Protein 5U87 (pdb70)

Foldseek 3Di:
DDWDPDVVIRDDPPDDDDPPPDDDPLVQLVLLLVLLLDDDDVPPPDQDDPVSCVSLVSSLVSLVVGDLVCSVVNLVSSLRVNQVVQVVDDGSCVVSVSRNVVSQCSCVVSVGPDHD

Nearest PDB structures (foldseek):
  5u87-assembly1_A  TM=7.974E-01  e=8.501E-15  Helianthus annuus
  5u87-assembly1_A  TM=8.012E-01  e=4.189E-16  Helianthus annuus
  5u87-assembly1_A  TM=8.459E-01  e=1.339E-16  Helianthus annuus
  6vj0-assembly1_A  TM=6.465E-01  e=1.145E-03  Moringa oleifera
  4i1e-assembly1_A  TM=3.505E-01  e=1.986E+00  Oryctolagus cuniculus

Solvent-accessible surface area: 8028 Å² total; per-residue (Å²): 56,76,49,54,182,71,167,106,72,98,77,79,142,97,21,132,63,32,51,147,49,16,153,10,132,92,119,15,0,75,62,0,15,96,16,0,11,50,81,49,193,84,37,211,154,59,122,155,64,120,157,24,114,91,25,34,68,90,1,21,84,52,0,91,129,19,73,139,22,0,24,2,48,0,0,87,45,0,34,104,17,2,82,107,54,32,116,134,60,167,25,15,69,160,106,6,113,114,24,29,91,58,1,85,83,3,1,81,92,20,128,15,99,42,83,120

Radius of gyration: 16.31 Å; Cα contacts (8 Å, |Δi|>4): 134; chains: 1; bounding box: 28×53×27 Å

Organism: Helianthus annuus (NCBI:txid4232)

Secondary structure (DSSP, 8-state):
--B-SSSS--B-S--S--TTS----TTTTHHHHHHHH---SS-SS-SS-GGGGHHHHHHHHHHTTS-TTTTTHHHHHHHHHHHHHHHHHT--HHHHHHHHHHHHSHHHHTT-S---

InterPro domains:
  IPR000617 Napin/ 2S seed storage protein/Conglutin [PTHR35496] (1-149)
  IPR016140 Bifunctional inhibitor/plant lipid transfer protein/seed storage helical domain [PF00234] (57-149)
  IPR016140 Bifunctional inhibitor/plant lipid transfer protein/seed storage helical domain [SM00499] (57-149)
  IPR036312 Bifunctional inhibitor/plant lipid transfer protein/seed storage helical domain superfamily [G3DSA:1.10.110.10] (54-151)
  IPR036312 Bifunctional inhibitor/plant lipid transfer protein/seed storage helical domain superfamily [SSF47699] (53-149)

Structure (mmCIF, N/CA/C/O backbone):
data_5U87
#
_entry.id   5U87
#
loop_
_atom_site.group_PDB
_atom_site.id
_atom_site.type_symbol
_atom_site.label_atom_id
_atom_site.label_alt_id
_atom_site.label_comp_id
_atom_site.label_asym_id
_atom_site.label_entity_id
_atom_site.label_seq_id
_atom_site.pdbx_PDB_ins_code
_atom_site.Cartn_x
_atom_site.Cartn_y
_atom_site.Cartn_z
_atom_site.occupancy
_atom_site.B_iso_or_equiv
_atom_site.auth_seq_id
_atom_site.auth_comp_id
_atom_site.auth_asym_id
_atom_site.auth_atom_id
_atom_site.pdbx_PDB_model_num
ATOM 1 N N . GLY A 1 1 ? 2.779 -20.042 -1.467 1.00 0.00 1 GLY A N 1
ATOM 2 C CA . GLY A 1 1 ? 3.693 -20.385 -2.550 1.00 0.00 1 GLY A CA 1
ATOM 3 C C . GLY A 1 1 ? 3.190 -19.868 -3.876 1.00 0.00 1 GLY A C 1
ATOM 4 O O . GLY A 1 1 ? 2.165 -19.173 -3.932 1.00 0.00 1 GLY A O 1
ATOM 10 N N . ARG A 1 2 ? 3.898 -20.187 -4.943 1.00 0.00 2 ARG A N 1
ATOM 11 C CA . ARG A 1 2 ? 3.502 -19.762 -6.288 1.00 0.00 2 ARG A CA 1
ATOM 12 C C . ARG A 1 2 ? 2.375 -20.597 -6.776 1.00 0.00 2 ARG A C 1
ATOM 13 O O . ARG A 1 2 ? 2.354 -21.786 -6.535 1.00 0.00 2 ARG A O 1
ATOM 34 N N . CYS A 1 3 ? 1.456 -19.989 -7.448 1.00 0.00 3 CYS A N 1
ATOM 35 C CA . CYS A 1 3 ? 0.342 -20.694 -7.994 1.00 0.00 3 CYS A CA 1
ATOM 36 C C . CYS A 1 3 ? 0.154 -20.268 -9.422 1.00 0.00 3 CYS A C 1
ATOM 37 O O . CYS A 1 3 ? 0.418 -19.117 -9.775 1.00 0.00 3 CYS A O 1
ATOM 44 N N . THR A 1 4 ? -0.247 -21.180 -10.236 1.00 0.00 4 THR A N 1
ATOM 45 C CA . THR A 1 4 ? -0.439 -20.928 -11.631 1.00 0.00 4 THR A CA 1
ATOM 46 C C . THR A 1 4 ? -1.813 -20.308 -11.888 1.00 0.00 4 THR A C 1
ATOM 47 O O . THR A 1 4 ? -2.756 -20.498 -11.096 1.00 0.00 4 THR A O 1
ATOM 58 N N . LYS A 1 5 ? -1.935 -19.575 -12.971 1.00 0.00 5 LYS A N 1
ATOM 59 C CA . LYS A 1 5 ? -3.187 -18.955 -13.330 1.00 0.00 5 LYS A CA 1
ATOM 60 C C . LYS A 1 5 ? -4.042 -19.934 -14.120 1.00 0.00 5 LYS A C 1
ATOM 61 O O . LYS A 1 5 ? -4.177 -19.810 -15.350 1.00 0.00 5 LYS A O 1
ATOM 80 N N . SER A 1 6 ? -4.523 -20.957 -13.450 1.00 0.00 6 SER A N 1
ATOM 81 C CA . SER A 1 6 ? -5.377 -21.947 -14.039 1.00 0.00 6 SER A CA 1
ATOM 82 C C . SER A 1 6 ? -6.143 -22.630 -12.936 1.00 0.00 6 SER A C 1
ATOM 83 O O . SER A 1 6 ? -5.844 -22.420 -11.756 1.00 0.00 6 SER A O 1
ATOM 91 N N . ILE A 1 7 ? -7.140 -23.394 -13.303 1.00 0.00 7 ILE A N 1
ATOM 92 C CA . ILE A 1 7 ? -7.923 -24.159 -12.367 1.00 0.00 7 ILE A CA 1
ATOM 93 C C . ILE A 1 7 ? -7.974 -25.608 -12.837 1.00 0.00 7 ILE A C 1
ATOM 94 O O . ILE A 1 7 ? -8.408 -25.875 -13.957 1.00 0.00 7 ILE A O 1
ATOM 110 N N . PRO A 1 8 ? -7.544 -26.563 -12.004 1.00 0.00 8 PRO A N 1
ATOM 111 C CA . PRO A 1 8 ? -7.043 -26.296 -10.649 1.00 0.00 8 PRO A CA 1
ATOM 112 C C . PRO A 1 8 ? -5.670 -25.615 -10.652 1.00 0.00 8 PRO A C 1
ATOM 113 O O . PRO A 1 8 ? -4.823 -25.902 -11.517 1.00 0.00 8 PRO A O 1
ATOM 124 N N . PRO A 1 9 ? -5.445 -24.686 -9.714 1.00 0.00 9 PRO A N 1
ATOM 125 C CA . PRO A 1 9 ? -4.190 -23.965 -9.621 1.00 0.00 9 PRO A CA 1
ATOM 126 C C . PRO A 1 9 ? -3.093 -24.862 -9.114 1.00 0.00 9 PRO A C 1
ATOM 127 O O . PRO A 1 9 ? -3.322 -25.734 -8.265 1.00 0.00 9 PRO A O 1
ATOM 138 N N . ILE A 1 10 ? -1.937 -24.682 -9.643 1.00 0.00 10 ILE A N 1
ATOM 139 C CA . ILE A 1 10 ? -0.814 -25.470 -9.262 1.00 0.00 10 ILE A CA 1
ATOM 140 C C . ILE A 1 10 ? 0.020 -24.638 -8.326 1.00 0.00 10 ILE A C 1
ATOM 141 O O . ILE A 1 10 ? 0.626 -23.657 -8.743 1.00 0.00 10 ILE A O 1
ATOM 157 N N . CYS A 1 11 ? -0.001 -24.984 -7.072 1.00 0.00 11 CYS A N 1
ATOM 158 C CA . CYS A 1 11 ? 0.730 -24.242 -6.091 1.00 0.00 11 CYS A CA 1
ATOM 159 C C . CYS A 1 11 ? 1.990 -24.967 -5.668 1.00 0.00 11 CYS A C 1
ATOM 160 O O . CYS A 1 11 ? 1.991 -26.184 -5.400 1.00 0.00 11 CYS A O 1
ATOM 167 N N . PHE A 1 12 ? 3.052 -24.222 -5.670 1.00 0.00 12 PHE A N 1
ATOM 168 C CA . PHE A 1 12 ? 4.371 -24.682 -5.362 1.00 0.00 12 PHE A CA 1
ATOM 169 C C . PHE A 1 12 ? 4.673 -24.552 -3.873 1.00 0.00 12 PHE A C 1
ATOM 170 O O . PHE A 1 12 ? 4.052 -23.731 -3.177 1.00 0.00 12 PHE A O 1
ATOM 187 N N . PRO A 1 13 ? 5.645 -25.348 -3.367 1.00 0.00 13 PRO A N 1
ATOM 188 C CA . PRO A 1 13 ? 5.995 -25.372 -1.936 1.00 0.00 13 PRO A CA 1
ATOM 189 C C . PRO A 1 13 ? 6.818 -24.159 -1.483 1.00 0.00 13 PRO A C 1
ATOM 190 O O . PRO A 1 13 ? 7.079 -23.979 -0.290 1.00 0.00 13 PRO A O 1
ATOM 201 N N . ASP A 1 14 ? 7.213 -23.352 -2.424 1.00 0.00 14 ASP A N 1
ATOM 202 C CA . ASP A 1 14 ? 7.993 -22.176 -2.174 1.00 0.00 14 ASP A CA 1
ATOM 203 C C . ASP A 1 14 ? 7.527 -21.128 -3.156 1.00 0.00 14 ASP A C 1
ATOM 204 O O . ASP A 1 14 ? 6.853 -21.468 -4.151 1.00 0.00 14 ASP A O 1
ATOM 213 N N . GLY A 1 15 ? 7.791 -19.883 -2.888 1.00 0.00 15 GLY A N 1
ATOM 214 C CA . GLY A 1 15 ? 7.383 -18.884 -3.810 1.00 0.00 15 GLY A CA 1
ATOM 215 C C . GLY A 1 15 ? 8.221 -17.648 -3.784 1.00 0.00 15 GLY A C 1
ATOM 216 O O . GLY A 1 15 ? 7.933 -16.718 -3.028 1.00 0.00 15 GLY A O 1
ATOM 220 N N . LEU A 1 16 ? 9.272 -17.617 -4.604 1.00 0.00 16 LEU A N 1
ATOM 221 C CA . LEU A 1 16 ? 10.086 -16.402 -4.733 1.00 0.00 16 LEU A CA 1
ATOM 222 C C . LEU A 1 16 ? 9.268 -15.355 -5.473 1.00 0.00 16 LEU A C 1
ATOM 223 O O . LEU A 1 16 ? 9.441 -14.155 -5.293 1.00 0.00 16 LEU A O 1
ATOM 239 N N . ASP A 1 17 ? 8.369 -15.850 -6.290 1.00 0.00 17 ASP A N 1
ATOM 240 C CA . ASP A 1 17 ? 7.443 -15.046 -7.043 1.00 0.00 17 ASP A CA 1
ATOM 241 C C . ASP A 1 17 ? 6.120 -15.035 -6.294 1.00 0.00 17 ASP A C 1
ATOM 242 O O . ASP A 1 17 ? 5.433 -16.049 -6.224 1.00 0.00 17 ASP A O 1
ATOM 251 N N . ASN A 1 18 ? 5.817 -13.936 -5.660 1.00 0.00 18 ASN A N 1
ATOM 252 C CA . ASN A 1 18 ? 4.592 -13.800 -4.893 1.00 0.00 18 ASN A CA 1
ATOM 253 C C . ASN A 1 18 ? 3.982 -12.394 -5.039 1.00 0.00 18 ASN A C 1
ATOM 254 O O . ASN A 1 18 ? 3.717 -11.720 -4.061 1.00 0.00 18 ASN A O 1
ATOM 265 N N . PRO A 1 19 ? 3.605 -11.990 -6.276 1.00 0.00 19 PRO A N 1
ATOM 266 C CA . PRO A 1 19 ? 3.157 -10.607 -6.574 1.00 0.00 19 PRO A CA 1
ATOM 267 C C . PRO A 1 19 ? 1.741 -10.302 -6.089 1.00 0.00 19 PRO A C 1
ATOM 268 O O . PRO A 1 19 ? 1.186 -9.258 -6.390 1.00 0.00 19 PRO A O 1
ATOM 279 N N . ARG A 1 20 ? 1.173 -11.209 -5.348 1.00 0.00 20 ARG A N 1
ATOM 280 C CA . ARG A 1 20 ? -0.180 -11.029 -4.844 1.00 0.00 20 ARG A CA 1
ATOM 281 C C . ARG A 1 20 ? -0.086 -10.639 -3.396 1.00 0.00 20 ARG A C 1
ATOM 282 O O . ARG A 1 20 ? -0.917 -9.902 -2.874 1.00 0.00 20 ARG A O 1
ATOM 303 N N . GLY A 1 21 ? 0.941 -11.132 -2.750 1.00 0.00 21 GLY A N 1
ATOM 304 C CA . GLY A 1 21 ? 1.121 -10.892 -1.363 1.00 0.00 21 GLY A CA 1
ATOM 305 C C . GLY A 1 21 ? 2.525 -10.543 -1.065 1.00 0.00 21 GLY A C 1
ATOM 306 O O . GLY A 1 21 ? 3.136 -11.095 -0.137 1.00 0.00 21 GLY A O 1
ATOM 310 N N . CYS A 1 22 ? 3.048 -9.663 -1.873 1.00 0.00 22 CYS A N 1
ATOM 311 C CA . CYS A 1 22 ? 4.363 -9.131 -1.683 1.00 0.00 22 CYS A CA 1
ATOM 312 C C . CYS A 1 22 ? 4.482 -8.479 -0.330 1.00 0.00 22 CYS A C 1
ATOM 313 O O . CYS A 1 22 ? 3.723 -7.551 0.002 1.00 0.00 22 CYS A O 1
ATOM 320 N N . GLN A 1 23 ? 5.399 -8.964 0.459 1.00 0.00 23 GLN A N 1
ATOM 321 C CA . GLN A 1 23 ? 5.601 -8.419 1.759 1.00 0.00 23 GLN A CA 1
ATOM 322 C C . GLN A 1 23 ? 6.802 -7.518 1.757 1.00 0.00 23 GLN A C 1
ATOM 323 O O . GLN A 1 23 ? 7.946 -7.944 1.529 1.00 0.00 23 GLN A O 1
ATOM 337 N N . ILE A 1 24 ? 6.537 -6.275 1.936 1.00 0.00 24 ILE A N 1
ATOM 338 C CA . ILE A 1 24 ? 7.561 -5.289 1.991 1.00 0.00 24 ILE A CA 1
ATOM 339 C C . ILE A 1 24 ? 7.439 -4.654 3.346 1.00 0.00 24 ILE A C 1
ATOM 340 O O . ILE A 1 24 ? 6.318 -4.318 3.765 1.00 0.00 24 ILE A O 1
ATOM 356 N N . ARG A 1 25 ? 8.530 -4.534 4.047 1.00 0.00 25 ARG A N 1
ATOM 357 C CA . ARG A 1 25 ? 8.510 -4.018 5.381 1.00 0.00 25 ARG A CA 1
ATOM 358 C C . ARG A 1 25 ? 8.263 -2.521 5.348 1.00 0.00 25 ARG A C 1
ATOM 359 O O . ARG A 1 25 ? 8.995 -1.770 4.704 1.00 0.00 25 ARG A O 1
ATOM 380 N N . ILE A 1 26 ? 7.232 -2.084 6.029 1.00 0.00 26 ILE A N 1
ATOM 381 C CA . ILE A 1 26 ? 6.831 -0.688 5.986 1.00 0.00 26 ILE A CA 1
ATOM 382 C C . ILE A 1 26 ? 7.822 0.245 6.608 1.00 0.00 26 ILE A C 1
ATOM 383 O O . ILE A 1 26 ? 7.815 1.441 6.338 1.00 0.00 26 ILE A O 1
ATOM 399 N N . GLN A 1 27 ? 8.707 -0.297 7.378 1.00 0.00 27 GLN A N 1
ATOM 400 C CA . GLN A 1 27 ? 9.677 0.489 8.056 1.00 0.00 27 GLN A CA 1
ATOM 401 C C . GLN A 1 27 ? 10.765 0.949 7.104 1.00 0.00 27 GLN A C 1
ATOM 402 O O . GLN A 1 27 ? 11.458 1.938 7.370 1.00 0.00 27 GLN A O 1
ATOM 416 N N . GLN A 1 28 ? 10.872 0.280 5.955 1.00 0.00 28 GLN A N 1
ATOM 417 C CA . GLN A 1 28 ? 11.838 0.684 4.964 1.00 0.00 28 GLN A CA 1
ATOM 418 C C . GLN A 1 28 ? 11.216 1.812 4.129 1.00 0.00 28 GLN A C 1
ATOM 419 O O . GLN A 1 28 ? 11.909 2.599 3.493 1.00 0.00 28 GLN A O 1
ATOM 433 N N . LEU A 1 29 ? 9.883 1.896 4.182 1.00 0.00 29 LEU A N 1
ATOM 434 C CA . LEU A 1 29 ? 9.145 2.918 3.457 1.00 0.00 29 LEU A CA 1
ATOM 435 C C . LEU A 1 29 ? 8.928 4.126 4.286 1.00 0.00 29 LEU A C 1
ATOM 436 O O . LEU A 1 29 ? 8.289 5.068 3.828 1.00 0.00 29 LEU A O 1
ATOM 452 N N . ASN A 1 30 ? 9.475 4.125 5.491 1.00 0.00 30 ASN A N 1
ATOM 453 C CA . ASN A 1 30 ? 9.327 5.264 6.394 1.00 0.00 30 ASN A CA 1
ATOM 454 C C . ASN A 1 30 ? 9.895 6.501 5.736 1.00 0.00 30 ASN A C 1
ATOM 455 O O . ASN A 1 30 ? 9.350 7.587 5.876 1.00 0.00 30 ASN A O 1
ATOM 466 N N . HIS A 1 31 ? 10.960 6.314 4.952 1.00 0.00 31 HIS A N 1
ATOM 467 C CA . HIS A 1 31 ? 11.575 7.429 4.282 1.00 0.00 31 HIS A CA 1
ATOM 468 C C . HIS A 1 31 ? 10.650 7.955 3.180 1.00 0.00 31 HIS A C 1
ATOM 469 O O . HIS A 1 31 ? 10.377 9.136 3.135 1.00 0.00 31 HIS A O 1
ATOM 483 N N . CYS A 1 32 ? 10.156 7.064 2.319 1.00 0.00 32 CYS A N 1
ATOM 484 C CA . CYS A 1 32 ? 9.227 7.460 1.240 1.00 0.00 32 CYS A CA 1
ATOM 485 C C . CYS A 1 32 ? 7.994 8.123 1.823 1.00 0.00 32 CYS A C 1
ATOM 486 O O . CYS A 1 32 ? 7.609 9.211 1.405 1.00 0.00 32 CYS A O 1
ATOM 493 N N . GLN A 1 33 ? 7.417 7.481 2.818 1.00 0.00 33 GLN A N 1
ATOM 494 C CA . GLN A 1 33 ? 6.293 7.992 3.539 1.00 0.00 33 GLN A CA 1
ATOM 495 C C . GLN A 1 33 ? 6.553 9.415 4.061 1.00 0.00 33 GLN A C 1
ATOM 496 O O . GLN A 1 33 ? 5.767 10.326 3.795 1.00 0.00 33 GLN A O 1
ATOM 510 N N . MET A 1 34 ? 7.661 9.613 4.761 1.00 0.00 34 MET A N 1
ATOM 511 C CA . MET A 1 34 ? 7.949 10.915 5.342 1.00 0.00 34 MET A CA 1
ATOM 512 C C . MET A 1 34 ? 8.295 11.920 4.274 1.00 0.00 34 MET A C 1
ATOM 513 O O . MET A 1 34 ? 7.863 13.043 4.330 1.00 0.00 34 MET A O 1
ATOM 527 N N . HIS A 1 35 ? 9.018 11.494 3.269 1.00 0.00 35 HIS A N 1
ATOM 528 C CA . HIS A 1 35 ? 9.464 12.418 2.242 1.00 0.00 35 HIS A CA 1
ATOM 529 C C . HIS A 1 35 ? 8.315 12.888 1.363 1.00 0.00 35 HIS A C 1
ATOM 530 O O . HIS A 1 35 ? 8.402 13.928 0.707 1.00 0.00 35 HIS A O 1
ATOM 544 N N . LEU A 1 36 ? 7.272 12.104 1.313 1.00 0.00 36 LEU A N 1
ATOM 545 C CA . LEU A 1 36 ? 6.077 12.500 0.609 1.00 0.00 36 LEU A CA 1
ATOM 546 C C . LEU A 1 36 ? 5.116 13.269 1.497 1.00 0.00 36 LEU A C 1
ATOM 547 O O . LEU A 1 36 ? 4.499 14.214 1.057 1.00 0.00 36 LEU A O 1
ATOM 563 N N . THR A 1 37 ? 4.976 12.876 2.738 1.00 0.00 37 THR A N 1
ATOM 564 C CA . THR A 1 37 ? 3.985 13.538 3.557 1.00 0.00 37 THR A CA 1
ATOM 565 C C . THR A 1 37 ? 4.508 14.826 4.166 1.00 0.00 37 THR A C 1
ATOM 566 O O . THR A 1 37 ? 3.737 15.714 4.526 1.00 0.00 37 THR A O 1
ATOM 577 N N . SER A 1 38 ? 5.791 14.922 4.274 1.00 0.00 38 SER A N 1
ATOM 578 C CA . SER A 1 38 ? 6.413 16.074 4.843 1.00 0.00 38 SER A CA 1
ATOM 579 C C . SER A 1 38 ? 6.777 17.099 3.788 1.00 0.00 38 SER A C 1
ATOM 580 O O . SER A 1 38 ? 7.538 16.798 2.849 1.00 0.00 38 SER A O 1
ATOM 588 N N . PHE A 1 39 ? 6.263 18.282 3.919 1.00 0.00 39 PHE A N 1
ATOM 589 C CA . PHE A 1 39 ? 6.725 19.359 3.103 1.00 0.00 39 PHE A CA 1
ATOM 590 C C . PHE A 1 39 ? 7.900 19.955 3.812 1.00 0.00 39 PHE A C 1
ATOM 591 O O . PHE A 1 39 ? 7.756 20.768 4.740 1.00 0.00 39 PHE A O 1
ATOM 608 N N . ASP A 1 40 ? 9.055 19.461 3.439 1.00 0.00 40 ASP A N 1
ATOM 609 C CA . ASP A 1 40 ? 10.298 19.753 4.113 1.00 0.00 40 ASP A CA 1
ATOM 610 C C . ASP A 1 40 ? 10.695 21.230 3.996 1.00 0.00 40 ASP A C 1
ATOM 611 O O . ASP A 1 40 ? 10.154 21.980 3.179 1.00 0.00 40 ASP A O 1
ATOM 620 N N . TYR A 1 41 ? 11.685 21.598 4.744 1.00 0.00 41 TYR A N 1
ATOM 621 C CA . TYR A 1 41 ? 12.029 22.977 4.998 1.00 0.00 41 TYR A CA 1
ATOM 622 C C . TYR A 1 41 ? 12.984 23.562 4.006 1.00 0.00 41 TYR A C 1
ATOM 623 O O . TYR A 1 41 ? 12.926 24.761 3.698 1.00 0.00 41 TYR A O 1
ATOM 641 N N . LYS A 1 42 ? 13.853 22.735 3.483 1.00 0.00 42 LYS A N 1
ATOM 642 C CA . LYS A 1 42 ? 14.858 23.218 2.566 1.00 0.00 42 LYS A CA 1
ATOM 643 C C . LYS A 1 42 ? 14.258 23.402 1.185 1.00 0.00 42 LYS A C 1
ATOM 644 O O . LYS A 1 42 ? 14.892 23.938 0.272 1.00 0.00 42 LYS A O 1
ATOM 663 N N . LEU A 1 43 ? 13.014 22.976 1.069 1.00 0.00 43 LEU A N 1
ATOM 664 C CA . LEU A 1 43 ? 12.251 23.099 -0.127 1.00 0.00 43 LEU A CA 1
ATOM 665 C C . LEU A 1 43 ? 11.749 24.523 -0.224 1.00 0.00 43 LEU A C 1
ATOM 666 O O . LEU A 1 43 ? 10.681 24.860 0.299 1.00 0.00 43 LEU A O 1
ATOM 682 N N . ARG A 1 44 ? 12.559 25.360 -0.790 1.00 0.00 44 ARG A N 1
ATOM 683 C CA . ARG A 1 44 ? 12.222 26.754 -0.954 1.00 0.00 44 ARG A CA 1
ATOM 684 C C . ARG A 1 44 ? 11.658 26.934 -2.332 1.00 0.00 44 ARG A C 1
ATOM 685 O O . ARG A 1 44 ? 10.582 27.489 -2.521 1.00 0.00 44 ARG A O 1
ATOM 706 N N . MET A 1 45 ? 12.391 26.442 -3.280 1.00 0.00 45 MET A N 1
ATOM 707 C CA . MET A 1 45 ? 12.010 26.440 -4.654 1.00 0.00 45 MET A CA 1
ATOM 708 C C . MET A 1 45 ? 12.206 25.037 -5.135 1.00 0.00 45 MET A C 1
ATOM 709 O O . MET A 1 45 ? 13.228 24.694 -5.731 1.00 0.00 45 MET A O 1
ATOM 723 N N . ALA A 1 46 ? 11.286 24.201 -4.765 1.00 0.00 46 ALA A N 1
ATOM 724 C CA . ALA A 1 46 ? 11.366 22.801 -5.062 1.00 0.00 46 ALA A CA 1
ATOM 725 C C . ALA A 1 46 ? 10.921 22.496 -6.466 1.00 0.00 46 ALA A C 1
ATOM 726 O O . ALA A 1 46 ? 9.769 22.115 -6.707 1.00 0.00 46 ALA A O 1
ATOM 733 N N . VAL A 1 47 ? 11.794 22.744 -7.396 1.00 0.00 47 VAL A N 1
ATOM 734 C CA . VAL A 1 47 ? 11.537 22.430 -8.775 1.00 0.00 47 VAL A CA 1
ATOM 735 C C . VAL A 1 47 ? 12.642 21.518 -9.280 1.00 0.00 47 VAL A C 1
ATOM 736 O O . VAL A 1 47 ? 12.433 20.321 -9.453 1.00 0.00 47 VAL A O 1
ATOM 749 N N . GLU A 1 48 ? 13.834 22.068 -9.439 1.00 0.00 48 GLU A N 1
ATOM 750 C CA . GLU A 1 48 ? 14.974 21.312 -9.920 1.00 0.00 48 GLU A CA 1
ATOM 751 C C . GLU A 1 48 ? 16.237 21.636 -9.144 1.00 0.00 48 GLU A C 1
ATOM 752 O O . GLU A 1 48 ? 16.910 22.636 -9.398 1.00 0.00 48 GLU A O 1
ATOM 764 N N . ASN A 1 49 ? 16.515 20.811 -8.175 1.00 0.00 49 ASN A N 1
ATOM 765 C CA . ASN A 1 49 ? 17.706 20.891 -7.358 1.00 0.00 49 ASN A CA 1
ATOM 766 C C . ASN A 1 49 ? 18.066 19.456 -7.014 1.00 0.00 49 ASN A C 1
ATOM 767 O O . ASN A 1 49 ? 17.260 18.764 -6.402 1.00 0.00 49 ASN A O 1
ATOM 778 N N . PRO A 1 50 ? 19.263 18.982 -7.388 1.00 0.00 50 PRO A N 1
ATOM 779 C CA . PRO A 1 50 ? 19.658 17.558 -7.251 1.00 0.00 50 PRO A CA 1
ATOM 780 C C . PRO A 1 50 ? 19.483 16.977 -5.836 1.00 0.00 50 PRO A C 1
ATOM 781 O O . PRO A 1 50 ? 19.043 15.838 -5.677 1.00 0.00 50 PRO A O 1
ATOM 792 N N . LYS A 1 51 ? 19.762 17.784 -4.821 1.00 0.00 51 LYS A N 1
ATOM 793 C CA . LYS A 1 51 ? 19.704 17.324 -3.431 1.00 0.00 51 LYS A CA 1
ATOM 794 C C . LYS A 1 51 ? 18.306 17.051 -2.948 1.00 0.00 51 LYS A C 1
ATOM 795 O O . LYS A 1 51 ? 18.117 16.416 -1.925 1.00 0.00 51 LYS A O 1
ATOM 814 N N . GLN A 1 52 ? 17.334 17.528 -3.672 1.00 0.00 52 GLN A N 1
ATOM 815 C CA . GLN A 1 52 ? 15.949 17.284 -3.315 1.00 0.00 52 GLN A CA 1
ATOM 816 C C . GLN A 1 52 ? 15.639 15.811 -3.513 1.00 0.00 52 GLN A C 1
ATOM 817 O O . GLN A 1 52 ? 15.031 15.173 -2.661 1.00 0.00 52 GLN A O 1
ATOM 831 N N . GLN A 1 53 ? 16.169 15.260 -4.606 1.00 0.00 53 GLN A N 1
ATOM 832 C CA . GLN A 1 53 ? 15.898 13.886 -5.022 1.00 0.00 53 GLN A CA 1
ATOM 833 C C . GLN A 1 53 ? 16.662 12.853 -4.209 1.00 0.00 53 GLN A C 1
ATOM 834 O O . GLN A 1 53 ? 16.552 11.653 -4.481 1.00 0.00 53 GLN A O 1
ATOM 848 N N . GLN A 1 54 ? 17.402 13.294 -3.196 1.00 0.00 54 GLN A N 1
ATOM 849 C CA . GLN A 1 54 ? 18.171 12.381 -2.350 1.00 0.00 54 GLN A CA 1
ATOM 850 C C . GLN A 1 54 ? 17.252 11.356 -1.704 1.00 0.00 54 GLN A C 1
ATOM 851 O O . GLN A 1 54 ? 17.586 10.191 -1.598 1.00 0.00 54 GLN A O 1
ATOM 865 N N . HIS A 1 55 ? 16.057 11.802 -1.349 1.00 0.00 55 HIS A N 1
ATOM 866 C CA . HIS A 1 55 ? 15.073 10.973 -0.689 1.00 0.00 55 HIS A CA 1
ATOM 867 C C . HIS A 1 55 ? 14.596 9.838 -1.603 1.00 0.00 55 HIS A C 1
ATOM 868 O O . HIS A 1 55 ? 14.260 8.743 -1.145 1.00 0.00 55 HIS A O 1
ATOM 882 N N . LEU A 1 56 ? 14.679 10.082 -2.892 1.00 0.00 56 LEU A N 1
ATOM 883 C CA . LEU A 1 56 ? 14.275 9.129 -3.886 1.00 0.00 56 LEU A CA 1
ATOM 884 C C . LEU A 1 56 ? 15.413 8.178 -4.097 1.00 0.00 56 LEU A C 1
ATOM 885 O O . LEU A 1 56 ? 15.201 6.974 -4.185 1.00 0.00 56 LEU A O 1
ATOM 901 N N . SER A 1 57 ? 16.626 8.718 -4.139 1.00 0.00 57 SER A N 1
ATOM 902 C CA . SER A 1 57 ? 17.827 7.920 -4.262 1.00 0.00 57 SER A CA 1
ATOM 903 C C . SER A 1 57 ? 17.900 6.901 -3.125 1.00 0.00 57 SER A C 1
ATOM 904 O O . SER A 1 57 ? 18.409 5.814 -3.295 1.00 0.00 57 SER A O 1
ATOM 912 N N . LEU A 1 58 ? 17.364 7.266 -1.983 1.00 0.00 58 LEU A N 1
ATOM 913 C CA . LEU A 1 58 ? 17.349 6.399 -0.832 1.00 0.00 58 LEU A CA 1
ATOM 914 C C . LEU A 1 58 ? 16.183 5.415 -0.896 1.00 0.00 58 LEU A C 1
ATOM 915 O O . LEU A 1 58 ? 16.364 4.217 -0.698 1.00 0.00 58 LEU A O 1
ATOM 931 N N . CYS A 1 59 ? 14.993 5.913 -1.183 1.00 0.00 59 CYS A N 1
ATOM 932 C CA . CYS A 1 59 ? 13.810 5.058 -1.237 1.00 0.00 59 CYS A CA 1
ATOM 933 C C . CYS A 1 59 ? 13.888 4.044 -2.390 1.00 0.00 59 CYS A C 1
ATOM 934 O O . CYS A 1 59 ? 13.727 2.841 -2.169 1.00 0.00 59 CYS A O 1
ATOM 941 N N . CYS A 1 60 ? 14.194 4.523 -3.602 1.00 0.00 60 CYS A N 1
ATOM 942 C CA . CYS A 1 60 ? 14.331 3.668 -4.794 1.00 0.00 60 CYS A CA 1
ATOM 943 C C . CYS A 1 60 ? 15.423 2.624 -4.574 1.00 0.00 60 CYS A C 1
ATOM 944 O O . CYS A 1 60 ? 15.318 1.501 -5.028 1.00 0.00 60 CYS A O 1
ATOM 951 N N . ASN A 1 61 ? 16.417 2.977 -3.789 1.00 0.00 61 ASN A N 1
ATOM 952 C CA . ASN A 1 61 ? 17.533 2.067 -3.498 1.00 0.00 61 ASN A CA 1
ATOM 953 C C . ASN A 1 61 ? 17.151 1.037 -2.456 1.00 0.00 61 ASN A C 1
ATOM 954 O O . ASN A 1 61 ? 17.705 -0.053 -2.403 1.00 0.00 61 ASN A O 1
ATOM 965 N N . GLN A 1 62 ? 16.198 1.373 -1.649 1.00 0.00 62 GLN A N 1
ATOM 966 C CA . GLN A 1 62 ? 15.762 0.489 -0.608 1.00 0.00 62 GLN A CA 1
ATOM 967 C C . GLN A 1 62 ? 14.735 -0.495 -1.150 1.00 0.00 62 GLN A C 1
ATOM 968 O O . GLN A 1 62 ? 14.792 -1.698 -0.871 1.00 0.00 62 GLN A O 1
ATOM 982 N N . LEU A 1 63 ? 13.825 0.015 -1.949 1.00 0.00 63 LEU A N 1
ATOM 983 C CA . LEU A 1 63 ? 12.755 -0.779 -2.509 1.00 0.00 63 LEU A CA 1
ATOM 984 C C . LEU A 1 63 ? 13.302 -1.783 -3.519 1.00 0.00 63 LEU A C 1
ATOM 985 O O . LEU A 1 63 ? 12.774 -2.869 -3.667 1.00 0.00 63 LEU A O 1
ATOM 1001 N N . GLN A 1 64 ? 14.374 -1.401 -4.201 1.00 0.00 64 GLN A N 1
ATOM 1002 C CA . GLN A 1 64 ? 14.972 -2.233 -5.238 1.00 0.00 64 GLN A CA 1
ATOM 1003 C C . GLN A 1 64 ? 15.681 -3.459 -4.663 1.00 0.00 64 GLN A C 1
ATOM 1004 O O . GLN A 1 64 ? 16.101 -4.350 -5.409 1.00 0.00 64 GLN A O 1
ATOM 1018 N N . GLU A 1 65 ? 15.848 -3.499 -3.348 1.00 0.00 65 GLU A N 1
ATOM 1019 C CA . GLU A 1 65 ? 16.451 -4.656 -2.731 1.00 0.00 65 GLU A CA 1
ATOM 1020 C C . GLU A 1 65 ? 15.378 -5.700 -2.456 1.00 0.00 65 GLU A C 1
ATOM 1021 O O . GLU A 1 65 ? 15.666 -6.867 -2.123 1.00 0.00 65 GLU A O 1
ATOM 1033 N N . VAL A 1 66 ? 14.150 -5.268 -2.578 1.00 0.00 66 VAL A N 1
ATOM 1034 C CA . VAL A 1 66 ? 12.994 -6.130 -2.463 1.00 0.00 66 VAL A CA 1
ATOM 1035 C C . VAL A 1 66 ? 12.797 -6.777 -3.825 1.00 0.00 66 VAL A C 1
ATOM 1036 O O . VAL A 1 66 ? 13.402 -6.338 -4.810 1.00 0.00 66 VAL A O 1
ATOM 1049 N N . GLU A 1 67 ? 12.028 -7.836 -3.859 1.00 0.00 67 GLU A N 1
ATOM 1050 C CA . GLU A 1 67 ? 11.710 -8.570 -5.062 1.00 0.00 67 GLU A CA 1
ATOM 1051 C C . GLU A 1 67 ? 11.276 -7.651 -6.180 1.00 0.00 67 GLU A C 1
ATOM 1052 O O . GLU A 1 67 ? 10.540 -6.696 -5.955 1.00 0.00 67 GLU A O 1
ATOM 1064 N N . LYS A 1 68 ? 11.691 -7.993 -7.371 1.00 0.00 68 LYS A N 1
ATOM 1065 C CA . LYS A 1 68 ? 11.502 -7.192 -8.584 1.00 0.00 68 LYS A CA 1
ATOM 1066 C C . LYS A 1 68 ? 10.029 -6.806 -8.825 1.00 0.00 68 LYS A C 1
ATOM 1067 O O . LYS A 1 68 ? 9.712 -5.675 -9.232 1.00 0.00 68 LYS A O 1
ATOM 1086 N N . GLN A 1 69 ? 9.145 -7.706 -8.480 1.00 0.00 69 GLN A N 1
ATOM 1087 C CA . GLN A 1 69 ? 7.724 -7.511 -8.678 1.00 0.00 69 GLN A CA 1
ATOM 1088 C C . GLN A 1 69 ? 7.116 -6.786 -7.473 1.00 0.00 69 GLN A C 1
ATOM 1089 O O . GLN A 1 69 ? 6.083 -6.140 -7.572 1.00 0.00 69 GLN A O 1
ATOM 1103 N N . CYS A 1 70 ? 7.806 -6.853 -6.366 1.00 0.00 70 CYS A N 1
ATOM 1104 C CA . CYS A 1 70 ? 7.329 -6.313 -5.117 1.00 0.00 70 CYS A CA 1
ATOM 1105 C C . CYS A 1 70 ? 7.867 -4.911 -4.899 1.00 0.00 70 CYS A C 1
ATOM 1106 O O . CYS A 1 70 ? 7.452 -4.211 -3.985 1.00 0.00 70 CYS A O 1
ATOM 1113 N N . GLN A 1 71 ? 8.789 -4.514 -5.757 1.00 0.00 71 GLN A N 1
ATOM 1114 C CA . GLN A 1 71 ? 9.367 -3.176 -5.752 1.00 0.00 71 GLN A CA 1
ATOM 1115 C C . GLN A 1 71 ? 8.285 -2.118 -5.899 1.00 0.00 71 GLN A C 1
ATOM 1116 O O . GLN A 1 71 ? 8.286 -1.122 -5.204 1.00 0.00 71 GLN A O 1
ATOM 1130 N N . CYS A 1 72 ? 7.351 -2.359 -6.790 1.00 0.00 72 CYS A N 1
ATOM 1131 C CA . CYS A 1 72 ? 6.264 -1.425 -6.995 1.00 0.00 72 CYS A CA 1
ATOM 1132 C C . CYS A 1 72 ? 5.195 -1.600 -5.955 1.00 0.00 72 CYS A C 1
ATOM 1133 O O . CYS A 1 72 ? 4.461 -0.673 -5.639 1.00 0.00 72 CYS A O 1
ATOM 1140 N N . GLU A 1 73 ? 5.141 -2.781 -5.397 1.00 0.00 73 GLU A N 1
ATOM 1141 C CA . GLU A 1 73 ? 4.193 -3.089 -4.359 1.00 0.00 73 GLU A CA 1
ATOM 1142 C C . GLU A 1 73 ? 4.541 -2.302 -3.104 1.00 0.00 73 GLU A C 1
ATOM 1143 O O . GLU A 1 73 ? 3.663 -1.862 -2.362 1.00 0.00 73 GLU A O 1
ATOM 1155 N N . ALA A 1 74 ? 5.842 -2.092 -2.912 1.00 0.00 74 ALA A N 1
ATOM 1156 C CA . ALA A 1 74 ? 6.383 -1.323 -1.808 1.00 0.00 74 ALA A CA 1
ATOM 1157 C C . ALA A 1 74 ? 5.835 0.087 -1.827 1.00 0.00 74 ALA A C 1
ATOM 1158 O O . ALA A 1 74 ? 5.608 0.698 -0.789 1.00 0.00 74 ALA A O 1
ATOM 1165 N N . ILE A 1 75 ? 5.564 0.562 -3.018 1.00 0.00 75 ILE A N 1
ATOM 1166 C CA . ILE A 1 75 ? 5.096 1.902 -3.224 1.00 0.00 75 ILE A CA 1
ATOM 1167 C C . ILE A 1 75 ? 3.649 2.022 -2.769 1.00 0.00 75 ILE A C 1
ATOM 1168 O O . ILE A 1 75 ? 3.214 3.074 -2.306 1.00 0.00 75 ILE A O 1
ATOM 1184 N N . LYS A 1 76 ? 2.921 0.916 -2.822 1.00 0.00 76 LYS A N 1
ATOM 1185 C CA . LYS A 1 76 ? 1.505 0.946 -2.493 1.00 0.00 76 LYS A CA 1
ATOM 1186 C C . LYS A 1 76 ? 1.400 1.067 -1.018 1.00 0.00 76 LYS A C 1
ATOM 1187 O O . LYS A 1 76 ? 0.618 1.851 -0.483 1.00 0.00 76 LYS A O 1
ATOM 1206 N N . GLN A 1 77 ? 2.288 0.341 -0.389 1.00 0.00 77 GLN A N 1
ATOM 1207 C CA . GLN A 1 77 ? 2.457 0.295 1.041 1.00 0.00 77 GLN A CA 1
ATOM 1208 C C . GLN A 1 77 ? 2.698 1.690 1.557 1.00 0.00 77 GLN A C 1
ATOM 1209 O O . GLN A 1 77 ? 2.183 2.063 2.601 1.00 0.00 77 GLN A O 1
ATOM 1223 N N . VAL A 1 78 ? 3.499 2.462 0.808 1.00 0.00 78 VAL A N 1
ATOM 1224 C CA . VAL A 1 78 ? 3.793 3.837 1.175 1.00 0.00 78 VAL A CA 1
ATOM 1225 C C . VAL A 1 78 ? 2.514 4.644 1.218 1.00 0.00 78 VAL A C 1
ATOM 1226 O O . VAL A 1 78 ? 2.249 5.328 2.188 1.00 0.00 78 VAL A O 1
ATOM 1239 N N . VAL A 1 79 ? 1.707 4.513 0.178 1.00 0.00 79 VAL A N 1
ATOM 1240 C CA . VAL A 1 79 ? 0.501 5.313 0.038 1.00 0.00 79 VAL A CA 1
ATOM 1241 C C . VAL A 1 79 ? -0.443 5.038 1.184 1.00 0.00 79 VAL A C 1
ATOM 1242 O O . VAL A 1 79 ? -0.900 5.964 1.871 1.00 0.00 79 VAL A O 1
ATOM 1255 N N . GLU A 1 80 ? -0.659 3.763 1.435 1.00 0.00 80 GLU A N 1
ATOM 1256 C CA . GLU A 1 80 ? -1.605 3.316 2.436 1.00 0.00 80 GLU A CA 1
ATOM 1257 C C . GLU A 1 80 ? -1.217 3.798 3.834 1.00 0.00 80 GLU A C 1
ATOM 1258 O O . GLU A 1 80 ? -2.067 4.273 4.590 1.00 0.00 80 GLU A O 1
ATOM 1270 N N . GLN A 1 81 ? 0.066 3.740 4.152 1.00 0.00 81 GLN A N 1
ATOM 1271 C CA . GLN A 1 81 ? 0.544 4.155 5.469 1.00 0.00 81 GLN A CA 1
ATOM 1272 C C . GLN A 1 81 ? 0.670 5.684 5.557 1.00 0.00 81 GLN A C 1
ATOM 1273 O O . GLN A 1 81 ? 0.533 6.261 6.629 1.00 0.00 81 GLN A O 1
ATOM 1287 N N . ALA A 1 82 ? 0.924 6.329 4.444 1.00 0.00 82 ALA A N 1
ATOM 1288 C CA . ALA A 1 82 ? 1.103 7.767 4.427 1.00 0.00 82 ALA A CA 1
ATOM 1289 C C . ALA A 1 82 ? -0.224 8.490 4.572 1.00 0.00 82 ALA A C 1
ATOM 1290 O O . ALA A 1 82 ? -0.332 9.464 5.323 1.00 0.00 82 ALA A O 1
ATOM 1297 N N . GLN A 1 83 ? -1.241 7.985 3.898 1.00 0.00 83 GLN A N 1
ATOM 1298 C CA . GLN A 1 83 ? -2.550 8.609 3.935 1.00 0.00 83 GLN A CA 1
ATOM 1299 C C . GLN A 1 83 ? -3.171 8.438 5.308 1.00 0.00 83 GLN A C 1
ATOM 1300 O O . GLN A 1 83 ? -3.813 9.349 5.827 1.00 0.00 83 GLN A O 1
ATOM 1314 N N . LYS A 1 84 ? -2.911 7.291 5.920 1.00 0.00 84 LYS A N 1
ATOM 1315 C CA . LYS A 1 84 ? -3.473 6.998 7.214 1.00 0.00 84 LYS A CA 1
ATOM 1316 C C . LYS A 1 84 ? -2.821 7.828 8.292 1.00 0.00 84 LYS A C 1
ATOM 1317 O O . LYS A 1 84 ? -3.496 8.314 9.191 1.00 0.00 84 LYS A O 1
ATOM 1336 N N . GLN A 1 85 ? -1.519 8.067 8.155 1.00 0.00 85 GLN A N 1
ATOM 1337 C CA . GLN A 1 85 ? -0.800 8.754 9.193 1.00 0.00 85 GLN A CA 1
ATOM 1338 C C . GLN A 1 85 ? -1.153 10.225 9.227 1.00 0.00 85 GLN A C 1
ATOM 1339 O O . GLN A 1 85 ? -1.219 10.838 10.292 1.00 0.00 85 GLN A O 1
ATOM 1353 N N . LEU A 1 86 ? -1.402 10.790 8.080 1.00 0.00 86 LEU A N 1
ATOM 1354 C CA . LEU A 1 86 ? -1.750 12.179 8.029 1.00 0.00 86 LEU A CA 1
ATOM 1355 C C . LEU A 1 86 ? -3.179 12.410 8.454 1.00 0.00 86 LEU A C 1
ATOM 1356 O O . LEU A 1 86 ? -3.474 13.379 9.180 1.00 0.00 86 LEU A O 1
ATOM 1372 N N . GLN A 1 87 ? -4.042 11.484 8.087 1.00 0.00 87 GLN A N 1
ATOM 1373 C CA . GLN A 1 87 ? -5.448 11.547 8.429 1.00 0.00 87 GLN A CA 1
ATOM 1374 C C . GLN A 1 87 ? -5.642 11.403 9.939 1.00 0.00 87 GLN A C 1
ATOM 1375 O O . GLN A 1 87 ? -6.432 12.129 10.541 1.00 0.00 87 GLN A O 1
ATOM 1389 N N . GLN A 1 88 ? -4.873 10.508 10.553 1.00 0.00 88 GLN A N 1
ATOM 1390 C CA . GLN A 1 88 ? -4.995 10.264 11.994 1.00 0.00 88 GLN A CA 1
ATOM 1391 C C . GLN A 1 88 ? -4.362 11.407 12.775 1.00 0.00 88 GLN A C 1
ATOM 1392 O O . GLN A 1 88 ? -4.608 11.581 13.972 1.00 0.00 88 GLN A O 1
ATOM 1406 N N . GLY A 1 89 ? -3.543 12.173 12.095 1.00 0.00 89 GLY A N 1
ATOM 1407 C CA . GLY A 1 89 ? -2.910 13.289 12.705 1.00 0.00 89 GLY A CA 1
ATOM 1408 C C . GLY A 1 89 ? -3.816 14.490 12.709 1.00 0.00 89 GLY A C 1
ATOM 1409 O O . GLY A 1 89 ? -4.271 14.932 13.767 1.00 0.00 89 GLY A O 1
ATOM 1413 N N . GLN A 1 90 ? -4.123 14.995 11.525 1.00 0.00 90 GLN A N 1
ATOM 1414 C CA . GLN A 1 90 ? -4.915 16.207 11.401 1.00 0.00 90 GLN A CA 1
ATOM 1415 C C . GLN A 1 90 ? -5.603 16.352 10.032 1.00 0.00 90 GLN A C 1
ATOM 1416 O O . GLN A 1 90 ? -6.637 17.001 9.924 1.00 0.00 90 GLN A O 1
ATOM 1430 N N . GLY A 1 91 ? -5.042 15.752 9.013 1.00 0.00 91 GLY A N 1
ATOM 1431 C CA . GLY A 1 91 ? -5.548 15.916 7.675 1.00 0.00 91 GLY A CA 1
ATOM 1432 C C . GLY A 1 91 ? -4.398 15.872 6.726 1.00 0.00 91 GLY A C 1
ATOM 1433 O O . GLY A 1 91 ? -3.769 14.841 6.595 1.00 0.00 91 GLY A O 1
ATOM 1437 N N . GLY A 1 92 ? -4.120 16.965 6.042 1.00 0.00 92 GLY A N 1
ATOM 1438 C CA . GLY A 1 92 ? -2.938 17.039 5.226 1.00 0.00 92 GLY A CA 1
ATOM 1439 C C . GLY A 1 92 ? -3.064 16.378 3.892 1.00 0.00 92 GLY A C 1
ATOM 1440 O O . GLY A 1 92 ? -2.481 16.845 2.958 1.00 0.00 92 GLY A O 1
ATOM 1444 N N . GLN A 1 93 ? -3.845 15.314 3.800 1.00 0.00 93 GLN A N 1
ATOM 1445 C CA . GLN A 1 93 ? -4.024 14.530 2.566 1.00 0.00 93 GLN A CA 1
ATOM 1446 C C . GLN A 1 93 ? -4.309 15.391 1.336 1.00 0.00 93 GLN A C 1
ATOM 1447 O O . GLN A 1 93 ? -3.893 15.055 0.238 1.00 0.00 93 GLN A O 1
ATOM 1461 N N . GLN A 1 94 ? -4.989 16.496 1.536 1.00 0.00 94 GLN A N 1
ATOM 1462 C CA . GLN A 1 94 ? -5.312 17.413 0.451 1.00 0.00 94 GLN A CA 1
ATOM 1463 C C . GLN A 1 94 ? -4.065 18.195 -0.017 1.00 0.00 94 GLN A C 1
ATOM 1464 O O . GLN A 1 94 ? -3.864 18.409 -1.210 1.00 0.00 94 GLN A O 1
ATOM 1478 N N . GLN A 1 95 ? -3.215 18.576 0.923 1.00 0.00 95 GLN A N 1
ATOM 1479 C CA . GLN A 1 95 ? -2.035 19.340 0.595 1.00 0.00 95 GLN A CA 1
ATOM 1480 C C . GLN A 1 95 ? -0.913 18.400 0.195 1.00 0.00 95 GLN A C 1
ATOM 1481 O O . GLN A 1 95 ? -0.239 18.603 -0.791 1.00 0.00 95 GLN A O 1
ATOM 1495 N N . VAL A 1 96 ? -0.778 17.349 0.970 1.00 0.00 96 VAL A N 1
ATOM 1496 C CA . VAL A 1 96 ? 0.171 16.259 0.760 1.00 0.00 96 VAL A CA 1
ATOM 1497 C C . VAL A 1 96 ? -0.097 15.548 -0.573 1.00 0.00 96 VAL A C 1
ATOM 1498 O O . VAL A 1 96 ? 0.799 14.921 -1.133 1.00 0.00 96 VAL A O 1
ATOM 1511 N N . GLN A 1 97 ? -1.330 15.671 -1.074 1.00 0.00 97 GLN A N 1
ATOM 1512 C CA . GLN A 1 97 ? -1.756 15.047 -2.343 1.00 0.00 97 GLN A CA 1
ATOM 1513 C C . GLN A 1 97 ? -0.742 15.258 -3.481 1.00 0.00 97 GLN A C 1
ATOM 1514 O O . GLN A 1 97 ? -0.366 14.306 -4.171 1.00 0.00 97 GLN A O 1
ATOM 1528 N N . GLN A 1 98 ? -0.268 16.486 -3.631 1.00 0.00 98 GLN A N 1
ATOM 1529 C CA . GLN A 1 98 ? 0.686 16.834 -4.686 1.00 0.00 98 GLN A CA 1
ATOM 1530 C C . GLN A 1 98 ? 2.026 16.098 -4.532 1.00 0.00 98 GLN A C 1
ATOM 1531 O O . GLN A 1 98 ? 2.794 15.989 -5.486 1.00 0.00 98 GLN A O 1
ATOM 1545 N N . MET A 1 99 ? 2.292 15.586 -3.351 1.00 0.00 99 MET A N 1
ATOM 1546 C CA . MET A 1 99 ? 3.539 14.917 -3.098 1.00 0.00 99 MET A CA 1
ATOM 1547 C C . MET A 1 99 ? 3.333 13.432 -3.164 1.00 0.00 99 MET A C 1
ATOM 1548 O O . MET A 1 99 ? 4.084 12.732 -3.809 1.00 0.00 99 MET A O 1
ATOM 1562 N N . VAL A 1 100 ? 2.300 12.956 -2.516 1.00 0.00 100 VAL A N 1
ATOM 1563 C CA . VAL A 1 100 ? 2.003 11.526 -2.512 1.00 0.00 100 VAL A CA 1
ATOM 1564 C C . VAL A 1 100 ? 1.706 10.997 -3.937 1.00 0.00 100 VAL A C 1
ATOM 1565 O O . VAL A 1 100 ? 1.961 9.841 -4.242 1.00 0.00 100 VAL A O 1
ATOM 1578 N N . LYS A 1 101 ? 1.234 11.868 -4.824 1.00 0.00 101 LYS A N 1
ATOM 1579 C CA . LYS A 1 101 ? 0.973 11.477 -6.211 1.00 0.00 101 LYS A CA 1
ATOM 1580 C C . LYS A 1 101 ? 2.269 11.070 -6.931 1.00 0.00 101 LYS A C 1
ATOM 1581 O O . LYS A 1 101 ? 2.250 10.309 -7.894 1.00 0.00 101 LYS A O 1
ATOM 1600 N N . LYS A 1 102 ? 3.396 11.566 -6.429 1.00 0.00 102 LYS A N 1
ATOM 1601 C CA . LYS A 1 102 ? 4.704 11.248 -6.974 1.00 0.00 102 LYS A CA 1
ATOM 1602 C C . LYS A 1 102 ? 5.010 9.782 -6.764 1.00 0.00 102 LYS A C 1
ATOM 1603 O O . LYS A 1 102 ? 5.770 9.184 -7.518 1.00 0.00 102 LYS A O 1
ATOM 1622 N N . ALA A 1 103 ? 4.390 9.208 -5.746 1.00 0.00 103 ALA A N 1
ATOM 1623 C CA . ALA A 1 103 ? 4.519 7.783 -5.460 1.00 0.00 103 ALA A CA 1
ATOM 1624 C C . ALA A 1 103 ? 3.888 6.961 -6.574 1.00 0.00 103 ALA A C 1
ATOM 1625 O O . ALA A 1 103 ? 4.331 5.885 -6.878 1.00 0.00 103 ALA A O 1
ATOM 1632 N N . GLN A 1 104 ? 2.895 7.510 -7.229 1.00 0.00 104 GLN A N 1
ATOM 1633 C CA . GLN A 1 104 ? 2.228 6.800 -8.314 1.00 0.00 104 GLN A CA 1
ATOM 1634 C C . GLN A 1 104 ? 3.171 6.727 -9.519 1.00 0.00 104 GLN A C 1
ATOM 1635 O O . GLN A 1 104 ? 3.096 5.831 -10.358 1.00 0.00 104 GLN A O 1
ATOM 1649 N N . MET A 1 105 ? 4.081 7.670 -9.558 1.00 0.00 105 MET A N 1
ATOM 1650 C CA . MET A 1 105 ? 5.079 7.755 -10.595 1.00 0.00 105 MET A CA 1
ATOM 1651 C C . MET A 1 105 ? 6.336 7.028 -10.181 1.00 0.00 105 MET A C 1
ATOM 1652 O O . MET A 1 105 ? 7.231 6.840 -10.976 1.00 0.00 105 MET A O 1
ATOM 1666 N N . LEU A 1 106 ? 6.430 6.687 -8.906 1.00 0.00 106 LEU A N 1
ATOM 1667 C CA . LEU A 1 106 ? 7.604 6.016 -8.338 1.00 0.00 106 LEU A CA 1
ATOM 1668 C C . LEU A 1 106 ? 7.945 4.733 -9.126 1.00 0.00 106 LEU A C 1
ATOM 1669 O O . LEU A 1 106 ? 9.111 4.531 -9.474 1.00 0.00 106 LEU A O 1
ATOM 1685 N N . PRO A 1 107 ? 6.945 3.844 -9.449 1.00 0.00 107 PRO A N 1
ATOM 1686 C CA . PRO A 1 107 ? 7.207 2.679 -10.272 1.00 0.00 107 PRO A CA 1
ATOM 1687 C C . PRO A 1 107 ? 7.720 3.045 -11.665 1.00 0.00 107 PRO A C 1
ATOM 1688 O O . PRO A 1 107 ? 8.465 2.299 -12.257 1.00 0.00 107 PRO A O 1
ATOM 1699 N N . ASN A 1 108 ? 7.370 4.209 -12.148 1.00 0.00 108 ASN A N 1
ATOM 1700 C CA . ASN A 1 108 ? 7.819 4.659 -13.425 1.00 0.00 108 ASN A CA 1
ATOM 1701 C C . ASN A 1 108 ? 9.263 5.154 -13.309 1.00 0.00 108 ASN A C 1
ATOM 1702 O O . ASN A 1 108 ? 10.141 4.750 -14.081 1.00 0.00 108 ASN A O 1
ATOM 1713 N N . GLN A 1 109 ? 9.505 5.965 -12.284 1.00 0.00 109 GLN A N 1
ATOM 1714 C CA . GLN A 1 109 ? 10.813 6.583 -12.020 1.00 0.00 109 GLN A CA 1
ATOM 1715 C C . GLN A 1 109 ? 11.886 5.554 -11.689 1.00 0.00 109 GLN A C 1
ATOM 1716 O O . GLN A 1 109 ? 12.981 5.585 -12.234 1.00 0.00 109 GLN A O 1
ATOM 1730 N N . CYS A 1 110 ? 11.561 4.649 -10.797 1.00 0.00 110 CYS A N 1
ATOM 1731 C CA . CYS A 1 110 ? 12.525 3.661 -10.316 1.00 0.00 110 CYS A CA 1
ATOM 1732 C C . CYS A 1 110 ? 12.577 2.480 -11.282 1.00 0.00 110 CYS A C 1
ATOM 1733 O O . CYS A 1 110 ? 13.382 1.567 -11.127 1.00 0.00 110 CYS A O 1
ATOM 1740 N N . ASN A 1 111 ? 11.714 2.546 -12.297 1.00 0.00 111 ASN A N 1
ATOM 1741 C CA . ASN A 1 111 ? 11.559 1.531 -13.338 1.00 0.00 111 ASN A CA 1
ATOM 1742 C C . ASN A 1 111 ? 11.207 0.185 -12.728 1.00 0.00 111 ASN A C 1
ATOM 1743 O O . ASN A 1 111 ? 12.002 -0.775 -12.693 1.00 0.00 111 ASN A O 1
ATOM 1754 N N . LEU A 1 112 ? 10.064 0.186 -12.131 1.00 0.00 112 LEU A N 1
ATOM 1755 C CA . LEU A 1 112 ? 9.492 -0.959 -11.482 1.00 0.00 112 LEU A CA 1
ATOM 1756 C C . LEU A 1 112 ? 8.430 -1.567 -12.392 1.00 0.00 112 LEU A C 1
ATOM 1757 O O . LEU A 1 112 ? 7.914 -0.887 -13.275 1.00 0.00 112 LEU A O 1
ATOM 1773 N N . GLN A 1 113 ? 8.115 -2.834 -12.178 1.00 0.00 113 GLN A N 1
ATOM 1774 C CA . GLN A 1 113 ? 7.148 -3.614 -13.007 1.00 0.00 113 GLN A CA 1
ATOM 1775 C C . GLN A 1 113 ? 5.691 -3.207 -12.768 1.00 0.00 113 GLN A C 1
ATOM 1776 O O . GLN A 1 113 ? 4.788 -4.063 -12.694 1.00 0.00 113 GLN A O 1
ATOM 1790 N N . CYS A 1 114 ? 5.462 -1.941 -12.721 1.00 0.00 114 CYS A N 1
ATOM 1791 C CA . CYS A 1 114 ? 4.183 -1.382 -12.418 1.00 0.00 114 CYS A CA 1
ATOM 1792 C C . CYS A 1 114 ? 4.150 0.046 -12.911 1.00 0.00 114 CYS A C 1
ATOM 1793 O O . CYS A 1 114 ? 5.198 0.678 -13.036 1.00 0.00 114 CYS A O 1
ATOM 1800 N N . SER A 1 115 ? 2.993 0.529 -13.239 1.00 0.00 115 SER A N 1
ATOM 1801 C CA . SER A 1 115 ? 2.792 1.903 -13.636 1.00 0.00 115 SER A CA 1
ATOM 1802 C C . SER A 1 115 ? 1.374 2.301 -13.260 1.00 0.00 115 SER A C 1
ATOM 1803 O O . SER A 1 115 ? 0.420 1.719 -13.763 1.00 0.00 115 SER A O 1
ATOM 1811 N N . ILE A 1 116 ? 1.226 3.230 -12.348 1.00 0.00 116 ILE A N 1
ATOM 1812 C CA . ILE A 1 116 ? -0.074 3.619 -11.903 1.00 0.00 116 ILE A CA 1
ATOM 1813 C C . ILE A 1 116 ? -0.385 5.067 -12.215 1.00 0.00 116 ILE A C 1
ATOM 1814 O O . ILE A 1 116 ? -1.037 5.324 -13.237 1.00 0.00 116 ILE A O 1
ATOM 1831 N N . GLY A 1 1 ? 1.546 -13.159 4.732 1.00 0.00 1 GLY A N 2
ATOM 1832 C CA . GLY A 1 1 ? 2.434 -14.176 4.185 1.00 0.00 1 GLY A CA 2
ATOM 1833 C C . GLY A 1 1 ? 3.502 -14.495 5.178 1.00 0.00 1 GLY A C 2
ATOM 1834 O O . GLY A 1 1 ? 3.666 -13.768 6.155 1.00 0.00 1 GLY A O 2
ATOM 1840 N N . ARG A 1 2 ? 4.200 -15.575 4.972 1.00 0.00 2 ARG A N 2
ATOM 1841 C CA . ARG A 1 2 ? 5.240 -15.993 5.898 1.00 0.00 2 ARG A CA 2
ATOM 1842 C C . ARG A 1 2 ? 6.589 -15.512 5.430 1.00 0.00 2 ARG A C 2
ATOM 1843 O O . ARG A 1 2 ? 6.836 -15.430 4.231 1.00 0.00 2 ARG A O 2
ATOM 1864 N N . CYS A 1 3 ? 7.433 -15.173 6.354 1.00 0.00 3 CYS A N 2
ATOM 1865 C CA . CYS A 1 3 ? 8.766 -14.743 6.047 1.00 0.00 3 CYS A CA 2
ATOM 1866 C C . CYS A 1 3 ? 9.744 -15.528 6.876 1.00 0.00 3 CYS A C 2
ATOM 1867 O O . CYS A 1 3 ? 9.420 -15.958 7.993 1.00 0.00 3 CYS A O 2
ATOM 1874 N N . THR A 1 4 ? 10.910 -15.743 6.334 1.00 0.00 4 THR A N 2
ATOM 1875 C CA . THR A 1 4 ? 11.955 -16.409 7.042 1.00 0.00 4 THR A CA 2
ATOM 1876 C C . THR A 1 4 ? 12.553 -15.438 8.059 1.00 0.00 4 THR A C 2
ATOM 1877 O O . THR A 1 4 ? 12.661 -14.222 7.786 1.00 0.00 4 THR A O 2
ATOM 1888 N N . LYS A 1 5 ? 12.911 -15.927 9.221 1.00 0.00 5 LYS A N 2
ATOM 1889 C CA . LYS A 1 5 ? 13.508 -15.076 10.216 1.00 0.00 5 LYS A CA 2
ATOM 1890 C C . LYS A 1 5 ? 15.010 -14.980 9.985 1.00 0.00 5 LYS A C 2
ATOM 1891 O O . LYS A 1 5 ? 15.823 -15.563 10.718 1.00 0.00 5 LYS A O 2
ATOM 1910 N N . SER A 1 6 ? 15.350 -14.323 8.901 1.00 0.00 6 SER A N 2
ATOM 1911 C CA . SER A 1 6 ? 16.693 -14.108 8.491 1.00 0.00 6 SER A CA 2
ATOM 1912 C C . SER A 1 6 ? 16.691 -12.801 7.732 1.00 0.00 6 SER A C 2
ATOM 1913 O O . SER A 1 6 ? 15.617 -12.247 7.477 1.00 0.00 6 SER A O 2
ATOM 1921 N N . ILE A 1 7 ? 17.841 -12.294 7.406 1.00 0.00 7 ILE A N 2
ATOM 1922 C CA . ILE A 1 7 ? 17.943 -11.046 6.694 1.00 0.00 7 ILE A CA 2
ATOM 1923 C C . ILE A 1 7 ? 18.818 -11.257 5.466 1.00 0.00 7 ILE A C 2
ATOM 1924 O O . ILE A 1 7 ? 19.930 -11.772 5.590 1.00 0.00 7 ILE A O 2
ATOM 1940 N N . PRO A 1 8 ? 18.329 -10.921 4.259 1.00 0.00 8 PRO A N 2
ATOM 1941 C CA . PRO A 1 8 ? 16.971 -10.379 4.046 1.00 0.00 8 PRO A CA 2
ATOM 1942 C C . PRO A 1 8 ? 15.887 -11.453 4.232 1.00 0.00 8 PRO A C 2
ATOM 1943 O O . PRO A 1 8 ? 16.103 -12.630 3.895 1.00 0.00 8 PRO A O 2
ATOM 1954 N N . PRO A 1 9 ? 14.733 -11.083 4.802 1.00 0.00 9 PRO A N 2
ATOM 1955 C CA . PRO A 1 9 ? 13.644 -12.020 5.021 1.00 0.00 9 PRO A CA 2
ATOM 1956 C C . PRO A 1 9 ? 13.050 -12.494 3.711 1.00 0.00 9 PRO A C 2
ATOM 1957 O O . PRO A 1 9 ? 12.740 -11.686 2.804 1.00 0.00 9 PRO A O 2
ATOM 1968 N N . ILE A 1 10 ? 12.928 -13.771 3.584 1.00 0.00 10 ILE A N 2
ATOM 1969 C CA . ILE A 1 10 ? 12.362 -14.348 2.416 1.00 0.00 10 ILE A CA 2
ATOM 1970 C C . ILE A 1 10 ? 10.893 -14.512 2.689 1.00 0.00 10 ILE A C 2
ATOM 1971 O O . ILE A 1 10 ? 10.506 -15.283 3.560 1.00 0.00 10 ILE A O 2
ATOM 1987 N N . CYS A 1 11 ? 10.099 -13.759 2.006 1.00 0.00 11 CYS A N 2
ATOM 1988 C CA . CYS A 1 11 ? 8.694 -13.753 2.246 1.00 0.00 11 CYS A CA 2
ATOM 1989 C C . CYS A 1 11 ? 7.951 -14.462 1.152 1.00 0.00 11 CYS A C 2
ATOM 1990 O O . CYS A 1 11 ? 8.269 -14.329 -0.034 1.00 0.00 11 CYS A O 2
ATOM 1997 N N . PHE A 1 12 ? 6.996 -15.233 1.550 1.00 0.00 12 PHE A N 2
ATOM 1998 C CA . PHE A 1 12 ? 6.171 -15.960 0.659 1.00 0.00 12 PHE A CA 2
ATOM 1999 C C . PHE A 1 12 ? 4.762 -15.444 0.699 1.00 0.00 12 PHE A C 2
ATOM 2000 O O . PHE A 1 12 ? 4.257 -15.085 1.767 1.00 0.00 12 PHE A O 2
ATOM 2017 N N . PRO A 1 13 ? 4.094 -15.417 -0.450 1.00 0.00 13 PRO A N 2
ATOM 2018 C CA . PRO A 1 13 ? 2.723 -14.932 -0.562 1.00 0.00 13 PRO A CA 2
ATOM 2019 C C . PRO A 1 13 ? 1.707 -16.034 -0.238 1.00 0.00 13 PRO A C 2
ATOM 2020 O O . PRO A 1 13 ? 0.568 -16.016 -0.713 1.00 0.00 13 PRO A O 2
ATOM 2031 N N . ASP A 1 14 ? 2.127 -16.954 0.587 1.00 0.00 14 ASP A N 2
ATOM 2032 C CA . ASP A 1 14 ? 1.342 -18.082 0.987 1.00 0.00 14 ASP A CA 2
ATOM 2033 C C . ASP A 1 14 ? 1.166 -18.048 2.480 1.00 0.00 14 ASP A C 2
ATOM 2034 O O . ASP A 1 14 ? 2.126 -17.773 3.224 1.00 0.00 14 ASP A O 2
ATOM 2043 N N . GLY A 1 15 ? -0.033 -18.291 2.908 1.00 0.00 15 GLY A N 2
ATOM 2044 C CA . GLY A 1 15 ? -0.348 -18.287 4.297 1.00 0.00 15 GLY A CA 2
ATOM 2045 C C . GLY A 1 15 ? -1.738 -17.850 4.535 1.00 0.00 15 GLY A C 2
ATOM 2046 O O . GLY A 1 15 ? -2.676 -18.651 4.433 1.00 0.00 15 GLY A O 2
ATOM 2050 N N . LEU A 1 16 ? -1.901 -16.591 4.790 1.00 0.00 16 LEU A N 2
ATOM 2051 C CA . LEU A 1 16 ? -3.181 -16.075 5.161 1.00 0.00 16 LEU A CA 2
ATOM 2052 C C . LEU A 1 16 ? -3.254 -14.601 4.841 1.00 0.00 16 LEU A C 2
ATOM 2053 O O . LEU A 1 16 ? -4.121 -14.149 4.101 1.00 0.00 16 LEU A O 2
ATOM 2069 N N . ASP A 1 17 ? -2.329 -13.877 5.396 1.00 0.00 17 ASP A N 2
ATOM 2070 C CA . ASP A 1 17 ? -2.240 -12.431 5.223 1.00 0.00 17 ASP A CA 2
ATOM 2071 C C . ASP A 1 17 ? -1.822 -12.081 3.809 1.00 0.00 17 ASP A C 2
ATOM 2072 O O . ASP A 1 17 ? -0.696 -12.387 3.382 1.00 0.00 17 ASP A O 2
ATOM 2081 N N . ASN A 1 18 ? -2.723 -11.504 3.078 1.00 0.00 18 ASN A N 2
ATOM 2082 C CA . ASN A 1 18 ? -2.465 -11.081 1.719 1.00 0.00 18 ASN A CA 2
ATOM 2083 C C . ASN A 1 18 ? -3.019 -9.674 1.530 1.00 0.00 18 ASN A C 2
ATOM 2084 O O . ASN A 1 18 ? -4.170 -9.502 1.150 1.00 0.00 18 ASN A O 2
ATOM 2095 N N . PRO A 1 19 ? -2.241 -8.637 1.886 1.00 0.00 19 PRO A N 2
ATOM 2096 C CA . PRO A 1 19 ? -2.690 -7.257 1.739 1.00 0.00 19 PRO A CA 2
ATOM 2097 C C . PRO A 1 19 ? -2.492 -6.749 0.306 1.00 0.00 19 PRO A C 2
ATOM 2098 O O . PRO A 1 19 ? -3.154 -5.819 -0.142 1.00 0.00 19 PRO A O 2
ATOM 2109 N N . ARG A 1 20 ? -1.570 -7.375 -0.402 1.00 0.00 20 ARG A N 2
ATOM 2110 C CA . ARG A 1 20 ? -1.284 -7.060 -1.794 1.00 0.00 20 ARG A CA 2
ATOM 2111 C C . ARG A 1 20 ? -0.950 -8.371 -2.460 1.00 0.00 20 ARG A C 2
ATOM 2112 O O . ARG A 1 20 ? -1.550 -8.778 -3.453 1.00 0.00 20 ARG A O 2
ATOM 2133 N N . GLY A 1 21 ? 0.003 -9.025 -1.849 1.00 0.00 21 GLY A N 2
ATOM 2134 C CA . GLY A 1 21 ? 0.531 -10.281 -2.279 1.00 0.00 21 GLY A CA 2
ATOM 2135 C C . GLY A 1 21 ? 1.917 -10.317 -1.782 1.00 0.00 21 GLY A C 2
ATOM 2136 O O . GLY A 1 21 ? 2.327 -11.216 -1.053 1.00 0.00 21 GLY A O 2
ATOM 2140 N N . CYS A 1 22 ? 2.610 -9.288 -2.133 1.00 0.00 22 CYS A N 2
ATOM 2141 C CA . CYS A 1 22 ? 3.893 -9.008 -1.622 1.00 0.00 22 CYS A CA 2
ATOM 2142 C C . CYS A 1 22 ? 3.740 -8.235 -0.338 1.00 0.00 22 CYS A C 2
ATOM 2143 O O . CYS A 1 22 ? 2.967 -7.261 -0.275 1.00 0.00 22 CYS A O 2
ATOM 2150 N N . GLN A 1 23 ? 4.367 -8.695 0.688 1.00 0.00 23 GLN A N 2
ATOM 2151 C CA . GLN A 1 23 ? 4.412 -7.967 1.902 1.00 0.00 23 GLN A CA 2
ATOM 2152 C C . GLN A 1 23 ? 5.803 -7.405 2.086 1.00 0.00 23 GLN A C 2
ATOM 2153 O O . GLN A 1 23 ? 6.805 -8.137 2.133 1.00 0.00 23 GLN A O 2
ATOM 2167 N N . ILE A 1 24 ? 5.877 -6.132 2.105 1.00 0.00 24 ILE A N 2
ATOM 2168 C CA . ILE A 1 24 ? 7.110 -5.442 2.227 1.00 0.00 24 ILE A CA 2
ATOM 2169 C C . ILE A 1 24 ? 7.075 -4.783 3.598 1.00 0.00 24 ILE A C 2
ATOM 2170 O O . ILE A 1 24 ? 6.007 -4.400 4.055 1.00 0.00 24 ILE A O 2
ATOM 2186 N N . ARG A 1 25 ? 8.181 -4.719 4.283 1.00 0.00 25 ARG A N 2
ATOM 2187 C CA . ARG A 1 25 ? 8.198 -4.138 5.603 1.00 0.00 25 ARG A CA 2
ATOM 2188 C C . ARG A 1 25 ? 7.979 -2.634 5.523 1.00 0.00 25 ARG A C 2
ATOM 2189 O O . ARG A 1 25 ? 8.795 -1.909 4.961 1.00 0.00 25 ARG A O 2
ATOM 2210 N N . ILE A 1 26 ? 6.880 -2.167 6.093 1.00 0.00 26 ILE A N 2
ATOM 2211 C CA . ILE A 1 26 ? 6.483 -0.753 6.009 1.00 0.00 26 ILE A CA 2
ATOM 2212 C C . ILE A 1 26 ? 7.487 0.174 6.688 1.00 0.00 26 ILE A C 2
ATOM 2213 O O . ILE A 1 26 ? 7.511 1.387 6.445 1.00 0.00 26 ILE A O 2
ATOM 2229 N N . GLN A 1 27 ? 8.357 -0.415 7.485 1.00 0.00 27 GLN A N 2
ATOM 2230 C CA . GLN A 1 27 ? 9.348 0.335 8.208 1.00 0.00 27 GLN A CA 2
ATOM 2231 C C . GLN A 1 27 ? 10.428 0.811 7.252 1.00 0.0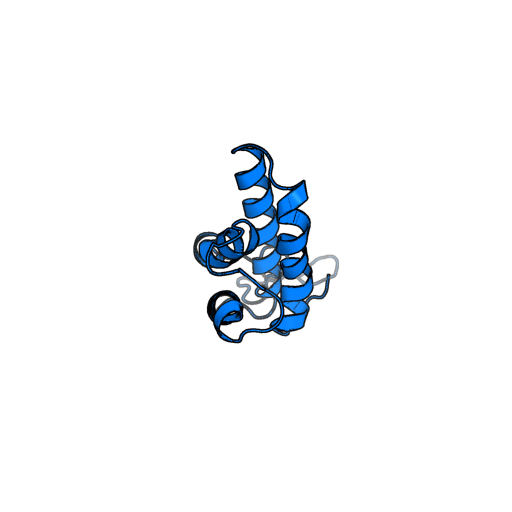0 27 GLN A C 2
ATOM 2232 O O . GLN A 1 27 ? 11.091 1.811 7.499 1.00 0.00 27 GLN A O 2
ATOM 2246 N N . GLN A 1 28 ? 10.566 0.120 6.117 1.00 0.00 28 GLN A N 2
ATOM 2247 C CA . GLN A 1 28 ? 11.578 0.487 5.169 1.00 0.00 28 GLN A CA 2
ATOM 2248 C C . GLN A 1 28 ? 11.054 1.606 4.289 1.00 0.00 28 GLN A C 2
ATOM 2249 O O . GLN A 1 28 ? 11.816 2.315 3.660 1.00 0.00 28 GLN A O 2
ATOM 2263 N N . LEU A 1 29 ? 9.735 1.761 4.273 1.00 0.00 29 LEU A N 2
ATOM 2264 C CA . LEU A 1 29 ? 9.101 2.795 3.470 1.00 0.00 29 LEU A CA 2
ATOM 2265 C C . LEU A 1 29 ? 8.850 4.019 4.264 1.00 0.00 29 LEU A C 2
ATOM 2266 O O . LEU A 1 29 ? 8.355 5.001 3.737 1.00 0.00 29 LEU A O 2
ATOM 2282 N N . ASN A 1 30 ? 9.212 3.973 5.521 1.00 0.00 30 ASN A N 2
ATOM 2283 C CA . ASN A 1 30 ? 8.994 5.084 6.430 1.00 0.00 30 ASN A CA 2
ATOM 2284 C C . ASN A 1 30 ? 9.699 6.354 5.936 1.00 0.00 30 ASN A C 2
ATOM 2285 O O . ASN A 1 30 ? 9.189 7.456 6.124 1.00 0.00 30 ASN A O 2
ATOM 2296 N N . HIS A 1 31 ? 10.832 6.187 5.237 1.00 0.00 31 HIS A N 2
ATOM 2297 C CA . HIS A 1 31 ? 11.561 7.337 4.703 1.00 0.00 31 HIS A CA 2
ATOM 2298 C C . HIS A 1 31 ? 10.755 7.921 3.558 1.00 0.00 31 HIS A C 2
ATOM 2299 O O . HIS A 1 31 ? 10.456 9.100 3.543 1.00 0.00 31 HIS A O 2
ATOM 2313 N N . CYS A 1 32 ? 10.401 7.063 2.626 1.00 0.00 32 CYS A N 2
ATOM 2314 C CA . CYS A 1 32 ? 9.654 7.421 1.421 1.00 0.00 32 CYS A CA 2
ATOM 2315 C C . CYS A 1 32 ? 8.345 8.102 1.829 1.00 0.00 32 CYS A C 2
ATOM 2316 O O . CYS A 1 32 ? 7.985 9.170 1.333 1.00 0.00 32 CYS A O 2
ATOM 2323 N N . GLN A 1 33 ? 7.690 7.488 2.770 1.00 0.00 33 GLN A N 2
ATOM 2324 C CA . GLN A 1 33 ? 6.508 7.980 3.396 1.00 0.00 33 GLN A CA 2
ATOM 2325 C C . GLN A 1 33 ? 6.713 9.408 3.938 1.00 0.00 33 GLN A C 2
ATOM 2326 O O . GLN A 1 33 ? 6.006 10.336 3.549 1.00 0.00 33 GLN A O 2
ATOM 2340 N N . MET A 1 34 ? 7.721 9.581 4.787 1.00 0.00 34 MET A N 2
ATOM 2341 C CA . MET A 1 34 ? 7.929 10.852 5.461 1.00 0.00 34 MET A CA 2
ATOM 2342 C C . MET A 1 34 ? 8.396 11.908 4.505 1.00 0.00 34 MET A C 2
ATOM 2343 O O . MET A 1 34 ? 8.042 13.070 4.639 1.00 0.00 34 MET A O 2
ATOM 2357 N N . HIS A 1 35 ? 9.164 11.503 3.524 1.00 0.00 35 HIS A N 2
ATOM 2358 C CA . HIS A 1 35 ? 9.694 12.444 2.559 1.00 0.00 35 HIS A CA 2
ATOM 2359 C C . HIS A 1 35 ? 8.600 12.993 1.650 1.00 0.00 35 HIS A C 2
ATOM 2360 O O . HIS A 1 35 ? 8.740 14.067 1.069 1.00 0.00 35 HIS A O 2
ATOM 2374 N N . LEU A 1 36 ? 7.525 12.247 1.524 1.00 0.00 36 LEU A N 2
ATOM 2375 C CA . LEU A 1 36 ? 6.377 12.703 0.764 1.00 0.00 36 LEU A CA 2
ATOM 2376 C C . LEU A 1 36 ? 5.405 13.494 1.626 1.00 0.00 36 LEU A C 2
ATOM 2377 O O . LEU A 1 36 ? 4.805 14.441 1.161 1.00 0.00 36 LEU A O 2
ATOM 2393 N N . THR A 1 37 ? 5.240 13.115 2.867 1.00 0.00 37 THR A N 2
ATOM 2394 C CA . THR A 1 37 ? 4.268 13.798 3.688 1.00 0.00 37 THR A CA 2
ATOM 2395 C C . THR A 1 37 ? 4.793 15.134 4.249 1.00 0.00 37 THR A C 2
ATOM 2396 O O . THR A 1 37 ? 4.009 15.999 4.650 1.00 0.00 37 THR A O 2
ATOM 2407 N N . SER A 1 38 ? 6.100 15.296 4.274 1.00 0.00 38 SER A N 2
ATOM 2408 C CA . SER A 1 38 ? 6.696 16.503 4.811 1.00 0.00 38 SER A CA 2
ATOM 2409 C C . SER A 1 38 ? 6.880 17.593 3.751 1.00 0.00 38 SER A C 2
ATOM 2410 O O . SER A 1 38 ? 7.322 17.323 2.625 1.00 0.00 38 SER A O 2
ATOM 2418 N N . PHE A 1 39 ? 6.530 18.800 4.103 1.00 0.00 39 PHE A N 2
ATOM 2419 C CA . PHE A 1 39 ? 6.790 19.947 3.277 1.00 0.00 39 PHE A CA 2
ATOM 2420 C C . PHE A 1 39 ? 7.737 20.842 4.023 1.00 0.00 39 PHE A C 2
ATOM 2421 O O . PHE A 1 39 ? 7.396 21.374 5.088 1.00 0.00 39 PHE A O 2
ATOM 2438 N N . ASP A 1 40 ? 8.923 20.984 3.502 1.00 0.00 40 ASP A N 2
ATOM 2439 C CA . ASP A 1 40 ? 9.950 21.754 4.170 1.00 0.00 40 ASP A CA 2
ATOM 2440 C C . ASP A 1 40 ? 9.770 23.226 3.848 1.00 0.00 40 ASP A C 2
ATOM 2441 O O . ASP A 1 40 ? 9.007 23.583 2.944 1.00 0.00 40 ASP A O 2
ATOM 2450 N N . TYR A 1 41 ? 10.476 24.064 4.539 1.00 0.00 41 TYR A N 2
ATOM 2451 C CA . TYR A 1 41 ? 10.297 25.479 4.412 1.00 0.00 41 TYR A CA 2
ATOM 2452 C C . TYR A 1 41 ? 11.476 26.101 3.699 1.00 0.00 41 TYR A C 2
ATOM 2453 O O . TYR A 1 41 ? 11.324 27.086 2.990 1.00 0.00 41 TYR A O 2
ATOM 2471 N N . LYS A 1 42 ? 12.657 25.487 3.826 1.00 0.00 42 LYS A N 2
ATOM 2472 C CA . LYS A 1 42 ? 13.853 26.100 3.263 1.00 0.00 42 LYS A CA 2
ATOM 2473 C C . LYS A 1 42 ? 13.988 25.796 1.770 1.00 0.00 42 LYS A C 2
ATOM 2474 O O . LYS A 1 42 ? 15.019 26.055 1.152 1.00 0.00 42 LYS A O 2
ATOM 2493 N N . LEU A 1 43 ? 12.927 25.251 1.213 1.0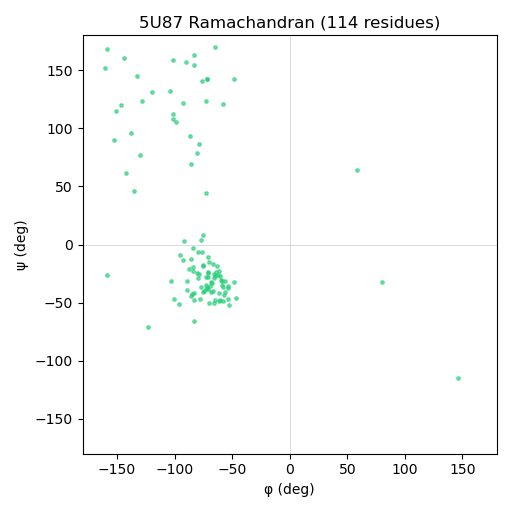0 0.00 43 LEU A N 2
ATOM 2494 C CA . LEU A 1 43 ? 12.817 25.002 -0.212 1.00 0.00 43 LEU A CA 2
ATOM 2495 C C . LEU A 1 43 ? 12.770 26.355 -0.932 1.00 0.00 43 LEU A C 2
ATOM 2496 O O . LEU A 1 43 ? 11.781 27.074 -0.838 1.00 0.00 43 LEU A O 2
ATOM 2512 N N . ARG A 1 44 ? 13.846 26.722 -1.596 1.00 0.00 44 ARG A N 2
ATOM 2513 C CA . ARG A 1 44 ? 13.916 28.033 -2.236 1.00 0.00 44 ARG A CA 2
ATOM 2514 C C . ARG A 1 44 ? 13.992 27.890 -3.738 1.00 0.00 44 ARG A C 2
ATOM 2515 O O . ARG A 1 44 ? 14.094 28.878 -4.468 1.00 0.00 44 ARG A O 2
ATOM 2536 N N . MET A 1 45 ? 13.971 26.670 -4.193 1.00 0.00 45 MET A N 2
ATOM 2537 C CA . MET A 1 45 ? 14.061 26.370 -5.611 1.00 0.00 45 MET A CA 2
ATOM 2538 C C . MET A 1 45 ? 13.566 24.961 -5.861 1.00 0.00 45 MET A C 2
ATOM 2539 O O . MET A 1 45 ? 13.982 24.294 -6.809 1.00 0.00 45 MET A O 2
ATOM 2553 N N . ALA A 1 46 ? 12.651 24.523 -5.036 1.00 0.00 46 ALA A N 2
ATOM 2554 C CA . ALA A 1 46 ? 12.148 23.189 -5.145 1.00 0.00 46 ALA A CA 2
ATOM 2555 C C . ALA A 1 46 ? 10.666 23.173 -5.453 1.00 0.00 46 ALA A C 2
ATOM 2556 O O . ALA A 1 46 ? 9.814 23.238 -4.548 1.00 0.00 46 ALA A O 2
ATOM 2563 N N . VAL A 1 47 ? 10.372 23.187 -6.717 1.00 0.00 47 VAL A N 2
ATOM 2564 C CA . VAL A 1 47 ? 9.033 23.010 -7.224 1.00 0.00 47 VAL A CA 2
ATOM 2565 C C . VAL A 1 47 ? 9.105 21.813 -8.156 1.00 0.00 47 VAL A C 2
ATOM 2566 O O . VAL A 1 47 ? 8.493 20.773 -7.926 1.00 0.00 47 VAL A O 2
ATOM 2579 N N . GLU A 1 48 ? 9.897 21.975 -9.183 1.00 0.00 48 GLU A N 2
ATOM 2580 C CA . GLU A 1 48 ? 10.271 20.929 -10.089 1.00 0.00 48 GLU A CA 2
ATOM 2581 C C . GLU A 1 48 ? 11.761 21.007 -10.212 1.00 0.00 48 GLU A C 2
ATOM 2582 O O . GLU A 1 48 ? 12.299 21.851 -10.926 1.00 0.00 48 GLU A O 2
ATOM 2594 N N . ASN A 1 49 ? 12.421 20.188 -9.472 1.00 0.00 49 ASN A N 2
ATOM 2595 C CA . ASN A 1 49 ? 13.849 20.239 -9.368 1.00 0.00 49 ASN A CA 2
ATOM 2596 C C . ASN A 1 49 ? 14.363 18.818 -9.233 1.00 0.00 49 ASN A C 2
ATOM 2597 O O . ASN A 1 49 ? 13.849 18.050 -8.416 1.00 0.00 49 ASN A O 2
ATOM 2608 N N . PRO A 1 50 ? 15.360 18.429 -10.047 1.00 0.00 50 PRO A N 2
ATOM 2609 C CA . PRO A 1 50 ? 15.928 17.073 -10.029 1.00 0.00 50 PRO A CA 2
ATOM 2610 C C . PRO A 1 50 ? 16.522 16.690 -8.670 1.00 0.00 50 PRO A C 2
ATOM 2611 O O . PRO A 1 50 ? 16.517 15.522 -8.288 1.00 0.00 50 PRO A O 2
ATOM 2622 N N . LYS A 1 51 ? 16.959 17.689 -7.913 1.00 0.00 51 LYS A N 2
ATOM 2623 C CA . LYS A 1 51 ? 17.580 17.460 -6.620 1.00 0.00 51 LYS A CA 2
ATOM 2624 C C . LYS A 1 51 ? 16.579 17.083 -5.559 1.00 0.00 51 LYS A C 2
ATOM 2625 O O . LYS A 1 51 ? 16.956 16.714 -4.455 1.00 0.00 51 LYS A O 2
ATOM 2644 N N . GLN A 1 52 ? 15.305 17.199 -5.870 1.00 0.00 52 GLN A N 2
ATOM 2645 C CA . GLN A 1 52 ? 14.274 16.819 -4.925 1.00 0.00 52 GLN A CA 2
ATOM 2646 C C . GLN A 1 52 ? 14.260 15.319 -4.791 1.00 0.00 52 GLN A C 2
ATOM 2647 O O . GLN A 1 52 ? 14.048 14.784 -3.720 1.00 0.00 52 GLN A O 2
ATOM 2661 N N . GLN A 1 53 ? 14.602 14.656 -5.880 1.00 0.00 53 GLN A N 2
ATOM 2662 C CA . GLN A 1 53 ? 14.538 13.209 -5.986 1.00 0.00 53 GLN A CA 2
ATOM 2663 C C . GLN A 1 53 ? 15.687 12.513 -5.264 1.00 0.00 53 GLN A C 2
ATOM 2664 O O . GLN A 1 53 ? 15.858 11.313 -5.388 1.00 0.00 53 GLN A O 2
ATOM 2678 N N . GLN A 1 54 ? 16.430 13.262 -4.483 1.00 0.00 54 GLN A N 2
ATOM 2679 C CA . GLN A 1 54 ? 17.501 12.719 -3.654 1.00 0.00 54 GLN A CA 2
ATOM 2680 C C . GLN A 1 54 ? 16.914 11.706 -2.648 1.00 0.00 54 GLN A C 2
ATOM 2681 O O . GLN A 1 54 ? 17.499 10.645 -2.365 1.00 0.00 54 GLN A O 2
ATOM 2695 N N . HIS A 1 55 ? 15.734 12.023 -2.148 1.00 0.00 55 HIS A N 2
ATOM 2696 C CA . HIS A 1 55 ? 15.045 11.167 -1.213 1.00 0.00 55 HIS A CA 2
ATOM 2697 C C . HIS A 1 55 ? 14.469 9.946 -1.937 1.00 0.00 55 HIS A C 2
ATOM 2698 O O . HIS A 1 55 ? 14.321 8.866 -1.367 1.00 0.00 55 HIS A O 2
ATOM 2712 N N . LEU A 1 56 ? 14.259 10.116 -3.225 1.00 0.00 56 LEU A N 2
ATOM 2713 C CA . LEU A 1 56 ? 13.793 9.066 -4.095 1.00 0.00 56 LEU A CA 2
ATOM 2714 C C . LEU A 1 56 ? 14.933 8.133 -4.348 1.00 0.00 56 LEU A C 2
ATOM 2715 O O . LEU A 1 56 ? 14.740 6.942 -4.382 1.00 0.00 56 LEU A O 2
ATOM 2731 N N . SER A 1 57 ? 16.123 8.678 -4.503 1.00 0.00 57 SER A N 2
ATOM 2732 C CA . SER A 1 57 ? 17.309 7.879 -4.659 1.00 0.00 57 SER A CA 2
ATOM 2733 C C . SER A 1 57 ? 17.461 6.937 -3.463 1.00 0.00 57 SER A C 2
ATOM 2734 O O . SER A 1 57 ? 17.850 5.796 -3.613 1.00 0.00 57 SER A O 2
ATOM 2742 N N . LEU A 1 58 ? 17.077 7.412 -2.294 1.00 0.00 58 LEU A N 2
ATOM 2743 C CA . LEU A 1 58 ? 17.112 6.592 -1.094 1.00 0.00 58 LEU A CA 2
ATOM 2744 C C . LEU A 1 58 ? 15.988 5.543 -1.103 1.00 0.00 58 LEU A C 2
ATOM 2745 O O . LEU A 1 58 ? 16.241 4.349 -0.910 1.00 0.00 58 LEU A O 2
ATOM 2761 N N . CYS A 1 59 ? 14.766 5.992 -1.331 1.00 0.00 59 CYS A N 2
ATOM 2762 C CA . CYS A 1 59 ? 13.585 5.111 -1.361 1.00 0.00 59 CYS A CA 2
ATOM 2763 C C . CYS A 1 59 ? 13.710 4.046 -2.467 1.00 0.00 59 CYS A C 2
ATOM 2764 O O . CYS A 1 59 ? 13.592 2.853 -2.201 1.00 0.00 59 CYS A O 2
ATOM 2771 N N . CYS A 1 60 ? 14.024 4.490 -3.680 1.00 0.00 60 CYS A N 2
ATOM 2772 C CA . CYS A 1 60 ? 14.193 3.629 -4.853 1.00 0.00 60 CYS A CA 2
ATOM 2773 C C . CYS A 1 60 ? 15.285 2.625 -4.606 1.00 0.00 60 CYS A C 2
ATOM 2774 O O . CYS A 1 60 ? 15.175 1.484 -5.000 1.00 0.00 60 CYS A O 2
ATOM 2781 N N . ASN A 1 61 ? 16.288 3.028 -3.857 1.00 0.00 61 ASN A N 2
ATOM 2782 C CA . ASN A 1 61 ? 17.430 2.151 -3.588 1.00 0.00 61 ASN A CA 2
ATOM 2783 C C . ASN A 1 61 ? 17.084 1.151 -2.508 1.00 0.00 61 ASN A C 2
ATOM 2784 O O . ASN A 1 61 ? 17.686 0.088 -2.402 1.00 0.00 61 ASN A O 2
ATOM 2795 N N . GLN A 1 62 ? 16.120 1.493 -1.708 1.00 0.00 62 GLN A N 2
ATOM 2796 C CA . GLN A 1 62 ? 15.690 0.633 -0.648 1.00 0.00 62 GLN A CA 2
ATOM 2797 C C . GLN A 1 62 ? 14.724 -0.418 -1.192 1.00 0.00 62 GLN A C 2
ATOM 2798 O O . GLN A 1 62 ? 14.904 -1.627 -0.975 1.00 0.00 62 GLN A O 2
ATOM 2812 N N . LEU A 1 63 ? 13.759 0.039 -1.952 1.00 0.00 63 LEU A N 2
ATOM 2813 C CA . LEU A 1 63 ? 12.722 -0.815 -2.504 1.00 0.00 63 LEU A CA 2
ATOM 2814 C C . LEU A 1 63 ? 13.293 -1.791 -3.543 1.00 0.00 63 LEU A C 2
ATOM 2815 O O . LEU A 1 63 ? 12.833 -2.907 -3.669 1.00 0.00 63 LEU A O 2
ATOM 2831 N N . GLN A 1 64 ? 14.310 -1.347 -4.273 1.00 0.00 64 GLN A N 2
ATOM 2832 C CA . GLN A 1 64 ? 14.905 -2.140 -5.352 1.00 0.00 64 GLN A CA 2
ATOM 2833 C C . GLN A 1 64 ? 15.673 -3.353 -4.816 1.00 0.00 64 GLN A C 2
ATOM 2834 O O . GLN A 1 64 ? 16.072 -4.233 -5.579 1.00 0.00 64 GLN A O 2
ATOM 2848 N N . GLU A 1 65 ? 15.916 -3.377 -3.527 1.00 0.00 65 GLU A N 2
ATOM 2849 C CA . GLU A 1 65 ? 16.629 -4.481 -2.934 1.00 0.00 65 GLU A CA 2
ATOM 2850 C C . GLU A 1 65 ? 15.637 -5.565 -2.515 1.00 0.00 65 GLU A C 2
ATOM 2851 O O . GLU A 1 65 ? 16.017 -6.675 -2.146 1.00 0.00 65 GLU A O 2
ATOM 2863 N N . VAL A 1 66 ? 14.369 -5.204 -2.555 1.00 0.00 66 VAL A N 2
ATOM 2864 C CA . VAL A 1 66 ? 13.256 -6.121 -2.314 1.00 0.00 66 VAL A CA 2
ATOM 2865 C C . VAL A 1 66 ? 13.008 -6.906 -3.622 1.00 0.00 66 VAL A C 2
ATOM 2866 O O . VAL A 1 66 ? 13.577 -6.546 -4.666 1.00 0.00 66 VAL A O 2
ATOM 2879 N N . GLU A 1 67 ? 12.257 -8.017 -3.551 1.00 0.00 67 GLU A N 2
ATOM 2880 C CA . GLU A 1 67 ? 11.841 -8.777 -4.742 1.00 0.00 67 GLU A CA 2
ATOM 2881 C C . GLU A 1 67 ? 11.327 -7.845 -5.828 1.00 0.00 67 GLU A C 2
ATOM 2882 O O . GLU A 1 67 ? 10.546 -6.943 -5.547 1.00 0.00 67 GLU A O 2
ATOM 2894 N N . LYS A 1 68 ? 11.735 -8.100 -7.059 1.00 0.00 68 LYS A N 2
ATOM 2895 C CA . LYS A 1 68 ? 11.436 -7.229 -8.203 1.00 0.00 68 LYS A CA 2
ATOM 2896 C C . LYS A 1 68 ? 9.939 -7.024 -8.423 1.00 0.00 68 LYS A C 2
ATOM 2897 O O . LYS A 1 68 ? 9.489 -5.931 -8.766 1.00 0.00 68 LYS A O 2
ATOM 2916 N N . GLN A 1 69 ? 9.181 -8.047 -8.134 1.00 0.00 69 GLN A N 2
ATOM 2917 C CA . GLN A 1 69 ? 7.733 -8.012 -8.268 1.00 0.00 69 GLN A CA 2
ATOM 2918 C C . GLN A 1 69 ? 7.099 -7.223 -7.120 1.00 0.00 69 GLN A C 2
ATOM 2919 O O . GLN A 1 69 ? 5.994 -6.711 -7.231 1.00 0.00 69 GLN A O 2
ATOM 2933 N N . CYS A 1 70 ? 7.835 -7.091 -6.057 1.00 0.00 70 CYS A N 2
ATOM 2934 C CA . CYS A 1 70 ? 7.366 -6.479 -4.850 1.00 0.00 70 CYS A CA 2
ATOM 2935 C C . CYS A 1 70 ? 7.898 -5.057 -4.723 1.00 0.00 70 CYS A C 2
ATOM 2936 O O . CYS A 1 70 ? 7.474 -4.312 -3.855 1.00 0.00 70 CYS A O 2
ATOM 2943 N N . GLN A 1 71 ? 8.829 -4.691 -5.602 1.00 0.00 71 GLN A N 2
ATOM 2944 C CA . GLN A 1 71 ? 9.420 -3.348 -5.618 1.00 0.00 71 GLN A CA 2
ATOM 2945 C C . GLN A 1 71 ? 8.349 -2.290 -5.832 1.00 0.00 71 GLN A C 2
ATOM 2946 O O . GLN A 1 71 ? 8.329 -1.268 -5.166 1.00 0.00 71 GLN A O 2
ATOM 2960 N N . CYS A 1 72 ? 7.435 -2.553 -6.737 1.00 0.00 72 CYS A N 2
ATOM 2961 C CA . CYS A 1 72 ? 6.354 -1.625 -6.976 1.00 0.00 72 CYS A CA 2
ATOM 2962 C C . CYS A 1 72 ? 5.286 -1.745 -5.926 1.00 0.00 72 CYS A C 2
ATOM 2963 O O . CYS A 1 72 ? 4.560 -0.795 -5.643 1.00 0.00 72 CYS A O 2
ATOM 2970 N N . GLU A 1 73 ? 5.224 -2.890 -5.319 1.00 0.00 73 GLU A N 2
ATOM 2971 C CA . GLU A 1 73 ? 4.259 -3.140 -4.284 1.00 0.00 73 GLU A CA 2
ATOM 2972 C C . GLU A 1 73 ? 4.618 -2.370 -3.028 1.00 0.00 73 GLU A C 2
ATOM 2973 O O . GLU A 1 73 ? 3.739 -1.904 -2.297 1.00 0.00 73 GLU A O 2
ATOM 2985 N N . ALA A 1 74 ? 5.919 -2.196 -2.805 1.00 0.00 74 ALA A N 2
ATOM 2986 C CA . ALA A 1 74 ? 6.414 -1.430 -1.697 1.00 0.00 74 ALA A CA 2
ATOM 2987 C C . ALA A 1 74 ? 5.919 0.007 -1.802 1.00 0.00 74 ALA A C 2
ATOM 2988 O O . ALA A 1 74 ? 5.641 0.651 -0.797 1.00 0.00 74 ALA A O 2
ATOM 2995 N N . ILE A 1 75 ? 5.714 0.457 -3.045 1.00 0.00 75 ILE A N 2
ATOM 2996 C CA . ILE A 1 75 ? 5.270 1.816 -3.322 1.00 0.00 75 ILE A CA 2
ATOM 2997 C C . ILE A 1 75 ? 3.848 1.990 -2.854 1.00 0.00 75 ILE A C 2
ATOM 2998 O O . ILE A 1 75 ? 3.478 3.036 -2.328 1.00 0.00 75 ILE A O 2
ATOM 3014 N N . LYS A 1 76 ? 3.070 0.928 -3.000 1.00 0.00 76 LYS A N 2
ATOM 3015 C CA . LYS A 1 76 ? 1.665 0.957 -2.676 1.00 0.00 76 LYS A CA 2
ATOM 3016 C C . LYS A 1 76 ? 1.561 1.217 -1.205 1.00 0.00 76 LYS A C 2
ATOM 3017 O O . LYS A 1 76 ? 0.836 2.126 -0.750 1.00 0.00 76 LYS A O 2
ATOM 3036 N N . GLN A 1 77 ? 2.404 0.496 -0.485 1.00 0.00 77 GLN A N 2
ATOM 3037 C CA . GLN A 1 77 ? 2.451 0.539 0.951 1.00 0.00 77 GLN A CA 2
ATOM 3038 C C . GLN A 1 77 ? 2.804 1.921 1.420 1.00 0.00 77 GLN A C 2
ATOM 3039 O O . GLN A 1 77 ? 2.199 2.403 2.367 1.00 0.00 77 GLN A O 2
ATOM 3053 N N . VAL A 1 78 ? 3.781 2.560 0.729 1.00 0.00 78 VAL A N 2
ATOM 3054 C CA . VAL A 1 78 ? 4.221 3.924 1.059 1.00 0.00 78 VAL A CA 2
ATOM 3055 C C . VAL A 1 78 ? 3.033 4.834 1.093 1.00 0.00 78 VAL A C 2
ATOM 3056 O O . VAL A 1 78 ? 2.833 5.563 2.046 1.00 0.00 78 VAL A O 2
ATOM 3069 N N . VAL A 1 79 ? 2.212 4.733 0.067 1.00 0.00 79 VAL A N 2
ATOM 3070 C CA . VAL A 1 79 ? 1.092 5.620 -0.089 1.00 0.00 79 VAL A CA 2
ATOM 3071 C C . VAL A 1 79 ? 0.090 5.340 1.003 1.00 0.00 79 VAL A C 2
ATOM 3072 O O . VAL A 1 79 ? -0.380 6.248 1.673 1.00 0.00 79 VAL A O 2
ATOM 3085 N N . GLU A 1 80 ? -0.164 4.065 1.199 1.00 0.00 80 GLU A N 2
ATOM 3086 C CA . GLU A 1 80 ? -1.107 3.570 2.168 1.00 0.00 80 GLU A CA 2
ATOM 3087 C C . GLU A 1 80 ? -0.741 4.080 3.576 1.00 0.00 80 GLU A C 2
ATOM 3088 O O . GLU A 1 80 ? -1.560 4.697 4.252 1.00 0.00 80 GLU A O 2
ATOM 3100 N N . GLN A 1 81 ? 0.509 3.883 3.966 1.00 0.00 81 GLN A N 2
ATOM 3101 C CA . GLN A 1 81 ? 0.973 4.265 5.290 1.00 0.00 81 GLN A CA 2
ATOM 3102 C C . GLN A 1 81 ? 1.106 5.790 5.426 1.00 0.00 81 GLN A C 2
ATOM 3103 O O . GLN A 1 81 ? 0.860 6.347 6.497 1.00 0.00 81 GLN A O 2
ATOM 3117 N N . ALA A 1 82 ? 1.435 6.457 4.335 1.00 0.00 82 ALA A N 2
ATOM 3118 C CA . ALA A 1 82 ? 1.588 7.903 4.337 1.00 0.00 82 ALA A CA 2
ATOM 3119 C C . ALA A 1 82 ? 0.242 8.602 4.426 1.00 0.00 82 ALA A C 2
ATOM 3120 O O . ALA A 1 82 ? 0.096 9.605 5.125 1.00 0.00 82 ALA A O 2
ATOM 3127 N N . GLN A 1 83 ? -0.748 8.065 3.753 1.00 0.00 83 GLN A N 2
ATOM 3128 C CA . GLN A 1 83 ? -2.049 8.688 3.763 1.00 0.00 83 GLN A CA 2
ATOM 3129 C C . GLN A 1 83 ? -2.742 8.423 5.077 1.00 0.00 83 GLN A C 2
ATOM 3130 O O . GLN A 1 83 ? -3.417 9.293 5.607 1.00 0.00 83 GLN A O 2
ATOM 3144 N N . LYS A 1 84 ? -2.514 7.244 5.641 1.00 0.00 84 LYS A N 2
ATOM 3145 C CA . LYS A 1 84 ? -3.158 6.886 6.880 1.00 0.00 84 LYS A CA 2
ATOM 3146 C C . LYS A 1 84 ? -2.563 7.650 8.046 1.00 0.00 84 LYS A C 2
ATOM 3147 O O . LYS A 1 84 ? -3.269 7.999 8.980 1.00 0.00 84 LYS A O 2
ATOM 3166 N N . GLN A 1 85 ? -1.272 7.962 7.961 1.00 0.00 85 GLN A N 2
ATOM 3167 C CA . GLN A 1 85 ? -0.607 8.645 9.051 1.00 0.00 85 GLN A CA 2
ATOM 3168 C C . GLN A 1 85 ? -1.076 10.092 9.142 1.00 0.00 85 GLN A C 2
ATOM 3169 O O . GLN A 1 85 ? -1.157 10.663 10.228 1.00 0.00 85 GLN A O 2
ATOM 3183 N N . LEU A 1 86 ? -1.376 10.676 8.006 1.00 0.00 86 LEU A N 2
ATOM 3184 C CA . LEU A 1 86 ? -1.926 12.007 7.974 1.00 0.00 86 LEU A CA 2
ATOM 3185 C C . LEU A 1 86 ? -3.415 11.992 8.309 1.00 0.00 86 LEU A C 2
ATOM 3186 O O . LEU A 1 86 ? -3.910 12.870 9.030 1.00 0.00 86 LEU A O 2
ATOM 3202 N N . GLN A 1 87 ? -4.101 10.951 7.837 1.00 0.00 87 GLN A N 2
ATOM 3203 C CA . GLN A 1 87 ? -5.542 10.746 8.062 1.00 0.00 87 GLN A CA 2
ATOM 3204 C C . GLN A 1 87 ? -5.853 10.691 9.554 1.00 0.00 87 GLN A C 2
ATOM 3205 O O . GLN A 1 87 ? -6.824 11.280 10.026 1.00 0.00 87 GLN A O 2
ATOM 3219 N N . GLN A 1 88 ? -4.998 10.006 10.290 1.00 0.00 88 GLN A N 2
ATOM 3220 C CA . GLN A 1 88 ? -5.197 9.805 11.721 1.00 0.00 88 GLN A CA 2
ATOM 3221 C C . GLN A 1 88 ? -4.782 11.045 12.504 1.00 0.00 88 GLN A C 2
ATOM 3222 O O . GLN A 1 88 ? -5.129 11.199 13.682 1.00 0.00 88 GLN A O 2
ATOM 3236 N N . GLY A 1 89 ? -4.069 11.928 11.850 1.00 0.00 89 GLY A N 2
ATOM 3237 C CA . GLY A 1 89 ? -3.555 13.090 12.496 1.00 0.00 89 GLY A CA 2
ATOM 3238 C C . GLY A 1 89 ? -4.423 14.305 12.299 1.00 0.00 89 GLY A C 2
ATOM 3239 O O . GLY A 1 89 ? -5.505 14.404 12.893 1.00 0.00 89 GLY A O 2
ATOM 3243 N N . GLN A 1 90 ? -3.974 15.212 11.465 1.00 0.00 90 GLN A N 2
ATOM 3244 C CA . GLN A 1 90 ? -4.674 16.482 11.259 1.00 0.00 90 GLN A CA 2
ATOM 3245 C C . GLN A 1 90 ? -5.456 16.486 9.957 1.00 0.00 90 GLN A C 2
ATOM 3246 O O . GLN A 1 90 ? -6.357 17.303 9.757 1.00 0.00 90 GLN A O 2
ATOM 3260 N N . GLY A 1 91 ? -5.122 15.577 9.100 1.00 0.00 91 GLY A N 2
ATOM 3261 C CA . GLY A 1 91 ? -5.684 15.545 7.788 1.00 0.00 91 GLY A CA 2
ATOM 3262 C C . GLY A 1 91 ? -4.576 15.478 6.799 1.00 0.00 91 GLY A C 2
ATOM 3263 O O . GLY A 1 91 ? -4.133 14.402 6.467 1.00 0.00 91 GLY A O 2
ATOM 3267 N N . GLY A 1 92 ? -4.132 16.629 6.303 1.00 0.00 92 GLY A N 2
ATOM 3268 C CA . GLY A 1 92 ? -2.956 16.694 5.458 1.00 0.00 92 GLY A CA 2
ATOM 3269 C C . GLY A 1 92 ? -3.121 16.149 4.062 1.00 0.00 92 GLY A C 2
ATOM 3270 O O . GLY A 1 92 ? -2.574 16.707 3.161 1.00 0.00 92 GLY A O 2
ATOM 3274 N N . GLN A 1 93 ? -3.872 15.077 3.888 1.00 0.00 93 GLN A N 2
ATOM 3275 C CA . GLN A 1 93 ? -4.091 14.420 2.583 1.00 0.00 93 GLN A CA 2
ATOM 3276 C C . GLN A 1 93 ? -4.499 15.399 1.478 1.00 0.00 93 GLN A C 2
ATOM 3277 O O . GLN A 1 93 ? -4.239 15.165 0.305 1.00 0.00 93 GLN A O 2
ATOM 3291 N N . GLN A 1 94 ? -5.130 16.482 1.857 1.00 0.00 94 GLN A N 2
ATOM 3292 C CA . GLN A 1 94 ? -5.485 17.532 0.929 1.00 0.00 94 GLN A CA 2
ATOM 3293 C C . GLN A 1 94 ? -4.212 18.237 0.395 1.00 0.00 94 GLN A C 2
ATOM 3294 O O . GLN A 1 94 ? -4.071 18.451 -0.809 1.00 0.00 94 GLN A O 2
ATOM 3308 N N . GLN A 1 95 ? -3.284 18.546 1.299 1.00 0.00 95 GLN A N 2
ATOM 3309 C CA . GLN A 1 95 ? -2.082 19.283 0.974 1.00 0.00 95 GLN A CA 2
ATOM 3310 C C . GLN A 1 95 ? -0.979 18.348 0.494 1.00 0.00 95 GLN A C 2
ATOM 3311 O O . GLN A 1 95 ? -0.277 18.629 -0.459 1.00 0.00 95 GLN A O 2
ATOM 3325 N N . VAL A 1 96 ? -0.861 17.243 1.185 1.00 0.00 96 VAL A N 2
ATOM 3326 C CA . VAL A 1 96 ? 0.109 16.184 0.917 1.00 0.00 96 VAL A CA 2
ATOM 3327 C C . VAL A 1 96 ? -0.140 15.516 -0.436 1.00 0.00 96 VAL A C 2
ATOM 3328 O O . VAL A 1 96 ? 0.787 14.966 -1.026 1.00 0.00 96 VAL A O 2
ATOM 3341 N N . GLN A 1 97 ? -1.379 15.607 -0.942 1.00 0.00 97 GLN A N 2
ATOM 3342 C CA . GLN A 1 97 ? -1.765 14.952 -2.224 1.00 0.00 97 GLN A CA 2
ATOM 3343 C C . GLN A 1 97 ? -0.757 15.221 -3.363 1.00 0.00 97 GLN A C 2
ATOM 3344 O O . GLN A 1 97 ? -0.339 14.298 -4.065 1.00 0.00 97 GLN A O 2
ATOM 3358 N N . GLN A 1 98 ? -0.339 16.471 -3.496 1.00 0.00 98 GLN A N 2
ATOM 3359 C CA . GLN A 1 98 ? 0.620 16.889 -4.532 1.00 0.00 98 GLN A CA 2
ATOM 3360 C C . GLN A 1 98 ? 1.978 16.179 -4.392 1.00 0.00 98 GLN A C 2
ATOM 3361 O O . GLN A 1 98 ? 2.739 16.085 -5.351 1.00 0.00 98 GLN A O 2
ATOM 3375 N N . MET A 1 99 ? 2.275 15.685 -3.218 1.00 0.00 99 MET A N 2
ATOM 3376 C CA . MET A 1 99 ? 3.562 15.082 -2.970 1.00 0.00 99 MET A CA 2
ATOM 3377 C C . MET A 1 99 ? 3.441 13.598 -3.034 1.00 0.00 99 MET A C 2
ATOM 3378 O O . MET A 1 99 ? 4.244 12.938 -3.661 1.00 0.00 99 MET A O 2
ATOM 3392 N N . VAL A 1 100 ? 2.417 13.073 -2.413 1.00 0.00 100 VAL A N 2
ATOM 3393 C CA . VAL A 1 100 ? 2.188 11.640 -2.419 1.00 0.00 100 VAL A CA 2
ATOM 3394 C C . VAL A 1 100 ? 1.881 11.121 -3.842 1.00 0.00 100 VAL A C 2
ATOM 3395 O O . VAL A 1 100 ? 2.143 9.970 -4.161 1.00 0.00 100 VAL A O 2
ATOM 3408 N N . LYS A 1 101 ? 1.387 11.994 -4.715 1.00 0.00 101 LYS A N 2
ATOM 3409 C CA . LYS A 1 101 ? 1.134 11.608 -6.097 1.00 0.00 101 LYS A CA 2
ATOM 3410 C C . LYS A 1 101 ? 2.449 11.249 -6.807 1.00 0.00 101 LYS A C 2
ATOM 3411 O O . LYS A 1 101 ? 2.456 10.493 -7.769 1.00 0.00 101 LYS A O 2
ATOM 3430 N N . LYS A 1 102 ? 3.572 11.783 -6.298 1.00 0.00 102 LYS A N 2
ATOM 3431 C CA . LYS A 1 102 ? 4.888 11.458 -6.826 1.00 0.00 102 LYS A CA 2
ATOM 3432 C C . LYS A 1 102 ? 5.169 9.984 -6.623 1.00 0.00 102 LYS A C 2
ATOM 3433 O O . LYS A 1 102 ? 5.857 9.376 -7.412 1.00 0.00 102 LYS A O 2
ATOM 3452 N N . ALA A 1 103 ? 4.587 9.405 -5.574 1.00 0.00 103 ALA A N 2
ATOM 3453 C CA . ALA A 1 103 ? 4.742 7.971 -5.299 1.00 0.00 103 ALA A CA 2
ATOM 3454 C C . ALA A 1 103 ? 4.131 7.152 -6.420 1.00 0.00 103 ALA A C 2
ATOM 3455 O O . ALA A 1 103 ? 4.609 6.093 -6.754 1.00 0.00 103 ALA A O 2
ATOM 3462 N N . GLN A 1 104 ? 3.114 7.694 -7.053 1.00 0.00 104 GLN A N 2
ATOM 3463 C CA . GLN A 1 104 ? 2.450 7.016 -8.155 1.00 0.00 104 GLN A CA 2
ATOM 3464 C C . GLN A 1 104 ? 3.353 7.049 -9.396 1.00 0.00 104 GLN A C 2
ATOM 3465 O O . GLN A 1 104 ? 3.169 6.296 -10.352 1.00 0.00 104 GLN A O 2
ATOM 3479 N N . MET A 1 105 ? 4.321 7.931 -9.366 1.00 0.00 105 MET A N 2
ATOM 3480 C CA . MET A 1 105 ? 5.272 8.094 -10.453 1.00 0.00 105 MET A CA 2
ATOM 3481 C C . MET A 1 105 ? 6.484 7.225 -10.193 1.00 0.00 105 MET A C 2
ATOM 3482 O O . MET A 1 105 ? 7.222 6.878 -11.109 1.00 0.00 105 MET A O 2
ATOM 3496 N N . LEU A 1 106 ? 6.663 6.855 -8.930 1.00 0.00 106 LEU A N 2
ATOM 3497 C CA . LEU A 1 106 ? 7.794 6.039 -8.473 1.00 0.00 106 LEU A CA 2
ATOM 3498 C C . LEU A 1 106 ? 7.984 4.748 -9.270 1.00 0.00 106 LEU A C 2
ATOM 3499 O O . LEU A 1 106 ? 9.115 4.448 -9.653 1.00 0.00 106 LEU A O 2
ATOM 3515 N N . PRO A 1 107 ? 6.911 3.952 -9.568 1.00 0.00 107 PRO A N 2
ATOM 3516 C CA . PRO A 1 107 ? 7.061 2.769 -10.394 1.00 0.00 107 PRO A CA 2
ATOM 3517 C C . PRO A 1 107 ? 7.596 3.083 -11.787 1.00 0.00 107 PRO A C 2
ATOM 3518 O O . PRO A 1 107 ? 8.192 2.225 -12.424 1.00 0.00 107 PRO A O 2
ATOM 3529 N N . ASN A 1 108 ? 7.431 4.307 -12.243 1.00 0.00 108 ASN A N 2
ATOM 3530 C CA . ASN A 1 108 ? 7.923 4.673 -13.514 1.00 0.00 108 ASN A CA 2
ATOM 3531 C C . ASN A 1 108 ? 9.342 5.180 -13.392 1.00 0.00 108 ASN A C 2
ATOM 3532 O O . ASN A 1 108 ? 10.231 4.756 -14.121 1.00 0.00 108 ASN A O 2
ATOM 3543 N N . GLN A 1 109 ? 9.562 6.040 -12.409 1.00 0.00 109 GLN A N 2
ATOM 3544 C CA . GLN A 1 109 ? 10.862 6.682 -12.200 1.00 0.00 109 GLN A CA 2
ATOM 3545 C C . GLN A 1 109 ? 11.923 5.683 -11.746 1.00 0.00 109 GLN A C 2
ATOM 3546 O O . GLN A 1 109 ? 13.064 5.744 -12.174 1.00 0.00 109 GLN A O 2
ATOM 3560 N N . CYS A 1 110 ? 11.535 4.758 -10.898 1.00 0.00 110 CYS A N 2
ATOM 3561 C CA . CYS A 1 110 ? 12.461 3.758 -10.373 1.00 0.00 110 CYS A CA 2
ATOM 3562 C C . CYS A 1 110 ? 12.509 2.566 -11.331 1.00 0.00 110 CYS A C 2
ATOM 3563 O O . CYS A 1 11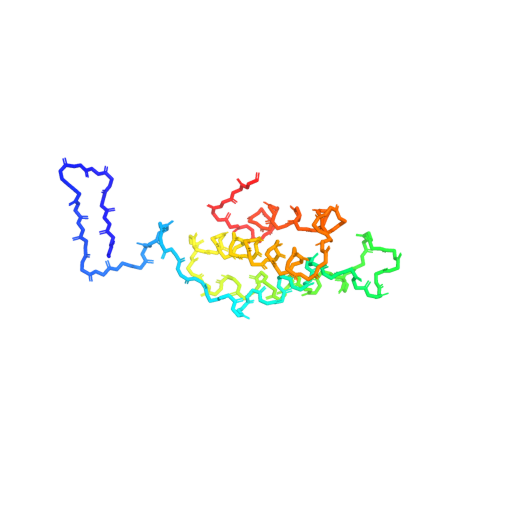0 ? 13.323 1.656 -11.176 1.00 0.00 110 CYS A O 2
ATOM 3570 N N . ASN A 1 111 ? 11.626 2.618 -12.337 1.00 0.00 111 ASN A N 2
ATOM 3571 C CA . ASN A 1 111 ? 11.470 1.591 -13.369 1.00 0.00 111 ASN A CA 2
ATOM 3572 C C . ASN A 1 111 ? 11.157 0.260 -12.732 1.00 0.00 111 ASN A C 2
ATOM 3573 O O . ASN A 1 111 ? 11.969 -0.659 -12.687 1.00 0.00 111 ASN A O 2
ATOM 3584 N N . LEU A 1 112 ? 10.029 0.243 -12.113 1.00 0.00 112 LEU A N 2
ATOM 3585 C CA . LEU A 1 112 ? 9.503 -0.913 -11.427 1.00 0.00 112 LEU A CA 2
ATOM 3586 C C . LEU A 1 112 ? 8.545 -1.661 -12.334 1.00 0.00 112 LEU A C 2
ATOM 3587 O O . LEU A 1 112 ? 8.060 -1.091 -13.310 1.00 0.00 112 LEU A O 2
ATOM 3603 N N . GLN A 1 113 ? 8.299 -2.935 -12.043 1.00 0.00 113 GLN A N 2
ATOM 3604 C CA . GLN A 1 113 ? 7.420 -3.820 -12.872 1.00 0.00 113 GLN A CA 2
ATOM 3605 C C . GLN A 1 113 ? 5.930 -3.460 -12.749 1.00 0.00 113 GLN A C 2
ATOM 3606 O O . GLN A 1 113 ? 5.048 -4.329 -12.829 1.00 0.00 113 GLN A O 2
ATOM 3620 N N . CYS A 1 114 ? 5.670 -2.209 -12.666 1.00 0.00 114 CYS A N 2
ATOM 3621 C CA . CYS A 1 114 ? 4.373 -1.671 -12.451 1.00 0.00 114 CYS A CA 2
ATOM 3622 C C . CYS A 1 114 ? 4.388 -0.250 -12.972 1.00 0.00 114 CYS A C 2
ATOM 3623 O O . CYS A 1 114 ? 5.457 0.368 -13.029 1.00 0.00 114 CYS A O 2
ATOM 3630 N N . SER A 1 115 ? 3.255 0.260 -13.348 1.00 0.00 115 SER A N 2
ATOM 3631 C CA . SER A 1 115 ? 3.140 1.611 -13.821 1.00 0.00 115 SER A CA 2
ATOM 3632 C C . SER A 1 115 ? 1.759 2.141 -13.474 1.00 0.00 115 SER A C 2
ATOM 3633 O O . SER A 1 115 ? 0.773 1.433 -13.624 1.00 0.00 115 SER A O 2
ATOM 3641 N N . ILE A 1 116 ? 1.687 3.338 -12.953 1.00 0.00 116 ILE A N 2
ATOM 3642 C CA . ILE A 1 116 ? 0.407 3.891 -12.578 1.00 0.00 116 ILE A CA 2
ATOM 3643 C C . ILE A 1 116 ? -0.062 4.790 -13.696 1.00 0.00 116 ILE A C 2
ATOM 3644 O O . ILE A 1 116 ? -0.863 4.343 -14.526 1.00 0.00 116 ILE A O 2
ATOM 3661 N N . GLY A 1 1 ? 1.564 -14.282 -0.266 1.00 0.00 1 GLY A N 3
ATOM 3662 C CA . GLY A 1 1 ? 0.964 -15.082 0.809 1.00 0.00 1 GLY A CA 3
ATOM 3663 C C . GLY A 1 1 ? 1.954 -16.077 1.359 1.00 0.00 1 GLY A C 3
ATOM 3664 O O . GLY A 1 1 ? 3.148 -15.965 1.099 1.00 0.00 1 GLY A O 3
ATOM 3670 N N . ARG A 1 2 ? 1.489 -17.034 2.131 1.00 0.00 2 ARG A N 3
ATOM 3671 C CA . ARG A 1 2 ? 2.375 -18.059 2.676 1.00 0.00 2 ARG A CA 3
ATOM 3672 C C . ARG A 1 2 ? 2.527 -19.181 1.693 1.00 0.00 2 ARG A C 3
ATOM 3673 O O . ARG A 1 2 ? 1.572 -19.551 1.020 1.00 0.00 2 ARG A O 3
ATOM 3694 N N . CYS A 1 3 ? 3.706 -19.705 1.607 1.00 0.00 3 CYS A N 3
ATOM 3695 C CA . CYS A 1 3 ? 3.972 -20.810 0.738 1.00 0.00 3 CYS A CA 3
ATOM 3696 C C . CYS A 1 3 ? 4.541 -21.950 1.545 1.00 0.00 3 CYS A C 3
ATOM 3697 O O . CYS A 1 3 ? 5.175 -21.732 2.586 1.00 0.00 3 CYS A O 3
ATOM 3704 N N . THR A 1 4 ? 4.273 -23.145 1.116 1.00 0.00 4 THR A N 3
ATOM 3705 C CA . THR A 1 4 ? 4.775 -24.318 1.766 1.00 0.00 4 THR A CA 3
ATOM 3706 C C . THR A 1 4 ? 6.163 -24.663 1.218 1.00 0.00 4 THR A C 3
ATOM 3707 O O . THR A 1 4 ? 6.530 -24.233 0.101 1.00 0.00 4 THR A O 3
ATOM 3718 N N . LYS A 1 5 ? 6.938 -25.399 1.980 1.00 0.00 5 LYS A N 3
ATOM 3719 C CA . LYS A 1 5 ? 8.231 -25.836 1.535 1.00 0.00 5 LYS A CA 3
ATOM 3720 C C . LYS A 1 5 ? 8.110 -27.185 0.881 1.00 0.00 5 LYS A C 3
ATOM 3721 O O . LYS A 1 5 ? 8.364 -28.213 1.493 1.00 0.00 5 LYS A O 3
ATOM 3740 N N . SER A 1 6 ? 7.626 -27.175 -0.320 1.00 0.00 6 SER A N 3
ATOM 3741 C CA . SER A 1 6 ? 7.459 -28.363 -1.089 1.00 0.00 6 SER A CA 3
ATOM 3742 C C . SER A 1 6 ? 7.562 -27.968 -2.542 1.00 0.00 6 SER A C 3
ATOM 3743 O O . SER A 1 6 ? 7.663 -26.768 -2.845 1.00 0.00 6 SER A O 3
ATOM 3751 N N . ILE A 1 7 ? 7.597 -28.939 -3.419 1.00 0.00 7 ILE A N 3
ATOM 3752 C CA . ILE A 1 7 ? 7.618 -28.696 -4.833 1.00 0.00 7 ILE A CA 3
ATOM 3753 C C . ILE A 1 7 ? 6.503 -29.527 -5.482 1.00 0.00 7 ILE A C 3
ATOM 3754 O O . ILE A 1 7 ? 6.494 -30.767 -5.361 1.00 0.00 7 ILE A O 3
ATOM 3770 N N . PRO A 1 8 ? 5.511 -28.882 -6.121 1.00 0.00 8 PRO A N 3
ATOM 3771 C CA . PRO A 1 8 ? 5.422 -27.416 -6.217 1.00 0.00 8 PRO A CA 3
ATOM 3772 C C . PRO A 1 8 ? 4.983 -26.781 -4.884 1.00 0.00 8 PRO A C 3
ATOM 3773 O O . PRO A 1 8 ? 4.250 -27.408 -4.095 1.00 0.00 8 PRO A O 3
ATOM 3784 N N . PRO A 1 9 ? 5.459 -25.569 -4.587 1.00 0.00 9 PRO A N 3
ATOM 3785 C CA . PRO A 1 9 ? 5.085 -24.868 -3.371 1.00 0.00 9 PRO A CA 3
ATOM 3786 C C . PRO A 1 9 ? 3.632 -24.418 -3.423 1.00 0.00 9 PRO A C 3
ATOM 3787 O O . PRO A 1 9 ? 3.128 -23.970 -4.472 1.00 0.00 9 PRO A O 3
ATOM 3798 N N . ILE A 1 10 ? 2.962 -24.547 -2.327 1.00 0.00 10 ILE A N 3
ATOM 3799 C CA . ILE A 1 10 ? 1.583 -24.174 -2.242 1.00 0.00 10 ILE A CA 3
ATOM 3800 C C . ILE A 1 10 ? 1.532 -22.801 -1.653 1.00 0.00 10 ILE A C 3
ATOM 3801 O O . ILE A 1 10 ? 1.911 -22.612 -0.505 1.00 0.00 10 ILE A O 3
ATOM 3817 N N . CYS A 1 11 ? 1.146 -21.853 -2.435 1.00 0.00 11 CYS A N 3
ATOM 3818 C CA . CYS A 1 11 ? 1.075 -20.510 -1.965 1.00 0.00 11 CYS A CA 3
ATOM 3819 C C . CYS A 1 11 ? -0.352 -20.114 -1.742 1.00 0.00 11 CYS A C 3
ATOM 3820 O O . CYS A 1 11 ? -1.209 -20.264 -2.621 1.00 0.00 11 CYS A O 3
ATOM 3827 N N . PHE A 1 12 ? -0.614 -19.677 -0.563 1.00 0.00 12 PHE A N 3
ATOM 3828 C CA . PHE A 1 12 ? -1.913 -19.255 -0.156 1.00 0.00 12 PHE A CA 3
ATOM 3829 C C . PHE A 1 12 ? -2.149 -17.813 -0.554 1.00 0.00 12 PHE A C 3
ATOM 3830 O O . PHE A 1 12 ? -1.185 -17.051 -0.729 1.00 0.00 12 PHE A O 3
ATOM 3847 N N . PRO A 1 13 ? -3.426 -17.409 -0.717 1.00 0.00 13 PRO A N 3
ATOM 3848 C CA . PRO A 1 13 ? -3.779 -16.050 -1.161 1.00 0.00 13 PRO A CA 3
ATOM 3849 C C . PRO A 1 13 ? -3.503 -14.979 -0.103 1.00 0.00 13 PRO A C 3
ATOM 3850 O O . PRO A 1 13 ? -3.579 -13.773 -0.382 1.00 0.00 13 PRO A O 3
ATOM 3861 N N . ASP A 1 14 ? -3.161 -15.422 1.083 1.00 0.00 14 ASP A N 3
ATOM 3862 C CA . ASP A 1 14 ? -2.861 -14.554 2.202 1.00 0.00 14 ASP A CA 3
ATOM 3863 C C . ASP A 1 14 ? -2.081 -15.408 3.216 1.00 0.00 14 ASP A C 3
ATOM 3864 O O . ASP A 1 14 ? -1.335 -16.317 2.801 1.00 0.00 14 ASP A O 3
ATOM 3873 N N . GLY A 1 15 ? -2.218 -15.149 4.488 1.00 0.00 15 GLY A N 3
ATOM 3874 C CA . GLY A 1 15 ? -1.5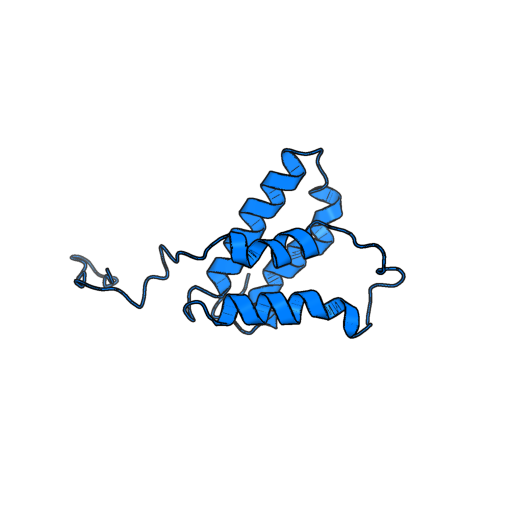06 -15.910 5.474 1.00 0.00 15 GLY A CA 3
ATOM 3875 C C . GLY A 1 15 ? -1.457 -15.183 6.780 1.00 0.00 15 GLY A C 3
ATOM 3876 O O . GLY A 1 15 ? -1.637 -15.779 7.850 1.00 0.00 15 GLY A O 3
ATOM 3880 N N . LEU A 1 16 ? -1.218 -13.903 6.701 1.00 0.00 16 LEU A N 3
ATOM 3881 C CA . LEU A 1 16 ? -1.193 -13.058 7.875 1.00 0.00 16 LEU A CA 3
ATOM 3882 C C . LEU A 1 16 ? -1.811 -11.734 7.536 1.00 0.00 16 LEU A C 3
ATOM 3883 O O . LEU A 1 16 ? -2.828 -11.329 8.110 1.00 0.00 16 LEU A O 3
ATOM 3899 N N . ASP A 1 17 ? -1.232 -11.104 6.578 1.00 0.00 17 ASP A N 3
ATOM 3900 C CA . ASP A 1 17 ? -1.689 -9.853 6.053 1.00 0.00 17 ASP A CA 3
ATOM 3901 C C . ASP A 1 17 ? -0.996 -9.624 4.761 1.00 0.00 17 ASP A C 3
ATOM 3902 O O . ASP A 1 17 ? 0.157 -9.164 4.724 1.00 0.00 17 ASP A O 3
ATOM 3911 N N . ASN A 1 18 ? -1.627 -10.044 3.709 1.00 0.00 18 ASN A N 3
ATOM 3912 C CA . ASN A 1 18 ? -1.080 -9.906 2.389 1.00 0.00 18 ASN A CA 3
ATOM 3913 C C . ASN A 1 18 ? -2.128 -9.296 1.475 1.00 0.00 18 ASN A C 3
ATOM 3914 O O . ASN A 1 18 ? -2.759 -10.001 0.696 1.00 0.00 18 ASN A O 3
ATOM 3925 N N . PRO A 1 19 ? -2.384 -7.978 1.592 1.00 0.00 19 PRO A N 3
ATOM 3926 C CA . PRO A 1 19 ? -3.382 -7.308 0.763 1.00 0.00 19 PRO A CA 3
ATOM 3927 C C . PRO A 1 19 ? -2.890 -7.142 -0.664 1.00 0.00 19 PRO A C 3
ATOM 3928 O O . PRO A 1 19 ? -3.635 -7.329 -1.614 1.00 0.00 19 PRO A O 3
ATOM 3939 N N . ARG A 1 20 ? -1.619 -6.811 -0.805 1.00 0.00 20 ARG A N 3
ATOM 3940 C CA . ARG A 1 20 ? -1.028 -6.643 -2.126 1.00 0.00 20 ARG A CA 3
ATOM 3941 C C . ARG A 1 20 ? -0.522 -7.998 -2.574 1.00 0.00 20 ARG A C 3
ATOM 3942 O O . ARG A 1 20 ? -0.592 -8.365 -3.733 1.00 0.00 20 ARG A O 3
ATOM 3963 N N . GLY A 1 21 ? -0.067 -8.745 -1.605 1.00 0.00 21 GLY A N 3
ATOM 3964 C CA . GLY A 1 21 ? 0.508 -10.026 -1.832 1.00 0.00 21 GLY A CA 3
ATOM 3965 C C . GLY A 1 21 ? 1.847 -10.031 -1.240 1.00 0.00 21 GLY A C 3
ATOM 3966 O O . GLY A 1 21 ? 2.098 -10.696 -0.221 1.00 0.00 21 GLY A O 3
ATOM 3970 N N . CYS A 1 22 ? 2.699 -9.256 -1.839 1.00 0.00 22 CYS A N 3
ATOM 3971 C CA . CYS A 1 22 ? 3.995 -9.016 -1.316 1.00 0.00 22 CYS A CA 3
ATOM 3972 C C . CYS A 1 22 ? 3.880 -8.235 -0.028 1.00 0.00 22 CYS A C 3
ATOM 3973 O O . CYS A 1 22 ? 3.083 -7.282 0.073 1.00 0.00 22 CYS A O 3
ATOM 3980 N N . GLN A 1 23 ? 4.588 -8.673 0.965 1.00 0.00 23 GLN A N 3
ATOM 3981 C CA . GLN A 1 23 ? 4.639 -7.973 2.207 1.00 0.00 23 GLN A CA 3
ATOM 3982 C C . GLN A 1 23 ? 5.993 -7.306 2.339 1.00 0.00 23 GLN A C 3
ATOM 3983 O O . GLN A 1 23 ? 7.036 -7.963 2.478 1.00 0.00 23 GLN A O 3
ATOM 3997 N N . ILE A 1 24 ? 5.992 -6.037 2.225 1.00 0.00 24 ILE A N 3
ATOM 3998 C CA . ILE A 1 24 ? 7.211 -5.286 2.236 1.00 0.00 24 ILE A CA 3
ATOM 3999 C C . ILE A 1 24 ? 7.368 -4.643 3.608 1.00 0.00 24 ILE A C 3
ATOM 4000 O O . ILE A 1 24 ? 6.369 -4.193 4.192 1.00 0.00 24 ILE A O 3
ATOM 4016 N N . ARG A 1 25 ? 8.593 -4.602 4.126 1.00 0.00 25 ARG A N 3
ATOM 4017 C CA . ARG A 1 25 ? 8.839 -4.072 5.440 1.00 0.00 25 ARG A CA 3
ATOM 4018 C C . ARG A 1 25 ? 8.573 -2.586 5.486 1.00 0.00 25 ARG A C 3
ATOM 4019 O O . ARG A 1 25 ? 9.262 -1.789 4.859 1.00 0.00 25 ARG A O 3
ATOM 4040 N N . ILE A 1 26 ? 7.566 -2.218 6.243 1.00 0.00 26 ILE A N 3
ATOM 4041 C CA . ILE A 1 26 ? 7.104 -0.839 6.332 1.00 0.00 26 ILE A CA 3
ATOM 4042 C C . ILE A 1 26 ? 8.159 0.115 6.862 1.00 0.00 26 ILE A C 3
ATOM 4043 O O . ILE A 1 26 ? 8.063 1.326 6.677 1.00 0.00 26 ILE A O 3
ATOM 4059 N N . GLN A 1 27 ? 9.193 -0.444 7.457 1.00 0.00 27 GLN A N 3
ATOM 4060 C CA . GLN A 1 27 ? 10.255 0.339 8.037 1.00 0.00 27 GLN A CA 3
ATOM 4061 C C . GLN A 1 27 ? 11.120 0.926 6.939 1.00 0.00 27 GLN A C 3
ATOM 4062 O O . GLN A 1 27 ? 11.771 1.945 7.130 1.00 0.00 27 GLN A O 3
ATOM 4076 N N . GLN A 1 28 ? 11.100 0.297 5.770 1.00 0.00 28 GLN A N 3
ATOM 4077 C CA . GLN A 1 28 ? 11.923 0.758 4.697 1.00 0.00 28 GLN A CA 3
ATOM 4078 C C . GLN A 1 28 ? 11.224 1.899 3.966 1.00 0.00 28 GLN A C 3
ATOM 4079 O O . GLN A 1 28 ? 11.854 2.857 3.526 1.00 0.00 28 GLN A O 3
ATOM 4093 N N . LEU A 1 29 ? 9.894 1.826 3.909 1.00 0.00 29 LEU A N 3
ATOM 4094 C CA . LEU A 1 29 ? 9.122 2.829 3.187 1.00 0.00 29 LEU A CA 3
ATOM 4095 C C . LEU A 1 29 ? 8.898 4.041 3.995 1.00 0.00 29 LEU A C 3
ATOM 4096 O O . LEU A 1 29 ? 8.439 5.046 3.466 1.00 0.00 29 LEU A O 3
ATOM 4112 N N . ASN A 1 30 ? 9.255 3.969 5.258 1.00 0.00 30 ASN A N 3
ATOM 4113 C CA . ASN A 1 30 ? 9.050 5.068 6.174 1.00 0.00 30 ASN A CA 3
ATOM 4114 C C . ASN A 1 30 ? 9.754 6.322 5.681 1.00 0.00 30 ASN A C 3
ATOM 4115 O O . ASN A 1 30 ? 9.265 7.417 5.882 1.00 0.00 30 ASN A O 3
ATOM 4126 N N . HIS A 1 31 ? 10.868 6.153 4.960 1.00 0.00 31 HIS A N 3
ATOM 4127 C CA . HIS A 1 31 ? 11.595 7.310 4.450 1.00 0.00 31 HIS A CA 3
ATOM 4128 C C . HIS A 1 31 ? 10.769 7.951 3.356 1.00 0.00 31 HIS A C 3
ATOM 4129 O O . HIS A 1 31 ? 10.452 9.126 3.427 1.00 0.00 31 HIS A O 3
ATOM 4143 N N . CYS A 1 32 ? 10.408 7.138 2.370 1.00 0.00 32 CYS A N 3
ATOM 4144 C CA . CYS A 1 32 ? 9.639 7.551 1.201 1.00 0.00 32 CYS A CA 3
ATOM 4145 C C . CYS A 1 32 ? 8.349 8.243 1.683 1.00 0.00 32 CYS A C 3
ATOM 4146 O O . CYS A 1 32 ? 8.043 9.371 1.299 1.00 0.00 32 CYS A O 3
ATOM 4153 N N . GLN A 1 33 ? 7.662 7.557 2.581 1.00 0.00 33 GLN A N 3
ATOM 4154 C CA . GLN A 1 33 ? 6.474 8.010 3.245 1.00 0.00 33 GLN A CA 3
ATOM 4155 C C . GLN A 1 33 ? 6.666 9.381 3.937 1.00 0.00 33 GLN A C 3
ATOM 4156 O O . GLN A 1 33 ? 6.014 10.359 3.571 1.00 0.00 33 GLN A O 3
ATOM 4170 N N . MET A 1 34 ? 7.592 9.450 4.902 1.00 0.00 34 MET A N 3
ATOM 4171 C CA . MET A 1 34 ? 7.751 10.659 5.727 1.00 0.00 34 MET A CA 3
ATOM 4172 C C . MET A 1 34 ? 8.259 11.829 4.917 1.00 0.00 34 MET A C 3
ATOM 4173 O O . MET A 1 34 ? 7.871 12.971 5.149 1.00 0.00 34 MET A O 3
ATOM 4187 N N . HIS A 1 35 ? 9.102 11.535 3.961 1.00 0.00 35 HIS A N 3
ATOM 4188 C CA . HIS A 1 35 ? 9.723 12.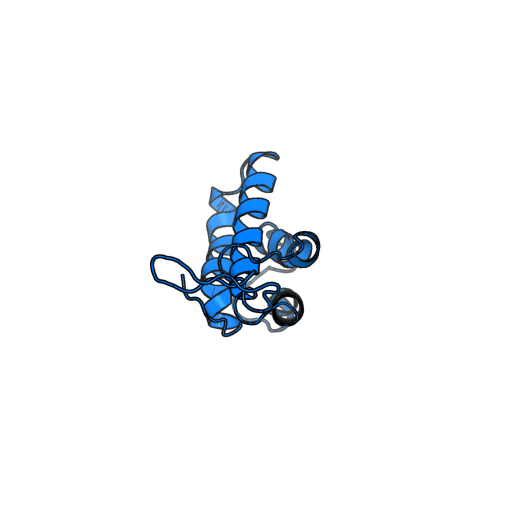549 3.130 1.00 0.00 35 HIS A CA 3
ATOM 4189 C C . HIS A 1 35 ? 8.668 13.213 2.249 1.00 0.00 35 HIS A C 3
ATOM 4190 O O . HIS A 1 35 ? 8.768 14.395 1.937 1.00 0.00 35 HIS A O 3
ATOM 4204 N N . LEU A 1 36 ? 7.674 12.447 1.849 1.00 0.00 36 LEU A N 3
ATOM 4205 C CA . LEU A 1 36 ? 6.609 12.968 1.006 1.00 0.00 36 LEU A CA 3
ATOM 4206 C C . LEU A 1 36 ? 5.517 13.642 1.798 1.00 0.00 36 LEU A C 3
ATOM 4207 O O . LEU A 1 36 ? 4.948 14.614 1.349 1.00 0.00 36 LEU A O 3
ATOM 4223 N N . THR A 1 37 ? 5.221 13.154 2.970 1.00 0.00 37 THR A N 3
ATOM 4224 C CA . THR A 1 37 ? 4.131 13.731 3.705 1.00 0.00 37 THR A CA 3
ATOM 4225 C C . THR A 1 37 ? 4.505 15.021 4.414 1.00 0.00 37 THR A C 3
ATOM 4226 O O . THR A 1 37 ? 3.634 15.839 4.747 1.00 0.00 37 THR A O 3
ATOM 4237 N N . SER A 1 38 ? 5.771 15.217 4.635 1.00 0.00 38 SER A N 3
ATOM 4238 C CA . SER A 1 38 ? 6.217 16.404 5.284 1.00 0.00 38 SER A CA 3
ATOM 4239 C C . SER A 1 38 ? 6.476 17.510 4.271 1.00 0.00 38 SER A C 3
ATOM 4240 O O . SER A 1 38 ? 6.720 17.244 3.094 1.00 0.00 38 SER A O 3
ATOM 4248 N N . PHE A 1 39 ? 6.389 18.728 4.707 1.00 0.00 39 PHE A N 3
ATOM 4249 C CA . PHE A 1 39 ? 6.737 19.854 3.881 1.00 0.00 39 PHE A CA 3
ATOM 4250 C C . PHE A 1 39 ? 7.701 20.702 4.638 1.00 0.00 39 PHE A C 3
ATOM 4251 O O . PHE A 1 39 ? 7.473 20.997 5.822 1.00 0.00 39 PHE A O 3
ATOM 4268 N N . ASP A 1 40 ? 8.769 21.083 4.008 1.00 0.00 40 ASP A N 3
ATOM 4269 C CA . ASP A 1 40 ? 9.778 21.839 4.678 1.00 0.00 40 ASP A CA 3
ATOM 4270 C C . ASP A 1 40 ? 9.415 23.324 4.625 1.00 0.00 40 ASP A C 3
ATOM 4271 O O . ASP A 1 40 ? 8.484 23.718 3.917 1.00 0.00 40 ASP A O 3
ATOM 4280 N N . TYR A 1 41 ? 10.140 24.127 5.327 1.00 0.00 41 TYR A N 3
ATOM 4281 C CA . TYR A 1 41 ? 9.808 25.518 5.495 1.00 0.00 41 TYR A CA 3
ATOM 4282 C C . TYR A 1 41 ? 10.657 26.420 4.631 1.00 0.00 41 TYR A C 3
ATOM 4283 O O . TYR A 1 41 ? 10.180 27.437 4.141 1.00 0.00 41 TYR A O 3
ATOM 4301 N N . LYS A 1 42 ? 11.917 26.054 4.425 1.00 0.00 42 LYS A N 3
ATOM 4302 C CA . LYS A 1 42 ? 12.817 26.936 3.690 1.00 0.00 42 LYS A CA 3
ATOM 4303 C C . LYS A 1 42 ? 12.715 26.729 2.185 1.00 0.00 42 LYS A C 3
ATOM 4304 O O . LYS A 1 42 ? 13.507 27.270 1.409 1.00 0.00 42 LYS A O 3
ATOM 4323 N N . LEU A 1 43 ? 11.741 25.938 1.790 1.00 0.00 43 LEU A N 3
ATOM 4324 C CA . LEU A 1 43 ? 11.446 25.712 0.389 1.00 0.00 43 LEU A CA 3
ATOM 4325 C C . LEU A 1 43 ? 10.971 27.028 -0.221 1.00 0.00 43 LEU A C 3
ATOM 4326 O O . LEU A 1 43 ? 9.851 27.467 0.027 1.00 0.00 43 LEU A O 3
ATOM 4342 N N . ARG A 1 44 ? 11.828 27.679 -0.950 1.00 0.00 44 ARG A N 3
ATOM 4343 C CA . ARG A 1 44 ? 11.490 28.960 -1.527 1.00 0.00 44 ARG A CA 3
ATOM 4344 C C . ARG A 1 44 ? 10.971 28.805 -2.929 1.00 0.00 44 ARG A C 3
ATOM 4345 O O . ARG A 1 44 ? 10.024 29.495 -3.343 1.00 0.00 44 ARG A O 3
ATOM 4366 N N . MET A 1 45 ? 11.558 27.890 -3.651 1.00 0.00 45 MET A N 3
ATOM 4367 C CA . MET A 1 45 ? 11.204 27.658 -5.034 1.00 0.00 45 MET A CA 3
ATOM 4368 C C . MET A 1 45 ? 11.555 26.234 -5.427 1.00 0.00 45 MET A C 3
ATOM 4369 O O . MET A 1 45 ? 11.751 25.931 -6.601 1.00 0.00 45 MET A O 3
ATOM 4383 N N . ALA A 1 46 ? 11.575 25.355 -4.445 1.00 0.00 46 ALA A N 3
ATOM 4384 C CA . ALA A 1 46 ? 11.941 23.978 -4.671 1.00 0.00 46 ALA A CA 3
ATOM 4385 C C . ALA A 1 46 ? 10.762 23.198 -5.221 1.00 0.00 46 ALA A C 3
ATOM 4386 O O . ALA A 1 46 ? 9.912 22.705 -4.472 1.00 0.00 46 ALA A O 3
ATOM 4393 N N . VAL A 1 47 ? 10.683 23.153 -6.532 1.00 0.00 47 VAL A N 3
ATOM 4394 C CA . VAL A 1 47 ? 9.627 22.442 -7.224 1.00 0.00 47 VAL A CA 3
ATOM 4395 C C . VAL A 1 47 ? 10.215 21.299 -8.035 1.00 0.00 47 VAL A C 3
ATOM 4396 O O . VAL A 1 47 ? 9.762 20.162 -7.944 1.00 0.00 47 VAL A O 3
ATOM 4409 N N . GLU A 1 48 ? 11.251 21.590 -8.781 1.00 0.00 48 GLU A N 3
ATOM 4410 C CA . GLU A 1 48 ? 11.895 20.594 -9.600 1.00 0.00 48 GLU A CA 3
ATOM 4411 C C . GLU A 1 48 ? 13.402 20.835 -9.654 1.00 0.00 48 GLU A C 3
ATOM 4412 O O . GLU A 1 48 ? 13.879 21.797 -10.253 1.00 0.00 48 GLU A O 3
ATOM 4424 N N . ASN A 1 49 ? 14.143 19.994 -8.991 1.00 0.00 49 ASN A N 3
ATOM 4425 C CA . ASN A 1 49 ? 15.585 20.107 -8.956 1.00 0.00 49 ASN A CA 3
ATOM 4426 C C . ASN A 1 49 ? 16.166 18.752 -8.618 1.00 0.00 49 ASN A C 3
ATOM 4427 O O . ASN A 1 49 ? 15.467 17.930 -8.002 1.00 0.00 49 ASN A O 3
ATOM 4438 N N . PRO A 1 50 ? 17.422 18.472 -9.031 1.00 0.00 50 PRO A N 3
ATOM 4439 C CA . PRO A 1 50 ? 18.083 17.176 -8.794 1.00 0.00 50 PRO A CA 3
ATOM 4440 C C . PRO A 1 50 ? 18.118 16.781 -7.319 1.00 0.00 50 PRO A C 3
ATOM 4441 O O . PRO A 1 50 ? 18.051 15.596 -6.981 1.00 0.00 50 PRO A O 3
ATOM 4452 N N . LYS A 1 51 ? 18.166 17.772 -6.448 1.00 0.00 51 LYS A N 3
ATOM 4453 C CA . LYS A 1 51 ? 18.255 17.528 -5.026 1.00 0.00 51 LYS A CA 3
ATOM 4454 C C . LYS A 1 51 ? 17.003 16.916 -4.466 1.00 0.00 51 LYS A C 3
ATOM 4455 O O . LYS A 1 51 ? 17.067 16.142 -3.543 1.00 0.00 51 LYS A O 3
ATOM 4474 N N . GLN A 1 52 ? 15.860 17.269 -5.009 1.00 0.00 52 GLN A N 3
ATOM 4475 C CA . GLN A 1 52 ? 14.600 16.717 -4.527 1.00 0.00 52 GLN A CA 3
ATOM 4476 C C . GLN A 1 52 ? 14.463 15.270 -4.898 1.00 0.00 52 GLN A C 3
ATOM 4477 O O . GLN A 1 52 ? 13.759 14.525 -4.249 1.00 0.00 52 GLN A O 3
ATOM 4491 N N . GLN A 1 53 ? 15.208 14.857 -5.896 1.00 0.00 53 GLN A N 3
ATOM 4492 C CA . GLN A 1 53 ? 15.157 13.493 -6.379 1.00 0.00 53 GLN A CA 3
ATOM 4493 C C . GLN A 1 53 ? 15.978 12.580 -5.469 1.00 0.00 53 GLN A C 3
ATOM 4494 O O . GLN A 1 53 ? 16.104 11.383 -5.717 1.00 0.00 53 GLN A O 3
ATOM 4508 N N . GLN A 1 54 ? 16.499 13.162 -4.387 1.00 0.00 54 GLN A N 3
ATOM 4509 C CA . GLN A 1 54 ? 17.258 12.440 -3.383 1.00 0.00 54 GLN A CA 3
ATOM 4510 C C . GLN A 1 54 ? 16.396 11.342 -2.783 1.00 0.00 54 GLN A C 3
ATOM 4511 O O . GLN A 1 54 ? 16.853 10.229 -2.588 1.00 0.00 54 GLN A O 3
ATOM 4525 N N . HIS A 1 55 ? 15.111 11.648 -2.563 1.00 0.00 55 HIS A N 3
ATOM 4526 C CA . HIS A 1 55 ? 14.209 10.698 -1.956 1.00 0.00 55 HIS A CA 3
ATOM 4527 C C . HIS A 1 55 ? 13.962 9.519 -2.857 1.00 0.00 55 HIS A C 3
ATOM 4528 O O . HIS A 1 55 ? 13.622 8.454 -2.394 1.00 0.00 55 HIS A O 3
ATOM 4542 N N . LEU A 1 56 ? 14.210 9.697 -4.140 1.00 0.00 56 LEU A N 3
ATOM 4543 C CA . LEU A 1 56 ? 14.098 8.612 -5.072 1.00 0.00 56 LEU A CA 3
ATOM 4544 C C . LEU A 1 56 ? 15.277 7.722 -4.889 1.00 0.00 56 LEU A C 3
ATOM 4545 O O . LEU A 1 56 ? 15.131 6.529 -4.701 1.00 0.00 56 LEU A O 3
ATOM 4561 N N . SER A 1 57 ? 16.454 8.329 -4.933 1.00 0.00 57 SER A N 3
ATOM 4562 C CA . SER A 1 57 ? 17.709 7.632 -4.818 1.00 0.00 57 SER A CA 3
ATOM 4563 C C . SER A 1 57 ? 17.758 6.803 -3.533 1.00 0.00 57 SER A C 3
ATOM 4564 O O . SER A 1 57 ? 18.410 5.777 -3.473 1.00 0.00 57 SER A O 3
ATOM 4572 N N . LEU A 1 58 ? 17.025 7.250 -2.541 1.00 0.00 58 LEU A N 3
ATOM 4573 C CA . LEU A 1 58 ? 16.939 6.562 -1.274 1.00 0.00 58 LEU A CA 3
ATOM 4574 C C . LEU A 1 58 ? 15.813 5.515 -1.292 1.00 0.00 58 LEU A C 3
ATOM 4575 O O . LEU A 1 58 ? 16.029 4.363 -0.970 1.00 0.00 58 LEU A O 3
ATOM 4591 N N . CYS A 1 59 ? 14.621 5.931 -1.691 1.00 0.00 59 CYS A N 3
ATOM 4592 C CA . CYS A 1 59 ? 13.431 5.061 -1.703 1.00 0.00 59 CYS A CA 3
ATOM 4593 C C . CYS A 1 59 ? 13.546 3.941 -2.740 1.00 0.00 59 CYS A C 3
ATOM 4594 O O . CYS A 1 59 ? 13.374 2.784 -2.410 1.00 0.00 59 CYS A O 3
ATOM 4601 N N . CYS A 1 60 ? 13.890 4.297 -3.980 1.00 0.00 60 CYS A N 3
ATOM 4602 C CA . CYS A 1 60 ? 14.054 3.338 -5.081 1.00 0.00 60 CYS A CA 3
ATOM 4603 C C . CYS A 1 60 ? 15.109 2.344 -4.728 1.00 0.00 60 CYS A C 3
ATOM 4604 O O . CYS A 1 60 ? 14.932 1.157 -4.893 1.00 0.00 60 CYS A O 3
ATOM 4611 N N . ASN A 1 61 ? 16.165 2.836 -4.138 1.00 0.00 61 ASN A N 3
ATOM 4612 C CA . ASN A 1 61 ? 17.304 1.967 -3.781 1.00 0.00 61 ASN A CA 3
ATOM 4613 C C . ASN A 1 61 ? 16.951 1.061 -2.610 1.00 0.00 61 ASN A C 3
ATOM 4614 O O . ASN A 1 61 ? 17.494 -0.029 -2.456 1.00 0.00 61 ASN A O 3
ATOM 4625 N N . GLN A 1 62 ? 16.036 1.520 -1.809 1.00 0.00 62 GLN A N 3
ATOM 4626 C CA . GLN A 1 62 ? 15.575 0.799 -0.653 1.00 0.00 62 GLN A CA 3
ATOM 4627 C C . GLN A 1 62 ? 14.599 -0.295 -1.090 1.00 0.00 62 GLN A C 3
ATOM 4628 O O . GLN A 1 62 ? 14.742 -1.462 -0.726 1.00 0.00 62 GLN A O 3
ATOM 4642 N N . LEU A 1 63 ? 13.646 0.087 -1.908 1.00 0.00 63 LEU A N 3
ATOM 4643 C CA . LEU A 1 63 ? 12.602 -0.813 -2.369 1.00 0.00 63 LEU A CA 3
ATOM 4644 C C . LEU A 1 63 ? 13.183 -1.889 -3.279 1.00 0.00 63 LEU A C 3
ATOM 4645 O O . LEU A 1 63 ? 12.711 -3.004 -3.314 1.00 0.00 63 LEU A O 3
ATOM 4661 N N . GLN A 1 64 ? 14.228 -1.536 -4.006 1.00 0.00 64 GLN A N 3
ATOM 4662 C CA . GLN A 1 64 ? 14.862 -2.447 -4.942 1.00 0.00 64 GLN A CA 3
ATOM 4663 C C . GLN A 1 64 ? 15.692 -3.514 -4.220 1.00 0.00 64 GLN A C 3
ATOM 4664 O O . GLN A 1 64 ? 16.231 -4.436 -4.853 1.00 0.00 64 GLN A O 3
ATOM 4678 N N . GLU A 1 65 ? 15.832 -3.376 -2.904 1.00 0.00 65 GLU A N 3
ATOM 4679 C CA . GLU A 1 65 ? 16.494 -4.402 -2.118 1.00 0.00 65 GLU A CA 3
ATOM 4680 C C . GLU A 1 65 ? 15.527 -5.561 -1.967 1.00 0.00 65 GLU A C 3
ATOM 4681 O O . GLU A 1 65 ? 15.920 -6.717 -1.747 1.00 0.00 65 GLU A O 3
ATOM 4693 N N . VAL A 1 66 ? 14.262 -5.218 -2.091 1.00 0.00 66 VAL A N 3
ATOM 4694 C CA . VAL A 1 66 ? 13.163 -6.155 -2.020 1.00 0.00 66 VAL A CA 3
ATOM 4695 C C . VAL A 1 66 ? 13.024 -6.844 -3.394 1.00 0.00 66 VAL A C 3
ATOM 4696 O O . VAL A 1 66 ? 13.573 -6.357 -4.404 1.00 0.00 66 VAL A O 3
ATOM 4709 N N . GLU A 1 67 ? 12.334 -7.976 -3.415 1.00 0.00 67 GLU A N 3
ATOM 4710 C CA . GLU A 1 67 ? 12.043 -8.733 -4.631 1.00 0.00 67 GLU A CA 3
ATOM 4711 C C . GLU A 1 67 ? 11.460 -7.862 -5.723 1.00 0.00 67 GLU A C 3
ATOM 4712 O O . GLU A 1 67 ? 10.628 -7.004 -5.454 1.00 0.00 67 GLU A O 3
ATOM 4724 N N . LYS A 1 68 ? 11.864 -8.124 -6.961 1.00 0.00 68 LYS A N 3
ATOM 4725 C CA . LYS A 1 68 ? 11.490 -7.292 -8.104 1.00 0.00 68 LYS A CA 3
ATOM 4726 C C . LYS A 1 68 ? 9.994 -7.277 -8.349 1.00 0.00 68 LYS A C 3
ATOM 4727 O O . LYS A 1 68 ? 9.465 -6.320 -8.900 1.00 0.00 68 LYS A O 3
ATOM 4746 N N . GLN A 1 69 ? 9.315 -8.316 -7.910 1.00 0.00 69 GLN A N 3
ATOM 4747 C CA . GLN A 1 69 ? 7.858 -8.393 -8.054 1.00 0.00 69 GLN A CA 3
ATOM 4748 C C . GLN A 1 69 ? 7.163 -7.616 -6.925 1.00 0.00 69 GLN A C 3
ATOM 4749 O O . GLN A 1 69 ? 5.991 -7.296 -7.002 1.00 0.00 69 GLN A O 3
ATOM 4763 N N . CYS A 1 70 ? 7.911 -7.308 -5.903 1.00 0.00 70 CYS A N 3
ATOM 4764 C CA . CYS A 1 70 ? 7.392 -6.681 -4.716 1.00 0.00 70 CYS A CA 3
ATOM 4765 C C . CYS A 1 70 ? 7.828 -5.224 -4.628 1.00 0.00 70 CYS A C 3
ATOM 4766 O O . CYS A 1 70 ? 7.342 -4.472 -3.794 1.00 0.00 70 CYS A O 3
ATOM 4773 N N . GLN A 1 71 ? 8.733 -4.837 -5.506 1.00 0.00 71 GLN A N 3
ATOM 4774 C CA . GLN A 1 71 ? 9.248 -3.472 -5.573 1.00 0.00 71 GLN A CA 3
ATOM 4775 C C . GLN A 1 71 ? 8.156 -2.441 -5.828 1.00 0.00 71 GLN A C 3
ATOM 4776 O O . GLN A 1 71 ? 8.139 -1.391 -5.202 1.00 0.00 71 GLN A O 3
ATOM 4790 N N . CYS A 1 72 ? 7.218 -2.745 -6.699 1.00 0.00 72 CYS A N 3
ATOM 4791 C CA . CYS A 1 72 ? 6.155 -1.800 -6.960 1.00 0.00 72 CYS A CA 3
ATOM 4792 C C . CYS A 1 72 ? 5.106 -1.911 -5.880 1.00 0.00 72 CYS A C 3
ATOM 4793 O O . CYS A 1 72 ? 4.389 -0.960 -5.590 1.00 0.00 72 CYS A O 3
ATOM 4800 N N . GLU A 1 73 ? 5.051 -3.072 -5.259 1.00 0.00 73 GLU A N 3
ATOM 4801 C CA . GLU A 1 73 ? 4.110 -3.331 -4.202 1.00 0.00 73 GLU A CA 3
ATOM 4802 C C . GLU A 1 73 ? 4.469 -2.483 -2.998 1.00 0.00 73 GLU A C 3
ATOM 4803 O O . GLU A 1 73 ? 3.590 -1.999 -2.277 1.00 0.00 73 GLU A O 3
ATOM 4815 N N . ALA A 1 74 ? 5.775 -2.254 -2.825 1.00 0.00 74 ALA A N 3
ATOM 4816 C CA . ALA A 1 74 ? 6.290 -1.437 -1.767 1.00 0.00 74 ALA A CA 3
ATOM 4817 C C . ALA A 1 74 ? 5.759 -0.029 -1.917 1.00 0.00 74 ALA A C 3
ATOM 4818 O O . ALA A 1 74 ? 5.407 0.619 -0.941 1.00 0.00 74 ALA A O 3
ATOM 4825 N N . ILE A 1 75 ? 5.607 0.383 -3.171 1.00 0.00 75 ILE A N 3
ATOM 4826 C CA . ILE A 1 75 ? 5.143 1.713 -3.526 1.00 0.00 75 ILE A CA 3
ATOM 4827 C C . ILE A 1 75 ? 3.723 1.909 -3.069 1.00 0.00 75 ILE A C 3
ATOM 4828 O O . ILE A 1 75 ? 3.355 2.978 -2.585 1.00 0.00 75 ILE A O 3
ATOM 4844 N N . LYS A 1 76 ? 2.939 0.852 -3.173 1.00 0.00 76 LYS A N 3
ATOM 4845 C CA . LYS A 1 76 ? 1.535 0.918 -2.874 1.00 0.00 76 LYS A CA 3
ATOM 4846 C C . LYS A 1 76 ? 1.409 1.194 -1.411 1.00 0.00 76 LYS A C 3
ATOM 4847 O O . LYS A 1 76 ? 0.686 2.116 -0.986 1.00 0.00 76 LYS A O 3
ATOM 4866 N N . GLN A 1 77 ? 2.243 0.481 -0.665 1.00 0.00 77 GLN A N 3
ATOM 4867 C CA . GLN A 1 77 ? 2.279 0.567 0.766 1.00 0.00 77 GLN A CA 3
ATOM 4868 C C . GLN A 1 77 ? 2.672 1.964 1.174 1.00 0.00 77 GLN A C 3
ATOM 4869 O O . GLN A 1 77 ? 2.079 2.511 2.078 1.00 0.00 77 GLN A O 3
ATOM 4883 N N . VAL A 1 78 ? 3.659 2.553 0.455 1.00 0.00 78 VAL A N 3
ATOM 4884 C CA . VAL A 1 78 ? 4.128 3.917 0.748 1.00 0.00 78 VAL A CA 3
ATOM 4885 C C . VAL A 1 78 ? 2.967 4.873 0.721 1.00 0.00 78 VAL A C 3
ATOM 4886 O O . VAL A 1 78 ? 2.778 5.638 1.647 1.00 0.00 78 VAL A O 3
ATOM 4899 N N . VAL A 1 79 ? 2.143 4.768 -0.313 1.00 0.00 79 VAL A N 3
ATOM 4900 C CA . VAL A 1 79 ? 1.079 5.733 -0.508 1.00 0.00 79 VAL A CA 3
ATOM 4901 C C . VAL A 1 79 ? 0.045 5.533 0.555 1.00 0.00 79 VAL A C 3
ATOM 4902 O O . VAL A 1 79 ? -0.361 6.476 1.247 1.00 0.00 79 VAL A O 3
ATOM 4915 N N . GLU A 1 80 ? -0.295 4.286 0.732 1.00 0.00 80 GLU A N 3
ATOM 4916 C CA . GLU A 1 80 ? -1.337 3.867 1.608 1.00 0.00 80 GLU A CA 3
ATOM 4917 C C . GLU A 1 80 ? -0.996 4.188 3.068 1.00 0.00 80 GLU A C 3
ATOM 4918 O O . GLU A 1 80 ? -1.876 4.545 3.838 1.00 0.00 80 GLU A O 3
ATOM 4930 N N . GLN A 1 81 ? 0.280 4.089 3.434 1.00 0.00 81 GLN A N 3
ATOM 4931 C CA . GLN A 1 81 ? 0.695 4.404 4.791 1.00 0.00 81 GLN A CA 3
ATOM 4932 C C . GLN A 1 81 ? 0.967 5.905 4.965 1.00 0.00 81 GLN A C 3
ATOM 4933 O O . GLN A 1 81 ? 0.846 6.449 6.066 1.00 0.00 81 GLN A O 3
ATOM 4947 N N . ALA A 1 82 ? 1.320 6.573 3.892 1.00 0.00 82 ALA A N 3
ATOM 4948 C CA . ALA A 1 82 ? 1.585 8.001 3.940 1.00 0.00 82 ALA A CA 3
ATOM 4949 C C . ALA A 1 82 ? 0.289 8.769 4.109 1.00 0.00 82 ALA A C 3
ATOM 4950 O O . ALA A 1 82 ? 0.186 9.664 4.944 1.00 0.00 82 ALA A O 3
ATOM 4957 N N . GLN A 1 83 ? -0.711 8.384 3.349 1.00 0.00 83 GLN A N 3
ATOM 4958 C CA . GLN A 1 83 ? -2.017 9.015 3.447 1.00 0.00 83 GLN A CA 3
ATOM 4959 C C . GLN A 1 83 ? -2.657 8.644 4.783 1.00 0.00 83 GLN A C 3
ATOM 4960 O O . GLN A 1 83 ? -3.374 9.425 5.377 1.00 0.00 83 GLN A O 3
ATOM 4974 N N . LYS A 1 84 ? -2.302 7.466 5.269 1.00 0.00 84 LYS A N 3
ATOM 4975 C CA . LYS A 1 84 ? -2.762 6.932 6.511 1.00 0.00 84 LYS A CA 3
ATOM 4976 C C . LYS A 1 84 ? -2.281 7.754 7.670 1.00 0.00 84 LYS A C 3
ATOM 4977 O O . LYS A 1 84 ? -3.048 8.099 8.555 1.00 0.00 84 LYS A O 3
ATOM 4996 N N . GLN A 1 85 ? -1.008 8.090 7.652 1.00 0.00 85 GLN A N 3
ATOM 4997 C CA . GLN A 1 85 ? -0.414 8.785 8.757 1.00 0.00 85 GLN A CA 3
ATOM 4998 C C . GLN A 1 85 ? -0.953 10.209 8.854 1.00 0.00 85 GLN A C 3
ATOM 4999 O O . GLN A 1 85 ? -0.958 10.820 9.922 1.00 0.00 85 GLN A O 3
ATOM 5013 N N . LEU A 1 86 ? -1.435 10.707 7.742 1.00 0.00 86 LEU A N 3
ATOM 5014 C CA . LEU A 1 86 ? -2.069 12.014 7.714 1.00 0.00 86 LEU A CA 3
ATOM 5015 C C . LEU A 1 86 ? -3.543 11.910 8.071 1.00 0.00 86 LEU A C 3
ATOM 5016 O O . LEU A 1 86 ? -4.086 12.770 8.766 1.00 0.00 86 LEU A O 3
ATOM 5032 N N . GLN A 1 87 ? -4.166 10.829 7.638 1.00 0.00 87 GLN A N 3
ATOM 5033 C CA . GLN A 1 87 ? -5.564 10.539 7.931 1.00 0.00 87 GLN A CA 3
ATOM 5034 C C . GLN A 1 87 ? -5.772 10.306 9.423 1.00 0.00 87 GLN A C 3
ATOM 5035 O O . GLN A 1 87 ? -6.771 10.741 9.996 1.00 0.00 87 GLN A O 3
ATOM 5049 N N . GLN A 1 88 ? -4.802 9.655 10.061 1.00 0.00 88 GLN A N 3
ATOM 5050 C CA . GLN A 1 88 ? -4.916 9.340 11.488 1.00 0.00 88 GLN A CA 3
ATOM 5051 C C . GLN A 1 88 ? -4.525 10.529 12.341 1.00 0.00 88 GLN A C 3
ATOM 5052 O O . GLN A 1 88 ? -4.525 10.470 13.578 1.00 0.00 88 GLN A O 3
ATOM 5066 N N . GLY A 1 89 ? -4.179 11.585 11.676 1.00 0.00 89 GLY A N 3
ATOM 5067 C CA . GLY A 1 89 ? -3.882 12.818 12.324 1.00 0.00 89 GLY A CA 3
ATOM 5068 C C . GLY A 1 89 ? -5.105 13.691 12.298 1.00 0.00 89 GLY A C 3
ATOM 5069 O O . GLY A 1 89 ? -6.172 13.294 12.785 1.00 0.00 89 GLY A O 3
ATOM 5073 N N . GLN A 1 90 ? -4.994 14.833 11.698 1.00 0.00 90 GLN A N 3
ATOM 5074 C CA . GLN A 1 90 ? -6.113 15.736 11.592 1.00 0.00 90 GLN A CA 3
ATOM 5075 C C . GLN A 1 90 ? -6.490 15.928 10.127 1.00 0.00 90 GLN A C 3
ATOM 5076 O O . GLN A 1 90 ? -7.614 15.648 9.719 1.00 0.00 90 GLN A O 3
ATOM 5090 N N . GLY A 1 91 ? -5.542 16.357 9.336 1.00 0.00 91 GLY A N 3
ATOM 5091 C CA . GLY A 1 91 ? -5.793 16.612 7.938 1.00 0.00 91 GLY A CA 3
ATOM 5092 C C . GLY A 1 91 ? -4.523 16.510 7.159 1.00 0.00 91 GLY A C 3
ATOM 5093 O O . GLY A 1 91 ? -3.713 15.633 7.432 1.00 0.00 91 GLY A O 3
ATOM 5097 N N . GLY A 1 92 ? -4.339 17.378 6.189 1.00 0.00 92 GLY A N 3
ATOM 5098 C CA . GLY A 1 92 ? -3.125 17.391 5.436 1.00 0.00 92 GLY A CA 3
ATOM 5099 C C . GLY A 1 92 ? -3.210 16.612 4.174 1.00 0.00 92 GLY A C 3
ATOM 5100 O O . GLY A 1 92 ? -2.590 16.984 3.214 1.00 0.00 92 GLY A O 3
ATOM 5104 N N . GLN A 1 93 ? -4.022 15.574 4.159 1.00 0.00 93 GLN A N 3
ATOM 5105 C CA . GLN A 1 93 ? -4.142 14.652 3.017 1.00 0.00 93 GLN A CA 3
ATOM 5106 C C . GLN A 1 93 ? -4.339 15.384 1.677 1.00 0.00 93 GLN A C 3
ATOM 5107 O O . GLN A 1 93 ? -3.813 14.961 0.652 1.00 0.00 93 GLN A O 3
ATOM 5121 N N . GLN A 1 94 ? -5.045 16.499 1.705 1.00 0.00 94 GLN A N 3
ATOM 5122 C CA . GLN A 1 94 ? -5.322 17.257 0.488 1.00 0.00 94 GLN A CA 3
ATOM 5123 C C . GLN A 1 94 ? -4.123 18.105 0.052 1.00 0.00 94 GLN A C 3
ATOM 5124 O O . GLN A 1 94 ? -3.909 18.323 -1.140 1.00 0.00 94 GLN A O 3
ATOM 5138 N N . GLN A 1 95 ? -3.357 18.599 1.007 1.00 0.00 95 GLN A N 3
ATOM 5139 C CA . GLN A 1 95 ? -2.198 19.419 0.687 1.00 0.00 95 GLN A CA 3
ATOM 5140 C C . GLN A 1 95 ? -1.002 18.542 0.416 1.00 0.00 95 GLN A C 3
ATOM 5141 O O . GLN A 1 95 ? -0.213 18.790 -0.476 1.00 0.00 95 GLN A O 3
ATOM 5155 N N . VAL A 1 96 ? -0.906 17.509 1.201 1.00 0.00 96 VAL A N 3
ATOM 5156 C CA . VAL A 1 96 ? 0.095 16.460 1.064 1.00 0.00 96 VAL A CA 3
ATOM 5157 C C . VAL A 1 96 ? -0.088 15.714 -0.260 1.00 0.00 96 VAL A C 3
ATOM 5158 O O . VAL A 1 96 ? 0.865 15.126 -0.773 1.00 0.00 96 VAL A O 3
ATOM 5171 N N . GLN A 1 97 ? -1.313 15.773 -0.820 1.00 0.00 97 GLN A N 3
ATOM 5172 C CA . GLN A 1 97 ? -1.647 15.086 -2.086 1.00 0.00 97 GLN A CA 3
ATOM 5173 C C . GLN A 1 97 ? -0.580 15.305 -3.159 1.00 0.00 97 GLN A C 3
ATOM 5174 O O . GLN A 1 97 ? -0.105 14.346 -3.740 1.00 0.00 97 GLN A O 3
ATOM 5188 N N . GLN A 1 98 ? -0.156 16.563 -3.343 1.00 0.00 98 GLN A N 3
ATOM 5189 C CA . GLN A 1 98 ? 0.842 16.931 -4.369 1.00 0.00 98 GLN A CA 3
ATOM 5190 C C . GLN A 1 98 ? 2.174 16.198 -4.165 1.00 0.00 98 GLN A C 3
ATOM 5191 O O . GLN A 1 98 ? 2.961 16.044 -5.091 1.00 0.00 98 GLN A O 3
ATOM 5205 N N . MET A 1 99 ? 2.412 15.738 -2.971 1.00 0.00 99 MET A N 3
ATOM 5206 C CA . MET A 1 99 ? 3.678 15.167 -2.660 1.00 0.00 99 MET A CA 3
ATOM 5207 C C . MET A 1 99 ? 3.587 13.671 -2.605 1.00 0.00 99 MET A C 3
ATOM 5208 O O . MET A 1 99 ? 4.413 12.979 -3.168 1.00 0.00 99 MET A O 3
ATOM 5222 N N . VAL A 1 100 ? 2.571 13.171 -1.957 1.00 0.00 100 VAL A N 3
ATOM 5223 C CA . VAL A 1 100 ? 2.376 11.734 -1.857 1.00 0.00 100 VAL A CA 3
ATOM 5224 C C . VAL A 1 100 ? 2.042 11.129 -3.239 1.00 0.00 100 VAL A C 3
ATOM 5225 O O . VAL A 1 100 ? 2.314 9.961 -3.502 1.00 0.00 100 VAL A O 3
ATOM 5238 N N . LYS A 1 101 ? 1.507 11.949 -4.144 1.00 0.00 101 LYS A N 3
ATOM 5239 C CA . LYS A 1 101 ? 1.220 11.497 -5.501 1.00 0.00 101 LYS A CA 3
ATOM 5240 C C . LYS A 1 101 ? 2.505 11.166 -6.250 1.00 0.00 101 LYS A C 3
ATOM 5241 O O . LYS A 1 101 ? 2.500 10.386 -7.198 1.00 0.00 101 LYS A O 3
ATOM 5260 N N . LYS A 1 102 ? 3.613 11.749 -5.795 1.00 0.00 102 LYS A N 3
ATOM 5261 C CA . LYS A 1 102 ? 4.913 11.490 -6.359 1.00 0.00 102 LYS A CA 3
ATOM 5262 C C . LYS A 1 102 ? 5.324 10.051 -6.101 1.00 0.00 102 LYS A C 3
ATOM 5263 O O . LYS A 1 102 ? 6.042 9.465 -6.893 1.00 0.00 102 LYS A O 3
ATOM 5282 N N . ALA A 1 103 ? 4.818 9.475 -5.005 1.00 0.00 103 ALA A N 3
ATOM 5283 C CA . ALA A 1 103 ? 5.070 8.071 -4.676 1.00 0.00 103 ALA A CA 3
ATOM 5284 C C . ALA A 1 103 ? 4.487 7.188 -5.752 1.00 0.00 103 ALA A C 3
ATOM 5285 O O . ALA A 1 103 ? 5.071 6.211 -6.135 1.00 0.00 103 ALA A O 3
ATOM 5292 N N . GLN A 1 104 ? 3.357 7.608 -6.299 1.00 0.00 104 GLN A N 3
ATOM 5293 C CA . GLN A 1 104 ? 2.666 6.859 -7.346 1.00 0.00 104 GLN A CA 3
ATOM 5294 C C . GLN A 1 104 ? 3.500 6.870 -8.640 1.00 0.00 104 GLN A C 3
ATOM 5295 O O . GLN A 1 104 ? 3.322 6.045 -9.522 1.00 0.00 104 GLN A O 3
ATOM 5309 N N . MET A 1 105 ? 4.417 7.814 -8.713 1.00 0.00 105 MET A N 3
ATOM 5310 C CA . MET A 1 105 ? 5.276 8.005 -9.872 1.00 0.00 105 MET A CA 3
ATOM 5311 C C . MET A 1 105 ? 6.580 7.235 -9.697 1.00 0.00 105 MET A C 3
ATOM 5312 O O . MET A 1 105 ? 7.346 7.068 -10.645 1.00 0.00 105 MET A O 3
ATOM 5326 N N . LEU A 1 106 ? 6.836 6.790 -8.464 1.00 0.00 106 LEU A N 3
ATOM 5327 C CA . LEU A 1 106 ? 8.040 6.013 -8.111 1.00 0.00 106 LEU A CA 3
ATOM 5328 C C . LEU A 1 106 ? 8.269 4.808 -9.034 1.00 0.00 106 LEU A C 3
ATOM 5329 O O . LEU A 1 106 ? 9.398 4.596 -9.464 1.00 0.00 106 LEU A O 3
ATOM 5345 N N . PRO A 1 107 ? 7.226 3.988 -9.370 1.00 0.00 107 PRO A N 3
ATOM 5346 C CA . PRO A 1 107 ? 7.397 2.894 -10.304 1.00 0.00 107 PRO A CA 3
ATOM 5347 C C . PRO A 1 107 ? 7.844 3.372 -11.687 1.00 0.00 107 PRO A C 3
ATOM 5348 O O . PRO A 1 107 ? 8.614 2.694 -12.353 1.00 0.00 107 PRO A O 3
ATOM 5359 N N . ASN A 1 108 ? 7.431 4.570 -12.073 1.00 0.00 108 ASN A N 3
ATOM 5360 C CA . ASN A 1 108 ? 7.758 5.109 -13.353 1.00 0.00 108 ASN A CA 3
ATOM 5361 C C . ASN A 1 108 ? 9.196 5.610 -13.338 1.00 0.00 108 ASN A C 3
ATOM 5362 O O . ASN A 1 108 ? 9.918 5.493 -14.318 1.00 0.00 108 ASN A O 3
ATOM 5373 N N . GLN A 1 109 ? 9.602 6.153 -12.210 1.00 0.00 109 GLN A N 3
ATOM 5374 C CA . GLN A 1 109 ? 10.951 6.687 -12.020 1.00 0.00 109 GLN A CA 3
ATOM 5375 C C . GLN A 1 109 ? 11.976 5.560 -11.851 1.00 0.00 109 GLN A C 3
ATOM 5376 O O . GLN A 1 109 ? 12.988 5.508 -12.539 1.00 0.00 109 GLN A O 3
ATOM 5390 N N . CYS A 1 110 ? 11.666 4.634 -10.970 1.00 0.00 110 CYS A N 3
ATOM 5391 C CA . CYS A 1 110 ? 12.583 3.565 -10.590 1.00 0.00 110 CYS A CA 3
ATOM 5392 C C . CYS A 1 110 ? 12.551 2.403 -11.610 1.00 0.00 110 CYS A C 3
ATOM 5393 O O . CYS A 1 110 ? 13.315 1.434 -11.489 1.00 0.00 110 CYS A O 3
ATOM 5400 N N . ASN A 1 111 ? 11.676 2.531 -12.631 1.00 0.00 111 ASN A N 3
ATOM 5401 C CA . ASN A 1 111 ? 11.538 1.538 -13.728 1.00 0.00 111 ASN A CA 3
ATOM 5402 C C . ASN A 1 111 ? 10.987 0.211 -13.177 1.00 0.00 111 ASN A C 3
ATOM 5403 O O . ASN A 1 111 ? 11.395 -0.882 -13.550 1.00 0.00 111 ASN A O 3
ATOM 5414 N N . LEU A 1 112 ? 10.013 0.328 -12.324 1.00 0.00 112 LEU A N 3
ATOM 5415 C CA . LEU A 1 112 ? 9.408 -0.827 -11.693 1.00 0.00 112 LEU A CA 3
ATOM 5416 C C . LEU A 1 112 ? 8.368 -1.445 -12.621 1.00 0.00 112 LEU A C 3
ATOM 5417 O O . LEU A 1 112 ? 7.828 -0.764 -13.490 1.00 0.00 112 LEU A O 3
ATOM 5433 N N . GLN A 1 113 ? 8.068 -2.717 -12.408 1.00 0.00 113 GLN A N 3
ATOM 5434 C CA . GLN A 1 113 ? 7.156 -3.529 -13.269 1.00 0.00 113 GLN A CA 3
ATOM 5435 C C . GLN A 1 113 ? 5.689 -3.183 -13.068 1.00 0.00 113 GLN A C 3
ATOM 5436 O O . GLN A 1 113 ? 4.803 -4.018 -13.277 1.00 0.00 113 GLN A O 3
ATOM 5450 N N . CYS A 1 114 ? 5.441 -1.966 -12.757 1.00 0.00 114 CYS A N 3
ATOM 5451 C CA . CYS A 1 114 ? 4.149 -1.491 -12.411 1.00 0.00 114 CYS A CA 3
ATOM 5452 C C . CYS A 1 114 ? 4.100 -0.019 -12.724 1.00 0.00 114 CYS A C 3
ATOM 5453 O O . CYS A 1 114 ? 5.147 0.614 -12.858 1.00 0.00 114 CYS A O 3
ATOM 5460 N N . SER A 1 115 ? 2.927 0.506 -12.858 1.00 0.00 115 SER A N 3
ATOM 5461 C CA . SER A 1 115 ? 2.717 1.896 -13.108 1.00 0.00 115 SER A CA 3
ATOM 5462 C C . SER A 1 115 ? 1.427 2.303 -12.411 1.00 0.00 115 SER A C 3
ATOM 5463 O O . SER A 1 115 ? 0.490 1.487 -12.300 1.00 0.00 115 SER A O 3
ATOM 5471 N N . ILE A 1 116 ? 1.375 3.496 -11.895 1.00 0.00 116 ILE A N 3
ATOM 5472 C CA . ILE A 1 116 ? 0.213 3.941 -11.189 1.00 0.00 116 ILE A CA 3
ATOM 5473 C C . ILE A 1 116 ? -0.392 5.117 -11.924 1.00 0.00 116 ILE A C 3
ATOM 5474 O O . ILE A 1 116 ? -1.381 4.913 -12.645 1.00 0.00 116 ILE A O 3
ATOM 5491 N N . GLY A 1 1 ? -13.932 -1.399 6.159 1.00 0.00 1 GLY A N 4
ATOM 5492 C CA . GLY A 1 1 ? -12.732 -2.073 5.678 1.00 0.00 1 GLY A CA 4
ATOM 5493 C C . GLY A 1 1 ? -12.823 -3.559 5.875 1.00 0.00 1 GLY A C 4
ATOM 5494 O O . GLY A 1 1 ? -13.922 -4.101 6.011 1.00 0.00 1 GLY A O 4
ATOM 5500 N N . ARG A 1 2 ? -11.688 -4.224 5.875 1.00 0.00 2 ARG A N 4
ATOM 5501 C CA . ARG A 1 2 ? -11.638 -5.664 6.057 1.00 0.00 2 ARG A CA 4
ATOM 5502 C C . ARG A 1 2 ? -11.385 -5.966 7.513 1.00 0.00 2 ARG A C 4
ATOM 5503 O O . ARG A 1 2 ? -10.565 -5.311 8.142 1.00 0.00 2 ARG A O 4
ATOM 5524 N N . CYS A 1 3 ? -12.031 -6.950 8.031 1.00 0.00 3 CYS A N 4
ATOM 5525 C CA . CYS A 1 3 ? -11.929 -7.245 9.441 1.00 0.00 3 CYS A CA 4
ATOM 5526 C C . CYS A 1 3 ? -11.398 -8.643 9.682 1.00 0.00 3 CYS A C 4
ATOM 5527 O O . CYS A 1 3 ? -11.686 -9.570 8.918 1.00 0.00 3 CYS A O 4
ATOM 5534 N N . THR A 1 4 ? -10.628 -8.784 10.734 1.00 0.00 4 THR A N 4
ATOM 5535 C CA . THR A 1 4 ? -10.027 -10.043 11.118 1.00 0.00 4 THR A CA 4
ATOM 5536 C C . THR A 1 4 ? -11.054 -10.931 11.833 1.00 0.00 4 THR A C 4
ATOM 5537 O O . THR A 1 4 ? -12.081 -10.432 12.337 1.00 0.00 4 THR A O 4
ATOM 5548 N N . LYS A 1 5 ? -10.784 -12.224 11.904 1.00 0.00 5 LYS A N 4
ATOM 5549 C CA . LYS A 1 5 ? -11.671 -13.147 12.595 1.00 0.00 5 LYS A CA 4
ATOM 5550 C C . LYS A 1 5 ? -11.335 -13.169 14.083 1.00 0.00 5 LYS A C 4
ATOM 5551 O O . LYS A 1 5 ? -10.770 -14.136 14.601 1.00 0.00 5 LYS A O 4
ATOM 5570 N N . SER A 1 6 ? -11.627 -12.094 14.748 1.00 0.00 6 SER A N 4
ATOM 5571 C CA . SER A 1 6 ? -11.332 -11.966 16.145 1.00 0.00 6 SER A CA 4
ATOM 5572 C C . SER A 1 6 ? -12.461 -11.195 16.814 1.00 0.00 6 SER A C 4
ATOM 5573 O O . SER A 1 6 ? -13.347 -10.681 16.125 1.00 0.00 6 SER A O 4
ATOM 5581 N N . ILE A 1 7 ? -12.462 -11.164 18.132 1.00 0.00 7 ILE A N 4
ATOM 5582 C CA . ILE A 1 7 ? -13.455 -10.454 18.914 1.00 0.00 7 ILE A CA 4
ATOM 5583 C C . ILE A 1 7 ? -12.733 -9.553 19.938 1.00 0.00 7 ILE A C 4
ATOM 5584 O O . ILE A 1 7 ? -12.051 -10.065 20.824 1.00 0.00 7 ILE A O 4
ATOM 5600 N N . PRO A 1 8 ? -12.812 -8.218 19.810 1.00 0.00 8 PRO A N 4
ATOM 5601 C CA . PRO A 1 8 ? -13.505 -7.544 18.719 1.00 0.00 8 PRO A CA 4
ATOM 5602 C C . PRO A 1 8 ? -12.650 -7.594 17.447 1.00 0.00 8 PRO A C 4
ATOM 5603 O O . PRO A 1 8 ? -11.407 -7.577 17.529 1.00 0.00 8 PRO A O 4
ATOM 5614 N N . PRO A 1 9 ? -13.275 -7.681 16.279 1.00 0.00 9 PRO A N 4
ATOM 5615 C CA . PRO A 1 9 ? -12.558 -7.817 15.010 1.00 0.00 9 PRO A CA 4
ATOM 5616 C C . PRO A 1 9 ? -11.705 -6.584 14.696 1.00 0.00 9 PRO A C 4
ATOM 5617 O O . PRO A 1 9 ? -12.104 -5.452 14.984 1.00 0.00 9 PRO A O 4
ATOM 5628 N N . ILE A 1 10 ? -10.549 -6.794 14.129 1.00 0.00 10 ILE A N 4
ATOM 5629 C CA . ILE A 1 10 ? -9.687 -5.694 13.771 1.00 0.00 10 ILE A CA 4
ATOM 5630 C C . ILE A 1 10 ? -10.005 -5.331 12.353 1.00 0.00 10 ILE A C 4
ATOM 5631 O O . ILE A 1 10 ? -9.841 -6.151 11.452 1.00 0.00 10 ILE A O 4
ATOM 5647 N N . CYS A 1 11 ? -10.492 -4.159 12.149 1.00 0.00 11 CYS A N 4
ATOM 5648 C CA . CYS A 1 11 ? -10.867 -3.755 10.838 1.00 0.00 11 CYS A CA 4
ATOM 5649 C C . CYS A 1 11 ? -9.847 -2.796 10.260 1.00 0.00 11 CYS A C 4
ATOM 5650 O O . CYS A 1 11 ? -9.540 -1.746 10.842 1.00 0.00 11 CYS A O 4
ATOM 5657 N N . PHE A 1 12 ? -9.305 -3.187 9.142 1.00 0.00 12 PHE A N 4
ATOM 5658 C CA . PHE A 1 12 ? -8.316 -2.437 8.437 1.00 0.00 12 PHE A CA 4
ATOM 5659 C C . PHE A 1 12 ? -8.939 -1.703 7.285 1.00 0.00 12 PHE A C 4
ATOM 5660 O O . PHE A 1 12 ? -9.822 -2.237 6.610 1.00 0.00 12 PHE A O 4
ATOM 5677 N N . PRO A 1 13 ? -8.484 -0.485 7.017 1.00 0.00 13 PRO A N 4
ATOM 5678 C CA . PRO A 1 13 ? -9.052 0.345 5.967 1.00 0.00 13 PRO A CA 4
ATOM 5679 C C . PRO A 1 13 ? -8.566 -0.018 4.574 1.00 0.00 13 PRO A C 4
ATOM 5680 O O . PRO A 1 13 ? -9.138 0.410 3.573 1.00 0.00 13 PRO A O 4
ATOM 5691 N N . ASP A 1 14 ? -7.576 -0.842 4.494 1.00 0.00 14 ASP A N 4
ATOM 5692 C CA . ASP A 1 14 ? -6.972 -1.129 3.231 1.00 0.00 14 ASP A CA 4
ATOM 5693 C C . ASP A 1 14 ? -6.703 -2.642 3.135 1.00 0.00 14 ASP A C 4
ATOM 5694 O O . ASP A 1 14 ? -7.228 -3.416 3.961 1.00 0.00 14 ASP A O 4
ATOM 5703 N N . GLY A 1 15 ? -5.926 -3.063 2.163 1.00 0.00 15 GLY A N 4
ATOM 5704 C CA . GLY A 1 15 ? -5.687 -4.458 1.942 1.00 0.00 15 GLY A CA 4
ATOM 5705 C C . GLY A 1 15 ? -6.684 -5.038 0.994 1.00 0.00 15 GLY A C 4
ATOM 5706 O O . GLY A 1 15 ? -6.929 -6.244 0.992 1.00 0.00 15 GLY A O 4
ATOM 5710 N N . LEU A 1 16 ? -7.238 -4.186 0.172 1.00 0.00 16 LEU A N 4
ATOM 5711 C CA . LEU A 1 16 ? -8.288 -4.572 -0.755 1.00 0.00 16 LEU A CA 4
ATOM 5712 C C . LEU A 1 16 ? -7.744 -4.758 -2.160 1.00 0.00 16 LEU A C 4
ATOM 5713 O O . LEU A 1 16 ? -8.380 -5.371 -3.007 1.00 0.00 16 LEU A O 4
ATOM 5729 N N . ASP A 1 17 ? -6.589 -4.219 -2.414 1.00 0.00 17 ASP A N 4
ATOM 5730 C CA . ASP A 1 17 ? -5.970 -4.360 -3.711 1.00 0.00 17 ASP A CA 4
ATOM 5731 C C . ASP A 1 17 ? -4.632 -4.987 -3.541 1.00 0.00 17 ASP A C 4
ATOM 5732 O O . ASP A 1 17 ? -3.732 -4.396 -2.951 1.00 0.00 17 ASP A O 4
ATOM 5741 N N . ASN A 1 18 ? -4.513 -6.195 -3.986 1.00 0.00 18 ASN A N 4
ATOM 5742 C CA . ASN A 1 18 ? -3.279 -6.921 -3.881 1.00 0.00 18 ASN A CA 4
ATOM 5743 C C . ASN A 1 18 ? -2.970 -7.570 -5.204 1.00 0.00 18 ASN A C 4
ATOM 5744 O O . ASN A 1 18 ? -3.598 -8.570 -5.570 1.00 0.00 18 ASN A O 4
ATOM 5755 N N . PRO A 1 19 ? -2.083 -6.964 -6.003 1.00 0.00 19 PRO A N 4
ATOM 5756 C CA . PRO A 1 19 ? -1.616 -7.565 -7.247 1.00 0.00 19 PRO A CA 4
ATOM 5757 C C . PRO A 1 19 ? -0.871 -8.864 -6.936 1.00 0.00 19 PRO A C 4
ATOM 5758 O O . PRO A 1 19 ? -1.029 -9.864 -7.626 1.00 0.00 19 PRO A O 4
ATOM 5769 N N . ARG A 1 20 ? -0.070 -8.840 -5.875 1.00 0.00 20 ARG A N 4
ATOM 5770 C CA . ARG A 1 20 ? 0.569 -10.054 -5.361 1.00 0.00 20 ARG A CA 4
ATOM 5771 C C . ARG A 1 20 ? 0.230 -10.139 -3.906 1.00 0.00 20 ARG A C 4
ATOM 5772 O O . ARG A 1 20 ? -0.217 -11.176 -3.396 1.00 0.00 20 ARG A O 4
ATOM 5793 N N . GLY A 1 21 ? 0.407 -9.021 -3.239 1.00 0.00 21 GLY A N 4
ATOM 5794 C CA . GLY A 1 21 ? 0.165 -8.972 -1.838 1.00 0.00 21 GLY A CA 4
ATOM 5795 C C . GLY A 1 21 ? 1.417 -9.181 -1.091 1.00 0.00 21 GLY A C 4
ATOM 5796 O O . GLY A 1 21 ? 1.453 -9.861 -0.063 1.00 0.00 21 GLY A O 4
ATOM 5800 N N . CYS A 1 22 ? 2.450 -8.618 -1.620 1.00 0.00 22 CYS A N 4
ATOM 5801 C CA . CYS A 1 22 ? 3.737 -8.670 -1.020 1.00 0.00 22 CYS A CA 4
ATOM 5802 C C . CYS A 1 22 ? 3.743 -7.872 0.259 1.00 0.00 22 CYS A C 4
ATOM 5803 O O . CYS A 1 22 ? 3.151 -6.786 0.325 1.00 0.00 22 CYS A O 4
ATOM 5810 N N . GLN A 1 23 ? 4.358 -8.399 1.270 1.00 0.00 23 GLN A N 4
ATOM 5811 C CA . GLN A 1 23 ? 4.498 -7.674 2.487 1.00 0.00 23 GLN A CA 4
ATOM 5812 C C . GLN A 1 23 ? 5.898 -7.084 2.560 1.00 0.00 23 GLN A C 4
ATOM 5813 O O . GLN A 1 23 ? 6.910 -7.806 2.618 1.00 0.00 23 GLN A O 4
ATOM 5827 N N . ILE A 1 24 ? 5.954 -5.796 2.498 1.00 0.00 24 ILE A N 4
ATOM 5828 C CA . ILE A 1 24 ? 7.200 -5.078 2.466 1.00 0.00 24 ILE A CA 4
ATOM 5829 C C . ILE A 1 24 ? 7.282 -4.278 3.748 1.00 0.00 24 ILE A C 4
ATOM 5830 O O . ILE A 1 24 ? 6.274 -3.723 4.184 1.00 0.00 24 ILE A O 4
ATOM 5846 N N . ARG A 1 25 ? 8.448 -4.229 4.357 1.00 0.00 25 ARG A N 4
ATOM 5847 C CA . ARG A 1 25 ? 8.593 -3.580 5.633 1.00 0.00 25 ARG A CA 4
ATOM 5848 C C . ARG A 1 25 ? 8.382 -2.081 5.525 1.00 0.00 25 ARG A C 4
ATOM 5849 O O . ARG A 1 25 ? 9.086 -1.383 4.793 1.00 0.00 25 ARG A O 4
ATOM 5870 N N . ILE A 1 26 ? 7.419 -1.588 6.275 1.00 0.00 26 ILE A N 4
ATOM 5871 C CA . ILE A 1 26 ? 7.044 -0.181 6.254 1.00 0.00 26 ILE A CA 4
ATOM 5872 C C . ILE A 1 26 ? 8.178 0.734 6.677 1.00 0.00 26 ILE A C 4
ATOM 5873 O O . ILE A 1 26 ? 8.207 1.905 6.327 1.00 0.00 26 ILE A O 4
ATOM 5889 N N . GLN A 1 27 ? 9.159 0.163 7.353 1.00 0.00 27 GLN A N 4
ATOM 5890 C CA . GLN A 1 27 ? 10.275 0.929 7.860 1.00 0.00 27 GLN A CA 4
ATOM 5891 C C . GLN A 1 27 ? 11.207 1.319 6.719 1.00 0.00 27 GLN A C 4
ATOM 5892 O O . GLN A 1 27 ? 12.019 2.229 6.852 1.00 0.00 27 GLN A O 4
ATOM 5906 N N . GLN A 1 28 ? 11.078 0.643 5.584 1.00 0.00 28 GLN A N 4
ATOM 5907 C CA . GLN A 1 28 ? 11.956 0.926 4.486 1.00 0.00 28 GLN A CA 4
ATOM 5908 C C . GLN A 1 28 ? 11.339 1.978 3.580 1.00 0.00 28 GLN A C 4
ATOM 5909 O O . GLN A 1 28 ? 12.026 2.624 2.808 1.00 0.00 28 GLN A O 4
ATOM 5923 N N . LEU A 1 29 ? 10.028 2.156 3.691 1.00 0.00 29 LEU A N 4
ATOM 5924 C CA . LEU A 1 29 ? 9.335 3.169 2.890 1.00 0.00 29 LEU A CA 4
ATOM 5925 C C . LEU A 1 29 ? 9.168 4.412 3.669 1.00 0.00 29 LEU A C 4
ATOM 5926 O O . LEU A 1 29 ? 8.587 5.380 3.187 1.00 0.00 29 LEU A O 4
ATOM 5942 N N . ASN A 1 30 ? 9.698 4.380 4.863 1.00 0.00 30 ASN A N 4
ATOM 5943 C CA . ASN A 1 30 ? 9.633 5.473 5.810 1.00 0.00 30 ASN A CA 4
ATOM 5944 C C . ASN A 1 30 ? 10.104 6.770 5.192 1.00 0.00 30 ASN A C 4
ATOM 5945 O O . ASN A 1 30 ? 9.477 7.785 5.388 1.00 0.00 30 ASN A O 4
ATOM 5956 N N . HIS A 1 31 ? 11.158 6.720 4.376 1.00 0.00 31 HIS A N 4
ATOM 5957 C CA . HIS A 1 31 ? 11.721 7.956 3.838 1.00 0.00 31 HIS A CA 4
ATOM 5958 C C . HIS A 1 31 ? 10.754 8.531 2.832 1.00 0.00 31 HIS A C 4
ATOM 5959 O O . HIS A 1 31 ? 10.362 9.683 2.950 1.00 0.00 31 HIS A O 4
ATOM 5973 N N . CYS A 1 32 ? 10.353 7.706 1.867 1.00 0.00 32 CYS A N 4
ATOM 5974 C CA . CYS A 1 32 ? 9.394 8.108 0.854 1.00 0.00 32 CYS A CA 4
ATOM 5975 C C . CYS A 1 32 ? 8.117 8.620 1.508 1.00 0.00 32 CYS A C 4
ATOM 5976 O O . CYS A 1 32 ? 7.668 9.720 1.219 1.00 0.00 32 CYS A O 4
ATOM 5983 N N . GLN A 1 33 ? 7.590 7.840 2.431 1.00 0.00 33 GLN A N 4
ATOM 5984 C CA . GLN A 1 33 ? 6.430 8.187 3.198 1.00 0.00 33 GLN A CA 4
ATOM 5985 C C . GLN A 1 33 ? 6.581 9.552 3.905 1.00 0.00 33 GLN A C 4
ATOM 5986 O O . GLN A 1 33 ? 5.814 10.480 3.644 1.00 0.00 33 GLN A O 4
ATOM 6000 N N . MET A 1 34 ? 7.591 9.670 4.768 1.00 0.00 34 MET A N 4
ATOM 6001 C CA . MET A 1 34 ? 7.753 10.873 5.586 1.00 0.00 34 MET A CA 4
ATOM 6002 C C . MET A 1 34 ? 8.055 12.086 4.750 1.00 0.00 34 MET A C 4
ATOM 6003 O O . MET A 1 34 ? 7.506 13.132 4.982 1.00 0.00 34 MET A O 4
ATOM 6017 N N . HIS A 1 35 ? 8.891 11.923 3.756 1.00 0.00 35 HIS A N 4
ATOM 6018 C CA . HIS A 1 35 ? 9.336 13.033 2.915 1.00 0.00 35 HIS A CA 4
ATOM 6019 C C . HIS A 1 35 ? 8.167 13.579 2.095 1.00 0.00 35 HIS A C 4
ATOM 6020 O O . HIS A 1 35 ? 8.166 14.743 1.692 1.00 0.00 35 HIS A O 4
ATOM 6034 N N . LEU A 1 36 ? 7.194 12.738 1.839 1.00 0.00 36 LEU A N 4
ATOM 6035 C CA . LEU A 1 36 ? 6.039 13.154 1.090 1.00 0.00 36 LEU A CA 4
ATOM 6036 C C . LEU A 1 36 ? 4.954 13.734 1.980 1.00 0.00 36 LEU A C 4
ATOM 6037 O O . LEU A 1 36 ? 4.149 14.536 1.533 1.00 0.00 36 LEU A O 4
ATOM 6053 N N . THR A 1 37 ? 4.905 13.339 3.221 1.00 0.00 37 THR A N 4
ATOM 6054 C CA . THR A 1 37 ? 3.924 13.930 4.094 1.00 0.00 37 THR A CA 4
ATOM 6055 C C . THR A 1 37 ? 4.461 15.200 4.769 1.00 0.00 37 THR A C 4
ATOM 6056 O O . THR A 1 37 ? 3.693 16.043 5.279 1.00 0.00 37 THR A O 4
ATOM 6067 N N . SER A 1 38 ? 5.766 15.327 4.781 1.00 0.00 38 SER A N 4
ATOM 6068 C CA . SER A 1 38 ? 6.408 16.455 5.392 1.00 0.00 38 SER A CA 4
ATOM 6069 C C . SER A 1 38 ? 6.620 17.615 4.432 1.00 0.00 38 SER A C 4
ATOM 6070 O O . SER A 1 38 ? 6.990 17.430 3.261 1.00 0.00 38 SER A O 4
ATOM 6078 N N . PHE A 1 39 ? 6.396 18.788 4.928 1.00 0.00 39 PHE A N 4
ATOM 6079 C CA . PHE A 1 39 ? 6.694 19.988 4.225 1.00 0.00 39 PHE A CA 4
ATOM 6080 C C . PHE A 1 39 ? 7.668 20.745 5.076 1.00 0.00 39 PHE A C 4
ATOM 6081 O O . PHE A 1 39 ? 7.283 21.532 5.963 1.00 0.00 39 PHE A O 4
ATOM 6098 N N . ASP A 1 40 ? 8.921 20.419 4.877 1.00 0.00 40 ASP A N 4
ATOM 6099 C CA . ASP A 1 40 ? 10.006 20.931 5.689 1.00 0.00 40 ASP A CA 4
ATOM 6100 C C . ASP A 1 40 ? 10.313 22.378 5.339 1.00 0.00 40 ASP A C 4
ATOM 6101 O O . ASP A 1 40 ? 9.786 22.932 4.372 1.00 0.00 40 ASP A O 4
ATOM 6110 N N . TYR A 1 41 ? 11.183 22.952 6.088 1.00 0.00 41 TYR A N 4
ATOM 6111 C CA . TYR A 1 41 ? 11.494 24.338 6.009 1.00 0.00 41 TYR A CA 4
ATOM 6112 C C . TYR A 1 41 ? 12.830 24.578 5.357 1.00 0.00 41 TYR A C 4
ATOM 6113 O O . TYR A 1 41 ? 13.020 25.584 4.684 1.00 0.00 41 TYR A O 4
ATOM 6131 N N . LYS A 1 42 ? 13.759 23.644 5.517 1.00 0.00 42 LYS A N 4
ATOM 6132 C CA . LYS A 1 42 ? 15.105 23.874 5.015 1.00 0.00 42 LYS A CA 4
ATOM 6133 C C . LYS A 1 42 ? 15.230 23.489 3.546 1.00 0.00 42 LYS A C 4
ATOM 6134 O O . LYS A 1 42 ? 16.323 23.444 2.987 1.00 0.00 42 LYS A O 4
ATOM 6153 N N . LEU A 1 43 ? 14.093 23.236 2.934 1.00 0.00 43 LEU A N 4
ATOM 6154 C CA . LEU A 1 43 ? 14.018 22.945 1.516 1.00 0.00 43 LEU A CA 4
ATOM 6155 C C . LEU A 1 43 ? 14.304 24.224 0.720 1.00 0.00 43 LEU A C 4
ATOM 6156 O O . LEU A 1 43 ? 13.407 25.025 0.480 1.00 0.00 43 LEU A O 4
ATOM 6172 N N . ARG A 1 44 ? 15.551 24.446 0.387 1.00 0.00 44 ARG A N 4
ATOM 6173 C CA . ARG A 1 44 ? 15.935 25.628 -0.366 1.00 0.00 44 ARG A CA 4
ATOM 6174 C C . ARG A 1 44 ? 15.955 25.335 -1.841 1.00 0.00 44 ARG A C 4
ATOM 6175 O O . ARG A 1 44 ? 15.698 26.206 -2.664 1.00 0.00 44 ARG A O 4
ATOM 6196 N N . MET A 1 45 ? 16.265 24.118 -2.175 1.00 0.00 45 MET A N 4
ATOM 6197 C CA . MET A 1 45 ? 16.368 23.726 -3.548 1.00 0.00 45 MET A CA 4
ATOM 6198 C C . MET A 1 45 ? 15.337 22.683 -3.862 1.00 0.00 45 MET A C 4
ATOM 6199 O O . MET A 1 45 ? 15.638 21.491 -4.015 1.00 0.00 45 MET A O 4
ATOM 6213 N N . ALA A 1 46 ? 14.111 23.125 -3.863 1.00 0.00 46 ALA A N 4
ATOM 6214 C CA . ALA A 1 46 ? 12.979 22.282 -4.143 1.00 0.00 46 ALA A CA 4
ATOM 6215 C C . ALA A 1 46 ? 12.138 22.907 -5.251 1.00 0.00 46 ALA A C 4
ATOM 6216 O O . ALA A 1 46 ? 10.932 22.651 -5.370 1.00 0.00 46 ALA A O 4
ATOM 6223 N N . VAL A 1 47 ? 12.798 23.671 -6.100 1.00 0.00 47 VAL A N 4
ATOM 6224 C CA . VAL A 1 47 ? 12.136 24.381 -7.184 1.00 0.00 47 VAL A CA 4
ATOM 6225 C C . VAL A 1 47 ? 11.911 23.440 -8.375 1.00 0.00 47 VAL A C 4
ATOM 6226 O O . VAL A 1 47 ? 10.769 23.092 -8.717 1.00 0.00 47 VAL A O 4
ATOM 6239 N N . GLU A 1 48 ? 12.997 23.028 -8.975 1.00 0.00 48 GLU A N 4
ATOM 6240 C CA . GLU A 1 48 ? 13.002 22.133 -10.127 1.00 0.00 48 GLU A CA 4
ATOM 6241 C C . GLU A 1 48 ? 14.326 21.413 -10.117 1.00 0.00 48 GLU A C 4
ATOM 6242 O O . GLU A 1 48 ? 14.844 20.962 -11.152 1.00 0.00 48 GLU A O 4
ATOM 6254 N N . ASN A 1 49 ? 14.827 21.251 -8.946 1.00 0.00 49 ASN A N 4
ATOM 6255 C CA . ASN A 1 49 ? 16.162 20.790 -8.749 1.00 0.00 49 ASN A CA 4
ATOM 6256 C C . ASN A 1 49 ? 16.244 19.294 -8.829 1.00 0.00 49 ASN A C 4
ATOM 6257 O O . ASN A 1 49 ? 15.453 18.595 -8.211 1.00 0.00 49 ASN A O 4
ATOM 6268 N N . PRO A 1 50 ? 17.220 18.767 -9.582 1.00 0.00 50 PRO A N 4
ATOM 6269 C CA . PRO A 1 50 ? 17.471 17.317 -9.659 1.00 0.00 50 PRO A CA 4
ATOM 6270 C C . PRO A 1 50 ? 17.841 16.757 -8.277 1.00 0.00 50 PRO A C 4
ATOM 6271 O O . PRO A 1 50 ? 17.747 15.560 -8.023 1.00 0.00 50 PRO A O 4
ATOM 6282 N N . LYS A 1 51 ? 18.221 17.663 -7.379 1.00 0.00 51 LYS A N 4
ATOM 6283 C CA . LYS A 1 51 ? 18.581 17.342 -6.011 1.00 0.00 51 LYS A CA 4
ATOM 6284 C C . LYS A 1 51 ? 17.392 16.854 -5.198 1.00 0.00 51 LYS A C 4
ATOM 6285 O O . LYS A 1 51 ? 17.565 16.266 -4.137 1.00 0.00 51 LYS A O 4
ATOM 6304 N N . GLN A 1 52 ? 16.190 17.121 -5.680 1.00 0.00 52 GLN A N 4
ATOM 6305 C CA . GLN A 1 52 ? 14.975 16.701 -4.984 1.00 0.00 52 GLN A CA 4
ATOM 6306 C C . GLN A 1 52 ? 14.835 15.194 -5.070 1.00 0.00 52 GLN A C 4
ATOM 6307 O O . GLN A 1 52 ? 14.301 14.550 -4.177 1.00 0.00 52 GLN A O 4
ATOM 6321 N N . GLN A 1 53 ? 15.419 14.641 -6.123 1.00 0.00 53 GLN A N 4
ATOM 6322 C CA . GLN A 1 53 ? 15.368 13.220 -6.432 1.00 0.00 53 GLN A CA 4
ATOM 6323 C C . GLN A 1 53 ? 16.274 12.407 -5.510 1.00 0.00 53 GLN A C 4
ATOM 6324 O O . GLN A 1 53 ? 16.414 11.194 -5.680 1.00 0.00 53 GLN A O 4
ATOM 6338 N N . GLN A 1 54 ? 16.861 13.081 -4.527 1.00 0.00 54 GLN A N 4
ATOM 6339 C CA . GLN A 1 54 ? 17.705 12.462 -3.512 1.00 0.00 54 GLN A CA 4
ATOM 6340 C C . GLN A 1 54 ? 16.954 11.317 -2.834 1.00 0.00 54 GLN A C 4
ATOM 6341 O O . GLN A 1 54 ? 17.478 10.220 -2.666 1.00 0.00 54 GLN A O 4
ATOM 6355 N N . HIS A 1 55 ? 15.688 11.569 -2.529 1.00 0.00 55 HIS A N 4
ATOM 6356 C CA . HIS A 1 55 ? 14.853 10.608 -1.861 1.00 0.00 55 HIS A CA 4
ATOM 6357 C C . HIS A 1 55 ? 14.582 9.408 -2.742 1.00 0.00 55 HIS A C 4
ATOM 6358 O O . HIS A 1 55 ? 14.418 8.314 -2.254 1.00 0.00 55 HIS A O 4
ATOM 6372 N N . LEU A 1 56 ? 14.634 9.611 -4.046 1.00 0.00 56 LEU A N 4
ATOM 6373 C CA . LEU A 1 56 ? 14.389 8.549 -4.987 1.00 0.00 56 LEU A CA 4
ATOM 6374 C C . LEU A 1 56 ? 15.597 7.656 -5.010 1.00 0.00 56 LEU A C 4
ATOM 6375 O O . LEU A 1 56 ? 15.464 6.456 -4.954 1.00 0.00 56 LEU A O 4
ATOM 6391 N N . SER A 1 57 ? 16.774 8.259 -5.032 1.00 0.00 57 SER A N 4
ATOM 6392 C CA . SER A 1 57 ? 18.030 7.528 -5.024 1.00 0.00 57 SER A CA 4
ATOM 6393 C C . SER A 1 57 ? 18.126 6.617 -3.781 1.00 0.00 57 SER A C 4
ATOM 6394 O O . SER A 1 57 ? 18.732 5.552 -3.817 1.00 0.00 57 SER A O 4
ATOM 6402 N N . LEU A 1 58 ? 17.504 7.047 -2.707 1.00 0.00 58 LEU A N 4
ATOM 6403 C CA . LEU A 1 58 ? 17.495 6.298 -1.465 1.00 0.00 58 LEU A CA 4
ATOM 6404 C C . LEU A 1 58 ? 16.373 5.247 -1.478 1.00 0.00 58 LEU A C 4
ATOM 6405 O O . LEU A 1 58 ? 16.620 4.053 -1.350 1.00 0.00 58 LEU A O 4
ATOM 6421 N N . CYS A 1 59 ? 15.166 5.717 -1.697 1.00 0.00 59 CYS A N 4
ATOM 6422 C CA . CYS A 1 59 ? 13.942 4.912 -1.674 1.00 0.00 59 CYS A CA 4
ATOM 6423 C C . CYS A 1 59 ? 13.967 3.826 -2.754 1.00 0.00 59 CYS A C 4
ATOM 6424 O O . CYS A 1 59 ? 13.734 2.661 -2.457 1.00 0.00 59 CYS A O 4
ATOM 6431 N N . CYS A 1 60 ? 14.300 4.205 -4.000 1.00 0.00 60 CYS A N 4
ATOM 6432 C CA . CYS A 1 60 ? 14.397 3.255 -5.109 1.00 0.00 60 CYS A CA 4
ATOM 6433 C C . CYS A 1 60 ? 15.426 2.190 -4.804 1.00 0.00 60 CYS A C 4
ATOM 6434 O O . CYS A 1 60 ? 15.210 1.027 -5.080 1.00 0.00 60 CYS A O 4
ATOM 6441 N N . ASN A 1 61 ? 16.504 2.581 -4.140 1.00 0.00 61 ASN A N 4
ATOM 6442 C CA . ASN A 1 61 ? 17.577 1.643 -3.808 1.00 0.00 61 ASN A CA 4
ATOM 6443 C C . ASN A 1 61 ? 17.130 0.692 -2.729 1.00 0.00 61 ASN A C 4
ATOM 6444 O O . ASN A 1 61 ? 17.453 -0.477 -2.748 1.00 0.00 61 ASN A O 4
ATOM 6455 N N . GLN A 1 62 ? 16.361 1.201 -1.821 1.00 0.00 62 GLN A N 4
ATOM 6456 C CA . GLN A 1 62 ? 15.860 0.433 -0.718 1.00 0.00 62 GLN A CA 4
ATOM 6457 C C . GLN A 1 62 ? 14.786 -0.570 -1.188 1.00 0.00 62 GLN A C 4
ATOM 6458 O O . GLN A 1 62 ? 14.813 -1.755 -0.824 1.00 0.00 62 GLN A O 4
ATOM 6472 N N . LEU A 1 63 ? 13.886 -0.104 -2.034 1.00 0.00 63 LEU A N 4
ATOM 6473 C CA . LEU A 1 63 ? 12.785 -0.925 -2.522 1.00 0.00 63 LEU A CA 4
ATOM 6474 C C . LEU A 1 63 ? 13.284 -1.972 -3.524 1.00 0.00 63 LEU A C 4
ATOM 6475 O O . LEU A 1 63 ? 12.725 -3.045 -3.644 1.00 0.00 63 LEU A O 4
ATOM 6491 N N . GLN A 1 64 ? 14.337 -1.639 -4.254 1.00 0.00 64 GLN A N 4
ATOM 6492 C CA . GLN A 1 64 ? 14.865 -2.517 -5.296 1.00 0.00 64 GLN A CA 4
ATOM 6493 C C . GLN A 1 64 ? 15.575 -3.728 -4.722 1.00 0.00 64 GLN A C 4
ATOM 6494 O O . GLN A 1 64 ? 15.857 -4.696 -5.449 1.00 0.00 64 GLN A O 4
ATOM 6508 N N . GLU A 1 65 ? 15.873 -3.676 -3.437 1.00 0.00 65 GLU A N 4
ATOM 6509 C CA . GLU A 1 65 ? 16.503 -4.786 -2.767 1.00 0.00 65 GLU A CA 4
ATOM 6510 C C . GLU A 1 65 ? 15.452 -5.831 -2.425 1.00 0.00 65 GLU A C 4
ATOM 6511 O O . GLU A 1 65 ? 15.761 -6.990 -2.119 1.00 0.00 65 GLU A O 4
ATOM 6523 N N . VAL A 1 66 ? 14.210 -5.402 -2.477 1.00 0.00 66 VAL A N 4
ATOM 6524 C CA . VAL A 1 66 ? 13.069 -6.265 -2.285 1.00 0.00 66 VAL A CA 4
ATOM 6525 C C . VAL A 1 66 ? 12.820 -7.030 -3.611 1.00 0.00 66 VAL A C 4
ATOM 6526 O O . VAL A 1 66 ? 13.374 -6.651 -4.666 1.00 0.00 66 VAL A O 4
ATOM 6539 N N . GLU A 1 67 ? 12.043 -8.116 -3.539 1.00 0.00 67 GLU A N 4
ATOM 6540 C CA . GLU A 1 67 ? 11.671 -8.931 -4.697 1.00 0.00 67 GLU A CA 4
ATOM 6541 C C . GLU A 1 67 ? 11.115 -8.080 -5.811 1.00 0.00 67 GLU A C 4
ATOM 6542 O O . GLU A 1 67 ? 10.408 -7.120 -5.553 1.00 0.00 67 GLU A O 4
ATOM 6554 N N . LYS A 1 68 ? 11.395 -8.464 -7.040 1.00 0.00 68 LYS A N 4
ATOM 6555 C CA . LYS A 1 68 ? 10.993 -7.689 -8.208 1.00 0.00 68 LYS A CA 4
ATOM 6556 C C . LYS A 1 68 ? 9.492 -7.485 -8.302 1.00 0.00 68 LYS A C 4
ATOM 6557 O O . LYS A 1 68 ? 9.038 -6.432 -8.748 1.00 0.00 68 LYS A O 4
ATOM 6576 N N . GLN A 1 69 ? 8.723 -8.451 -7.839 1.00 0.00 69 GLN A N 4
ATOM 6577 C CA . GLN A 1 69 ? 7.271 -8.313 -7.878 1.00 0.00 69 GLN A CA 4
ATOM 6578 C C . GLN A 1 69 ? 6.804 -7.445 -6.716 1.00 0.00 69 GLN A C 4
ATOM 6579 O O . GLN A 1 69 ? 5.758 -6.829 -6.761 1.00 0.00 69 GLN A O 4
ATOM 6593 N N . CYS A 1 70 ? 7.627 -7.362 -5.706 1.00 0.00 70 CYS A N 4
ATOM 6594 C CA . CYS A 1 70 ? 7.272 -6.693 -4.486 1.00 0.00 70 CYS A CA 4
ATOM 6595 C C . CYS A 1 70 ? 7.811 -5.266 -4.449 1.00 0.00 70 CYS A C 4
ATOM 6596 O O . CYS A 1 70 ? 7.406 -4.475 -3.609 1.00 0.00 70 CYS A O 4
ATOM 6603 N N . GLN A 1 71 ? 8.719 -4.950 -5.369 1.00 0.00 71 GLN A N 4
ATOM 6604 C CA . GLN A 1 71 ? 9.261 -3.597 -5.519 1.00 0.00 71 GLN A CA 4
ATOM 6605 C C . GLN A 1 71 ? 8.149 -2.611 -5.762 1.00 0.00 71 GLN A C 4
ATOM 6606 O O . GLN A 1 71 ? 8.083 -1.568 -5.136 1.00 0.00 71 GLN A O 4
ATOM 6620 N N . CYS A 1 72 ? 7.255 -2.953 -6.658 1.00 0.00 72 CYS A N 4
ATOM 6621 C CA . CYS A 1 72 ? 6.158 -2.083 -6.940 1.00 0.00 72 CYS A CA 4
ATOM 6622 C C . CYS A 1 72 ? 5.079 -2.190 -5.906 1.00 0.00 72 CYS A C 4
ATOM 6623 O O . CYS A 1 72 ? 4.295 -1.260 -5.705 1.00 0.00 72 CYS A O 4
ATOM 6630 N N . GLU A 1 73 ? 5.036 -3.312 -5.229 1.00 0.00 73 GLU A N 4
ATOM 6631 C CA . GLU A 1 73 ? 4.098 -3.480 -4.153 1.00 0.00 73 GLU A CA 4
ATOM 6632 C C . GLU A 1 73 ? 4.473 -2.517 -3.007 1.00 0.00 73 GLU A C 4
ATOM 6633 O O . GLU A 1 73 ? 3.600 -1.937 -2.353 1.00 0.00 73 GLU A O 4
ATOM 6645 N N . ALA A 1 74 ? 5.794 -2.312 -2.814 1.00 0.00 74 ALA A N 4
ATOM 6646 C CA . ALA A 1 74 ? 6.328 -1.414 -1.805 1.00 0.00 74 ALA A CA 4
ATOM 6647 C C . ALA A 1 74 ? 5.853 0.010 -2.053 1.00 0.00 74 ALA A C 4
ATOM 6648 O O . ALA A 1 74 ? 5.695 0.793 -1.132 1.00 0.00 74 ALA A O 4
ATOM 6655 N N . ILE A 1 75 ? 5.535 0.293 -3.298 1.00 0.00 75 ILE A N 4
ATOM 6656 C CA . ILE A 1 75 ? 5.086 1.607 -3.707 1.00 0.00 75 ILE A CA 4
ATOM 6657 C C . ILE A 1 75 ? 3.669 1.839 -3.232 1.00 0.00 75 ILE A C 4
ATOM 6658 O O . ILE A 1 75 ? 3.269 2.968 -2.942 1.00 0.00 75 ILE A O 4
ATOM 6674 N N . LYS A 1 76 ? 2.930 0.761 -3.073 1.00 0.00 76 LYS A N 4
ATOM 6675 C CA . LYS A 1 76 ? 1.535 0.876 -2.719 1.00 0.00 76 LYS A CA 4
ATOM 6676 C C . LYS A 1 76 ? 1.505 1.222 -1.274 1.00 0.00 76 LYS A C 4
ATOM 6677 O O . LYS A 1 76 ? 0.799 2.125 -0.825 1.00 0.00 76 LYS A O 4
ATOM 6696 N N . GLN A 1 77 ? 2.421 0.579 -0.609 1.00 0.00 77 GLN A N 4
ATOM 6697 C CA . GLN A 1 77 ? 2.639 0.676 0.802 1.00 0.00 77 GLN A CA 4
ATOM 6698 C C . GLN A 1 77 ? 2.952 2.096 1.169 1.00 0.00 77 GLN A C 4
ATOM 6699 O O . GLN A 1 77 ? 2.415 2.601 2.129 1.00 0.00 77 GLN A O 4
ATOM 6713 N N . VAL A 1 78 ? 3.819 2.747 0.372 1.00 0.00 78 VAL A N 4
ATOM 6714 C CA . VAL A 1 78 ? 4.206 4.133 0.632 1.00 0.00 78 VAL A CA 4
ATOM 6715 C C . VAL A 1 78 ? 2.984 5.014 0.652 1.00 0.00 78 VAL A C 4
ATOM 6716 O O . VAL A 1 78 ? 2.811 5.811 1.561 1.00 0.00 78 VAL A O 4
ATOM 6729 N N . VAL A 1 79 ? 2.114 4.828 -0.331 1.00 0.00 79 VAL A N 4
ATOM 6730 C CA . VAL A 1 79 ? 0.967 5.693 -0.474 1.00 0.00 79 VAL A CA 4
ATOM 6731 C C . VAL A 1 79 ? 0.044 5.454 0.672 1.00 0.00 79 VAL A C 4
ATOM 6732 O O . VAL A 1 79 ? -0.382 6.394 1.339 1.00 0.00 79 VAL A O 4
ATOM 6745 N N . GLU A 1 80 ? -0.192 4.177 0.928 1.00 0.00 80 GLU A N 4
ATOM 6746 C CA . GLU A 1 80 ? -1.063 3.730 1.967 1.00 0.00 80 GLU A CA 4
ATOM 6747 C C . GLU A 1 80 ? -0.636 4.318 3.290 1.00 0.00 80 GLU A C 4
ATOM 6748 O O . GLU A 1 80 ? -1.374 5.087 3.880 1.00 0.00 80 GLU A O 4
ATOM 6760 N N . GLN A 1 81 ? 0.609 4.065 3.677 1.00 0.00 81 GLN A N 4
ATOM 6761 C CA . GLN A 1 81 ? 1.107 4.481 4.978 1.00 0.00 81 GLN A CA 4
ATOM 6762 C C . GLN A 1 81 ? 1.244 5.997 5.101 1.00 0.00 81 GLN A C 4
ATOM 6763 O O . GLN A 1 81 ? 1.080 6.548 6.186 1.00 0.00 81 GLN A O 4
ATOM 6777 N N . ALA A 1 82 ? 1.508 6.669 4.008 1.00 0.00 82 ALA A N 4
ATOM 6778 C CA . ALA A 1 82 ? 1.658 8.110 4.036 1.00 0.00 82 ALA A CA 4
ATOM 6779 C C . ALA A 1 82 ? 0.311 8.797 4.172 1.00 0.00 82 ALA A C 4
ATOM 6780 O O . ALA A 1 82 ? 0.167 9.762 4.919 1.00 0.00 82 ALA A O 4
ATOM 6787 N N . GLN A 1 83 ? -0.686 8.285 3.495 1.00 0.00 83 GLN A N 4
ATOM 6788 C CA . GLN A 1 83 ? -1.979 8.901 3.551 1.00 0.00 83 GLN A CA 4
ATOM 6789 C C . GLN A 1 83 ? -2.682 8.551 4.847 1.00 0.00 83 GLN A C 4
ATOM 6790 O O . GLN A 1 83 ? -3.300 9.399 5.448 1.00 0.00 83 GLN A O 4
ATOM 6804 N N . LYS A 1 84 ? -2.502 7.319 5.318 1.00 0.00 84 LYS A N 4
ATOM 6805 C CA . LYS A 1 84 ? -3.165 6.854 6.530 1.00 0.00 84 LYS A CA 4
ATOM 6806 C C . LYS A 1 84 ? -2.592 7.518 7.759 1.00 0.00 84 LYS A C 4
ATOM 6807 O O . LYS A 1 84 ? -3.309 7.758 8.715 1.00 0.00 84 LYS A O 4
ATOM 6826 N N . GLN A 1 85 ? -1.305 7.867 7.712 1.00 0.00 85 GLN A N 4
ATOM 6827 C CA . GLN A 1 85 ? -0.665 8.478 8.857 1.00 0.00 85 GLN A CA 4
ATOM 6828 C C . GLN A 1 85 ? -1.226 9.886 9.073 1.00 0.00 85 GLN A C 4
ATOM 6829 O O . GLN A 1 85 ? -1.234 10.407 10.192 1.00 0.00 85 GLN A O 4
ATOM 6843 N N . LEU A 1 86 ? -1.657 10.499 7.987 1.00 0.00 86 LEU A N 4
ATOM 6844 C CA . LEU A 1 86 ? -2.323 11.789 8.036 1.00 0.00 86 LEU A CA 4
ATOM 6845 C C . LEU A 1 86 ? -3.848 11.644 8.241 1.00 0.00 86 LEU A C 4
ATOM 6846 O O . LEU A 1 86 ? -4.451 12.327 9.077 1.00 0.00 86 LEU A O 4
ATOM 6862 N N . GLN A 1 87 ? -4.439 10.713 7.511 1.00 0.00 87 GLN A N 4
ATOM 6863 C CA . GLN A 1 87 ? -5.890 10.461 7.497 1.00 0.00 87 GLN A CA 4
ATOM 6864 C C . GLN A 1 87 ? -6.429 9.931 8.831 1.00 0.00 87 GLN A C 4
ATOM 6865 O O . GLN A 1 87 ? -7.623 10.063 9.129 1.00 0.00 87 GLN A O 4
ATOM 6879 N N . GLN A 1 88 ? -5.571 9.347 9.629 1.00 0.00 88 GLN A N 4
ATOM 6880 C CA . GLN A 1 88 ? -5.978 8.785 10.923 1.00 0.00 88 GLN A CA 4
ATOM 6881 C C . GLN A 1 88 ? -6.428 9.852 11.916 1.00 0.00 88 GLN A C 4
ATOM 6882 O O . GLN A 1 88 ? -6.996 9.535 12.958 1.00 0.00 88 GLN A O 4
ATOM 6896 N N . GLY A 1 89 ? -6.165 11.092 11.610 1.00 0.00 89 GLY A N 4
ATOM 6897 C CA . GLY A 1 89 ? -6.612 12.140 12.466 1.00 0.00 89 GLY A CA 4
ATOM 6898 C C . GLY A 1 89 ? -5.588 13.194 12.640 1.00 0.00 89 GLY A C 4
ATOM 6899 O O . GLY A 1 89 ? -5.035 13.360 13.727 1.00 0.00 89 GLY A O 4
ATOM 6903 N N . GLN A 1 90 ? -5.320 13.887 11.578 1.00 0.00 90 GLN A N 4
ATOM 6904 C CA . GLN A 1 90 ? -4.343 14.953 11.560 1.00 0.00 90 GLN A CA 4
ATOM 6905 C C . GLN A 1 90 ? -4.818 16.020 10.605 1.00 0.00 90 GLN A C 4
ATOM 6906 O O . GLN A 1 90 ? -5.063 17.164 10.987 1.00 0.00 90 GLN A O 4
ATOM 6920 N N . GLY A 1 91 ? -5.012 15.599 9.389 1.00 0.00 91 GLY A N 4
ATOM 6921 C CA . GLY A 1 91 ? -5.345 16.462 8.303 1.00 0.00 91 GLY A CA 4
ATOM 6922 C C . GLY A 1 91 ? -4.400 16.131 7.208 1.00 0.00 91 GLY A C 4
ATOM 6923 O O . GLY A 1 91 ? -4.191 14.950 6.938 1.00 0.00 91 GLY A O 4
ATOM 6927 N N . GLY A 1 92 ? -3.832 17.124 6.566 1.00 0.00 92 GLY A N 4
ATOM 6928 C CA . GLY A 1 92 ? -2.784 16.892 5.616 1.00 0.00 92 GLY A CA 4
ATOM 6929 C C . GLY A 1 92 ? -3.233 16.392 4.272 1.00 0.00 92 GLY A C 4
ATOM 6930 O O . GLY A 1 92 ? -2.657 16.765 3.293 1.00 0.00 92 GLY A O 4
ATOM 6934 N N . GLN A 1 93 ? -4.261 15.588 4.235 1.00 0.00 93 GLN A N 4
ATOM 6935 C CA . GLN A 1 93 ? -4.778 14.948 3.017 1.00 0.00 93 GLN A CA 4
ATOM 6936 C C . GLN A 1 93 ? -4.961 15.909 1.832 1.00 0.00 93 GLN A C 4
ATOM 6937 O O . GLN A 1 93 ? -4.843 15.497 0.677 1.00 0.00 93 GLN A O 4
ATOM 6951 N N . GLN A 1 94 ? -5.234 17.165 2.109 1.00 0.00 94 GLN A N 4
ATOM 6952 C CA . GLN A 1 94 ? -5.366 18.150 1.043 1.00 0.00 94 GLN A CA 4
ATOM 6953 C C . GLN A 1 94 ? -3.981 18.646 0.571 1.00 0.00 94 GLN A C 4
ATOM 6954 O O . GLN A 1 94 ? -3.706 18.727 -0.621 1.00 0.00 94 GLN A O 4
ATOM 6968 N N . GLN A 1 95 ? -3.109 18.917 1.520 1.00 0.00 95 GLN A N 4
ATOM 6969 C CA . GLN A 1 95 ? -1.823 19.521 1.244 1.00 0.00 95 GLN A CA 4
ATOM 6970 C C . GLN A 1 95 ? -0.795 18.486 0.841 1.00 0.00 95 GLN A C 4
ATOM 6971 O O . GLN A 1 95 ? -0.085 18.649 -0.127 1.00 0.00 95 GLN A O 4
ATOM 6985 N N . VAL A 1 96 ? -0.786 17.406 1.567 1.00 0.00 96 VAL A N 4
ATOM 6986 C CA . VAL A 1 96 ? 0.092 16.271 1.354 1.00 0.00 96 VAL A CA 4
ATOM 6987 C C . VAL A 1 96 ? -0.209 15.611 0.018 1.00 0.00 96 VAL A C 4
ATOM 6988 O O . VAL A 1 96 ? 0.664 14.997 -0.574 1.00 0.00 96 VAL A O 4
ATOM 7001 N N . GLN A 1 97 ? -1.435 15.807 -0.479 1.00 0.00 97 GLN A N 4
ATOM 7002 C CA . GLN A 1 97 ? -1.888 15.189 -1.738 1.00 0.00 97 GLN A CA 4
ATOM 7003 C C . GLN A 1 97 ? -0.907 15.426 -2.893 1.00 0.00 97 GLN A C 4
ATOM 7004 O O . GLN A 1 97 ? -0.501 14.488 -3.583 1.00 0.00 97 GLN A O 4
ATOM 7018 N N . GLN A 1 98 ? -0.488 16.663 -3.037 1.00 0.00 98 GLN A N 4
ATOM 7019 C CA . GLN A 1 98 ? 0.405 17.083 -4.105 1.00 0.00 98 GLN A CA 4
ATOM 7020 C C . GLN A 1 98 ? 1.808 16.489 -3.958 1.00 0.00 98 GLN A C 4
ATOM 7021 O O . GLN A 1 98 ? 2.601 16.499 -4.893 1.00 0.00 98 GLN A O 4
ATOM 7035 N N . MET A 1 99 ? 2.122 16.002 -2.785 1.00 0.00 99 MET A N 4
ATOM 7036 C CA . MET A 1 99 ? 3.426 15.443 -2.546 1.00 0.00 99 MET A CA 4
ATOM 7037 C C . MET A 1 99 ? 3.341 13.947 -2.626 1.00 0.00 99 MET A C 4
ATOM 7038 O O . MET A 1 99 ? 4.113 13.321 -3.331 1.00 0.00 99 MET A O 4
ATOM 7052 N N . VAL A 1 100 ? 2.379 13.386 -1.936 1.00 0.00 100 VAL A N 4
ATOM 7053 C CA . VAL A 1 100 ? 2.176 11.942 -1.929 1.00 0.00 100 VAL A CA 4
ATOM 7054 C C . VAL A 1 100 ? 1.896 11.399 -3.346 1.00 0.00 100 VAL A C 4
ATOM 7055 O O . VAL A 1 100 ? 2.230 10.263 -3.650 1.00 0.00 100 VAL A O 4
ATOM 7068 N N . LYS A 1 101 ? 1.317 12.226 -4.224 1.00 0.00 101 LYS A N 4
ATOM 7069 C CA . LYS A 1 101 ? 1.107 11.823 -5.614 1.00 0.00 101 LYS A CA 4
ATOM 7070 C C . LYS A 1 101 ? 2.429 11.453 -6.329 1.00 0.00 101 LYS A C 4
ATOM 7071 O O . LYS A 1 101 ? 2.432 10.669 -7.269 1.00 0.00 101 LYS A O 4
ATOM 7090 N N . LYS A 1 102 ? 3.549 12.005 -5.849 1.00 0.00 102 LYS A N 4
ATOM 7091 C CA . LYS A 1 102 ? 4.874 11.703 -6.393 1.00 0.00 102 LYS A CA 4
ATOM 7092 C C . LYS A 1 102 ? 5.230 10.245 -6.151 1.00 0.00 102 LYS A C 4
ATOM 7093 O O . LYS A 1 102 ? 5.951 9.641 -6.936 1.00 0.00 102 LYS A O 4
ATOM 7112 N N . ALA A 1 103 ? 4.690 9.678 -5.075 1.00 0.00 103 ALA A N 4
ATOM 7113 C CA . ALA A 1 103 ? 4.932 8.259 -4.733 1.00 0.00 103 ALA A CA 4
ATOM 7114 C C . ALA A 1 103 ? 4.434 7.339 -5.839 1.00 0.00 103 ALA A C 4
ATOM 7115 O O . ALA A 1 103 ? 4.979 6.280 -6.076 1.00 0.00 103 ALA A O 4
ATOM 7122 N N . GLN A 1 104 ? 3.431 7.787 -6.547 1.00 0.00 104 GLN A N 4
ATOM 7123 C CA . GLN A 1 104 ? 2.819 7.003 -7.605 1.00 0.00 104 GLN A CA 4
ATOM 7124 C C . GLN A 1 104 ? 3.734 6.933 -8.838 1.00 0.00 104 GLN A C 4
ATOM 7125 O O . GLN A 1 104 ? 3.545 6.115 -9.732 1.00 0.00 104 GLN A O 4
ATOM 7139 N N . MET A 1 105 ? 4.712 7.807 -8.883 1.00 0.00 105 MET A N 4
ATOM 7140 C CA . MET A 1 105 ? 5.634 7.885 -10.009 1.00 0.00 105 MET A CA 4
ATOM 7141 C C . MET A 1 105 ? 6.840 7.028 -9.772 1.00 0.00 105 MET A C 4
ATOM 7142 O O . MET A 1 105 ? 7.602 6.759 -10.694 1.00 0.00 105 MET A O 4
ATOM 7156 N N . LEU A 1 106 ? 7.011 6.602 -8.534 1.00 0.00 106 LEU A N 4
ATOM 7157 C CA . LEU A 1 106 ? 8.159 5.794 -8.124 1.00 0.00 106 LEU A CA 4
ATOM 7158 C C . LEU A 1 106 ? 8.379 4.575 -9.042 1.00 0.00 106 LEU A C 4
ATOM 7159 O O . LEU A 1 106 ? 9.490 4.365 -9.493 1.00 0.00 106 LEU A O 4
ATOM 7175 N N . PRO A 1 107 ? 7.327 3.764 -9.368 1.00 0.00 107 PRO A N 4
ATOM 7176 C CA . PRO A 1 107 ? 7.472 2.635 -10.281 1.00 0.00 107 PRO A CA 4
ATOM 7177 C C . PRO A 1 107 ? 7.962 3.043 -11.662 1.00 0.00 107 PRO A C 4
ATOM 7178 O O . PRO A 1 107 ? 8.638 2.274 -12.325 1.00 0.00 107 PRO A O 4
ATOM 7189 N N . ASN A 1 108 ? 7.688 4.262 -12.066 1.00 0.00 108 ASN A N 4
ATOM 7190 C CA . ASN A 1 108 ? 8.094 4.713 -13.339 1.00 0.00 108 ASN A CA 4
ATOM 7191 C C . ASN A 1 108 ? 9.534 5.190 -13.262 1.00 0.00 108 ASN A C 4
ATOM 7192 O O . ASN A 1 108 ? 10.372 4.810 -14.072 1.00 0.00 108 ASN A O 4
ATOM 7203 N N . GLN A 1 109 ? 9.831 5.942 -12.217 1.00 0.00 109 GLN A N 4
ATOM 7204 C CA . GLN A 1 109 ? 11.143 6.564 -12.037 1.00 0.00 109 GLN A CA 4
ATOM 7205 C C . GLN A 1 109 ? 12.211 5.554 -11.608 1.00 0.00 109 GLN A C 4
ATOM 7206 O O . GLN A 1 109 ? 13.405 5.767 -11.824 1.00 0.00 109 GLN A O 4
ATOM 7220 N N . CYS A 1 110 ? 11.778 4.485 -10.992 1.00 0.00 110 CYS A N 4
ATOM 7221 C CA . CYS A 1 110 ? 12.674 3.441 -10.494 1.00 0.00 110 CYS A CA 4
ATOM 7222 C C . CYS A 1 110 ? 12.722 2.277 -11.488 1.00 0.00 110 CYS A C 4
ATOM 7223 O O . CYS A 1 110 ? 13.540 1.365 -11.359 1.00 0.00 110 CYS A O 4
ATOM 7230 N N . ASN A 1 111 ? 11.853 2.356 -12.497 1.00 0.00 111 ASN A N 4
ATOM 7231 C CA . ASN A 1 111 ? 11.682 1.320 -13.525 1.00 0.00 111 ASN A CA 4
ATOM 7232 C C . ASN A 1 111 ? 11.298 -0.004 -12.894 1.00 0.00 111 ASN A C 4
ATOM 7233 O O . ASN A 1 111 ? 12.078 -0.964 -12.820 1.00 0.00 111 ASN A O 4
ATOM 7244 N N . LEU A 1 112 ? 10.147 0.023 -12.314 1.00 0.00 112 LEU A N 4
ATOM 7245 C CA . LEU A 1 112 ? 9.551 -1.124 -11.672 1.00 0.00 112 LEU A CA 4
ATOM 7246 C C . LEU A 1 112 ? 8.527 -1.762 -12.592 1.00 0.00 112 LEU A C 4
ATOM 7247 O O . LEU A 1 112 ? 8.018 -1.107 -13.511 1.00 0.00 112 LEU A O 4
ATOM 7263 N N . GLN A 1 113 ? 8.224 -3.025 -12.339 1.00 0.00 113 GLN A N 4
ATOM 7264 C CA . GLN A 1 113 ? 7.284 -3.848 -13.141 1.00 0.00 113 GLN A CA 4
ATOM 7265 C C . GLN A 1 113 ? 5.828 -3.447 -12.931 1.00 0.00 113 GLN A C 4
ATOM 7266 O O . GLN A 1 113 ? 4.925 -4.273 -13.027 1.00 0.00 113 GLN A O 4
ATOM 7280 N N . CYS A 1 114 ? 5.607 -2.203 -12.751 1.00 0.00 114 CYS A N 4
ATOM 7281 C CA . CYS A 1 114 ? 4.330 -1.685 -12.413 1.00 0.00 114 CYS A CA 4
ATOM 7282 C C . CYS A 1 114 ? 4.267 -0.231 -12.813 1.00 0.00 114 CYS A C 4
ATOM 7283 O O . CYS A 1 114 ? 5.305 0.407 -13.018 1.00 0.00 114 CYS A O 4
ATOM 7290 N N . SER A 1 115 ? 3.084 0.279 -12.955 1.00 0.00 115 SER A N 4
ATOM 7291 C CA . SER A 1 115 ? 2.852 1.654 -13.280 1.00 0.00 115 SER A CA 4
ATOM 7292 C C . SER A 1 115 ? 1.542 2.058 -12.619 1.00 0.00 115 SER A C 4
ATOM 7293 O O . SER A 1 115 ? 0.631 1.231 -12.504 1.00 0.00 115 SER A O 4
ATOM 7301 N N . ILE A 1 116 ? 1.456 3.276 -12.142 1.00 0.00 116 ILE A N 4
ATOM 7302 C CA . ILE A 1 116 ? 0.257 3.716 -11.470 1.00 0.00 116 ILE A CA 4
ATOM 7303 C C . ILE A 1 116 ? -0.537 4.585 -12.415 1.00 0.00 116 ILE A C 4
ATOM 7304 O O . ILE A 1 116 ? -1.492 4.079 -13.037 1.00 0.00 116 ILE A O 4
ATOM 7321 N N . GLY A 1 1 ? 8.678 -16.749 11.201 1.00 0.00 1 GLY A N 5
ATOM 7322 C CA . GLY A 1 1 ? 8.428 -16.471 9.792 1.00 0.00 1 GLY A CA 5
ATOM 7323 C C . GLY A 1 1 ? 8.018 -17.728 9.079 1.00 0.00 1 GLY A C 5
ATOM 7324 O O . GLY A 1 1 ? 8.056 -18.803 9.671 1.00 0.00 1 GLY A O 5
ATOM 7330 N N . ARG A 1 2 ? 7.593 -17.619 7.833 1.00 0.00 2 ARG A N 5
ATOM 7331 C CA . ARG A 1 2 ? 7.242 -18.812 7.086 1.00 0.00 2 ARG A CA 5
ATOM 7332 C C . ARG A 1 2 ? 8.404 -19.259 6.291 1.00 0.00 2 ARG A C 5
ATOM 7333 O O . ARG A 1 2 ? 8.948 -18.499 5.493 1.00 0.00 2 ARG A O 5
ATOM 7354 N N . CYS A 1 3 ? 8.752 -20.478 6.463 1.00 0.00 3 CYS A N 5
ATOM 7355 C CA . CYS A 1 3 ? 9.926 -21.005 5.860 1.00 0.00 3 CYS A CA 5
ATOM 7356 C C . CYS A 1 3 ? 9.554 -22.213 5.018 1.00 0.00 3 CYS A C 5
ATOM 7357 O O . CYS A 1 3 ? 8.591 -22.927 5.342 1.00 0.00 3 CYS A O 5
ATOM 7364 N N . THR A 1 4 ? 10.258 -22.406 3.927 1.00 0.00 4 THR A N 5
ATOM 7365 C CA . THR A 1 4 ? 10.040 -23.534 3.058 1.00 0.00 4 THR A CA 5
ATOM 7366 C C . THR A 1 4 ? 10.584 -24.808 3.708 1.00 0.00 4 THR A C 5
ATOM 7367 O O . THR A 1 4 ? 11.467 -24.747 4.595 1.00 0.00 4 THR A O 5
ATOM 7378 N N . LYS A 1 5 ? 10.064 -25.943 3.308 1.00 0.00 5 LYS A N 5
ATOM 7379 C CA . LYS A 1 5 ? 10.539 -27.213 3.797 1.00 0.00 5 LYS A CA 5
ATOM 7380 C C . LYS A 1 5 ? 11.753 -27.642 2.980 1.00 0.00 5 LYS A C 5
ATOM 7381 O O . LYS A 1 5 ? 11.671 -28.550 2.143 1.00 0.00 5 LYS A O 5
ATOM 7400 N N . SER A 1 6 ? 12.840 -26.951 3.168 1.00 0.00 6 SER A N 5
ATOM 7401 C CA . SER A 1 6 ? 14.036 -27.230 2.457 1.00 0.00 6 SER A CA 5
ATOM 7402 C C . SER A 1 6 ? 15.205 -26.776 3.309 1.00 0.00 6 SER A C 5
ATOM 7403 O O . SER A 1 6 ? 15.006 -26.052 4.281 1.00 0.00 6 SER A O 5
ATOM 7411 N N . ILE A 1 7 ? 16.379 -27.238 2.993 1.00 0.00 7 ILE A N 5
ATOM 7412 C CA . ILE A 1 7 ? 17.594 -26.872 3.700 1.00 0.00 7 ILE A CA 5
ATOM 7413 C C . ILE A 1 7 ? 18.645 -26.424 2.688 1.00 0.00 7 ILE A C 5
ATOM 7414 O O . ILE A 1 7 ? 19.011 -27.199 1.804 1.00 0.00 7 ILE A O 5
ATOM 7430 N N . PRO A 1 8 ? 19.124 -25.167 2.762 1.00 0.00 8 PRO A N 5
ATOM 7431 C CA . PRO A 1 8 ? 18.675 -24.171 3.756 1.00 0.00 8 PRO A CA 5
ATOM 7432 C C . PRO A 1 8 ? 17.228 -23.723 3.522 1.00 0.00 8 PRO A C 5
ATOM 7433 O O . PRO A 1 8 ? 16.770 -23.650 2.366 1.00 0.00 8 PRO A O 5
ATOM 7444 N N . PRO A 1 9 ? 16.479 -23.469 4.600 1.00 0.00 9 PRO A N 5
ATOM 7445 C CA . PRO A 1 9 ? 15.097 -23.042 4.495 1.00 0.00 9 PRO A CA 5
ATOM 7446 C C . PRO A 1 9 ? 14.994 -21.625 3.984 1.00 0.00 9 PRO A C 5
ATOM 7447 O O . PRO A 1 9 ? 15.713 -20.729 4.438 1.00 0.00 9 PRO A O 5
ATOM 7458 N N . ILE A 1 10 ? 14.124 -21.424 3.047 1.00 0.00 10 ILE A N 5
ATOM 7459 C CA . ILE A 1 10 ? 13.899 -20.121 2.504 1.00 0.00 10 ILE A CA 5
ATOM 7460 C C . ILE A 1 10 ? 12.790 -19.561 3.325 1.00 0.00 10 ILE A C 5
ATOM 7461 O O . ILE A 1 10 ? 11.690 -20.108 3.322 1.00 0.00 10 ILE A O 5
ATOM 7477 N N . CYS A 1 11 ? 13.057 -18.558 4.074 1.00 0.00 11 CYS A N 5
ATOM 7478 C CA . CYS A 1 11 ? 12.075 -18.107 4.980 1.00 0.00 11 CYS A CA 5
ATOM 7479 C C . CYS A 1 11 ? 11.736 -16.662 4.763 1.00 0.00 11 CYS A C 5
ATOM 7480 O O . CYS A 1 11 ? 12.613 -15.822 4.532 1.00 0.00 11 CYS A O 5
ATOM 7487 N N . PHE A 1 12 ? 10.458 -16.394 4.769 1.00 0.00 12 PHE A N 5
ATOM 7488 C CA . PHE A 1 12 ? 9.931 -15.076 4.624 1.00 0.00 12 PHE A CA 5
ATOM 7489 C C . PHE A 1 12 ? 10.093 -14.318 5.916 1.00 0.00 12 PHE A C 5
ATOM 7490 O O . PHE A 1 12 ? 10.090 -14.928 6.998 1.00 0.00 12 PHE A O 5
ATOM 7507 N N . PRO A 1 13 ? 10.217 -12.977 5.837 1.00 0.00 13 PRO A N 5
ATOM 7508 C CA . PRO A 1 13 ? 10.452 -12.134 7.017 1.00 0.00 13 PRO A CA 5
ATOM 7509 C C . PRO A 1 13 ? 9.314 -12.239 8.035 1.00 0.00 13 PRO A C 5
ATOM 7510 O O . PRO A 1 13 ? 9.515 -12.081 9.244 1.00 0.00 13 PRO A O 5
ATOM 7521 N N . ASP A 1 14 ? 8.143 -12.539 7.535 1.00 0.00 14 ASP A N 5
ATOM 7522 C CA . ASP A 1 14 ? 6.960 -12.693 8.348 1.00 0.00 14 ASP A CA 5
ATOM 7523 C C . ASP A 1 14 ? 6.146 -13.882 7.859 1.00 0.00 14 ASP A C 5
ATOM 7524 O O . ASP A 1 14 ? 6.109 -14.932 8.495 1.00 0.00 14 ASP A O 5
ATOM 7533 N N . GLY A 1 15 ? 5.541 -13.735 6.727 1.00 0.00 15 GLY A N 5
ATOM 7534 C CA . GLY A 1 15 ? 4.853 -14.828 6.108 1.00 0.00 15 GLY A CA 5
ATOM 7535 C C . GLY A 1 15 ? 3.394 -14.950 6.463 1.00 0.00 15 GLY A C 5
ATOM 7536 O O . GLY A 1 15 ? 2.751 -15.897 6.045 1.00 0.00 15 GLY A O 5
ATOM 7540 N N . LEU A 1 16 ? 2.861 -14.040 7.222 1.00 0.00 16 LEU A N 5
ATOM 7541 C CA . LEU A 1 16 ? 1.475 -14.170 7.621 1.00 0.00 16 LEU A CA 5
ATOM 7542 C C . LEU A 1 16 ? 0.664 -12.942 7.271 1.00 0.00 16 LEU A C 5
ATOM 7543 O O . LEU A 1 16 ? -0.566 -13.005 7.131 1.00 0.00 16 LEU A O 5
ATOM 7559 N N . ASP A 1 17 ? 1.328 -11.836 7.148 1.00 0.00 17 ASP A N 5
ATOM 7560 C CA . ASP A 1 17 ? 0.685 -10.621 6.720 1.00 0.00 17 ASP A CA 5
ATOM 7561 C C . ASP A 1 17 ? 0.711 -10.566 5.205 1.00 0.00 17 ASP A C 5
ATOM 7562 O O . ASP A 1 17 ? 1.776 -10.615 4.580 1.00 0.00 17 ASP A O 5
ATOM 7571 N N . ASN A 1 18 ? -0.440 -10.517 4.611 1.00 0.00 18 ASN A N 5
ATOM 7572 C CA . ASN A 1 18 ? -0.542 -10.548 3.169 1.00 0.00 18 ASN A CA 5
ATOM 7573 C C . ASN A 1 18 ? -1.658 -9.607 2.715 1.00 0.00 18 ASN A C 5
ATOM 7574 O O . ASN A 1 18 ? -2.792 -10.034 2.509 1.00 0.00 18 ASN A O 5
ATOM 7585 N N . PRO A 1 19 ? -1.372 -8.295 2.620 1.00 0.00 19 PRO A N 5
ATOM 7586 C CA . PRO A 1 19 ? -2.377 -7.302 2.230 1.00 0.00 19 PRO A CA 5
ATOM 7587 C C . PRO A 1 19 ? -2.602 -7.253 0.718 1.00 0.00 19 PRO A C 5
ATOM 7588 O O . PRO A 1 19 ? -3.639 -6.788 0.235 1.00 0.00 19 PRO A O 5
ATOM 7599 N N . ARG A 1 20 ? -1.622 -7.719 -0.014 1.00 0.00 20 ARG A N 5
ATOM 7600 C CA . ARG A 1 20 ? -1.706 -7.804 -1.460 1.00 0.00 20 ARG A CA 5
ATOM 7601 C C . ARG A 1 20 ? -1.215 -9.178 -1.819 1.00 0.00 20 ARG A C 5
ATOM 7602 O O . ARG A 1 20 ? -1.956 -10.039 -2.258 1.00 0.00 20 ARG A O 5
ATOM 7623 N N . GLY A 1 21 ? 0.027 -9.377 -1.516 1.00 0.00 21 GLY A N 5
ATOM 7624 C CA . GLY A 1 21 ? 0.712 -10.606 -1.765 1.00 0.00 21 GLY A CA 5
ATOM 7625 C C . GLY A 1 21 ? 2.090 -10.441 -1.263 1.00 0.00 21 GLY A C 5
ATOM 7626 O O . GLY A 1 21 ? 2.530 -11.120 -0.344 1.00 0.00 21 GLY A O 5
ATOM 7630 N N . CYS A 1 22 ? 2.755 -9.506 -1.831 1.00 0.00 22 CYS A N 5
ATOM 7631 C CA . CYS A 1 22 ? 4.035 -9.116 -1.370 1.00 0.00 22 CYS A CA 5
ATOM 7632 C C . CYS A 1 22 ? 3.882 -8.313 -0.102 1.00 0.00 22 CYS A C 5
ATOM 7633 O O . CYS A 1 22 ? 3.023 -7.409 -0.030 1.00 0.00 22 CYS A O 5
ATOM 7640 N N . GLN A 1 23 ? 4.614 -8.685 0.909 1.00 0.00 23 GLN A N 5
ATOM 7641 C CA . GLN A 1 23 ? 4.641 -7.928 2.118 1.00 0.00 23 GLN A CA 5
ATOM 7642 C C . GLN A 1 23 ? 5.976 -7.217 2.170 1.00 0.00 23 GLN A C 5
ATOM 7643 O O . GLN A 1 23 ? 7.034 -7.839 2.063 1.00 0.00 23 GLN A O 5
ATOM 7657 N N . ILE A 1 24 ? 5.943 -5.943 2.222 1.00 0.00 24 ILE A N 5
ATOM 7658 C CA . ILE A 1 24 ? 7.148 -5.196 2.241 1.00 0.00 24 ILE A CA 5
ATOM 7659 C C . ILE A 1 24 ? 7.222 -4.507 3.583 1.00 0.00 24 ILE A C 5
ATOM 7660 O O . ILE A 1 24 ? 6.184 -4.116 4.131 1.00 0.00 24 ILE A O 5
ATOM 7676 N N . ARG A 1 25 ? 8.402 -4.388 4.136 1.00 0.00 25 ARG A N 5
ATOM 7677 C CA . ARG A 1 25 ? 8.568 -3.768 5.416 1.00 0.00 25 ARG A CA 5
ATOM 7678 C C . ARG A 1 25 ? 8.224 -2.290 5.300 1.00 0.00 25 ARG A C 5
ATOM 7679 O O . ARG A 1 25 ? 8.875 -1.533 4.578 1.00 0.00 25 ARG A O 5
ATOM 7700 N N . ILE A 1 26 ? 7.191 -1.888 6.007 1.00 0.00 26 ILE A N 5
ATOM 7701 C CA . ILE A 1 26 ? 6.652 -0.539 5.896 1.00 0.00 26 ILE A CA 5
ATOM 7702 C C . ILE A 1 26 ? 7.602 0.502 6.422 1.00 0.00 26 ILE A C 5
ATOM 7703 O O . ILE A 1 26 ? 7.501 1.684 6.101 1.00 0.00 26 ILE A O 5
ATOM 7719 N N . GLN A 1 27 ? 8.571 0.049 7.158 1.00 0.00 27 GLN A N 5
ATOM 7720 C CA . GLN A 1 27 ? 9.511 0.935 7.763 1.00 0.00 27 GLN A CA 5
ATOM 7721 C C . GLN A 1 27 ? 10.628 1.292 6.814 1.00 0.00 27 GLN A C 5
ATOM 7722 O O . GLN A 1 27 ? 11.395 2.199 7.079 1.00 0.00 27 GLN A O 5
ATOM 7736 N N . GLN A 1 28 ? 10.699 0.610 5.676 1.00 0.00 28 GLN A N 5
ATOM 7737 C CA . GLN A 1 28 ? 11.701 0.975 4.704 1.00 0.00 28 GLN A CA 5
ATOM 7738 C C . GLN A 1 28 ? 11.123 2.071 3.814 1.00 0.00 28 GLN A C 5
ATOM 7739 O O . GLN A 1 28 ? 11.840 2.824 3.169 1.00 0.00 28 GLN A O 5
ATOM 7753 N N . LEU A 1 29 ? 9.792 2.150 3.799 1.00 0.00 29 LEU A N 5
ATOM 7754 C CA . LEU A 1 29 ? 9.101 3.150 3.010 1.00 0.00 29 LEU A CA 5
ATOM 7755 C C . LEU A 1 29 ? 8.914 4.381 3.799 1.00 0.00 29 LEU A C 5
ATOM 7756 O O . LEU A 1 29 ? 8.449 5.391 3.270 1.00 0.00 29 LEU A O 5
ATOM 7772 N N . ASN A 1 30 ? 9.296 4.305 5.063 1.00 0.00 30 ASN A N 5
ATOM 7773 C CA . ASN A 1 30 ? 9.190 5.412 5.996 1.00 0.00 30 ASN A CA 5
ATOM 7774 C C . ASN A 1 30 ? 9.857 6.657 5.444 1.00 0.00 30 ASN A C 5
ATOM 7775 O O . ASN A 1 30 ? 9.378 7.743 5.673 1.00 0.00 30 ASN A O 5
ATOM 7786 N N . HIS A 1 31 ? 10.922 6.487 4.650 1.00 0.00 31 HIS A N 5
ATOM 7787 C CA . HIS A 1 31 ? 11.611 7.637 4.066 1.00 0.00 31 HIS A CA 5
ATOM 7788 C C . HIS A 1 31 ? 10.708 8.331 3.056 1.00 0.00 31 HIS A C 5
ATOM 7789 O O . HIS A 1 31 ? 10.406 9.514 3.213 1.00 0.00 31 HIS A O 5
ATOM 7803 N N . CYS A 1 32 ? 10.273 7.582 2.037 1.00 0.00 32 CYS A N 5
ATOM 7804 C CA . CYS A 1 32 ? 9.374 8.095 1.004 1.00 0.00 32 CYS A CA 5
ATOM 7805 C C . CYS A 1 32 ? 8.140 8.693 1.651 1.00 0.00 32 CYS A C 5
ATOM 7806 O O . CYS A 1 32 ? 7.779 9.829 1.389 1.00 0.00 32 CYS A O 5
ATOM 7813 N N . GLN A 1 33 ? 7.553 7.925 2.535 1.00 0.00 33 GLN A N 5
ATOM 7814 C CA . GLN A 1 33 ? 6.442 8.319 3.340 1.00 0.00 33 GLN A CA 5
ATOM 7815 C C . GLN A 1 33 ? 6.683 9.678 4.054 1.00 0.00 33 GLN A C 5
ATOM 7816 O O . GLN A 1 33 ? 5.937 10.632 3.851 1.00 0.00 33 GLN A O 5
ATOM 7830 N N . MET A 1 34 ? 7.734 9.765 4.866 1.00 0.00 34 MET A N 5
ATOM 7831 C CA . MET A 1 34 ? 7.971 10.970 5.651 1.00 0.00 34 MET A CA 5
ATOM 7832 C C . MET A 1 34 ? 8.336 12.147 4.787 1.00 0.00 34 MET A C 5
ATOM 7833 O O . MET A 1 34 ? 7.810 13.218 4.974 1.00 0.00 34 MET A O 5
ATOM 7847 N N . HIS A 1 35 ? 9.192 11.940 3.815 1.00 0.00 35 HIS A N 5
ATOM 7848 C CA . HIS A 1 35 ? 9.601 13.023 2.925 1.00 0.00 35 HIS A CA 5
ATOM 7849 C C . HIS A 1 35 ? 8.475 13.547 2.046 1.00 0.00 35 HIS A C 5
ATOM 7850 O O . HIS A 1 35 ? 8.496 14.706 1.634 1.00 0.00 35 HIS A O 5
ATOM 7864 N N . LEU A 1 36 ? 7.497 12.717 1.770 1.00 0.00 36 LEU A N 5
ATOM 7865 C CA . LEU A 1 36 ? 6.351 13.158 1.002 1.00 0.00 36 LEU A CA 5
ATOM 7866 C C . LEU A 1 36 ? 5.250 13.742 1.883 1.00 0.00 36 LEU A C 5
ATOM 7867 O O . LEU A 1 36 ? 4.494 14.591 1.447 1.00 0.00 36 LEU A O 5
ATOM 7883 N N . THR A 1 37 ? 5.152 13.301 3.118 1.00 0.00 37 THR A N 5
ATOM 7884 C CA . THR A 1 37 ? 4.141 13.863 3.995 1.00 0.00 37 THR A CA 5
ATOM 7885 C C . THR A 1 37 ? 4.651 15.133 4.695 1.00 0.00 37 THR A C 5
ATOM 7886 O O . THR A 1 37 ? 3.880 15.875 5.318 1.00 0.00 37 THR A O 5
ATOM 7897 N N . SER A 1 38 ? 5.947 15.376 4.597 1.00 0.00 38 SER A N 5
ATOM 7898 C CA . SER A 1 38 ? 6.543 16.518 5.234 1.00 0.00 38 SER A CA 5
ATOM 7899 C C . SER A 1 38 ? 6.545 17.762 4.365 1.00 0.00 38 SER A C 5
ATOM 7900 O O . SER A 1 38 ? 7.060 17.764 3.238 1.00 0.00 38 SER A O 5
ATOM 7908 N N . PHE A 1 39 ? 5.939 18.793 4.863 1.00 0.00 39 PHE A N 5
ATOM 7909 C CA . PHE A 1 39 ? 6.057 20.084 4.276 1.00 0.00 39 PHE A CA 5
ATOM 7910 C C . PHE A 1 39 ? 6.913 20.876 5.202 1.00 0.00 39 PHE A C 5
ATOM 7911 O O . PHE A 1 39 ? 6.468 21.284 6.277 1.00 0.00 39 PHE A O 5
ATOM 7928 N N . ASP A 1 40 ? 8.157 21.022 4.843 1.00 0.00 40 ASP A N 5
ATOM 7929 C CA . ASP A 1 40 ? 9.104 21.657 5.711 1.00 0.00 40 ASP A CA 5
ATOM 7930 C C . ASP A 1 40 ? 8.985 23.175 5.577 1.00 0.00 40 ASP A C 5
ATOM 7931 O O . ASP A 1 40 ? 8.289 23.678 4.694 1.00 0.00 40 ASP A O 5
ATOM 7940 N N . TYR A 1 41 ? 9.666 23.874 6.412 1.00 0.00 41 TYR A N 5
ATOM 7941 C CA . TYR A 1 41 ? 9.536 25.298 6.537 1.00 0.00 41 TYR A CA 5
ATOM 7942 C C . TYR A 1 41 ? 10.682 26.048 5.909 1.00 0.00 41 TYR A C 5
ATOM 7943 O O . TYR A 1 41 ? 10.502 27.162 5.408 1.00 0.00 41 TYR A O 5
ATOM 7961 N N . LYS A 1 42 ? 11.866 25.455 5.918 1.00 0.00 42 LYS A N 5
ATOM 7962 C CA . LYS A 1 42 ? 13.030 26.172 5.419 1.00 0.00 42 LYS A CA 5
ATOM 7963 C C . LYS A 1 42 ? 13.198 26.000 3.918 1.00 0.00 42 LYS A C 5
ATOM 7964 O O . LYS A 1 42 ? 14.183 26.445 3.335 1.00 0.00 42 LYS A O 5
ATOM 7983 N N . LEU A 1 43 ? 12.230 25.353 3.311 1.00 0.00 43 LEU A N 5
ATOM 7984 C CA . LEU A 1 43 ? 12.205 25.137 1.873 1.00 0.00 43 LEU A CA 5
ATOM 7985 C C . LEU A 1 43 ? 12.043 26.467 1.137 1.00 0.00 43 LEU A C 5
ATOM 7986 O O . LEU A 1 43 ? 10.937 26.943 0.943 1.00 0.00 43 LEU A O 5
ATOM 8002 N N . ARG A 1 44 ? 13.137 27.088 0.807 1.00 0.00 44 ARG A N 5
ATOM 8003 C CA . ARG A 1 44 ? 13.100 28.348 0.078 1.00 0.00 44 ARG A CA 5
ATOM 8004 C C . ARG A 1 44 ? 13.834 28.198 -1.223 1.00 0.00 44 ARG A C 5
ATOM 8005 O O . ARG A 1 44 ? 13.461 28.773 -2.238 1.00 0.00 44 ARG A O 5
ATOM 8026 N N . MET A 1 45 ? 14.879 27.417 -1.175 1.00 0.00 45 MET A N 5
ATOM 8027 C CA . MET A 1 45 ? 15.748 27.185 -2.308 1.00 0.00 45 MET A CA 5
ATOM 8028 C C . MET A 1 45 ? 15.477 25.802 -2.858 1.00 0.00 45 MET A C 5
ATOM 8029 O O . MET A 1 45 ? 16.170 25.319 -3.763 1.00 0.00 45 MET A O 5
ATOM 8043 N N . ALA A 1 46 ? 14.473 25.166 -2.302 1.00 0.00 46 ALA A N 5
ATOM 8044 C CA . ALA A 1 46 ? 14.117 23.834 -2.670 1.00 0.00 46 ALA A CA 5
ATOM 8045 C C . ALA A 1 46 ? 12.638 23.732 -2.997 1.00 0.00 46 ALA A C 5
ATOM 8046 O O . ALA A 1 46 ? 11.792 23.644 -2.104 1.00 0.00 46 ALA A O 5
ATOM 8053 N N . VAL A 1 47 ? 12.345 23.833 -4.259 1.00 0.00 47 VAL A N 5
ATOM 8054 C CA . VAL A 1 47 ? 11.013 23.642 -4.792 1.00 0.00 47 VAL A CA 5
ATOM 8055 C C . VAL A 1 47 ? 11.099 22.423 -5.696 1.00 0.00 47 VAL A C 5
ATOM 8056 O O . VAL A 1 47 ? 10.500 21.376 -5.427 1.00 0.00 47 VAL A O 5
ATOM 8069 N N . GLU A 1 48 ? 11.883 22.565 -6.744 1.00 0.00 48 GLU A N 5
ATOM 8070 C CA . GLU A 1 48 ? 12.252 21.481 -7.615 1.00 0.00 48 GLU A CA 5
ATOM 8071 C C . GLU A 1 48 ? 13.758 21.548 -7.696 1.00 0.00 48 GLU A C 5
ATOM 8072 O O . GLU A 1 48 ? 14.313 22.383 -8.406 1.00 0.00 48 GLU A O 5
ATOM 8084 N N . ASN A 1 49 ? 14.404 20.736 -6.920 1.00 0.00 49 ASN A N 5
ATOM 8085 C CA . ASN A 1 49 ? 15.837 20.828 -6.749 1.00 0.00 49 ASN A CA 5
ATOM 8086 C C . ASN A 1 49 ? 16.434 19.429 -6.756 1.00 0.00 49 ASN A C 5
ATOM 8087 O O . ASN A 1 49 ? 15.860 18.522 -6.160 1.00 0.00 49 ASN A O 5
ATOM 8098 N N . PRO A 1 50 ? 17.580 19.221 -7.453 1.00 0.00 50 PRO A N 5
ATOM 8099 C CA . PRO A 1 50 ? 18.255 17.916 -7.533 1.00 0.00 50 PRO A CA 5
ATOM 8100 C C . PRO A 1 50 ? 18.566 17.314 -6.161 1.00 0.00 50 PRO A C 5
ATOM 8101 O O . PRO A 1 50 ? 18.585 16.101 -5.998 1.00 0.00 50 PRO A O 5
ATOM 8112 N N . LYS A 1 51 ? 18.761 18.159 -5.165 1.00 0.00 51 LYS A N 5
ATOM 8113 C CA . LYS A 1 51 ? 19.072 17.688 -3.823 1.00 0.00 51 LYS A CA 5
ATOM 8114 C C . LYS A 1 51 ? 17.833 17.207 -3.110 1.00 0.00 51 LYS A C 5
ATOM 8115 O O . LYS A 1 51 ? 17.912 16.570 -2.087 1.00 0.00 51 LYS A O 5
ATOM 8134 N N . GLN A 1 52 ? 16.691 17.540 -3.651 1.00 0.00 52 GLN A N 5
ATOM 8135 C CA . GLN A 1 52 ? 15.422 17.066 -3.119 1.00 0.00 52 GLN A CA 5
ATOM 8136 C C . GLN A 1 52 ? 15.120 15.699 -3.668 1.00 0.00 52 GLN A C 5
ATOM 8137 O O . GLN A 1 52 ? 14.355 14.954 -3.102 1.00 0.00 52 GLN A O 5
ATOM 8151 N N . GLN A 1 53 ? 15.807 15.344 -4.744 1.00 0.00 53 GLN A N 5
ATOM 8152 C CA . GLN A 1 53 ? 15.640 14.046 -5.390 1.00 0.00 53 GLN A CA 5
ATOM 8153 C C . GLN A 1 53 ? 16.393 12.971 -4.607 1.00 0.00 53 GLN A C 5
ATOM 8154 O O . GLN A 1 53 ? 16.365 11.785 -4.956 1.00 0.00 53 GLN A O 5
ATOM 8168 N N . GLN A 1 54 ? 17.035 13.410 -3.527 1.00 0.00 54 GLN A N 5
ATOM 8169 C CA . GLN A 1 54 ? 17.788 12.562 -2.612 1.00 0.00 54 GLN A CA 5
ATOM 8170 C C . GLN A 1 54 ? 16.921 11.405 -2.126 1.00 0.00 54 GLN A C 5
ATOM 8171 O O . GLN A 1 54 ? 17.360 10.260 -2.079 1.00 0.00 54 GLN A O 5
ATOM 8185 N N . HIS A 1 55 ? 15.659 11.714 -1.849 1.00 0.00 55 HIS A N 5
ATOM 8186 C CA . HIS A 1 55 ? 14.733 10.756 -1.316 1.00 0.00 55 HIS A CA 5
ATOM 8187 C C . HIS A 1 55 ? 14.436 9.643 -2.309 1.00 0.00 55 HIS A C 5
ATOM 8188 O O . HIS A 1 55 ? 14.155 8.529 -1.913 1.00 0.00 55 HIS A O 5
ATOM 8202 N N . LEU A 1 56 ? 14.598 9.924 -3.595 1.00 0.00 56 LEU A N 5
ATOM 8203 C CA . LEU A 1 56 ? 14.329 8.932 -4.613 1.00 0.00 56 LEU A CA 5
ATOM 8204 C C . LEU A 1 56 ? 15.501 8.006 -4.697 1.00 0.00 56 LEU A C 5
ATOM 8205 O O . LEU A 1 56 ? 15.327 6.794 -4.729 1.00 0.00 56 LEU A O 5
ATOM 8221 N N . SER A 1 57 ? 16.693 8.575 -4.671 1.00 0.00 57 SER A N 5
ATOM 8222 C CA . SER A 1 57 ? 17.923 7.813 -4.732 1.00 0.00 57 SER A CA 5
ATOM 8223 C C . SER A 1 57 ? 17.986 6.801 -3.585 1.00 0.00 57 SER A C 5
ATOM 8224 O O . SER A 1 57 ? 18.496 5.696 -3.740 1.00 0.00 57 SER A O 5
ATOM 8232 N N . LEU A 1 58 ? 17.422 7.175 -2.465 1.00 0.00 58 LEU A N 5
ATOM 8233 C CA . LEU A 1 58 ? 17.404 6.328 -1.305 1.00 0.00 58 LEU A CA 5
ATOM 8234 C C . LEU A 1 58 ? 16.231 5.346 -1.369 1.00 0.00 58 LEU A C 5
ATOM 8235 O O . LEU A 1 58 ? 16.417 4.140 -1.244 1.00 0.00 58 LEU A O 5
ATOM 8251 N N . CYS A 1 59 ? 15.046 5.865 -1.616 1.00 0.00 59 CYS A N 5
ATOM 8252 C CA . CYS A 1 59 ? 13.812 5.073 -1.647 1.00 0.00 59 CYS A CA 5
ATOM 8253 C C . CYS A 1 59 ? 13.848 4.015 -2.759 1.00 0.00 59 CYS A C 5
ATOM 8254 O O . CYS A 1 59 ? 13.607 2.842 -2.492 1.00 0.00 59 CYS A O 5
ATOM 8261 N N . CYS A 1 60 ? 14.203 4.425 -3.991 1.00 0.00 60 CYS A N 5
ATOM 8262 C CA . CYS A 1 60 ? 14.316 3.502 -5.132 1.00 0.00 60 CYS A CA 5
ATOM 8263 C C . CYS A 1 60 ? 15.323 2.412 -4.823 1.00 0.00 60 CYS A C 5
ATOM 8264 O O . CYS A 1 60 ? 15.074 1.246 -5.065 1.00 0.00 60 CYS A O 5
ATOM 8271 N N . ASN A 1 61 ? 16.399 2.788 -4.155 1.00 0.00 61 ASN A N 5
ATOM 8272 C CA . ASN A 1 61 ? 17.478 1.844 -3.847 1.00 0.00 61 ASN A CA 5
ATOM 8273 C C . ASN A 1 61 ? 17.054 0.885 -2.756 1.00 0.00 61 ASN A C 5
ATOM 8274 O O . ASN A 1 61 ? 17.474 -0.257 -2.719 1.00 0.00 61 ASN A O 5
ATOM 8285 N N . GLN A 1 62 ? 16.198 1.355 -1.899 1.00 0.00 62 GLN A N 5
ATOM 8286 C CA . GLN A 1 62 ? 15.698 0.579 -0.795 1.00 0.00 62 GLN A CA 5
ATOM 8287 C C . GLN A 1 62 ? 14.646 -0.408 -1.278 1.00 0.00 62 GLN A C 5
ATOM 8288 O O . GLN A 1 62 ? 14.659 -1.591 -0.908 1.00 0.00 62 GLN A O 5
ATOM 8302 N N . LEU A 1 63 ? 13.771 0.065 -2.129 1.00 0.00 63 LEU A N 5
ATOM 8303 C CA . LEU A 1 63 ? 12.686 -0.740 -2.625 1.00 0.00 63 LEU A CA 5
ATOM 8304 C C . LEU A 1 63 ? 13.204 -1.792 -3.604 1.00 0.00 63 LEU A C 5
ATOM 8305 O O . LEU A 1 63 ? 12.703 -2.893 -3.646 1.00 0.00 63 LEU A O 5
ATOM 8321 N N . GLN A 1 64 ? 14.231 -1.441 -4.361 1.00 0.00 64 GLN A N 5
ATOM 8322 C CA . GLN A 1 64 ? 14.782 -2.318 -5.388 1.00 0.00 64 GLN A CA 5
ATOM 8323 C C . GLN A 1 64 ? 15.519 -3.511 -4.782 1.00 0.00 64 GLN A C 5
ATOM 8324 O O . GLN A 1 64 ? 15.857 -4.463 -5.486 1.00 0.00 64 GLN A O 5
ATOM 8338 N N . GLU A 1 65 ? 15.787 -3.453 -3.487 1.00 0.00 65 GLU A N 5
ATOM 8339 C CA . GLU A 1 65 ? 16.441 -4.554 -2.816 1.00 0.00 65 GLU A CA 5
ATOM 8340 C C . GLU A 1 65 ? 15.418 -5.602 -2.401 1.00 0.00 65 GLU A C 5
ATOM 8341 O O . GLU A 1 65 ? 15.763 -6.703 -1.940 1.00 0.00 65 GLU A O 5
ATOM 8353 N N . VAL A 1 66 ? 14.165 -5.234 -2.554 1.00 0.00 66 VAL A N 5
ATOM 8354 C CA . VAL A 1 66 ? 13.031 -6.121 -2.358 1.00 0.00 66 VAL A CA 5
ATOM 8355 C C . VAL A 1 66 ? 12.840 -6.899 -3.680 1.00 0.00 66 VAL A C 5
ATOM 8356 O O . VAL A 1 66 ? 13.422 -6.506 -4.711 1.00 0.00 66 VAL A O 5
ATOM 8369 N N . GLU A 1 67 ? 12.096 -8.002 -3.650 1.00 0.00 67 GLU A N 5
ATOM 8370 C CA . GLU A 1 67 ? 11.792 -8.798 -4.849 1.00 0.00 67 GLU A CA 5
ATOM 8371 C C . GLU A 1 67 ? 11.240 -7.932 -5.960 1.00 0.00 67 GLU A C 5
ATOM 8372 O O . GLU A 1 67 ? 10.454 -7.035 -5.700 1.00 0.00 67 GLU A O 5
ATOM 8384 N N . LYS A 1 68 ? 11.615 -8.239 -7.191 1.00 0.00 68 LYS A N 5
ATOM 8385 C CA . LYS A 1 68 ? 11.241 -7.433 -8.356 1.00 0.00 68 LYS A CA 5
ATOM 8386 C C . LYS A 1 68 ? 9.730 -7.268 -8.512 1.00 0.00 68 LYS A C 5
ATOM 8387 O O . LYS A 1 68 ? 9.257 -6.216 -8.899 1.00 0.00 68 LYS A O 5
ATOM 8406 N N . GLN A 1 69 ? 8.983 -8.280 -8.139 1.00 0.00 69 GLN A N 5
ATOM 8407 C CA . GLN A 1 69 ? 7.525 -8.215 -8.248 1.00 0.00 69 GLN A CA 5
ATOM 8408 C C . GLN A 1 69 ? 6.938 -7.403 -7.089 1.00 0.00 69 GLN A C 5
ATOM 8409 O O . GLN A 1 69 ? 5.851 -6.847 -7.186 1.00 0.00 69 GLN A O 5
ATOM 8423 N N . CYS A 1 70 ? 7.703 -7.297 -6.029 1.00 0.00 70 CYS A N 5
ATOM 8424 C CA . CYS A 1 70 ? 7.267 -6.672 -4.804 1.00 0.00 70 CYS A CA 5
ATOM 8425 C C . CYS A 1 70 ? 7.799 -5.237 -4.685 1.00 0.00 70 CYS A C 5
ATOM 8426 O O . CYS A 1 70 ? 7.371 -4.480 -3.821 1.00 0.00 70 CYS A O 5
ATOM 8433 N N . GLN A 1 71 ? 8.727 -4.878 -5.563 1.00 0.00 71 GLN A N 5
ATOM 8434 C CA . GLN A 1 71 ? 9.304 -3.529 -5.618 1.00 0.00 71 GLN A CA 5
ATOM 8435 C C . GLN A 1 71 ? 8.230 -2.493 -5.862 1.00 0.00 71 GLN A C 5
ATOM 8436 O O . GLN A 1 71 ? 8.184 -1.466 -5.201 1.00 0.00 71 GLN A O 5
ATOM 8450 N N . CYS A 1 72 ? 7.334 -2.783 -6.778 1.00 0.00 72 CYS A N 5
ATOM 8451 C CA . CYS A 1 72 ? 6.245 -1.878 -7.040 1.00 0.00 72 CYS A CA 5
ATOM 8452 C C . CYS A 1 72 ? 5.163 -1.991 -5.998 1.00 0.00 72 CYS A C 5
ATOM 8453 O O . CYS A 1 72 ? 4.394 -1.063 -5.779 1.00 0.00 72 CYS A O 5
ATOM 8460 N N . GLU A 1 73 ? 5.111 -3.120 -5.352 1.00 0.00 73 GLU A N 5
ATOM 8461 C CA . GLU A 1 73 ? 4.149 -3.341 -4.297 1.00 0.00 73 GLU A CA 5
ATOM 8462 C C . GLU A 1 73 ? 4.475 -2.466 -3.091 1.00 0.00 73 GLU A C 5
ATOM 8463 O O . GLU A 1 73 ? 3.577 -1.947 -2.403 1.00 0.00 73 GLU A O 5
ATOM 8475 N N . ALA A 1 74 ? 5.770 -2.258 -2.877 1.00 0.00 74 ALA A N 5
ATOM 8476 C CA . ALA A 1 74 ? 6.270 -1.410 -1.822 1.00 0.00 74 ALA A CA 5
ATOM 8477 C C . ALA A 1 74 ? 5.748 0.012 -1.992 1.00 0.00 74 ALA A C 5
ATOM 8478 O O . ALA A 1 74 ? 5.531 0.728 -1.022 1.00 0.00 74 ALA A O 5
ATOM 8485 N N . ILE A 1 75 ? 5.475 0.366 -3.239 1.00 0.00 75 ILE A N 5
ATOM 8486 C CA . ILE A 1 75 ? 5.008 1.687 -3.607 1.00 0.00 75 ILE A CA 5
ATOM 8487 C C . ILE A 1 75 ? 3.580 1.878 -3.144 1.00 0.00 75 ILE A C 5
ATOM 8488 O O . ILE A 1 75 ? 3.196 2.965 -2.710 1.00 0.00 75 ILE A O 5
ATOM 8504 N N . LYS A 1 76 ? 2.809 0.792 -3.193 1.00 0.00 76 LYS A N 5
ATOM 8505 C CA . LYS A 1 76 ? 1.401 0.832 -2.845 1.00 0.00 76 LYS A CA 5
ATOM 8506 C C . LYS A 1 76 ? 1.327 1.187 -1.391 1.00 0.00 76 LYS A C 5
ATOM 8507 O O . LYS A 1 76 ? 0.591 2.105 -0.972 1.00 0.00 76 LYS A O 5
ATOM 8526 N N . GLN A 1 77 ? 2.198 0.508 -0.653 1.00 0.00 77 GLN A N 5
ATOM 8527 C CA . GLN A 1 77 ? 2.284 0.619 0.780 1.00 0.00 77 GLN A CA 5
ATOM 8528 C C . GLN A 1 77 ? 2.555 2.039 1.193 1.00 0.00 77 GLN A C 5
ATOM 8529 O O . GLN A 1 77 ? 1.880 2.544 2.082 1.00 0.00 77 GLN A O 5
ATOM 8543 N N . VAL A 1 78 ? 3.521 2.698 0.503 1.00 0.00 78 VAL A N 5
ATOM 8544 C CA . VAL A 1 78 ? 3.917 4.081 0.827 1.00 0.00 78 VAL A CA 5
ATOM 8545 C C . VAL A 1 78 ? 2.707 4.967 0.866 1.00 0.00 78 VAL A C 5
ATOM 8546 O O . VAL A 1 78 ? 2.525 5.735 1.799 1.00 0.00 78 VAL A O 5
ATOM 8559 N N . VAL A 1 79 ? 1.850 4.808 -0.128 1.00 0.00 79 VAL A N 5
ATOM 8560 C CA . VAL A 1 79 ? 0.715 5.673 -0.263 1.00 0.00 79 VAL A CA 5
ATOM 8561 C C . VAL A 1 79 ? -0.234 5.411 0.868 1.00 0.00 79 VAL A C 5
ATOM 8562 O O . VAL A 1 79 ? -0.630 6.329 1.584 1.00 0.00 79 VAL A O 5
ATOM 8575 N N . GLU A 1 80 ? -0.517 4.141 1.075 1.00 0.00 80 GLU A N 5
ATOM 8576 C CA . GLU A 1 80 ? -1.476 3.722 2.064 1.00 0.00 80 GLU A CA 5
ATOM 8577 C C . GLU A 1 80 ? -1.064 4.095 3.467 1.00 0.00 80 GLU A C 5
ATOM 8578 O O . GLU A 1 80 ? -1.899 4.517 4.255 1.00 0.00 80 GLU A O 5
ATOM 8590 N N . GLN A 1 81 ? 0.208 3.975 3.769 1.00 0.00 81 GLN A N 5
ATOM 8591 C CA . GLN A 1 81 ? 0.699 4.288 5.096 1.00 0.00 81 GLN A CA 5
ATOM 8592 C C . GLN A 1 81 ? 0.850 5.808 5.304 1.00 0.00 81 GLN A C 5
ATOM 8593 O O . GLN A 1 81 ? 0.611 6.324 6.406 1.00 0.00 81 GLN A O 5
ATOM 8607 N N . ALA A 1 82 ? 1.182 6.522 4.249 1.00 0.00 82 ALA A N 5
ATOM 8608 C CA . ALA A 1 82 ? 1.369 7.963 4.336 1.00 0.00 82 ALA A CA 5
ATOM 8609 C C . ALA A 1 82 ? 0.034 8.700 4.424 1.00 0.00 82 ALA A C 5
ATOM 8610 O O . ALA A 1 82 ? -0.089 9.711 5.112 1.00 0.00 82 ALA A O 5
ATOM 8617 N N . GLN A 1 83 ? -0.967 8.190 3.747 1.00 0.00 83 GLN A N 5
ATOM 8618 C CA . GLN A 1 83 ? -2.266 8.831 3.755 1.00 0.00 83 GLN A CA 5
ATOM 8619 C C . GLN A 1 83 ? -2.982 8.560 5.069 1.00 0.00 83 GLN A C 5
ATOM 8620 O O . GLN A 1 83 ? -3.637 9.439 5.622 1.00 0.00 83 GLN A O 5
ATOM 8634 N N . LYS A 1 84 ? -2.789 7.359 5.602 1.00 0.00 84 LYS A N 5
ATOM 8635 C CA . LYS A 1 84 ? -3.471 6.953 6.812 1.00 0.00 84 LYS A CA 5
ATOM 8636 C C . LYS A 1 84 ? -2.903 7.664 8.021 1.00 0.00 84 LYS A C 5
ATOM 8637 O O . LYS A 1 84 ? -3.633 7.974 8.952 1.00 0.00 84 LYS A O 5
ATOM 8656 N N . GLN A 1 85 ? -1.606 7.961 7.986 1.00 0.00 85 GLN A N 5
ATOM 8657 C CA . GLN A 1 85 ? -0.965 8.612 9.109 1.00 0.00 85 GLN A CA 5
ATOM 8658 C C . GLN A 1 85 ? -1.460 10.053 9.236 1.00 0.00 85 GLN A C 5
ATOM 8659 O O . GLN A 1 85 ? -1.684 10.553 10.340 1.00 0.00 85 GLN A O 5
ATOM 8673 N N . LEU A 1 86 ? -1.658 10.703 8.104 1.00 0.00 86 LEU A N 5
ATOM 8674 C CA . LEU A 1 86 ? -2.160 12.057 8.102 1.00 0.00 86 LEU A CA 5
ATOM 8675 C C . LEU A 1 86 ? -3.645 12.080 8.422 1.00 0.00 86 LEU A C 5
ATOM 8676 O O . LEU A 1 86 ? -4.139 12.988 9.118 1.00 0.00 86 LEU A O 5
ATOM 8692 N N . GLN A 1 87 ? -4.327 11.038 7.979 1.00 0.00 87 GLN A N 5
ATOM 8693 C CA . GLN A 1 87 ? -5.754 10.846 8.201 1.00 0.00 87 GLN A CA 5
ATOM 8694 C C . GLN A 1 87 ? -6.060 10.784 9.699 1.00 0.00 87 GLN A C 5
ATOM 8695 O O . GLN A 1 87 ? -6.987 11.429 10.184 1.00 0.00 87 GLN A O 5
ATOM 8709 N N . GLN A 1 88 ? -5.230 10.056 10.422 1.00 0.00 88 GLN A N 5
ATOM 8710 C CA . GLN A 1 88 ? -5.434 9.830 11.855 1.00 0.00 88 GLN A CA 5
ATOM 8711 C C . GLN A 1 88 ? -4.769 10.920 12.671 1.00 0.00 88 GLN A C 5
ATOM 8712 O O . GLN A 1 88 ? -4.846 10.935 13.908 1.00 0.00 88 GLN A O 5
ATOM 8726 N N . GLY A 1 89 ? -4.114 11.805 11.988 1.00 0.00 89 GLY A N 5
ATOM 8727 C CA . GLY A 1 89 ? -3.395 12.848 12.641 1.00 0.00 89 GLY A CA 5
ATOM 8728 C C . GLY A 1 89 ? -4.153 14.146 12.687 1.00 0.00 89 GLY A C 5
ATOM 8729 O O . GLY A 1 89 ? -4.821 14.459 13.677 1.00 0.00 89 GLY A O 5
ATOM 8733 N N . GLN A 1 90 ? -4.096 14.883 11.615 1.00 0.00 90 GLN A N 5
ATOM 8734 C CA . GLN A 1 90 ? -4.660 16.229 11.593 1.00 0.00 90 GLN A CA 5
ATOM 8735 C C . GLN A 1 90 ? -5.476 16.510 10.343 1.00 0.00 90 GLN A C 5
ATOM 8736 O O . GLN A 1 90 ? -6.368 17.361 10.347 1.00 0.00 90 GLN A O 5
ATOM 8750 N N . GLY A 1 91 ? -5.197 15.786 9.310 1.00 0.00 91 GLY A N 5
ATOM 8751 C CA . GLY A 1 91 ? -5.731 16.076 8.021 1.00 0.00 91 GLY A CA 5
ATOM 8752 C C . GLY A 1 91 ? -4.595 16.003 7.086 1.00 0.00 91 GLY A C 5
ATOM 8753 O O . GLY A 1 91 ? -3.892 15.020 7.100 1.00 0.00 91 GLY A O 5
ATOM 8757 N N . GLY A 1 92 ? -4.379 17.011 6.285 1.00 0.00 92 GLY A N 5
ATOM 8758 C CA . GLY A 1 92 ? -3.213 17.027 5.447 1.00 0.00 92 GLY A CA 5
ATOM 8759 C C . GLY A 1 92 ? -3.330 16.173 4.212 1.00 0.00 92 GLY A C 5
ATOM 8760 O O . GLY A 1 92 ? -2.659 16.420 3.258 1.00 0.00 92 GLY A O 5
ATOM 8764 N N . GLN A 1 93 ? -4.228 15.230 4.231 1.00 0.00 93 GLN A N 5
ATOM 8765 C CA . GLN A 1 93 ? -4.442 14.236 3.176 1.00 0.00 93 GLN A CA 5
ATOM 8766 C C . GLN A 1 93 ? -4.572 14.919 1.803 1.00 0.00 93 GLN A C 5
ATOM 8767 O O . GLN A 1 93 ? -4.047 14.440 0.800 1.00 0.00 93 GLN A O 5
ATOM 8781 N N . GLN A 1 94 ? -5.230 16.066 1.806 1.00 0.00 94 GLN A N 5
ATOM 8782 C CA . GLN A 1 94 ? -5.488 16.840 0.604 1.00 0.00 94 GLN A CA 5
ATOM 8783 C C . GLN A 1 94 ? -4.251 17.640 0.162 1.00 0.00 94 GLN A C 5
ATOM 8784 O O . GLN A 1 94 ? -3.971 17.754 -1.025 1.00 0.00 94 GLN A O 5
ATOM 8798 N N . GLN A 1 95 ? -3.503 18.166 1.113 1.00 0.00 95 GLN A N 5
ATOM 8799 C CA . GLN A 1 95 ? -2.337 18.969 0.791 1.00 0.00 95 GLN A CA 5
ATOM 8800 C C . GLN A 1 95 ? -1.167 18.075 0.472 1.00 0.00 95 GLN A C 5
ATOM 8801 O O . GLN A 1 95 ? -0.457 18.282 -0.495 1.00 0.00 95 GLN A O 5
ATOM 8815 N N . VAL A 1 96 ? -1.028 17.047 1.269 1.00 0.00 96 VAL A N 5
ATOM 8816 C CA . VAL A 1 96 ? -0.004 16.035 1.117 1.00 0.00 96 VAL A CA 5
ATOM 8817 C C . VAL A 1 96 ? -0.200 15.282 -0.188 1.00 0.00 96 VAL A C 5
ATOM 8818 O O . VAL A 1 96 ? 0.762 14.782 -0.756 1.00 0.00 96 VAL A O 5
ATOM 8831 N N . GLN A 1 97 ? -1.446 15.270 -0.690 1.00 0.00 97 GLN A N 5
ATOM 8832 C CA . GLN A 1 97 ? -1.801 14.579 -1.939 1.00 0.00 97 GLN A CA 5
ATOM 8833 C C . GLN A 1 97 ? -0.841 14.926 -3.079 1.00 0.00 97 GLN A C 5
ATOM 8834 O O . GLN A 1 97 ? -0.349 14.047 -3.768 1.00 0.00 97 GLN A O 5
ATOM 8848 N N . GLN A 1 98 ? -0.525 16.199 -3.212 1.00 0.00 98 GLN A N 5
ATOM 8849 C CA . GLN A 1 98 ? 0.322 16.671 -4.297 1.00 0.00 98 GLN A CA 5
ATOM 8850 C C . GLN A 1 98 ? 1.772 16.205 -4.144 1.00 0.00 98 GLN A C 5
ATOM 8851 O O . GLN A 1 98 ? 2.545 16.220 -5.103 1.00 0.00 98 GLN A O 5
ATOM 8865 N N . MET A 1 99 ? 2.140 15.793 -2.960 1.00 0.00 99 MET A N 5
ATOM 8866 C CA . MET A 1 99 ? 3.487 15.342 -2.720 1.00 0.00 99 MET A CA 5
ATOM 8867 C C . MET A 1 99 ? 3.510 13.846 -2.768 1.00 0.00 99 MET A C 5
ATOM 8868 O O . MET A 1 99 ? 4.339 13.259 -3.433 1.00 0.00 99 MET A O 5
ATOM 8882 N N . VAL A 1 100 ? 2.573 13.235 -2.089 1.00 0.00 100 VAL A N 5
ATOM 8883 C CA . VAL A 1 100 ? 2.469 11.782 -2.074 1.00 0.00 100 VAL A CA 5
ATOM 8884 C C . VAL A 1 100 ? 2.184 11.223 -3.485 1.00 0.00 100 VAL A C 5
ATOM 8885 O O . VAL A 1 100 ? 2.542 10.104 -3.794 1.00 0.00 100 VAL A O 5
ATOM 8898 N N . LYS A 1 101 ? 1.585 12.030 -4.357 1.00 0.00 101 LYS A N 5
ATOM 8899 C CA . LYS A 1 101 ? 1.364 11.614 -5.740 1.00 0.00 101 LYS A CA 5
ATOM 8900 C C . LYS A 1 101 ? 2.685 11.378 -6.491 1.00 0.00 101 LYS A C 5
ATOM 8901 O O . LYS A 1 101 ? 2.715 10.692 -7.515 1.00 0.00 101 LYS A O 5
ATOM 8920 N N . LYS A 1 102 ? 3.775 11.955 -5.979 1.00 0.00 102 LYS A N 5
ATOM 8921 C CA . LYS A 1 102 ? 5.106 11.713 -6.526 1.00 0.00 102 LYS A CA 5
ATOM 8922 C C . LYS A 1 102 ? 5.493 10.264 -6.289 1.00 0.00 102 LYS A C 5
ATOM 8923 O O . LYS A 1 102 ? 6.219 9.672 -7.078 1.00 0.00 102 LYS A O 5
ATOM 8942 N N . ALA A 1 103 ? 4.952 9.680 -5.217 1.00 0.00 103 ALA A N 5
ATOM 8943 C CA . ALA A 1 103 ? 5.207 8.272 -4.891 1.00 0.00 103 ALA A CA 5
ATOM 8944 C C . ALA A 1 103 ? 4.646 7.364 -5.972 1.00 0.00 103 ALA A C 5
ATOM 8945 O O . ALA A 1 103 ? 5.126 6.274 -6.191 1.00 0.00 103 ALA A O 5
ATOM 8952 N N . GLN A 1 104 ? 3.661 7.850 -6.689 1.00 0.00 104 GLN A N 5
ATOM 8953 C CA . GLN A 1 104 ? 3.033 7.074 -7.732 1.00 0.00 104 GLN A CA 5
ATOM 8954 C C . GLN A 1 104 ? 3.935 7.003 -8.956 1.00 0.00 104 GLN A C 5
ATOM 8955 O O . GLN A 1 104 ? 3.772 6.154 -9.823 1.00 0.00 104 GLN A O 5
ATOM 8969 N N . MET A 1 105 ? 4.910 7.880 -9.009 1.00 0.00 105 MET A N 5
ATOM 8970 C CA . MET A 1 105 ? 5.827 7.909 -10.123 1.00 0.00 105 MET A CA 5
ATOM 8971 C C . MET A 1 105 ? 6.976 6.992 -9.875 1.00 0.00 105 MET A C 5
ATOM 8972 O O . MET A 1 105 ? 7.693 6.653 -10.797 1.00 0.00 105 MET A O 5
ATOM 8986 N N . LEU A 1 106 ? 7.134 6.572 -8.631 1.00 0.00 106 LEU A N 5
ATOM 8987 C CA . LEU A 1 106 ? 8.246 5.708 -8.215 1.00 0.00 106 LEU A CA 5
ATOM 8988 C C . LEU A 1 106 ? 8.418 4.485 -9.133 1.00 0.00 106 LEU A C 5
ATOM 8989 O O . LEU A 1 106 ? 9.516 4.242 -9.606 1.00 0.00 106 LEU A O 5
ATOM 9005 N N . PRO A 1 107 ? 7.339 3.705 -9.434 1.00 0.00 107 PRO A N 5
ATOM 9006 C CA . PRO A 1 107 ? 7.443 2.570 -10.343 1.00 0.00 107 PRO A CA 5
ATOM 9007 C C . PRO A 1 107 ? 7.853 2.967 -11.759 1.00 0.00 107 PRO A C 5
ATOM 9008 O O . PRO A 1 107 ? 8.443 2.174 -12.473 1.00 0.00 107 PRO A O 5
ATOM 9019 N N . ASN A 1 108 ? 7.597 4.201 -12.134 1.00 0.00 108 ASN A N 5
ATOM 9020 C CA . ASN A 1 108 ? 7.944 4.667 -13.426 1.00 0.00 108 ASN A CA 5
ATOM 9021 C C . ASN A 1 108 ? 9.413 5.082 -13.427 1.00 0.00 108 ASN A C 5
ATOM 9022 O O . ASN A 1 108 ? 10.184 4.679 -14.283 1.00 0.00 108 ASN A O 5
ATOM 9033 N N . GLN A 1 109 ? 9.799 5.819 -12.395 1.00 0.00 109 GLN A N 5
ATOM 9034 C CA . GLN A 1 109 ? 11.144 6.390 -12.272 1.00 0.00 109 GLN A CA 5
ATOM 9035 C C . GLN A 1 109 ? 12.183 5.331 -11.917 1.00 0.00 109 GLN A C 5
ATOM 9036 O O . GLN A 1 109 ? 13.301 5.347 -12.412 1.00 0.00 109 GLN A O 5
ATOM 9050 N N . CYS A 1 110 ? 11.805 4.417 -11.057 1.00 0.00 110 CYS A N 5
ATOM 9051 C CA . CYS A 1 110 ? 12.717 3.381 -10.580 1.00 0.00 110 CYS A CA 5
ATOM 9052 C C . CYS A 1 110 ? 12.701 2.203 -11.555 1.00 0.00 110 CYS A C 5
ATOM 9053 O O . CYS A 1 110 ? 13.460 1.243 -11.409 1.00 0.00 110 CYS A O 5
ATOM 9060 N N . ASN A 1 111 ? 11.829 2.322 -12.567 1.00 0.00 111 ASN A N 5
ATOM 9061 C CA . ASN A 1 111 ? 11.631 1.323 -13.618 1.00 0.00 111 ASN A CA 5
ATOM 9062 C C . ASN A 1 111 ? 11.227 -0.008 -12.998 1.00 0.00 111 ASN A C 5
ATOM 9063 O O . ASN A 1 111 ? 11.951 -0.998 -13.039 1.00 0.00 111 ASN A O 5
ATOM 9074 N N . LEU A 1 112 ? 10.111 0.025 -12.342 1.00 0.00 112 LEU A N 5
ATOM 9075 C CA . LEU A 1 112 ? 9.566 -1.126 -11.644 1.00 0.00 112 LEU A CA 5
ATOM 9076 C C . LEU A 1 112 ? 8.573 -1.883 -12.506 1.00 0.00 112 LEU A C 5
ATOM 9077 O O . LEU A 1 112 ? 8.060 -1.337 -13.478 1.00 0.00 112 LEU A O 5
ATOM 9093 N N . GLN A 1 113 ? 8.320 -3.153 -12.154 1.00 0.00 113 GLN A N 5
ATOM 9094 C CA . GLN A 1 113 ? 7.390 -4.085 -12.891 1.00 0.00 113 GLN A CA 5
ATOM 9095 C C . GLN A 1 113 ? 5.910 -3.659 -12.807 1.00 0.00 113 GLN A C 5
ATOM 9096 O O . GLN A 1 113 ? 5.004 -4.488 -12.896 1.00 0.00 113 GLN A O 5
ATOM 9110 N N . CYS A 1 114 ? 5.698 -2.406 -12.715 1.00 0.00 114 CYS A N 5
ATOM 9111 C CA . CYS A 1 114 ? 4.426 -1.810 -12.555 1.00 0.00 114 CYS A CA 5
ATOM 9112 C C . CYS A 1 114 ? 4.540 -0.402 -13.098 1.00 0.00 114 CYS A C 5
ATOM 9113 O O . CYS A 1 114 ? 5.593 0.228 -12.956 1.00 0.00 114 CYS A O 5
ATOM 9120 N N . SER A 1 115 ? 3.518 0.077 -13.715 1.00 0.00 115 SER A N 5
ATOM 9121 C CA . SER A 1 115 ? 3.525 1.391 -14.291 1.00 0.00 115 SER A CA 5
ATOM 9122 C C . SER A 1 115 ? 2.257 2.135 -13.912 1.00 0.00 115 SER A C 5
ATOM 9123 O O . SER A 1 115 ? 1.148 1.706 -14.243 1.00 0.00 115 SER A O 5
ATOM 9131 N N . ILE A 1 116 ? 2.413 3.215 -13.187 1.00 0.00 116 ILE A N 5
ATOM 9132 C CA . ILE A 1 116 ? 1.282 4.017 -12.800 1.00 0.00 116 ILE A CA 5
ATOM 9133 C C . ILE A 1 116 ? 1.170 5.135 -13.803 1.00 0.00 116 ILE A C 5
ATOM 9134 O O . ILE A 1 116 ? 0.354 5.035 -14.727 1.00 0.00 116 ILE A O 5
ATOM 9151 N N . GLY A 1 1 ? 1.247 -15.798 13.365 1.00 0.00 1 GLY A N 6
ATOM 9152 C CA . GLY A 1 1 ? 0.902 -14.388 13.522 1.00 0.00 1 GLY A CA 6
ATOM 9153 C C . GLY A 1 1 ? 0.586 -14.047 14.946 1.00 0.00 1 GLY A C 6
ATOM 9154 O O . GLY A 1 1 ? -0.493 -14.375 15.436 1.00 0.00 1 GLY A O 6
ATOM 9160 N N . ARG A 1 2 ? 1.523 -13.431 15.635 1.00 0.00 2 ARG A N 6
ATOM 9161 C CA . ARG A 1 2 ? 1.293 -13.002 17.001 1.00 0.00 2 ARG A CA 6
ATOM 9162 C C . ARG A 1 2 ? 0.857 -11.557 16.994 1.00 0.00 2 ARG A C 6
ATOM 9163 O O . ARG A 1 2 ? 1.239 -10.798 16.094 1.00 0.00 2 ARG A O 6
ATOM 9184 N N . CYS A 1 3 ? 0.088 -11.174 17.964 1.00 0.00 3 CYS A N 6
ATOM 9185 C CA . CYS A 1 3 ? -0.370 -9.819 18.072 1.00 0.00 3 CYS A CA 6
ATOM 9186 C C . CYS A 1 3 ? -0.482 -9.485 19.529 1.00 0.00 3 CYS A C 6
ATOM 9187 O O . CYS A 1 3 ? -0.523 -10.384 20.376 1.00 0.00 3 CYS A O 6
ATOM 9194 N N . THR A 1 4 ? -0.513 -8.236 19.820 1.00 0.00 4 THR A N 6
ATOM 9195 C CA . THR A 1 4 ? -0.588 -7.792 21.179 1.00 0.00 4 THR A CA 6
ATOM 9196 C C . THR A 1 4 ? -2.031 -7.754 21.641 1.00 0.00 4 THR A C 6
ATOM 9197 O O . THR A 1 4 ? -2.971 -7.669 20.815 1.00 0.00 4 THR A O 6
ATOM 9208 N N . LYS A 1 5 ? -2.225 -7.822 22.927 1.00 0.00 5 LYS A N 6
ATOM 9209 C CA . LYS A 1 5 ? -3.535 -7.733 23.494 1.00 0.00 5 LYS A CA 6
ATOM 9210 C C . LYS A 1 5 ? -3.839 -6.279 23.720 1.00 0.00 5 LYS A C 6
ATOM 9211 O O . LYS A 1 5 ? -3.657 -5.736 24.819 1.00 0.00 5 LYS A O 6
ATOM 9230 N N . SER A 1 6 ? -4.152 -5.618 22.662 1.00 0.00 6 SER A N 6
ATOM 9231 C CA . SER A 1 6 ? -4.427 -4.226 22.710 1.00 0.00 6 SER A CA 6
ATOM 9232 C C . SER A 1 6 ? -5.466 -3.890 21.667 1.00 0.00 6 SER A C 6
ATOM 9233 O O . SER A 1 6 ? -5.708 -4.691 20.774 1.00 0.00 6 SER A O 6
ATOM 9241 N N . ILE A 1 7 ? -6.128 -2.770 21.815 1.00 0.00 7 ILE A N 6
ATOM 9242 C CA . ILE A 1 7 ? -7.066 -2.298 20.818 1.00 0.00 7 ILE A CA 6
ATOM 9243 C C . ILE A 1 7 ? -6.741 -0.839 20.482 1.00 0.00 7 ILE A C 6
ATOM 9244 O O . ILE A 1 7 ? -6.885 0.035 21.342 1.00 0.00 7 ILE A O 6
ATOM 9260 N N . PRO A 1 8 ? -6.255 -0.544 19.262 1.00 0.00 8 PRO A N 6
ATOM 9261 C CA . PRO A 1 8 ? -6.003 -1.538 18.205 1.00 0.00 8 PRO A CA 6
ATOM 9262 C C . PRO A 1 8 ? -4.759 -2.387 18.506 1.00 0.00 8 PRO A C 6
ATOM 9263 O O . PRO A 1 8 ? -3.783 -1.886 19.086 1.00 0.00 8 PRO A O 6
ATOM 9274 N N . PRO A 1 9 ? -4.789 -3.675 18.154 1.00 0.00 9 PRO A N 6
ATOM 9275 C CA . PRO A 1 9 ? -3.685 -4.589 18.424 1.00 0.00 9 PRO A CA 6
ATOM 9276 C C . PRO A 1 9 ? -2.476 -4.335 17.524 1.00 0.00 9 PRO A C 6
ATOM 9277 O O . PRO A 1 9 ? -2.601 -3.777 16.427 1.00 0.00 9 PRO A O 6
ATOM 9288 N N . ILE A 1 10 ? -1.327 -4.733 17.987 1.00 0.00 10 ILE A N 6
ATOM 9289 C CA . ILE A 1 10 ? -0.087 -4.554 17.272 1.00 0.00 10 ILE A CA 6
ATOM 9290 C C . ILE A 1 10 ? 0.350 -5.930 16.854 1.00 0.00 10 ILE A C 6
ATOM 9291 O O . ILE A 1 10 ? 0.672 -6.755 17.711 1.00 0.00 10 ILE A O 6
ATOM 9307 N N . CYS A 1 11 ? 0.336 -6.216 15.588 1.00 0.00 11 CYS A N 6
ATOM 9308 C CA . CYS A 1 11 ? 0.629 -7.557 15.172 1.00 0.00 11 CYS A CA 6
ATOM 9309 C C . CYS A 1 11 ? 2.022 -7.638 14.621 1.00 0.00 11 CYS A C 6
ATOM 9310 O O . CYS A 1 11 ? 2.518 -6.689 14.009 1.00 0.00 11 CYS A O 6
ATOM 9317 N N . PHE A 1 12 ? 2.666 -8.733 14.880 1.00 0.00 12 PHE A N 6
ATOM 9318 C CA . PHE A 1 12 ? 4.035 -8.916 14.505 1.00 0.00 12 PHE A CA 6
ATOM 9319 C C . PHE A 1 12 ? 4.163 -9.701 13.220 1.00 0.00 12 PHE A C 6
ATOM 9320 O O . PHE A 1 12 ? 3.301 -10.538 12.910 1.00 0.00 12 PHE A O 6
ATOM 9337 N N . PRO A 1 13 ? 5.273 -9.487 12.467 1.00 0.00 13 PRO A N 6
ATOM 9338 C CA . PRO A 1 13 ? 5.555 -10.200 11.202 1.00 0.00 13 PRO A CA 6
ATOM 9339 C C . PRO A 1 13 ? 6.077 -11.618 11.494 1.00 0.00 13 PRO A C 6
ATOM 9340 O O . PRO A 1 13 ? 7.048 -12.105 10.891 1.00 0.00 13 PRO A O 6
ATOM 9351 N N . ASP A 1 14 ? 5.383 -12.259 12.401 1.00 0.00 14 ASP A N 6
ATOM 9352 C CA . ASP A 1 14 ? 5.673 -13.580 12.918 1.00 0.00 14 ASP A CA 6
ATOM 9353 C C . ASP A 1 14 ? 5.692 -14.625 11.830 1.00 0.00 14 ASP A C 6
ATOM 9354 O O . ASP A 1 14 ? 6.662 -15.363 11.685 1.00 0.00 14 ASP A O 6
ATOM 9363 N N . GLY A 1 15 ? 4.646 -14.675 11.075 1.00 0.00 15 GLY A N 6
ATOM 9364 C CA . GLY A 1 15 ? 4.584 -15.606 9.991 1.00 0.00 15 GLY A CA 6
ATOM 9365 C C . GLY A 1 15 ? 4.755 -14.904 8.682 1.00 0.00 15 GLY A C 6
ATOM 9366 O O . GLY A 1 15 ? 5.492 -15.365 7.803 1.00 0.00 15 GLY A O 6
ATOM 9370 N N . LEU A 1 16 ? 4.096 -13.775 8.559 1.00 0.00 16 LEU A N 6
ATOM 9371 C CA . LEU A 1 16 ? 4.102 -12.967 7.397 1.00 0.00 16 LEU A CA 6
ATOM 9372 C C . LEU A 1 16 ? 3.516 -11.628 7.771 1.00 0.00 16 LEU A C 6
ATOM 9373 O O . LEU A 1 16 ? 3.001 -11.473 8.890 1.00 0.00 16 LEU A O 6
ATOM 9389 N N . ASP A 1 17 ? 3.619 -10.683 6.899 1.00 0.00 17 ASP A N 6
ATOM 9390 C CA . ASP A 1 17 ? 2.991 -9.385 7.099 1.00 0.00 17 ASP A CA 6
ATOM 9391 C C . ASP A 1 17 ? 2.412 -8.866 5.788 1.00 0.00 17 ASP A C 6
ATOM 9392 O O . ASP A 1 17 ? 2.085 -7.690 5.658 1.00 0.00 17 ASP A O 6
ATOM 9401 N N . ASN A 1 18 ? 2.211 -9.785 4.844 1.00 0.00 18 ASN A N 6
ATOM 9402 C CA . ASN A 1 18 ? 1.663 -9.451 3.526 1.00 0.00 18 ASN A CA 6
ATOM 9403 C C . ASN A 1 18 ? 0.188 -9.123 3.615 1.00 0.00 18 ASN A C 6
ATOM 9404 O O . ASN A 1 18 ? -0.617 -9.950 4.037 1.00 0.00 18 ASN A O 6
ATOM 9415 N N . PRO A 1 19 ? -0.196 -7.898 3.259 1.00 0.00 19 PRO A N 6
ATOM 9416 C CA . PRO A 1 19 ? -1.595 -7.507 3.254 1.00 0.00 19 PRO A CA 6
ATOM 9417 C C . PRO A 1 19 ? -2.345 -8.094 2.063 1.00 0.00 19 PRO A C 6
ATOM 9418 O O . PRO A 1 19 ? -3.553 -8.256 2.096 1.00 0.00 19 PRO A O 6
ATOM 9429 N N . ARG A 1 20 ? -1.618 -8.406 1.010 1.00 0.00 20 ARG A N 6
ATOM 9430 C CA . ARG A 1 20 ? -2.213 -9.053 -0.149 1.00 0.00 20 ARG A CA 6
ATOM 9431 C C . ARG A 1 20 ? -1.355 -10.201 -0.531 1.00 0.00 20 ARG A C 6
ATOM 9432 O O . ARG A 1 20 ? -1.744 -11.360 -0.410 1.00 0.00 20 ARG A O 6
ATOM 9453 N N . GLY A 1 21 ? -0.157 -9.882 -0.910 1.00 0.00 21 GLY A N 6
ATOM 9454 C CA . GLY A 1 21 ? 0.744 -10.894 -1.359 1.00 0.00 21 GLY A CA 6
ATOM 9455 C C . GLY A 1 21 ? 2.147 -10.541 -1.075 1.00 0.00 21 GLY A C 6
ATOM 9456 O O . GLY A 1 21 ? 2.888 -11.313 -0.471 1.00 0.00 21 GLY A O 6
ATOM 9460 N N . CYS A 1 22 ? 2.518 -9.387 -1.487 1.00 0.00 22 CYS A N 6
ATOM 9461 C CA . CYS A 1 22 ? 3.819 -8.897 -1.222 1.00 0.00 22 CYS A CA 6
ATOM 9462 C C . CYS A 1 22 ? 3.869 -8.243 0.127 1.00 0.00 22 CYS A C 6
ATOM 9463 O O . CYS A 1 22 ? 3.002 -7.426 0.477 1.00 0.00 22 CYS A O 6
ATOM 9470 N N . GLN A 1 23 ? 4.824 -8.654 0.906 1.00 0.00 23 GLN A N 6
ATOM 9471 C CA . GLN A 1 23 ? 5.039 -8.099 2.207 1.00 0.00 23 GLN A CA 6
ATOM 9472 C C . GLN A 1 23 ? 6.272 -7.230 2.184 1.00 0.00 23 GLN A C 6
ATOM 9473 O O . GLN A 1 23 ? 7.408 -7.714 2.140 1.00 0.00 23 GLN A O 6
ATOM 9487 N N . ILE A 1 24 ? 6.071 -5.969 2.158 1.00 0.00 24 ILE A N 6
ATOM 9488 C CA . ILE A 1 24 ? 7.181 -5.083 2.115 1.00 0.00 24 ILE A CA 6
ATOM 9489 C C . ILE A 1 24 ? 7.272 -4.418 3.453 1.00 0.00 24 ILE A C 6
ATOM 9490 O O . ILE A 1 24 ? 6.251 -3.969 3.999 1.00 0.00 24 ILE A O 6
ATOM 9506 N N . ARG A 1 25 ? 8.454 -4.394 3.997 1.00 0.00 25 ARG A N 6
ATOM 9507 C CA . ARG A 1 25 ? 8.686 -3.848 5.299 1.00 0.00 25 ARG A CA 6
ATOM 9508 C C . ARG A 1 25 ? 8.464 -2.348 5.296 1.00 0.00 25 ARG A C 6
ATOM 9509 O O . ARG A 1 25 ? 9.110 -1.608 4.555 1.00 0.00 25 ARG A O 6
ATOM 9530 N N . ILE A 1 26 ? 7.552 -1.893 6.124 1.00 0.00 26 ILE A N 6
ATOM 9531 C CA . ILE A 1 26 ? 7.208 -0.479 6.186 1.00 0.00 26 ILE A CA 6
ATOM 9532 C C . ILE A 1 26 ? 8.365 0.380 6.663 1.00 0.00 26 ILE A C 6
ATOM 9533 O O . ILE A 1 26 ? 8.403 1.582 6.428 1.00 0.00 26 ILE A O 6
ATOM 9549 N N . GLN A 1 27 ? 9.353 -0.270 7.244 1.00 0.00 27 GLN A N 6
ATOM 9550 C CA . GLN A 1 27 ? 10.519 0.404 7.756 1.00 0.00 27 GLN A CA 6
ATOM 9551 C C . GLN A 1 27 ? 11.439 0.818 6.617 1.00 0.00 27 GLN A C 6
ATOM 9552 O O . GLN A 1 27 ? 12.416 1.518 6.822 1.00 0.00 27 GLN A O 6
ATOM 9566 N N . GLN A 1 28 ? 11.150 0.363 5.419 1.00 0.00 28 GLN A N 6
ATOM 9567 C CA . GLN A 1 28 ? 11.964 0.753 4.323 1.00 0.00 28 GLN A CA 6
ATOM 9568 C C . GLN A 1 28 ? 11.305 1.901 3.567 1.00 0.00 28 GLN A C 6
ATOM 9569 O O . GLN A 1 28 ? 11.960 2.622 2.822 1.00 0.00 28 GLN A O 6
ATOM 9583 N N . LEU A 1 29 ? 10.003 2.083 3.780 1.00 0.00 29 LEU A N 6
ATOM 9584 C CA . LEU A 1 29 ? 9.273 3.145 3.082 1.00 0.00 29 LEU A CA 6
ATOM 9585 C C . LEU A 1 29 ? 9.099 4.338 3.934 1.00 0.00 29 LEU A C 6
ATOM 9586 O O . LEU A 1 29 ? 8.581 5.361 3.471 1.00 0.00 29 LEU A O 6
ATOM 9602 N N . ASN A 1 30 ? 9.539 4.231 5.164 1.00 0.00 30 ASN A N 6
ATOM 9603 C CA . ASN A 1 30 ? 9.409 5.306 6.128 1.00 0.00 30 ASN A CA 6
ATOM 9604 C C . ASN A 1 30 ? 9.990 6.614 5.635 1.00 0.00 30 ASN A C 6
ATOM 9605 O O . ASN A 1 30 ? 9.439 7.661 5.919 1.00 0.00 30 ASN A O 6
ATOM 9616 N N . HIS A 1 31 ? 11.041 6.539 4.826 1.00 0.00 31 HIS A N 6
ATOM 9617 C CA . HIS A 1 31 ? 11.689 7.736 4.316 1.00 0.00 31 HIS A CA 6
ATOM 9618 C C . HIS A 1 31 ? 10.755 8.432 3.340 1.00 0.00 31 HIS A C 6
ATOM 9619 O O . HIS A 1 31 ? 10.402 9.597 3.537 1.00 0.00 31 HIS A O 6
ATOM 9633 N N . CYS A 1 32 ? 10.341 7.695 2.311 1.00 0.00 32 CYS A N 6
ATOM 9634 C CA . CYS A 1 32 ? 9.420 8.197 1.302 1.00 0.00 32 CYS A CA 6
ATOM 9635 C C . CYS A 1 32 ? 8.153 8.709 1.959 1.00 0.00 32 CYS A C 6
ATOM 9636 O O . CYS A 1 32 ? 7.745 9.827 1.723 1.00 0.00 32 CYS A O 6
ATOM 9643 N N . GLN A 1 33 ? 7.581 7.898 2.822 1.00 0.00 33 GLN A N 6
ATOM 9644 C CA . GLN A 1 33 ? 6.417 8.246 3.583 1.00 0.00 33 GLN A CA 6
ATOM 9645 C C . GLN A 1 33 ? 6.581 9.591 4.331 1.00 0.00 33 GLN A C 6
ATOM 9646 O O . GLN A 1 33 ? 5.798 10.521 4.127 1.00 0.00 33 GLN A O 6
ATOM 9660 N N . MET A 1 34 ? 7.608 9.695 5.171 1.00 0.00 34 MET A N 6
ATOM 9661 C CA . MET A 1 34 ? 7.765 10.892 5.999 1.00 0.00 34 MET A CA 6
ATOM 9662 C C . MET A 1 34 ? 8.106 12.113 5.185 1.00 0.00 34 MET A C 6
ATOM 9663 O O . MET A 1 34 ? 7.556 13.183 5.410 1.00 0.00 34 MET A O 6
ATOM 9677 N N . HIS A 1 35 ? 8.968 11.950 4.224 1.00 0.00 35 HIS A N 6
ATOM 9678 C CA . HIS A 1 35 ? 9.370 13.066 3.387 1.00 0.00 35 HIS A CA 6
ATOM 9679 C C . HIS A 1 35 ? 8.295 13.522 2.418 1.00 0.00 35 HIS A C 6
ATOM 9680 O O . HIS A 1 35 ? 8.291 14.675 1.997 1.00 0.00 35 HIS A O 6
ATOM 9694 N N . LEU A 1 36 ? 7.380 12.646 2.070 1.00 0.00 36 LEU A N 6
ATOM 9695 C CA . LEU A 1 36 ? 6.300 13.041 1.196 1.00 0.00 36 LEU A CA 6
ATOM 9696 C C . LEU A 1 36 ? 5.123 13.586 1.964 1.00 0.00 36 LEU A C 6
ATOM 9697 O O . LEU A 1 36 ? 4.301 14.285 1.415 1.00 0.00 36 LEU A O 6
ATOM 9713 N N . THR A 1 37 ? 5.007 13.256 3.214 1.00 0.00 37 THR A N 6
ATOM 9714 C CA . THR A 1 37 ? 3.932 13.829 3.968 1.00 0.00 37 THR A CA 6
ATOM 9715 C C . THR A 1 37 ? 4.311 15.184 4.538 1.00 0.00 37 THR A C 6
ATOM 9716 O O . THR A 1 37 ? 3.452 16.008 4.877 1.00 0.00 37 THR A O 6
ATOM 9727 N N . SER A 1 38 ? 5.582 15.407 4.640 1.00 0.00 38 SER A N 6
ATOM 9728 C CA . SER A 1 38 ? 6.108 16.624 5.156 1.00 0.00 38 SER A CA 6
ATOM 9729 C C . SER A 1 38 ? 6.329 17.675 4.072 1.00 0.00 38 SER A C 6
ATOM 9730 O O . SER A 1 38 ? 7.041 17.432 3.095 1.00 0.00 38 SER A O 6
ATOM 9738 N N . PHE A 1 39 ? 5.717 18.827 4.232 1.00 0.00 39 PHE A N 6
ATOM 9739 C CA . PHE A 1 39 ? 6.015 19.931 3.362 1.00 0.00 39 PHE A CA 6
ATOM 9740 C C . PHE A 1 39 ? 7.245 20.619 3.878 1.00 0.00 39 PHE A C 6
ATOM 9741 O O . PHE A 1 39 ? 7.210 21.347 4.891 1.00 0.00 39 PHE A O 6
ATOM 9758 N N . ASP A 1 40 ? 8.344 20.323 3.232 1.00 0.00 40 ASP A N 6
ATOM 9759 C CA . ASP A 1 40 ? 9.638 20.804 3.644 1.00 0.00 40 ASP A CA 6
ATOM 9760 C C . ASP A 1 40 ? 9.825 22.271 3.266 1.00 0.00 40 ASP A C 6
ATOM 9761 O O . ASP A 1 40 ? 8.959 22.880 2.622 1.00 0.00 40 ASP A O 6
ATOM 9770 N N . TYR A 1 41 ? 10.944 22.817 3.628 1.00 0.00 41 TYR A N 6
ATOM 9771 C CA . TYR A 1 41 ? 11.184 24.228 3.508 1.00 0.00 41 TYR A CA 6
ATOM 9772 C C . TYR A 1 41 ? 11.955 24.606 2.272 1.00 0.00 41 TYR A C 6
ATOM 9773 O O . TYR A 1 41 ? 11.634 25.587 1.606 1.00 0.00 41 TYR A O 6
ATOM 9791 N N . LYS A 1 42 ? 12.931 23.797 1.913 1.00 0.00 42 LYS A N 6
ATOM 9792 C CA . LYS A 1 42 ? 13.811 24.121 0.796 1.00 0.00 42 LYS A CA 6
ATOM 9793 C C . LYS A 1 42 ? 13.126 23.869 -0.551 1.00 0.00 42 LYS A C 6
ATOM 9794 O O . LYS A 1 42 ? 13.709 24.051 -1.625 1.00 0.00 42 LYS A O 6
ATOM 9813 N N . LEU A 1 43 ? 11.858 23.505 -0.467 1.00 0.00 43 LEU A N 6
ATOM 9814 C CA . LEU A 1 43 ? 11.008 23.293 -1.624 1.00 0.00 43 LEU A CA 6
ATOM 9815 C C . LEU A 1 43 ? 10.592 24.623 -2.224 1.00 0.00 43 LEU A C 6
ATOM 9816 O O . LEU A 1 43 ? 10.031 24.685 -3.317 1.00 0.00 43 LEU A O 6
ATOM 9832 N N . ARG A 1 44 ? 10.909 25.677 -1.504 1.00 0.00 44 ARG A N 6
ATOM 9833 C CA . ARG A 1 44 ? 10.649 27.055 -1.900 1.00 0.00 44 ARG A CA 6
ATOM 9834 C C . ARG A 1 44 ? 11.245 27.392 -3.273 1.00 0.00 44 ARG A C 6
ATOM 9835 O O . ARG A 1 44 ? 10.717 28.236 -3.993 1.00 0.00 44 ARG A O 6
ATOM 9856 N N . MET A 1 45 ? 12.328 26.726 -3.625 1.00 0.00 45 MET A N 6
ATOM 9857 C CA . MET A 1 45 ? 12.981 26.939 -4.910 1.00 0.00 45 MET A CA 6
ATOM 9858 C C . MET A 1 45 ? 12.996 25.643 -5.691 1.00 0.00 45 MET A C 6
ATOM 9859 O O . MET A 1 45 ? 13.804 25.467 -6.602 1.00 0.00 45 MET A O 6
ATOM 9873 N N . ALA A 1 46 ? 12.106 24.740 -5.350 1.00 0.00 46 ALA A N 6
ATOM 9874 C CA . ALA A 1 46 ? 12.077 23.461 -5.997 1.00 0.00 46 ALA A CA 6
ATOM 9875 C C . ALA A 1 46 ? 10.672 23.057 -6.367 1.00 0.00 46 ALA A C 6
ATOM 9876 O O . ALA A 1 46 ? 9.933 22.528 -5.540 1.00 0.00 46 ALA A O 6
ATOM 9883 N N . VAL A 1 47 ? 10.295 23.330 -7.590 1.00 0.00 47 VAL A N 6
ATOM 9884 C CA . VAL A 1 47 ? 8.995 22.920 -8.094 1.00 0.00 47 VAL A CA 6
ATOM 9885 C C . VAL A 1 47 ? 9.152 21.485 -8.565 1.00 0.00 47 VAL A C 6
ATOM 9886 O O . VAL A 1 47 ? 8.563 20.561 -8.013 1.00 0.00 47 VAL A O 6
ATOM 9899 N N . GLU A 1 48 ? 10.026 21.326 -9.526 1.00 0.00 48 GLU A N 6
ATOM 9900 C CA . GLU A 1 48 ? 10.453 20.052 -10.060 1.00 0.00 48 GLU A CA 6
ATOM 9901 C C . GLU A 1 48 ? 11.944 20.137 -10.310 1.00 0.00 48 GLU A C 6
ATOM 9902 O O . GLU A 1 48 ? 12.392 20.539 -11.384 1.00 0.00 48 GLU A O 6
ATOM 9914 N N . ASN A 1 49 ? 12.709 19.845 -9.293 1.00 0.00 49 ASN A N 6
ATOM 9915 C CA . ASN A 1 49 ? 14.158 19.975 -9.360 1.00 0.00 49 ASN A CA 6
ATOM 9916 C C . ASN A 1 49 ? 14.790 18.641 -9.099 1.00 0.00 49 ASN A C 6
ATOM 9917 O O . ASN A 1 49 ? 14.233 17.841 -8.339 1.00 0.00 49 ASN A O 6
ATOM 9928 N N . PRO A 1 50 ? 15.984 18.379 -9.676 1.00 0.00 50 PRO A N 6
ATOM 9929 C CA . PRO A 1 50 ? 16.679 17.091 -9.529 1.00 0.00 50 PRO A CA 6
ATOM 9930 C C . PRO A 1 50 ? 17.038 16.780 -8.076 1.00 0.00 50 PRO A C 6
ATOM 9931 O O . PRO A 1 50 ? 17.187 15.628 -7.705 1.00 0.00 50 PRO A O 6
ATOM 9942 N N . LYS A 1 51 ? 17.137 17.811 -7.249 1.00 0.00 51 LYS A N 6
ATOM 9943 C CA . LYS A 1 51 ? 17.441 17.633 -5.830 1.00 0.00 51 LYS A CA 6
ATOM 9944 C C . LYS A 1 51 ? 16.338 16.897 -5.105 1.00 0.00 51 LYS A C 6
ATOM 9945 O O . LYS A 1 51 ? 16.575 16.293 -4.078 1.00 0.00 51 LYS A O 6
ATOM 9964 N N . GLN A 1 52 ? 15.130 16.938 -5.648 1.00 0.00 52 GLN A N 6
ATOM 9965 C CA . GLN A 1 52 ? 14.013 16.284 -5.007 1.00 0.00 52 GLN A CA 6
ATOM 9966 C C . GLN A 1 52 ? 14.159 14.783 -5.057 1.00 0.00 52 GLN A C 6
ATOM 9967 O O . GLN A 1 52 ? 13.734 14.095 -4.150 1.00 0.00 52 GLN A O 6
ATOM 9981 N N . GLN A 1 53 ? 14.816 14.264 -6.084 1.00 0.00 53 GLN A N 6
ATOM 9982 C CA . GLN A 1 53 ? 14.937 12.823 -6.206 1.00 0.00 53 GLN A CA 6
ATOM 9983 C C . GLN A 1 53 ? 16.032 12.258 -5.306 1.00 0.00 53 GLN A C 6
ATOM 9984 O O . GLN A 1 53 ? 16.375 11.102 -5.423 1.00 0.00 53 GLN A O 6
ATOM 9998 N N . GLN A 1 54 ? 16.529 13.064 -4.371 1.00 0.00 54 GLN A N 6
ATOM 9999 C CA . GLN A 1 54 ? 17.521 12.612 -3.406 1.00 0.00 54 GLN A CA 6
ATOM 10000 C C . GLN A 1 54 ? 16.921 11.462 -2.563 1.00 0.00 54 GLN A C 6
ATOM 10001 O O . GLN A 1 54 ? 17.509 10.377 -2.428 1.00 0.00 54 GLN A O 6
ATOM 10015 N N . HIS A 1 55 ? 15.701 11.679 -2.080 1.00 0.00 55 HIS A N 6
ATOM 10016 C CA . HIS A 1 55 ? 15.003 10.694 -1.294 1.00 0.00 55 HIS A CA 6
ATOM 10017 C C . HIS A 1 55 ? 14.546 9.542 -2.165 1.00 0.00 55 HIS A C 6
ATOM 10018 O O . HIS A 1 55 ? 14.356 8.435 -1.695 1.00 0.00 55 HIS A O 6
ATOM 10032 N N . LEU A 1 56 ? 14.460 9.805 -3.452 1.00 0.00 56 LEU A N 6
ATOM 10033 C CA . LEU A 1 56 ? 14.104 8.801 -4.429 1.00 0.00 56 LEU A CA 6
ATOM 10034 C C . LEU A 1 56 ? 15.278 7.881 -4.615 1.00 0.00 56 LEU A C 6
ATOM 10035 O O . LEU A 1 56 ? 15.104 6.685 -4.631 1.00 0.00 56 LEU A O 6
ATOM 10051 N N . SER A 1 57 ? 16.472 8.445 -4.721 1.00 0.00 57 SER A N 6
ATOM 10052 C CA . SER A 1 57 ? 17.690 7.668 -4.846 1.00 0.00 57 SER A CA 6
ATOM 10053 C C . SER A 1 57 ? 17.825 6.697 -3.668 1.00 0.00 57 SER A C 6
ATOM 10054 O O . SER A 1 57 ? 18.287 5.577 -3.824 1.00 0.00 57 SER A O 6
ATOM 10062 N N . LEU A 1 58 ? 17.375 7.122 -2.512 1.00 0.00 58 LEU A N 6
ATOM 10063 C CA . LEU A 1 58 ? 17.416 6.282 -1.325 1.00 0.00 58 LEU A CA 6
ATOM 10064 C C . LEU A 1 58 ? 16.273 5.251 -1.344 1.00 0.00 58 LEU A C 6
ATOM 10065 O O . LEU A 1 58 ? 16.495 4.056 -1.213 1.00 0.00 58 LEU A O 6
ATOM 10081 N N . CYS A 1 59 ? 15.073 5.738 -1.553 1.00 0.00 59 CYS A N 6
ATOM 10082 C CA . CYS A 1 59 ? 13.841 4.942 -1.538 1.00 0.00 59 CYS A CA 6
ATOM 10083 C C . CYS A 1 59 ? 13.846 3.887 -2.671 1.00 0.00 59 CYS A C 6
ATOM 10084 O O . CYS A 1 59 ? 13.625 2.712 -2.419 1.00 0.00 59 CYS A O 6
ATOM 10091 N N . CYS A 1 60 ? 14.149 4.320 -3.903 1.00 0.00 60 CYS A N 6
ATOM 10092 C CA . CYS A 1 60 ? 14.251 3.436 -5.075 1.00 0.00 60 CYS A CA 6
ATOM 10093 C C . CYS A 1 60 ? 15.288 2.358 -4.837 1.00 0.00 60 CYS A C 6
ATOM 10094 O O . CYS A 1 60 ? 15.072 1.205 -5.162 1.00 0.00 60 CYS A O 6
ATOM 10101 N N . ASN A 1 61 ? 16.374 2.724 -4.178 1.00 0.00 61 ASN A N 6
ATOM 10102 C CA . ASN A 1 61 ? 17.459 1.773 -3.927 1.00 0.00 61 ASN A CA 6
ATOM 10103 C C . ASN A 1 61 ? 17.080 0.803 -2.827 1.00 0.00 61 ASN A C 6
ATOM 10104 O O . ASN A 1 61 ? 17.572 -0.311 -2.762 1.00 0.00 61 ASN A O 6
ATOM 10115 N N . GLN A 1 62 ? 16.194 1.225 -1.985 1.00 0.00 62 GLN A N 6
ATOM 10116 C CA . GLN A 1 62 ? 15.752 0.408 -0.903 1.00 0.00 62 GLN A CA 6
ATOM 10117 C C . GLN A 1 62 ? 14.653 -0.562 -1.350 1.00 0.00 62 GLN A C 6
ATOM 10118 O O . GLN A 1 62 ? 14.691 -1.754 -1.022 1.00 0.00 62 GLN A O 6
ATOM 10132 N N . LEU A 1 63 ? 13.723 -0.068 -2.136 1.00 0.00 63 LEU A N 6
ATOM 10133 C CA . LEU A 1 63 ? 12.608 -0.877 -2.614 1.00 0.00 63 LEU A CA 6
ATOM 10134 C C . LEU A 1 63 ? 13.098 -1.937 -3.604 1.00 0.00 63 LEU A C 6
ATOM 10135 O O . LEU A 1 63 ? 12.518 -2.999 -3.741 1.00 0.00 63 LEU A O 6
ATOM 10151 N N . GLN A 1 64 ? 14.186 -1.628 -4.292 1.00 0.00 64 GLN A N 6
ATOM 10152 C CA . GLN A 1 64 ? 14.740 -2.513 -5.308 1.00 0.00 64 GLN A CA 6
ATOM 10153 C C . GLN A 1 64 ? 15.474 -3.691 -4.675 1.00 0.00 64 GLN A C 6
ATOM 10154 O O . GLN A 1 64 ? 15.922 -4.616 -5.370 1.00 0.00 64 GLN A O 6
ATOM 10168 N N . GLU A 1 65 ? 15.611 -3.648 -3.365 1.00 0.00 65 GLU A N 6
ATOM 10169 C CA . GLU A 1 65 ? 16.209 -4.729 -2.625 1.00 0.00 65 GLU A CA 6
ATOM 10170 C C . GLU A 1 65 ? 15.144 -5.791 -2.340 1.00 0.00 65 GLU A C 6
ATOM 10171 O O . GLU A 1 65 ? 15.436 -6.890 -1.881 1.00 0.00 65 GLU A O 6
ATOM 10183 N N . VAL A 1 66 ? 13.910 -5.417 -2.588 1.00 0.00 66 VAL A N 6
ATOM 10184 C CA . VAL A 1 66 ? 12.744 -6.297 -2.443 1.00 0.00 66 VAL A CA 6
ATOM 10185 C C . VAL A 1 66 ? 12.509 -7.042 -3.788 1.00 0.00 66 VAL A C 6
ATOM 10186 O O . VAL A 1 66 ? 13.139 -6.694 -4.799 1.00 0.00 66 VAL A O 6
ATOM 10199 N N . GLU A 1 67 ? 11.695 -8.121 -3.762 1.00 0.00 67 GLU A N 6
ATOM 10200 C CA . GLU A 1 67 ? 11.255 -8.852 -4.983 1.00 0.00 67 GLU A CA 6
ATOM 10201 C C . GLU A 1 67 ? 10.781 -7.885 -6.057 1.00 0.00 67 GLU A C 6
ATOM 10202 O O . GLU A 1 67 ? 10.125 -6.894 -5.745 1.00 0.00 67 GLU A O 6
ATOM 10214 N N . LYS A 1 68 ? 11.042 -8.209 -7.310 1.00 0.00 68 LYS A N 6
ATOM 10215 C CA . LYS A 1 68 ? 10.705 -7.320 -8.421 1.00 0.00 68 LYS A CA 6
ATOM 10216 C C . LYS A 1 68 ? 9.214 -7.028 -8.552 1.00 0.00 68 LYS A C 6
ATOM 10217 O O . LYS A 1 68 ? 8.821 -5.913 -8.917 1.00 0.00 68 LYS A O 6
ATOM 10236 N N . GLN A 1 69 ? 8.389 -7.998 -8.215 1.00 0.00 69 GLN A N 6
ATOM 10237 C CA . GLN A 1 69 ? 6.935 -7.810 -8.258 1.00 0.00 69 GLN A CA 6
ATOM 10238 C C . GLN A 1 69 ? 6.480 -6.960 -7.064 1.00 0.00 69 GLN A C 6
ATOM 10239 O O . GLN A 1 69 ? 5.472 -6.258 -7.116 1.00 0.00 69 GLN A O 6
ATOM 10253 N N . CYS A 1 70 ? 7.267 -6.998 -6.020 1.00 0.00 70 CYS A N 6
ATOM 10254 C CA . CYS A 1 70 ? 6.940 -6.368 -4.779 1.00 0.00 70 CYS A CA 6
ATOM 10255 C C . CYS A 1 70 ? 7.541 -4.973 -4.698 1.00 0.00 70 CYS A C 6
ATOM 10256 O O . CYS A 1 70 ? 7.166 -4.193 -3.842 1.00 0.00 70 CYS A O 6
ATOM 10263 N N . GLN A 1 71 ? 8.469 -4.669 -5.603 1.00 0.00 71 GLN A N 6
ATOM 10264 C CA . GLN A 1 71 ? 9.068 -3.334 -5.716 1.00 0.00 71 GLN A CA 6
ATOM 10265 C C . GLN A 1 71 ? 7.994 -2.298 -5.932 1.00 0.00 71 GLN A C 6
ATOM 10266 O O . GLN A 1 71 ? 7.997 -1.249 -5.316 1.00 0.00 71 GLN A O 6
ATOM 10280 N N . CYS A 1 72 ? 7.059 -2.611 -6.798 1.00 0.00 72 CYS A N 6
ATOM 10281 C CA . CYS A 1 72 ? 5.976 -1.706 -7.056 1.00 0.00 72 CYS A CA 6
ATOM 10282 C C . CYS A 1 72 ? 4.924 -1.792 -5.989 1.00 0.00 72 CYS A C 6
ATOM 10283 O O . CYS A 1 72 ? 4.194 -0.848 -5.746 1.00 0.00 72 CYS A O 6
ATOM 10290 N N . GLU A 1 73 ? 4.876 -2.914 -5.323 1.00 0.00 73 GLU A N 6
ATOM 10291 C CA . GLU A 1 73 ? 3.962 -3.082 -4.223 1.00 0.00 73 GLU A CA 6
ATOM 10292 C C . GLU A 1 73 ? 4.381 -2.205 -3.051 1.00 0.00 73 GLU A C 6
ATOM 10293 O O . GLU A 1 73 ? 3.546 -1.690 -2.310 1.00 0.00 73 GLU A O 6
ATOM 10305 N N . ALA A 1 74 ? 5.684 -2.006 -2.923 1.00 0.00 74 ALA A N 6
ATOM 10306 C CA . ALA A 1 74 ? 6.270 -1.163 -1.899 1.00 0.00 74 ALA A CA 6
ATOM 10307 C C . ALA A 1 74 ? 5.802 0.268 -2.069 1.00 0.00 74 ALA A C 6
ATOM 10308 O O . ALA A 1 74 ? 5.672 1.013 -1.111 1.00 0.00 74 ALA A O 6
ATOM 10315 N N . ILE A 1 75 ? 5.458 0.602 -3.291 1.00 0.00 75 ILE A N 6
ATOM 10316 C CA . ILE A 1 75 ? 5.023 1.924 -3.645 1.00 0.00 75 ILE A CA 6
ATOM 10317 C C . ILE A 1 75 ? 3.635 2.157 -3.099 1.00 0.00 75 ILE A C 6
ATOM 10318 O O . ILE A 1 75 ? 3.294 3.257 -2.658 1.00 0.00 75 ILE A O 6
ATOM 10334 N N . LYS A 1 76 ? 2.870 1.084 -3.022 1.00 0.00 76 LYS A N 6
ATOM 10335 C CA . LYS A 1 76 ? 1.494 1.176 -2.614 1.00 0.00 76 LYS A CA 6
ATOM 10336 C C . LYS A 1 76 ? 1.498 1.451 -1.152 1.00 0.00 76 LYS A C 6
ATOM 10337 O O . LYS A 1 76 ? 0.797 2.334 -0.646 1.00 0.00 76 LYS A O 6
ATOM 10356 N N . GLN A 1 77 ? 2.399 0.761 -0.525 1.00 0.00 77 GLN A N 6
ATOM 10357 C CA . GLN A 1 77 ? 2.659 0.807 0.880 1.00 0.00 77 GLN A CA 6
ATOM 10358 C C . GLN A 1 77 ? 2.994 2.189 1.313 1.00 0.00 77 GLN A C 6
ATOM 10359 O O . GLN A 1 77 ? 2.521 2.623 2.349 1.00 0.00 77 GLN A O 6
ATOM 10373 N N . VAL A 1 78 ? 3.815 2.889 0.516 1.00 0.00 78 VAL A N 6
ATOM 10374 C CA . VAL A 1 78 ? 4.208 4.244 0.858 1.00 0.00 78 VAL A CA 6
ATOM 10375 C C . VAL A 1 78 ? 2.976 5.104 0.976 1.00 0.00 78 VAL A C 6
ATOM 10376 O O . VAL A 1 78 ? 2.797 5.802 1.953 1.00 0.00 78 VAL A O 6
ATOM 10389 N N . VAL A 1 79 ? 2.093 4.980 -0.001 1.00 0.00 79 VAL A N 6
ATOM 10390 C CA . VAL A 1 79 ? 0.917 5.822 -0.063 1.00 0.00 79 VAL A CA 6
ATOM 10391 C C . VAL A 1 79 ? -0.011 5.447 1.069 1.00 0.00 79 VAL A C 6
ATOM 10392 O O . VAL A 1 79 ? -0.539 6.300 1.769 1.00 0.00 79 VAL A O 6
ATOM 10405 N N . GLU A 1 80 ? -0.131 4.157 1.267 1.00 0.00 80 GLU A N 6
ATOM 10406 C CA . GLU A 1 80 ? -0.987 3.575 2.262 1.00 0.00 80 GLU A CA 6
ATOM 10407 C C . GLU A 1 80 ? -0.627 4.056 3.668 1.00 0.00 80 GLU A C 6
ATOM 10408 O O . GLU A 1 80 ? -1.502 4.497 4.410 1.00 0.00 80 GLU A O 6
ATOM 10420 N N . GLN A 1 81 ? 0.646 4.008 4.005 1.00 0.00 81 GLN A N 6
ATOM 10421 C CA . GLN A 1 81 ? 1.110 4.422 5.326 1.00 0.00 81 GLN A CA 6
ATOM 10422 C C . GLN A 1 81 ? 1.141 5.946 5.454 1.00 0.00 81 GLN A C 6
ATOM 10423 O O . GLN A 1 81 ? 0.791 6.495 6.502 1.00 0.00 81 GLN A O 6
ATOM 10437 N N . ALA A 1 82 ? 1.479 6.620 4.375 1.00 0.00 82 ALA A N 6
ATOM 10438 C CA . ALA A 1 82 ? 1.582 8.067 4.378 1.00 0.00 82 ALA A CA 6
ATOM 10439 C C . ALA A 1 82 ? 0.220 8.726 4.503 1.00 0.00 82 ALA A C 6
ATOM 10440 O O . ALA A 1 82 ? 0.072 9.752 5.170 1.00 0.00 82 ALA A O 6
ATOM 10447 N N . GLN A 1 83 ? -0.782 8.140 3.900 1.00 0.00 83 GLN A N 6
ATOM 10448 C CA . GLN A 1 83 ? -2.086 8.735 3.988 1.00 0.00 83 GLN A CA 6
ATOM 10449 C C . GLN A 1 83 ? -2.726 8.415 5.319 1.00 0.00 83 GLN A C 6
ATOM 10450 O O . GLN A 1 83 ? -3.375 9.259 5.903 1.00 0.00 83 GLN A O 6
ATOM 10464 N N . LYS A 1 84 ? -2.475 7.214 5.835 1.00 0.00 84 LYS A N 6
ATOM 10465 C CA . LYS A 1 84 ? -3.095 6.796 7.085 1.00 0.00 84 LYS A CA 6
ATOM 10466 C C . LYS A 1 84 ? -2.543 7.578 8.254 1.00 0.00 84 LYS A C 6
ATOM 10467 O O . LYS A 1 84 ? -3.252 7.827 9.238 1.00 0.00 84 LYS A O 6
ATOM 10486 N N . GLN A 1 85 ? -1.288 7.991 8.142 1.00 0.00 85 GLN A N 6
ATOM 10487 C CA . GLN A 1 85 ? -0.666 8.730 9.202 1.00 0.00 85 GLN A CA 6
ATOM 10488 C C . GLN A 1 85 ? -1.266 10.136 9.269 1.00 0.00 85 GLN A C 6
ATOM 10489 O O . GLN A 1 85 ? -1.523 10.669 10.348 1.00 0.00 85 GLN A O 6
ATOM 10503 N N . LEU A 1 86 ? -1.543 10.697 8.112 1.00 0.00 86 LEU A N 6
ATOM 10504 C CA . LEU A 1 86 ? -2.126 12.008 8.022 1.00 0.00 86 LEU A CA 6
ATOM 10505 C C . LEU A 1 86 ? -3.619 11.973 8.301 1.00 0.00 86 LEU A C 6
ATOM 10506 O O . LEU A 1 86 ? -4.156 12.890 8.938 1.00 0.00 86 LEU A O 6
ATOM 10522 N N . GLN A 1 87 ? -4.271 10.899 7.872 1.00 0.00 87 GLN A N 6
ATOM 10523 C CA . GLN A 1 87 ? -5.697 10.686 8.098 1.00 0.00 87 GLN A CA 6
ATOM 10524 C C . GLN A 1 87 ? -6.035 10.692 9.583 1.00 0.00 87 GLN A C 6
ATOM 10525 O O . GLN A 1 87 ? -7.008 11.329 10.002 1.00 0.00 87 GLN A O 6
ATOM 10539 N N . GLN A 1 88 ? -5.216 10.030 10.378 1.00 0.00 88 GLN A N 6
ATOM 10540 C CA . GLN A 1 88 ? -5.472 9.953 11.811 1.00 0.00 88 GLN A CA 6
ATOM 10541 C C . GLN A 1 88 ? -4.972 11.216 12.502 1.00 0.00 88 GLN A C 6
ATOM 10542 O O . GLN A 1 88 ? -5.327 11.503 13.645 1.00 0.00 88 GLN A O 6
ATOM 10556 N N . GLY A 1 89 ? -4.168 11.973 11.785 1.00 0.00 89 GLY A N 6
ATOM 10557 C CA . GLY A 1 89 ? -3.611 13.178 12.312 1.00 0.00 89 GLY A CA 6
ATOM 10558 C C . GLY A 1 89 ? -4.545 14.357 12.156 1.00 0.00 89 GLY A C 6
ATOM 10559 O O . GLY A 1 89 ? -5.370 14.626 13.030 1.00 0.00 89 GLY A O 6
ATOM 10563 N N . GLN A 1 90 ? -4.453 15.043 11.039 1.00 0.00 90 GLN A N 6
ATOM 10564 C CA . GLN A 1 90 ? -5.243 16.265 10.828 1.00 0.00 90 GLN A CA 6
ATOM 10565 C C . GLN A 1 90 ? -6.059 16.199 9.541 1.00 0.00 90 GLN A C 6
ATOM 10566 O O . GLN A 1 90 ? -7.043 16.922 9.369 1.00 0.00 90 GLN A O 6
ATOM 10580 N N . GLY A 1 91 ? -5.679 15.313 8.675 1.00 0.00 91 GLY A N 6
ATOM 10581 C CA . GLY A 1 91 ? -6.233 15.258 7.351 1.00 0.00 91 GLY A CA 6
ATOM 10582 C C . GLY A 1 91 ? -5.093 15.268 6.413 1.00 0.00 91 GLY A C 6
ATOM 10583 O O . GLY A 1 91 ? -4.438 14.254 6.266 1.00 0.00 91 GLY A O 6
ATOM 10587 N N . GLY A 1 92 ? -4.835 16.390 5.769 1.00 0.00 92 GLY A N 6
ATOM 10588 C CA . GLY A 1 92 ? -3.626 16.545 5.006 1.00 0.00 92 GLY A CA 6
ATOM 10589 C C . GLY A 1 92 ? -3.594 15.828 3.686 1.00 0.00 92 GLY A C 6
ATOM 10590 O O . GLY A 1 92 ? -2.993 16.321 2.777 1.00 0.00 92 GLY A O 6
ATOM 10594 N N . GLN A 1 93 ? -4.251 14.686 3.583 1.00 0.00 93 GLN A N 6
ATOM 10595 C CA . GLN A 1 93 ? -4.281 13.847 2.373 1.00 0.00 93 GLN A CA 6
ATOM 10596 C C . GLN A 1 93 ? -4.569 14.661 1.109 1.00 0.00 93 GLN A C 6
ATOM 10597 O O . GLN A 1 93 ? -4.034 14.370 0.044 1.00 0.00 93 GLN A O 6
ATOM 10611 N N . GLN A 1 94 ? -5.388 15.687 1.258 1.00 0.00 94 GLN A N 6
ATOM 10612 C CA . GLN A 1 94 ? -5.738 16.591 0.171 1.00 0.00 94 GLN A CA 6
ATOM 10613 C C . GLN A 1 94 ? -4.531 17.458 -0.257 1.00 0.00 94 GLN A C 6
ATOM 10614 O O . GLN A 1 94 ? -4.238 17.590 -1.439 1.00 0.00 94 GLN A O 6
ATOM 10628 N N . GLN A 1 95 ? -3.815 18.004 0.715 1.00 0.00 95 GLN A N 6
ATOM 10629 C CA . GLN A 1 95 ? -2.715 18.899 0.437 1.00 0.00 95 GLN A CA 6
ATOM 10630 C C . GLN A 1 95 ? -1.461 18.106 0.130 1.00 0.00 95 GLN A C 6
ATOM 10631 O O . GLN A 1 95 ? -0.807 18.324 -0.883 1.00 0.00 95 GLN A O 6
ATOM 10645 N N . VAL A 1 96 ? -1.206 17.127 0.979 1.00 0.00 96 VAL A N 6
ATOM 10646 C CA . VAL A 1 96 ? -0.081 16.205 0.899 1.00 0.00 96 VAL A CA 6
ATOM 10647 C C . VAL A 1 96 ? -0.122 15.437 -0.416 1.00 0.00 96 VAL A C 6
ATOM 10648 O O . VAL A 1 96 ? 0.899 14.971 -0.886 1.00 0.00 96 VAL A O 6
ATOM 10661 N N . GLN A 1 97 ? -1.320 15.351 -1.014 1.00 0.00 97 GLN A N 6
ATOM 10662 C CA . GLN A 1 97 ? -1.555 14.677 -2.305 1.00 0.00 97 GLN A CA 6
ATOM 10663 C C . GLN A 1 97 ? -0.473 14.995 -3.343 1.00 0.00 97 GLN A C 6
ATOM 10664 O O . GLN A 1 97 ? 0.044 14.102 -3.988 1.00 0.00 97 GLN A O 6
ATOM 10678 N N . GLN A 1 98 ? -0.106 16.259 -3.457 1.00 0.00 98 GLN A N 6
ATOM 10679 C CA . GLN A 1 98 ? 0.873 16.694 -4.451 1.00 0.00 98 GLN A CA 6
ATOM 10680 C C . GLN A 1 98 ? 2.290 16.184 -4.159 1.00 0.00 98 GLN A C 6
ATOM 10681 O O . GLN A 1 98 ? 3.150 16.163 -5.039 1.00 0.00 98 GLN A O 6
ATOM 10695 N N . MET A 1 99 ? 2.524 15.766 -2.946 1.00 0.00 99 MET A N 6
ATOM 10696 C CA . MET A 1 99 ? 3.822 15.263 -2.557 1.00 0.00 99 MET A CA 6
ATOM 10697 C C . MET A 1 99 ? 3.763 13.754 -2.523 1.00 0.00 99 MET A C 6
ATOM 10698 O O . MET A 1 99 ? 4.611 13.086 -3.067 1.00 0.00 99 MET A O 6
ATOM 10712 N N . VAL A 1 100 ? 2.741 13.221 -1.902 1.00 0.00 100 VAL A N 6
ATOM 10713 C CA . VAL A 1 100 ? 2.577 11.773 -1.816 1.00 0.00 100 VAL A CA 6
ATOM 10714 C C . VAL A 1 100 ? 2.345 11.149 -3.211 1.00 0.00 100 VAL A C 6
ATOM 10715 O O . VAL A 1 100 ? 2.649 9.984 -3.436 1.00 0.00 100 VAL A O 6
ATOM 10728 N N . LYS A 1 101 ? 1.841 11.941 -4.163 1.00 0.00 101 LYS A N 6
ATOM 10729 C CA . LYS A 1 101 ? 1.696 11.467 -5.536 1.00 0.00 101 LYS A CA 6
ATOM 10730 C C . LYS A 1 101 ? 3.056 11.120 -6.141 1.00 0.00 101 LYS A C 6
ATOM 10731 O O . LYS A 1 101 ? 3.137 10.313 -7.059 1.00 0.00 101 LYS A O 6
ATOM 10750 N N . LYS A 1 102 ? 4.126 11.737 -5.619 1.00 0.00 102 LYS A N 6
ATOM 10751 C CA . LYS A 1 102 ? 5.458 11.497 -6.108 1.00 0.00 102 LYS A CA 6
ATOM 10752 C C . LYS A 1 102 ? 5.829 10.055 -5.864 1.00 0.00 102 LYS A C 6
ATOM 10753 O O . LYS A 1 102 ? 6.531 9.461 -6.656 1.00 0.00 102 LYS A O 6
ATOM 10772 N N . ALA A 1 103 ? 5.279 9.485 -4.786 1.00 0.00 103 ALA A N 6
ATOM 10773 C CA . ALA A 1 103 ? 5.476 8.068 -4.463 1.00 0.00 103 ALA A CA 6
ATOM 10774 C C . ALA A 1 103 ? 4.955 7.205 -5.594 1.00 0.00 103 ALA A C 6
ATOM 10775 O O . ALA A 1 103 ? 5.583 6.259 -5.993 1.00 0.00 103 ALA A O 6
ATOM 10782 N N . GLN A 1 104 ? 3.841 7.621 -6.166 1.00 0.00 104 GLN A N 6
ATOM 10783 C CA . GLN A 1 104 ? 3.171 6.890 -7.229 1.00 0.00 104 GLN A CA 6
ATOM 10784 C C . GLN A 1 104 ? 3.953 7.002 -8.534 1.00 0.00 104 GLN A C 6
ATOM 10785 O O . GLN A 1 104 ? 3.726 6.250 -9.474 1.00 0.00 104 GLN A O 6
ATOM 10799 N N . MET A 1 105 ? 4.856 7.964 -8.612 1.00 0.00 105 MET A N 6
ATOM 10800 C CA . MET A 1 105 ? 5.712 8.108 -9.793 1.00 0.00 105 MET A CA 6
ATOM 10801 C C . MET A 1 105 ? 6.890 7.161 -9.713 1.00 0.00 105 MET A C 6
ATOM 10802 O O . MET A 1 105 ? 7.485 6.817 -10.736 1.00 0.00 105 MET A O 6
ATOM 10816 N N . LEU A 1 106 ? 7.205 6.721 -8.498 1.00 0.00 106 LEU A N 6
ATOM 10817 C CA . LEU A 1 106 ? 8.333 5.800 -8.231 1.00 0.00 106 LEU A CA 6
ATOM 10818 C C . LEU A 1 106 ? 8.397 4.588 -9.166 1.00 0.00 106 LEU A C 6
ATOM 10819 O O . LEU A 1 106 ? 9.465 4.296 -9.673 1.00 0.00 106 LEU A O 6
ATOM 10835 N N . PRO A 1 107 ? 7.282 3.854 -9.437 1.00 0.00 107 PRO A N 6
ATOM 10836 C CA . PRO A 1 107 ? 7.328 2.724 -10.346 1.00 0.00 107 PRO A CA 6
ATOM 10837 C C . PRO A 1 107 ? 7.717 3.119 -11.759 1.00 0.00 107 PRO A C 6
ATOM 10838 O O . PRO A 1 107 ? 8.226 2.295 -12.509 1.00 0.00 107 PRO A O 6
ATOM 10849 N N . ASN A 1 108 ? 7.523 4.374 -12.114 1.00 0.00 108 ASN A N 6
ATOM 10850 C CA . ASN A 1 108 ? 7.871 4.811 -13.401 1.00 0.00 108 ASN A CA 6
ATOM 10851 C C . ASN A 1 108 ? 9.323 5.291 -13.396 1.00 0.00 108 ASN A C 6
ATOM 10852 O O . ASN A 1 108 ? 10.112 4.945 -14.267 1.00 0.00 108 ASN A O 6
ATOM 10863 N N . GLN A 1 109 ? 9.680 6.028 -12.353 1.00 0.00 109 GLN A N 6
ATOM 10864 C CA . GLN A 1 109 ? 11.020 6.619 -12.216 1.00 0.00 109 GLN A CA 6
ATOM 10865 C C . GLN A 1 109 ? 12.094 5.583 -11.869 1.00 0.00 109 GLN A C 6
ATOM 10866 O O . GLN A 1 109 ? 13.221 5.662 -12.334 1.00 0.00 109 GLN A O 6
ATOM 10880 N N . CYS A 1 110 ? 11.739 4.619 -11.061 1.00 0.00 110 CYS A N 6
ATOM 10881 C CA . CYS A 1 110 ? 12.673 3.582 -10.631 1.00 0.00 110 CYS A CA 6
ATOM 10882 C C . CYS A 1 110 ? 12.611 2.416 -11.625 1.00 0.00 110 CYS A C 6
ATOM 10883 O O . CYS A 1 110 ? 13.384 1.458 -11.537 1.00 0.00 110 CYS A O 6
ATOM 10890 N N . ASN A 1 111 ? 11.690 2.550 -12.595 1.00 0.00 111 ASN A N 6
ATOM 10891 C CA . ASN A 1 111 ? 11.416 1.551 -13.631 1.00 0.00 111 ASN A CA 6
ATOM 10892 C C . ASN A 1 111 ? 11.085 0.218 -12.999 1.00 0.00 111 ASN A C 6
ATOM 10893 O O . ASN A 1 111 ? 11.839 -0.751 -13.062 1.00 0.00 111 ASN A O 6
ATOM 10904 N N . LEU A 1 112 ? 10.017 0.232 -12.287 1.00 0.00 112 LEU A N 6
ATOM 10905 C CA . LEU A 1 112 ? 9.515 -0.927 -11.604 1.00 0.00 112 LEU A CA 6
ATOM 10906 C C . LEU A 1 112 ? 8.520 -1.621 -12.475 1.00 0.00 112 LEU A C 6
ATOM 10907 O O . LEU A 1 112 ? 7.979 -1.013 -13.386 1.00 0.00 112 LEU A O 6
ATOM 10923 N N . GLN A 1 113 ? 8.276 -2.882 -12.198 1.00 0.00 113 GLN A N 6
ATOM 10924 C CA . GLN A 1 113 ? 7.398 -3.759 -13.002 1.00 0.00 113 GLN A CA 6
ATOM 10925 C C . GLN A 1 113 ? 5.907 -3.399 -12.890 1.00 0.00 113 GLN A C 6
ATOM 10926 O O . GLN A 1 113 ? 5.032 -4.255 -13.018 1.00 0.00 113 GLN A O 6
ATOM 10940 N N . CYS A 1 114 ? 5.645 -2.147 -12.775 1.00 0.00 114 CYS A N 6
ATOM 10941 C CA . CYS A 1 114 ? 4.351 -1.597 -12.576 1.00 0.00 114 CYS A CA 6
ATOM 10942 C C . CYS A 1 114 ? 4.400 -0.152 -13.035 1.00 0.00 114 CYS A C 6
ATOM 10943 O O . CYS A 1 114 ? 5.483 0.442 -13.085 1.00 0.00 114 CYS A O 6
ATOM 10950 N N . SER A 1 115 ? 3.284 0.407 -13.388 1.00 0.00 115 SER A N 6
ATOM 10951 C CA . SER A 1 115 ? 3.229 1.777 -13.807 1.00 0.00 115 SER A CA 6
ATOM 10952 C C . SER A 1 115 ? 1.957 2.420 -13.293 1.00 0.00 115 SER A C 6
ATOM 10953 O O . SER A 1 115 ? 0.853 1.937 -13.555 1.00 0.00 115 SER A O 6
ATOM 10961 N N . ILE A 1 116 ? 2.119 3.454 -12.524 1.00 0.00 116 ILE A N 6
ATOM 10962 C CA . ILE A 1 116 ? 1.010 4.196 -12.010 1.00 0.00 116 ILE A CA 6
ATOM 10963 C C . ILE A 1 116 ? 0.882 5.435 -12.863 1.00 0.00 116 ILE A C 6
ATOM 10964 O O . ILE A 1 116 ? 1.842 6.237 -12.886 1.00 0.00 116 ILE A O 6
ATOM 10981 N N . GLY A 1 1 ? 8.259 -14.587 12.890 1.00 0.00 1 GLY A N 7
ATOM 10982 C CA . GLY A 1 1 ? 7.025 -14.086 12.290 1.00 0.00 1 GLY A CA 7
ATOM 10983 C C . GLY A 1 1 ? 6.237 -13.264 13.269 1.00 0.00 1 GLY A C 7
ATOM 10984 O O . GLY A 1 1 ? 6.754 -12.899 14.333 1.00 0.00 1 GLY A O 7
ATOM 10990 N N . ARG A 1 2 ? 4.998 -12.955 12.921 1.00 0.00 2 ARG A N 7
ATOM 10991 C CA . ARG A 1 2 ? 4.130 -12.160 13.783 1.00 0.00 2 ARG A CA 7
ATOM 10992 C C . ARG A 1 2 ? 3.707 -12.978 14.964 1.00 0.00 2 ARG A C 7
ATOM 10993 O O . ARG A 1 2 ? 3.467 -14.175 14.836 1.00 0.00 2 ARG A O 7
ATOM 11014 N N . CYS A 1 3 ? 3.603 -12.352 16.087 1.00 0.00 3 CYS A N 7
ATOM 11015 C CA . CYS A 1 3 ? 3.256 -13.041 17.306 1.00 0.00 3 CYS A CA 7
ATOM 11016 C C . CYS A 1 3 ? 2.195 -12.268 18.069 1.00 0.00 3 CYS A C 7
ATOM 11017 O O . CYS A 1 3 ? 1.951 -11.086 17.787 1.00 0.00 3 CYS A O 7
ATOM 11024 N N . THR A 1 4 ? 1.526 -12.937 18.967 1.00 0.00 4 THR A N 7
ATOM 11025 C CA . THR A 1 4 ? 0.554 -12.318 19.827 1.00 0.00 4 THR A CA 7
ATOM 11026 C C . THR A 1 4 ? 1.243 -11.838 21.098 1.00 0.00 4 THR A C 7
ATOM 11027 O O . THR A 1 4 ? 2.320 -12.349 21.458 1.00 0.00 4 THR A O 7
ATOM 11038 N N . LYS A 1 5 ? 0.649 -10.890 21.781 1.00 0.00 5 LYS A N 7
ATOM 11039 C CA . LYS A 1 5 ? 1.192 -10.414 23.031 1.00 0.00 5 LYS A CA 7
ATOM 11040 C C . LYS A 1 5 ? 0.668 -11.282 24.161 1.00 0.00 5 LYS A C 7
ATOM 11041 O O . LYS A 1 5 ? -0.246 -10.896 24.902 1.00 0.00 5 LYS A O 7
ATOM 11060 N N . SER A 1 6 ? 1.170 -12.484 24.209 1.00 0.00 6 SER A N 7
ATOM 11061 C CA . SER A 1 6 ? 0.819 -13.442 25.204 1.00 0.00 6 SER A CA 7
ATOM 11062 C C . SER A 1 6 ? 2.049 -14.266 25.500 1.00 0.00 6 SER A C 7
ATOM 11063 O O . SER A 1 6 ? 2.995 -14.252 24.707 1.00 0.00 6 SER A O 7
ATOM 11071 N N . ILE A 1 7 ? 2.088 -14.906 26.630 1.00 0.00 7 ILE A N 7
ATOM 11072 C CA . ILE A 1 7 ? 3.195 -15.774 26.982 1.00 0.00 7 ILE A CA 7
ATOM 11073 C C . ILE A 1 7 ? 2.649 -17.129 27.419 1.00 0.00 7 ILE A C 7
ATOM 11074 O O . ILE A 1 7 ? 1.912 -17.203 28.405 1.00 0.00 7 ILE A O 7
ATOM 11090 N N . PRO A 1 8 ? 2.971 -18.221 26.696 1.00 0.00 8 PRO A N 7
ATOM 11091 C CA . PRO A 1 8 ? 3.827 -18.195 25.495 1.00 0.00 8 PRO A CA 7
ATOM 11092 C C . PRO A 1 8 ? 3.124 -17.548 24.292 1.00 0.00 8 PRO A C 7
ATOM 11093 O O . PRO A 1 8 ? 1.894 -17.651 24.155 1.00 0.00 8 PRO A O 7
ATOM 11104 N N . PRO A 1 9 ? 3.881 -16.850 23.433 1.00 0.00 9 PRO A N 7
ATOM 11105 C CA . PRO A 1 9 ? 3.321 -16.145 22.284 1.00 0.00 9 PRO A CA 7
ATOM 11106 C C . PRO A 1 9 ? 2.855 -17.079 21.182 1.00 0.00 9 PRO A C 7
ATOM 11107 O O . PRO A 1 9 ? 3.440 -18.144 20.951 1.00 0.00 9 PRO A O 7
ATOM 11118 N N . ILE A 1 10 ? 1.808 -16.682 20.524 1.00 0.00 10 ILE A N 7
ATOM 11119 C CA . ILE A 1 10 ? 1.277 -17.408 19.409 1.00 0.00 10 ILE A CA 7
ATOM 11120 C C . ILE A 1 10 ? 1.852 -16.765 18.169 1.00 0.00 10 ILE A C 7
ATOM 11121 O O . ILE A 1 10 ? 1.537 -15.614 17.858 1.00 0.00 10 ILE A O 7
ATOM 11137 N N . CYS A 1 11 ? 2.741 -17.446 17.519 1.00 0.00 11 CYS A N 7
ATOM 11138 C CA . CYS A 1 11 ? 3.404 -16.886 16.382 1.00 0.00 11 CYS A CA 7
ATOM 11139 C C . CYS A 1 11 ? 2.946 -17.517 15.081 1.00 0.00 11 CYS A C 7
ATOM 11140 O O . CYS A 1 11 ? 2.785 -18.743 14.977 1.00 0.00 11 CYS A O 7
ATOM 11147 N N . PHE A 1 12 ? 2.711 -16.674 14.113 1.00 0.00 12 PHE A N 7
ATOM 11148 C CA . PHE A 1 12 ? 2.304 -17.069 12.790 1.00 0.00 12 PHE A CA 7
ATOM 11149 C C . PHE A 1 12 ? 3.530 -17.314 11.944 1.00 0.00 12 PHE A C 7
ATOM 11150 O O . PHE A 1 12 ? 4.586 -16.753 12.255 1.00 0.00 12 PHE A O 7
ATOM 11167 N N . PRO A 1 13 ? 3.413 -18.167 10.881 1.00 0.00 13 PRO A N 7
ATOM 11168 C CA . PRO A 1 13 ? 4.531 -18.535 9.982 1.00 0.00 13 PRO A CA 7
ATOM 11169 C C . PRO A 1 13 ? 5.496 -17.382 9.683 1.00 0.00 13 PRO A C 7
ATOM 11170 O O . PRO A 1 13 ? 6.697 -17.486 9.970 1.00 0.00 13 PRO A O 7
ATOM 11181 N N . ASP A 1 14 ? 4.980 -16.287 9.158 1.00 0.00 14 ASP A N 7
ATOM 11182 C CA . ASP A 1 14 ? 5.817 -15.123 8.908 1.00 0.00 14 ASP A CA 7
ATOM 11183 C C . ASP A 1 14 ? 5.011 -13.857 8.959 1.00 0.00 14 ASP A C 7
ATOM 11184 O O . ASP A 1 14 ? 5.194 -13.019 9.848 1.00 0.00 14 ASP A O 7
ATOM 11193 N N . GLY A 1 15 ? 4.100 -13.741 8.049 1.00 0.00 15 GLY A N 7
ATOM 11194 C CA . GLY A 1 15 ? 3.305 -12.573 7.924 1.00 0.00 15 GLY A CA 7
ATOM 11195 C C . GLY A 1 15 ? 2.035 -12.900 7.221 1.00 0.00 15 GLY A C 7
ATOM 11196 O O . GLY A 1 15 ? 2.025 -13.199 6.027 1.00 0.00 15 GLY A O 7
ATOM 11200 N N . LEU A 1 16 ? 0.993 -12.914 7.961 1.00 0.00 16 LEU A N 7
ATOM 11201 C CA . LEU A 1 16 ? -0.318 -13.226 7.440 1.00 0.00 16 LEU A CA 7
ATOM 11202 C C . LEU A 1 16 ? -0.976 -12.001 6.805 1.00 0.00 16 LEU A C 7
ATOM 11203 O O . LEU A 1 16 ? -1.982 -12.117 6.099 1.00 0.00 16 LEU A O 7
ATOM 11219 N N . ASP A 1 17 ? -0.426 -10.842 7.050 1.00 0.00 17 ASP A N 7
ATOM 11220 C CA . ASP A 1 17 ? -0.987 -9.625 6.499 1.00 0.00 17 ASP A CA 7
ATOM 11221 C C . ASP A 1 17 ? -0.240 -9.165 5.258 1.00 0.00 17 ASP A C 7
ATOM 11222 O O . ASP A 1 17 ? 0.806 -8.518 5.333 1.00 0.00 17 ASP A O 7
ATOM 11231 N N . ASN A 1 18 ? -0.739 -9.549 4.130 1.00 0.00 18 ASN A N 7
ATOM 11232 C CA . ASN A 1 18 ? -0.196 -9.123 2.868 1.00 0.00 18 ASN A CA 7
ATOM 11233 C C . ASN A 1 18 ? -1.311 -8.566 1.981 1.00 0.00 18 ASN A C 7
ATOM 11234 O O . ASN A 1 18 ? -1.874 -9.263 1.147 1.00 0.00 18 ASN A O 7
ATOM 11245 N N . PRO A 1 19 ? -1.668 -7.275 2.191 1.00 0.00 19 PRO A N 7
ATOM 11246 C CA . PRO A 1 19 ? -2.803 -6.618 1.501 1.00 0.00 19 PRO A CA 7
ATOM 11247 C C . PRO A 1 19 ? -2.598 -6.473 -0.000 1.00 0.00 19 PRO A C 7
ATOM 11248 O O . PRO A 1 19 ? -3.553 -6.457 -0.773 1.00 0.00 19 PRO A O 7
ATOM 11259 N N . ARG A 1 20 ? -1.359 -6.403 -0.405 1.00 0.00 20 ARG A N 7
ATOM 11260 C CA . ARG A 1 20 ? -1.045 -6.221 -1.812 1.00 0.00 20 ARG A CA 7
ATOM 11261 C C . ARG A 1 20 ? -0.767 -7.580 -2.394 1.00 0.00 20 ARG A C 7
ATOM 11262 O O . ARG A 1 20 ? -1.351 -7.991 -3.390 1.00 0.00 20 ARG A O 7
ATOM 11283 N N . GLY A 1 21 ? 0.100 -8.276 -1.724 1.00 0.00 21 GLY A N 7
ATOM 11284 C CA . GLY A 1 21 ? 0.495 -9.585 -2.106 1.00 0.00 21 GLY A CA 7
ATOM 11285 C C . GLY A 1 21 ? 1.837 -9.807 -1.584 1.00 0.00 21 GLY A C 7
ATOM 11286 O O . GLY A 1 21 ? 2.085 -10.739 -0.822 1.00 0.00 21 GLY A O 7
ATOM 11290 N N . CYS A 1 22 ? 2.698 -8.932 -1.950 1.00 0.00 22 CYS A N 7
ATOM 11291 C CA . CYS A 1 22 ? 3.985 -8.900 -1.387 1.00 0.00 22 CYS A CA 7
ATOM 11292 C C . CYS A 1 22 ? 3.893 -8.109 -0.107 1.00 0.00 22 CYS A C 7
ATOM 11293 O O . CYS A 1 22 ? 3.193 -7.082 -0.053 1.00 0.00 22 CYS A O 7
ATOM 11300 N N . GLN A 1 23 ? 4.484 -8.605 0.924 1.00 0.00 23 GLN A N 7
ATOM 11301 C CA . GLN A 1 23 ? 4.578 -7.868 2.138 1.00 0.00 23 GLN A CA 7
ATOM 11302 C C . GLN A 1 23 ? 5.996 -7.377 2.301 1.00 0.00 23 GLN A C 7
ATOM 11303 O O . GLN A 1 23 ? 6.956 -8.158 2.401 1.00 0.00 23 GLN A O 7
ATOM 11317 N N . ILE A 1 24 ? 6.121 -6.107 2.225 1.00 0.00 24 ILE A N 7
ATOM 11318 C CA . ILE A 1 24 ? 7.382 -5.427 2.246 1.00 0.00 24 ILE A CA 7
ATOM 11319 C C . ILE A 1 24 ? 7.520 -4.748 3.596 1.00 0.00 24 ILE A C 7
ATOM 11320 O O . ILE A 1 24 ? 6.506 -4.318 4.167 1.00 0.00 24 ILE A O 7
ATOM 11336 N N . ARG A 1 25 ? 8.730 -4.664 4.122 1.00 0.00 25 ARG A N 7
ATOM 11337 C CA . ARG A 1 25 ? 8.954 -4.064 5.411 1.00 0.00 25 ARG A CA 7
ATOM 11338 C C . ARG A 1 25 ? 8.618 -2.578 5.337 1.00 0.00 25 ARG A C 7
ATOM 11339 O O . ARG A 1 25 ? 9.194 -1.827 4.554 1.00 0.00 25 ARG A O 7
ATOM 11360 N N . ILE A 1 26 ? 7.674 -2.164 6.141 1.00 0.00 26 ILE A N 7
ATOM 11361 C CA . ILE A 1 26 ? 7.186 -0.795 6.109 1.00 0.00 26 ILE A CA 7
ATOM 11362 C C . ILE A 1 26 ? 8.196 0.185 6.623 1.00 0.00 26 ILE A C 7
ATOM 11363 O O . ILE A 1 26 ? 8.129 1.375 6.339 1.00 0.00 26 ILE A O 7
ATOM 11379 N N . GLN A 1 27 ? 9.181 -0.340 7.303 1.00 0.00 27 GLN A N 7
ATOM 11380 C CA . GLN A 1 27 ? 10.201 0.477 7.904 1.00 0.00 27 GLN A CA 7
ATOM 11381 C C . GLN A 1 27 ? 11.108 1.058 6.842 1.00 0.00 27 GLN A C 7
ATOM 11382 O O . GLN A 1 27 ? 11.711 2.110 7.034 1.00 0.00 27 GLN A O 7
ATOM 11396 N N . GLN A 1 28 ? 11.156 0.402 5.691 1.00 0.00 28 GLN A N 7
ATOM 11397 C CA . GLN A 1 28 ? 12.016 0.850 4.641 1.00 0.00 28 GLN A CA 7
ATOM 11398 C C . GLN A 1 28 ? 11.318 1.950 3.841 1.00 0.00 28 GLN A C 7
ATOM 11399 O O . GLN A 1 28 ? 11.956 2.730 3.144 1.00 0.00 28 GLN A O 7
ATOM 11413 N N . LEU A 1 29 ? 9.990 2.013 3.976 1.00 0.00 29 LEU A N 7
ATOM 11414 C CA . LEU A 1 29 ? 9.197 3.011 3.263 1.00 0.00 29 LEU A CA 7
ATOM 11415 C C . LEU A 1 29 ? 8.968 4.211 4.099 1.00 0.00 29 LEU A C 7
ATOM 11416 O O . LEU A 1 29 ? 8.392 5.190 3.627 1.00 0.00 29 LEU A O 7
ATOM 11432 N N . ASN A 1 30 ? 9.425 4.152 5.333 1.00 0.00 30 ASN A N 7
ATOM 11433 C CA . ASN A 1 30 ? 9.257 5.243 6.276 1.00 0.00 30 ASN A CA 7
ATOM 11434 C C . ASN A 1 30 ? 9.860 6.529 5.723 1.00 0.00 30 ASN A C 7
ATOM 11435 O O . ASN A 1 30 ? 9.315 7.593 5.936 1.00 0.00 30 ASN A O 7
ATOM 11446 N N . HIS A 1 31 ? 10.932 6.411 4.928 1.00 0.00 31 HIS A N 7
ATOM 11447 C CA . HIS A 1 31 ? 11.578 7.596 4.372 1.00 0.00 31 HIS A CA 7
ATOM 11448 C C . HIS A 1 31 ? 10.650 8.220 3.340 1.00 0.00 31 HIS A C 7
ATOM 11449 O O . HIS A 1 31 ? 10.315 9.390 3.442 1.00 0.00 31 HIS A O 7
ATOM 11463 N N . CYS A 1 32 ? 10.216 7.409 2.373 1.00 0.00 32 CYS A N 7
ATOM 11464 C CA . CYS A 1 32 ? 9.298 7.849 1.321 1.00 0.00 32 CYS A CA 7
ATOM 11465 C C . CYS A 1 32 ? 8.041 8.435 1.945 1.00 0.00 32 CYS A C 7
ATOM 11466 O O . CYS A 1 32 ? 7.660 9.558 1.652 1.00 0.00 32 CYS A O 7
ATOM 11473 N N . GLN A 1 33 ? 7.446 7.674 2.845 1.00 0.00 33 GLN A N 7
ATOM 11474 C CA . GLN A 1 33 ? 6.296 8.078 3.599 1.00 0.00 33 GLN A CA 7
ATOM 11475 C C . GLN A 1 33 ? 6.495 9.444 4.293 1.00 0.00 33 GLN A C 7
ATOM 11476 O O . GLN A 1 33 ? 5.721 10.372 4.061 1.00 0.00 33 GLN A O 7
ATOM 11490 N N . MET A 1 34 ? 7.533 9.573 5.115 1.00 0.00 34 MET A N 7
ATOM 11491 C CA . MET A 1 34 ? 7.707 10.801 5.881 1.00 0.00 34 MET A CA 7
ATOM 11492 C C . MET A 1 34 ? 8.086 11.967 5.010 1.00 0.00 34 MET A C 7
ATOM 11493 O O . MET A 1 34 ? 7.530 13.041 5.144 1.00 0.00 34 MET A O 7
ATOM 11507 N N . HIS A 1 35 ? 8.980 11.740 4.085 1.00 0.00 35 HIS A N 7
ATOM 11508 C CA . HIS A 1 35 ? 9.505 12.804 3.247 1.00 0.00 35 HIS A CA 7
ATOM 11509 C C . HIS A 1 35 ? 8.421 13.352 2.317 1.00 0.00 35 HIS A C 7
ATOM 11510 O O . HIS A 1 35 ? 8.487 14.503 1.890 1.00 0.00 35 HIS A O 7
ATOM 11524 N N . LEU A 1 36 ? 7.450 12.524 1.989 1.00 0.00 36 LEU A N 7
ATOM 11525 C CA . LEU A 1 36 ? 6.359 12.956 1.152 1.00 0.00 36 LEU A CA 7
ATOM 11526 C C . LEU A 1 36 ? 5.224 13.548 1.955 1.00 0.00 36 LEU A C 7
ATOM 11527 O O . LEU A 1 36 ? 4.491 14.386 1.469 1.00 0.00 36 LEU A O 7
ATOM 11543 N N . THR A 1 37 ? 5.054 13.125 3.173 1.00 0.00 37 THR A N 7
ATOM 11544 C CA . THR A 1 37 ? 3.988 13.688 3.942 1.00 0.00 37 THR A CA 7
ATOM 11545 C C . THR A 1 37 ? 4.411 14.992 4.611 1.00 0.00 37 THR A C 7
ATOM 11546 O O . THR A 1 37 ? 3.569 15.810 5.007 1.00 0.00 37 THR A O 7
ATOM 11557 N N . SER A 1 38 ? 5.694 15.170 4.770 1.00 0.00 38 SER A N 7
ATOM 11558 C CA . SER A 1 38 ? 6.209 16.376 5.352 1.00 0.00 38 SER A CA 7
ATOM 11559 C C . SER A 1 38 ? 6.530 17.444 4.318 1.00 0.00 38 SER A C 7
ATOM 11560 O O . SER A 1 38 ? 7.310 17.212 3.390 1.00 0.00 38 SER A O 7
ATOM 11568 N N . PHE A 1 39 ? 5.920 18.585 4.440 1.00 0.00 39 PHE A N 7
ATOM 11569 C CA . PHE A 1 39 ? 6.373 19.715 3.688 1.00 0.00 39 PHE A CA 7
ATOM 11570 C C . PHE A 1 39 ? 7.392 20.383 4.544 1.00 0.00 39 PHE A C 7
ATOM 11571 O O . PHE A 1 39 ? 7.062 21.201 5.414 1.00 0.00 39 PHE A O 7
ATOM 11588 N N . ASP A 1 40 ? 8.615 19.970 4.371 1.00 0.00 40 ASP A N 7
ATOM 11589 C CA . ASP A 1 40 ? 9.662 20.383 5.243 1.00 0.00 40 ASP A CA 7
ATOM 11590 C C . ASP A 1 40 ? 10.089 21.804 4.924 1.00 0.00 40 ASP A C 7
ATOM 11591 O O . ASP A 1 40 ? 9.736 22.356 3.877 1.00 0.00 40 ASP A O 7
ATOM 11600 N N . TYR A 1 41 ? 10.882 22.351 5.772 1.00 0.00 41 TYR A N 7
ATOM 11601 C CA . TYR A 1 41 ? 11.184 23.744 5.762 1.00 0.00 41 TYR A CA 7
ATOM 11602 C C . TYR A 1 41 ? 12.516 24.045 5.133 1.00 0.00 41 TYR A C 7
ATOM 11603 O O . TYR A 1 41 ? 12.671 25.065 4.486 1.00 0.00 41 TYR A O 7
ATOM 11621 N N . LYS A 1 42 ? 13.484 23.157 5.293 1.00 0.00 42 LYS A N 7
ATOM 11622 C CA . LYS A 1 42 ? 14.803 23.444 4.750 1.00 0.00 42 LYS A CA 7
ATOM 11623 C C . LYS A 1 42 ? 14.912 23.054 3.275 1.00 0.00 42 LYS A C 7
ATOM 11624 O O . LYS A 1 42 ? 15.970 23.151 2.664 1.00 0.00 42 LYS A O 7
ATOM 11643 N N . LEU A 1 43 ? 13.792 22.674 2.701 1.00 0.00 43 LEU A N 7
ATOM 11644 C CA . LEU A 1 43 ? 13.675 22.313 1.274 1.00 0.00 43 LEU A CA 7
ATOM 11645 C C . LEU A 1 43 ? 13.578 23.575 0.404 1.00 0.00 43 LEU A C 7
ATOM 11646 O O . LEU A 1 43 ? 12.914 23.592 -0.628 1.00 0.00 43 LEU A O 7
ATOM 11662 N N . ARG A 1 44 ? 14.313 24.576 0.780 1.00 0.00 44 ARG A N 7
ATOM 11663 C CA . ARG A 1 44 ? 14.234 25.883 0.171 1.00 0.00 44 ARG A CA 7
ATOM 11664 C C . ARG A 1 44 ? 14.858 25.927 -1.212 1.00 0.00 44 ARG A C 7
ATOM 11665 O O . ARG A 1 44 ? 14.479 26.741 -2.047 1.00 0.00 44 ARG A O 7
ATOM 11686 N N . MET A 1 45 ? 15.765 25.022 -1.478 1.00 0.00 45 MET A N 7
ATOM 11687 C CA . MET A 1 45 ? 16.378 24.955 -2.791 1.00 0.00 45 MET A CA 7
ATOM 11688 C C . MET A 1 45 ? 15.907 23.709 -3.505 1.00 0.00 45 MET A C 7
ATOM 11689 O O . MET A 1 45 ? 16.446 23.319 -4.544 1.00 0.00 45 MET A O 7
ATOM 11703 N N . ALA A 1 46 ? 14.876 23.101 -2.965 1.00 0.00 46 ALA A N 7
ATOM 11704 C CA . ALA A 1 46 ? 14.341 21.899 -3.520 1.00 0.00 46 ALA A CA 7
ATOM 11705 C C . ALA A 1 46 ? 12.830 21.924 -3.523 1.00 0.00 46 ALA A C 7
ATOM 11706 O O . ALA A 1 46 ? 12.175 21.463 -2.588 1.00 0.00 46 ALA A O 7
ATOM 11713 N N . VAL A 1 47 ? 12.274 22.528 -4.534 1.00 0.00 47 VAL A N 7
ATOM 11714 C CA . VAL A 1 47 ? 10.840 22.541 -4.686 1.00 0.00 47 VAL A CA 7
ATOM 11715 C C . VAL A 1 47 ? 10.454 21.374 -5.581 1.00 0.00 47 VAL A C 7
ATOM 11716 O O . VAL A 1 47 ? 9.860 20.394 -5.124 1.00 0.00 47 VAL A O 7
ATOM 11729 N N . GLU A 1 48 ? 10.828 21.465 -6.842 1.00 0.00 48 GLU A N 7
ATOM 11730 C CA . GLU A 1 48 ? 10.655 20.378 -7.801 1.00 0.00 48 GLU A CA 7
ATOM 11731 C C . GLU A 1 48 ? 11.947 20.232 -8.588 1.00 0.00 48 GLU A C 7
ATOM 11732 O O . GLU A 1 48 ? 12.007 19.580 -9.630 1.00 0.00 48 GLU A O 7
ATOM 11744 N N . ASN A 1 49 ? 12.986 20.827 -8.026 1.00 0.00 49 ASN A N 7
ATOM 11745 C CA . ASN A 1 49 ? 14.344 20.839 -8.581 1.00 0.00 49 ASN A CA 7
ATOM 11746 C C . ASN A 1 49 ? 14.893 19.413 -8.603 1.00 0.00 49 ASN A C 7
ATOM 11747 O O . ASN A 1 49 ? 14.353 18.553 -7.904 1.00 0.00 49 ASN A O 7
ATOM 11758 N N . PRO A 1 50 ? 15.989 19.119 -9.366 1.00 0.00 50 PRO A N 7
ATOM 11759 C CA . PRO A 1 50 ? 16.573 17.758 -9.434 1.00 0.00 50 PRO A CA 7
ATOM 11760 C C . PRO A 1 50 ? 17.002 17.247 -8.060 1.00 0.00 50 PRO A C 7
ATOM 11761 O O . PRO A 1 50 ? 17.113 16.050 -7.841 1.00 0.00 50 PRO A O 7
ATOM 11772 N N . LYS A 1 51 ? 17.178 18.178 -7.119 1.00 0.00 51 LYS A N 7
ATOM 11773 C CA . LYS A 1 51 ? 17.495 17.849 -5.736 1.00 0.00 51 LYS A CA 7
ATOM 11774 C C . LYS A 1 51 ? 16.418 16.990 -5.109 1.00 0.00 51 LYS A C 7
ATOM 11775 O O . LYS A 1 51 ? 16.687 16.265 -4.194 1.00 0.00 51 LYS A O 7
ATOM 11794 N N . GLN A 1 52 ? 15.205 17.053 -5.636 1.00 0.00 52 GLN A N 7
ATOM 11795 C CA . GLN A 1 52 ? 14.098 16.260 -5.120 1.00 0.00 52 GLN A CA 7
ATOM 11796 C C . GLN A 1 52 ? 14.278 14.790 -5.430 1.00 0.00 52 GLN A C 7
ATOM 11797 O O . GLN A 1 52 ? 13.651 13.937 -4.818 1.00 0.00 52 GLN A O 7
ATOM 11811 N N . GLN A 1 53 ? 15.171 14.482 -6.342 1.00 0.00 53 GLN A N 7
ATOM 11812 C CA . GLN A 1 53 ? 15.476 13.102 -6.655 1.00 0.00 53 GLN A CA 7
ATOM 11813 C C . GLN A 1 53 ? 16.332 12.469 -5.550 1.00 0.00 53 GLN A C 7
ATOM 11814 O O . GLN A 1 53 ? 16.692 11.289 -5.629 1.00 0.00 53 GLN A O 7
ATOM 11828 N N . GLN A 1 54 ? 16.632 13.263 -4.510 1.00 0.00 54 GLN A N 7
ATOM 11829 C CA . GLN A 1 54 ? 17.352 12.806 -3.324 1.00 0.00 54 GLN A CA 7
ATOM 11830 C C . GLN A 1 54 ? 16.644 11.607 -2.706 1.00 0.00 54 GLN A C 7
ATOM 11831 O O . GLN A 1 54 ? 17.213 10.531 -2.581 1.00 0.00 54 GLN A O 7
ATOM 11845 N N . HIS A 1 55 ? 15.368 11.777 -2.426 1.00 0.00 55 HIS A N 7
ATOM 11846 C CA . HIS A 1 55 ? 14.590 10.759 -1.781 1.00 0.00 55 HIS A CA 7
ATOM 11847 C C . HIS A 1 55 ? 14.255 9.643 -2.723 1.00 0.00 55 HIS A C 7
ATOM 11848 O O . HIS A 1 55 ? 14.032 8.532 -2.299 1.00 0.00 55 HIS A O 7
ATOM 11862 N N . LEU A 1 56 ? 14.290 9.928 -4.011 1.00 0.00 56 LEU A N 7
ATOM 11863 C CA . LEU A 1 56 ? 14.088 8.897 -5.002 1.00 0.00 56 LEU A CA 7
ATOM 11864 C C . LEU A 1 56 ? 15.295 7.999 -4.984 1.00 0.00 56 LEU A C 7
ATOM 11865 O O . LEU A 1 56 ? 15.158 6.794 -4.950 1.00 0.00 56 LEU A O 7
ATOM 11881 N N . SER A 1 57 ? 16.472 8.603 -4.945 1.00 0.00 57 SER A N 7
ATOM 11882 C CA . SER A 1 57 ? 17.722 7.870 -4.899 1.00 0.00 57 SER A CA 7
ATOM 11883 C C . SER A 1 57 ? 17.753 6.943 -3.697 1.00 0.00 57 SER A C 7
ATOM 11884 O O . SER A 1 57 ? 18.240 5.834 -3.784 1.00 0.00 57 SER A O 7
ATOM 11892 N N . LEU A 1 58 ? 17.184 7.390 -2.608 1.00 0.00 58 LEU A N 7
ATOM 11893 C CA . LEU A 1 58 ? 17.175 6.630 -1.384 1.00 0.00 58 LEU A CA 7
ATOM 11894 C C . LEU A 1 58 ? 16.075 5.575 -1.415 1.00 0.00 58 LEU A C 7
ATOM 11895 O O . LEU A 1 58 ? 16.338 4.389 -1.240 1.00 0.00 58 LEU A O 7
ATOM 11911 N N . CYS A 1 59 ? 14.870 6.006 -1.693 1.00 0.00 59 CYS A N 7
ATOM 11912 C CA . CYS A 1 59 ? 13.700 5.145 -1.670 1.00 0.00 59 CYS A CA 7
ATOM 11913 C C . CYS A 1 59 ? 13.773 4.082 -2.770 1.00 0.00 59 CYS A C 7
ATOM 11914 O O . CYS A 1 59 ? 13.604 2.902 -2.483 1.00 0.00 59 CYS A O 7
ATOM 11921 N N . CYS A 1 60 ? 14.086 4.488 -4.022 1.00 0.00 60 CYS A N 7
ATOM 11922 C CA . CYS A 1 60 ? 14.250 3.536 -5.130 1.00 0.00 60 CYS A CA 7
ATOM 11923 C C . CYS A 1 60 ? 15.343 2.519 -4.809 1.00 0.00 60 CYS A C 7
ATOM 11924 O O . CYS A 1 60 ? 15.210 1.355 -5.112 1.00 0.00 60 CYS A O 7
ATOM 11931 N N . ASN A 1 61 ? 16.373 2.957 -4.093 1.00 0.00 61 ASN A N 7
ATOM 11932 C CA . ASN A 1 61 ? 17.506 2.085 -3.750 1.00 0.00 61 ASN A CA 7
ATOM 11933 C C . ASN A 1 61 ? 17.129 1.137 -2.631 1.00 0.00 61 ASN A C 7
ATOM 11934 O O . ASN A 1 61 ? 17.709 0.067 -2.471 1.00 0.00 61 ASN A O 7
ATOM 11945 N N . GLN A 1 62 ? 16.171 1.528 -1.855 1.00 0.00 62 GLN A N 7
ATOM 11946 C CA . GLN A 1 62 ? 15.732 0.709 -0.771 1.00 0.00 62 GLN A CA 7
ATOM 11947 C C . GLN A 1 62 ? 14.696 -0.297 -1.245 1.00 0.00 62 GLN A C 7
ATOM 11948 O O . GLN A 1 62 ? 14.797 -1.489 -0.966 1.00 0.00 62 GLN A O 7
ATOM 11962 N N . LEU A 1 63 ? 13.736 0.176 -1.999 1.00 0.00 63 LEU A N 7
ATOM 11963 C CA . LEU A 1 63 ? 12.654 -0.657 -2.475 1.00 0.00 63 LEU A CA 7
ATOM 11964 C C . LEU A 1 63 ? 13.182 -1.745 -3.412 1.00 0.00 63 LEU A C 7
ATOM 11965 O O . LEU A 1 63 ? 12.651 -2.832 -3.463 1.00 0.00 63 LEU A O 7
ATOM 11981 N N . GLN A 1 64 ? 14.247 -1.419 -4.131 1.00 0.00 64 GLN A N 7
ATOM 11982 C CA . GLN A 1 64 ? 14.853 -2.314 -5.106 1.00 0.00 64 GLN A CA 7
ATOM 11983 C C . GLN A 1 64 ? 15.576 -3.499 -4.451 1.00 0.00 64 GLN A C 7
ATOM 11984 O O . GLN A 1 64 ? 16.015 -4.417 -5.137 1.00 0.00 64 GLN A O 7
ATOM 11998 N N . GLU A 1 65 ? 15.747 -3.461 -3.136 1.00 0.00 65 GLU A N 7
ATOM 11999 C CA . GLU A 1 65 ? 16.359 -4.587 -2.435 1.00 0.00 65 GLU A CA 7
ATOM 12000 C C . GLU A 1 65 ? 15.341 -5.707 -2.324 1.00 0.00 65 GLU A C 7
ATOM 12001 O O . GLU A 1 65 ? 15.676 -6.882 -2.138 1.00 0.00 65 GLU A O 7
ATOM 12013 N N . VAL A 1 66 ? 14.105 -5.322 -2.446 1.00 0.00 66 VAL A N 7
ATOM 12014 C CA . VAL A 1 66 ? 12.978 -6.241 -2.449 1.00 0.00 66 VAL A CA 7
ATOM 12015 C C . VAL A 1 66 ? 12.848 -6.811 -3.880 1.00 0.00 66 VAL A C 7
ATOM 12016 O O . VAL A 1 66 ? 13.454 -6.275 -4.800 1.00 0.00 66 VAL A O 7
ATOM 12029 N N . GLU A 1 67 ? 12.110 -7.910 -4.051 1.00 0.00 67 GLU A N 7
ATOM 12030 C CA . GLU A 1 67 ? 11.868 -8.505 -5.380 1.00 0.00 67 GLU A CA 7
ATOM 12031 C C . GLU A 1 67 ? 11.290 -7.492 -6.315 1.00 0.00 67 GLU A C 7
ATOM 12032 O O . GLU A 1 67 ? 10.463 -6.715 -5.905 1.00 0.00 67 GLU A O 7
ATOM 12044 N N . LYS A 1 68 ? 11.660 -7.552 -7.574 1.00 0.00 68 LYS A N 7
ATOM 12045 C CA . LYS A 1 68 ? 11.208 -6.582 -8.571 1.00 0.00 68 LYS A CA 7
ATOM 12046 C C . LYS A 1 68 ? 9.686 -6.513 -8.700 1.00 0.00 68 LYS A C 7
ATOM 12047 O O . LYS A 1 68 ? 9.113 -5.437 -8.922 1.00 0.00 68 LYS A O 7
ATOM 12066 N N . GLN A 1 69 ? 9.040 -7.636 -8.477 1.00 0.00 69 GLN A N 7
ATOM 12067 C CA . GLN A 1 69 ? 7.590 -7.719 -8.539 1.00 0.00 69 GLN A CA 7
ATOM 12068 C C . GLN A 1 69 ? 6.974 -7.123 -7.268 1.00 0.00 69 GLN A C 7
ATOM 12069 O O . GLN A 1 69 ? 5.823 -6.703 -7.256 1.00 0.00 69 GLN A O 7
ATOM 12083 N N . CYS A 1 70 ? 7.781 -7.043 -6.225 1.00 0.00 70 CYS A N 7
ATOM 12084 C CA . CYS A 1 70 ? 7.356 -6.547 -4.937 1.00 0.00 70 CYS A CA 7
ATOM 12085 C C . CYS A 1 70 ? 7.872 -5.127 -4.703 1.00 0.00 70 CYS A C 7
ATOM 12086 O O . CYS A 1 70 ? 7.459 -4.455 -3.766 1.00 0.00 70 CYS A O 7
ATOM 12093 N N . GLN A 1 71 ? 8.771 -4.682 -5.570 1.00 0.00 71 GLN A N 7
ATOM 12094 C CA . GLN A 1 71 ? 9.315 -3.333 -5.527 1.00 0.00 71 GLN A CA 7
ATOM 12095 C C . GLN A 1 71 ? 8.201 -2.336 -5.753 1.00 0.00 71 GLN A C 7
ATOM 12096 O O . GLN A 1 71 ? 8.143 -1.302 -5.114 1.00 0.00 71 GLN A O 7
ATOM 12110 N N . CYS A 1 72 ? 7.280 -2.683 -6.634 1.00 0.00 72 CYS A N 7
ATOM 12111 C CA . CYS A 1 72 ? 6.139 -1.837 -6.876 1.00 0.00 72 CYS A CA 7
ATOM 12112 C C . CYS A 1 72 ? 5.078 -2.029 -5.830 1.00 0.00 72 CYS A C 7
ATOM 12113 O O . CYS A 1 72 ? 4.298 -1.127 -5.553 1.00 0.00 72 CYS A O 7
ATOM 12120 N N . GLU A 1 73 ? 5.082 -3.184 -5.213 1.00 0.00 73 GLU A N 7
ATOM 12121 C CA . GLU A 1 73 ? 4.144 -3.478 -4.157 1.00 0.00 73 GLU A CA 7
ATOM 12122 C C . GLU A 1 73 ? 4.458 -2.582 -2.948 1.00 0.00 73 GLU A C 7
ATOM 12123 O O . GLU A 1 73 ? 3.557 -2.102 -2.257 1.00 0.00 73 GLU A O 7
ATOM 12135 N N . ALA A 1 74 ? 5.767 -2.335 -2.730 1.00 0.00 74 ALA A N 7
ATOM 12136 C CA . ALA A 1 74 ? 6.253 -1.487 -1.669 1.00 0.00 74 ALA A CA 7
ATOM 12137 C C . ALA A 1 74 ? 5.729 -0.073 -1.832 1.00 0.00 74 ALA A C 7
ATOM 12138 O O . ALA A 1 74 ? 5.502 0.631 -0.853 1.00 0.00 74 ALA A O 7
ATOM 12145 N N . ILE A 1 75 ? 5.474 0.299 -3.076 1.00 0.00 75 ILE A N 7
ATOM 12146 C CA . ILE A 1 75 ? 5.001 1.626 -3.423 1.00 0.00 75 ILE A CA 7
ATOM 12147 C C . ILE A 1 75 ? 3.591 1.802 -2.935 1.00 0.00 75 ILE A C 7
ATOM 12148 O O . ILE A 1 75 ? 3.220 2.860 -2.424 1.00 0.00 75 ILE A O 7
ATOM 12164 N N . LYS A 1 76 ? 2.825 0.732 -3.036 1.00 0.00 76 LYS A N 7
ATOM 12165 C CA . LYS A 1 76 ? 1.440 0.755 -2.667 1.00 0.00 76 LYS A CA 7
ATOM 12166 C C . LYS A 1 76 ? 1.379 0.991 -1.188 1.00 0.00 76 LYS A C 7
ATOM 12167 O O . LYS A 1 76 ? 0.620 1.841 -0.696 1.00 0.00 76 LYS A O 7
ATOM 12186 N N . GLN A 1 77 ? 2.291 0.316 -0.508 1.00 0.00 77 GLN A N 7
ATOM 12187 C CA . GLN A 1 77 ? 2.401 0.368 0.922 1.00 0.00 77 GLN A CA 7
ATOM 12188 C C . GLN A 1 77 ? 2.690 1.773 1.381 1.00 0.00 77 GLN A C 7
ATOM 12189 O O . GLN A 1 77 ? 2.165 2.191 2.399 1.00 0.00 77 GLN A O 7
ATOM 12203 N N . VAL A 1 78 ? 3.533 2.502 0.626 1.00 0.00 78 VAL A N 7
ATOM 12204 C CA . VAL A 1 78 ? 3.885 3.873 0.994 1.00 0.00 78 VAL A CA 7
ATOM 12205 C C . VAL A 1 78 ? 2.644 4.718 1.010 1.00 0.00 78 VAL A C 7
ATOM 12206 O O . VAL A 1 78 ? 2.412 5.455 1.953 1.00 0.00 78 VAL A O 7
ATOM 12219 N N . VAL A 1 79 ? 1.820 4.553 -0.016 1.00 0.00 79 VAL A N 7
ATOM 12220 C CA . VAL A 1 79 ? 0.652 5.385 -0.176 1.00 0.00 79 VAL A CA 7
ATOM 12221 C C . VAL A 1 79 ? -0.299 5.113 0.954 1.00 0.00 79 VAL A C 7
ATOM 12222 O O . VAL A 1 79 ? -0.744 6.029 1.637 1.00 0.00 79 VAL A O 7
ATOM 12235 N N . GLU A 1 80 ? -0.522 3.837 1.191 1.00 0.00 80 GLU A N 7
ATOM 12236 C CA . GLU A 1 80 ? -1.431 3.371 2.212 1.00 0.00 80 GLU A CA 7
ATOM 12237 C C . GLU A 1 80 ? -1.033 3.877 3.594 1.00 0.00 80 GLU A C 7
ATOM 12238 O O . GLU A 1 80 ? -1.848 4.467 4.304 1.00 0.00 80 GLU A O 7
ATOM 12250 N N . GLN A 1 81 ? 0.224 3.691 3.954 1.00 0.00 81 GLN A N 7
ATOM 12251 C CA . GLN A 1 81 ? 0.695 4.076 5.273 1.00 0.00 81 GLN A CA 7
ATOM 12252 C C . GLN A 1 81 ? 0.790 5.599 5.424 1.00 0.00 81 GLN A C 7
ATOM 12253 O O . GLN A 1 81 ? 0.565 6.141 6.506 1.00 0.00 81 GLN A O 7
ATOM 12267 N N . ALA A 1 82 ? 1.085 6.289 4.344 1.00 0.00 82 ALA A N 7
ATOM 12268 C CA . ALA A 1 82 ? 1.223 7.733 4.392 1.00 0.00 82 ALA A CA 7
ATOM 12269 C C . ALA A 1 82 ? -0.136 8.417 4.450 1.00 0.00 82 ALA A C 7
ATOM 12270 O O . ALA A 1 82 ? -0.314 9.406 5.165 1.00 0.00 82 ALA A O 7
ATOM 12277 N N . GLN A 1 83 ? -1.099 7.884 3.726 1.00 0.00 83 GLN A N 7
ATOM 12278 C CA . GLN A 1 83 ? -2.412 8.478 3.712 1.00 0.00 83 GLN A CA 7
ATOM 12279 C C . GLN A 1 83 ? -3.122 8.215 5.020 1.00 0.00 83 GLN A C 7
ATOM 12280 O O . GLN A 1 83 ? -3.851 9.074 5.508 1.00 0.00 83 GLN A O 7
ATOM 12294 N N . LYS A 1 84 ? -2.871 7.049 5.617 1.00 0.00 84 LYS A N 7
ATOM 12295 C CA . LYS A 1 84 ? -3.533 6.696 6.847 1.00 0.00 84 LYS A CA 7
ATOM 12296 C C . LYS A 1 84 ? -3.017 7.544 7.987 1.00 0.00 84 LYS A C 7
ATOM 12297 O O . LYS A 1 84 ? -3.789 8.004 8.812 1.00 0.00 84 LYS A O 7
ATOM 12316 N N . GLN A 1 85 ? -1.711 7.817 7.979 1.00 0.00 85 GLN A N 7
ATOM 12317 C CA . GLN A 1 85 ? -1.087 8.546 9.064 1.00 0.00 85 GLN A CA 7
ATOM 12318 C C . GLN A 1 85 ? -1.560 9.992 9.097 1.00 0.00 85 GLN A C 7
ATOM 12319 O O . GLN A 1 85 ? -1.800 10.551 10.161 1.00 0.00 85 GLN A O 7
ATOM 12333 N N . LEU A 1 86 ? -1.738 10.577 7.931 1.00 0.00 86 LEU A N 7
ATOM 12334 C CA . LEU A 1 86 ? -2.221 11.932 7.865 1.00 0.00 86 LEU A CA 7
ATOM 12335 C C . LEU A 1 86 ? -3.716 12.014 8.130 1.00 0.00 86 LEU A C 7
ATOM 12336 O O . LEU A 1 86 ? -4.184 12.958 8.781 1.00 0.00 86 LEU A O 7
ATOM 12352 N N . GLN A 1 87 ? -4.450 10.989 7.705 1.00 0.00 87 GLN A N 7
ATOM 12353 C CA . GLN A 1 87 ? -5.898 10.930 7.897 1.00 0.00 87 GLN A CA 7
ATOM 12354 C C . GLN A 1 87 ? -6.239 10.851 9.389 1.00 0.00 87 GLN A C 7
ATOM 12355 O O . GLN A 1 87 ? -7.205 11.459 9.858 1.00 0.00 87 GLN A O 7
ATOM 12369 N N . GLN A 1 88 ? -5.428 10.129 10.132 1.00 0.00 88 GLN A N 7
ATOM 12370 C CA . GLN A 1 88 ? -5.627 9.992 11.577 1.00 0.00 88 GLN A CA 7
ATOM 12371 C C . GLN A 1 88 ? -4.874 11.078 12.320 1.00 0.00 88 GLN A C 7
ATOM 12372 O O . GLN A 1 88 ? -4.879 11.143 13.557 1.00 0.00 88 GLN A O 7
ATOM 12386 N N . GLY A 1 89 ? -4.223 11.901 11.569 1.00 0.00 89 GLY A N 7
ATOM 12387 C CA . GLY A 1 89 ? -3.469 12.973 12.118 1.00 0.00 89 GLY A CA 7
ATOM 12388 C C . GLY A 1 89 ? -4.220 14.275 12.059 1.00 0.00 89 GLY A C 7
ATOM 12389 O O . GLY A 1 89 ? -5.125 14.521 12.861 1.00 0.00 89 GLY A O 7
ATOM 12393 N N . GLN A 1 90 ? -3.890 15.094 11.088 1.00 0.00 90 GLN A N 7
ATOM 12394 C CA . GLN A 1 90 ? -4.465 16.435 10.994 1.00 0.00 90 GLN A CA 7
ATOM 12395 C C . GLN A 1 90 ? -5.263 16.625 9.713 1.00 0.00 90 GLN A C 7
ATOM 12396 O O . GLN A 1 90 ? -5.933 17.636 9.530 1.00 0.00 90 GLN A O 7
ATOM 12410 N N . GLY A 1 91 ? -5.217 15.651 8.869 1.00 0.00 91 GLY A N 7
ATOM 12411 C CA . GLY A 1 91 ? -5.803 15.761 7.560 1.00 0.00 91 GLY A CA 7
ATOM 12412 C C . GLY A 1 91 ? -4.705 15.648 6.592 1.00 0.00 91 GLY A C 7
ATOM 12413 O O . GLY A 1 91 ? -4.245 14.551 6.326 1.00 0.00 91 GLY A O 7
ATOM 12417 N N . GLY A 1 92 ? -4.266 16.759 6.058 1.00 0.00 92 GLY A N 7
ATOM 12418 C CA . GLY A 1 92 ? -3.080 16.799 5.256 1.00 0.00 92 GLY A CA 7
ATOM 12419 C C . GLY A 1 92 ? -3.187 16.189 3.889 1.00 0.00 92 GLY A C 7
ATOM 12420 O O . GLY A 1 92 ? -2.584 16.693 2.987 1.00 0.00 92 GLY A O 7
ATOM 12424 N N . GLN A 1 93 ? -3.958 15.128 3.735 1.00 0.00 93 GLN A N 7
ATOM 12425 C CA . GLN A 1 93 ? -4.103 14.392 2.470 1.00 0.00 93 GLN A CA 7
ATOM 12426 C C . GLN A 1 93 ? -4.325 15.317 1.263 1.00 0.00 93 GLN A C 7
ATOM 12427 O O . GLN A 1 93 ? -3.833 15.043 0.176 1.00 0.00 93 GLN A O 7
ATOM 12441 N N . GLN A 1 94 ? -5.021 16.414 1.483 1.00 0.00 94 GLN A N 7
ATOM 12442 C CA . GLN A 1 94 ? -5.309 17.379 0.431 1.00 0.00 94 GLN A CA 7
ATOM 12443 C C . GLN A 1 94 ? -4.041 18.164 0.021 1.00 0.00 94 GLN A C 7
ATOM 12444 O O . GLN A 1 94 ? -3.777 18.366 -1.162 1.00 0.00 94 GLN A O 7
ATOM 12458 N N . GLN A 1 95 ? -3.252 18.564 1.007 1.00 0.00 95 GLN A N 7
ATOM 12459 C CA . GLN A 1 95 ? -2.071 19.360 0.777 1.00 0.00 95 GLN A CA 7
ATOM 12460 C C . GLN A 1 95 ? -0.923 18.444 0.384 1.00 0.00 95 GLN A C 7
ATOM 12461 O O . GLN A 1 95 ? -0.279 18.629 -0.643 1.00 0.00 95 GLN A O 7
ATOM 12475 N N . VAL A 1 96 ? -0.774 17.388 1.168 1.00 0.00 96 VAL A N 7
ATOM 12476 C CA . VAL A 1 96 ? 0.229 16.346 1.000 1.00 0.00 96 VAL A CA 7
ATOM 12477 C C . VAL A 1 96 ? 0.085 15.674 -0.357 1.00 0.00 96 VAL A C 7
ATOM 12478 O O . VAL A 1 96 ? 1.052 15.131 -0.876 1.00 0.00 96 VAL A O 7
ATOM 12491 N N . GLN A 1 97 ? -1.120 15.762 -0.939 1.00 0.00 97 GLN A N 7
ATOM 12492 C CA . GLN A 1 97 ? -1.436 15.170 -2.247 1.00 0.00 97 GLN A CA 7
ATOM 12493 C C . GLN A 1 97 ? -0.340 15.425 -3.286 1.00 0.00 97 GLN A C 7
ATOM 12494 O O . GLN A 1 97 ? 0.107 14.498 -3.938 1.00 0.00 97 GLN A O 7
ATOM 12508 N N . GLN A 1 98 ? 0.141 16.665 -3.373 1.00 0.00 98 GLN A N 7
ATOM 12509 C CA . GLN A 1 98 ? 1.133 17.036 -4.388 1.00 0.00 98 GLN A CA 7
ATOM 12510 C C . GLN A 1 98 ? 2.485 16.359 -4.149 1.00 0.00 98 GLN A C 7
ATOM 12511 O O . GLN A 1 98 ? 3.335 16.304 -5.044 1.00 0.00 98 GLN A O 7
ATOM 12525 N N . MET A 1 99 ? 2.695 15.876 -2.953 1.00 0.00 99 MET A N 7
ATOM 12526 C CA . MET A 1 99 ? 3.950 15.277 -2.598 1.00 0.00 99 MET A CA 7
ATOM 12527 C C . MET A 1 99 ? 3.804 13.783 -2.614 1.00 0.00 99 MET A C 7
ATOM 12528 O O . MET A 1 99 ? 4.597 13.091 -3.206 1.00 0.00 99 MET A O 7
ATOM 12542 N N . VAL A 1 100 ? 2.766 13.295 -1.984 1.00 0.00 100 VAL A N 7
ATOM 12543 C CA . VAL A 1 100 ? 2.506 11.860 -1.941 1.00 0.00 100 VAL A CA 7
ATOM 12544 C C . VAL A 1 100 ? 2.230 11.301 -3.352 1.00 0.00 100 VAL A C 7
ATOM 12545 O O . VAL A 1 100 ? 2.454 10.132 -3.621 1.00 0.00 100 VAL A O 7
ATOM 12558 N N . LYS A 1 101 ? 1.782 12.154 -4.266 1.00 0.00 101 LYS A N 7
ATOM 12559 C CA . LYS A 1 101 ? 1.572 11.735 -5.642 1.00 0.00 101 LYS A CA 7
ATOM 12560 C C . LYS A 1 101 ? 2.889 11.361 -6.322 1.00 0.00 101 LYS A C 7
ATOM 12561 O O . LYS A 1 101 ? 2.903 10.619 -7.294 1.00 0.00 101 LYS A O 7
ATOM 12580 N N . LYS A 1 102 ? 3.990 11.857 -5.779 1.00 0.00 102 LYS A N 7
ATOM 12581 C CA . LYS A 1 102 ? 5.312 11.528 -6.268 1.00 0.00 102 LYS A CA 7
ATOM 12582 C C . LYS A 1 102 ? 5.609 10.056 -5.995 1.00 0.00 102 LYS A C 7
ATOM 12583 O O . LYS A 1 102 ? 6.335 9.414 -6.741 1.00 0.00 102 LYS A O 7
ATOM 12602 N N . ALA A 1 103 ? 4.986 9.517 -4.942 1.00 0.00 103 ALA A N 7
ATOM 12603 C CA . ALA A 1 103 ? 5.104 8.091 -4.616 1.00 0.00 103 ALA A CA 7
ATOM 12604 C C . ALA A 1 103 ? 4.520 7.255 -5.743 1.00 0.00 103 ALA A C 7
ATOM 12605 O O . ALA A 1 103 ? 5.007 6.195 -6.064 1.00 0.00 103 ALA A O 7
ATOM 12612 N N . GLN A 1 104 ? 3.515 7.794 -6.390 1.00 0.00 104 GLN A N 7
ATOM 12613 C CA . GLN A 1 104 ? 2.836 7.114 -7.473 1.00 0.00 104 GLN A CA 7
ATOM 12614 C C . GLN A 1 104 ? 3.702 7.117 -8.742 1.00 0.00 104 GLN A C 7
ATOM 12615 O O . GLN A 1 104 ? 3.449 6.387 -9.686 1.00 0.00 104 GLN A O 7
ATOM 12629 N N . MET A 1 105 ? 4.709 7.961 -8.755 1.00 0.00 105 MET A N 7
ATOM 12630 C CA . MET A 1 105 ? 5.615 8.076 -9.898 1.00 0.00 105 MET A CA 7
ATOM 12631 C C . MET A 1 105 ? 6.776 7.128 -9.727 1.00 0.00 105 MET A C 7
ATOM 12632 O O . MET A 1 105 ? 7.464 6.796 -10.690 1.00 0.00 105 MET A O 7
ATOM 12646 N N . LEU A 1 106 ? 6.976 6.685 -8.496 1.00 0.00 106 LEU A N 7
ATOM 12647 C CA . LEU A 1 106 ? 8.100 5.820 -8.125 1.00 0.00 106 LEU A CA 7
ATOM 12648 C C . LEU A 1 106 ? 8.251 4.601 -9.043 1.00 0.00 106 LEU A C 7
ATOM 12649 O O . LEU A 1 106 ? 9.337 4.378 -9.562 1.00 0.00 106 LEU A O 7
ATOM 12665 N N . PRO A 1 107 ? 7.178 3.799 -9.291 1.00 0.00 107 PRO A N 7
ATOM 12666 C CA . PRO A 1 107 ? 7.268 2.655 -10.187 1.00 0.00 107 PRO A CA 7
ATOM 12667 C C . PRO A 1 107 ? 7.649 3.038 -11.612 1.00 0.00 107 PRO A C 7
ATOM 12668 O O . PRO A 1 107 ? 8.258 2.244 -12.323 1.00 0.00 107 PRO A O 7
ATOM 12679 N N . ASN A 1 108 ? 7.363 4.263 -11.999 1.00 0.00 108 ASN A N 7
ATOM 12680 C CA . ASN A 1 108 ? 7.638 4.698 -13.316 1.00 0.00 108 ASN A CA 7
ATOM 12681 C C . ASN A 1 108 ? 9.081 5.164 -13.414 1.00 0.00 108 ASN A C 7
ATOM 12682 O O . ASN A 1 108 ? 9.785 4.848 -14.363 1.00 0.00 108 ASN A O 7
ATOM 12693 N N . GLN A 1 109 ? 9.530 5.867 -12.396 1.00 0.00 109 GLN A N 7
ATOM 12694 C CA . GLN A 1 109 ? 10.870 6.439 -12.386 1.00 0.00 109 GLN A CA 7
ATOM 12695 C C . GLN A 1 109 ? 11.934 5.407 -12.009 1.00 0.00 109 GLN A C 7
ATOM 12696 O O . GLN A 1 109 ? 13.019 5.395 -12.568 1.00 0.00 109 GLN A O 7
ATOM 12710 N N . CYS A 1 110 ? 11.602 4.526 -11.088 1.00 0.00 110 CYS A N 7
ATOM 12711 C CA . CYS A 1 110 ? 12.543 3.505 -10.607 1.00 0.00 110 CYS A CA 7
ATOM 12712 C C . CYS A 1 110 ? 12.520 2.297 -11.549 1.00 0.00 110 CYS A C 7
ATOM 12713 O O . CYS A 1 110 ? 13.330 1.374 -11.425 1.00 0.00 110 CYS A O 7
ATOM 12720 N N . ASN A 1 111 ? 11.596 2.347 -12.508 1.00 0.00 111 ASN A N 7
ATOM 12721 C CA . ASN A 1 111 ? 11.358 1.282 -13.479 1.00 0.00 111 ASN A CA 7
ATOM 12722 C C . ASN A 1 111 ? 11.031 -0.020 -12.779 1.00 0.00 111 ASN A C 7
ATOM 12723 O O . ASN A 1 111 ? 11.815 -0.965 -12.723 1.00 0.00 111 ASN A O 7
ATOM 12734 N N . LEU A 1 112 ? 9.925 0.020 -12.121 1.00 0.00 112 LEU A N 7
ATOM 12735 C CA . LEU A 1 112 ? 9.400 -1.113 -11.404 1.00 0.00 112 LEU A CA 7
ATOM 12736 C C . LEU A 1 112 ? 8.441 -1.864 -12.290 1.00 0.00 112 LEU A C 7
ATOM 12737 O O . LEU A 1 112 ? 7.934 -1.302 -13.253 1.00 0.00 112 LEU A O 7
ATOM 12753 N N . GLN A 1 113 ? 8.189 -3.125 -11.976 1.00 0.00 113 GLN A N 7
ATOM 12754 C CA . GLN A 1 113 ? 7.356 -4.019 -12.824 1.00 0.00 113 GLN A CA 7
ATOM 12755 C C . GLN A 1 113 ? 5.851 -3.709 -12.690 1.00 0.00 113 GLN A C 7
ATOM 12756 O O . GLN A 1 113 ? 4.997 -4.589 -12.805 1.00 0.00 113 GLN A O 7
ATOM 12770 N N . CYS A 1 114 ? 5.562 -2.466 -12.542 1.00 0.00 114 CYS A N 7
ATOM 12771 C CA . CYS A 1 114 ? 4.256 -1.940 -12.338 1.00 0.00 114 CYS A CA 7
ATOM 12772 C C . CYS A 1 114 ? 4.294 -0.516 -12.859 1.00 0.00 114 CYS A C 7
ATOM 12773 O O . CYS A 1 114 ? 5.346 0.120 -12.796 1.00 0.00 114 CYS A O 7
ATOM 12780 N N . SER A 1 115 ? 3.210 -0.021 -13.357 1.00 0.00 115 SER A N 7
ATOM 12781 C CA . SER A 1 115 ? 3.191 1.294 -13.932 1.00 0.00 115 SER A CA 7
ATOM 12782 C C . SER A 1 115 ? 1.962 2.044 -13.477 1.00 0.00 115 SER A C 7
ATOM 12783 O O . SER A 1 115 ? 0.861 1.491 -13.497 1.00 0.00 115 SER A O 7
ATOM 12791 N N . ILE A 1 116 ? 2.142 3.265 -13.043 1.00 0.00 116 ILE A N 7
ATOM 12792 C CA . ILE A 1 116 ? 1.035 4.077 -12.611 1.00 0.00 116 ILE A CA 7
ATOM 12793 C C . ILE A 1 116 ? 0.897 5.216 -13.600 1.00 0.00 116 ILE A C 7
ATOM 12794 O O . ILE A 1 116 ? 0.068 5.132 -14.518 1.00 0.00 116 ILE A O 7
ATOM 12811 N N . GLY A 1 1 ? -1.430 -14.346 -3.895 1.00 0.00 1 GLY A N 8
ATOM 12812 C CA . GLY A 1 1 ? -1.710 -15.477 -3.015 1.00 0.00 1 GLY A CA 8
ATOM 12813 C C . GLY A 1 1 ? -0.453 -15.994 -2.408 1.00 0.00 1 GLY A C 8
ATOM 12814 O O . GLY A 1 1 ? 0.622 -15.826 -2.983 1.00 0.00 1 GLY A O 8
ATOM 12820 N N . ARG A 1 2 ? -0.565 -16.598 -1.253 1.00 0.00 2 ARG A N 8
ATOM 12821 C CA . ARG A 1 2 ? 0.586 -17.168 -0.585 1.00 0.00 2 ARG A CA 8
ATOM 12822 C C . ARG A 1 2 ? 0.678 -18.598 -0.919 1.00 0.00 2 ARG A C 8
ATOM 12823 O O . ARG A 1 2 ? -0.282 -19.330 -0.760 1.00 0.00 2 ARG A O 8
ATOM 12844 N N . CYS A 1 3 ? 1.787 -18.997 -1.365 1.00 0.00 3 CYS A N 8
ATOM 12845 C CA . CYS A 1 3 ? 1.970 -20.360 -1.717 1.00 0.00 3 CYS A CA 8
ATOM 12846 C C . CYS A 1 3 ? 3.057 -20.975 -0.876 1.00 0.00 3 CYS A C 8
ATOM 12847 O O . CYS A 1 3 ? 4.065 -20.329 -0.566 1.00 0.00 3 CYS A O 8
ATOM 12854 N N . THR A 1 4 ? 2.839 -22.192 -0.487 1.00 0.00 4 THR A N 8
ATOM 12855 C CA . THR A 1 4 ? 3.762 -22.930 0.328 1.00 0.00 4 THR A CA 8
ATOM 12856 C C . THR A 1 4 ? 4.990 -23.300 -0.491 1.00 0.00 4 THR A C 8
ATOM 12857 O O . THR A 1 4 ? 4.905 -23.435 -1.726 1.00 0.00 4 THR A O 8
ATOM 12868 N N . LYS A 1 5 ? 6.124 -23.433 0.154 1.00 0.00 5 LYS A N 8
ATOM 12869 C CA . LYS A 1 5 ? 7.330 -23.839 -0.523 1.00 0.00 5 LYS A CA 8
ATOM 12870 C C . LYS A 1 5 ? 7.332 -25.342 -0.743 1.00 0.00 5 LYS A C 8
ATOM 12871 O O . LYS A 1 5 ? 8.009 -26.097 -0.031 1.00 0.00 5 LYS A O 8
ATOM 12890 N N . SER A 1 6 ? 6.507 -25.772 -1.644 1.00 0.00 6 SER A N 8
ATOM 12891 C CA . SER A 1 6 ? 6.418 -27.141 -2.005 1.00 0.00 6 SER A CA 8
ATOM 12892 C C . SER A 1 6 ? 6.021 -27.205 -3.459 1.00 0.00 6 SER A C 8
ATOM 12893 O O . SER A 1 6 ? 5.622 -26.186 -4.035 1.00 0.00 6 SER A O 8
ATOM 12901 N N . ILE A 1 7 ? 6.198 -28.346 -4.065 1.00 0.00 7 ILE A N 8
ATOM 12902 C CA . ILE A 1 7 ? 5.831 -28.559 -5.446 1.00 0.00 7 ILE A CA 8
ATOM 12903 C C . ILE A 1 7 ? 4.988 -29.836 -5.548 1.00 0.00 7 ILE A C 8
ATOM 12904 O O . ILE A 1 7 ? 5.463 -30.907 -5.175 1.00 0.00 7 ILE A O 8
ATOM 12920 N N . PRO A 1 8 ? 3.727 -29.755 -6.009 1.00 0.00 8 PRO A N 8
ATOM 12921 C CA . PRO A 1 8 ? 3.083 -28.500 -6.406 1.00 0.00 8 PRO A CA 8
ATOM 12922 C C . PRO A 1 8 ? 2.683 -27.677 -5.174 1.00 0.00 8 PRO A C 8
ATOM 12923 O O . PRO A 1 8 ? 2.249 -28.242 -4.156 1.00 0.00 8 PRO A O 8
ATOM 12934 N N . PRO A 1 9 ? 2.846 -26.355 -5.236 1.00 0.00 9 PRO A N 8
ATOM 12935 C CA . PRO A 1 9 ? 2.589 -25.469 -4.104 1.00 0.00 9 PRO A CA 8
ATOM 12936 C C . PRO A 1 9 ? 1.127 -25.402 -3.719 1.00 0.00 9 PRO A C 8
ATOM 12937 O O . PRO A 1 9 ? 0.228 -25.610 -4.553 1.00 0.00 9 PRO A O 8
ATOM 12948 N N . ILE A 1 10 ? 0.892 -25.135 -2.470 1.00 0.00 10 ILE A N 8
ATOM 12949 C CA . ILE A 1 10 ? -0.433 -24.967 -1.961 1.00 0.00 10 ILE A CA 8
ATOM 12950 C C . ILE A 1 10 ? -0.624 -23.483 -1.806 1.00 0.00 10 ILE A C 8
ATOM 12951 O O . ILE A 1 10 ? 0.136 -22.839 -1.084 1.00 0.00 10 ILE A O 8
ATOM 12967 N N . CYS A 1 11 ? -1.558 -22.929 -2.503 1.00 0.00 11 CYS A N 8
ATOM 12968 C CA . CYS A 1 11 ? -1.752 -21.514 -2.458 1.00 0.00 11 CYS A CA 8
ATOM 12969 C C . CYS A 1 11 ? -2.972 -21.147 -1.659 1.00 0.00 11 CYS A C 8
ATOM 12970 O O . CYS A 1 11 ? -4.053 -21.727 -1.822 1.00 0.00 11 CYS A O 8
ATOM 12977 N N . PHE A 1 12 ? -2.774 -20.230 -0.774 1.00 0.00 12 PHE A N 8
ATOM 12978 C CA . PHE A 1 12 ? -3.779 -19.736 0.101 1.00 0.00 12 PHE A CA 8
ATOM 12979 C C . PHE A 1 12 ? -4.066 -18.302 -0.214 1.00 0.00 12 PHE A C 8
ATOM 12980 O O . PHE A 1 12 ? -3.180 -17.592 -0.726 1.00 0.00 12 PHE A O 8
ATOM 12997 N N . PRO A 1 13 ? -5.296 -17.845 0.073 1.00 0.00 13 PRO A N 8
ATOM 12998 C CA . PRO A 1 13 ? -5.678 -16.446 -0.121 1.00 0.00 13 PRO A CA 8
ATOM 12999 C C . PRO A 1 13 ? -4.746 -15.527 0.675 1.00 0.00 13 PRO A C 8
ATOM 13000 O O . PRO A 1 13 ? -4.214 -14.538 0.164 1.00 0.00 13 PRO A O 8
ATOM 13011 N N . ASP A 1 14 ? -4.519 -15.902 1.910 1.00 0.00 14 ASP A N 8
ATOM 13012 C CA . ASP A 1 14 ? -3.642 -15.191 2.798 1.00 0.00 14 ASP A CA 8
ATOM 13013 C C . ASP A 1 14 ? -2.982 -16.188 3.721 1.00 0.00 14 ASP A C 8
ATOM 13014 O O . ASP A 1 14 ? -3.454 -17.330 3.860 1.00 0.00 14 ASP A O 8
ATOM 13023 N N . GLY A 1 15 ? -1.907 -15.791 4.304 1.00 0.00 15 GLY A N 8
ATOM 13024 C CA . GLY A 1 15 ? -1.186 -16.635 5.179 1.00 0.00 15 GLY A CA 8
ATOM 13025 C C . GLY A 1 15 ? -0.854 -15.958 6.482 1.00 0.00 15 GLY A C 8
ATOM 13026 O O . GLY A 1 15 ? -0.479 -16.631 7.442 1.00 0.00 15 GLY A O 8
ATOM 13030 N N . LEU A 1 16 ? -1.014 -14.625 6.538 1.00 0.00 16 LEU A N 8
ATOM 13031 C CA . LEU A 1 16 ? -0.697 -13.872 7.750 1.00 0.00 16 LEU A CA 8
ATOM 13032 C C . LEU A 1 16 ? -1.176 -12.442 7.654 1.00 0.00 16 LEU A C 8
ATOM 13033 O O . LEU A 1 16 ? -1.889 -11.952 8.529 1.00 0.00 16 LEU A O 8
ATOM 13049 N N . ASP A 1 17 ? -0.827 -11.808 6.581 1.00 0.00 17 ASP A N 8
ATOM 13050 C CA . ASP A 1 17 ? -1.103 -10.401 6.371 1.00 0.00 17 ASP A CA 8
ATOM 13051 C C . ASP A 1 17 ? -0.792 -10.028 4.944 1.00 0.00 17 ASP A C 8
ATOM 13052 O O . ASP A 1 17 ? 0.387 -9.897 4.570 1.00 0.00 17 ASP A O 8
ATOM 13061 N N . ASN A 1 18 ? -1.821 -9.939 4.135 1.00 0.00 18 ASN A N 8
ATOM 13062 C CA . ASN A 1 18 ? -1.691 -9.520 2.746 1.00 0.00 18 ASN A CA 8
ATOM 13063 C C . ASN A 1 18 ? -2.467 -8.244 2.506 1.00 0.00 18 ASN A C 8
ATOM 13064 O O . ASN A 1 18 ? -3.638 -8.287 2.126 1.00 0.00 18 ASN A O 8
ATOM 13075 N N . PRO A 1 19 ? -1.859 -7.075 2.773 1.00 0.00 19 PRO A N 8
ATOM 13076 C CA . PRO A 1 19 ? -2.510 -5.791 2.530 1.00 0.00 19 PRO A CA 8
ATOM 13077 C C . PRO A 1 19 ? -2.367 -5.384 1.059 1.00 0.00 19 PRO A C 8
ATOM 13078 O O . PRO A 1 19 ? -3.046 -4.485 0.561 1.00 0.00 19 PRO A O 8
ATOM 13089 N N . ARG A 1 20 ? -1.447 -6.059 0.397 1.00 0.00 20 ARG A N 8
ATOM 13090 C CA . ARG A 1 20 ? -1.169 -5.902 -1.021 1.00 0.00 20 ARG A CA 8
ATOM 13091 C C . ARG A 1 20 ? -0.902 -7.288 -1.535 1.00 0.00 20 ARG A C 8
ATOM 13092 O O . ARG A 1 20 ? -1.436 -7.716 -2.543 1.00 0.00 20 ARG A O 8
ATOM 13113 N N . GLY A 1 21 ? -0.068 -7.991 -0.791 1.00 0.00 21 GLY A N 8
ATOM 13114 C CA . GLY A 1 21 ? 0.282 -9.349 -1.096 1.00 0.00 21 GLY A CA 8
ATOM 13115 C C . GLY A 1 21 ? 1.696 -9.575 -0.729 1.00 0.00 21 GLY A C 8
ATOM 13116 O O . GLY A 1 21 ? 2.015 -10.361 0.166 1.00 0.00 21 GLY A O 8
ATOM 13120 N N . CYS A 1 22 ? 2.544 -8.874 -1.403 1.00 0.00 22 CYS A N 8
ATOM 13121 C CA . CYS A 1 22 ? 3.917 -8.828 -1.060 1.00 0.00 22 CYS A CA 8
ATOM 13122 C C . CYS A 1 22 ? 4.068 -8.138 0.268 1.00 0.00 22 CYS A C 8
ATOM 13123 O O . CYS A 1 22 ? 3.401 -7.123 0.532 1.00 0.00 22 CYS A O 8
ATOM 13130 N N . GLN A 1 23 ? 4.876 -8.689 1.118 1.00 0.00 23 GLN A N 8
ATOM 13131 C CA . GLN A 1 23 ? 5.091 -8.092 2.391 1.00 0.00 23 GLN A CA 8
ATOM 13132 C C . GLN A 1 23 ? 6.373 -7.312 2.409 1.00 0.00 23 GLN A C 8
ATOM 13133 O O . GLN A 1 23 ? 7.464 -7.839 2.631 1.00 0.00 23 GLN A O 8
ATOM 13147 N N . ILE A 1 24 ? 6.246 -6.085 2.102 1.00 0.00 24 ILE A N 8
ATOM 13148 C CA . ILE A 1 24 ? 7.358 -5.198 2.116 1.00 0.00 24 ILE A CA 8
ATOM 13149 C C . ILE A 1 24 ? 7.335 -4.551 3.479 1.00 0.00 24 ILE A C 8
ATOM 13150 O O . ILE A 1 24 ? 6.247 -4.238 3.989 1.00 0.00 24 ILE A O 8
ATOM 13166 N N . ARG A 1 25 ? 8.472 -4.397 4.093 1.00 0.00 25 ARG A N 8
ATOM 13167 C CA . ARG A 1 25 ? 8.522 -3.850 5.420 1.00 0.00 25 ARG A CA 8
ATOM 13168 C C . ARG A 1 25 ? 8.202 -2.357 5.382 1.00 0.00 25 ARG A C 8
ATOM 13169 O O . ARG A 1 25 ? 8.892 -1.577 4.729 1.00 0.00 25 ARG A O 8
ATOM 13190 N N . ILE A 1 26 ? 7.156 -1.960 6.088 1.00 0.00 26 ILE A N 8
ATOM 13191 C CA . ILE A 1 26 ? 6.688 -0.566 6.077 1.00 0.00 26 ILE A CA 8
ATOM 13192 C C . ILE A 1 26 ? 7.722 0.393 6.648 1.00 0.00 26 ILE A C 8
ATOM 13193 O O . ILE A 1 26 ? 7.682 1.598 6.400 1.00 0.00 26 ILE A O 8
ATOM 13209 N N . GLN A 1 27 ? 8.688 -0.167 7.351 1.00 0.00 27 GLN A N 8
ATOM 13210 C CA . GLN A 1 27 ? 9.713 0.600 7.997 1.00 0.00 27 GLN A CA 8
ATOM 13211 C C . GLN A 1 27 ? 10.742 1.067 6.992 1.00 0.00 27 GLN A C 8
ATOM 13212 O O . GLN A 1 27 ? 11.481 1.998 7.253 1.00 0.00 27 GLN A O 8
ATOM 13226 N N . GLN A 1 28 ? 10.773 0.442 5.823 1.00 0.00 28 GLN A N 8
ATOM 13227 C CA . GLN A 1 28 ? 11.718 0.863 4.821 1.00 0.00 28 GLN A CA 8
ATOM 13228 C C . GLN A 1 28 ? 11.097 1.993 4.015 1.00 0.00 28 GLN A C 8
ATOM 13229 O O . GLN A 1 28 ? 11.781 2.893 3.536 1.00 0.00 28 GLN A O 8
ATOM 13243 N N . LEU A 1 29 ? 9.769 1.968 3.918 1.00 0.00 29 LEU A N 8
ATOM 13244 C CA . LEU A 1 29 ? 9.049 2.994 3.195 1.00 0.00 29 LEU A CA 8
ATOM 13245 C C . LEU A 1 29 ? 8.796 4.156 4.064 1.00 0.00 29 LEU A C 8
ATOM 13246 O O . LEU A 1 29 ? 8.352 5.180 3.591 1.00 0.00 29 LEU A O 8
ATOM 13262 N N . ASN A 1 30 ? 9.108 3.998 5.336 1.00 0.00 30 ASN A N 8
ATOM 13263 C CA . ASN A 1 30 ? 8.930 5.039 6.332 1.00 0.00 30 ASN A CA 8
ATOM 13264 C C . ASN A 1 30 ? 9.624 6.320 5.906 1.00 0.00 30 ASN A C 8
ATOM 13265 O O . ASN A 1 30 ? 9.089 7.407 6.107 1.00 0.00 30 ASN A O 8
ATOM 13276 N N . HIS A 1 31 ? 10.771 6.182 5.226 1.00 0.00 31 HIS A N 8
ATOM 13277 C CA . HIS A 1 31 ? 11.512 7.350 4.763 1.00 0.00 31 HIS A CA 8
ATOM 13278 C C . HIS A 1 31 ? 10.710 8.019 3.662 1.00 0.00 31 HIS A C 8
ATOM 13279 O O . HIS A 1 31 ? 10.391 9.198 3.742 1.00 0.00 31 HIS A O 8
ATOM 13293 N N . CYS A 1 32 ? 10.390 7.220 2.654 1.00 0.00 32 CYS A N 8
ATOM 13294 C CA . CYS A 1 32 ? 9.664 7.628 1.460 1.00 0.00 32 CYS A CA 8
ATOM 13295 C C . CYS A 1 32 ? 8.377 8.340 1.897 1.00 0.00 32 CYS A C 8
ATOM 13296 O O . CYS A 1 32 ? 8.137 9.493 1.553 1.00 0.00 32 CYS A O 8
ATOM 13303 N N . GLN A 1 33 ? 7.630 7.643 2.728 1.00 0.00 33 GLN A N 8
ATOM 13304 C CA . GLN A 1 33 ? 6.426 8.093 3.361 1.00 0.00 33 GLN A CA 8
ATOM 13305 C C . GLN A 1 33 ? 6.594 9.475 4.035 1.00 0.00 33 GLN A C 8
ATOM 13306 O O . GLN A 1 33 ? 5.953 10.444 3.641 1.00 0.00 33 GLN A O 8
ATOM 13320 N N . MET A 1 34 ? 7.496 9.565 5.016 1.00 0.00 34 MET A N 8
ATOM 13321 C CA . MET A 1 34 ? 7.632 10.791 5.814 1.00 0.00 34 MET A CA 8
ATOM 13322 C C . MET A 1 34 ? 8.213 11.937 5.027 1.00 0.00 34 MET A C 8
ATOM 13323 O O . MET A 1 34 ? 7.959 13.091 5.321 1.00 0.00 34 MET A O 8
ATOM 13337 N N . HIS A 1 35 ? 9.006 11.623 4.061 1.00 0.00 35 HIS A N 8
ATOM 13338 C CA . HIS A 1 35 ? 9.622 12.641 3.218 1.00 0.00 35 HIS A CA 8
ATOM 13339 C C . HIS A 1 35 ? 8.566 13.253 2.283 1.00 0.00 35 HIS A C 8
ATOM 13340 O O . HIS A 1 35 ? 8.708 14.385 1.815 1.00 0.00 35 HIS A O 8
ATOM 13354 N N . LEU A 1 36 ? 7.535 12.488 2.001 1.00 0.00 36 LEU A N 8
ATOM 13355 C CA . LEU A 1 36 ? 6.434 12.956 1.173 1.00 0.00 36 LEU A CA 8
ATOM 13356 C C . LEU A 1 36 ? 5.361 13.642 2.010 1.00 0.00 36 LEU A C 8
ATOM 13357 O O . LEU A 1 36 ? 4.700 14.547 1.543 1.00 0.00 36 LEU A O 8
ATOM 13373 N N . THR A 1 37 ? 5.166 13.215 3.232 1.00 0.00 37 THR A N 8
ATOM 13374 C CA . THR A 1 37 ? 4.139 13.839 4.025 1.00 0.00 37 THR A CA 8
ATOM 13375 C C . THR A 1 37 ? 4.634 15.135 4.680 1.00 0.00 37 THR A C 8
ATOM 13376 O O . THR A 1 37 ? 3.845 16.031 5.011 1.00 0.00 37 THR A O 8
ATOM 13387 N N . SER A 1 38 ? 5.927 15.249 4.819 1.00 0.00 38 SER A N 8
ATOM 13388 C CA . SER A 1 38 ? 6.509 16.403 5.444 1.00 0.00 38 SER A CA 8
ATOM 13389 C C . SER A 1 38 ? 6.838 17.488 4.436 1.00 0.00 38 SER A C 8
ATOM 13390 O O . SER A 1 38 ? 7.538 17.250 3.439 1.00 0.00 38 SER A O 8
ATOM 13398 N N . PHE A 1 39 ? 6.369 18.669 4.701 1.00 0.00 39 PHE A N 8
ATOM 13399 C CA . PHE A 1 39 ? 6.753 19.812 3.945 1.00 0.00 39 PHE A CA 8
ATOM 13400 C C . PHE A 1 39 ? 7.702 20.598 4.803 1.00 0.00 39 PHE A C 8
ATOM 13401 O O . PHE A 1 39 ? 8.012 20.179 5.936 1.00 0.00 39 PHE A O 8
ATOM 13418 N N . ASP A 1 40 ? 8.167 21.687 4.305 1.00 0.00 40 ASP A N 8
ATOM 13419 C CA . ASP A 1 40 ? 9.035 22.531 5.042 1.00 0.00 40 ASP A CA 8
ATOM 13420 C C . ASP A 1 40 ? 8.620 23.952 4.742 1.00 0.00 40 ASP A C 8
ATOM 13421 O O . ASP A 1 40 ? 7.809 24.172 3.834 1.00 0.00 40 ASP A O 8
ATOM 13430 N N . TYR A 1 41 ? 9.182 24.893 5.418 1.00 0.00 41 TYR A N 8
ATOM 13431 C CA . TYR A 1 41 ? 8.684 26.246 5.384 1.00 0.00 41 TYR A CA 8
ATOM 13432 C C . TYR A 1 41 ? 9.417 27.129 4.398 1.00 0.00 41 TYR A C 8
ATOM 13433 O O . TYR A 1 41 ? 8.827 27.995 3.777 1.00 0.00 41 TYR A O 8
ATOM 13451 N N . LYS A 1 42 ? 10.700 26.906 4.240 1.00 0.00 42 LYS A N 8
ATOM 13452 C CA . LYS A 1 42 ? 11.479 27.789 3.389 1.00 0.00 42 LYS A CA 8
ATOM 13453 C C . LYS A 1 42 ? 11.582 27.247 1.972 1.00 0.00 42 LYS A C 8
ATOM 13454 O O . LYS A 1 42 ? 12.422 27.692 1.189 1.00 0.00 42 LYS A O 8
ATOM 13473 N N . LEU A 1 43 ? 10.736 26.284 1.656 1.00 0.00 43 LEU A N 8
ATOM 13474 C CA . LEU A 1 43 ? 10.685 25.708 0.316 1.00 0.00 43 LEU A CA 8
ATOM 13475 C C . LEU A 1 43 ? 10.221 26.752 -0.704 1.00 0.00 43 LEU A C 8
ATOM 13476 O O . LEU A 1 43 ? 9.027 27.030 -0.831 1.00 0.00 43 LEU A O 8
ATOM 13492 N N . ARG A 1 44 ? 11.163 27.374 -1.358 1.00 0.00 44 ARG A N 8
ATOM 13493 C CA . ARG A 1 44 ? 10.874 28.363 -2.385 1.00 0.00 44 ARG A CA 8
ATOM 13494 C C . ARG A 1 44 ? 11.186 27.741 -3.729 1.00 0.00 44 ARG A C 8
ATOM 13495 O O . ARG A 1 44 ? 10.650 28.129 -4.757 1.00 0.00 44 ARG A O 8
ATOM 13516 N N . MET A 1 45 ? 12.064 26.769 -3.690 1.00 0.00 45 MET A N 8
ATOM 13517 C CA . MET A 1 45 ? 12.528 26.052 -4.832 1.00 0.00 45 MET A CA 8
ATOM 13518 C C . MET A 1 45 ? 12.566 24.603 -4.443 1.00 0.00 45 MET A C 8
ATOM 13519 O O . MET A 1 45 ? 13.548 24.112 -3.864 1.00 0.00 45 MET A O 8
ATOM 13533 N N . ALA A 1 46 ? 11.460 23.962 -4.626 1.00 0.00 46 ALA A N 8
ATOM 13534 C CA . ALA A 1 46 ? 11.336 22.562 -4.300 1.00 0.00 46 ALA A CA 8
ATOM 13535 C C . ALA A 1 46 ? 10.706 21.772 -5.440 1.00 0.00 46 ALA A C 8
ATOM 13536 O O . ALA A 1 46 ? 10.330 20.615 -5.267 1.00 0.00 46 ALA A O 8
ATOM 13543 N N . VAL A 1 47 ? 10.619 22.382 -6.602 1.00 0.00 47 VAL A N 8
ATOM 13544 C CA . VAL A 1 47 ? 9.991 21.739 -7.751 1.00 0.00 47 VAL A CA 8
ATOM 13545 C C . VAL A 1 47 ? 10.908 20.641 -8.305 1.00 0.00 47 VAL A C 8
ATOM 13546 O O . VAL A 1 47 ? 10.545 19.461 -8.344 1.00 0.00 47 VAL A O 8
ATOM 13559 N N . GLU A 1 48 ? 12.091 21.037 -8.707 1.00 0.00 48 GLU A N 8
ATOM 13560 C CA . GLU A 1 48 ? 13.097 20.138 -9.255 1.00 0.00 48 GLU A CA 8
ATOM 13561 C C . GLU A 1 48 ? 14.411 20.477 -8.606 1.00 0.00 48 GLU A C 8
ATOM 13562 O O . GLU A 1 48 ? 15.192 21.278 -9.131 1.00 0.00 48 GLU A O 8
ATOM 13574 N N . ASN A 1 49 ? 14.622 19.965 -7.433 1.00 0.00 49 ASN A N 8
ATOM 13575 C CA . ASN A 1 49 ? 15.794 20.324 -6.669 1.00 0.00 49 ASN A CA 8
ATOM 13576 C C . ASN A 1 49 ? 16.349 19.107 -5.972 1.00 0.00 49 ASN A C 8
ATOM 13577 O O . ASN A 1 49 ? 15.582 18.319 -5.426 1.00 0.00 49 ASN A O 8
ATOM 13588 N N . PRO A 1 50 ? 17.700 18.929 -5.993 1.00 0.00 50 PRO A N 8
ATOM 13589 C CA . PRO A 1 50 ? 18.406 17.756 -5.437 1.00 0.00 50 PRO A CA 8
ATOM 13590 C C . PRO A 1 50 ? 17.863 17.262 -4.091 1.00 0.00 50 PRO A C 8
ATOM 13591 O O . PRO A 1 50 ? 17.501 16.100 -3.955 1.00 0.00 50 PRO A O 8
ATOM 13602 N N . LYS A 1 51 ? 17.713 18.159 -3.140 1.00 0.00 51 LYS A N 8
ATOM 13603 C CA . LYS A 1 51 ? 17.296 17.778 -1.799 1.00 0.00 51 LYS A CA 8
ATOM 13604 C C . LYS A 1 51 ? 15.822 17.458 -1.702 1.00 0.00 51 LYS A C 8
ATOM 13605 O O . LYS A 1 51 ? 15.351 16.973 -0.677 1.00 0.00 51 LYS A O 8
ATOM 13624 N N . GLN A 1 52 ? 15.086 17.745 -2.728 1.00 0.00 52 GLN A N 8
ATOM 13625 C CA . GLN A 1 52 ? 13.679 17.488 -2.692 1.00 0.00 52 GLN A CA 8
ATOM 13626 C C . GLN A 1 52 ? 13.366 16.253 -3.477 1.00 0.00 52 GLN A C 8
ATOM 13627 O O . GLN A 1 52 ? 12.279 15.740 -3.400 1.00 0.00 52 GLN A O 8
ATOM 13641 N N . GLN A 1 53 ? 14.342 15.781 -4.230 1.00 0.00 53 GLN A N 8
ATOM 13642 C CA . GLN A 1 53 ? 14.189 14.571 -5.019 1.00 0.00 53 GLN A CA 8
ATOM 13643 C C . GLN A 1 53 ? 15.166 13.516 -4.536 1.00 0.00 53 GLN A C 8
ATOM 13644 O O . GLN A 1 53 ? 15.312 12.437 -5.134 1.00 0.00 53 GLN A O 8
ATOM 13658 N N . GLN A 1 54 ? 15.810 13.824 -3.422 1.00 0.00 54 GLN A N 8
ATOM 13659 C CA . GLN A 1 54 ? 16.771 12.936 -2.783 1.00 0.00 54 GLN A CA 8
ATOM 13660 C C . GLN A 1 54 ? 16.045 11.691 -2.289 1.00 0.00 54 GLN A C 8
ATOM 13661 O O . GLN A 1 54 ? 16.595 10.596 -2.263 1.00 0.00 54 GLN A O 8
ATOM 13675 N N . HIS A 1 55 ? 14.763 11.879 -1.967 1.00 0.00 55 HIS A N 8
ATOM 13676 C CA . HIS A 1 55 ? 13.900 10.819 -1.488 1.00 0.00 55 HIS A CA 8
ATOM 13677 C C . HIS A 1 55 ? 13.799 9.672 -2.469 1.00 0.00 55 HIS A C 8
ATOM 13678 O O . HIS A 1 55 ? 13.600 8.547 -2.065 1.00 0.00 55 HIS A O 8
ATOM 13692 N N . LEU A 1 56 ? 13.994 9.949 -3.751 1.00 0.00 56 LEU A N 8
ATOM 13693 C CA . LEU A 1 56 ? 13.929 8.909 -4.745 1.00 0.00 56 LEU A CA 8
ATOM 13694 C C . LEU A 1 56 ? 15.133 8.042 -4.625 1.00 0.00 56 LEU A C 8
ATOM 13695 O O . LEU A 1 56 ? 15.022 6.831 -4.498 1.00 0.00 56 LEU A O 8
ATOM 13711 N N . SER A 1 57 ? 16.280 8.681 -4.631 1.00 0.00 57 SER A N 8
ATOM 13712 C CA . SER A 1 57 ? 17.559 8.025 -4.589 1.00 0.00 57 SER A CA 8
ATOM 13713 C C . SER A 1 57 ? 17.686 7.168 -3.320 1.00 0.00 57 SER A C 8
ATOM 13714 O O . SER A 1 57 ? 18.500 6.254 -3.244 1.00 0.00 57 SER A O 8
ATOM 13722 N N . LEU A 1 58 ? 16.891 7.502 -2.332 1.00 0.00 58 LEU A N 8
ATOM 13723 C CA . LEU A 1 58 ? 16.816 6.743 -1.108 1.00 0.00 58 LEU A CA 8
ATOM 13724 C C . LEU A 1 58 ? 15.744 5.635 -1.208 1.00 0.00 58 LEU A C 8
ATOM 13725 O O . LEU A 1 58 ? 16.044 4.456 -1.066 1.00 0.00 58 LEU A O 8
ATOM 13741 N N . CYS A 1 59 ? 14.510 6.040 -1.488 1.00 0.00 59 CYS A N 8
ATOM 13742 C CA . CYS A 1 59 ? 13.335 5.150 -1.525 1.00 0.00 59 CYS A CA 8
ATOM 13743 C C . CYS A 1 59 ? 13.435 4.096 -2.637 1.00 0.00 59 CYS A C 8
ATOM 13744 O O . CYS A 1 59 ? 13.300 2.913 -2.370 1.00 0.00 59 CYS A O 8
ATOM 13751 N N . CYS A 1 60 ? 13.731 4.536 -3.868 1.00 0.00 60 CYS A N 8
ATOM 13752 C CA . CYS A 1 60 ? 13.881 3.643 -5.034 1.00 0.00 60 CYS A CA 8
ATOM 13753 C C . CYS A 1 60 ? 14.971 2.656 -4.763 1.00 0.00 60 CYS A C 8
ATOM 13754 O O . CYS A 1 60 ? 14.838 1.472 -5.017 1.00 0.00 60 CYS A O 8
ATOM 13761 N N . ASN A 1 61 ? 16.003 3.149 -4.145 1.00 0.00 61 ASN A N 8
ATOM 13762 C CA . ASN A 1 61 ? 17.166 2.332 -3.815 1.00 0.00 61 ASN A CA 8
ATOM 13763 C C . ASN A 1 61 ? 16.863 1.331 -2.709 1.00 0.00 61 ASN A C 8
ATOM 13764 O O . ASN A 1 61 ? 17.456 0.268 -2.639 1.00 0.00 61 ASN A O 8
ATOM 13775 N N . GLN A 1 62 ? 15.936 1.672 -1.869 1.00 0.00 62 GLN A N 8
ATOM 13776 C CA . GLN A 1 62 ? 15.553 0.819 -0.774 1.00 0.00 62 GLN A CA 8
ATOM 13777 C C . GLN A 1 62 ? 14.584 -0.270 -1.256 1.00 0.00 62 GLN A C 8
ATOM 13778 O O . GLN A 1 62 ? 14.719 -1.450 -0.910 1.00 0.00 62 GLN A O 8
ATOM 13792 N N . LEU A 1 63 ? 13.647 0.131 -2.087 1.00 0.00 63 LEU A N 8
ATOM 13793 C CA . LEU A 1 63 ? 12.609 -0.759 -2.579 1.00 0.00 63 LEU A CA 8
ATOM 13794 C C . LEU A 1 63 ? 13.179 -1.758 -3.585 1.00 0.00 63 LEU A C 8
ATOM 13795 O O . LEU A 1 63 ? 12.718 -2.875 -3.687 1.00 0.00 63 LEU A O 8
ATOM 13811 N N . GLN A 1 64 ? 14.190 -1.334 -4.320 1.00 0.00 64 GLN A N 8
ATOM 13812 C CA . GLN A 1 64 ? 14.787 -2.143 -5.377 1.00 0.00 64 GLN A CA 8
ATOM 13813 C C . GLN A 1 64 ? 15.539 -3.347 -4.811 1.00 0.00 64 GLN A C 8
ATOM 13814 O O . GLN A 1 64 ? 15.886 -4.279 -5.544 1.00 0.00 64 GLN A O 8
ATOM 13828 N N . GLU A 1 65 ? 15.808 -3.319 -3.519 1.00 0.00 65 GLU A N 8
ATOM 13829 C CA . GLU A 1 65 ? 16.483 -4.419 -2.866 1.00 0.00 65 GLU A CA 8
ATOM 13830 C C . GLU A 1 65 ? 15.475 -5.505 -2.547 1.00 0.00 65 GLU A C 8
ATOM 13831 O O . GLU A 1 65 ? 15.824 -6.690 -2.390 1.00 0.00 65 GLU A O 8
ATOM 13843 N N . VAL A 1 66 ? 14.224 -5.093 -2.467 1.00 0.00 66 VAL A N 8
ATOM 13844 C CA . VAL A 1 66 ? 13.112 -5.985 -2.223 1.00 0.00 66 VAL A CA 8
ATOM 13845 C C . VAL A 1 66 ? 12.904 -6.840 -3.490 1.00 0.00 66 VAL A C 8
ATOM 13846 O O . VAL A 1 66 ? 13.432 -6.503 -4.570 1.00 0.00 66 VAL A O 8
ATOM 13859 N N . GLU A 1 67 ? 12.203 -7.949 -3.350 1.00 0.00 67 GLU A N 8
ATOM 13860 C CA . GLU A 1 67 ? 11.885 -8.840 -4.454 1.00 0.00 67 GLU A CA 8
ATOM 13861 C C . GLU A 1 67 ? 11.293 -8.097 -5.644 1.00 0.00 67 GLU A C 8
ATOM 13862 O O . GLU A 1 67 ? 10.492 -7.182 -5.465 1.00 0.00 67 GLU A O 8
ATOM 13874 N N . LYS A 1 68 ? 11.685 -8.500 -6.852 1.00 0.00 68 LYS A N 8
ATOM 13875 C CA . LYS A 1 68 ? 11.248 -7.849 -8.098 1.00 0.00 68 LYS A CA 8
ATOM 13876 C C . LYS A 1 68 ? 9.730 -7.784 -8.220 1.00 0.00 68 LYS A C 8
ATOM 13877 O O . LYS A 1 68 ? 9.182 -6.813 -8.725 1.00 0.00 68 LYS A O 8
ATOM 13896 N N . GLN A 1 69 ? 9.056 -8.785 -7.698 1.00 0.00 69 GLN A N 8
ATOM 13897 C CA . GLN A 1 69 ? 7.604 -8.841 -7.777 1.00 0.00 69 GLN A CA 8
ATOM 13898 C C . GLN A 1 69 ? 6.970 -7.980 -6.675 1.00 0.00 69 GLN A C 8
ATOM 13899 O O . GLN A 1 69 ? 5.765 -7.768 -6.654 1.00 0.00 69 GLN A O 8
ATOM 13913 N N . CYS A 1 70 ? 7.793 -7.479 -5.783 1.00 0.00 70 CYS A N 8
ATOM 13914 C CA . CYS A 1 70 ? 7.318 -6.749 -4.628 1.00 0.00 70 CYS A CA 8
ATOM 13915 C C . CYS A 1 70 ? 7.799 -5.289 -4.613 1.00 0.00 70 CYS A C 8
ATOM 13916 O O . CYS A 1 70 ? 7.302 -4.485 -3.836 1.00 0.00 70 CYS A O 8
ATOM 13923 N N . GLN A 1 71 ? 8.739 -4.956 -5.487 1.00 0.00 71 GLN A N 8
ATOM 13924 C CA . GLN A 1 71 ? 9.300 -3.588 -5.596 1.00 0.00 71 GLN A CA 8
ATOM 13925 C C . GLN A 1 71 ? 8.226 -2.553 -5.883 1.00 0.00 71 GLN A C 8
ATOM 13926 O O . GLN A 1 71 ? 8.143 -1.536 -5.211 1.00 0.00 71 GLN A O 8
ATOM 13940 N N . CYS A 1 72 ? 7.382 -2.813 -6.851 1.00 0.00 72 CYS A N 8
ATOM 13941 C CA . CYS A 1 72 ? 6.304 -1.893 -7.130 1.00 0.00 72 CYS A CA 8
ATOM 13942 C C . CYS A 1 72 ? 5.205 -1.977 -6.102 1.00 0.00 72 CYS A C 8
ATOM 13943 O O . CYS A 1 72 ? 4.426 -1.037 -5.924 1.00 0.00 72 CYS A O 8
ATOM 13950 N N . GLU A 1 73 ? 5.122 -3.097 -5.436 1.00 0.00 73 GLU A N 8
ATOM 13951 C CA . GLU A 1 73 ? 4.125 -3.285 -4.407 1.00 0.00 73 GLU A CA 8
ATOM 13952 C C . GLU A 1 73 ? 4.440 -2.379 -3.215 1.00 0.00 73 GLU A C 8
ATOM 13953 O O . GLU A 1 73 ? 3.539 -1.857 -2.538 1.00 0.00 73 GLU A O 8
ATOM 13965 N N . ALA A 1 74 ? 5.733 -2.162 -3.000 1.00 0.00 74 ALA A N 8
ATOM 13966 C CA . ALA A 1 74 ? 6.228 -1.303 -1.955 1.00 0.00 74 ALA A CA 8
ATOM 13967 C C . ALA A 1 74 ? 5.700 0.117 -2.129 1.00 0.00 74 ALA A C 8
ATOM 13968 O O . ALA A 1 74 ? 5.450 0.815 -1.156 1.00 0.00 74 ALA A O 8
ATOM 13975 N N . ILE A 1 75 ? 5.433 0.489 -3.384 1.00 0.00 75 ILE A N 8
ATOM 13976 C CA . ILE A 1 75 ? 5.001 1.831 -3.722 1.00 0.00 75 ILE A CA 8
ATOM 13977 C C . ILE A 1 75 ? 3.595 2.039 -3.229 1.00 0.00 75 ILE A C 8
ATOM 13978 O O . ILE A 1 75 ? 3.226 3.125 -2.791 1.00 0.00 75 ILE A O 8
ATOM 13994 N N . LYS A 1 76 ? 2.828 0.963 -3.250 1.00 0.00 76 LYS A N 8
ATOM 13995 C CA . LYS A 1 76 ? 1.451 1.007 -2.854 1.00 0.00 76 LYS A CA 8
ATOM 13996 C C . LYS A 1 76 ? 1.428 1.307 -1.394 1.00 0.00 76 LYS A C 8
ATOM 13997 O O . LYS A 1 76 ? 0.731 2.227 -0.936 1.00 0.00 76 LYS A O 8
ATOM 14016 N N . GLN A 1 77 ? 2.317 0.606 -0.705 1.00 0.00 77 GLN A N 8
ATOM 14017 C CA . GLN A 1 77 ? 2.442 0.682 0.726 1.00 0.00 77 GLN A CA 8
ATOM 14018 C C . GLN A 1 77 ? 2.748 2.082 1.147 1.00 0.00 77 GLN A C 8
ATOM 14019 O O . GLN A 1 77 ? 2.099 2.587 2.035 1.00 0.00 77 GLN A O 8
ATOM 14033 N N . VAL A 1 78 ? 3.712 2.724 0.451 1.00 0.00 78 VAL A N 8
ATOM 14034 C CA . VAL A 1 78 ? 4.125 4.096 0.775 1.00 0.00 78 VAL A CA 8
ATOM 14035 C C . VAL A 1 78 ? 2.927 5.004 0.804 1.00 0.00 78 VAL A C 8
ATOM 14036 O O . VAL A 1 78 ? 2.757 5.768 1.728 1.00 0.00 78 VAL A O 8
ATOM 14049 N N . VAL A 1 79 ? 2.068 4.866 -0.186 1.00 0.00 79 VAL A N 8
ATOM 14050 C CA . VAL A 1 79 ? 0.937 5.751 -0.310 1.00 0.00 79 VAL A CA 8
ATOM 14051 C C . VAL A 1 79 ? -0.046 5.465 0.794 1.00 0.00 79 VAL A C 8
ATOM 14052 O O . VAL A 1 79 ? -0.531 6.376 1.462 1.00 0.00 79 VAL A O 8
ATOM 14065 N N . GLU A 1 80 ? -0.289 4.187 1.003 1.00 0.00 80 GLU A N 8
ATOM 14066 C CA . GLU A 1 80 ? -1.217 3.726 2.003 1.00 0.00 80 GLU A CA 8
ATOM 14067 C C . GLU A 1 80 ? -0.789 4.189 3.387 1.00 0.00 80 GLU A C 8
ATOM 14068 O O . GLU A 1 80 ? -1.551 4.860 4.083 1.00 0.00 80 GLU A O 8
ATOM 14080 N N . GLN A 1 81 ? 0.450 3.911 3.739 1.00 0.00 81 GLN A N 8
ATOM 14081 C CA . GLN A 1 81 ? 0.960 4.228 5.053 1.00 0.00 81 GLN A CA 8
ATOM 14082 C C . GLN A 1 81 ? 1.139 5.746 5.248 1.00 0.00 81 GLN A C 8
ATOM 14083 O O . GLN A 1 81 ? 0.939 6.267 6.349 1.00 0.00 81 GLN A O 8
ATOM 14097 N N . ALA A 1 82 ? 1.454 6.453 4.179 1.00 0.00 82 ALA A N 8
ATOM 14098 C CA . ALA A 1 82 ? 1.623 7.896 4.252 1.00 0.00 82 ALA A CA 8
ATOM 14099 C C . ALA A 1 82 ? 0.293 8.594 4.429 1.00 0.00 82 ALA A C 8
ATOM 14100 O O . ALA A 1 82 ? 0.170 9.524 5.231 1.00 0.00 82 ALA A O 8
ATOM 14107 N N . GLN A 1 83 ? -0.714 8.133 3.716 1.00 0.00 83 GLN A N 8
ATOM 14108 C CA . GLN A 1 83 ? -1.996 8.776 3.785 1.00 0.00 83 GLN A CA 8
ATOM 14109 C C . GLN A 1 83 ? -2.650 8.487 5.114 1.00 0.00 83 GLN A C 8
ATOM 14110 O O . GLN A 1 83 ? -3.235 9.370 5.710 1.00 0.00 83 GLN A O 8
ATOM 14124 N N . LYS A 1 84 ? -2.480 7.264 5.614 1.00 0.00 84 LYS A N 8
ATOM 14125 C CA . LYS A 1 84 ? -3.100 6.870 6.865 1.00 0.00 84 LYS A CA 8
ATOM 14126 C C . LYS A 1 84 ? -2.492 7.594 8.049 1.00 0.00 84 LYS A C 8
ATOM 14127 O O . LYS A 1 84 ? -3.195 7.923 9.002 1.00 0.00 84 LYS A O 8
ATOM 14146 N N . GLN A 1 85 ? -1.199 7.901 7.964 1.00 0.00 85 GLN A N 8
ATOM 14147 C CA . GLN A 1 85 ? -0.517 8.537 9.072 1.00 0.00 85 GLN A CA 8
ATOM 14148 C C . GLN A 1 85 ? -0.992 9.986 9.209 1.00 0.00 85 GLN A C 8
ATOM 14149 O O . GLN A 1 85 ? -1.017 10.558 10.299 1.00 0.00 85 GLN A O 8
ATOM 14163 N N . LEU A 1 86 ? -1.387 10.561 8.097 1.00 0.00 86 LEU A N 8
ATOM 14164 C CA . LEU A 1 86 ? -1.937 11.893 8.098 1.00 0.00 86 LEU A CA 8
ATOM 14165 C C . LEU A 1 86 ? -3.435 11.864 8.374 1.00 0.00 86 LEU A C 8
ATOM 14166 O O . LEU A 1 86 ? -3.956 12.709 9.113 1.00 0.00 86 LEU A O 8
ATOM 14182 N N . GLN A 1 87 ? -4.093 10.852 7.832 1.00 0.00 87 GLN A N 8
ATOM 14183 C CA . GLN A 1 87 ? -5.536 10.615 7.973 1.00 0.00 87 GLN A CA 8
ATOM 14184 C C . GLN A 1 87 ? -5.936 10.477 9.442 1.00 0.00 87 GLN A C 8
ATOM 14185 O O . GLN A 1 87 ? -7.009 10.926 9.853 1.00 0.00 87 GLN A O 8
ATOM 14199 N N . GLN A 1 88 ? -5.072 9.862 10.228 1.00 0.00 88 GLN A N 8
ATOM 14200 C CA . GLN A 1 88 ? -5.338 9.631 11.649 1.00 0.00 88 GLN A CA 8
ATOM 14201 C C . GLN A 1 88 ? -5.060 10.887 12.478 1.00 0.00 88 GLN A C 8
ATOM 14202 O O . GLN A 1 88 ? -5.405 10.957 13.670 1.00 0.00 88 GLN A O 8
ATOM 14216 N N . GLY A 1 89 ? -4.459 11.862 11.856 1.00 0.00 89 GLY A N 8
ATOM 14217 C CA . GLY A 1 89 ? -4.095 13.057 12.552 1.00 0.00 89 GLY A CA 8
ATOM 14218 C C . GLY A 1 89 ? -4.856 14.271 12.078 1.00 0.00 89 GLY A C 8
ATOM 14219 O O . GLY A 1 89 ? -6.083 14.333 12.188 1.00 0.00 89 GLY A O 8
ATOM 14223 N N . GLN A 1 90 ? -4.123 15.197 11.516 1.00 0.00 90 GLN A N 8
ATOM 14224 C CA . GLN A 1 90 ? -4.627 16.492 11.092 1.00 0.00 90 GLN A CA 8
ATOM 14225 C C . GLN A 1 90 ? -5.515 16.366 9.877 1.00 0.00 90 GLN A C 8
ATOM 14226 O O . GLN A 1 90 ? -6.572 16.988 9.787 1.00 0.00 90 GLN A O 8
ATOM 14240 N N . GLY A 1 91 ? -5.070 15.569 8.966 1.00 0.00 91 GLY A N 8
ATOM 14241 C CA . GLY A 1 91 ? -5.676 15.453 7.678 1.00 0.00 91 GLY A CA 8
ATOM 14242 C C . GLY A 1 91 ? -4.582 15.273 6.700 1.00 0.00 91 GLY A C 8
ATOM 14243 O O . GLY A 1 91 ? -4.234 14.157 6.373 1.00 0.00 91 GLY A O 8
ATOM 14247 N N . GLY A 1 92 ? -4.023 16.372 6.236 1.00 0.00 92 GLY A N 8
ATOM 14248 C CA . GLY A 1 92 ? -2.838 16.354 5.417 1.00 0.00 92 GLY A CA 8
ATOM 14249 C C . GLY A 1 92 ? -3.036 15.907 4.014 1.00 0.00 92 GLY A C 8
ATOM 14250 O O . GLY A 1 92 ? -2.528 16.536 3.129 1.00 0.00 92 GLY A O 8
ATOM 14254 N N . GLN A 1 93 ? -3.780 14.848 3.818 1.00 0.00 93 GLN A N 8
ATOM 14255 C CA . GLN A 1 93 ? -4.029 14.220 2.524 1.00 0.00 93 GLN A CA 8
ATOM 14256 C C . GLN A 1 93 ? -4.342 15.221 1.403 1.00 0.00 93 GLN A C 8
ATOM 14257 O O . GLN A 1 93 ? -3.993 14.987 0.264 1.00 0.00 93 GLN A O 8
ATOM 14271 N N . GLN A 1 94 ? -4.954 16.338 1.737 1.00 0.00 94 GLN A N 8
ATOM 14272 C CA . GLN A 1 94 ? -5.263 17.357 0.746 1.00 0.00 94 GLN A CA 8
ATOM 14273 C C . GLN A 1 94 ? -4.002 18.157 0.351 1.00 0.00 94 GLN A C 8
ATOM 14274 O O . GLN A 1 94 ? -3.772 18.426 -0.819 1.00 0.00 94 GLN A O 8
ATOM 14288 N N . GLN A 1 95 ? -3.176 18.488 1.333 1.00 0.00 95 GLN A N 8
ATOM 14289 C CA . GLN A 1 95 ? -1.989 19.296 1.104 1.00 0.00 95 GLN A CA 8
ATOM 14290 C C . GLN A 1 95 ? -0.829 18.415 0.674 1.00 0.00 95 GLN A C 8
ATOM 14291 O O . GLN A 1 95 ? -0.113 18.713 -0.276 1.00 0.00 95 GLN A O 8
ATOM 14305 N N . VAL A 1 96 ? -0.704 17.313 1.366 1.00 0.00 96 VAL A N 8
ATOM 14306 C CA . VAL A 1 96 ? 0.288 16.276 1.140 1.00 0.00 96 VAL A CA 8
ATOM 14307 C C . VAL A 1 96 ? 0.085 15.629 -0.229 1.00 0.00 96 VAL A C 8
ATOM 14308 O O . VAL A 1 96 ? 1.027 15.080 -0.800 1.00 0.00 96 VAL A O 8
ATOM 14321 N N . GLN A 1 97 ? -1.143 15.735 -0.756 1.00 0.00 97 GLN A N 8
ATOM 14322 C CA . GLN A 1 97 ? -1.529 15.136 -2.051 1.00 0.00 97 GLN A CA 8
ATOM 14323 C C . GLN A 1 97 ? -0.494 15.380 -3.150 1.00 0.00 97 GLN A C 8
ATOM 14324 O O . GLN A 1 97 ? -0.110 14.445 -3.860 1.00 0.00 97 GLN A O 8
ATOM 14338 N N . GLN A 1 98 ? -0.021 16.615 -3.249 1.00 0.00 98 GLN A N 8
ATOM 14339 C CA . GLN A 1 98 ? 0.936 17.001 -4.281 1.00 0.00 98 GLN A CA 8
ATOM 14340 C C . GLN A 1 98 ? 2.294 16.335 -4.096 1.00 0.00 98 GLN A C 8
ATOM 14341 O O . GLN A 1 98 ? 3.053 16.190 -5.049 1.00 0.00 98 GLN A O 8
ATOM 14355 N N . MET A 1 99 ? 2.590 15.905 -2.902 1.00 0.00 99 MET A N 8
ATOM 14356 C CA . MET A 1 99 ? 3.885 15.331 -2.629 1.00 0.00 99 MET A CA 8
ATOM 14357 C C . MET A 1 99 ? 3.785 13.845 -2.760 1.00 0.00 99 MET A C 8
ATOM 14358 O O . MET A 1 99 ? 4.565 13.224 -3.463 1.00 0.00 99 MET A O 8
ATOM 14372 N N . VAL A 1 100 ? 2.795 13.289 -2.115 1.00 0.00 100 VAL A N 8
ATOM 14373 C CA . VAL A 1 100 ? 2.567 11.853 -2.149 1.00 0.00 100 VAL A CA 8
ATOM 14374 C C . VAL A 1 100 ? 2.282 11.350 -3.584 1.00 0.00 100 VAL A C 8
ATOM 14375 O O . VAL A 1 100 ? 2.611 10.228 -3.925 1.00 0.00 100 VAL A O 8
ATOM 14388 N N . LYS A 1 101 ? 1.717 12.210 -4.439 1.00 0.00 101 LYS A N 8
ATOM 14389 C CA . LYS A 1 101 ? 1.459 11.836 -5.832 1.00 0.00 101 LYS A CA 8
ATOM 14390 C C . LYS A 1 101 ? 2.743 11.465 -6.602 1.00 0.00 101 LYS A C 8
ATOM 14391 O O . LYS A 1 101 ? 2.693 10.716 -7.573 1.00 0.00 101 LYS A O 8
ATOM 14410 N N . LYS A 1 102 ? 3.895 11.985 -6.145 1.00 0.00 102 LYS A N 8
ATOM 14411 C CA . LYS A 1 102 ? 5.197 11.663 -6.768 1.00 0.00 102 LYS A CA 8
ATOM 14412 C C . LYS A 1 102 ? 5.457 10.197 -6.629 1.00 0.00 102 LYS A C 8
ATOM 14413 O O . LYS A 1 102 ? 5.996 9.566 -7.526 1.00 0.00 102 LYS A O 8
ATOM 14432 N N . ALA A 1 103 ? 5.067 9.667 -5.474 1.00 0.00 103 ALA A N 8
ATOM 14433 C CA . ALA A 1 103 ? 5.219 8.231 -5.162 1.00 0.00 103 ALA A CA 8
ATOM 14434 C C . ALA A 1 103 ? 4.628 7.354 -6.258 1.00 0.00 103 ALA A C 8
ATOM 14435 O O . ALA A 1 103 ? 5.193 6.339 -6.611 1.00 0.00 103 ALA A O 8
ATOM 14442 N N . GLN A 1 104 ? 3.534 7.806 -6.856 1.00 0.00 104 GLN A N 8
ATOM 14443 C CA . GLN A 1 104 ? 2.851 7.045 -7.900 1.00 0.00 104 GLN A CA 8
ATOM 14444 C C . GLN A 1 104 ? 3.700 6.961 -9.170 1.00 0.00 104 GLN A C 8
ATOM 14445 O O . GLN A 1 104 ? 3.452 6.139 -10.045 1.00 0.00 104 GLN A O 8
ATOM 14459 N N . MET A 1 105 ? 4.684 7.824 -9.279 1.00 0.00 105 MET A N 8
ATOM 14460 C CA . MET A 1 105 ? 5.549 7.866 -10.448 1.00 0.00 105 MET A CA 8
ATOM 14461 C C . MET A 1 105 ? 6.753 6.993 -10.226 1.00 0.00 105 MET A C 8
ATOM 14462 O O . MET A 1 105 ? 7.476 6.682 -11.159 1.00 0.00 105 MET A O 8
ATOM 14476 N N . LEU A 1 106 ? 6.973 6.611 -8.984 1.00 0.00 106 LEU A N 8
ATOM 14477 C CA . LEU A 1 106 ? 8.111 5.774 -8.607 1.00 0.00 106 LEU A CA 8
ATOM 14478 C C . LEU A 1 106 ? 8.227 4.489 -9.416 1.00 0.00 106 LEU A C 8
ATOM 14479 O O . LEU A 1 106 ? 9.304 4.188 -9.869 1.00 0.00 106 LEU A O 8
ATOM 14495 N N . PRO A 1 107 ? 7.140 3.710 -9.654 1.00 0.00 107 PRO A N 8
ATOM 14496 C CA . PRO A 1 107 ? 7.238 2.523 -10.488 1.00 0.00 107 PRO A CA 8
ATOM 14497 C C . PRO A 1 107 ? 7.663 2.856 -11.912 1.00 0.00 107 PRO A C 8
ATOM 14498 O O . PRO A 1 107 ? 8.316 2.058 -12.566 1.00 0.00 107 PRO A O 8
ATOM 14509 N N . ASN A 1 108 ? 7.369 4.056 -12.349 1.00 0.00 108 ASN A N 8
ATOM 14510 C CA . ASN A 1 108 ? 7.707 4.485 -13.656 1.00 0.00 108 ASN A CA 8
ATOM 14511 C C . ASN A 1 108 ? 9.149 4.982 -13.693 1.00 0.00 108 ASN A C 8
ATOM 14512 O O . ASN A 1 108 ? 9.917 4.652 -14.600 1.00 0.00 108 ASN A O 8
ATOM 14523 N N . GLN A 1 109 ? 9.527 5.739 -12.682 1.00 0.00 109 GLN A N 8
ATOM 14524 C CA . GLN A 1 109 ? 10.851 6.342 -12.622 1.00 0.00 109 GLN A CA 8
ATOM 14525 C C . GLN A 1 109 ? 11.921 5.358 -12.154 1.00 0.00 109 GLN A C 8
ATOM 14526 O O . GLN A 1 109 ? 13.022 5.332 -12.679 1.00 0.00 109 GLN A O 8
ATOM 14540 N N . CYS A 1 110 ? 11.582 4.529 -11.206 1.00 0.00 110 CYS A N 8
ATOM 14541 C CA . CYS A 1 110 ? 12.525 3.565 -10.637 1.00 0.00 110 CYS A CA 8
ATOM 14542 C C . CYS A 1 110 ? 12.630 2.348 -11.557 1.00 0.00 110 CYS A C 8
ATOM 14543 O O . CYS A 1 110 ? 13.448 1.460 -11.337 1.00 0.00 110 CYS A O 8
ATOM 14550 N N . ASN A 1 111 ? 11.785 2.333 -12.602 1.00 0.00 111 ASN A N 8
ATOM 14551 C CA . ASN A 1 111 ? 11.746 1.252 -13.593 1.00 0.00 111 ASN A CA 8
ATOM 14552 C C . ASN A 1 111 ? 11.317 -0.040 -12.929 1.00 0.00 111 ASN A C 8
ATOM 14553 O O . ASN A 1 111 ? 12.054 -1.026 -12.840 1.00 0.00 111 ASN A O 8
ATOM 14564 N N . LEU A 1 112 ? 10.157 0.030 -12.366 1.00 0.00 112 LEU A N 8
ATOM 14565 C CA . LEU A 1 112 ? 9.546 -1.092 -11.719 1.00 0.00 112 LEU A CA 8
ATOM 14566 C C . LEU A 1 112 ? 8.532 -1.685 -12.662 1.00 0.00 112 LEU A C 8
ATOM 14567 O O . LEU A 1 112 ? 8.052 -0.995 -13.571 1.00 0.00 112 LEU A O 8
ATOM 14583 N N . GLN A 1 113 ? 8.192 -2.926 -12.453 1.00 0.00 113 GLN A N 8
ATOM 14584 C CA . GLN A 1 113 ? 7.313 -3.676 -13.364 1.00 0.00 113 GLN A CA 8
ATOM 14585 C C . GLN A 1 113 ? 5.846 -3.383 -13.079 1.00 0.00 113 GLN A C 8
ATOM 14586 O O . GLN A 1 113 ? 4.998 -4.275 -13.079 1.00 0.00 113 GLN A O 8
ATOM 14600 N N . CYS A 1 114 ? 5.569 -2.131 -12.917 1.00 0.00 114 CYS A N 8
ATOM 14601 C CA . CYS A 1 114 ? 4.289 -1.617 -12.568 1.00 0.00 114 CYS A CA 8
ATOM 14602 C C . CYS A 1 114 ? 4.230 -0.174 -13.016 1.00 0.00 114 CYS A C 8
ATOM 14603 O O . CYS A 1 114 ? 5.276 0.444 -13.272 1.00 0.00 114 CYS A O 8
ATOM 14610 N N . SER A 1 115 ? 3.048 0.352 -13.146 1.00 0.00 115 SER A N 8
ATOM 14611 C CA . SER A 1 115 ? 2.840 1.732 -13.503 1.00 0.00 115 SER A CA 8
ATOM 14612 C C . SER A 1 115 ? 1.546 2.203 -12.858 1.00 0.00 115 SER A C 8
ATOM 14613 O O . SER A 1 115 ? 0.552 1.473 -12.854 1.00 0.00 115 SER A O 8
ATOM 14621 N N . ILE A 1 116 ? 1.561 3.373 -12.283 1.00 0.00 116 ILE A N 8
ATOM 14622 C CA . ILE A 1 116 ? 0.391 3.891 -11.621 1.00 0.00 116 ILE A CA 8
ATOM 14623 C C . ILE A 1 116 ? -0.162 5.045 -12.430 1.00 0.00 116 ILE A C 8
ATOM 14624 O O . ILE A 1 116 ? -1.141 4.843 -13.171 1.00 0.00 116 ILE A O 8
ATOM 14641 N N . GLY A 1 1 ? 9.666 -18.881 -4.969 1.00 0.00 1 GLY A N 9
ATOM 14642 C CA . GLY A 1 1 ? 9.619 -19.984 -5.925 1.00 0.00 1 GLY A CA 9
ATOM 14643 C C . GLY A 1 1 ? 8.593 -20.992 -5.516 1.00 0.00 1 GLY A C 9
ATOM 14644 O O . GLY A 1 1 ? 7.808 -20.739 -4.591 1.00 0.00 1 GLY A O 9
ATOM 14650 N N . ARG A 1 2 ? 8.549 -22.111 -6.204 1.00 0.00 2 ARG A N 9
ATOM 14651 C CA . ARG A 1 2 ? 7.590 -23.150 -5.876 1.00 0.00 2 ARG A CA 9
ATOM 14652 C C . ARG A 1 2 ? 8.221 -24.161 -4.971 1.00 0.00 2 ARG A C 9
ATOM 14653 O O . ARG A 1 2 ? 9.387 -24.486 -5.131 1.00 0.00 2 ARG A O 9
ATOM 14674 N N . CYS A 1 3 ? 7.479 -24.640 -4.037 1.00 0.00 3 CYS A N 9
ATOM 14675 C CA . CYS A 1 3 ? 7.977 -25.618 -3.117 1.00 0.00 3 CYS A CA 9
ATOM 14676 C C . CYS A 1 3 ? 7.206 -26.905 -3.271 1.00 0.00 3 CYS A C 9
ATOM 14677 O O . CYS A 1 3 ? 6.043 -26.894 -3.665 1.00 0.00 3 CYS A O 9
ATOM 14684 N N . THR A 1 4 ? 7.855 -27.998 -3.017 1.00 0.00 4 THR A N 9
ATOM 14685 C CA . THR A 1 4 ? 7.246 -29.295 -3.104 1.00 0.00 4 THR A CA 9
ATOM 14686 C C . THR A 1 4 ? 6.524 -29.605 -1.789 1.00 0.00 4 THR A C 9
ATOM 14687 O O . THR A 1 4 ? 6.852 -29.011 -0.742 1.00 0.00 4 THR A O 9
ATOM 14698 N N . LYS A 1 5 ? 5.539 -30.489 -1.822 1.00 0.00 5 LYS A N 9
ATOM 14699 C CA . LYS A 1 5 ? 4.892 -30.929 -0.598 1.00 0.00 5 LYS A CA 9
ATOM 14700 C C . LYS A 1 5 ? 5.746 -31.971 0.079 1.00 0.00 5 LYS A C 9
ATOM 14701 O O . LYS A 1 5 ? 5.500 -33.176 -0.007 1.00 0.00 5 LYS A O 9
ATOM 14720 N N . SER A 1 6 ? 6.790 -31.497 0.661 1.00 0.00 6 SER A N 9
ATOM 14721 C CA . SER A 1 6 ? 7.743 -32.296 1.341 1.00 0.00 6 SER A CA 9
ATOM 14722 C C . SER A 1 6 ? 8.087 -31.588 2.622 1.00 0.00 6 SER A C 9
ATOM 14723 O O . SER A 1 6 ? 7.854 -30.385 2.743 1.00 0.00 6 SER A O 9
ATOM 14731 N N . ILE A 1 7 ? 8.573 -32.315 3.576 1.00 0.00 7 ILE A N 9
ATOM 14732 C CA . ILE A 1 7 ? 9.008 -31.750 4.828 1.00 0.00 7 ILE A CA 9
ATOM 14733 C C . ILE A 1 7 ? 10.425 -32.239 5.123 1.00 0.00 7 ILE A C 9
ATOM 14734 O O . ILE A 1 7 ? 10.627 -33.433 5.356 1.00 0.00 7 ILE A O 9
ATOM 14750 N N . PRO A 1 8 ? 11.440 -31.367 5.047 1.00 0.00 8 PRO A N 9
ATOM 14751 C CA . PRO A 1 8 ? 11.295 -29.962 4.624 1.00 0.00 8 PRO A CA 9
ATOM 14752 C C . PRO A 1 8 ? 11.072 -29.855 3.104 1.00 0.00 8 PRO A C 9
ATOM 14753 O O . PRO A 1 8 ? 11.518 -30.736 2.332 1.00 0.00 8 PRO A O 9
ATOM 14764 N N . PRO A 1 9 ? 10.360 -28.815 2.657 1.00 0.00 9 PRO A N 9
ATOM 14765 C CA . PRO A 1 9 ? 10.004 -28.648 1.250 1.00 0.00 9 PRO A CA 9
ATOM 14766 C C . PRO A 1 9 ? 11.197 -28.308 0.366 1.00 0.00 9 PRO A C 9
ATOM 14767 O O . PRO A 1 9 ? 12.175 -27.700 0.816 1.00 0.00 9 PRO A O 9
ATOM 14778 N N . ILE A 1 10 ? 11.122 -28.708 -0.874 1.00 0.00 10 ILE A N 9
ATOM 14779 C CA . ILE A 1 10 ? 12.139 -28.382 -1.837 1.00 0.00 10 ILE A CA 9
ATOM 14780 C C . ILE A 1 10 ? 11.636 -27.185 -2.589 1.00 0.00 10 ILE A C 9
ATOM 14781 O O . ILE A 1 10 ? 10.608 -27.269 -3.260 1.00 0.00 10 ILE A O 9
ATOM 14797 N N . CYS A 1 11 ? 12.288 -26.084 -2.446 1.00 0.00 11 CYS A N 9
ATOM 14798 C CA . CYS A 1 11 ? 11.832 -24.890 -3.078 1.00 0.00 11 CYS A CA 9
ATOM 14799 C C . CYS A 1 11 ? 12.701 -24.520 -4.255 1.00 0.00 11 CYS A C 9
ATOM 14800 O O . CYS A 1 11 ? 13.928 -24.493 -4.160 1.00 0.00 11 CYS A O 9
ATOM 14807 N N . PHE A 1 12 ? 12.055 -24.284 -5.367 1.00 0.00 12 PHE A N 9
ATOM 14808 C CA . PHE A 1 12 ? 12.701 -23.868 -6.583 1.00 0.00 12 PHE A CA 9
ATOM 14809 C C . PHE A 1 12 ? 13.146 -22.420 -6.474 1.00 0.00 12 PHE A C 9
ATOM 14810 O O . PHE A 1 12 ? 12.524 -21.633 -5.750 1.00 0.00 12 PHE A O 9
ATOM 14827 N N . PRO A 1 13 ? 14.209 -22.037 -7.196 1.00 0.00 13 PRO A N 9
ATOM 14828 C CA . PRO A 1 13 ? 14.772 -20.684 -7.121 1.00 0.00 13 PRO A CA 9
ATOM 14829 C C . PRO A 1 13 ? 13.969 -19.645 -7.914 1.00 0.00 13 PRO A C 9
ATOM 14830 O O . PRO A 1 13 ? 14.345 -18.455 -7.970 1.00 0.00 13 PRO A O 9
ATOM 14841 N N . ASP A 1 14 ? 12.878 -20.084 -8.497 1.00 0.00 14 ASP A N 9
ATOM 14842 C CA . ASP A 1 14 ? 12.033 -19.261 -9.330 1.00 0.00 14 ASP A CA 9
ATOM 14843 C C . ASP A 1 14 ? 10.727 -20.052 -9.533 1.00 0.00 14 ASP A C 9
ATOM 14844 O O . ASP A 1 14 ? 10.508 -21.058 -8.824 1.00 0.00 14 ASP A O 9
ATOM 14853 N N . GLY A 1 15 ? 9.865 -19.617 -10.424 1.00 0.00 15 GLY A N 9
ATOM 14854 C CA . GLY A 1 15 ? 8.690 -20.392 -10.752 1.00 0.00 15 GLY A CA 9
ATOM 14855 C C . GLY A 1 15 ? 7.422 -19.909 -10.144 1.00 0.00 15 GLY A C 9
ATOM 14856 O O . GLY A 1 15 ? 6.369 -20.503 -10.384 1.00 0.00 15 GLY A O 9
ATOM 14860 N N . LEU A 1 16 ? 7.462 -18.852 -9.388 1.00 0.00 16 LEU A N 9
ATOM 14861 C CA . LEU A 1 16 ? 6.260 -18.429 -8.735 1.00 0.00 16 LEU A CA 9
ATOM 14862 C C . LEU A 1 16 ? 6.295 -16.937 -8.496 1.00 0.00 16 LEU A C 9
ATOM 14863 O O . LEU A 1 16 ? 7.192 -16.423 -7.816 1.00 0.00 16 LEU A O 9
ATOM 14879 N N . ASP A 1 17 ? 5.341 -16.248 -9.052 1.00 0.00 17 ASP A N 9
ATOM 14880 C CA . ASP A 1 17 ? 5.225 -14.837 -8.839 1.00 0.00 17 ASP A CA 9
ATOM 14881 C C . ASP A 1 17 ? 4.098 -14.586 -7.865 1.00 0.00 17 ASP A C 9
ATOM 14882 O O . ASP A 1 17 ? 3.064 -15.259 -7.907 1.00 0.00 17 ASP A O 9
ATOM 14891 N N . ASN A 1 18 ? 4.291 -13.641 -6.995 1.00 0.00 18 ASN A N 9
ATOM 14892 C CA . ASN A 1 18 ? 3.367 -13.386 -5.915 1.00 0.00 18 ASN A CA 9
ATOM 14893 C C . ASN A 1 18 ? 3.086 -11.880 -5.724 1.00 0.00 18 ASN A C 9
ATOM 14894 O O . ASN A 1 18 ? 3.275 -11.346 -4.644 1.00 0.00 18 ASN A O 9
ATOM 14905 N N . PRO A 1 19 ? 2.513 -11.195 -6.743 1.00 0.00 19 PRO A N 9
ATOM 14906 C CA . PRO A 1 19 ? 2.329 -9.733 -6.705 1.00 0.00 19 PRO A CA 9
ATOM 14907 C C . PRO A 1 19 ? 1.219 -9.278 -5.747 1.00 0.00 19 PRO A C 9
ATOM 14908 O O . PRO A 1 19 ? 1.032 -8.101 -5.536 1.00 0.00 19 PRO A O 9
ATOM 14919 N N . ARG A 1 20 ? 0.480 -10.217 -5.184 1.00 0.00 20 ARG A N 9
ATOM 14920 C CA . ARG A 1 20 ? -0.584 -9.866 -4.236 1.00 0.00 20 ARG A CA 9
ATOM 14921 C C . ARG A 1 20 ? -0.097 -10.188 -2.865 1.00 0.00 20 ARG A C 9
ATOM 14922 O O . ARG A 1 20 ? -0.541 -9.624 -1.858 1.00 0.00 20 ARG A O 9
ATOM 14943 N N . GLY A 1 21 ? 0.810 -11.109 -2.833 1.00 0.00 21 GLY A N 9
ATOM 14944 C CA . GLY A 1 21 ? 1.336 -11.579 -1.611 1.00 0.00 21 GLY A CA 9
ATOM 14945 C C . GLY A 1 21 ? 2.669 -11.021 -1.314 1.00 0.00 21 GLY A C 9
ATOM 14946 O O . GLY A 1 21 ? 3.419 -11.572 -0.519 1.00 0.00 21 GLY A O 9
ATOM 14950 N N . CYS A 1 22 ? 2.985 -9.958 -1.973 1.00 0.00 22 CYS A N 9
ATOM 14951 C CA . CYS A 1 22 ? 4.200 -9.265 -1.725 1.00 0.00 22 CYS A CA 9
ATOM 14952 C C . CYS A 1 22 ? 4.206 -8.667 -0.338 1.00 0.00 22 CYS A C 9
ATOM 14953 O O . CYS A 1 22 ? 3.421 -7.775 -0.030 1.00 0.00 22 CYS A O 9
ATOM 14960 N N . GLN A 1 23 ? 5.060 -9.163 0.498 1.00 0.00 23 GLN A N 9
ATOM 14961 C CA . GLN A 1 23 ? 5.176 -8.645 1.818 1.00 0.00 23 GLN A CA 9
ATOM 14962 C C . GLN A 1 23 ? 6.449 -7.846 1.918 1.00 0.00 23 GLN A C 9
ATOM 14963 O O . GLN A 1 23 ? 7.555 -8.374 1.821 1.00 0.00 23 GLN A O 9
ATOM 14977 N N . ILE A 1 24 ? 6.298 -6.572 2.027 1.00 0.00 24 ILE A N 9
ATOM 14978 C CA . ILE A 1 24 ? 7.429 -5.695 2.070 1.00 0.00 24 ILE A CA 9
ATOM 14979 C C . ILE A 1 24 ? 7.454 -5.041 3.433 1.00 0.00 24 ILE A C 9
ATOM 14980 O O . ILE A 1 24 ? 6.384 -4.742 4.002 1.00 0.00 24 ILE A O 9
ATOM 14996 N N . ARG A 1 25 ? 8.624 -4.827 3.963 1.00 0.00 25 ARG A N 9
ATOM 14997 C CA . ARG A 1 25 ? 8.772 -4.178 5.229 1.00 0.00 25 ARG A CA 9
ATOM 14998 C C . ARG A 1 25 ? 8.440 -2.698 5.097 1.00 0.00 25 ARG A C 9
ATOM 14999 O O . ARG A 1 25 ? 9.045 -1.990 4.311 1.00 0.00 25 ARG A O 9
ATOM 15020 N N . ILE A 1 26 ? 7.478 -2.231 5.862 1.00 0.00 26 ILE A N 9
ATOM 15021 C CA . ILE A 1 26 ? 7.025 -0.844 5.751 1.00 0.00 26 ILE A CA 9
ATOM 15022 C C . ILE A 1 26 ? 8.028 0.128 6.292 1.00 0.00 26 ILE A C 9
ATOM 15023 O O . ILE A 1 26 ? 7.957 1.337 6.012 1.00 0.00 26 ILE A O 9
ATOM 15039 N N . GLN A 1 27 ? 8.999 -0.396 7.012 1.00 0.00 27 GLN A N 9
ATOM 15040 C CA . GLN A 1 27 ? 9.999 0.435 7.613 1.00 0.00 27 GLN A CA 9
ATOM 15041 C C . GLN A 1 27 ? 10.979 0.901 6.563 1.00 0.00 27 GLN A C 9
ATOM 15042 O O . GLN A 1 27 ? 11.641 1.906 6.731 1.00 0.00 27 GLN A O 9
ATOM 15056 N N . GLN A 1 28 ? 11.011 0.204 5.429 1.00 0.00 28 GLN A N 9
ATOM 15057 C CA . GLN A 1 28 ? 11.911 0.590 4.378 1.00 0.00 28 GLN A CA 9
ATOM 15058 C C . GLN A 1 28 ? 11.302 1.740 3.582 1.00 0.00 28 GLN A C 9
ATOM 15059 O O . GLN A 1 28 ? 11.993 2.454 2.855 1.00 0.00 28 GLN A O 9
ATOM 15073 N N . LEU A 1 29 ? 9.995 1.928 3.741 1.00 0.00 29 LEU A N 9
ATOM 15074 C CA . LEU A 1 29 ? 9.295 2.992 3.041 1.00 0.00 29 LEU A CA 9
ATOM 15075 C C . LEU A 1 29 ? 9.152 4.188 3.896 1.00 0.00 29 LEU A C 9
ATOM 15076 O O . LEU A 1 29 ? 8.532 5.171 3.494 1.00 0.00 29 LEU A O 9
ATOM 15092 N N . ASN A 1 30 ? 9.709 4.100 5.071 1.00 0.00 30 ASN A N 9
ATOM 15093 C CA . ASN A 1 30 ? 9.679 5.174 6.041 1.00 0.00 30 ASN A CA 9
ATOM 15094 C C . ASN A 1 30 ? 10.173 6.496 5.455 1.00 0.00 30 ASN A C 9
ATOM 15095 O O . ASN A 1 30 ? 9.559 7.536 5.696 1.00 0.00 30 ASN A O 9
ATOM 15106 N N . HIS A 1 31 ? 11.214 6.442 4.621 1.00 0.00 31 HIS A N 9
ATOM 15107 C CA . HIS A 1 31 ? 11.791 7.662 4.057 1.00 0.00 31 HIS A CA 9
ATOM 15108 C C . HIS A 1 31 ? 10.804 8.279 3.070 1.00 0.00 31 HIS A C 9
ATOM 15109 O O . HIS A 1 31 ? 10.418 9.435 3.222 1.00 0.00 31 HIS A O 9
ATOM 15123 N N . CYS A 1 32 ? 10.375 7.484 2.091 1.00 0.00 32 CYS A N 9
ATOM 15124 C CA . CYS A 1 32 ? 9.413 7.919 1.083 1.00 0.00 32 CYS A CA 9
ATOM 15125 C C . CYS A 1 32 ? 8.144 8.451 1.744 1.00 0.00 32 CYS A C 9
ATOM 15126 O O . CYS A 1 32 ? 7.680 9.533 1.420 1.00 0.00 32 CYS A O 9
ATOM 15133 N N . GLN A 1 33 ? 7.633 7.702 2.704 1.00 0.00 33 GLN A N 9
ATOM 15134 C CA . GLN A 1 33 ? 6.485 8.083 3.480 1.00 0.00 33 GLN A CA 9
ATOM 15135 C C . GLN A 1 33 ? 6.659 9.464 4.145 1.00 0.00 33 GLN A C 9
ATOM 15136 O O . GLN A 1 33 ? 5.842 10.365 3.939 1.00 0.00 33 GLN A O 9
ATOM 15150 N N . MET A 1 34 ? 7.728 9.633 4.917 1.00 0.00 34 MET A N 9
ATOM 15151 C CA . MET A 1 34 ? 7.921 10.887 5.648 1.00 0.00 34 MET A CA 9
ATOM 15152 C C . MET A 1 34 ? 8.209 12.043 4.738 1.00 0.00 34 MET A C 9
ATOM 15153 O O . MET A 1 34 ? 7.653 13.115 4.909 1.00 0.00 34 MET A O 9
ATOM 15167 N N . HIS A 1 35 ? 9.027 11.810 3.750 1.00 0.00 35 HIS A N 9
ATOM 15168 C CA . HIS A 1 35 ? 9.463 12.867 2.864 1.00 0.00 35 HIS A CA 9
ATOM 15169 C C . HIS A 1 35 ? 8.318 13.340 1.968 1.00 0.00 35 HIS A C 9
ATOM 15170 O O . HIS A 1 35 ? 8.335 14.461 1.483 1.00 0.00 35 HIS A O 9
ATOM 15184 N N . LEU A 1 36 ? 7.349 12.472 1.730 1.00 0.00 36 LEU A N 9
ATOM 15185 C CA . LEU A 1 36 ? 6.191 12.851 0.945 1.00 0.00 36 LEU A CA 9
ATOM 15186 C C . LEU A 1 36 ? 5.094 13.450 1.796 1.00 0.00 36 LEU A C 9
ATOM 15187 O O . LEU A 1 36 ? 4.270 14.190 1.300 1.00 0.00 36 LEU A O 9
ATOM 15203 N N . THR A 1 37 ? 5.045 13.125 3.058 1.00 0.00 37 THR A N 9
ATOM 15204 C CA . THR A 1 37 ? 4.018 13.723 3.868 1.00 0.00 37 THR A CA 9
ATOM 15205 C C . THR A 1 37 ? 4.474 15.054 4.446 1.00 0.00 37 THR A C 9
ATOM 15206 O O . THR A 1 37 ? 3.664 15.911 4.835 1.00 0.00 37 THR A O 9
ATOM 15217 N N . SER A 1 38 ? 5.757 15.212 4.502 1.00 0.00 38 SER A N 9
ATOM 15218 C CA . SER A 1 38 ? 6.371 16.430 4.914 1.00 0.00 38 SER A CA 9
ATOM 15219 C C . SER A 1 38 ? 6.608 17.319 3.698 1.00 0.00 38 SER A C 9
ATOM 15220 O O . SER A 1 38 ? 6.921 16.821 2.618 1.00 0.00 38 SER A O 9
ATOM 15228 N N . PHE A 1 39 ? 6.454 18.599 3.855 1.00 0.00 39 PHE A N 9
ATOM 15229 C CA . PHE A 1 39 ? 6.735 19.510 2.789 1.00 0.00 39 PHE A CA 9
ATOM 15230 C C . PHE A 1 39 ? 8.002 20.236 3.065 1.00 0.00 39 PHE A C 9
ATOM 15231 O O . PHE A 1 39 ? 8.208 20.740 4.173 1.00 0.00 39 PHE A O 9
ATOM 15248 N N . ASP A 1 40 ? 8.864 20.250 2.093 1.00 0.00 40 ASP A N 9
ATOM 15249 C CA . ASP A 1 40 ? 10.109 20.931 2.168 1.00 0.00 40 ASP A CA 9
ATOM 15250 C C . ASP A 1 40 ? 9.858 22.408 2.380 1.00 0.00 40 ASP A C 9
ATOM 15251 O O . ASP A 1 40 ? 8.846 22.963 1.936 1.00 0.00 40 ASP A O 9
ATOM 15260 N N . TYR A 1 41 ? 10.737 23.017 3.053 1.00 0.00 41 TYR A N 9
ATOM 15261 C CA . TYR A 1 41 ? 10.554 24.391 3.474 1.00 0.00 41 TYR A CA 9
ATOM 15262 C C . TYR A 1 41 ? 11.691 25.257 3.013 1.00 0.00 41 TYR A C 9
ATOM 15263 O O . TYR A 1 41 ? 11.528 26.447 2.805 1.00 0.00 41 TYR A O 9
ATOM 15281 N N . LYS A 1 42 ? 12.841 24.654 2.833 1.00 0.00 42 LYS A N 9
ATOM 15282 C CA . LYS A 1 42 ? 14.014 25.404 2.481 1.00 0.00 42 LYS A CA 9
ATOM 15283 C C . LYS A 1 42 ? 14.199 25.490 0.970 1.00 0.00 42 LYS A C 9
ATOM 15284 O O . LYS A 1 42 ? 15.249 25.925 0.482 1.00 0.00 42 LYS A O 9
ATOM 15303 N N . LEU A 1 43 ? 13.175 25.049 0.251 1.00 0.00 43 LEU A N 9
ATOM 15304 C CA . LEU A 1 43 ? 13.092 25.157 -1.204 1.00 0.00 43 LEU A CA 9
ATOM 15305 C C . LEU A 1 43 ? 13.407 26.590 -1.663 1.00 0.00 43 LEU A C 9
ATOM 15306 O O . LEU A 1 43 ? 12.667 27.532 -1.342 1.00 0.00 43 LEU A O 9
ATOM 15322 N N . ARG A 1 44 ? 14.507 26.762 -2.356 1.00 0.00 44 ARG A N 9
ATOM 15323 C CA . ARG A 1 44 ? 14.870 28.058 -2.895 1.00 0.00 44 ARG A CA 9
ATOM 15324 C C . ARG A 1 44 ? 14.617 28.065 -4.399 1.00 0.00 44 ARG A C 9
ATOM 15325 O O . ARG A 1 44 ? 13.580 28.529 -4.860 1.00 0.00 44 ARG A O 9
ATOM 15346 N N . MET A 1 45 ? 15.529 27.482 -5.148 1.00 0.00 45 MET A N 9
ATOM 15347 C CA . MET A 1 45 ? 15.403 27.394 -6.602 1.00 0.00 45 MET A CA 9
ATOM 15348 C C . MET A 1 45 ? 14.962 26.001 -6.998 1.00 0.00 45 MET A C 9
ATOM 15349 O O . MET A 1 45 ? 14.865 25.674 -8.176 1.00 0.00 45 MET A O 9
ATOM 15363 N N . ALA A 1 46 ? 14.721 25.181 -6.004 1.00 0.00 46 ALA A N 9
ATOM 15364 C CA . ALA A 1 46 ? 14.284 23.829 -6.210 1.00 0.00 46 ALA A CA 9
ATOM 15365 C C . ALA A 1 46 ? 12.845 23.785 -6.690 1.00 0.00 46 ALA A C 9
ATOM 15366 O O . ALA A 1 46 ? 11.909 24.079 -5.935 1.00 0.00 46 ALA A O 9
ATOM 15373 N N . VAL A 1 47 ? 12.684 23.496 -7.960 1.00 0.00 47 VAL A N 9
ATOM 15374 C CA . VAL A 1 47 ? 11.372 23.340 -8.557 1.00 0.00 47 VAL A CA 9
ATOM 15375 C C . VAL A 1 47 ? 11.199 21.869 -8.947 1.00 0.00 47 VAL A C 9
ATOM 15376 O O . VAL A 1 47 ? 10.320 21.169 -8.436 1.00 0.00 47 VAL A O 9
ATOM 15389 N N . GLU A 1 48 ? 12.045 21.416 -9.851 1.00 0.00 48 GLU A N 9
ATOM 15390 C CA . GLU A 1 48 ? 12.116 20.018 -10.284 1.00 0.00 48 GLU A CA 9
ATOM 15391 C C . GLU A 1 48 ? 13.576 19.617 -10.321 1.00 0.00 48 GLU A C 9
ATOM 15392 O O . GLU A 1 48 ? 14.008 18.792 -11.134 1.00 0.00 48 GLU A O 9
ATOM 15404 N N . ASN A 1 49 ? 14.318 20.200 -9.408 1.00 0.00 49 ASN A N 9
ATOM 15405 C CA . ASN A 1 49 ? 15.755 19.997 -9.295 1.00 0.00 49 ASN A CA 9
ATOM 15406 C C . ASN A 1 49 ? 16.088 18.547 -9.052 1.00 0.00 49 ASN A C 9
ATOM 15407 O O . ASN A 1 49 ? 15.387 17.864 -8.303 1.00 0.00 49 ASN A O 9
ATOM 15418 N N . PRO A 1 50 ? 17.172 18.048 -9.666 1.00 0.00 50 PRO A N 9
ATOM 15419 C CA . PRO A 1 50 ? 17.628 16.671 -9.479 1.00 0.00 50 PRO A CA 9
ATOM 15420 C C . PRO A 1 50 ? 17.954 16.371 -8.013 1.00 0.00 50 PRO A C 9
ATOM 15421 O O . PRO A 1 50 ? 17.906 15.229 -7.581 1.00 0.00 50 PRO A O 9
ATOM 15432 N N . LYS A 1 51 ? 18.254 17.410 -7.235 1.00 0.00 51 LYS A N 9
ATOM 15433 C CA . LYS A 1 51 ? 18.525 17.243 -5.807 1.00 0.00 51 LYS A CA 9
ATOM 15434 C C . LYS A 1 51 ? 17.275 16.858 -5.039 1.00 0.00 51 LYS A C 9
ATOM 15435 O O . LYS A 1 51 ? 17.350 16.405 -3.911 1.00 0.00 51 LYS A O 9
ATOM 15454 N N . GLN A 1 52 ? 16.125 17.030 -5.649 1.00 0.00 52 GLN A N 9
ATOM 15455 C CA . GLN A 1 52 ? 14.874 16.654 -5.013 1.00 0.00 52 GLN A CA 9
ATOM 15456 C C . GLN A 1 52 ? 14.646 15.159 -5.172 1.00 0.00 52 GLN A C 9
ATOM 15457 O O . GLN A 1 52 ? 13.753 14.589 -4.575 1.00 0.00 52 GLN A O 9
ATOM 15471 N N . GLN A 1 53 ? 15.479 14.533 -5.983 1.00 0.00 53 GLN A N 9
ATOM 15472 C CA . GLN A 1 53 ? 15.418 13.094 -6.225 1.00 0.00 53 GLN A CA 9
ATOM 15473 C C . GLN A 1 53 ? 16.240 12.361 -5.177 1.00 0.00 53 GLN A C 9
ATOM 15474 O O . GLN A 1 53 ? 16.415 11.153 -5.249 1.00 0.00 53 GLN A O 9
ATOM 15488 N N . GLN A 1 54 ? 16.721 13.120 -4.197 1.00 0.00 54 GLN A N 9
ATOM 15489 C CA . GLN A 1 54 ? 17.504 12.617 -3.065 1.00 0.00 54 GLN A CA 9
ATOM 15490 C C . GLN A 1 54 ? 16.814 11.409 -2.408 1.00 0.00 54 GLN A C 9
ATOM 15491 O O . GLN A 1 54 ? 17.417 10.330 -2.229 1.00 0.00 54 GLN A O 9
ATOM 15505 N N . HIS A 1 55 ? 15.532 11.572 -2.138 1.00 0.00 55 HIS A N 9
ATOM 15506 C CA . HIS A 1 55 ? 14.743 10.564 -1.486 1.00 0.00 55 HIS A CA 9
ATOM 15507 C C . HIS A 1 55 ? 14.496 9.389 -2.397 1.00 0.00 55 HIS A C 9
ATOM 15508 O O . HIS A 1 55 ? 14.323 8.286 -1.940 1.00 0.00 55 HIS A O 9
ATOM 15522 N N . LEU A 1 56 ? 14.593 9.623 -3.686 1.00 0.00 56 LEU A N 9
ATOM 15523 C CA . LEU A 1 56 ? 14.351 8.597 -4.668 1.00 0.00 56 LEU A CA 9
ATOM 15524 C C . LEU A 1 56 ? 15.567 7.723 -4.743 1.00 0.00 56 LEU A C 9
ATOM 15525 O O . LEU A 1 56 ? 15.447 6.518 -4.699 1.00 0.00 56 LEU A O 9
ATOM 15541 N N . SER A 1 57 ? 16.740 8.341 -4.805 1.00 0.00 57 SER A N 9
ATOM 15542 C CA . SER A 1 57 ? 18.006 7.626 -4.841 1.00 0.00 57 SER A CA 9
ATOM 15543 C C . SER A 1 57 ? 18.119 6.670 -3.643 1.00 0.00 57 SER A C 9
ATOM 15544 O O . SER A 1 57 ? 18.694 5.586 -3.738 1.00 0.00 57 SER A O 9
ATOM 15552 N N . LEU A 1 58 ? 17.549 7.073 -2.534 1.00 0.00 58 LEU A N 9
ATOM 15553 C CA . LEU A 1 58 ? 17.552 6.254 -1.343 1.00 0.00 58 LEU A CA 9
ATOM 15554 C C . LEU A 1 58 ? 16.417 5.216 -1.389 1.00 0.00 58 LEU A C 9
ATOM 15555 O O . LEU A 1 58 ? 16.663 4.015 -1.333 1.00 0.00 58 LEU A O 9
ATOM 15571 N N . CYS A 1 59 ? 15.197 5.697 -1.555 1.00 0.00 59 CYS A N 9
ATOM 15572 C CA . CYS A 1 59 ? 13.978 4.875 -1.558 1.00 0.00 59 CYS A CA 9
ATOM 15573 C C . CYS A 1 59 ? 14.030 3.804 -2.653 1.00 0.00 59 CYS A C 9
ATOM 15574 O O . CYS A 1 59 ? 13.817 2.634 -2.373 1.00 0.00 59 CYS A O 9
ATOM 15581 N N . CYS A 1 60 ? 14.365 4.207 -3.889 1.00 0.00 60 CYS A N 9
ATOM 15582 C CA . CYS A 1 60 ? 14.492 3.286 -5.023 1.00 0.00 60 CYS A CA 9
ATOM 15583 C C . CYS A 1 60 ? 15.514 2.209 -4.730 1.00 0.00 60 CYS A C 9
ATOM 15584 O O . CYS A 1 60 ? 15.299 1.055 -5.031 1.00 0.00 60 CYS A O 9
ATOM 15591 N N . ASN A 1 61 ? 16.580 2.576 -4.043 1.00 0.00 61 ASN A N 9
ATOM 15592 C CA . ASN A 1 61 ? 17.653 1.623 -3.765 1.00 0.00 61 ASN A CA 9
ATOM 15593 C C . ASN A 1 61 ? 17.256 0.677 -2.665 1.00 0.00 61 ASN A C 9
ATOM 15594 O O . ASN A 1 61 ? 17.739 -0.445 -2.571 1.00 0.00 61 ASN A O 9
ATOM 15605 N N . GLN A 1 62 ? 16.372 1.135 -1.856 1.00 0.00 62 GLN A N 9
ATOM 15606 C CA . GLN A 1 62 ? 15.870 0.381 -0.758 1.00 0.00 62 GLN A CA 9
ATOM 15607 C C . GLN A 1 62 ? 14.816 -0.615 -1.235 1.00 0.00 62 GLN A C 9
ATOM 15608 O O . GLN A 1 62 ? 14.899 -1.819 -0.948 1.00 0.00 62 GLN A O 9
ATOM 15622 N N . LEU A 1 63 ? 13.891 -0.128 -2.013 1.00 0.00 63 LEU A N 9
ATOM 15623 C CA . LEU A 1 63 ? 12.800 -0.934 -2.509 1.00 0.00 63 LEU A CA 9
ATOM 15624 C C . LEU A 1 63 ? 13.302 -1.970 -3.516 1.00 0.00 63 LEU A C 9
ATOM 15625 O O . LEU A 1 63 ? 12.764 -3.050 -3.619 1.00 0.00 63 LEU A O 9
ATOM 15641 N N . GLN A 1 64 ? 14.350 -1.624 -4.254 1.00 0.00 64 GLN A N 9
ATOM 15642 C CA . GLN A 1 64 ? 14.861 -2.496 -5.295 1.00 0.00 64 GLN A CA 9
ATOM 15643 C C . GLN A 1 64 ? 15.576 -3.726 -4.744 1.00 0.00 64 GLN A C 9
ATOM 15644 O O . GLN A 1 64 ? 15.900 -4.645 -5.496 1.00 0.00 64 GLN A O 9
ATOM 15658 N N . GLU A 1 65 ? 15.848 -3.746 -3.446 1.00 0.00 65 GLU A N 9
ATOM 15659 C CA . GLU A 1 65 ? 16.447 -4.927 -2.856 1.00 0.00 65 GLU A CA 9
ATOM 15660 C C . GLU A 1 65 ? 15.360 -5.938 -2.508 1.00 0.00 65 GLU A C 9
ATOM 15661 O O . GLU A 1 65 ? 15.630 -7.081 -2.117 1.00 0.00 65 GLU A O 9
ATOM 15673 N N . VAL A 1 66 ? 14.139 -5.485 -2.600 1.00 0.00 66 VAL A N 9
ATOM 15674 C CA . VAL A 1 66 ? 12.967 -6.342 -2.460 1.00 0.00 66 VAL A CA 9
ATOM 15675 C C . VAL A 1 66 ? 12.735 -7.007 -3.836 1.00 0.00 66 VAL A C 9
ATOM 15676 O O . VAL A 1 66 ? 13.341 -6.573 -4.828 1.00 0.00 66 VAL A O 9
ATOM 15689 N N . GLU A 1 67 ? 11.939 -8.076 -3.891 1.00 0.00 67 GLU A N 9
ATOM 15690 C CA . GLU A 1 67 ? 11.569 -8.708 -5.161 1.00 0.00 67 GLU A CA 9
ATOM 15691 C C . GLU A 1 67 ? 11.057 -7.721 -6.146 1.00 0.00 67 GLU A C 9
ATOM 15692 O O . GLU A 1 67 ? 10.368 -6.785 -5.780 1.00 0.00 67 GLU A O 9
ATOM 15704 N N . LYS A 1 68 ? 11.286 -8.007 -7.399 1.00 0.00 68 LYS A N 9
ATOM 15705 C CA . LYS A 1 68 ? 10.998 -7.053 -8.466 1.00 0.00 68 LYS A CA 9
ATOM 15706 C C . LYS A 1 68 ? 9.523 -6.706 -8.562 1.00 0.00 68 LYS A C 9
ATOM 15707 O O . LYS A 1 68 ? 9.151 -5.544 -8.757 1.00 0.00 68 LYS A O 9
ATOM 15726 N N . GLN A 1 69 ? 8.694 -7.694 -8.359 1.00 0.00 69 GLN A N 9
ATOM 15727 C CA . GLN A 1 69 ? 7.250 -7.523 -8.432 1.00 0.00 69 GLN A CA 9
ATOM 15728 C C . GLN A 1 69 ? 6.739 -6.827 -7.175 1.00 0.00 69 GLN A C 9
ATOM 15729 O O . GLN A 1 69 ? 5.677 -6.231 -7.164 1.00 0.00 69 GLN A O 9
ATOM 15743 N N . CYS A 1 70 ? 7.533 -6.875 -6.149 1.00 0.00 70 CYS A N 9
ATOM 15744 C CA . CYS A 1 70 ? 7.182 -6.344 -4.873 1.00 0.00 70 CYS A CA 9
ATOM 15745 C C . CYS A 1 70 ? 7.792 -4.967 -4.683 1.00 0.00 70 CYS A C 9
ATOM 15746 O O . CYS A 1 70 ? 7.435 -4.250 -3.765 1.00 0.00 70 CYS A O 9
ATOM 15753 N N . GLN A 1 71 ? 8.707 -4.600 -5.578 1.00 0.00 71 GLN A N 9
ATOM 15754 C CA . GLN A 1 71 ? 9.328 -3.280 -5.573 1.00 0.00 71 GLN A CA 9
ATOM 15755 C C . GLN A 1 71 ? 8.265 -2.224 -5.795 1.00 0.00 71 GLN A C 9
ATOM 15756 O O . GLN A 1 71 ? 8.270 -1.179 -5.173 1.00 0.00 71 GLN A O 9
ATOM 15770 N N . CYS A 1 72 ? 7.322 -2.525 -6.663 1.00 0.00 72 CYS A N 9
ATOM 15771 C CA . CYS A 1 72 ? 6.231 -1.616 -6.897 1.00 0.00 72 CYS A CA 9
ATOM 15772 C C . CYS A 1 72 ? 5.185 -1.738 -5.825 1.00 0.00 72 CYS A C 9
ATOM 15773 O O . CYS A 1 72 ? 4.474 -0.790 -5.525 1.00 0.00 72 CYS A O 9
ATOM 15780 N N . GLU A 1 73 ? 5.139 -2.886 -5.206 1.00 0.00 73 GLU A N 9
ATOM 15781 C CA . GLU A 1 73 ? 4.208 -3.123 -4.131 1.00 0.00 73 GLU A CA 9
ATOM 15782 C C . GLU A 1 73 ? 4.614 -2.346 -2.892 1.00 0.00 73 GLU A C 9
ATOM 15783 O O . GLU A 1 73 ? 3.770 -1.903 -2.107 1.00 0.00 73 GLU A O 9
ATOM 15795 N N . ALA A 1 74 ? 5.909 -2.134 -2.749 1.00 0.00 74 ALA A N 9
ATOM 15796 C CA . ALA A 1 74 ? 6.451 -1.365 -1.670 1.00 0.00 74 ALA A CA 9
ATOM 15797 C C . ALA A 1 74 ? 5.960 0.072 -1.776 1.00 0.00 74 ALA A C 9
ATOM 15798 O O . ALA A 1 74 ? 5.698 0.731 -0.771 1.00 0.00 74 ALA A O 9
ATOM 15805 N N . ILE A 1 75 ? 5.728 0.498 -3.013 1.00 0.00 75 ILE A N 9
ATOM 15806 C CA . ILE A 1 75 ? 5.269 1.838 -3.310 1.00 0.00 75 ILE A CA 9
ATOM 15807 C C . ILE A 1 75 ? 3.841 2.003 -2.829 1.00 0.00 75 ILE A C 9
ATOM 15808 O O . ILE A 1 75 ? 3.454 3.064 -2.340 1.00 0.00 75 ILE A O 9
ATOM 15824 N N . LYS A 1 76 ? 3.083 0.921 -2.914 1.00 0.00 76 LYS A N 9
ATOM 15825 C CA . LYS A 1 76 ? 1.686 0.938 -2.551 1.00 0.00 76 LYS A CA 9
ATOM 15826 C C . LYS A 1 76 ? 1.615 1.198 -1.065 1.00 0.00 76 LYS A C 9
ATOM 15827 O O . LYS A 1 76 ? 0.844 2.038 -0.585 1.00 0.00 76 LYS A O 9
ATOM 15846 N N . GLN A 1 77 ? 2.527 0.545 -0.355 1.00 0.00 77 GLN A N 9
ATOM 15847 C CA . GLN A 1 77 ? 2.582 0.634 1.086 1.00 0.00 77 GLN A CA 9
ATOM 15848 C C . GLN A 1 77 ? 2.933 2.029 1.520 1.00 0.00 77 GLN A C 9
ATOM 15849 O O . GLN A 1 77 ? 2.488 2.468 2.581 1.00 0.00 77 GLN A O 9
ATOM 15863 N N . VAL A 1 78 ? 3.762 2.721 0.713 1.00 0.00 78 VAL A N 9
ATOM 15864 C CA . VAL A 1 78 ? 4.134 4.097 1.013 1.00 0.00 78 VAL A CA 9
ATOM 15865 C C . VAL A 1 78 ? 2.888 4.926 1.083 1.00 0.00 78 VAL A C 9
ATOM 15866 O O . VAL A 1 78 ? 2.688 5.660 2.038 1.00 0.00 78 VAL A O 9
ATOM 15879 N N . VAL A 1 79 ? 2.024 4.744 0.089 1.00 0.00 79 VAL A N 9
ATOM 15880 C CA . VAL A 1 79 ? 0.814 5.520 -0.011 1.00 0.00 79 VAL A CA 9
ATOM 15881 C C . VAL A 1 79 ? -0.047 5.196 1.167 1.00 0.00 79 VAL A C 9
ATOM 15882 O O . VAL A 1 79 ? -0.447 6.079 1.914 1.00 0.00 79 VAL A O 9
ATOM 15895 N N . GLU A 1 80 ? -0.226 3.905 1.361 1.00 0.00 80 GLU A N 9
ATOM 15896 C CA . GLU A 1 80 ? -1.031 3.339 2.418 1.00 0.00 80 GLU A CA 9
ATOM 15897 C C . GLU A 1 80 ? -0.678 3.915 3.785 1.00 0.00 80 GLU A C 9
ATOM 15898 O O . GLU A 1 80 ? -1.569 4.333 4.541 1.00 0.00 80 GLU A O 9
ATOM 15910 N N . GLN A 1 81 ? 0.599 3.973 4.096 1.00 0.00 81 GLN A N 9
ATOM 15911 C CA . GLN A 1 81 ? 0.989 4.433 5.395 1.00 0.00 81 GLN A CA 9
ATOM 15912 C C . GLN A 1 81 ? 1.048 5.937 5.502 1.00 0.00 81 GLN A C 9
ATOM 15913 O O . GLN A 1 81 ? 0.706 6.504 6.549 1.00 0.00 81 GLN A O 9
ATOM 15927 N N . ALA A 1 82 ? 1.404 6.580 4.430 1.00 0.00 82 ALA A N 9
ATOM 15928 C CA . ALA A 1 82 ? 1.516 8.012 4.422 1.00 0.00 82 ALA A CA 9
ATOM 15929 C C . ALA A 1 82 ? 0.135 8.656 4.489 1.00 0.00 82 ALA A C 9
ATOM 15930 O O . ALA A 1 82 ? -0.043 9.718 5.089 1.00 0.00 82 ALA A O 9
ATOM 15937 N N . GLN A 1 83 ? -0.841 8.004 3.900 1.00 0.00 83 GLN A N 9
ATOM 15938 C CA . GLN A 1 83 ? -2.177 8.517 3.917 1.00 0.00 83 GLN A CA 9
ATOM 15939 C C . GLN A 1 83 ? -2.814 8.343 5.285 1.00 0.00 83 GLN A C 9
ATOM 15940 O O . GLN A 1 83 ? -3.388 9.291 5.814 1.00 0.00 83 GLN A O 9
ATOM 15954 N N . LYS A 1 84 ? -2.635 7.166 5.922 1.00 0.00 84 LYS A N 9
ATOM 15955 C CA . LYS A 1 84 ? -3.328 6.955 7.186 1.00 0.00 84 LYS A CA 9
ATOM 15956 C C . LYS A 1 84 ? -2.723 7.761 8.294 1.00 0.00 84 LYS A C 9
ATOM 15957 O O . LYS A 1 84 ? -3.404 8.094 9.258 1.00 0.00 84 LYS A O 9
ATOM 15976 N N . GLN A 1 85 ? -1.451 8.102 8.161 1.00 0.00 85 GLN A N 9
ATOM 15977 C CA . GLN A 1 85 ? -0.807 8.865 9.190 1.00 0.00 85 GLN A CA 9
ATOM 15978 C C . GLN A 1 85 ? -1.349 10.308 9.189 1.00 0.00 85 GLN A C 9
ATOM 15979 O O . GLN A 1 85 ? -1.488 10.928 10.239 1.00 0.00 85 GLN A O 9
ATOM 15993 N N . LEU A 1 86 ? -1.676 10.818 8.006 1.00 0.00 86 LEU A N 9
ATOM 15994 C CA . LEU A 1 86 ? -2.244 12.159 7.887 1.00 0.00 86 LEU A CA 9
ATOM 15995 C C . LEU A 1 86 ? -3.757 12.157 8.111 1.00 0.00 86 LEU A C 9
ATOM 15996 O O . LEU A 1 86 ? -4.315 13.118 8.645 1.00 0.00 86 LEU A O 9
ATOM 16012 N N . GLN A 1 87 ? -4.400 11.065 7.739 1.00 0.00 87 GLN A N 9
ATOM 16013 C CA . GLN A 1 87 ? -5.845 10.908 7.883 1.00 0.00 87 GLN A CA 9
ATOM 16014 C C . GLN A 1 87 ? -6.279 10.940 9.349 1.00 0.00 87 GLN A C 9
ATOM 16015 O O . GLN A 1 87 ? -7.292 11.551 9.694 1.00 0.00 87 GLN A O 9
ATOM 16029 N N . GLN A 1 88 ? -5.478 10.340 10.208 1.00 0.00 88 GLN A N 9
ATOM 16030 C CA . GLN A 1 88 ? -5.841 10.198 11.619 1.00 0.00 88 GLN A CA 9
ATOM 16031 C C . GLN A 1 88 ? -5.408 11.398 12.446 1.00 0.00 88 GLN A C 9
ATOM 16032 O O . GLN A 1 88 ? -5.544 11.417 13.680 1.00 0.00 88 GLN A O 9
ATOM 16046 N N . GLY A 1 89 ? -4.879 12.364 11.783 1.00 0.00 89 GLY A N 9
ATOM 16047 C CA . GLY A 1 89 ? -4.464 13.564 12.443 1.00 0.00 89 GLY A CA 9
ATOM 16048 C C . GLY A 1 89 ? -5.465 14.678 12.244 1.00 0.00 89 GLY A C 9
ATOM 16049 O O . GLY A 1 89 ? -6.665 14.478 12.406 1.00 0.00 89 GLY A O 9
ATOM 16053 N N . GLN A 1 90 ? -4.980 15.821 11.852 1.00 0.00 90 GLN A N 9
ATOM 16054 C CA . GLN A 1 90 ? -5.814 17.005 11.643 1.00 0.00 90 GLN A CA 9
ATOM 16055 C C . GLN A 1 90 ? -6.239 17.104 10.189 1.00 0.00 90 GLN A C 9
ATOM 16056 O O . GLN A 1 90 ? -7.045 17.969 9.802 1.00 0.00 90 GLN A O 9
ATOM 16070 N N . GLY A 1 91 ? -5.673 16.257 9.399 1.00 0.00 91 GLY A N 9
ATOM 16071 C CA . GLY A 1 91 ? -5.909 16.272 7.997 1.00 0.00 91 GLY A CA 9
ATOM 16072 C C . GLY A 1 91 ? -4.613 16.480 7.297 1.00 0.00 91 GLY A C 9
ATOM 16073 O O . GLY A 1 91 ? -3.562 16.126 7.835 1.00 0.00 91 GLY A O 9
ATOM 16077 N N . GLY A 1 92 ? -4.637 17.085 6.150 1.00 0.00 92 GLY A N 9
ATOM 16078 C CA . GLY A 1 92 ? -3.429 17.267 5.424 1.00 0.00 92 GLY A CA 9
ATOM 16079 C C . GLY A 1 92 ? -3.432 16.474 4.184 1.00 0.00 92 GLY A C 9
ATOM 16080 O O . GLY A 1 92 ? -2.741 16.801 3.273 1.00 0.00 92 GLY A O 9
ATOM 16084 N N . GLN A 1 93 ? -4.278 15.471 4.138 1.00 0.00 93 GLN A N 9
ATOM 16085 C CA . GLN A 1 93 ? -4.390 14.539 3.007 1.00 0.00 93 GLN A CA 9
ATOM 16086 C C . GLN A 1 93 ? -4.546 15.287 1.688 1.00 0.00 93 GLN A C 9
ATOM 16087 O O . GLN A 1 93 ? -3.977 14.908 0.689 1.00 0.00 93 GLN A O 9
ATOM 16101 N N . GLN A 1 94 ? -5.284 16.376 1.726 1.00 0.00 94 GLN A N 9
ATOM 16102 C CA . GLN A 1 94 ? -5.545 17.173 0.540 1.00 0.00 94 GLN A CA 9
ATOM 16103 C C . GLN A 1 94 ? -4.345 18.039 0.156 1.00 0.00 94 GLN A C 9
ATOM 16104 O O . GLN A 1 94 ? -4.108 18.279 -1.018 1.00 0.00 94 GLN A O 9
ATOM 16118 N N . GLN A 1 95 ? -3.589 18.505 1.139 1.00 0.00 95 GLN A N 9
ATOM 16119 C CA . GLN A 1 95 ? -2.445 19.342 0.838 1.00 0.00 95 GLN A CA 9
ATOM 16120 C C . GLN A 1 95 ? -1.262 18.466 0.483 1.00 0.00 95 GLN A C 9
ATOM 16121 O O . GLN A 1 95 ? -0.582 18.685 -0.503 1.00 0.00 95 GLN A O 9
ATOM 16135 N N . VAL A 1 96 ? -1.095 17.438 1.283 1.00 0.00 96 VAL A N 9
ATOM 16136 C CA . VAL A 1 96 ? -0.066 16.409 1.141 1.00 0.00 96 VAL A CA 9
ATOM 16137 C C . VAL A 1 96 ? -0.270 15.613 -0.157 1.00 0.00 96 VAL A C 9
ATOM 16138 O O . VAL A 1 96 ? 0.673 15.024 -0.693 1.00 0.00 96 VAL A O 9
ATOM 16151 N N . GLN A 1 97 ? -1.504 15.633 -0.657 1.00 0.00 97 GLN A N 9
ATOM 16152 C CA . GLN A 1 97 ? -1.913 14.948 -1.895 1.00 0.00 97 GLN A CA 9
ATOM 16153 C C . GLN A 1 97 ? -0.923 15.179 -3.041 1.00 0.00 97 GLN A C 9
ATOM 16154 O O . GLN A 1 97 ? -0.505 14.235 -3.710 1.00 0.00 97 GLN A O 9
ATOM 16168 N N . GLN A 1 98 ? -0.505 16.424 -3.216 1.00 0.00 98 GLN A N 9
ATOM 16169 C CA . GLN A 1 98 ? 0.409 16.799 -4.292 1.00 0.00 98 GLN A CA 9
ATOM 16170 C C . GLN A 1 98 ? 1.792 16.153 -4.128 1.00 0.00 98 GLN A C 9
ATOM 16171 O O . GLN A 1 98 ? 2.556 16.060 -5.084 1.00 0.00 98 GLN A O 9
ATOM 16185 N N . MET A 1 99 ? 2.104 15.704 -2.946 1.00 0.00 99 MET A N 9
ATOM 16186 C CA . MET A 1 99 ? 3.397 15.139 -2.693 1.00 0.00 99 MET A CA 9
ATOM 16187 C C . MET A 1 99 ? 3.296 13.645 -2.752 1.00 0.00 99 MET A C 9
ATOM 16188 O O . MET A 1 99 ? 4.095 12.993 -3.400 1.00 0.00 99 MET A O 9
ATOM 16202 N N . VAL A 1 100 ? 2.285 13.101 -2.111 1.00 0.00 100 VAL A N 9
ATOM 16203 C CA . VAL A 1 100 ? 2.065 11.664 -2.144 1.00 0.00 100 VAL A CA 9
ATOM 16204 C C . VAL A 1 100 ? 1.726 11.181 -3.575 1.00 0.00 100 VAL A C 9
ATOM 16205 O O . VAL A 1 100 ? 1.978 10.037 -3.928 1.00 0.00 100 VAL A O 9
ATOM 16218 N N . LYS A 1 101 ? 1.189 12.061 -4.413 1.00 0.00 101 LYS A N 9
ATOM 16219 C CA . LYS A 1 101 ? 0.949 11.707 -5.810 1.00 0.00 101 LYS A CA 9
ATOM 16220 C C . LYS A 1 101 ? 2.267 11.398 -6.560 1.00 0.00 101 LYS A C 9
ATOM 16221 O O . LYS A 1 101 ? 2.268 10.676 -7.551 1.00 0.00 101 LYS A O 9
ATOM 16240 N N . LYS A 1 102 ? 3.385 11.920 -6.049 1.00 0.00 102 LYS A N 9
ATOM 16241 C CA . LYS A 1 102 ? 4.707 11.633 -6.602 1.00 0.00 102 LYS A CA 9
ATOM 16242 C C . LYS A 1 102 ? 5.063 10.166 -6.396 1.00 0.00 102 LYS A C 9
ATOM 16243 O O . LYS A 1 102 ? 5.827 9.597 -7.161 1.00 0.00 102 LYS A O 9
ATOM 16262 N N . ALA A 1 103 ? 4.473 9.554 -5.363 1.00 0.00 103 ALA A N 9
ATOM 16263 C CA . ALA A 1 103 ? 4.702 8.134 -5.065 1.00 0.00 103 ALA A CA 9
ATOM 16264 C C . ALA A 1 103 ? 4.252 7.267 -6.229 1.00 0.00 103 ALA A C 9
ATOM 16265 O O . ALA A 1 103 ? 4.837 6.248 -6.524 1.00 0.00 103 ALA A O 9
ATOM 16272 N N . GLN A 1 104 ? 3.260 7.744 -6.933 1.00 0.00 104 GLN A N 9
ATOM 16273 C CA . GLN A 1 104 ? 2.676 7.033 -8.054 1.00 0.00 104 GLN A CA 9
ATOM 16274 C C . GLN A 1 104 ? 3.659 7.010 -9.239 1.00 0.00 104 GLN A C 9
ATOM 16275 O O . GLN A 1 104 ? 3.571 6.172 -10.126 1.00 0.00 104 GLN A O 9
ATOM 16289 N N . MET A 1 105 ? 4.610 7.924 -9.213 1.00 0.00 105 MET A N 9
ATOM 16290 C CA . MET A 1 105 ? 5.604 8.057 -10.273 1.00 0.00 105 MET A CA 9
ATOM 16291 C C . MET A 1 105 ? 6.839 7.250 -9.950 1.00 0.00 105 MET A C 9
ATOM 16292 O O . MET A 1 105 ? 7.672 7.004 -10.816 1.00 0.00 105 MET A O 9
ATOM 16306 N N . LEU A 1 106 ? 6.955 6.842 -8.703 1.00 0.00 106 LEU A N 9
ATOM 16307 C CA . LEU A 1 106 ? 8.119 6.081 -8.223 1.00 0.00 106 LEU A CA 9
ATOM 16308 C C . LEU A 1 106 ? 8.358 4.801 -9.046 1.00 0.00 106 LEU A C 9
ATOM 16309 O O . LEU A 1 106 ? 9.502 4.527 -9.427 1.00 0.00 106 LEU A O 9
ATOM 16325 N N . PRO A 1 107 ? 7.298 3.983 -9.346 1.00 0.00 107 PRO A N 9
ATOM 16326 C CA . PRO A 1 107 ? 7.435 2.822 -10.211 1.00 0.00 107 PRO A CA 9
ATOM 16327 C C . PRO A 1 107 ? 7.956 3.168 -11.604 1.00 0.00 107 PRO A C 9
ATOM 16328 O O . PRO A 1 107 ? 8.573 2.333 -12.249 1.00 0.00 107 PRO A O 9
ATOM 16339 N N . ASN A 1 108 ? 7.746 4.388 -12.043 1.00 0.00 108 ASN A N 9
ATOM 16340 C CA . ASN A 1 108 ? 8.212 4.808 -13.316 1.00 0.00 108 ASN A CA 9
ATOM 16341 C C . ASN A 1 108 ? 9.686 5.173 -13.206 1.00 0.00 108 ASN A C 9
ATOM 16342 O O . ASN A 1 108 ? 10.520 4.697 -13.972 1.00 0.00 108 ASN A O 9
ATOM 16353 N N . GLN A 1 109 ? 9.999 5.959 -12.185 1.00 0.00 109 GLN A N 9
ATOM 16354 C CA . GLN A 1 109 ? 11.352 6.479 -11.950 1.00 0.00 109 GLN A CA 9
ATOM 16355 C C . GLN A 1 109 ? 12.341 5.387 -11.582 1.00 0.00 109 GLN A C 9
ATOM 16356 O O . GLN A 1 109 ? 13.481 5.409 -12.011 1.00 0.00 109 GLN A O 9
ATOM 16370 N N . CYS A 1 110 ? 11.904 4.436 -10.806 1.00 0.00 110 CYS A N 9
ATOM 16371 C CA . CYS A 1 110 ? 12.788 3.372 -10.348 1.00 0.00 110 CYS A CA 9
ATOM 16372 C C . CYS A 1 110 ? 12.760 2.196 -11.331 1.00 0.00 110 CYS A C 9
ATOM 16373 O O . CYS A 1 110 ? 13.507 1.226 -11.178 1.00 0.00 110 CYS A O 9
ATOM 16380 N N . ASN A 1 111 ? 11.896 2.314 -12.347 1.00 0.00 111 ASN A N 9
ATOM 16381 C CA . ASN A 1 111 ? 11.691 1.285 -13.387 1.00 0.00 111 ASN A CA 9
ATOM 16382 C C . ASN A 1 111 ? 11.217 -0.011 -12.740 1.00 0.00 111 ASN A C 9
ATOM 16383 O O . ASN A 1 111 ? 11.896 -1.044 -12.735 1.00 0.00 111 ASN A O 9
ATOM 16394 N N . LEU A 1 112 ? 10.103 0.094 -12.107 1.00 0.00 112 LEU A N 9
ATOM 16395 C CA . LEU A 1 112 ? 9.491 -1.006 -11.405 1.00 0.00 112 LEU A CA 9
ATOM 16396 C C . LEU A 1 112 ? 8.530 -1.756 -12.299 1.00 0.00 112 LEU A C 9
ATOM 16397 O O . LEU A 1 112 ? 8.094 -1.232 -13.324 1.00 0.00 112 LEU A O 9
ATOM 16413 N N . GLN A 1 113 ? 8.224 -2.993 -11.925 1.00 0.00 113 GLN A N 9
ATOM 16414 C CA . GLN A 1 113 ? 7.338 -3.915 -12.697 1.00 0.00 113 GLN A CA 9
ATOM 16415 C C . GLN A 1 113 ? 5.857 -3.475 -12.679 1.00 0.00 113 GLN A C 9
ATOM 16416 O O . GLN A 1 113 ? 4.942 -4.280 -12.895 1.00 0.00 113 GLN A O 9
ATOM 16430 N N . CYS A 1 114 ? 5.653 -2.217 -12.522 1.00 0.00 114 CYS A N 9
ATOM 16431 C CA . CYS A 1 114 ? 4.374 -1.617 -12.341 1.00 0.00 114 CYS A CA 9
ATOM 16432 C C . CYS A 1 114 ? 4.518 -0.161 -12.753 1.00 0.00 114 CYS A C 9
ATOM 16433 O O . CYS A 1 114 ? 5.639 0.353 -12.777 1.00 0.00 114 CYS A O 9
ATOM 16440 N N . SER A 1 115 ? 3.439 0.485 -13.079 1.00 0.00 115 SER A N 9
ATOM 16441 C CA . SER A 1 115 ? 3.453 1.885 -13.429 1.00 0.00 115 SER A CA 9
ATOM 16442 C C . SER A 1 115 ? 2.114 2.505 -13.062 1.00 0.00 115 SER A C 9
ATOM 16443 O O . SER A 1 115 ? 1.068 1.939 -13.383 1.00 0.00 115 SER A O 9
ATOM 16451 N N . ILE A 1 116 ? 2.127 3.616 -12.369 1.00 0.00 116 ILE A N 9
ATOM 16452 C CA . ILE A 1 116 ? 0.891 4.227 -11.958 1.00 0.00 116 ILE A CA 9
ATOM 16453 C C . ILE A 1 116 ? 0.707 5.526 -12.735 1.00 0.00 116 ILE A C 9
ATOM 16454 O O . ILE A 1 116 ? 1.059 6.604 -12.241 1.00 0.00 116 ILE A O 9
ATOM 16471 N N . GLY A 1 1 ? 6.071 -15.218 -0.438 1.00 0.00 1 GLY A N 10
ATOM 16472 C CA . GLY A 1 1 ? 6.471 -16.610 -0.411 1.00 0.00 1 GLY A CA 10
ATOM 16473 C C . GLY A 1 1 ? 7.911 -16.794 -0.786 1.00 0.00 1 GLY A C 10
ATOM 16474 O O . GLY A 1 1 ? 8.306 -16.468 -1.907 1.00 0.00 1 GLY A O 10
ATOM 16480 N N . ARG A 1 2 ? 8.718 -17.280 0.139 1.00 0.00 2 ARG A N 10
ATOM 16481 C CA . ARG A 1 2 ? 10.104 -17.591 -0.162 1.00 0.00 2 ARG A CA 10
ATOM 16482 C C . ARG A 1 2 ? 10.139 -18.985 -0.648 1.00 0.00 2 ARG A C 10
ATOM 16483 O O . ARG A 1 2 ? 9.624 -19.879 0.010 1.00 0.00 2 ARG A O 10
ATOM 16504 N N . CYS A 1 3 ? 10.726 -19.182 -1.752 1.00 0.00 3 CYS A N 10
ATOM 16505 C CA . CYS A 1 3 ? 10.722 -20.477 -2.370 1.00 0.00 3 CYS A CA 10
ATOM 16506 C C . CYS A 1 3 ? 12.065 -20.767 -2.988 1.00 0.00 3 CYS A C 10
ATOM 16507 O O . CYS A 1 3 ? 12.809 -19.850 -3.345 1.00 0.00 3 CYS A O 10
ATOM 16514 N N . THR A 1 4 ? 12.398 -22.019 -3.064 1.00 0.00 4 THR A N 10
ATOM 16515 C CA . THR A 1 4 ? 13.627 -22.450 -3.650 1.00 0.00 4 THR A CA 10
ATOM 16516 C C . THR A 1 4 ? 13.529 -22.456 -5.176 1.00 0.00 4 THR A C 10
ATOM 16517 O O . THR A 1 4 ? 12.415 -22.480 -5.752 1.00 0.00 4 THR A O 10
ATOM 16528 N N . LYS A 1 5 ? 14.669 -22.459 -5.833 1.00 0.00 5 LYS A N 10
ATOM 16529 C CA . LYS A 1 5 ? 14.706 -22.523 -7.273 1.00 0.00 5 LYS A CA 10
ATOM 16530 C C . LYS A 1 5 ? 14.705 -23.976 -7.711 1.00 0.00 5 LYS A C 10
ATOM 16531 O O . LYS A 1 5 ? 15.705 -24.506 -8.205 1.00 0.00 5 LYS A O 10
ATOM 16550 N N . SER A 1 6 ? 13.610 -24.622 -7.444 1.00 0.00 6 SER A N 10
ATOM 16551 C CA . SER A 1 6 ? 13.417 -25.988 -7.779 1.00 0.00 6 SER A CA 10
ATOM 16552 C C . SER A 1 6 ? 12.013 -26.139 -8.300 1.00 0.00 6 SER A C 10
ATOM 16553 O O . SER A 1 6 ? 11.174 -25.247 -8.076 1.00 0.00 6 SER A O 10
ATOM 16561 N N . ILE A 1 7 ? 11.763 -27.195 -9.019 1.00 0.00 7 ILE A N 10
ATOM 16562 C CA . ILE A 1 7 ? 10.443 -27.509 -9.515 1.00 0.00 7 ILE A CA 10
ATOM 16563 C C . ILE A 1 7 ? 10.115 -28.959 -9.134 1.00 0.00 7 ILE A C 10
ATOM 16564 O O . ILE A 1 7 ? 10.783 -29.884 -9.611 1.00 0.00 7 ILE A O 10
ATOM 16580 N N . PRO A 1 8 ? 9.134 -29.194 -8.240 1.00 0.00 8 PRO A N 10
ATOM 16581 C CA . PRO A 1 8 ? 8.355 -28.131 -7.583 1.00 0.00 8 PRO A CA 10
ATOM 16582 C C . PRO A 1 8 ? 9.183 -27.370 -6.521 1.00 0.00 8 PRO A C 10
ATOM 16583 O O . PRO A 1 8 ? 10.179 -27.899 -5.984 1.00 0.00 8 PRO A O 10
ATOM 16594 N N . PRO A 1 9 ? 8.829 -26.121 -6.242 1.00 0.00 9 PRO A N 10
ATOM 16595 C CA . PRO A 1 9 ? 9.561 -25.302 -5.295 1.00 0.00 9 PRO A CA 10
ATOM 16596 C C . PRO A 1 9 ? 9.262 -25.660 -3.838 1.00 0.00 9 PRO A C 10
ATOM 16597 O O . PRO A 1 9 ? 8.170 -26.153 -3.499 1.00 0.00 9 PRO A O 10
ATOM 16608 N N . ILE A 1 10 ? 10.230 -25.437 -3.000 1.00 0.00 10 ILE A N 10
ATOM 16609 C CA . ILE A 1 10 ? 10.092 -25.610 -1.585 1.00 0.00 10 ILE A CA 10
ATOM 16610 C C . ILE A 1 10 ? 9.835 -24.229 -1.028 1.00 0.00 10 ILE A C 10
ATOM 16611 O O . ILE A 1 10 ? 10.699 -23.353 -1.136 1.00 0.00 10 ILE A O 10
ATOM 16627 N N . CYS A 1 11 ? 8.665 -24.001 -0.510 1.00 0.00 11 CYS A N 10
ATOM 16628 C CA . CYS A 1 11 ? 8.334 -22.693 -0.021 1.00 0.00 11 CYS A CA 10
ATOM 16629 C C . CYS A 1 11 ? 8.316 -22.642 1.490 1.00 0.00 11 CYS A C 10
ATOM 16630 O O . CYS A 1 11 ? 7.861 -23.578 2.167 1.00 0.00 11 CYS A O 10
ATOM 16637 N N . PHE A 1 12 ? 8.840 -21.565 2.001 1.00 0.00 12 PHE A N 10
ATOM 16638 C CA . PHE A 1 12 ? 8.955 -21.310 3.414 1.00 0.00 12 PHE A CA 10
ATOM 16639 C C . PHE A 1 12 ? 7.748 -20.542 3.919 1.00 0.00 12 PHE A C 10
ATOM 16640 O O . PHE A 1 12 ? 6.978 -20.013 3.107 1.00 0.00 12 PHE A O 10
ATOM 16657 N N . PRO A 1 13 ? 7.548 -20.482 5.270 1.00 0.00 13 PRO A N 10
ATOM 16658 C CA . PRO A 1 13 ? 6.482 -19.705 5.880 1.00 0.00 13 PRO A CA 10
ATOM 16659 C C . PRO A 1 13 ? 6.702 -18.212 5.687 1.00 0.00 13 PRO A C 10
ATOM 16660 O O . PRO A 1 13 ? 7.226 -17.508 6.559 1.00 0.00 13 PRO A O 10
ATOM 16671 N N . ASP A 1 14 ? 6.428 -17.801 4.507 1.00 0.00 14 ASP A N 10
ATOM 16672 C CA . ASP A 1 14 ? 6.466 -16.418 4.079 1.00 0.00 14 ASP A CA 10
ATOM 16673 C C . ASP A 1 14 ? 5.297 -16.216 3.170 1.00 0.00 14 ASP A C 10
ATOM 16674 O O . ASP A 1 14 ? 5.053 -17.046 2.292 1.00 0.00 14 ASP A O 10
ATOM 16683 N N . GLY A 1 15 ? 4.557 -15.164 3.384 1.00 0.00 15 GLY A N 10
ATOM 16684 C CA . GLY A 1 15 ? 3.398 -14.912 2.566 1.00 0.00 15 GLY A CA 10
ATOM 16685 C C . GLY A 1 15 ? 2.207 -15.665 3.078 1.00 0.00 15 GLY A C 10
ATOM 16686 O O . GLY A 1 15 ? 1.278 -15.989 2.337 1.00 0.00 15 GLY A O 10
ATOM 16690 N N . LEU A 1 16 ? 2.261 -15.979 4.339 1.00 0.00 16 LEU A N 10
ATOM 16691 C CA . LEU A 1 16 ? 1.191 -16.675 5.014 1.00 0.00 16 LEU A CA 10
ATOM 16692 C C . LEU A 1 16 ? 0.285 -15.661 5.687 1.00 0.00 16 LEU A C 10
ATOM 16693 O O . LEU A 1 16 ? -0.876 -15.928 5.992 1.00 0.00 16 LEU A O 10
ATOM 16709 N N . ASP A 1 17 ? 0.837 -14.498 5.900 1.00 0.00 17 ASP A N 10
ATOM 16710 C CA . ASP A 1 17 ? 0.119 -13.361 6.417 1.00 0.00 17 ASP A CA 10
ATOM 16711 C C . ASP A 1 17 ? 0.438 -12.195 5.541 1.00 0.00 17 ASP A C 10
ATOM 16712 O O . ASP A 1 17 ? 1.418 -11.465 5.763 1.00 0.00 17 ASP A O 10
ATOM 16721 N N . ASN A 1 18 ? -0.289 -12.088 4.489 1.00 0.00 18 ASN A N 10
ATOM 16722 C CA . ASN A 1 18 ? -0.096 -11.046 3.541 1.00 0.00 18 ASN A CA 10
ATOM 16723 C C . ASN A 1 18 ? -1.218 -10.045 3.631 1.00 0.00 18 ASN A C 10
ATOM 16724 O O . ASN A 1 18 ? -2.367 -10.374 3.394 1.00 0.00 18 ASN A O 10
ATOM 16735 N N . PRO A 1 19 ? -0.919 -8.803 4.039 1.00 0.00 19 PRO A N 10
ATOM 16736 C CA . PRO A 1 19 ? -1.933 -7.768 4.110 1.00 0.00 19 PRO A CA 10
ATOM 16737 C C . PRO A 1 19 ? -2.304 -7.279 2.715 1.00 0.00 19 PRO A C 10
ATOM 16738 O O . PRO A 1 19 ? -3.375 -6.726 2.494 1.00 0.00 19 PRO A O 10
ATOM 16749 N N . ARG A 1 20 ? -1.405 -7.507 1.780 1.00 0.00 20 ARG A N 10
ATOM 16750 C CA . ARG A 1 20 ? -1.624 -7.169 0.384 1.00 0.00 20 ARG A CA 10
ATOM 16751 C C . ARG A 1 20 ? -1.342 -8.392 -0.421 1.00 0.00 20 ARG A C 10
ATOM 16752 O O . ARG A 1 20 ? -2.213 -8.963 -1.045 1.00 0.00 20 ARG A O 10
ATOM 16773 N N . GLY A 1 21 ? -0.114 -8.808 -0.352 1.00 0.00 21 GLY A N 10
ATOM 16774 C CA . GLY A 1 21 ? 0.340 -9.945 -1.078 1.00 0.00 21 GLY A CA 10
ATOM 16775 C C . GLY A 1 21 ? 1.796 -10.096 -0.866 1.00 0.00 21 GLY A C 10
ATOM 16776 O O . GLY A 1 21 ? 2.246 -10.961 -0.117 1.00 0.00 21 GLY A O 10
ATOM 16780 N N . CYS A 1 22 ? 2.526 -9.220 -1.463 1.00 0.00 22 CYS A N 10
ATOM 16781 C CA . CYS A 1 22 ? 3.924 -9.123 -1.213 1.00 0.00 22 CYS A CA 10
ATOM 16782 C C . CYS A 1 22 ? 4.073 -8.478 0.128 1.00 0.00 22 CYS A C 10
ATOM 16783 O O . CYS A 1 22 ? 3.356 -7.502 0.428 1.00 0.00 22 CYS A O 10
ATOM 16790 N N . GLN A 1 23 ? 4.896 -9.015 0.972 1.00 0.00 23 GLN A N 10
ATOM 16791 C CA . GLN A 1 23 ? 5.086 -8.375 2.218 1.00 0.00 23 GLN A CA 10
ATOM 16792 C C . GLN A 1 23 ? 6.364 -7.593 2.170 1.00 0.00 23 GLN A C 10
ATOM 16793 O O . GLN A 1 23 ? 7.455 -8.142 2.030 1.00 0.00 23 GLN A O 10
ATOM 16807 N N . ILE A 1 24 ? 6.228 -6.331 2.166 1.00 0.00 24 ILE A N 10
ATOM 16808 C CA . ILE A 1 24 ? 7.354 -5.467 2.154 1.00 0.00 24 ILE A CA 10
ATOM 16809 C C . ILE A 1 24 ? 7.356 -4.795 3.478 1.00 0.00 24 ILE A C 10
ATOM 16810 O O . ILE A 1 24 ? 6.286 -4.439 3.995 1.00 0.00 24 ILE A O 10
ATOM 16826 N N . ARG A 1 25 ? 8.509 -4.679 4.057 1.00 0.00 25 ARG A N 10
ATOM 16827 C CA . ARG A 1 25 ? 8.646 -4.062 5.325 1.00 0.00 25 ARG A CA 10
ATOM 16828 C C . ARG A 1 25 ? 8.327 -2.588 5.202 1.00 0.00 25 ARG A C 10
ATOM 16829 O O . ARG A 1 25 ? 9.016 -1.829 4.515 1.00 0.00 25 ARG A O 10
ATOM 16850 N N . ILE A 1 26 ? 7.300 -2.181 5.870 1.00 0.00 26 ILE A N 10
ATOM 16851 C CA . ILE A 1 26 ? 6.809 -0.821 5.763 1.00 0.00 26 ILE A CA 10
ATOM 16852 C C . ILE A 1 26 ? 7.777 0.186 6.348 1.00 0.00 26 ILE A C 10
ATOM 16853 O O . ILE A 1 26 ? 7.685 1.382 6.090 1.00 0.00 26 ILE A O 10
ATOM 16869 N N . GLN A 1 27 ? 8.732 -0.321 7.089 1.00 0.00 27 GLN A N 10
ATOM 16870 C CA . GLN A 1 27 ? 9.717 0.494 7.734 1.00 0.00 27 GLN A CA 10
ATOM 16871 C C . GLN A 1 27 ? 10.765 0.951 6.741 1.00 0.00 27 GLN A C 10
ATOM 16872 O O . GLN A 1 27 ? 11.492 1.894 6.999 1.00 0.00 27 GLN A O 10
ATOM 16886 N N . GLN A 1 28 ? 10.832 0.302 5.587 1.00 0.00 28 GLN A N 10
ATOM 16887 C CA . GLN A 1 28 ? 11.818 0.695 4.621 1.00 0.00 28 GLN A CA 10
ATOM 16888 C C . GLN A 1 28 ? 11.266 1.829 3.773 1.00 0.00 28 GLN A C 10
ATOM 16889 O O . GLN A 1 28 ? 12.014 2.589 3.171 1.00 0.00 28 GLN A O 10
ATOM 16903 N N . LEU A 1 29 ? 9.943 1.953 3.761 1.00 0.00 29 LEU A N 10
ATOM 16904 C CA . LEU A 1 29 ? 9.275 2.997 2.990 1.00 0.00 29 LEU A CA 10
ATOM 16905 C C . LEU A 1 29 ? 9.074 4.209 3.821 1.00 0.00 29 LEU A C 10
ATOM 16906 O O . LEU A 1 29 ? 8.582 5.228 3.340 1.00 0.00 29 LEU A O 10
ATOM 16922 N N . ASN A 1 30 ? 9.469 4.088 5.069 1.00 0.00 30 ASN A N 10
ATOM 16923 C CA . ASN A 1 30 ? 9.347 5.134 6.064 1.00 0.00 30 ASN A CA 10
ATOM 16924 C C . ASN A 1 30 ? 9.938 6.455 5.548 1.00 0.00 30 ASN A C 10
ATOM 16925 O O . ASN A 1 30 ? 9.365 7.510 5.788 1.00 0.00 30 ASN A O 10
ATOM 16936 N N . HIS A 1 31 ? 11.026 6.382 4.757 1.00 0.00 31 HIS A N 10
ATOM 16937 C CA . HIS A 1 31 ? 11.671 7.604 4.265 1.00 0.00 31 HIS A CA 10
ATOM 16938 C C . HIS A 1 31 ? 10.750 8.266 3.249 1.00 0.00 31 HIS A C 10
ATOM 16939 O O . HIS A 1 31 ? 10.392 9.427 3.413 1.00 0.00 31 HIS A O 10
ATOM 16953 N N . CYS A 1 32 ? 10.347 7.501 2.227 1.00 0.00 32 CYS A N 10
ATOM 16954 C CA . CYS A 1 32 ? 9.432 7.975 1.193 1.00 0.00 32 CYS A CA 10
ATOM 16955 C C . CYS A 1 32 ? 8.171 8.523 1.831 1.00 0.00 32 CYS A C 10
ATOM 16956 O O . CYS A 1 32 ? 7.799 9.660 1.593 1.00 0.00 32 CYS A O 10
ATOM 16963 N N . GLN A 1 33 ? 7.569 7.719 2.689 1.00 0.00 33 GLN A N 10
ATOM 16964 C CA . GLN A 1 33 ? 6.402 8.074 3.436 1.00 0.00 33 GLN A CA 10
ATOM 16965 C C . GLN A 1 33 ? 6.554 9.422 4.155 1.00 0.00 33 GLN A C 10
ATOM 16966 O O . GLN A 1 33 ? 5.817 10.368 3.876 1.00 0.00 33 GLN A O 10
ATOM 16980 N N . MET A 1 34 ? 7.544 9.516 5.040 1.00 0.00 34 MET A N 10
ATOM 16981 C CA . MET A 1 34 ? 7.678 10.690 5.888 1.00 0.00 34 MET A CA 10
ATOM 16982 C C . MET A 1 34 ? 8.056 11.911 5.092 1.00 0.00 34 MET A C 10
ATOM 16983 O O . MET A 1 34 ? 7.533 12.982 5.318 1.00 0.00 34 MET A O 10
ATOM 16997 N N . HIS A 1 35 ? 8.924 11.729 4.132 1.00 0.00 35 HIS A N 10
ATOM 16998 C CA . HIS A 1 35 ? 9.448 12.832 3.348 1.00 0.00 35 HIS A CA 10
ATOM 16999 C C . HIS A 1 35 ? 8.366 13.385 2.423 1.00 0.00 35 HIS A C 10
ATOM 17000 O O . HIS A 1 35 ? 8.409 14.550 2.038 1.00 0.00 35 HIS A O 10
ATOM 17014 N N . LEU A 1 36 ? 7.412 12.552 2.065 1.00 0.00 36 LEU A N 10
ATOM 17015 C CA . LEU A 1 36 ? 6.335 12.986 1.209 1.00 0.00 36 LEU A CA 10
ATOM 17016 C C . LEU A 1 36 ? 5.195 13.577 1.992 1.00 0.00 36 LEU A C 10
ATOM 17017 O O . LEU A 1 36 ? 4.461 14.401 1.485 1.00 0.00 36 LEU A O 10
ATOM 17033 N N . THR A 1 37 ? 5.016 13.166 3.208 1.00 0.00 37 THR A N 10
ATOM 17034 C CA . THR A 1 37 ? 3.949 13.736 3.956 1.00 0.00 37 THR A CA 10
ATOM 17035 C C . THR A 1 37 ? 4.368 15.026 4.644 1.00 0.00 37 THR A C 10
ATOM 17036 O O . THR A 1 37 ? 3.531 15.875 4.982 1.00 0.00 37 THR A O 10
ATOM 17047 N N . SER A 1 38 ? 5.649 15.179 4.836 1.00 0.00 38 SER A N 10
ATOM 17048 C CA . SER A 1 38 ? 6.170 16.375 5.426 1.00 0.00 38 SER A CA 10
ATOM 17049 C C . SER A 1 38 ? 6.515 17.409 4.370 1.00 0.00 38 SER A C 10
ATOM 17050 O O . SER A 1 38 ? 6.914 17.063 3.243 1.00 0.00 38 SER A O 10
ATOM 17058 N N . PHE A 1 39 ? 6.375 18.647 4.712 1.00 0.00 39 PHE A N 10
ATOM 17059 C CA . PHE A 1 39 ? 6.765 19.703 3.852 1.00 0.00 39 PHE A CA 10
ATOM 17060 C C . PHE A 1 39 ? 7.943 20.396 4.448 1.00 0.00 39 PHE A C 10
ATOM 17061 O O . PHE A 1 39 ? 8.188 20.298 5.648 1.00 0.00 39 PHE A O 10
ATOM 17078 N N . ASP A 1 40 ? 8.673 21.053 3.629 1.00 0.00 40 ASP A N 10
ATOM 17079 C CA . ASP A 1 40 ? 9.873 21.728 4.041 1.00 0.00 40 ASP A CA 10
ATOM 17080 C C . ASP A 1 40 ? 9.708 23.204 3.703 1.00 0.00 40 ASP A C 10
ATOM 17081 O O . ASP A 1 40 ? 8.713 23.585 3.079 1.00 0.00 40 ASP A O 10
ATOM 17090 N N . TYR A 1 41 ? 10.671 24.001 4.034 1.00 0.00 41 TYR A N 10
ATOM 17091 C CA . TYR A 1 41 ? 10.550 25.428 3.949 1.00 0.00 41 TYR A CA 10
ATOM 17092 C C . TYR A 1 41 ? 11.114 25.977 2.663 1.00 0.00 41 TYR A C 10
ATOM 17093 O O . TYR A 1 41 ? 10.567 26.912 2.091 1.00 0.00 41 TYR A O 10
ATOM 17111 N N . LYS A 1 42 ? 12.188 25.387 2.172 1.00 0.00 42 LYS A N 10
ATOM 17112 C CA . LYS A 1 42 ? 12.825 25.937 0.984 1.00 0.00 42 LYS A CA 10
ATOM 17113 C C . LYS A 1 42 ? 12.158 25.436 -0.293 1.00 0.00 42 LYS A C 10
ATOM 17114 O O . LYS A 1 42 ? 12.631 25.685 -1.402 1.00 0.00 42 LYS A O 10
ATOM 17133 N N . LEU A 1 43 ? 11.041 24.763 -0.134 1.00 0.00 43 LEU A N 10
ATOM 17134 C CA . LEU A 1 43 ? 10.292 24.252 -1.259 1.00 0.00 43 LEU A CA 10
ATOM 17135 C C . LEU A 1 43 ? 9.516 25.383 -1.927 1.00 0.00 43 LEU A C 10
ATOM 17136 O O . LEU A 1 43 ? 8.358 25.635 -1.596 1.00 0.00 43 LEU A O 10
ATOM 17152 N N . ARG A 1 44 ? 10.170 26.110 -2.790 1.00 0.00 44 ARG A N 10
ATOM 17153 C CA . ARG A 1 44 ? 9.513 27.185 -3.528 1.00 0.00 44 ARG A CA 10
ATOM 17154 C C . ARG A 1 44 ? 9.136 26.683 -4.892 1.00 0.00 44 ARG A C 10
ATOM 17155 O O . ARG A 1 44 ? 8.200 27.164 -5.539 1.00 0.00 44 ARG A O 10
ATOM 17176 N N . MET A 1 45 ? 9.868 25.708 -5.300 1.00 0.00 45 MET A N 10
ATOM 17177 C CA . MET A 1 45 ? 9.699 25.027 -6.531 1.00 0.00 45 MET A CA 10
ATOM 17178 C C . MET A 1 45 ? 10.209 23.616 -6.347 1.00 0.00 45 MET A C 10
ATOM 17179 O O . MET A 1 45 ? 11.378 23.308 -6.556 1.00 0.00 45 MET A O 10
ATOM 17193 N N . ALA A 1 46 ? 9.346 22.822 -5.790 1.00 0.00 46 ALA A N 10
ATOM 17194 C CA . ALA A 1 46 ? 9.603 21.435 -5.494 1.00 0.00 46 ALA A CA 10
ATOM 17195 C C . ALA A 1 46 ? 8.602 20.592 -6.248 1.00 0.00 46 ALA A C 10
ATOM 17196 O O . ALA A 1 46 ? 8.235 19.482 -5.826 1.00 0.00 46 ALA A O 10
ATOM 17203 N N . VAL A 1 47 ? 8.184 21.120 -7.373 1.00 0.00 47 VAL A N 10
ATOM 17204 C CA . VAL A 1 47 ? 7.229 20.469 -8.227 1.00 0.00 47 VAL A CA 10
ATOM 17205 C C . VAL A 1 47 ? 7.946 19.348 -8.948 1.00 0.00 47 VAL A C 10
ATOM 17206 O O . VAL A 1 47 ? 7.616 18.172 -8.780 1.00 0.00 47 VAL A O 10
ATOM 17219 N N . GLU A 1 48 ? 8.940 19.729 -9.712 1.00 0.00 48 GLU A N 10
ATOM 17220 C CA . GLU A 1 48 ? 9.825 18.831 -10.415 1.00 0.00 48 GLU A CA 10
ATOM 17221 C C . GLU A 1 48 ? 11.193 19.480 -10.392 1.00 0.00 48 GLU A C 10
ATOM 17222 O O . GLU A 1 48 ? 11.527 20.298 -11.261 1.00 0.00 48 GLU A O 10
ATOM 17234 N N . ASN A 1 49 ? 11.917 19.198 -9.345 1.00 0.00 49 ASN A N 10
ATOM 17235 C CA . ASN A 1 49 ? 13.206 19.805 -9.063 1.00 0.00 49 ASN A CA 10
ATOM 17236 C C . ASN A 1 49 ? 14.272 18.717 -8.919 1.00 0.00 49 ASN A C 10
ATOM 17237 O O . ASN A 1 49 ? 14.016 17.683 -8.299 1.00 0.00 49 ASN A O 10
ATOM 17248 N N . PRO A 1 50 ? 15.476 18.932 -9.491 1.00 0.00 50 PRO A N 10
ATOM 17249 C CA . PRO A 1 50 ? 16.577 17.953 -9.460 1.00 0.00 50 PRO A CA 10
ATOM 17250 C C . PRO A 1 50 ? 16.982 17.500 -8.046 1.00 0.00 50 PRO A C 10
ATOM 17251 O O . PRO A 1 50 ? 17.180 16.307 -7.798 1.00 0.00 50 PRO A O 10
ATOM 17262 N N . LYS A 1 51 ? 17.054 18.426 -7.110 1.00 0.00 51 LYS A N 10
ATOM 17263 C CA . LYS A 1 51 ? 17.502 18.092 -5.762 1.00 0.00 51 LYS A CA 10
ATOM 17264 C C . LYS A 1 51 ? 16.465 17.332 -4.990 1.00 0.00 51 LYS A C 10
ATOM 17265 O O . LYS A 1 51 ? 16.779 16.677 -4.002 1.00 0.00 51 LYS A O 10
ATOM 17284 N N . GLN A 1 52 ? 15.241 17.397 -5.448 1.00 0.00 52 GLN A N 10
ATOM 17285 C CA . GLN A 1 52 ? 14.157 16.714 -4.801 1.00 0.00 52 GLN A CA 10
ATOM 17286 C C . GLN A 1 52 ? 14.264 15.215 -4.965 1.00 0.00 52 GLN A C 10
ATOM 17287 O O . GLN A 1 52 ? 13.800 14.473 -4.116 1.00 0.00 52 GLN A O 10
ATOM 17301 N N . GLN A 1 53 ? 14.939 14.755 -6.025 1.00 0.00 53 GLN A N 10
ATOM 17302 C CA . GLN A 1 53 ? 15.035 13.305 -6.269 1.00 0.00 53 GLN A CA 10
ATOM 17303 C C . GLN A 1 53 ? 15.985 12.621 -5.275 1.00 0.00 53 GLN A C 10
ATOM 17304 O O . GLN A 1 53 ? 16.235 11.422 -5.380 1.00 0.00 53 GLN A O 10
ATOM 17318 N N . GLN A 1 54 ? 16.482 13.389 -4.312 1.00 0.00 54 GLN A N 10
ATOM 17319 C CA . GLN A 1 54 ? 17.351 12.904 -3.253 1.00 0.00 54 GLN A CA 10
ATOM 17320 C C . GLN A 1 54 ? 16.697 11.701 -2.543 1.00 0.00 54 GLN A C 10
ATOM 17321 O O . GLN A 1 54 ? 17.307 10.634 -2.387 1.00 0.00 54 GLN A O 10
ATOM 17335 N N . HIS A 1 55 ? 15.422 11.850 -2.217 1.00 0.00 55 HIS A N 10
ATOM 17336 C CA . HIS A 1 55 ? 14.681 10.813 -1.537 1.00 0.00 55 HIS A CA 10
ATOM 17337 C C . HIS A 1 55 ? 14.372 9.655 -2.464 1.00 0.00 55 HIS A C 10
ATOM 17338 O O . HIS A 1 55 ? 14.190 8.544 -2.023 1.00 0.00 55 HIS A O 10
ATOM 17352 N N . LEU A 1 56 ? 14.399 9.914 -3.752 1.00 0.00 56 LEU A N 10
ATOM 17353 C CA . LEU A 1 56 ? 14.122 8.897 -4.744 1.00 0.00 56 LEU A CA 10
ATOM 17354 C C . LEU A 1 56 ? 15.339 8.029 -4.894 1.00 0.00 56 LEU A C 10
ATOM 17355 O O . LEU A 1 56 ? 15.222 6.810 -4.941 1.00 0.00 56 LEU A O 10
ATOM 17371 N N . SER A 1 57 ? 16.507 8.658 -4.936 1.00 0.00 57 SER A N 10
ATOM 17372 C CA . SER A 1 57 ? 17.764 7.953 -5.017 1.00 0.00 57 SER A CA 10
ATOM 17373 C C . SER A 1 57 ? 17.898 6.979 -3.844 1.00 0.00 57 SER A C 10
ATOM 17374 O O . SER A 1 57 ? 18.429 5.881 -3.995 1.00 0.00 57 SER A O 10
ATOM 17382 N N . LEU A 1 58 ? 17.367 7.378 -2.704 1.00 0.00 58 LEU A N 10
ATOM 17383 C CA . LEU A 1 58 ? 17.377 6.544 -1.516 1.00 0.00 58 LEU A CA 10
ATOM 17384 C C . LEU A 1 58 ? 16.262 5.481 -1.572 1.00 0.00 58 LEU A C 10
ATOM 17385 O O . LEU A 1 58 ? 16.532 4.286 -1.519 1.00 0.00 58 LEU A O 10
ATOM 17401 N N . CYS A 1 59 ? 15.037 5.935 -1.738 1.00 0.00 59 CYS A N 10
ATOM 17402 C CA . CYS A 1 59 ? 13.834 5.089 -1.730 1.00 0.00 59 CYS A CA 10
ATOM 17403 C C . CYS A 1 59 ? 13.889 4.004 -2.822 1.00 0.00 59 CYS A C 10
ATOM 17404 O O . CYS A 1 59 ? 13.693 2.824 -2.535 1.00 0.00 59 CYS A O 10
ATOM 17411 N N . CYS A 1 60 ? 14.207 4.400 -4.063 1.00 0.00 60 CYS A N 10
ATOM 17412 C CA . CYS A 1 60 ? 14.345 3.465 -5.186 1.00 0.00 60 CYS A CA 10
ATOM 17413 C C . CYS A 1 60 ? 15.421 2.423 -4.890 1.00 0.00 60 CYS A C 10
ATOM 17414 O O . CYS A 1 60 ? 15.268 1.258 -5.213 1.00 0.00 60 CYS A O 10
ATOM 17421 N N . ASN A 1 61 ? 16.458 2.840 -4.179 1.00 0.00 61 ASN A N 10
ATOM 17422 C CA . ASN A 1 61 ? 17.586 1.965 -3.848 1.00 0.00 61 ASN A CA 10
ATOM 17423 C C . ASN A 1 61 ? 17.225 1.024 -2.712 1.00 0.00 61 ASN A C 10
ATOM 17424 O O . ASN A 1 61 ? 17.819 -0.037 -2.542 1.00 0.00 61 ASN A O 10
ATOM 17435 N N . GLN A 1 62 ? 16.266 1.418 -1.936 1.00 0.00 62 GLN A N 10
ATOM 17436 C CA . GLN A 1 62 ? 15.805 0.612 -0.842 1.00 0.00 62 GLN A CA 10
ATOM 17437 C C . GLN A 1 62 ? 14.796 -0.432 -1.332 1.00 0.00 62 GLN A C 10
ATOM 17438 O O . GLN A 1 62 ? 14.929 -1.625 -1.042 1.00 0.00 62 GLN A O 10
ATOM 17452 N N . LEU A 1 63 ? 13.837 0.017 -2.117 1.00 0.00 63 LEU A N 10
ATOM 17453 C CA . LEU A 1 63 ? 12.766 -0.844 -2.617 1.00 0.00 63 LEU A CA 10
ATOM 17454 C C . LEU A 1 63 ? 13.314 -1.899 -3.576 1.00 0.00 63 LEU A C 10
ATOM 17455 O O . LEU A 1 63 ? 12.803 -2.999 -3.668 1.00 0.00 63 LEU A O 10
ATOM 17471 N N . GLN A 1 64 ? 14.363 -1.539 -4.287 1.00 0.00 64 GLN A N 10
ATOM 17472 C CA . GLN A 1 64 ? 14.968 -2.406 -5.280 1.00 0.00 64 GLN A CA 10
ATOM 17473 C C . GLN A 1 64 ? 15.651 -3.612 -4.649 1.00 0.00 64 GLN A C 10
ATOM 17474 O O . GLN A 1 64 ? 15.991 -4.562 -5.347 1.00 0.00 64 GLN A O 10
ATOM 17488 N N . GLU A 1 65 ? 15.873 -3.574 -3.342 1.00 0.00 65 GLU A N 10
ATOM 17489 C CA . GLU A 1 65 ? 16.469 -4.708 -2.671 1.00 0.00 65 GLU A CA 10
ATOM 17490 C C . GLU A 1 65 ? 15.426 -5.781 -2.483 1.00 0.00 65 GLU A C 10
ATOM 17491 O O . GLU A 1 65 ? 15.740 -6.972 -2.355 1.00 0.00 65 GLU A O 10
ATOM 17503 N N . VAL A 1 66 ? 14.188 -5.348 -2.496 1.00 0.00 66 VAL A N 10
ATOM 17504 C CA . VAL A 1 66 ? 13.042 -6.231 -2.417 1.00 0.00 66 VAL A CA 10
ATOM 17505 C C . VAL A 1 66 ? 12.878 -6.929 -3.788 1.00 0.00 66 VAL A C 10
ATOM 17506 O O . VAL A 1 66 ? 13.466 -6.486 -4.789 1.00 0.00 66 VAL A O 10
ATOM 17519 N N . GLU A 1 67 ? 12.140 -8.028 -3.815 1.00 0.00 67 GLU A N 10
ATOM 17520 C CA . GLU A 1 67 ? 11.848 -8.772 -5.042 1.00 0.00 67 GLU A CA 10
ATOM 17521 C C . GLU A 1 67 ? 11.258 -7.904 -6.128 1.00 0.00 67 GLU A C 10
ATOM 17522 O O . GLU A 1 67 ? 10.451 -7.039 -5.852 1.00 0.00 67 GLU A O 10
ATOM 17534 N N . LYS A 1 68 ? 11.626 -8.197 -7.368 1.00 0.00 68 LYS A N 10
ATOM 17535 C CA . LYS A 1 68 ? 11.176 -7.456 -8.556 1.00 0.00 68 LYS A CA 10
ATOM 17536 C C . LYS A 1 68 ? 9.647 -7.399 -8.655 1.00 0.00 68 LYS A C 10
ATOM 17537 O O . LYS A 1 68 ? 9.077 -6.421 -9.122 1.00 0.00 68 LYS A O 10
ATOM 17556 N N . GLN A 1 69 ? 8.998 -8.425 -8.166 1.00 0.00 69 GLN A N 10
ATOM 17557 C CA . GLN A 1 69 ? 7.550 -8.517 -8.216 1.00 0.00 69 GLN A CA 10
ATOM 17558 C C . GLN A 1 69 ? 6.921 -7.786 -7.034 1.00 0.00 69 GLN A C 10
ATOM 17559 O O . GLN A 1 69 ? 5.707 -7.675 -6.938 1.00 0.00 69 GLN A O 10
ATOM 17573 N N . CYS A 1 70 ? 7.750 -7.304 -6.142 1.00 0.00 70 CYS A N 10
ATOM 17574 C CA . CYS A 1 70 ? 7.278 -6.680 -4.930 1.00 0.00 70 CYS A CA 10
ATOM 17575 C C . CYS A 1 70 ? 7.852 -5.271 -4.749 1.00 0.00 70 CYS A C 10
ATOM 17576 O O . CYS A 1 70 ? 7.461 -4.559 -3.847 1.00 0.00 70 CYS A O 10
ATOM 17583 N N . GLN A 1 71 ? 8.769 -4.881 -5.622 1.00 0.00 71 GLN A N 10
ATOM 17584 C CA . GLN A 1 71 ? 9.365 -3.530 -5.610 1.00 0.00 71 GLN A CA 10
ATOM 17585 C C . GLN A 1 71 ? 8.296 -2.495 -5.846 1.00 0.00 71 GLN A C 10
ATOM 17586 O O . GLN A 1 71 ? 8.253 -1.468 -5.196 1.00 0.00 71 GLN A O 10
ATOM 17600 N N . CYS A 1 72 ? 7.414 -2.787 -6.768 1.00 0.00 72 CYS A N 10
ATOM 17601 C CA . CYS A 1 72 ? 6.318 -1.907 -7.040 1.00 0.00 72 CYS A CA 10
ATOM 17602 C C . CYS A 1 72 ? 5.236 -2.049 -6.011 1.00 0.00 72 CYS A C 10
ATOM 17603 O O . CYS A 1 72 ? 4.459 -1.134 -5.776 1.00 0.00 72 CYS A O 10
ATOM 17610 N N . GLU A 1 73 ? 5.206 -3.184 -5.376 1.00 0.00 73 GLU A N 10
ATOM 17611 C CA . GLU A 1 73 ? 4.258 -3.418 -4.326 1.00 0.00 73 GLU A CA 10
ATOM 17612 C C . GLU A 1 73 ? 4.654 -2.602 -3.099 1.00 0.00 73 GLU A C 10
ATOM 17613 O O . GLU A 1 73 ? 3.804 -2.115 -2.350 1.00 0.00 73 GLU A O 10
ATOM 17625 N N . ALA A 1 74 ? 5.963 -2.399 -2.947 1.00 0.00 74 ALA A N 10
ATOM 17626 C CA . ALA A 1 74 ? 6.523 -1.597 -1.886 1.00 0.00 74 ALA A CA 10
ATOM 17627 C C . ALA A 1 74 ? 6.014 -0.166 -1.982 1.00 0.00 74 ALA A C 10
ATOM 17628 O O . ALA A 1 74 ? 5.900 0.546 -0.995 1.00 0.00 74 ALA A O 10
ATOM 17635 N N . ILE A 1 75 ? 5.626 0.202 -3.177 1.00 0.00 75 ILE A N 10
ATOM 17636 C CA . ILE A 1 75 ? 5.141 1.517 -3.460 1.00 0.00 75 ILE A CA 10
ATOM 17637 C C . ILE A 1 75 ? 3.737 1.676 -2.901 1.00 0.00 75 ILE A C 10
ATOM 17638 O O . ILE A 1 75 ? 3.351 2.752 -2.450 1.00 0.00 75 ILE A O 10
ATOM 17654 N N . LYS A 1 76 ? 3.010 0.575 -2.851 1.00 0.00 76 LYS A N 10
ATOM 17655 C CA . LYS A 1 76 ? 1.622 0.603 -2.413 1.00 0.00 76 LYS A CA 10
ATOM 17656 C C . LYS A 1 76 ? 1.636 0.852 -0.945 1.00 0.00 76 LYS A C 10
ATOM 17657 O O . LYS A 1 76 ? 0.867 1.661 -0.406 1.00 0.00 76 LYS A O 10
ATOM 17676 N N . GLN A 1 77 ? 2.602 0.211 -0.343 1.00 0.00 77 GLN A N 10
ATOM 17677 C CA . GLN A 1 77 ? 2.873 0.257 1.069 1.00 0.00 77 GLN A CA 10
ATOM 17678 C C . GLN A 1 77 ? 3.073 1.699 1.488 1.00 0.00 77 GLN A C 10
ATOM 17679 O O . GLN A 1 77 ? 2.474 2.142 2.474 1.00 0.00 77 GLN A O 10
ATOM 17693 N N . VAL A 1 78 ? 3.892 2.434 0.699 1.00 0.00 78 VAL A N 10
ATOM 17694 C CA . VAL A 1 78 ? 4.174 3.852 0.960 1.00 0.00 78 VAL A CA 10
ATOM 17695 C C . VAL A 1 78 ? 2.882 4.633 0.973 1.00 0.00 78 VAL A C 10
ATOM 17696 O O . VAL A 1 78 ? 2.628 5.407 1.879 1.00 0.00 78 VAL A O 10
ATOM 17709 N N . VAL A 1 79 ? 2.042 4.381 -0.021 1.00 0.00 79 VAL A N 10
ATOM 17710 C CA . VAL A 1 79 ? 0.843 5.165 -0.192 1.00 0.00 79 VAL A CA 10
ATOM 17711 C C . VAL A 1 79 ? -0.108 4.904 0.949 1.00 0.00 79 VAL A C 10
ATOM 17712 O O . VAL A 1 79 ? -0.711 5.828 1.482 1.00 0.00 79 VAL A O 10
ATOM 17725 N N . GLU A 1 80 ? -0.213 3.647 1.337 1.00 0.00 80 GLU A N 10
ATOM 17726 C CA . GLU A 1 80 ? -1.072 3.254 2.435 1.00 0.00 80 GLU A CA 10
ATOM 17727 C C . GLU A 1 80 ? -0.650 3.931 3.730 1.00 0.00 80 GLU A C 10
ATOM 17728 O O . GLU A 1 80 ? -1.447 4.611 4.363 1.00 0.00 80 GLU A O 10
ATOM 17740 N N . GLN A 1 81 ? 0.618 3.800 4.074 1.00 0.00 81 GLN A N 10
ATOM 17741 C CA . GLN A 1 81 ? 1.121 4.333 5.333 1.00 0.00 81 GLN A CA 10
ATOM 17742 C C . GLN A 1 81 ? 1.134 5.862 5.348 1.00 0.00 81 GLN A C 10
ATOM 17743 O O . GLN A 1 81 ? 0.798 6.478 6.360 1.00 0.00 81 GLN A O 10
ATOM 17757 N N . ALA A 1 82 ? 1.454 6.466 4.225 1.00 0.00 82 ALA A N 10
ATOM 17758 C CA . ALA A 1 82 ? 1.543 7.904 4.156 1.00 0.00 82 ALA A CA 10
ATOM 17759 C C . ALA A 1 82 ? 0.168 8.554 4.250 1.00 0.00 82 ALA A C 10
ATOM 17760 O O . ALA A 1 82 ? 0.001 9.591 4.894 1.00 0.00 82 ALA A O 10
ATOM 17767 N N . GLN A 1 83 ? -0.825 7.930 3.651 1.00 0.00 83 GLN A N 10
ATOM 17768 C CA . GLN A 1 83 ? -2.149 8.488 3.685 1.00 0.00 83 GLN A CA 10
ATOM 17769 C C . GLN A 1 83 ? -2.773 8.268 5.040 1.00 0.00 83 GLN A C 10
ATOM 17770 O O . GLN A 1 83 ? -3.415 9.156 5.562 1.00 0.00 83 GLN A O 10
ATOM 17784 N N . LYS A 1 84 ? -2.528 7.097 5.638 1.00 0.00 84 LYS A N 10
ATOM 17785 C CA . LYS A 1 84 ? -3.132 6.763 6.919 1.00 0.00 84 LYS A CA 10
ATOM 17786 C C . LYS A 1 84 ? -2.595 7.645 8.018 1.00 0.00 84 LYS A C 10
ATOM 17787 O O . LYS A 1 84 ? -3.325 8.025 8.925 1.00 0.00 84 LYS A O 10
ATOM 17806 N N . GLN A 1 85 ? -1.329 8.029 7.899 1.00 0.00 85 GLN A N 10
ATOM 17807 C CA . GLN A 1 85 ? -0.692 8.801 8.933 1.00 0.00 85 GLN A CA 10
ATOM 17808 C C . GLN A 1 85 ? -1.230 10.241 8.948 1.00 0.00 85 GLN A C 10
ATOM 17809 O O . GLN A 1 85 ? -1.276 10.893 9.995 1.00 0.00 85 GLN A O 10
ATOM 17823 N N . LEU A 1 86 ? -1.636 10.722 7.786 1.00 0.00 86 LEU A N 10
ATOM 17824 C CA . LEU A 1 86 ? -2.263 12.042 7.676 1.00 0.00 86 LEU A CA 10
ATOM 17825 C C . LEU A 1 86 ? -3.772 11.965 7.906 1.00 0.00 86 LEU A C 10
ATOM 17826 O O . LEU A 1 86 ? -4.388 12.877 8.474 1.00 0.00 86 LEU A O 10
ATOM 17842 N N . GLN A 1 87 ? -4.350 10.855 7.494 1.00 0.00 87 GLN A N 10
ATOM 17843 C CA . GLN A 1 87 ? -5.776 10.589 7.640 1.00 0.00 87 GLN A CA 10
ATOM 17844 C C . GLN A 1 87 ? -6.155 10.532 9.120 1.00 0.00 87 GLN A C 10
ATOM 17845 O O . GLN A 1 87 ? -7.205 11.011 9.520 1.00 0.00 87 GLN A O 10
ATOM 17859 N N . GLN A 1 88 ? -5.261 9.989 9.926 1.00 0.00 88 GLN A N 10
ATOM 17860 C CA . GLN A 1 88 ? -5.489 9.846 11.368 1.00 0.00 88 GLN A CA 10
ATOM 17861 C C . GLN A 1 88 ? -5.177 11.147 12.103 1.00 0.00 88 GLN A C 10
ATOM 17862 O O . GLN A 1 88 ? -5.401 11.263 13.313 1.00 0.00 88 GLN A O 10
ATOM 17876 N N . GLY A 1 89 ? -4.639 12.096 11.383 1.00 0.00 89 GLY A N 10
ATOM 17877 C CA . GLY A 1 89 ? -4.255 13.341 11.969 1.00 0.00 89 GLY A CA 10
ATOM 17878 C C . GLY A 1 89 ? -5.353 14.368 11.891 1.00 0.00 89 GLY A C 10
ATOM 17879 O O . GLY A 1 89 ? -6.522 14.079 12.171 1.00 0.00 89 GLY A O 10
ATOM 17883 N N . GLN A 1 90 ? -5.000 15.542 11.479 1.00 0.00 90 GLN A N 10
ATOM 17884 C CA . GLN A 1 90 ? -5.931 16.653 11.424 1.00 0.00 90 GLN A CA 10
ATOM 17885 C C . GLN A 1 90 ? -6.357 16.938 9.997 1.00 0.00 90 GLN A C 10
ATOM 17886 O O . GLN A 1 90 ? -7.376 17.588 9.759 1.00 0.00 90 GLN A O 10
ATOM 17900 N N . GLY A 1 91 ? -5.592 16.463 9.063 1.00 0.00 91 GLY A N 10
ATOM 17901 C CA . GLY A 1 91 ? -5.864 16.723 7.677 1.00 0.00 91 GLY A CA 10
ATOM 17902 C C . GLY A 1 91 ? -4.606 16.627 6.910 1.00 0.00 91 GLY A C 10
ATOM 17903 O O . GLY A 1 91 ? -3.797 15.771 7.202 1.00 0.00 91 GLY A O 10
ATOM 17907 N N . GLY A 1 92 ? -4.424 17.486 5.940 1.00 0.00 92 GLY A N 10
ATOM 17908 C CA . GLY A 1 92 ? -3.204 17.494 5.205 1.00 0.00 92 GLY A CA 10
ATOM 17909 C C . GLY A 1 92 ? -3.277 16.717 3.933 1.00 0.00 92 GLY A C 10
ATOM 17910 O O . GLY A 1 92 ? -2.564 17.021 3.014 1.00 0.00 92 GLY A O 10
ATOM 17914 N N . GLN A 1 93 ? -4.173 15.759 3.851 1.00 0.00 93 GLN A N 10
ATOM 17915 C CA . GLN A 1 93 ? -4.276 14.879 2.680 1.00 0.00 93 GLN A CA 10
ATOM 17916 C C . GLN A 1 93 ? -4.422 15.643 1.358 1.00 0.00 93 GLN A C 10
ATOM 17917 O O . GLN A 1 93 ? -3.922 15.202 0.334 1.00 0.00 93 GLN A O 10
ATOM 17931 N N . GLN A 1 94 ? -5.054 16.800 1.396 1.00 0.00 94 GLN A N 10
ATOM 17932 C CA . GLN A 1 94 ? -5.227 17.600 0.189 1.00 0.00 94 GLN A CA 10
ATOM 17933 C C . GLN A 1 94 ? -3.932 18.335 -0.184 1.00 0.00 94 GLN A C 10
ATOM 17934 O O . GLN A 1 94 ? -3.622 18.500 -1.359 1.00 0.00 94 GLN A O 10
ATOM 17948 N N . GLN A 1 95 ? -3.179 18.764 0.816 1.00 0.00 95 GLN A N 10
ATOM 17949 C CA . GLN A 1 95 ? -1.963 19.522 0.573 1.00 0.00 95 GLN A CA 10
ATOM 17950 C C . GLN A 1 95 ? -0.815 18.571 0.298 1.00 0.00 95 GLN A C 10
ATOM 17951 O O . GLN A 1 95 ? -0.048 18.746 -0.638 1.00 0.00 95 GLN A O 10
ATOM 17965 N N . VAL A 1 96 ? -0.763 17.533 1.101 1.00 0.00 96 VAL A N 10
ATOM 17966 C CA . VAL A 1 96 ? 0.209 16.459 0.996 1.00 0.00 96 VAL A CA 10
ATOM 17967 C C . VAL A 1 96 ? 0.046 15.716 -0.333 1.00 0.00 96 VAL A C 10
ATOM 17968 O O . VAL A 1 96 ? 0.994 15.124 -0.829 1.00 0.00 96 VAL A O 10
ATOM 17981 N N . GLN A 1 97 ? -1.154 15.802 -0.918 1.00 0.00 97 GLN A N 10
ATOM 17982 C CA . GLN A 1 97 ? -1.493 15.138 -2.193 1.00 0.00 97 GLN A CA 10
ATOM 17983 C C . GLN A 1 97 ? -0.416 15.333 -3.276 1.00 0.00 97 GLN A C 10
ATOM 17984 O O . GLN A 1 97 ? -0.025 14.377 -3.951 1.00 0.00 97 GLN A O 10
ATOM 17998 N N . GLN A 1 98 ? 0.087 16.553 -3.399 1.00 0.00 98 GLN A N 10
ATOM 17999 C CA . GLN A 1 98 ? 1.070 16.887 -4.428 1.00 0.00 98 GLN A CA 10
ATOM 18000 C C . GLN A 1 98 ? 2.427 16.223 -4.159 1.00 0.00 98 GLN A C 10
ATOM 18001 O O . GLN A 1 98 ? 3.263 16.114 -5.044 1.00 0.00 98 GLN A O 10
ATOM 18015 N N . MET A 1 99 ? 2.639 15.789 -2.944 1.00 0.00 99 MET A N 10
ATOM 18016 C CA . MET A 1 99 ? 3.894 15.186 -2.575 1.00 0.00 99 MET A CA 10
ATOM 18017 C C . MET A 1 99 ? 3.728 13.689 -2.532 1.00 0.00 99 MET A C 10
ATOM 18018 O O . MET A 1 99 ? 4.517 12.959 -3.097 1.00 0.00 99 MET A O 10
ATOM 18032 N N . VAL A 1 100 ? 2.678 13.237 -1.889 1.00 0.00 100 VAL A N 10
ATOM 18033 C CA . VAL A 1 100 ? 2.401 11.808 -1.784 1.00 0.00 100 VAL A CA 10
ATOM 18034 C C . VAL A 1 100 ? 2.102 11.179 -3.169 1.00 0.00 100 VAL A C 10
ATOM 18035 O O . VAL A 1 100 ? 2.300 9.985 -3.367 1.00 0.00 100 VAL A O 10
ATOM 18048 N N . LYS A 1 101 ? 1.649 11.991 -4.138 1.00 0.00 101 LYS A N 10
ATOM 18049 C CA . LYS A 1 101 ? 1.474 11.500 -5.515 1.00 0.00 101 LYS A CA 10
ATOM 18050 C C . LYS A 1 101 ? 2.800 10.987 -6.079 1.00 0.00 101 LYS A C 10
ATOM 18051 O O . LYS A 1 101 ? 2.815 10.118 -6.941 1.00 0.00 101 LYS A O 10
ATOM 18070 N N . LYS A 1 102 ? 3.921 11.528 -5.572 1.00 0.00 102 LYS A N 10
ATOM 18071 C CA . LYS A 1 102 ? 5.227 11.156 -6.043 1.00 0.00 102 LYS A CA 10
ATOM 18072 C C . LYS A 1 102 ? 5.498 9.714 -5.721 1.00 0.00 102 LYS A C 10
ATOM 18073 O O . LYS A 1 102 ? 6.213 9.040 -6.450 1.00 0.00 102 LYS A O 10
ATOM 18092 N N . ALA A 1 103 ? 4.879 9.239 -4.640 1.00 0.00 103 ALA A N 10
ATOM 18093 C CA . ALA A 1 103 ? 4.958 7.835 -4.267 1.00 0.00 103 ALA A CA 10
ATOM 18094 C C . ALA A 1 103 ? 4.358 6.995 -5.379 1.00 0.00 103 ALA A C 10
ATOM 18095 O O . ALA A 1 103 ? 4.933 6.044 -5.825 1.00 0.00 103 ALA A O 10
ATOM 18102 N N . GLN A 1 104 ? 3.239 7.442 -5.891 1.00 0.00 104 GLN A N 10
ATOM 18103 C CA . GLN A 1 104 ? 2.528 6.739 -6.948 1.00 0.00 104 GLN A CA 10
ATOM 18104 C C . GLN A 1 104 ? 3.293 6.822 -8.286 1.00 0.00 104 GLN A C 10
ATOM 18105 O O . GLN A 1 104 ? 3.022 6.070 -9.220 1.00 0.00 104 GLN A O 10
ATOM 18119 N N . MET A 1 105 ? 4.230 7.752 -8.381 1.00 0.00 105 MET A N 10
ATOM 18120 C CA . MET A 1 105 ? 5.054 7.892 -9.584 1.00 0.00 105 MET A CA 10
ATOM 18121 C C . MET A 1 105 ? 6.330 7.071 -9.478 1.00 0.00 105 MET A C 10
ATOM 18122 O O . MET A 1 105 ? 7.043 6.891 -10.469 1.00 0.00 105 MET A O 10
ATOM 18136 N N . LEU A 1 106 ? 6.636 6.605 -8.276 1.00 0.00 106 LEU A N 10
ATOM 18137 C CA . LEU A 1 106 ? 7.860 5.835 -8.002 1.00 0.00 106 LEU A CA 10
ATOM 18138 C C . LEU A 1 106 ? 8.072 4.657 -8.976 1.00 0.00 106 LEU A C 10
ATOM 18139 O O . LEU A 1 106 ? 9.177 4.486 -9.468 1.00 0.00 106 LEU A O 10
ATOM 18155 N N . PRO A 1 107 ? 7.031 3.828 -9.289 1.00 0.00 107 PRO A N 10
ATOM 18156 C CA . PRO A 1 107 ? 7.165 2.742 -10.259 1.00 0.00 107 PRO A CA 10
ATOM 18157 C C . PRO A 1 107 ? 7.601 3.231 -11.643 1.00 0.00 107 PRO A C 10
ATOM 18158 O O . PRO A 1 107 ? 8.212 2.489 -12.405 1.00 0.00 107 PRO A O 10
ATOM 18169 N N . ASN A 1 108 ? 7.329 4.472 -11.948 1.00 0.00 108 ASN A N 10
ATOM 18170 C CA . ASN A 1 108 ? 7.705 5.033 -13.189 1.00 0.00 108 ASN A CA 10
ATOM 18171 C C . ASN A 1 108 ? 9.127 5.553 -13.112 1.00 0.00 108 ASN A C 10
ATOM 18172 O O . ASN A 1 108 ? 9.945 5.282 -13.985 1.00 0.00 108 ASN A O 10
ATOM 18183 N N . GLN A 1 109 ? 9.430 6.231 -12.022 1.00 0.00 109 GLN A N 10
ATOM 18184 C CA . GLN A 1 109 ? 10.745 6.846 -11.826 1.00 0.00 109 GLN A CA 10
ATOM 18185 C C . GLN A 1 109 ? 11.834 5.809 -11.528 1.00 0.00 109 GLN A C 10
ATOM 18186 O O . GLN A 1 109 ? 12.965 5.945 -11.959 1.00 0.00 109 GLN A O 10
ATOM 18200 N N . CYS A 1 110 ? 11.482 4.777 -10.805 1.00 0.00 110 CYS A N 10
ATOM 18201 C CA . CYS A 1 110 ? 12.437 3.736 -10.432 1.00 0.00 110 CYS A CA 10
ATOM 18202 C C . CYS A 1 110 ? 12.449 2.630 -11.505 1.00 0.00 110 CYS A C 10
ATOM 18203 O O . CYS A 1 110 ? 13.243 1.692 -11.448 1.00 0.00 110 CYS A O 10
ATOM 18210 N N . ASN A 1 111 ? 11.556 2.780 -12.501 1.00 0.00 111 ASN A N 10
ATOM 18211 C CA . ASN A 1 111 ? 11.422 1.854 -13.647 1.00 0.00 111 ASN A CA 10
ATOM 18212 C C . ASN A 1 111 ? 11.019 0.446 -13.170 1.00 0.00 111 ASN A C 10
ATOM 18213 O O . ASN A 1 111 ? 11.614 -0.576 -13.527 1.00 0.00 111 ASN A O 10
ATOM 18224 N N . LEU A 1 112 ? 9.986 0.427 -12.373 1.00 0.00 112 LEU A N 10
ATOM 18225 C CA . LEU A 1 112 ? 9.451 -0.786 -11.782 1.00 0.00 112 LEU A CA 10
ATOM 18226 C C . LEU A 1 112 ? 8.399 -1.408 -12.689 1.00 0.00 112 LEU A C 10
ATOM 18227 O O . LEU A 1 112 ? 7.794 -0.720 -13.521 1.00 0.00 112 LEU A O 10
ATOM 18243 N N . GLN A 1 113 ? 8.163 -2.690 -12.499 1.00 0.00 113 GLN A N 10
ATOM 18244 C CA . GLN A 1 113 ? 7.265 -3.498 -13.343 1.00 0.00 113 GLN A CA 10
ATOM 18245 C C . GLN A 1 113 ? 5.797 -3.300 -12.972 1.00 0.00 113 GLN A C 10
ATOM 18246 O O . GLN A 1 113 ? 5.013 -4.249 -12.948 1.00 0.00 113 GLN A O 10
ATOM 18260 N N . CYS A 1 114 ? 5.436 -2.074 -12.761 1.00 0.00 114 CYS A N 10
ATOM 18261 C CA . CYS A 1 114 ? 4.125 -1.684 -12.335 1.00 0.00 114 CYS A CA 10
ATOM 18262 C C . CYS A 1 114 ? 3.926 -0.222 -12.690 1.00 0.00 114 CYS A C 10
ATOM 18263 O O . CYS A 1 114 ? 4.908 0.490 -12.944 1.00 0.00 114 CYS A O 10
ATOM 18270 N N . SER A 1 115 ? 2.700 0.219 -12.704 1.00 0.00 115 SER A N 10
ATOM 18271 C CA . SER A 1 115 ? 2.370 1.588 -12.986 1.00 0.00 115 SER A CA 10
ATOM 18272 C C . SER A 1 115 ? 1.146 1.975 -12.167 1.00 0.00 115 SER A C 10
ATOM 18273 O O . SER A 1 115 ? 0.243 1.155 -11.973 1.00 0.00 115 SER A O 10
ATOM 18281 N N . ILE A 1 116 ? 1.132 3.174 -11.647 1.00 0.00 116 ILE A N 10
ATOM 18282 C CA . ILE A 1 116 ? 0.035 3.622 -10.831 1.00 0.00 116 ILE A CA 10
ATOM 18283 C C . ILE A 1 116 ? -0.651 4.791 -11.505 1.00 0.00 116 ILE A C 10
ATOM 18284 O O . ILE A 1 116 ? -1.765 4.608 -12.023 1.00 0.00 116 ILE A O 10
ATOM 18301 N N . GLY A 1 1 ? -11.306 -7.965 -10.269 1.00 0.00 1 GLY A N 11
ATOM 18302 C CA . GLY A 1 1 ? -12.060 -7.895 -9.024 1.00 0.00 1 GLY A CA 11
ATOM 18303 C C . GLY A 1 1 ? -12.197 -9.260 -8.411 1.00 0.00 1 GLY A C 11
ATOM 18304 O O . GLY A 1 1 ? -11.485 -10.192 -8.812 1.00 0.00 1 GLY A O 11
ATOM 18310 N N . ARG A 1 2 ? -13.084 -9.400 -7.446 1.00 0.00 2 ARG A N 11
ATOM 18311 C CA . ARG A 1 2 ? -13.294 -10.692 -6.813 1.00 0.00 2 ARG A CA 11
ATOM 18312 C C . ARG A 1 2 ? -14.431 -11.398 -7.474 1.00 0.00 2 ARG A C 11
ATOM 18313 O O . ARG A 1 2 ? -15.536 -10.850 -7.579 1.00 0.00 2 ARG A O 11
ATOM 18334 N N . CYS A 1 3 ? -14.188 -12.598 -7.887 1.00 0.00 3 CYS A N 11
ATOM 18335 C CA . CYS A 1 3 ? -15.159 -13.361 -8.599 1.00 0.00 3 CYS A CA 11
ATOM 18336 C C . CYS A 1 3 ? -15.577 -14.545 -7.741 1.00 0.00 3 CYS A C 11
ATOM 18337 O O . CYS A 1 3 ? -14.792 -15.035 -6.916 1.00 0.00 3 CYS A O 11
ATOM 18344 N N . THR A 1 4 ? -16.809 -14.958 -7.867 1.00 0.00 4 THR A N 11
ATOM 18345 C CA . THR A 1 4 ? -17.279 -16.121 -7.178 1.00 0.00 4 THR A CA 11
ATOM 18346 C C . THR A 1 4 ? -16.798 -17.361 -7.926 1.00 0.00 4 THR A C 11
ATOM 18347 O O . THR A 1 4 ? -16.663 -17.339 -9.169 1.00 0.00 4 THR A O 11
ATOM 18358 N N . LYS A 1 5 ? -16.509 -18.413 -7.208 1.00 0.00 5 LYS A N 11
ATOM 18359 C CA . LYS A 1 5 ? -16.101 -19.644 -7.827 1.00 0.00 5 LYS A CA 11
ATOM 18360 C C . LYS A 1 5 ? -17.325 -20.469 -8.157 1.00 0.00 5 LYS A C 11
ATOM 18361 O O . LYS A 1 5 ? -17.641 -21.453 -7.488 1.00 0.00 5 LYS A O 11
ATOM 18380 N N . SER A 1 6 ? -18.059 -19.987 -9.120 1.00 0.00 6 SER A N 11
ATOM 18381 C CA . SER A 1 6 ? -19.246 -20.612 -9.578 1.00 0.00 6 SER A CA 11
ATOM 18382 C C . SER A 1 6 ? -19.341 -20.330 -11.068 1.00 0.00 6 SER A C 11
ATOM 18383 O O . SER A 1 6 ? -18.517 -19.575 -11.598 1.00 0.00 6 SER A O 11
ATOM 18391 N N . ILE A 1 7 ? -20.272 -20.956 -11.734 1.00 0.00 7 ILE A N 11
ATOM 18392 C CA . ILE A 1 7 ? -20.507 -20.760 -13.147 1.00 0.00 7 ILE A CA 11
ATOM 18393 C C . ILE A 1 7 ? -21.993 -20.468 -13.347 1.00 0.00 7 ILE A C 11
ATOM 18394 O O . ILE A 1 7 ? -22.828 -21.276 -12.945 1.00 0.00 7 ILE A O 11
ATOM 18410 N N . PRO A 1 8 ? -22.357 -19.298 -13.901 1.00 0.00 8 PRO A N 11
ATOM 18411 C CA . PRO A 1 8 ? -21.407 -18.252 -14.294 1.00 0.00 8 PRO A CA 11
ATOM 18412 C C . PRO A 1 8 ? -20.802 -17.553 -13.076 1.00 0.00 8 PRO A C 11
ATOM 18413 O O . PRO A 1 8 ? -21.462 -17.437 -12.022 1.00 0.00 8 PRO A O 11
ATOM 18424 N N . PRO A 1 9 ? -19.540 -17.123 -13.178 1.00 0.00 9 PRO A N 11
ATOM 18425 C CA . PRO A 1 9 ? -18.869 -16.438 -12.097 1.00 0.00 9 PRO A CA 11
ATOM 18426 C C . PRO A 1 9 ? -19.382 -15.006 -11.942 1.00 0.00 9 PRO A C 11
ATOM 18427 O O . PRO A 1 9 ? -19.649 -14.304 -12.940 1.00 0.00 9 PRO A O 11
ATOM 18438 N N . ILE A 1 10 ? -19.543 -14.585 -10.727 1.00 0.00 10 ILE A N 11
ATOM 18439 C CA . ILE A 1 10 ? -20.012 -13.256 -10.434 1.00 0.00 10 ILE A CA 11
ATOM 18440 C C . ILE A 1 10 ? -18.821 -12.478 -9.938 1.00 0.00 10 ILE A C 11
ATOM 18441 O O . ILE A 1 10 ? -18.243 -12.839 -8.915 1.00 0.00 10 ILE A O 11
ATOM 18457 N N . CYS A 1 11 ? -18.410 -11.474 -10.651 1.00 0.00 11 CYS A N 11
ATOM 18458 C CA . CYS A 1 11 ? -17.240 -10.756 -10.246 1.00 0.00 11 CYS A CA 11
ATOM 18459 C C . CYS A 1 11 ? -17.570 -9.317 -9.929 1.00 0.00 11 CYS A C 11
ATOM 18460 O O . CYS A 1 11 ? -18.282 -8.639 -10.677 1.00 0.00 11 CYS A O 11
ATOM 18467 N N . PHE A 1 12 ? -17.078 -8.881 -8.805 1.00 0.00 12 PHE A N 11
ATOM 18468 C CA . PHE A 1 12 ? -17.282 -7.546 -8.308 1.00 0.00 12 PHE A CA 11
ATOM 18469 C C . PHE A 1 12 ? -16.102 -6.662 -8.646 1.00 0.00 12 PHE A C 11
ATOM 18470 O O . PHE A 1 12 ? -14.973 -7.146 -8.719 1.00 0.00 12 PHE A O 11
ATOM 18487 N N . PRO A 1 13 ? -16.330 -5.344 -8.823 1.00 0.00 13 PRO A N 11
ATOM 18488 C CA . PRO A 1 13 ? -15.284 -4.405 -9.245 1.00 0.00 13 PRO A CA 11
ATOM 18489 C C . PRO A 1 13 ? -14.343 -3.965 -8.114 1.00 0.00 13 PRO A C 11
ATOM 18490 O O . PRO A 1 13 ? -13.544 -3.034 -8.267 1.00 0.00 13 PRO A O 11
ATOM 18501 N N . ASP A 1 14 ? -14.426 -4.639 -7.015 1.00 0.00 14 ASP A N 11
ATOM 18502 C CA . ASP A 1 14 ? -13.597 -4.366 -5.885 1.00 0.00 14 ASP A CA 11
ATOM 18503 C C . ASP A 1 14 ? -12.827 -5.610 -5.579 1.00 0.00 14 ASP A C 11
ATOM 18504 O O . ASP A 1 14 ? -13.361 -6.725 -5.699 1.00 0.00 14 ASP A O 11
ATOM 18513 N N . GLY A 1 15 ? -11.588 -5.442 -5.280 1.00 0.00 15 GLY A N 11
ATOM 18514 C CA . GLY A 1 15 ? -10.753 -6.544 -4.958 1.00 0.00 15 GLY A CA 11
ATOM 18515 C C . GLY A 1 15 ? -9.469 -6.081 -4.366 1.00 0.00 15 GLY A C 11
ATOM 18516 O O . GLY A 1 15 ? -9.416 -5.739 -3.178 1.00 0.00 15 GLY A O 11
ATOM 18520 N N . LEU A 1 16 ? -8.465 -6.011 -5.184 1.00 0.00 16 LEU A N 11
ATOM 18521 C CA . LEU A 1 16 ? -7.170 -5.627 -4.797 1.00 0.00 16 LEU A CA 11
ATOM 18522 C C . LEU A 1 16 ? -6.584 -4.826 -5.922 1.00 0.00 16 LEU A C 11
ATOM 18523 O O . LEU A 1 16 ? -7.119 -4.830 -7.042 1.00 0.00 16 LEU A O 11
ATOM 18539 N N . ASP A 1 17 ? -5.542 -4.148 -5.652 1.00 0.00 17 ASP A N 11
ATOM 18540 C CA . ASP A 1 17 ? -4.861 -3.389 -6.680 1.00 0.00 17 ASP A CA 11
ATOM 18541 C C . ASP A 1 17 ? -3.382 -3.687 -6.700 1.00 0.00 17 ASP A C 11
ATOM 18542 O O . ASP A 1 17 ? -2.621 -3.109 -7.477 1.00 0.00 17 ASP A O 11
ATOM 18551 N N . ASN A 1 18 ? -3.003 -4.621 -5.880 1.00 0.00 18 ASN A N 11
ATOM 18552 C CA . ASN A 1 18 ? -1.641 -5.139 -5.828 1.00 0.00 18 ASN A CA 11
ATOM 18553 C C . ASN A 1 18 ? -1.643 -6.505 -6.479 1.00 0.00 18 ASN A C 11
ATOM 18554 O O . ASN A 1 18 ? -2.130 -7.473 -5.880 1.00 0.00 18 ASN A O 11
ATOM 18565 N N . PRO A 1 19 ? -1.125 -6.610 -7.720 1.00 0.00 19 PRO A N 11
ATOM 18566 C CA . PRO A 1 19 ? -1.174 -7.847 -8.519 1.00 0.00 19 PRO A CA 11
ATOM 18567 C C . PRO A 1 19 ? -0.549 -9.053 -7.826 1.00 0.00 19 PRO A C 11
ATOM 18568 O O . PRO A 1 19 ? -0.987 -10.196 -8.024 1.00 0.00 19 PRO A O 11
ATOM 18579 N N . ARG A 1 20 ? 0.453 -8.807 -7.022 1.00 0.00 20 ARG A N 11
ATOM 18580 C CA . ARG A 1 20 ? 1.120 -9.888 -6.313 1.00 0.00 20 ARG A CA 11
ATOM 18581 C C . ARG A 1 20 ? 0.589 -9.919 -4.923 1.00 0.00 20 ARG A C 11
ATOM 18582 O O . ARG A 1 20 ? 0.170 -10.958 -4.421 1.00 0.00 20 ARG A O 11
ATOM 18603 N N . GLY A 1 21 ? 0.590 -8.766 -4.305 1.00 0.00 21 GLY A N 11
ATOM 18604 C CA . GLY A 1 21 ? 0.139 -8.665 -2.964 1.00 0.00 21 GLY A CA 11
ATOM 18605 C C . GLY A 1 21 ? 1.250 -8.902 -2.039 1.00 0.00 21 GLY A C 11
ATOM 18606 O O . GLY A 1 21 ? 1.084 -9.487 -0.959 1.00 0.00 21 GLY A O 11
ATOM 18610 N N . CYS A 1 22 ? 2.389 -8.469 -2.466 1.00 0.00 22 CYS A N 11
ATOM 18611 C CA . CYS A 1 22 ? 3.579 -8.562 -1.703 1.00 0.00 22 CYS A CA 11
ATOM 18612 C C . CYS A 1 22 ? 3.454 -7.744 -0.446 1.00 0.00 22 CYS A C 11
ATOM 18613 O O . CYS A 1 22 ? 2.900 -6.632 -0.468 1.00 0.00 22 CYS A O 11
ATOM 18620 N N . GLN A 1 23 ? 3.905 -8.281 0.641 1.00 0.00 23 GLN A N 11
ATOM 18621 C CA . GLN A 1 23 ? 3.949 -7.528 1.840 1.00 0.00 23 GLN A CA 11
ATOM 18622 C C . GLN A 1 23 ? 5.366 -7.071 2.057 1.00 0.00 23 GLN A C 11
ATOM 18623 O O . GLN A 1 23 ? 6.306 -7.861 2.040 1.00 0.00 23 GLN A O 11
ATOM 18637 N N . ILE A 1 24 ? 5.517 -5.802 2.144 1.00 0.00 24 ILE A N 11
ATOM 18638 C CA . ILE A 1 24 ? 6.791 -5.173 2.314 1.00 0.00 24 ILE A CA 11
ATOM 18639 C C . ILE A 1 24 ? 6.673 -4.383 3.566 1.00 0.00 24 ILE A C 11
ATOM 18640 O O . ILE A 1 24 ? 5.652 -3.723 3.786 1.00 0.00 24 ILE A O 11
ATOM 18656 N N . ARG A 1 25 ? 7.665 -4.483 4.399 1.00 0.00 25 ARG A N 11
ATOM 18657 C CA . ARG A 1 25 ? 7.628 -3.883 5.692 1.00 0.00 25 ARG A CA 11
ATOM 18658 C C . ARG A 1 25 ? 7.623 -2.371 5.568 1.00 0.00 25 ARG A C 11
ATOM 18659 O O . ARG A 1 25 ? 8.527 -1.767 4.984 1.00 0.00 25 ARG A O 11
ATOM 18680 N N . ILE A 1 26 ? 6.602 -1.767 6.120 1.00 0.00 26 ILE A N 11
ATOM 18681 C CA . ILE A 1 26 ? 6.394 -0.334 6.017 1.00 0.00 26 ILE A CA 11
ATOM 18682 C C . ILE A 1 26 ? 7.494 0.456 6.696 1.00 0.00 26 ILE A C 11
ATOM 18683 O O . ILE A 1 26 ? 7.713 1.631 6.400 1.00 0.00 26 ILE A O 11
ATOM 18699 N N . GLN A 1 27 ? 8.237 -0.221 7.544 1.00 0.00 27 GLN A N 11
ATOM 18700 C CA . GLN A 1 27 ? 9.301 0.398 8.276 1.00 0.00 27 GLN A CA 11
ATOM 18701 C C . GLN A 1 27 ? 10.503 0.618 7.371 1.00 0.00 27 GLN A C 11
ATOM 18702 O O . GLN A 1 27 ? 11.411 1.359 7.712 1.00 0.00 27 GLN A O 11
ATOM 18716 N N . GLN A 1 28 ? 10.502 -0.018 6.197 1.00 0.00 28 GLN A N 11
ATOM 18717 C CA . GLN A 1 28 ? 11.593 0.184 5.280 1.00 0.00 28 GLN A CA 11
ATOM 18718 C C . GLN A 1 28 ? 11.201 1.246 4.266 1.00 0.00 28 GLN A C 11
ATOM 18719 O O . GLN A 1 28 ? 12.024 1.732 3.504 1.00 0.00 28 GLN A O 11
ATOM 18733 N N . LEU A 1 29 ? 9.924 1.602 4.273 1.00 0.00 29 LEU A N 11
ATOM 18734 C CA . LEU A 1 29 ? 9.412 2.663 3.405 1.00 0.00 29 LEU A CA 11
ATOM 18735 C C . LEU A 1 29 ? 9.304 3.939 4.163 1.00 0.00 29 LEU A C 11
ATOM 18736 O O . LEU A 1 29 ? 8.836 4.949 3.644 1.00 0.00 29 LEU A O 11
ATOM 18752 N N . ASN A 1 30 ? 9.772 3.881 5.382 1.00 0.00 30 ASN A N 11
ATOM 18753 C CA . ASN A 1 30 ? 9.765 4.990 6.324 1.00 0.00 30 ASN A CA 11
ATOM 18754 C C . ASN A 1 30 ? 10.347 6.278 5.739 1.00 0.00 30 ASN A C 11
ATOM 18755 O O . ASN A 1 30 ? 9.811 7.356 5.991 1.00 0.00 30 ASN A O 11
ATOM 18766 N N . HIS A 1 31 ? 11.384 6.172 4.903 1.00 0.00 31 HIS A N 11
ATOM 18767 C CA . HIS A 1 31 ? 12.002 7.376 4.340 1.00 0.00 31 HIS A CA 11
ATOM 18768 C C . HIS A 1 31 ? 11.062 7.970 3.313 1.00 0.00 31 HIS A C 11
ATOM 18769 O O . HIS A 1 31 ? 10.702 9.152 3.394 1.00 0.00 31 HIS A O 11
ATOM 18783 N N . CYS A 1 32 ? 10.664 7.126 2.369 1.00 0.00 32 CYS A N 11
ATOM 18784 C CA . CYS A 1 32 ? 9.786 7.496 1.274 1.00 0.00 32 CYS A CA 11
ATOM 18785 C C . CYS A 1 32 ? 8.505 8.117 1.854 1.00 0.00 32 CYS A C 11
ATOM 18786 O O . CYS A 1 32 ? 8.128 9.234 1.504 1.00 0.00 32 CYS A O 11
ATOM 18793 N N . GLN A 1 33 ? 7.899 7.402 2.793 1.00 0.00 33 GLN A N 11
ATOM 18794 C CA . GLN A 1 33 ? 6.732 7.837 3.514 1.00 0.00 33 GLN A CA 11
ATOM 18795 C C . GLN A 1 33 ? 6.907 9.238 4.149 1.00 0.00 33 GLN A C 11
ATOM 18796 O O . GLN A 1 33 ? 6.113 10.149 3.882 1.00 0.00 33 GLN A O 11
ATOM 18810 N N . MET A 1 34 ? 7.939 9.416 4.973 1.00 0.00 34 MET A N 11
ATOM 18811 C CA . MET A 1 34 ? 8.101 10.693 5.674 1.00 0.00 34 MET A CA 11
ATOM 18812 C C . MET A 1 34 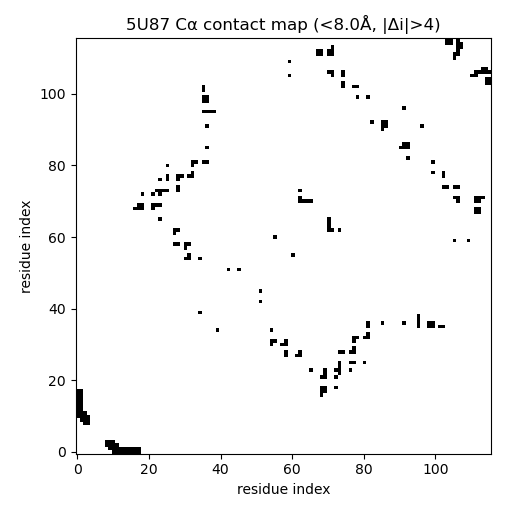? 8.436 11.830 4.745 1.00 0.00 34 MET A C 11
ATOM 18813 O O . MET A 1 34 ? 7.861 12.896 4.856 1.00 0.00 34 MET A O 11
ATOM 18827 N N . HIS A 1 35 ? 9.333 11.600 3.813 1.00 0.00 35 HIS A N 11
ATOM 18828 C CA . HIS A 1 35 ? 9.729 12.648 2.874 1.00 0.00 35 HIS A CA 11
ATOM 18829 C C . HIS A 1 35 ? 8.603 13.087 1.949 1.00 0.00 35 HIS A C 11
ATOM 18830 O O . HIS A 1 35 ? 8.614 14.212 1.461 1.00 0.00 35 HIS A O 11
ATOM 18844 N N . LEU A 1 36 ? 7.644 12.225 1.710 1.00 0.00 36 LEU A N 11
ATOM 18845 C CA . LEU A 1 36 ? 6.497 12.611 0.908 1.00 0.00 36 LEU A CA 11
ATOM 18846 C C . LEU A 1 36 ? 5.422 13.286 1.747 1.00 0.00 36 LEU A C 11
ATOM 18847 O O . LEU A 1 36 ? 4.729 14.158 1.278 1.00 0.00 36 LEU A O 11
ATOM 18863 N N . THR A 1 37 ? 5.280 12.901 2.984 1.00 0.00 37 THR A N 11
ATOM 18864 C CA . THR A 1 37 ? 4.223 13.492 3.778 1.00 0.00 37 THR A CA 11
ATOM 18865 C C . THR A 1 37 ? 4.648 14.787 4.444 1.00 0.00 37 THR A C 11
ATOM 18866 O O . THR A 1 37 ? 3.813 15.617 4.818 1.00 0.00 37 THR A O 11
ATOM 18877 N N . SER A 1 38 ? 5.923 14.960 4.581 1.00 0.00 38 SER A N 11
ATOM 18878 C CA . SER A 1 38 ? 6.445 16.112 5.246 1.00 0.00 38 SER A CA 11
ATOM 18879 C C . SER A 1 38 ? 6.691 17.281 4.306 1.00 0.00 38 SER A C 11
ATOM 18880 O O . SER A 1 38 ? 7.454 17.172 3.345 1.00 0.00 38 SER A O 11
ATOM 18888 N N . PHE A 1 39 ? 6.057 18.371 4.576 1.00 0.00 39 PHE A N 11
ATOM 18889 C CA . PHE A 1 39 ? 6.423 19.603 3.962 1.00 0.00 39 PHE A CA 11
ATOM 18890 C C . PHE A 1 39 ? 7.187 20.308 5.029 1.00 0.00 39 PHE A C 11
ATOM 18891 O O . PHE A 1 39 ? 6.616 20.973 5.893 1.00 0.00 39 PHE A O 11
ATOM 18908 N N . ASP A 1 40 ? 8.471 20.064 5.033 1.00 0.00 40 ASP A N 11
ATOM 18909 C CA . ASP A 1 40 ? 9.309 20.444 6.143 1.00 0.00 40 ASP A CA 11
ATOM 18910 C C . ASP A 1 40 ? 9.570 21.952 6.177 1.00 0.00 40 ASP A C 11
ATOM 18911 O O . ASP A 1 40 ? 9.267 22.670 5.227 1.00 0.00 40 ASP A O 11
ATOM 18920 N N . TYR A 1 41 ? 10.191 22.397 7.223 1.00 0.00 41 TYR A N 11
ATOM 18921 C CA . TYR A 1 41 ? 10.304 23.792 7.528 1.00 0.00 41 TYR A CA 11
ATOM 18922 C C . TYR A 1 41 ? 11.618 24.381 7.105 1.00 0.00 41 TYR A C 11
ATOM 18923 O O . TYR A 1 41 ? 11.684 25.548 6.726 1.00 0.00 41 TYR A O 11
ATOM 18941 N N . LYS A 1 42 ? 12.676 23.594 7.140 1.00 0.00 42 LYS A N 11
ATOM 18942 C CA . LYS A 1 42 ? 13.972 24.145 6.805 1.00 0.00 42 LYS A CA 11
ATOM 18943 C C . LYS A 1 42 ? 14.214 24.129 5.309 1.00 0.00 42 LYS A C 11
ATOM 18944 O O . LYS A 1 42 ? 15.289 24.501 4.828 1.00 0.00 42 LYS A O 11
ATOM 18963 N N . LEU A 1 43 ? 13.185 23.726 4.589 1.00 0.00 43 LEU A N 11
ATOM 18964 C CA . LEU A 1 43 ? 13.166 23.753 3.151 1.00 0.00 43 LEU A CA 11
ATOM 18965 C C . LEU A 1 43 ? 12.906 25.189 2.725 1.00 0.00 43 LEU A C 11
ATOM 18966 O O . LEU A 1 43 ? 11.757 25.616 2.574 1.00 0.00 43 LEU A O 11
ATOM 18982 N N . ARG A 1 44 ? 13.948 25.947 2.623 1.00 0.00 44 ARG A N 11
ATOM 18983 C CA . ARG A 1 44 ? 13.826 27.352 2.332 1.00 0.00 44 ARG A CA 11
ATOM 18984 C C . ARG A 1 44 ? 14.334 27.646 0.945 1.00 0.00 44 ARG A C 11
ATOM 18985 O O . ARG A 1 44 ? 13.602 28.160 0.106 1.00 0.00 44 ARG A O 11
ATOM 19006 N N . MET A 1 45 ? 15.560 27.293 0.686 1.00 0.00 45 MET A N 11
ATOM 19007 C CA . MET A 1 45 ? 16.128 27.477 -0.635 1.00 0.00 45 MET A CA 11
ATOM 19008 C C . MET A 1 45 ? 16.058 26.187 -1.412 1.00 0.00 45 MET A C 11
ATOM 19009 O O . MET A 1 45 ? 16.262 26.152 -2.628 1.00 0.00 45 MET A O 11
ATOM 19023 N N . ALA A 1 46 ? 15.761 25.131 -0.704 1.00 0.00 46 ALA A N 11
ATOM 19024 C CA . ALA A 1 46 ? 15.581 23.843 -1.297 1.00 0.00 46 ALA A CA 11
ATOM 19025 C C . ALA A 1 46 ? 14.138 23.687 -1.739 1.00 0.00 46 ALA A C 11
ATOM 19026 O O . ALA A 1 46 ? 13.259 23.320 -0.948 1.00 0.00 46 ALA A O 11
ATOM 19033 N N . VAL A 1 47 ? 13.884 24.063 -2.962 1.00 0.00 47 VAL A N 11
ATOM 19034 C CA . VAL A 1 47 ? 12.568 23.936 -3.553 1.00 0.00 47 VAL A CA 11
ATOM 19035 C C . VAL A 1 47 ? 12.713 23.138 -4.836 1.00 0.00 47 VAL A C 11
ATOM 19036 O O . VAL A 1 47 ? 12.136 22.059 -4.994 1.00 0.00 47 VAL A O 11
ATOM 19049 N N . GLU A 1 48 ? 13.521 23.649 -5.727 1.00 0.00 48 GLU A N 11
ATOM 19050 C CA . GLU A 1 48 ? 13.840 22.981 -6.954 1.00 0.00 48 GLU A CA 11
ATOM 19051 C C . GLU A 1 48 ? 15.342 22.789 -7.022 1.00 0.00 48 GLU A C 11
ATOM 19052 O O . GLU A 1 48 ? 16.077 23.582 -7.628 1.00 0.00 48 GLU A O 11
ATOM 19064 N N . ASN A 1 49 ? 15.792 21.782 -6.318 1.00 0.00 49 ASN A N 11
ATOM 19065 C CA . ASN A 1 49 ? 17.206 21.465 -6.182 1.00 0.00 49 ASN A CA 11
ATOM 19066 C C . ASN A 1 49 ? 17.354 19.979 -6.372 1.00 0.00 49 ASN A C 11
ATOM 19067 O O . ASN A 1 49 ? 16.368 19.256 -6.218 1.00 0.00 49 ASN A O 11
ATOM 19078 N N . PRO A 1 50 ? 18.568 19.472 -6.667 1.00 0.00 50 PRO A N 11
ATOM 19079 C CA . PRO A 1 50 ? 18.823 18.022 -6.740 1.00 0.00 50 PRO A CA 11
ATOM 19080 C C . PRO A 1 50 ? 18.507 17.351 -5.392 1.00 0.00 50 PRO A C 11
ATOM 19081 O O . PRO A 1 50 ? 18.091 16.200 -5.329 1.00 0.00 50 PRO A O 11
ATOM 19092 N N . LYS A 1 51 ? 18.644 18.127 -4.313 1.00 0.00 51 LYS A N 11
ATOM 19093 C CA . LYS A 1 51 ? 18.351 17.659 -2.961 1.00 0.00 51 LYS A CA 11
ATOM 19094 C C . LYS A 1 51 ? 16.876 17.370 -2.766 1.00 0.00 51 LYS A C 11
ATOM 19095 O O . LYS A 1 51 ? 16.482 16.758 -1.780 1.00 0.00 51 LYS A O 11
ATOM 19114 N N . GLN A 1 52 ? 16.071 17.811 -3.688 1.00 0.00 52 GLN A N 11
ATOM 19115 C CA . GLN A 1 52 ? 14.646 17.634 -3.591 1.00 0.00 52 GLN A CA 11
ATOM 19116 C C . GLN A 1 52 ? 14.217 16.289 -4.133 1.00 0.00 52 GLN A C 11
ATOM 19117 O O . GLN A 1 52 ? 13.077 15.882 -3.957 1.00 0.00 52 GLN A O 11
ATOM 19131 N N . GLN A 1 53 ? 15.119 15.611 -4.803 1.00 0.00 53 GLN A N 11
ATOM 19132 C CA . GLN A 1 53 ? 14.831 14.289 -5.319 1.00 0.00 53 GLN A CA 11
ATOM 19133 C C . GLN A 1 53 ? 15.745 13.266 -4.671 1.00 0.00 53 GLN A C 11
ATOM 19134 O O . GLN A 1 53 ? 15.783 12.102 -5.072 1.00 0.00 53 GLN A O 11
ATOM 19148 N N . GLN A 1 54 ? 16.435 13.698 -3.611 1.00 0.00 54 GLN A N 11
ATOM 19149 C CA . GLN A 1 54 ? 17.373 12.832 -2.870 1.00 0.00 54 GLN A CA 11
ATOM 19150 C C . GLN A 1 54 ? 16.634 11.616 -2.321 1.00 0.00 54 GLN A C 11
ATOM 19151 O O . GLN A 1 54 ? 17.169 10.517 -2.253 1.00 0.00 54 GLN A O 11
ATOM 19165 N N . HIS A 1 55 ? 15.376 11.840 -1.974 1.00 0.00 55 HIS A N 11
ATOM 19166 C CA . HIS A 1 55 ? 14.523 10.835 -1.408 1.00 0.00 55 HIS A CA 11
ATOM 19167 C C . HIS A 1 55 ? 14.233 9.728 -2.405 1.00 0.00 55 HIS A C 11
ATOM 19168 O O . HIS A 1 55 ? 13.969 8.617 -2.023 1.00 0.00 55 HIS A O 11
ATOM 19182 N N . LEU A 1 56 ? 14.376 10.028 -3.684 1.00 0.00 56 LEU A N 11
ATOM 19183 C CA . LEU A 1 56 ? 14.127 9.055 -4.723 1.00 0.00 56 LEU A CA 11
ATOM 19184 C C . LEU A 1 56 ? 15.335 8.196 -4.845 1.00 0.00 56 LEU A C 11
ATOM 19185 O O . LEU A 1 56 ? 15.221 6.982 -4.884 1.00 0.00 56 LEU A O 11
ATOM 19201 N N . SER A 1 57 ? 16.496 8.832 -4.849 1.00 0.00 57 SER A N 11
ATOM 19202 C CA . SER A 1 57 ? 17.770 8.152 -4.947 1.00 0.00 57 SER A CA 11
ATOM 19203 C C . SER A 1 57 ? 17.902 7.131 -3.802 1.00 0.00 57 SER A C 11
ATOM 19204 O O . SER A 1 57 ? 18.496 6.076 -3.950 1.00 0.00 57 SER A O 11
ATOM 19212 N N . LEU A 1 58 ? 17.303 7.464 -2.675 1.00 0.00 58 LEU A N 11
ATOM 19213 C CA . LEU A 1 58 ? 17.336 6.615 -1.510 1.00 0.00 58 LEU A CA 11
ATOM 19214 C C . LEU A 1 58 ? 16.188 5.602 -1.530 1.00 0.00 58 LEU A C 11
ATOM 19215 O O . LEU A 1 58 ? 16.412 4.416 -1.364 1.00 0.00 58 LEU A O 11
ATOM 19231 N N . CYS A 1 59 ? 14.970 6.077 -1.767 1.00 0.00 59 CYS A N 11
ATOM 19232 C CA . CYS A 1 59 ? 13.779 5.211 -1.793 1.00 0.00 59 CYS A CA 11
ATOM 19233 C C . CYS A 1 59 ? 13.887 4.145 -2.889 1.00 0.00 59 CYS A C 11
ATOM 19234 O O . CYS A 1 59 ? 13.729 2.966 -2.607 1.00 0.00 59 CYS A O 11
ATOM 19241 N N . CYS A 1 60 ? 14.223 4.563 -4.126 1.00 0.00 60 CYS A N 11
ATOM 19242 C CA . CYS A 1 60 ? 14.383 3.636 -5.261 1.00 0.00 60 CYS A CA 11
ATOM 19243 C C . CYS A 1 60 ? 15.457 2.594 -4.956 1.00 0.00 60 CYS A C 11
ATOM 19244 O O . CYS A 1 60 ? 15.324 1.435 -5.315 1.00 0.00 60 CYS A O 11
ATOM 19251 N N . ASN A 1 61 ? 16.452 2.997 -4.190 1.00 0.00 61 ASN A N 11
ATOM 19252 C CA . ASN A 1 61 ? 17.582 2.123 -3.848 1.00 0.00 61 ASN A CA 11
ATOM 19253 C C . ASN A 1 61 ? 17.208 1.180 -2.718 1.00 0.00 61 ASN A C 11
ATOM 19254 O O . ASN A 1 61 ? 17.738 0.091 -2.597 1.00 0.00 61 ASN A O 11
ATOM 19265 N N . GLN A 1 62 ? 16.273 1.598 -1.925 1.00 0.00 62 GLN A N 11
ATOM 19266 C CA . GLN A 1 62 ? 15.820 0.822 -0.802 1.00 0.00 62 GLN A CA 11
ATOM 19267 C C . GLN A 1 62 ? 14.798 -0.209 -1.252 1.00 0.00 62 GLN A C 11
ATOM 19268 O O . GLN A 1 62 ? 14.885 -1.384 -0.904 1.00 0.00 62 GLN A O 11
ATOM 19282 N N . LEU A 1 63 ? 13.863 0.230 -2.054 1.00 0.00 63 LEU A N 11
ATOM 19283 C CA . LEU A 1 63 ? 12.789 -0.617 -2.520 1.00 0.00 63 LEU A CA 11
ATOM 19284 C C . LEU A 1 63 ? 13.329 -1.707 -3.451 1.00 0.00 63 LEU A C 11
ATOM 19285 O O . LEU A 1 63 ? 12.824 -2.810 -3.484 1.00 0.00 63 LEU A O 11
ATOM 19301 N N . GLN A 1 64 ? 14.381 -1.377 -4.193 1.00 0.00 64 GLN A N 11
ATOM 19302 C CA . GLN A 1 64 ? 14.990 -2.302 -5.149 1.00 0.00 64 GLN A CA 11
ATOM 19303 C C . GLN A 1 64 ? 15.733 -3.440 -4.444 1.00 0.00 64 GLN A C 11
ATOM 19304 O O . GLN A 1 64 ? 16.178 -4.394 -5.082 1.00 0.00 64 GLN A O 11
ATOM 19318 N N . GLU A 1 65 ? 15.890 -3.318 -3.138 1.00 0.00 65 GLU A N 11
ATOM 19319 C CA . GLU A 1 65 ? 16.512 -4.356 -2.341 1.00 0.00 65 GLU A CA 11
ATOM 19320 C C . GLU A 1 65 ? 15.492 -5.461 -2.098 1.00 0.00 65 GLU A C 11
ATOM 19321 O O . GLU A 1 65 ? 15.828 -6.588 -1.684 1.00 0.00 65 GLU A O 11
ATOM 19333 N N . VAL A 1 66 ? 14.243 -5.109 -2.307 1.00 0.00 66 VAL A N 11
ATOM 19334 C CA . VAL A 1 66 ? 13.130 -6.040 -2.225 1.00 0.00 66 VAL A CA 11
ATOM 19335 C C . VAL A 1 66 ? 12.999 -6.734 -3.584 1.00 0.00 66 VAL A C 11
ATOM 19336 O O . VAL A 1 66 ? 13.579 -6.280 -4.582 1.00 0.00 66 VAL A O 11
ATOM 19349 N N . GLU A 1 67 ? 12.297 -7.843 -3.596 1.00 0.00 67 GLU A N 11
ATOM 19350 C CA . GLU A 1 67 ? 12.009 -8.610 -4.790 1.00 0.00 67 GLU A CA 11
ATOM 19351 C C . GLU A 1 67 ? 11.463 -7.755 -5.904 1.00 0.00 67 GLU A C 11
ATOM 19352 O O . GLU A 1 67 ? 10.687 -6.860 -5.651 1.00 0.00 67 GLU A O 11
ATOM 19364 N N . LYS A 1 68 ? 11.820 -8.082 -7.137 1.00 0.00 68 LYS A N 11
ATOM 19365 C CA . LYS A 1 68 ? 11.372 -7.323 -8.303 1.00 0.00 68 LYS A CA 11
ATOM 19366 C C . LYS A 1 68 ? 9.854 -7.291 -8.401 1.00 0.00 68 LYS A C 11
ATOM 19367 O O . LYS A 1 68 ? 9.264 -6.295 -8.789 1.00 0.00 68 LYS A O 11
ATOM 19386 N N . GLN A 1 69 ? 9.229 -8.365 -7.977 1.00 0.00 69 GLN A N 11
ATOM 19387 C CA . GLN A 1 69 ? 7.795 -8.491 -8.043 1.00 0.00 69 GLN A CA 11
ATOM 19388 C C . GLN A 1 69 ? 7.148 -7.730 -6.887 1.00 0.00 69 GLN A C 11
ATOM 19389 O O . GLN A 1 69 ? 5.963 -7.504 -6.877 1.00 0.00 69 GLN A O 11
ATOM 19403 N N . CYS A 1 70 ? 7.961 -7.316 -5.938 1.00 0.00 70 CYS A N 11
ATOM 19404 C CA . CYS A 1 70 ? 7.473 -6.661 -4.746 1.00 0.00 70 CYS A CA 11
ATOM 19405 C C . CYS A 1 70 ? 7.976 -5.214 -4.640 1.00 0.00 70 CYS A C 11
ATOM 19406 O O . CYS A 1 70 ? 7.527 -4.461 -3.783 1.00 0.00 70 CYS A O 11
ATOM 19413 N N . GLN A 1 71 ? 8.908 -4.843 -5.508 1.00 0.00 71 GLN A N 11
ATOM 19414 C CA . GLN A 1 71 ? 9.475 -3.488 -5.556 1.00 0.00 71 GLN A CA 11
ATOM 19415 C C . GLN A 1 71 ? 8.412 -2.429 -5.764 1.00 0.00 71 GLN A C 11
ATOM 19416 O O . GLN A 1 71 ? 8.352 -1.455 -5.025 1.00 0.00 71 GLN A O 11
ATOM 19430 N N . CYS A 1 72 ? 7.552 -2.617 -6.739 1.00 0.00 72 CYS A N 11
ATOM 19431 C CA . CYS A 1 72 ? 6.489 -1.662 -6.943 1.00 0.00 72 CYS A CA 11
ATOM 19432 C C . CYS A 1 72 ? 5.392 -1.825 -5.935 1.00 0.00 72 CYS A C 11
ATOM 19433 O O . CYS A 1 72 ? 4.658 -0.881 -5.652 1.00 0.00 72 CYS A O 11
ATOM 19440 N N . GLU A 1 73 ? 5.287 -3.010 -5.377 1.00 0.00 73 GLU A N 11
ATOM 19441 C CA . GLU A 1 73 ? 4.293 -3.277 -4.379 1.00 0.00 73 GLU A CA 11
ATOM 19442 C C . GLU A 1 73 ? 4.622 -2.446 -3.121 1.00 0.00 73 GLU A C 11
ATOM 19443 O O . GLU A 1 73 ? 3.728 -1.939 -2.437 1.00 0.00 73 GLU A O 11
ATOM 19455 N N . ALA A 1 74 ? 5.932 -2.281 -2.851 1.00 0.00 74 ALA A N 11
ATOM 19456 C CA . ALA A 1 74 ? 6.422 -1.498 -1.740 1.00 0.00 74 ALA A CA 11
ATOM 19457 C C . ALA A 1 74 ? 5.974 -0.053 -1.848 1.00 0.00 74 ALA A C 11
ATOM 19458 O O . ALA A 1 74 ? 5.787 0.616 -0.848 1.00 0.00 74 ALA A O 11
ATOM 19465 N N . ILE A 1 75 ? 5.735 0.394 -3.067 1.00 0.00 75 ILE A N 11
ATOM 19466 C CA . ILE A 1 75 ? 5.321 1.764 -3.307 1.00 0.00 75 ILE A CA 11
ATOM 19467 C C . ILE A 1 75 ? 3.884 1.945 -2.860 1.00 0.00 75 ILE A C 11
ATOM 19468 O O . ILE A 1 75 ? 3.479 3.021 -2.437 1.00 0.00 75 ILE A O 11
ATOM 19484 N N . LYS A 1 76 ? 3.135 0.857 -2.876 1.00 0.00 76 LYS A N 11
ATOM 19485 C CA . LYS A 1 76 ? 1.718 0.922 -2.583 1.00 0.00 76 LYS A CA 11
ATOM 19486 C C . LYS A 1 76 ? 1.615 1.081 -1.100 1.00 0.00 76 LYS A C 11
ATOM 19487 O O . LYS A 1 76 ? 0.856 1.892 -0.575 1.00 0.00 76 LYS A O 11
ATOM 19506 N N . GLN A 1 77 ? 2.504 0.362 -0.459 1.00 0.00 77 GLN A N 11
ATOM 19507 C CA . GLN A 1 77 ? 2.670 0.336 0.973 1.00 0.00 77 GLN A CA 11
ATOM 19508 C C . GLN A 1 77 ? 2.955 1.733 1.459 1.00 0.00 77 GLN A C 11
ATOM 19509 O O . GLN A 1 77 ? 2.338 2.183 2.426 1.00 0.00 77 GLN A O 11
ATOM 19523 N N . VAL A 1 78 ? 3.860 2.437 0.730 1.00 0.00 78 VAL A N 11
ATOM 19524 C CA . VAL A 1 78 ? 4.225 3.811 1.059 1.00 0.00 78 VAL A CA 11
ATOM 19525 C C . VAL A 1 78 ? 2.985 4.673 1.082 1.00 0.00 78 VAL A C 11
ATOM 19526 O O . VAL A 1 78 ? 2.762 5.405 2.025 1.00 0.00 78 VAL A O 11
ATOM 19539 N N . VAL A 1 79 ? 2.148 4.528 0.061 1.00 0.00 79 VAL A N 11
ATOM 19540 C CA . VAL A 1 79 ? 0.972 5.368 -0.075 1.00 0.00 79 VAL A CA 11
ATOM 19541 C C . VAL A 1 79 ? 0.021 5.074 1.060 1.00 0.00 79 VAL A C 11
ATOM 19542 O O . VAL A 1 79 ? -0.427 5.979 1.762 1.00 0.00 79 VAL A O 11
ATOM 19555 N N . GLU A 1 80 ? -0.195 3.794 1.279 1.00 0.00 80 GLU A N 11
ATOM 19556 C CA . GLU A 1 80 ? -1.119 3.303 2.275 1.00 0.00 80 GLU A CA 11
ATOM 19557 C C . GLU A 1 80 ? -0.737 3.795 3.683 1.00 0.00 80 GLU A C 11
ATOM 19558 O O . GLU A 1 80 ? -1.601 4.216 4.451 1.00 0.00 80 GLU A O 11
ATOM 19570 N N . GLN A 1 81 ? 0.560 3.799 3.982 1.00 0.00 81 GLN A N 11
ATOM 19571 C CA . GLN A 1 81 ? 1.046 4.203 5.300 1.00 0.00 81 GLN A CA 11
ATOM 19572 C C . GLN A 1 81 ? 1.144 5.738 5.414 1.00 0.00 81 GLN A C 11
ATOM 19573 O O . GLN A 1 81 ? 0.931 6.316 6.484 1.00 0.00 81 GLN A O 11
ATOM 19587 N N . ALA A 1 82 ? 1.425 6.385 4.309 1.00 0.00 82 ALA A N 11
ATOM 19588 C CA . ALA A 1 82 ? 1.596 7.822 4.277 1.00 0.00 82 ALA A CA 11
ATOM 19589 C C . ALA A 1 82 ? 0.257 8.555 4.305 1.00 0.00 82 ALA A C 11
ATOM 19590 O O . ALA A 1 82 ? 0.145 9.645 4.854 1.00 0.00 82 ALA A O 11
ATOM 19597 N N . GLN A 1 83 ? -0.755 7.954 3.744 1.00 0.00 83 GLN A N 11
ATOM 19598 C CA . GLN A 1 83 ? -2.057 8.579 3.708 1.00 0.00 83 GLN A CA 11
ATOM 19599 C C . GLN A 1 83 ? -2.754 8.385 5.048 1.00 0.00 83 GLN A C 11
ATOM 19600 O O . GLN A 1 83 ? -3.446 9.277 5.534 1.00 0.00 83 GLN A O 11
ATOM 19614 N N . LYS A 1 84 ? -2.498 7.241 5.679 1.00 0.00 84 LYS A N 11
ATOM 19615 C CA . LYS A 1 84 ? -3.154 6.900 6.915 1.00 0.00 84 LYS A CA 11
ATOM 19616 C C . LYS A 1 84 ? -2.589 7.722 8.057 1.00 0.00 84 LYS A C 11
ATOM 19617 O O . LYS A 1 84 ? -3.317 8.112 8.958 1.00 0.00 84 LYS A O 11
ATOM 19636 N N . GLN A 1 85 ? -1.292 8.031 7.984 1.00 0.00 85 GLN A N 11
ATOM 19637 C CA . GLN A 1 85 ? -0.635 8.792 9.037 1.00 0.00 85 GLN A CA 11
ATOM 19638 C C . GLN A 1 85 ? -1.176 10.232 9.076 1.00 0.00 85 GLN A C 11
ATOM 19639 O O . GLN A 1 85 ? -1.271 10.847 10.137 1.00 0.00 85 GLN A O 11
ATOM 19653 N N . LEU A 1 86 ? -1.542 10.749 7.916 1.00 0.00 86 LEU A N 11
ATOM 19654 C CA . LEU A 1 86 ? -2.110 12.078 7.830 1.00 0.00 86 LEU A CA 11
ATOM 19655 C C . LEU A 1 86 ? -3.610 12.050 8.105 1.00 0.00 86 LEU A C 11
ATOM 19656 O O . LEU A 1 86 ? -4.174 13.005 8.638 1.00 0.00 86 LEU A O 11
ATOM 19672 N N . GLN A 1 87 ? -4.237 10.932 7.782 1.00 0.00 87 GLN A N 11
ATOM 19673 C CA . GLN A 1 87 ? -5.657 10.726 8.033 1.00 0.00 87 GLN A CA 11
ATOM 19674 C C . GLN A 1 87 ? -5.930 10.663 9.539 1.00 0.00 87 GLN A C 11
ATOM 19675 O O . GLN A 1 87 ? -6.923 11.206 10.031 1.00 0.00 87 GLN A O 11
ATOM 19689 N N . GLN A 1 88 ? -5.019 10.034 10.267 1.00 0.00 88 GLN A N 11
ATOM 19690 C CA . GLN A 1 88 ? -5.165 9.857 11.716 1.00 0.00 88 GLN A CA 11
ATOM 19691 C C . GLN A 1 88 ? -4.784 11.127 12.464 1.00 0.00 88 GLN A C 11
ATOM 19692 O O . GLN A 1 88 ? -4.909 11.215 13.688 1.00 0.00 88 GLN A O 11
ATOM 19706 N N . GLY A 1 89 ? -4.316 12.092 11.727 1.00 0.00 89 GLY A N 11
ATOM 19707 C CA . GLY A 1 89 ? -3.938 13.342 12.299 1.00 0.00 89 GLY A CA 11
ATOM 19708 C C . GLY A 1 89 ? -5.057 14.345 12.201 1.00 0.00 89 GLY A C 11
ATOM 19709 O O . GLY A 1 89 ? -6.225 14.026 12.468 1.00 0.00 89 GLY A O 11
ATOM 19713 N N . GLN A 1 90 ? -4.720 15.527 11.787 1.00 0.00 90 GLN A N 11
ATOM 19714 C CA . GLN A 1 90 ? -5.672 16.618 11.672 1.00 0.00 90 GLN A CA 11
ATOM 19715 C C . GLN A 1 90 ? -6.253 16.645 10.271 1.00 0.00 90 GLN A C 11
ATOM 19716 O O . GLN A 1 90 ? -7.471 16.677 10.076 1.00 0.00 90 GLN A O 11
ATOM 19730 N N . GLY A 1 91 ? -5.371 16.599 9.321 1.00 0.00 91 GLY A N 11
ATOM 19731 C CA . GLY A 1 91 ? -5.697 16.676 7.932 1.00 0.00 91 GLY A CA 11
ATOM 19732 C C . GLY A 1 91 ? -4.421 16.635 7.175 1.00 0.00 91 GLY A C 11
ATOM 19733 O O . GLY A 1 91 ? -3.444 16.090 7.686 1.00 0.00 91 GLY A O 11
ATOM 19737 N N . GLY A 1 92 ? -4.386 17.213 6.004 1.00 0.00 92 GLY A N 11
ATOM 19738 C CA . GLY A 1 92 ? -3.170 17.229 5.251 1.00 0.00 92 GLY A CA 11
ATOM 19739 C C . GLY A 1 92 ? -3.262 16.382 4.032 1.00 0.00 92 GLY A C 11
ATOM 19740 O O . GLY A 1 92 ? -2.584 16.634 3.073 1.00 0.00 92 GLY A O 11
ATOM 19744 N N . GLN A 1 93 ? -4.155 15.419 4.058 1.00 0.00 93 GLN A N 11
ATOM 19745 C CA . GLN A 1 93 ? -4.371 14.455 2.961 1.00 0.00 93 GLN A CA 11
ATOM 19746 C C . GLN A 1 93 ? -4.530 15.146 1.598 1.00 0.00 93 GLN A C 11
ATOM 19747 O O . GLN A 1 93 ? -4.086 14.629 0.581 1.00 0.00 93 GLN A O 11
ATOM 19761 N N . GLN A 1 94 ? -5.141 16.314 1.596 1.00 0.00 94 GLN A N 11
ATOM 19762 C CA . GLN A 1 94 ? -5.336 17.078 0.371 1.00 0.00 94 GLN A CA 11
ATOM 19763 C C . GLN A 1 94 ? -4.031 17.756 -0.094 1.00 0.00 94 GLN A C 11
ATOM 19764 O O . GLN A 1 94 ? -3.711 17.750 -1.278 1.00 0.00 94 GLN A O 11
ATOM 19778 N N . GLN A 1 95 ? -3.271 18.296 0.848 1.00 0.00 95 GLN A N 11
ATOM 19779 C CA . GLN A 1 95 ? -2.075 19.040 0.517 1.00 0.00 95 GLN A CA 11
ATOM 19780 C C . GLN A 1 95 ? -0.942 18.081 0.231 1.00 0.00 95 GLN A C 11
ATOM 19781 O O . GLN A 1 95 ? -0.252 18.199 -0.763 1.00 0.00 95 GLN A O 11
ATOM 19795 N N . VAL A 1 96 ? -0.825 17.095 1.091 1.00 0.00 96 VAL A N 11
ATOM 19796 C CA . VAL A 1 96 ? 0.156 16.028 1.003 1.00 0.00 96 VAL A CA 11
ATOM 19797 C C . VAL A 1 96 ? -0.060 15.199 -0.255 1.00 0.00 96 VAL A C 11
ATOM 19798 O O . VAL A 1 96 ? 0.874 14.577 -0.768 1.00 0.00 96 VAL A O 11
ATOM 19811 N N . GLN A 1 97 ? -1.288 15.238 -0.782 1.00 0.00 97 GLN A N 11
ATOM 19812 C CA . GLN A 1 97 ? -1.646 14.493 -1.986 1.00 0.00 97 GLN A CA 11
ATOM 19813 C C . GLN A 1 97 ? -0.695 14.818 -3.143 1.00 0.00 97 GLN A C 11
ATOM 19814 O O . GLN A 1 97 ? -0.326 13.939 -3.895 1.00 0.00 97 GLN A O 11
ATOM 19828 N N . GLN A 1 98 ? -0.244 16.075 -3.214 1.00 0.00 98 GLN A N 11
ATOM 19829 C CA . GLN A 1 98 ? 0.655 16.532 -4.288 1.00 0.00 98 GLN A CA 11
ATOM 19830 C C . GLN A 1 98 ? 2.047 15.905 -4.150 1.00 0.00 98 GLN A C 11
ATOM 19831 O O . GLN A 1 98 ? 2.844 15.920 -5.085 1.00 0.00 98 GLN A O 11
ATOM 19845 N N . MET A 1 99 ? 2.342 15.390 -2.994 1.00 0.00 99 MET A N 11
ATOM 19846 C CA . MET A 1 99 ? 3.642 14.838 -2.751 1.00 0.00 99 MET A CA 11
ATOM 19847 C C . MET A 1 99 ? 3.572 13.337 -2.799 1.00 0.00 99 MET A C 11
ATOM 19848 O O . MET A 1 99 ? 4.403 12.695 -3.405 1.00 0.00 99 MET A O 11
ATOM 19862 N N . VAL A 1 100 ? 2.565 12.779 -2.182 1.00 0.00 100 VAL A N 11
ATOM 19863 C CA . VAL A 1 100 ? 2.382 11.338 -2.207 1.00 0.00 100 VAL A CA 11
ATOM 19864 C C . VAL A 1 100 ? 2.043 10.846 -3.639 1.00 0.00 100 VAL A C 11
ATOM 19865 O O . VAL A 1 100 ? 2.308 9.707 -3.994 1.00 0.00 100 VAL A O 11
ATOM 19878 N N . LYS A 1 101 ? 1.499 11.738 -4.475 1.00 0.00 101 LYS A N 11
ATOM 19879 C CA . LYS A 1 101 ? 1.221 11.409 -5.881 1.00 0.00 101 LYS A CA 11
ATOM 19880 C C . LYS A 1 101 ? 2.510 11.120 -6.648 1.00 0.00 101 LYS A C 11
ATOM 19881 O O . LYS A 1 101 ? 2.496 10.464 -7.676 1.00 0.00 101 LYS A O 11
ATOM 19900 N N . LYS A 1 102 ? 3.624 11.615 -6.131 1.00 0.00 102 LYS A N 11
ATOM 19901 C CA . LYS A 1 102 ? 4.926 11.365 -6.714 1.00 0.00 102 LYS A CA 11
ATOM 19902 C C . LYS A 1 102 ? 5.277 9.892 -6.567 1.00 0.00 102 LYS A C 11
ATOM 19903 O O . LYS A 1 102 ? 5.974 9.327 -7.393 1.00 0.00 102 LYS A O 11
ATOM 19922 N N . ALA A 1 103 ? 4.735 9.267 -5.530 1.00 0.00 103 ALA A N 11
ATOM 19923 C CA . ALA A 1 103 ? 4.916 7.835 -5.307 1.00 0.00 103 ALA A CA 11
ATOM 19924 C C . ALA A 1 103 ? 4.173 7.038 -6.378 1.00 0.00 103 ALA A C 11
ATOM 19925 O O . ALA A 1 103 ? 4.546 5.944 -6.720 1.00 0.00 103 ALA A O 11
ATOM 19932 N N . GLN A 1 104 ? 3.149 7.624 -6.945 1.00 0.00 104 GLN A N 11
ATOM 19933 C CA . GLN A 1 104 ? 2.401 6.972 -8.013 1.00 0.00 104 GLN A CA 11
ATOM 19934 C C . GLN A 1 104 ? 3.270 6.931 -9.273 1.00 0.00 104 GLN A C 11
ATOM 19935 O O . GLN A 1 104 ? 3.120 6.071 -10.142 1.00 0.00 104 GLN A O 11
ATOM 19949 N N . MET A 1 105 ? 4.189 7.863 -9.339 1.00 0.00 105 MET A N 11
ATOM 19950 C CA . MET A 1 105 ? 5.088 8.019 -10.465 1.00 0.00 105 MET A CA 11
ATOM 19951 C C . MET A 1 105 ? 6.370 7.235 -10.205 1.00 0.00 105 MET A C 11
ATOM 19952 O O . MET A 1 105 ? 7.149 6.965 -11.124 1.00 0.00 105 MET A O 11
ATOM 19966 N N . LEU A 1 106 ? 6.551 6.842 -8.939 1.00 0.00 106 LEU A N 11
ATOM 19967 C CA . LEU A 1 106 ? 7.735 6.122 -8.453 1.00 0.00 106 LEU A CA 11
ATOM 19968 C C . LEU A 1 106 ? 8.026 4.880 -9.313 1.00 0.00 106 LEU A C 11
ATOM 19969 O O . LEU A 1 106 ? 9.169 4.693 -9.735 1.00 0.00 106 LEU A O 11
ATOM 19985 N N . PRO A 1 107 ? 7.007 4.000 -9.615 1.00 0.00 107 PRO A N 11
ATOM 19986 C CA . PRO A 1 107 ? 7.229 2.842 -10.458 1.00 0.00 107 PRO A CA 11
ATOM 19987 C C . PRO A 1 107 ? 7.731 3.193 -11.851 1.00 0.00 107 PRO A C 11
ATOM 19988 O O . PRO A 1 107 ? 8.378 2.390 -12.481 1.00 0.00 107 PRO A O 11
ATOM 19999 N N . ASN A 1 108 ? 7.483 4.389 -12.316 1.00 0.00 108 ASN A N 11
ATOM 20000 C CA . ASN A 1 108 ? 7.951 4.757 -13.601 1.00 0.00 108 ASN A CA 11
ATOM 20001 C C . ASN A 1 108 ? 9.340 5.350 -13.509 1.00 0.00 108 ASN A C 11
ATOM 20002 O O . ASN A 1 108 ? 10.215 5.023 -14.305 1.00 0.00 108 ASN A O 11
ATOM 20013 N N . GLN A 1 109 ? 9.555 6.158 -12.485 1.00 0.00 109 GLN A N 11
ATOM 20014 C CA . GLN A 1 109 ? 10.843 6.817 -12.249 1.00 0.00 109 GLN A CA 11
ATOM 20015 C C . GLN A 1 109 ? 11.926 5.805 -11.903 1.00 0.00 109 GLN A C 11
ATOM 20016 O O . GLN A 1 109 ? 13.056 5.890 -12.382 1.00 0.00 109 GLN A O 11
ATOM 20030 N N . CYS A 1 110 ? 11.563 4.847 -11.085 1.00 0.00 110 CYS A N 11
ATOM 20031 C CA . CYS A 1 110 ? 12.494 3.843 -10.608 1.00 0.00 110 CYS A CA 11
ATOM 20032 C C . CYS A 1 110 ? 12.537 2.661 -11.572 1.00 0.00 110 CYS A C 11
ATOM 20033 O O . CYS A 1 110 ? 13.354 1.775 -11.426 1.00 0.00 110 CYS A O 11
ATOM 20040 N N . ASN A 1 111 ? 11.658 2.685 -12.578 1.00 0.00 111 ASN A N 11
ATOM 20041 C CA . ASN A 1 111 ? 11.539 1.599 -13.574 1.00 0.00 111 ASN A CA 11
ATOM 20042 C C . ASN A 1 111 ? 11.170 0.281 -12.892 1.00 0.00 111 ASN A C 11
ATOM 20043 O O . ASN A 1 111 ? 11.940 -0.689 -12.831 1.00 0.00 111 ASN A O 11
ATOM 20054 N N . LEU A 1 112 ? 10.035 0.319 -12.281 1.00 0.00 112 LEU A N 11
ATOM 20055 C CA . LEU A 1 112 ? 9.456 -0.810 -11.595 1.00 0.00 112 LEU A CA 11
ATOM 20056 C C . LEU A 1 112 ? 8.363 -1.421 -12.455 1.00 0.00 112 LEU A C 11
ATOM 20057 O O . LEU A 1 112 ? 7.788 -0.736 -13.317 1.00 0.00 112 LEU A O 11
ATOM 20073 N N . GLN A 1 113 ? 8.049 -2.677 -12.192 1.00 0.00 113 GLN A N 11
ATOM 20074 C CA . GLN A 1 113 ? 7.096 -3.473 -12.988 1.00 0.00 113 GLN A CA 11
ATOM 20075 C C . GLN A 1 113 ? 5.649 -3.126 -12.636 1.00 0.00 113 GLN A C 11
ATOM 20076 O O . GLN A 1 113 ? 4.809 -4.015 -12.421 1.00 0.00 113 GLN A O 11
ATOM 20090 N N . CYS A 1 114 ? 5.364 -1.855 -12.633 1.00 0.00 114 CYS A N 11
ATOM 20091 C CA . CYS A 1 114 ? 4.082 -1.321 -12.263 1.00 0.00 114 CYS A CA 11
ATOM 20092 C C . CYS A 1 114 ? 3.905 0.063 -12.859 1.00 0.00 114 CYS A C 11
ATOM 20093 O O . CYS A 1 114 ? 4.888 0.726 -13.204 1.00 0.00 114 CYS A O 11
ATOM 20100 N N . SER A 1 115 ? 2.677 0.491 -12.973 1.00 0.00 115 SER A N 11
ATOM 20101 C CA . SER A 1 115 ? 2.345 1.805 -13.451 1.00 0.00 115 SER A CA 11
ATOM 20102 C C . SER A 1 115 ? 1.069 2.275 -12.756 1.00 0.00 115 SER A C 11
ATOM 20103 O O . SER A 1 115 ? 0.023 1.645 -12.879 1.00 0.00 115 SER A O 11
ATOM 20111 N N . ILE A 1 116 ? 1.171 3.330 -11.994 1.00 0.00 116 ILE A N 11
ATOM 20112 C CA . ILE A 1 116 ? 0.053 3.821 -11.227 1.00 0.00 116 ILE A CA 11
ATOM 20113 C C . ILE A 1 116 ? -0.559 5.016 -11.932 1.00 0.00 116 ILE A C 11
ATOM 20114 O O . ILE A 1 116 ? -1.771 4.999 -12.228 1.00 0.00 116 ILE A O 11
ATOM 20131 N N . GLY A 1 1 ? 5.240 -20.245 9.207 1.00 0.00 1 GLY A N 12
ATOM 20132 C CA . GLY A 1 1 ? 6.479 -19.879 8.542 1.00 0.00 1 GLY A CA 12
ATOM 20133 C C . GLY A 1 1 ? 6.503 -20.386 7.138 1.00 0.00 1 GLY A C 12
ATOM 20134 O O . GLY A 1 1 ? 6.756 -21.570 6.898 1.00 0.00 1 GLY A O 12
ATOM 20140 N N . ARG A 1 2 ? 6.201 -19.519 6.211 1.00 0.00 2 ARG A N 12
ATOM 20141 C CA . ARG A 1 2 ? 6.197 -19.864 4.809 1.00 0.00 2 ARG A CA 12
ATOM 20142 C C . ARG A 1 2 ? 7.503 -19.508 4.189 1.00 0.00 2 ARG A C 12
ATOM 20143 O O . ARG A 1 2 ? 8.138 -18.560 4.605 1.00 0.00 2 ARG A O 12
ATOM 20164 N N . CYS A 1 3 ? 7.908 -20.263 3.220 1.00 0.00 3 CYS A N 12
ATOM 20165 C CA . CYS A 1 3 ? 9.139 -20.012 2.531 1.00 0.00 3 CYS A CA 12
ATOM 20166 C C . CYS A 1 3 ? 8.963 -20.333 1.070 1.00 0.00 3 CYS A C 12
ATOM 20167 O O . CYS A 1 3 ? 8.138 -21.184 0.710 1.00 0.00 3 CYS A O 12
ATOM 20174 N N . THR A 1 4 ? 9.679 -19.635 0.235 1.00 0.00 4 THR A N 12
ATOM 20175 C CA . THR A 1 4 ? 9.637 -19.864 -1.180 1.00 0.00 4 THR A CA 12
ATOM 20176 C C . THR A 1 4 ? 10.392 -21.141 -1.509 1.00 0.00 4 THR A C 12
ATOM 20177 O O . THR A 1 4 ? 11.217 -21.615 -0.700 1.00 0.00 4 THR A O 12
ATOM 20188 N N . LYS A 1 5 ? 10.143 -21.705 -2.659 1.00 0.00 5 LYS A N 12
ATOM 20189 C CA . LYS A 1 5 ? 10.797 -22.933 -3.016 1.00 0.00 5 LYS A CA 12
ATOM 20190 C C . LYS A 1 5 ? 12.051 -22.657 -3.834 1.00 0.00 5 LYS A C 12
ATOM 20191 O O . LYS A 1 5 ? 12.075 -22.843 -5.061 1.00 0.00 5 LYS A O 12
ATOM 20210 N N . SER A 1 6 ? 13.060 -22.144 -3.164 1.00 0.00 6 SER A N 12
ATOM 20211 C CA . SER A 1 6 ? 14.316 -21.831 -3.768 1.00 0.00 6 SER A CA 12
ATOM 20212 C C . SER A 1 6 ? 15.367 -21.946 -2.686 1.00 0.00 6 SER A C 12
ATOM 20213 O O . SER A 1 6 ? 15.016 -22.084 -1.501 1.00 0.00 6 SER A O 12
ATOM 20221 N N . ILE A 1 7 ? 16.621 -21.950 -3.067 1.00 0.00 7 ILE A N 12
ATOM 20222 C CA . ILE A 1 7 ? 17.714 -22.010 -2.125 1.00 0.00 7 ILE A CA 12
ATOM 20223 C C . ILE A 1 7 ? 18.720 -20.888 -2.428 1.00 0.00 7 ILE A C 12
ATOM 20224 O O . ILE A 1 7 ? 19.298 -20.847 -3.523 1.00 0.00 7 ILE A O 12
ATOM 20240 N N . PRO A 1 8 ? 18.951 -19.961 -1.482 1.00 0.00 8 PRO A N 12
ATOM 20241 C CA . PRO A 1 8 ? 18.303 -19.965 -0.155 1.00 0.00 8 PRO A CA 12
ATOM 20242 C C . PRO A 1 8 ? 16.810 -19.579 -0.223 1.00 0.00 8 PRO A C 12
ATOM 20243 O O . PRO A 1 8 ? 16.397 -18.816 -1.106 1.00 0.00 8 PRO A O 12
ATOM 20254 N N . PRO A 1 9 ? 15.987 -20.127 0.672 1.00 0.00 9 PRO A N 12
ATOM 20255 C CA . PRO A 1 9 ? 14.556 -19.853 0.686 1.00 0.00 9 PRO A CA 12
ATOM 20256 C C . PRO A 1 9 ? 14.233 -18.468 1.221 1.00 0.00 9 PRO A C 12
ATOM 20257 O O . PRO A 1 9 ? 14.898 -17.961 2.137 1.00 0.00 9 PRO A O 12
ATOM 20268 N N . ILE A 1 10 ? 13.234 -17.868 0.652 1.00 0.00 10 ILE A N 12
ATOM 20269 C CA . ILE A 1 10 ? 12.761 -16.590 1.096 1.00 0.00 10 ILE A CA 12
ATOM 20270 C C . ILE A 1 10 ? 11.603 -16.873 2.022 1.00 0.00 10 ILE A C 12
ATOM 20271 O O . ILE A 1 10 ? 10.606 -17.443 1.601 1.00 0.00 10 ILE A O 12
ATOM 20287 N N . CYS A 1 11 ? 11.745 -16.540 3.261 1.00 0.00 11 CYS A N 12
ATOM 20288 C CA . CYS A 1 11 ? 10.747 -16.887 4.235 1.00 0.00 11 CYS A CA 12
ATOM 20289 C C . CYS A 1 11 ? 9.910 -15.700 4.673 1.00 0.00 11 CYS A C 12
ATOM 20290 O O . CYS A 1 11 ? 10.380 -14.556 4.699 1.00 0.00 11 CYS A O 12
ATOM 20297 N N . PHE A 1 12 ? 8.667 -15.980 4.976 1.00 0.00 12 PHE A N 12
ATOM 20298 C CA . PHE A 1 12 ? 7.688 -15.002 5.349 1.00 0.00 12 PHE A CA 12
ATOM 20299 C C . PHE A 1 12 ? 7.041 -15.337 6.679 1.00 0.00 12 PHE A C 12
ATOM 20300 O O . PHE A 1 12 ? 6.676 -16.500 6.925 1.00 0.00 12 PHE A O 12
ATOM 20317 N N . PRO A 1 13 ? 6.888 -14.318 7.564 1.00 0.00 13 PRO A N 12
ATOM 20318 C CA . PRO A 1 13 ? 6.286 -14.500 8.891 1.00 0.00 13 PRO A CA 12
ATOM 20319 C C . PRO A 1 13 ? 4.834 -14.896 8.805 1.00 0.00 13 PRO A C 12
ATOM 20320 O O . PRO A 1 13 ? 4.326 -15.664 9.629 1.00 0.00 13 PRO A O 12
ATOM 20331 N N . ASP A 1 14 ? 4.183 -14.386 7.816 1.00 0.00 14 ASP A N 12
ATOM 20332 C CA . ASP A 1 14 ? 2.800 -14.648 7.614 1.00 0.00 14 ASP A CA 12
ATOM 20333 C C . ASP A 1 14 ? 2.590 -15.298 6.279 1.00 0.00 14 ASP A C 12
ATOM 20334 O O . ASP A 1 14 ? 2.478 -16.519 6.197 1.00 0.00 14 ASP A O 12
ATOM 20343 N N . GLY A 1 15 ? 2.608 -14.496 5.241 1.00 0.00 15 GLY A N 12
ATOM 20344 C CA . GLY A 1 15 ? 2.404 -14.988 3.904 1.00 0.00 15 GLY A CA 12
ATOM 20345 C C . GLY A 1 15 ? 1.039 -15.611 3.707 1.00 0.00 15 GLY A C 12
ATOM 20346 O O . GLY A 1 15 ? 0.879 -16.502 2.887 1.00 0.00 15 GLY A O 12
ATOM 20350 N N . LEU A 1 16 ? 0.054 -15.155 4.441 1.00 0.00 16 LEU A N 12
ATOM 20351 C CA . LEU A 1 16 ? -1.240 -15.765 4.366 1.00 0.00 16 LEU A CA 12
ATOM 20352 C C . LEU A 1 16 ? -2.317 -14.716 4.165 1.00 0.00 16 LEU A C 12
ATOM 20353 O O . LEU A 1 16 ? -3.206 -14.880 3.336 1.00 0.00 16 LEU A O 12
ATOM 20369 N N . ASP A 1 17 ? -2.231 -13.655 4.890 1.00 0.00 17 ASP A N 12
ATOM 20370 C CA . ASP A 1 17 ? -3.223 -12.587 4.798 1.00 0.00 17 ASP A CA 12
ATOM 20371 C C . ASP A 1 17 ? -2.636 -11.417 4.075 1.00 0.00 17 ASP A C 12
ATOM 20372 O O . ASP A 1 17 ? -1.816 -10.676 4.623 1.00 0.00 17 ASP A O 12
ATOM 20381 N N . ASN A 1 18 ? -3.009 -11.268 2.834 1.00 0.00 18 ASN A N 12
ATOM 20382 C CA . ASN A 1 18 ? -2.418 -10.261 1.991 1.00 0.00 18 ASN A CA 12
ATOM 20383 C C . ASN A 1 18 ? -3.458 -9.490 1.192 1.00 0.00 18 ASN A C 12
ATOM 20384 O O . ASN A 1 18 ? -4.296 -10.074 0.509 1.00 0.00 18 ASN A O 12
ATOM 20395 N N . PRO A 1 19 ? -3.460 -8.161 1.324 1.00 0.00 19 PRO A N 12
ATOM 20396 C CA . PRO A 1 19 ? -4.295 -7.295 0.498 1.00 0.00 19 PRO A CA 12
ATOM 20397 C C . PRO A 1 19 ? -3.776 -7.251 -0.947 1.00 0.00 19 PRO A C 12
ATOM 20398 O O . PRO A 1 19 ? -4.553 -7.218 -1.897 1.00 0.00 19 PRO A O 12
ATOM 20409 N N . ARG A 1 20 ? -2.450 -7.268 -1.099 1.00 0.00 20 ARG A N 12
ATOM 20410 C CA . ARG A 1 20 ? -1.832 -7.254 -2.426 1.00 0.00 20 ARG A CA 12
ATOM 20411 C C . ARG A 1 20 ? -1.163 -8.580 -2.657 1.00 0.00 20 ARG A C 12
ATOM 20412 O O . ARG A 1 20 ? -1.478 -9.311 -3.599 1.00 0.00 20 ARG A O 12
ATOM 20433 N N . GLY A 1 21 ? -0.271 -8.911 -1.768 1.00 0.00 21 GLY A N 12
ATOM 20434 C CA . GLY A 1 21 ? 0.471 -10.124 -1.894 1.00 0.00 21 GLY A CA 12
ATOM 20435 C C . GLY A 1 21 ? 1.822 -9.977 -1.305 1.00 0.00 21 GLY A C 12
ATOM 20436 O O . GLY A 1 21 ? 2.143 -10.593 -0.285 1.00 0.00 21 GLY A O 12
ATOM 20440 N N . CYS A 1 22 ? 2.605 -9.156 -1.926 1.00 0.00 22 CYS A N 12
ATOM 20441 C CA . CYS A 1 22 ? 3.912 -8.840 -1.446 1.00 0.00 22 CYS A CA 12
ATOM 20442 C C . CYS A 1 22 ? 3.827 -8.097 -0.136 1.00 0.00 22 CYS A C 12
ATOM 20443 O O . CYS A 1 22 ? 3.039 -7.134 -0.004 1.00 0.00 22 CYS A O 12
ATOM 20450 N N . GLN A 1 23 ? 4.572 -8.546 0.835 1.00 0.00 23 GLN A N 12
ATOM 20451 C CA . GLN A 1 23 ? 4.631 -7.861 2.076 1.00 0.00 23 GLN A CA 12
ATOM 20452 C C . GLN A 1 23 ? 5.960 -7.160 2.194 1.00 0.00 23 GLN A C 12
ATOM 20453 O O . GLN A 1 23 ? 7.029 -7.776 2.211 1.00 0.00 23 GLN A O 12
ATOM 20467 N N . ILE A 1 24 ? 5.885 -5.885 2.211 1.00 0.00 24 ILE A N 12
ATOM 20468 C CA . ILE A 1 24 ? 7.042 -5.050 2.258 1.00 0.00 24 ILE A CA 12
ATOM 20469 C C . ILE A 1 24 ? 7.010 -4.357 3.591 1.00 0.00 24 ILE A C 12
ATOM 20470 O O . ILE A 1 24 ? 5.974 -3.798 3.977 1.00 0.00 24 ILE A O 12
ATOM 20486 N N . ARG A 1 25 ? 8.098 -4.425 4.303 1.00 0.00 25 ARG A N 12
ATOM 20487 C CA . ARG A 1 25 ? 8.163 -3.907 5.631 1.00 0.00 25 ARG A CA 12
ATOM 20488 C C . ARG A 1 25 ? 8.047 -2.398 5.647 1.00 0.00 25 ARG A C 12
ATOM 20489 O O . ARG A 1 25 ? 8.819 -1.690 5.010 1.00 0.00 25 ARG A O 12
ATOM 20510 N N . ILE A 1 26 ? 7.081 -1.909 6.395 1.00 0.00 26 ILE A N 12
ATOM 20511 C CA . ILE A 1 26 ? 6.784 -0.479 6.464 1.00 0.00 26 ILE A CA 12
ATOM 20512 C C . ILE A 1 26 ? 7.947 0.331 7.005 1.00 0.00 26 ILE A C 12
ATOM 20513 O O . ILE A 1 26 ? 8.077 1.516 6.735 1.00 0.00 26 ILE A O 12
ATOM 20529 N N . GLN A 1 27 ? 8.840 -0.351 7.687 1.00 0.00 27 GLN A N 12
ATOM 20530 C CA . GLN A 1 27 ? 9.984 0.278 8.297 1.00 0.00 27 GLN A CA 12
ATOM 20531 C C . GLN A 1 27 ? 11.034 0.605 7.241 1.00 0.00 27 GLN A C 12
ATOM 20532 O O . GLN A 1 27 ? 11.999 1.317 7.510 1.00 0.00 27 GLN A O 12
ATOM 20546 N N . GLN A 1 28 ? 10.864 0.072 6.039 1.00 0.00 28 GLN A N 12
ATOM 20547 C CA . GLN A 1 28 ? 11.795 0.370 4.996 1.00 0.00 28 GLN A CA 12
ATOM 20548 C C . GLN A 1 28 ? 11.252 1.464 4.092 1.00 0.00 28 GLN A C 12
ATOM 20549 O O . GLN A 1 28 ? 11.973 2.037 3.281 1.00 0.00 28 GLN A O 12
ATOM 20563 N N . LEU A 1 29 ? 9.983 1.784 4.275 1.00 0.00 29 LEU A N 12
ATOM 20564 C CA . LEU A 1 29 ? 9.339 2.849 3.497 1.00 0.00 29 LEU A CA 12
ATOM 20565 C C . LEU A 1 29 ? 9.119 4.091 4.298 1.00 0.00 29 LEU A C 12
ATOM 20566 O O . LEU A 1 29 ? 8.550 5.056 3.786 1.00 0.00 29 LEU A O 12
ATOM 20582 N N . ASN A 1 30 ? 9.590 4.093 5.533 1.00 0.00 30 ASN A N 12
ATOM 20583 C CA . ASN A 1 30 ? 9.376 5.230 6.436 1.00 0.00 30 ASN A CA 12
ATOM 20584 C C . ASN A 1 30 ? 9.919 6.522 5.845 1.00 0.00 30 ASN A C 12
ATOM 20585 O O . ASN A 1 30 ? 9.303 7.566 5.991 1.00 0.00 30 ASN A O 12
ATOM 20596 N N . HIS A 1 31 ? 11.027 6.433 5.106 1.00 0.00 31 HIS A N 12
ATOM 20597 C CA . HIS A 1 31 ? 11.662 7.630 4.557 1.00 0.00 31 HIS A CA 12
ATOM 20598 C C . HIS A 1 31 ? 10.765 8.204 3.485 1.00 0.00 31 HIS A C 12
ATOM 20599 O O . HIS A 1 31 ? 10.393 9.370 3.535 1.00 0.00 31 HIS A O 12
ATOM 20613 N N . CYS A 1 32 ? 10.421 7.349 2.542 1.00 0.00 32 CYS A N 12
ATOM 20614 C CA . CYS A 1 32 ? 9.595 7.677 1.401 1.00 0.00 32 CYS A CA 12
ATOM 20615 C C . CYS A 1 32 ? 8.278 8.277 1.911 1.00 0.00 32 CYS A C 12
ATOM 20616 O O . CYS A 1 32 ? 7.904 9.387 1.543 1.00 0.00 32 CYS A O 12
ATOM 20623 N N . GLN A 1 33 ? 7.639 7.545 2.816 1.00 0.00 33 GLN A N 12
ATOM 20624 C CA . GLN A 1 33 ? 6.433 7.938 3.493 1.00 0.00 33 GLN A CA 12
ATOM 20625 C C . GLN A 1 33 ? 6.544 9.337 4.125 1.00 0.00 33 GLN A C 12
ATOM 20626 O O . GLN A 1 33 ? 5.802 10.248 3.754 1.00 0.00 33 GLN A O 12
ATOM 20640 N N . MET A 1 34 ? 7.489 9.504 5.055 1.00 0.00 34 MET A N 12
ATOM 20641 C CA . MET A 1 34 ? 7.590 10.748 5.814 1.00 0.00 34 MET A CA 12
ATOM 20642 C C . MET A 1 34 ? 7.973 11.913 4.951 1.00 0.00 34 MET A C 12
ATOM 20643 O O . MET A 1 34 ? 7.429 12.982 5.094 1.00 0.00 34 MET A O 12
ATOM 20657 N N . HIS A 1 35 ? 8.868 11.688 4.029 1.00 0.00 35 HIS A N 12
ATOM 20658 C CA . HIS A 1 35 ? 9.386 12.754 3.190 1.00 0.00 35 HIS A CA 12
ATOM 20659 C C . HIS A 1 35 ? 8.299 13.268 2.242 1.00 0.00 35 HIS A C 12
ATOM 20660 O O . HIS A 1 35 ? 8.345 14.414 1.798 1.00 0.00 35 HIS A O 12
ATOM 20674 N N . LEU A 1 36 ? 7.350 12.409 1.915 1.00 0.00 36 LEU A N 12
ATOM 20675 C CA . LEU A 1 36 ? 6.229 12.812 1.086 1.00 0.00 36 LEU A CA 12
ATOM 20676 C C . LEU A 1 36 ? 5.140 13.487 1.907 1.00 0.00 36 LEU A C 12
ATOM 20677 O O . LEU A 1 36 ? 4.477 14.387 1.431 1.00 0.00 36 LEU A O 12
ATOM 20693 N N . THR A 1 37 ? 4.931 13.062 3.126 1.00 0.00 37 THR A N 12
ATOM 20694 C CA . THR A 1 37 ? 3.902 13.699 3.908 1.00 0.00 37 THR A CA 12
ATOM 20695 C C . THR A 1 37 ? 4.396 14.991 4.562 1.00 0.00 37 THR A C 12
ATOM 20696 O O . THR A 1 37 ? 3.607 15.864 4.926 1.00 0.00 37 THR A O 12
ATOM 20707 N N . SER A 1 38 ? 5.681 15.098 4.703 1.00 0.00 38 SER A N 12
ATOM 20708 C CA . SER A 1 38 ? 6.290 16.232 5.317 1.00 0.00 38 SER A CA 12
ATOM 20709 C C . SER A 1 38 ? 6.616 17.305 4.307 1.00 0.00 38 SER A C 12
ATOM 20710 O O . SER A 1 38 ? 7.346 17.065 3.341 1.00 0.00 38 SER A O 12
ATOM 20718 N N . PHE A 1 39 ? 6.078 18.458 4.511 1.00 0.00 39 PHE A N 12
ATOM 20719 C CA . PHE A 1 39 ? 6.504 19.605 3.771 1.00 0.00 39 PHE A CA 12
ATOM 20720 C C . PHE A 1 39 ? 7.455 20.335 4.671 1.00 0.00 39 PHE A C 12
ATOM 20721 O O . PHE A 1 39 ? 7.038 21.045 5.587 1.00 0.00 39 PHE A O 12
ATOM 20738 N N . ASP A 1 40 ? 8.725 20.091 4.470 1.00 0.00 40 ASP A N 12
ATOM 20739 C CA . ASP A 1 40 ? 9.750 20.566 5.380 1.00 0.00 40 ASP A CA 12
ATOM 20740 C C . ASP A 1 40 ? 9.904 22.102 5.364 1.00 0.00 40 ASP A C 12
ATOM 20741 O O . ASP A 1 40 ? 9.279 22.811 4.562 1.00 0.00 40 ASP A O 12
ATOM 20750 N N . TYR A 1 41 ? 10.760 22.581 6.206 1.00 0.00 41 TYR A N 12
ATOM 20751 C CA . TYR A 1 41 ? 10.906 23.972 6.492 1.00 0.00 41 TYR A CA 12
ATOM 20752 C C . TYR A 1 41 ? 12.141 24.566 5.863 1.00 0.00 41 TYR A C 12
ATOM 20753 O O . TYR A 1 41 ? 12.136 25.720 5.440 1.00 0.00 41 TYR A O 12
ATOM 20771 N N . LYS A 1 42 ? 13.196 23.774 5.742 1.00 0.00 42 LYS A N 12
ATOM 20772 C CA . LYS A 1 42 ? 14.441 24.314 5.234 1.00 0.00 42 LYS A CA 12
ATOM 20773 C C . LYS A 1 42 ? 14.465 24.282 3.715 1.00 0.00 42 LYS A C 12
ATOM 20774 O O . LYS A 1 42 ? 15.465 24.615 3.083 1.00 0.00 42 LYS A O 12
ATOM 20793 N N . LEU A 1 43 ? 13.338 23.903 3.145 1.00 0.00 43 LEU A N 12
ATOM 20794 C CA . LEU A 1 43 ? 13.168 23.832 1.715 1.00 0.00 43 LEU A CA 12
ATOM 20795 C C . LEU A 1 43 ? 13.022 25.237 1.150 1.00 0.00 43 LEU A C 12
ATOM 20796 O O . LEU A 1 43 ? 11.919 25.793 1.111 1.00 0.00 43 LEU A O 12
ATOM 20812 N N . ARG A 1 44 ? 14.127 25.827 0.802 1.00 0.00 44 ARG A N 12
ATOM 20813 C CA . ARG A 1 44 ? 14.131 27.155 0.214 1.00 0.00 44 ARG A CA 12
ATOM 20814 C C . ARG A 1 44 ? 14.696 27.066 -1.161 1.00 0.00 44 ARG A C 12
ATOM 20815 O O . ARG A 1 44 ? 14.205 27.672 -2.099 1.00 0.00 44 ARG A O 12
ATOM 20836 N N . MET A 1 45 ? 15.707 26.249 -1.281 1.00 0.00 45 MET A N 12
ATOM 20837 C CA . MET A 1 45 ? 16.418 26.080 -2.519 1.00 0.00 45 MET A CA 12
ATOM 20838 C C . MET A 1 45 ? 15.914 24.826 -3.193 1.00 0.00 45 MET A C 12
ATOM 20839 O O . MET A 1 45 ? 16.536 24.296 -4.105 1.00 0.00 45 MET A O 12
ATOM 20853 N N . ALA A 1 46 ? 14.777 24.354 -2.730 1.00 0.00 46 ALA A N 12
ATOM 20854 C CA . ALA A 1 46 ? 14.146 23.185 -3.270 1.00 0.00 46 ALA A CA 12
ATOM 20855 C C . ALA A 1 46 ? 12.674 23.435 -3.474 1.00 0.00 46 ALA A C 12
ATOM 20856 O O . ALA A 1 46 ? 11.868 23.239 -2.568 1.00 0.00 46 ALA A O 12
ATOM 20863 N N . VAL A 1 47 ? 12.340 23.934 -4.626 1.00 0.00 47 VAL A N 12
ATOM 20864 C CA . VAL A 1 47 ? 10.958 24.192 -4.983 1.00 0.00 47 VAL A CA 12
ATOM 20865 C C . VAL A 1 47 ? 10.536 23.186 -6.051 1.00 0.00 47 VAL A C 12
ATOM 20866 O O . VAL A 1 47 ? 9.636 22.375 -5.845 1.00 0.00 47 VAL A O 12
ATOM 20879 N N . GLU A 1 48 ? 11.232 23.218 -7.160 1.00 0.00 48 GLU A N 12
ATOM 20880 C CA . GLU A 1 48 ? 10.990 22.313 -8.274 1.00 0.00 48 GLU A CA 12
ATOM 20881 C C . GLU A 1 48 ? 12.337 21.884 -8.839 1.00 0.00 48 GLU A C 12
ATOM 20882 O O . GLU A 1 48 ? 12.476 21.523 -10.004 1.00 0.00 48 GLU A O 12
ATOM 20894 N N . ASN A 1 49 ? 13.306 21.885 -7.957 1.00 0.00 49 ASN A N 12
ATOM 20895 C CA . ASN A 1 49 ? 14.697 21.606 -8.279 1.00 0.00 49 ASN A CA 12
ATOM 20896 C C . ASN A 1 49 ? 14.931 20.121 -8.437 1.00 0.00 49 ASN A C 12
ATOM 20897 O O . ASN A 1 49 ? 14.265 19.316 -7.777 1.00 0.00 49 ASN A O 12
ATOM 20908 N N . PRO A 1 50 ? 15.907 19.731 -9.282 1.00 0.00 50 PRO A N 12
ATOM 20909 C CA . PRO A 1 50 ? 16.237 18.317 -9.549 1.00 0.00 50 PRO A CA 12
ATOM 20910 C C . PRO A 1 50 ? 16.617 17.556 -8.279 1.00 0.00 50 PRO A C 12
ATOM 20911 O O . PRO A 1 50 ? 16.334 16.381 -8.147 1.00 0.00 50 PRO A O 12
ATOM 20922 N N . LYS A 1 51 ? 17.198 18.267 -7.317 1.00 0.00 51 LYS A N 12
ATOM 20923 C CA . LYS A 1 51 ? 17.649 17.683 -6.047 1.00 0.00 51 LYS A CA 12
ATOM 20924 C C . LYS A 1 51 ? 16.534 17.143 -5.185 1.00 0.00 51 LYS A C 12
ATOM 20925 O O . LYS A 1 51 ? 16.794 16.507 -4.182 1.00 0.00 51 LYS A O 12
ATOM 20944 N N . GLN A 1 52 ? 15.310 17.379 -5.572 1.00 0.00 52 GLN A N 12
ATOM 20945 C CA . GLN A 1 52 ? 14.176 16.808 -4.863 1.00 0.00 52 GLN A CA 12
ATOM 20946 C C . GLN A 1 52 ? 14.105 15.299 -5.095 1.00 0.00 52 GLN A C 12
ATOM 20947 O O . GLN A 1 52 ? 13.450 14.582 -4.359 1.00 0.00 52 GLN A O 12
ATOM 20961 N N . GLN A 1 53 ? 14.848 14.818 -6.095 1.00 0.00 53 GLN A N 12
ATOM 20962 C CA . GLN A 1 53 ? 14.932 13.389 -6.395 1.00 0.00 53 GLN A CA 12
ATOM 20963 C C . GLN A 1 53 ? 15.764 12.653 -5.330 1.00 0.00 53 GLN A C 12
ATOM 20964 O O . GLN A 1 53 ? 15.913 11.442 -5.391 1.00 0.00 53 GLN A O 12
ATOM 20978 N N . GLN A 1 54 ? 16.295 13.396 -4.366 1.00 0.00 54 GLN A N 12
ATOM 20979 C CA . GLN A 1 54 ? 17.129 12.840 -3.304 1.00 0.00 54 GLN A CA 12
ATOM 20980 C C . GLN A 1 54 ? 16.409 11.724 -2.545 1.00 0.00 54 GLN A C 12
ATOM 20981 O O . GLN A 1 54 ? 16.968 10.655 -2.315 1.00 0.00 54 GLN A O 12
ATOM 20995 N N . HIS A 1 55 ? 15.140 11.944 -2.228 1.00 0.00 55 HIS A N 12
ATOM 20996 C CA . HIS A 1 55 ? 14.366 10.954 -1.505 1.00 0.00 55 HIS A CA 12
ATOM 20997 C C . HIS A 1 55 ? 14.055 9.762 -2.384 1.00 0.00 55 HIS A C 12
ATOM 20998 O O . HIS A 1 55 ? 13.825 8.670 -1.900 1.00 0.00 55 HIS A O 12
ATOM 21012 N N . LEU A 1 56 ? 14.134 9.976 -3.679 1.00 0.00 56 LEU A N 12
ATOM 21013 C CA . LEU A 1 56 ? 13.885 8.942 -4.642 1.00 0.00 56 LEU A CA 12
ATOM 21014 C C . LEU A 1 56 ? 15.132 8.108 -4.747 1.00 0.00 56 LEU A C 12
ATOM 21015 O O . LEU A 1 56 ? 15.051 6.901 -4.759 1.00 0.00 56 LEU A O 12
ATOM 21031 N N . SER A 1 57 ? 16.289 8.770 -4.762 1.00 0.00 57 SER A N 12
ATOM 21032 C CA . SER A 1 57 ? 17.578 8.094 -4.791 1.00 0.00 57 SER A CA 12
ATOM 21033 C C . SER A 1 57 ? 17.716 7.155 -3.580 1.00 0.00 57 SER A C 12
ATOM 21034 O O . SER A 1 57 ? 18.396 6.138 -3.636 1.00 0.00 57 SER A O 12
ATOM 21042 N N . LEU A 1 58 ? 17.056 7.510 -2.500 1.00 0.00 58 LEU A N 12
ATOM 21043 C CA . LEU A 1 58 ? 17.059 6.708 -1.301 1.00 0.00 58 LEU A CA 12
ATOM 21044 C C . LEU A 1 58 ? 15.952 5.640 -1.355 1.00 0.00 58 LEU A C 12
ATOM 21045 O O . LEU A 1 58 ? 16.233 4.449 -1.271 1.00 0.00 58 LEU A O 12
ATOM 21061 N N . CYS A 1 59 ? 14.717 6.081 -1.558 1.00 0.00 59 CYS A N 12
ATOM 21062 C CA . CYS A 1 59 ? 13.541 5.200 -1.591 1.00 0.00 59 CYS A CA 12
ATOM 21063 C C . CYS A 1 59 ? 13.655 4.133 -2.698 1.00 0.00 59 CYS A C 12
ATOM 21064 O O . CYS A 1 59 ? 13.476 2.949 -2.433 1.00 0.00 59 CYS A O 12
ATOM 21071 N N . CYS A 1 60 ? 14.013 4.552 -3.923 1.00 0.00 60 CYS A N 12
ATOM 21072 C CA . CYS A 1 60 ? 14.193 3.633 -5.061 1.00 0.00 60 CYS A CA 12
ATOM 21073 C C . CYS A 1 60 ? 15.277 2.625 -4.763 1.00 0.00 60 CYS A C 12
ATOM 21074 O O . CYS A 1 60 ? 15.159 1.464 -5.104 1.00 0.00 60 CYS A O 12
ATOM 21081 N N . ASN A 1 61 ? 16.276 3.050 -4.021 1.00 0.00 61 ASN A N 12
ATOM 21082 C CA . ASN A 1 61 ? 17.410 2.185 -3.715 1.00 0.00 61 ASN A CA 12
ATOM 21083 C C . ASN A 1 61 ? 17.038 1.211 -2.618 1.00 0.00 61 ASN A C 12
ATOM 21084 O O . ASN A 1 61 ? 17.621 0.136 -2.480 1.00 0.00 61 ASN A O 12
ATOM 21095 N N . GLN A 1 62 ? 16.068 1.588 -1.846 1.00 0.00 62 GLN A N 12
ATOM 21096 C CA . GLN A 1 62 ? 15.593 0.760 -0.789 1.00 0.00 62 GLN A CA 12
ATOM 21097 C C . GLN A 1 62 ? 14.612 -0.277 -1.344 1.00 0.00 62 GLN A C 12
ATOM 21098 O O . GLN A 1 62 ? 14.751 -1.471 -1.097 1.00 0.00 62 GLN A O 12
ATOM 21112 N N . LEU A 1 63 ? 13.674 0.187 -2.146 1.00 0.00 63 LEU A N 12
ATOM 21113 C CA . LEU A 1 63 ? 12.620 -0.659 -2.696 1.00 0.00 63 LEU A CA 12
ATOM 21114 C C . LEU A 1 63 ? 13.176 -1.667 -3.691 1.00 0.00 63 LEU A C 12
ATOM 21115 O O . LEU A 1 63 ? 12.645 -2.754 -3.839 1.00 0.00 63 LEU A O 12
ATOM 21131 N N . GLN A 1 64 ? 14.247 -1.290 -4.376 1.00 0.00 64 GLN A N 12
ATOM 21132 C CA . GLN A 1 64 ? 14.833 -2.136 -5.403 1.00 0.00 64 GLN A CA 12
ATOM 21133 C C . GLN A 1 64 ? 15.485 -3.381 -4.790 1.00 0.00 64 GLN A C 12
ATOM 21134 O O . GLN A 1 64 ? 15.809 -4.343 -5.500 1.00 0.00 64 GLN A O 12
ATOM 21148 N N . GLU A 1 65 ? 15.697 -3.342 -3.478 1.00 0.00 65 GLU A N 12
ATOM 21149 C CA . GLU A 1 65 ? 16.256 -4.461 -2.754 1.00 0.00 65 GLU A CA 12
ATOM 21150 C C . GLU A 1 65 ? 15.178 -5.464 -2.427 1.00 0.00 65 GLU A C 12
ATOM 21151 O O . GLU A 1 65 ? 15.454 -6.629 -2.122 1.00 0.00 65 GLU A O 12
ATOM 21163 N N . VAL A 1 66 ? 13.952 -5.011 -2.493 1.00 0.00 66 VAL A N 12
ATOM 21164 C CA . VAL A 1 66 ? 12.805 -5.866 -2.292 1.00 0.00 66 VAL A CA 12
ATOM 21165 C C . VAL A 1 66 ? 12.622 -6.682 -3.580 1.00 0.00 66 VAL A C 12
ATOM 21166 O O . VAL A 1 66 ? 13.222 -6.341 -4.612 1.00 0.00 66 VAL A O 12
ATOM 21179 N N . GLU A 1 67 ? 11.854 -7.763 -3.507 1.00 0.00 67 GLU A N 12
ATOM 21180 C CA . GLU A 1 67 ? 11.573 -8.632 -4.647 1.00 0.00 67 GLU A CA 12
ATOM 21181 C C . GLU A 1 67 ? 11.166 -7.852 -5.876 1.00 0.00 67 GLU A C 12
ATOM 21182 O O . GLU A 1 67 ? 10.488 -6.831 -5.772 1.00 0.00 67 GLU A O 12
ATOM 21194 N N . LYS A 1 68 ? 11.529 -8.381 -7.026 1.00 0.00 68 LYS A N 12
ATOM 21195 C CA . LYS A 1 68 ? 11.294 -7.756 -8.324 1.00 0.00 68 LYS A CA 12
ATOM 21196 C C . LYS A 1 68 ? 9.848 -7.323 -8.519 1.00 0.00 68 LYS A C 12
ATOM 21197 O O . LYS A 1 68 ? 9.583 -6.236 -9.027 1.00 0.00 68 LYS A O 12
ATOM 21216 N N . GLN A 1 69 ? 8.936 -8.135 -8.042 1.00 0.00 69 GLN A N 12
ATOM 21217 C CA . GLN A 1 69 ? 7.518 -7.873 -8.208 1.00 0.00 69 GLN A CA 12
ATOM 21218 C C . GLN A 1 69 ? 6.998 -6.999 -7.078 1.00 0.00 69 GLN A C 12
ATOM 21219 O O . GLN A 1 69 ? 5.995 -6.318 -7.209 1.00 0.00 69 GLN A O 12
ATOM 21233 N N . CYS A 1 70 ? 7.728 -6.970 -6.012 1.00 0.00 70 CYS A N 12
ATOM 21234 C CA . CYS A 1 70 ? 7.283 -6.338 -4.807 1.00 0.00 70 CYS A CA 12
ATOM 21235 C C . CYS A 1 70 ? 7.829 -4.935 -4.694 1.00 0.00 70 CYS A C 12
ATOM 21236 O O . CYS A 1 70 ? 7.427 -4.186 -3.819 1.00 0.00 70 CYS A O 12
ATOM 21243 N N . GLN A 1 71 ? 8.751 -4.586 -5.587 1.00 0.00 71 GLN A N 12
ATOM 21244 C CA . GLN A 1 71 ? 9.292 -3.231 -5.668 1.00 0.00 71 GLN A CA 12
ATOM 21245 C C . GLN A 1 71 ? 8.161 -2.235 -5.883 1.00 0.00 71 GLN A C 12
ATOM 21246 O O . GLN A 1 71 ? 8.064 -1.232 -5.203 1.00 0.00 71 GLN A O 12
ATOM 21260 N N . CYS A 1 72 ? 7.280 -2.545 -6.814 1.00 0.00 72 CYS A N 12
ATOM 21261 C CA . CYS A 1 72 ? 6.160 -1.676 -7.093 1.00 0.00 72 CYS A CA 12
ATOM 21262 C C . CYS A 1 72 ? 5.089 -1.806 -6.051 1.00 0.00 72 CYS A C 12
ATOM 21263 O O . CYS A 1 72 ? 4.294 -0.894 -5.828 1.00 0.00 72 CYS A O 12
ATOM 21270 N N . GLU A 1 73 ? 5.077 -2.922 -5.396 1.00 0.00 73 GLU A N 12
ATOM 21271 C CA . GLU A 1 73 ? 4.128 -3.150 -4.352 1.00 0.00 73 GLU A CA 12
ATOM 21272 C C . GLU A 1 73 ? 4.483 -2.335 -3.129 1.00 0.00 73 GLU A C 12
ATOM 21273 O O . GLU A 1 73 ? 3.602 -1.895 -2.383 1.00 0.00 73 GLU A O 12
ATOM 21285 N N . ALA A 1 74 ? 5.780 -2.100 -2.946 1.00 0.00 74 ALA A N 12
ATOM 21286 C CA . ALA A 1 74 ? 6.277 -1.280 -1.876 1.00 0.00 74 ALA A CA 12
ATOM 21287 C C . ALA A 1 74 ? 5.754 0.127 -2.038 1.00 0.00 74 ALA A C 12
ATOM 21288 O O . ALA A 1 74 ? 5.514 0.822 -1.068 1.00 0.00 74 ALA A O 12
ATOM 21295 N N . ILE A 1 75 ? 5.479 0.492 -3.283 1.00 0.00 75 ILE A N 12
ATOM 21296 C CA . ILE A 1 75 ? 4.990 1.807 -3.611 1.00 0.00 75 ILE A CA 12
ATOM 21297 C C . ILE A 1 75 ? 3.566 1.960 -3.105 1.00 0.00 75 ILE A C 12
ATOM 21298 O O . ILE A 1 75 ? 3.152 3.046 -2.722 1.00 0.00 75 ILE A O 12
ATOM 21314 N N . LYS A 1 76 ? 2.844 0.840 -3.010 1.00 0.00 76 LYS A N 12
ATOM 21315 C CA . LYS A 1 76 ? 1.447 0.907 -2.611 1.00 0.00 76 LYS A CA 12
ATOM 21316 C C . LYS A 1 76 ? 1.449 1.174 -1.135 1.00 0.00 76 LYS A C 12
ATOM 21317 O O . LYS A 1 76 ? 0.742 2.038 -0.615 1.00 0.00 76 LYS A O 12
ATOM 21336 N N . GLN A 1 77 ? 2.356 0.471 -0.506 1.00 0.00 77 GLN A N 12
ATOM 21337 C CA . GLN A 1 77 ? 2.587 0.499 0.914 1.00 0.00 77 GLN A CA 12
ATOM 21338 C C . GLN A 1 77 ? 2.935 1.888 1.359 1.00 0.00 77 GLN A C 12
ATOM 21339 O O . GLN A 1 77 ? 2.455 2.333 2.392 1.00 0.00 77 GLN A O 12
ATOM 21353 N N . VAL A 1 78 ? 3.783 2.576 0.576 1.00 0.00 78 VAL A N 12
ATOM 21354 C CA . VAL A 1 78 ? 4.178 3.933 0.909 1.00 0.00 78 VAL A CA 12
ATOM 21355 C C . VAL A 1 78 ? 2.954 4.817 0.949 1.00 0.00 78 VAL A C 12
ATOM 21356 O O . VAL A 1 78 ? 2.775 5.576 1.888 1.00 0.00 78 VAL A O 12
ATOM 21369 N N . VAL A 1 79 ? 2.079 4.657 -0.042 1.00 0.00 79 VAL A N 12
ATOM 21370 C CA . VAL A 1 79 ? 0.899 5.489 -0.146 1.00 0.00 79 VAL A CA 12
ATOM 21371 C C . VAL A 1 79 ? 0.017 5.228 1.043 1.00 0.00 79 VAL A C 12
ATOM 21372 O O . VAL A 1 79 ? -0.408 6.155 1.729 1.00 0.00 79 VAL A O 12
ATOM 21385 N N . GLU A 1 80 ? -0.177 3.951 1.310 1.00 0.00 80 GLU A N 12
ATOM 21386 C CA . GLU A 1 80 ? -1.003 3.476 2.390 1.00 0.00 80 GLU A CA 12
ATOM 21387 C C . GLU A 1 80 ? -0.561 4.055 3.727 1.00 0.00 80 GLU A C 12
ATOM 21388 O O . GLU A 1 80 ? -1.316 4.782 4.364 1.00 0.00 80 GLU A O 12
ATOM 21400 N N . GLN A 1 81 ? 0.675 3.796 4.106 1.00 0.00 81 GLN A N 12
ATOM 21401 C CA . GLN A 1 81 ? 1.182 4.221 5.403 1.00 0.00 81 GLN A CA 12
ATOM 21402 C C . GLN A 1 81 ? 1.274 5.745 5.512 1.00 0.00 81 GLN A C 12
ATOM 21403 O O . GLN A 1 81 ? 1.092 6.317 6.593 1.00 0.00 81 GLN A O 12
ATOM 21417 N N . ALA A 1 82 ? 1.505 6.401 4.401 1.00 0.00 82 ALA A N 12
ATOM 21418 C CA . ALA A 1 82 ? 1.620 7.836 4.397 1.00 0.00 82 ALA A CA 12
ATOM 21419 C C . ALA A 1 82 ? 0.261 8.488 4.558 1.00 0.00 82 ALA A C 12
ATOM 21420 O O . ALA A 1 82 ? 0.112 9.455 5.311 1.00 0.00 82 ALA A O 12
ATOM 21427 N N . GLN A 1 83 ? -0.738 7.943 3.905 1.00 0.00 83 GLN A N 12
ATOM 21428 C CA . GLN A 1 83 ? -2.051 8.539 3.975 1.00 0.00 83 GLN A CA 12
ATOM 21429 C C . GLN A 1 83 ? -2.715 8.215 5.298 1.00 0.00 83 GLN A C 12
ATOM 21430 O O . GLN A 1 83 ? -3.343 9.074 5.900 1.00 0.00 83 GLN A O 12
ATOM 21444 N N . LYS A 1 84 ? -2.493 7.004 5.794 1.00 0.00 84 LYS A N 12
ATOM 21445 C CA . LYS A 1 84 ? -3.114 6.566 7.028 1.00 0.00 84 LYS A CA 12
ATOM 21446 C C . LYS A 1 84 ? -2.507 7.285 8.226 1.00 0.00 84 LYS A C 12
ATOM 21447 O O . LYS A 1 84 ? -3.165 7.462 9.248 1.00 0.00 84 LYS A O 12
ATOM 21466 N N . GLN A 1 85 ? -1.256 7.723 8.100 1.00 0.00 85 GLN A N 12
ATOM 21467 C CA . GLN A 1 85 ? -0.614 8.407 9.203 1.00 0.00 85 GLN A CA 12
ATOM 21468 C C . GLN A 1 85 ? -1.109 9.854 9.298 1.00 0.00 85 GLN A C 12
ATOM 21469 O O . GLN A 1 85 ? -1.164 10.435 10.372 1.00 0.00 85 GLN A O 12
ATOM 21483 N N . LEU A 1 86 ? -1.463 10.422 8.171 1.00 0.00 86 LEU A N 12
ATOM 21484 C CA . LEU A 1 86 ? -1.955 11.783 8.132 1.00 0.00 86 LEU A CA 12
ATOM 21485 C C . LEU A 1 86 ? -3.458 11.850 8.387 1.00 0.00 86 LEU A C 12
ATOM 21486 O O . LEU A 1 86 ? -3.927 12.703 9.148 1.00 0.00 86 LEU A O 12
ATOM 21502 N N . GLN A 1 87 ? -4.193 10.911 7.809 1.00 0.00 87 GLN A N 12
ATOM 21503 C CA . GLN A 1 87 ? -5.658 10.855 7.898 1.00 0.00 87 GLN A CA 12
ATOM 21504 C C . GLN A 1 87 ? -6.144 10.716 9.347 1.00 0.00 87 GLN A C 12
ATOM 21505 O O . GLN A 1 87 ? -7.213 11.218 9.718 1.00 0.00 87 GLN A O 12
ATOM 21519 N N . GLN A 1 88 ? -5.357 10.051 10.157 1.00 0.00 88 GLN A N 12
ATOM 21520 C CA . GLN A 1 88 ? -5.706 9.825 11.557 1.00 0.00 88 GLN A CA 12
ATOM 21521 C C . GLN A 1 88 ? -5.465 11.074 12.412 1.00 0.00 88 GLN A C 12
ATOM 21522 O O . GLN A 1 88 ? -5.921 11.147 13.558 1.00 0.00 88 GLN A O 12
ATOM 21536 N N . GLY A 1 89 ? -4.763 12.039 11.869 1.00 0.00 89 GLY A N 12
ATOM 21537 C CA . GLY A 1 89 ? -4.418 13.199 12.650 1.00 0.00 89 GLY A CA 12
ATOM 21538 C C . GLY A 1 89 ? -4.757 14.505 11.984 1.00 0.00 89 GLY A C 12
ATOM 21539 O O . GLY A 1 89 ? -5.927 14.906 11.943 1.00 0.00 89 GLY A O 12
ATOM 21543 N N . GLN A 1 90 ? -3.750 15.135 11.409 1.00 0.00 90 GLN A N 12
ATOM 21544 C CA . GLN A 1 90 ? -3.862 16.486 10.836 1.00 0.00 90 GLN A CA 12
ATOM 21545 C C . GLN A 1 90 ? -4.679 16.521 9.560 1.00 0.00 90 GLN A C 12
ATOM 21546 O O . GLN A 1 90 ? -5.208 17.566 9.179 1.00 0.00 90 GLN A O 12
ATOM 21560 N N . GLY A 1 91 ? -4.780 15.411 8.908 1.00 0.00 91 GLY A N 12
ATOM 21561 C CA . GLY A 1 91 ? -5.434 15.368 7.641 1.00 0.00 91 GLY A CA 12
ATOM 21562 C C . GLY A 1 91 ? -4.401 15.218 6.603 1.00 0.00 91 GLY A C 12
ATOM 21563 O O . GLY A 1 91 ? -4.082 14.105 6.217 1.00 0.00 91 GLY A O 12
ATOM 21567 N N . GLY A 1 92 ? -3.877 16.326 6.121 1.00 0.00 92 GLY A N 12
ATOM 21568 C CA . GLY A 1 92 ? -2.749 16.299 5.252 1.00 0.00 92 GLY A CA 12
ATOM 21569 C C . GLY A 1 92 ? -3.063 15.959 3.848 1.00 0.00 92 GLY A C 12
ATOM 21570 O O . GLY A 1 92 ? -2.614 16.633 2.978 1.00 0.00 92 GLY A O 12
ATOM 21574 N N . GLN A 1 93 ? -3.846 14.941 3.644 1.00 0.00 93 GLN A N 12
ATOM 21575 C CA . GLN A 1 93 ? -4.188 14.397 2.333 1.00 0.00 93 GLN A CA 12
ATOM 21576 C C . GLN A 1 93 ? -4.584 15.454 1.291 1.00 0.00 93 GLN A C 12
ATOM 21577 O O . GLN A 1 93 ? -4.378 15.248 0.109 1.00 0.00 93 GLN A O 12
ATOM 21591 N N . GLN A 1 94 ? -5.113 16.575 1.734 1.00 0.00 94 GLN A N 12
ATOM 21592 C CA . GLN A 1 94 ? -5.443 17.666 0.826 1.00 0.00 94 GLN A CA 12
ATOM 21593 C C . GLN A 1 94 ? -4.163 18.364 0.309 1.00 0.00 94 GLN A C 12
ATOM 21594 O O . GLN A 1 94 ? -4.005 18.579 -0.889 1.00 0.00 94 GLN A O 12
ATOM 21608 N N . GLN A 1 95 ? -3.248 18.661 1.225 1.00 0.00 95 GLN A N 12
ATOM 21609 C CA . GLN A 1 95 ? -2.022 19.380 0.923 1.00 0.00 95 GLN A CA 12
ATOM 21610 C C . GLN A 1 95 ? -0.938 18.405 0.446 1.00 0.00 95 GLN A C 12
ATOM 21611 O O . GLN A 1 95 ? -0.311 18.597 -0.591 1.00 0.00 95 GLN A O 12
ATOM 21625 N N . VAL A 1 96 ? -0.807 17.323 1.201 1.00 0.00 96 VAL A N 12
ATOM 21626 C CA . VAL A 1 96 ? 0.134 16.228 0.987 1.00 0.00 96 VAL A CA 12
ATOM 21627 C C . VAL A 1 96 ? -0.102 15.576 -0.357 1.00 0.00 96 VAL A C 12
ATOM 21628 O O . VAL A 1 96 ? 0.801 14.961 -0.913 1.00 0.00 96 VAL A O 12
ATOM 21641 N N . GLN A 1 97 ? -1.318 15.737 -0.883 1.00 0.00 97 GLN A N 12
ATOM 21642 C CA . GLN A 1 97 ? -1.712 15.171 -2.180 1.00 0.00 97 GLN A CA 12
ATOM 21643 C C . GLN A 1 97 ? -0.657 15.411 -3.270 1.00 0.00 97 GLN A C 12
ATOM 21644 O O . GLN A 1 97 ? -0.290 14.484 -3.978 1.00 0.00 97 GLN A O 12
ATOM 21658 N N . GLN A 1 98 ? -0.125 16.632 -3.347 1.00 0.00 98 GLN A N 12
ATOM 21659 C CA . GLN A 1 98 ? 0.852 16.979 -4.387 1.00 0.00 98 GLN A CA 12
ATOM 21660 C C . GLN A 1 98 ? 2.181 16.250 -4.194 1.00 0.00 98 GLN A C 12
ATOM 21661 O O . GLN A 1 98 ? 2.979 16.135 -5.125 1.00 0.00 98 GLN A O 12
ATOM 21675 N N . MET A 1 99 ? 2.413 15.757 -3.006 1.00 0.00 99 MET A N 12
ATOM 21676 C CA . MET A 1 99 ? 3.670 15.134 -2.701 1.00 0.00 99 MET A CA 12
ATOM 21677 C C . MET A 1 99 ? 3.522 13.643 -2.768 1.00 0.00 99 MET A C 12
ATOM 21678 O O . MET A 1 99 ? 4.324 12.964 -3.376 1.00 0.00 99 MET A O 12
ATOM 21692 N N . VAL A 1 100 ? 2.480 13.135 -2.161 1.00 0.00 100 VAL A N 12
ATOM 21693 C CA . VAL A 1 100 ? 2.228 11.704 -2.177 1.00 0.00 100 VAL A CA 12
ATOM 21694 C C . VAL A 1 100 ? 1.914 11.210 -3.601 1.00 0.00 100 VAL A C 12
ATOM 21695 O O . VAL A 1 100 ? 2.174 10.061 -3.939 1.00 0.00 100 VAL A O 12
ATOM 21708 N N . LYS A 1 101 ? 1.400 12.098 -4.455 1.00 0.00 101 LYS A N 12
ATOM 21709 C CA . LYS A 1 101 ? 1.144 11.739 -5.841 1.00 0.00 101 LYS A CA 12
ATOM 21710 C C . LYS A 1 101 ? 2.442 11.385 -6.574 1.00 0.00 101 LYS A C 12
ATOM 21711 O O . LYS A 1 101 ? 2.425 10.626 -7.528 1.00 0.00 101 LYS A O 12
ATOM 21730 N N . LYS A 1 102 ? 3.563 11.915 -6.079 1.00 0.00 102 LYS A N 12
ATOM 21731 C CA . LYS A 1 102 ? 4.881 11.653 -6.644 1.00 0.00 102 LYS A CA 12
ATOM 21732 C C . LYS A 1 102 ? 5.250 10.191 -6.473 1.00 0.00 102 LYS A C 12
ATOM 21733 O O . LYS A 1 102 ? 5.956 9.633 -7.297 1.00 0.00 102 LYS A O 12
ATOM 21752 N N . ALA A 1 103 ? 4.726 9.565 -5.410 1.00 0.00 103 ALA A N 12
ATOM 21753 C CA . ALA A 1 103 ? 4.979 8.144 -5.125 1.00 0.00 103 ALA A CA 12
ATOM 21754 C C . ALA A 1 103 ? 4.531 7.279 -6.289 1.00 0.00 103 ALA A C 12
ATOM 21755 O O . ALA A 1 103 ? 5.152 6.287 -6.616 1.00 0.00 103 ALA A O 12
ATOM 21762 N N . GLN A 1 104 ? 3.492 7.729 -6.965 1.00 0.00 104 GLN A N 12
ATOM 21763 C CA . GLN A 1 104 ? 2.908 7.013 -8.090 1.00 0.00 104 GLN A CA 12
ATOM 21764 C C . GLN A 1 104 ? 3.863 7.010 -9.291 1.00 0.00 104 GLN A C 12
ATOM 21765 O O . GLN A 1 104 ? 3.753 6.189 -10.183 1.00 0.00 104 GLN A O 12
ATOM 21779 N N . MET A 1 105 ? 4.820 7.908 -9.278 1.00 0.00 105 MET A N 12
ATOM 21780 C CA . MET A 1 105 ? 5.753 8.040 -10.382 1.00 0.00 105 MET A CA 12
ATOM 21781 C C . MET A 1 105 ? 6.969 7.176 -10.123 1.00 0.00 105 MET A C 12
ATOM 21782 O O . MET A 1 105 ? 7.764 6.917 -11.024 1.00 0.00 105 MET A O 12
ATOM 21796 N N . LEU A 1 106 ? 7.114 6.741 -8.886 1.00 0.00 106 LEU A N 12
ATOM 21797 C CA . LEU A 1 106 ? 8.238 5.894 -8.459 1.00 0.00 106 LEU A CA 12
ATOM 21798 C C . LEU A 1 106 ? 8.405 4.641 -9.318 1.00 0.00 106 LEU A C 12
ATOM 21799 O O . LEU A 1 106 ? 9.510 4.383 -9.783 1.00 0.00 106 LEU A O 12
ATOM 21815 N N . PRO A 1 107 ? 7.330 3.845 -9.587 1.00 0.00 107 PRO A N 12
ATOM 21816 C CA . PRO A 1 107 ? 7.445 2.673 -10.441 1.00 0.00 107 PRO A CA 12
ATOM 21817 C C . PRO A 1 107 ? 7.874 3.010 -11.862 1.00 0.00 107 PRO A C 12
ATOM 21818 O O . PRO A 1 107 ? 8.452 2.171 -12.556 1.00 0.00 107 PRO A O 12
ATOM 21829 N N . ASN A 1 108 ? 7.651 4.240 -12.274 1.00 0.00 108 ASN A N 12
ATOM 21830 C CA . ASN A 1 108 ? 7.979 4.650 -13.584 1.00 0.00 108 ASN A CA 12
ATOM 21831 C C . ASN A 1 108 ? 9.444 5.069 -13.624 1.00 0.00 108 ASN A C 12
ATOM 21832 O O . ASN A 1 108 ? 10.181 4.719 -14.540 1.00 0.00 108 ASN A O 12
ATOM 21843 N N . GLN A 1 109 ? 9.866 5.779 -12.592 1.00 0.00 109 GLN A N 12
ATOM 21844 C CA . GLN A 1 109 ? 11.234 6.295 -12.486 1.00 0.00 109 GLN A CA 12
ATOM 21845 C C . GLN A 1 109 ? 12.227 5.199 -12.114 1.00 0.00 109 GLN A C 12
ATOM 21846 O O . GLN A 1 109 ? 13.301 5.099 -12.687 1.00 0.00 109 GLN A O 12
ATOM 21860 N N . CYS A 1 110 ? 11.839 4.358 -11.185 1.00 0.00 110 CYS A N 12
ATOM 21861 C CA . CYS A 1 110 ? 12.724 3.329 -10.639 1.00 0.00 110 CYS A CA 12
ATOM 21862 C C . CYS A 1 110 ? 12.722 2.082 -11.535 1.00 0.00 110 CYS A C 12
ATOM 21863 O O . CYS A 1 110 ? 13.439 1.112 -11.273 1.00 0.00 110 CYS A O 12
ATOM 21870 N N . ASN A 1 111 ? 11.908 2.132 -12.596 1.00 0.00 111 ASN A N 12
ATOM 21871 C CA . ASN A 1 111 ? 11.754 1.035 -13.564 1.00 0.00 111 ASN A CA 12
ATOM 21872 C C . ASN A 1 111 ? 11.243 -0.198 -12.863 1.00 0.00 111 ASN A C 12
ATOM 21873 O O . ASN A 1 111 ? 11.929 -1.216 -12.704 1.00 0.00 111 ASN A O 12
ATOM 21884 N N . LEU A 1 112 ? 10.091 -0.051 -12.317 1.00 0.00 112 LEU A N 12
ATOM 21885 C CA . LEU A 1 112 ? 9.458 -1.125 -11.634 1.00 0.00 112 LEU A CA 12
ATOM 21886 C C . LEU A 1 112 ? 8.488 -1.799 -12.552 1.00 0.00 112 LEU A C 12
ATOM 21887 O O . LEU A 1 112 ? 8.024 -1.204 -13.517 1.00 0.00 112 LEU A O 12
ATOM 21903 N N . GLN A 1 113 ? 8.172 -3.023 -12.246 1.00 0.00 113 GLN A N 12
ATOM 21904 C CA . GLN A 1 113 ? 7.331 -3.886 -13.082 1.00 0.00 113 GLN A CA 12
ATOM 21905 C C . GLN A 1 113 ? 5.856 -3.598 -12.874 1.00 0.00 113 GLN A C 12
ATOM 21906 O O . GLN A 1 113 ? 5.021 -4.488 -12.834 1.00 0.00 113 GLN A O 12
ATOM 21920 N N . CYS A 1 114 ? 5.577 -2.341 -12.832 1.00 0.00 114 CYS A N 12
ATOM 21921 C CA . CYS A 1 114 ? 4.302 -1.757 -12.602 1.00 0.00 114 CYS A CA 12
ATOM 21922 C C . CYS A 1 114 ? 4.449 -0.321 -13.066 1.00 0.00 114 CYS A C 12
ATOM 21923 O O . CYS A 1 114 ? 5.562 0.217 -13.024 1.00 0.00 114 CYS A O 12
ATOM 21930 N N . SER A 1 115 ? 3.413 0.286 -13.533 1.00 0.00 115 SER A N 12
ATOM 21931 C CA . SER A 1 115 ? 3.488 1.660 -13.955 1.00 0.00 115 SER A CA 12
ATOM 21932 C C . SER A 1 115 ? 2.217 2.373 -13.581 1.00 0.00 115 SER A C 12
ATOM 21933 O O . SER A 1 115 ? 1.130 1.797 -13.660 1.00 0.00 115 SER A O 12
ATOM 21941 N N . ILE A 1 116 ? 2.351 3.583 -13.124 1.00 0.00 116 ILE A N 12
ATOM 21942 C CA . ILE A 1 116 ? 1.227 4.363 -12.709 1.00 0.00 116 ILE A CA 12
ATOM 21943 C C . ILE A 1 116 ? 1.218 5.625 -13.526 1.00 0.00 116 ILE A C 12
ATOM 21944 O O . ILE A 1 116 ? 0.393 5.738 -14.455 1.00 0.00 116 ILE A O 12
ATOM 21961 N N . GLY A 1 1 ? 6.434 -14.221 9.010 1.00 0.00 1 GLY A N 13
ATOM 21962 C CA . GLY A 1 1 ? 6.530 -15.289 9.998 1.00 0.00 1 GLY A CA 13
ATOM 21963 C C . GLY A 1 1 ? 6.553 -14.739 11.397 1.00 0.00 1 GLY A C 13
ATOM 21964 O O . GLY A 1 1 ? 7.581 -14.234 11.859 1.00 0.00 1 GLY A O 13
ATOM 21970 N N . ARG A 1 2 ? 5.420 -14.781 12.068 1.00 0.00 2 ARG A N 13
ATOM 21971 C CA . ARG A 1 2 ? 5.351 -14.336 13.446 1.00 0.00 2 ARG A CA 13
ATOM 21972 C C . ARG A 1 2 ? 5.939 -15.382 14.330 1.00 0.00 2 ARG A C 13
ATOM 21973 O O . ARG A 1 2 ? 5.562 -16.550 14.255 1.00 0.00 2 ARG A O 13
ATOM 21994 N N . CYS A 1 3 ? 6.846 -14.976 15.140 1.00 0.00 3 CYS A N 13
ATOM 21995 C CA . CYS A 1 3 ? 7.564 -15.886 15.997 1.00 0.00 3 CYS A CA 13
ATOM 21996 C C . CYS A 1 3 ? 7.732 -15.283 17.369 1.00 0.00 3 CYS A C 13
ATOM 21997 O O . CYS A 1 3 ? 7.766 -14.056 17.513 1.00 0.00 3 CYS A O 13
ATOM 22004 N N . THR A 1 4 ? 7.818 -16.123 18.365 1.00 0.00 4 THR A N 13
ATOM 22005 C CA . THR A 1 4 ? 8.015 -15.681 19.718 1.00 0.00 4 THR A CA 13
ATOM 22006 C C . THR A 1 4 ? 9.499 -15.395 19.969 1.00 0.00 4 THR A C 13
ATOM 22007 O O . THR A 1 4 ? 10.363 -15.676 19.109 1.00 0.00 4 THR A O 13
ATOM 22018 N N . LYS A 1 5 ? 9.803 -14.838 21.113 1.00 0.00 5 LYS A N 13
ATOM 22019 C CA . LYS A 1 5 ? 11.161 -14.586 21.484 1.00 0.00 5 LYS A CA 13
ATOM 22020 C C . LYS A 1 5 ? 11.663 -15.695 22.381 1.00 0.00 5 LYS A C 13
ATOM 22021 O O . LYS A 1 5 ? 11.579 -15.621 23.610 1.00 0.00 5 LYS A O 13
ATOM 22040 N N . SER A 1 6 ? 12.059 -16.750 21.756 1.00 0.00 6 SER A N 13
ATOM 22041 C CA . SER A 1 6 ? 12.651 -17.879 22.400 1.00 0.00 6 SER A CA 13
ATOM 22042 C C . SER A 1 6 ? 13.474 -18.575 21.346 1.00 0.00 6 SER A C 13
ATOM 22043 O O . SER A 1 6 ? 13.341 -18.243 20.160 1.00 0.00 6 SER A O 13
ATOM 22051 N N . ILE A 1 7 ? 14.353 -19.451 21.749 1.00 0.00 7 ILE A N 13
ATOM 22052 C CA . ILE A 1 7 ? 15.169 -20.218 20.822 1.00 0.00 7 ILE A CA 13
ATOM 22053 C C . ILE A 1 7 ? 15.072 -21.708 21.175 1.00 0.00 7 ILE A C 13
ATOM 22054 O O . ILE A 1 7 ? 15.459 -22.103 22.276 1.00 0.00 7 ILE A O 13
ATOM 22070 N N . PRO A 1 8 ? 14.531 -22.554 20.282 1.00 0.00 8 PRO A N 13
ATOM 22071 C CA . PRO A 1 8 ? 13.994 -22.141 18.981 1.00 0.00 8 PRO A CA 13
ATOM 22072 C C . PRO A 1 8 ? 12.668 -21.394 19.138 1.00 0.00 8 PRO A C 13
ATOM 22073 O O . PRO A 1 8 ? 11.884 -21.683 20.059 1.00 0.00 8 PRO A O 13
ATOM 22084 N N . PRO A 1 9 ? 12.405 -20.423 18.272 1.00 0.00 9 PRO A N 13
ATOM 22085 C CA . PRO A 1 9 ? 11.206 -19.605 18.356 1.00 0.00 9 PRO A CA 13
ATOM 22086 C C . PRO A 1 9 ? 9.952 -20.383 17.995 1.00 0.00 9 PRO A C 13
ATOM 22087 O O . PRO A 1 9 ? 10.004 -21.383 17.256 1.00 0.00 9 PRO A O 13
ATOM 22098 N N . ILE A 1 10 ? 8.846 -19.959 18.531 1.00 0.00 10 ILE A N 13
ATOM 22099 C CA . ILE A 1 10 ? 7.586 -20.559 18.216 1.00 0.00 10 ILE A CA 13
ATOM 22100 C C . ILE A 1 10 ? 6.974 -19.719 17.124 1.00 0.00 10 ILE A C 13
ATOM 22101 O O . ILE A 1 10 ? 6.601 -18.568 17.356 1.00 0.00 10 ILE A O 13
ATOM 22117 N N . CYS A 1 11 ? 6.946 -20.243 15.943 1.00 0.00 11 CYS A N 13
ATOM 22118 C CA . CYS A 1 11 ? 6.466 -19.502 14.824 1.00 0.00 11 CYS A CA 13
ATOM 22119 C C . CYS A 1 11 ? 5.096 -19.941 14.401 1.00 0.00 11 CYS A C 13
ATOM 22120 O O . CYS A 1 11 ? 4.774 -21.140 14.376 1.00 0.00 11 CYS A O 13
ATOM 22127 N N . PHE A 1 12 ? 4.296 -18.968 14.102 1.00 0.00 12 PHE A N 13
ATOM 22128 C CA . PHE A 1 12 ? 2.952 -19.145 13.635 1.00 0.00 12 PHE A CA 13
ATOM 22129 C C . PHE A 1 12 ? 2.960 -19.450 12.145 1.00 0.00 12 PHE A C 13
ATOM 22130 O O . PHE A 1 12 ? 3.966 -19.174 11.470 1.00 0.00 12 PHE A O 13
ATOM 22147 N N . PRO A 1 13 ? 1.854 -19.998 11.593 1.00 0.00 13 PRO A N 13
ATOM 22148 C CA . PRO A 1 13 ? 1.740 -20.307 10.151 1.00 0.00 13 PRO A CA 13
ATOM 22149 C C . PRO A 1 13 ? 1.478 -19.029 9.323 1.00 0.00 13 PRO A C 13
ATOM 22150 O O . PRO A 1 13 ? 0.704 -19.017 8.355 1.00 0.00 13 PRO A O 13
ATOM 22161 N N . ASP A 1 14 ? 2.195 -17.991 9.680 1.00 0.00 14 ASP A N 13
ATOM 22162 C CA . ASP A 1 14 ? 2.092 -16.691 9.076 1.00 0.00 14 ASP A CA 13
ATOM 22163 C C . ASP A 1 14 ? 2.829 -16.635 7.749 1.00 0.00 14 ASP A C 13
ATOM 22164 O O . ASP A 1 14 ? 3.992 -16.248 7.661 1.00 0.00 14 ASP A O 13
ATOM 22173 N N . GLY A 1 15 ? 2.177 -17.154 6.766 1.00 0.00 15 GLY A N 13
ATOM 22174 C CA . GLY A 1 15 ? 2.628 -17.110 5.404 1.00 0.00 15 GLY A CA 13
ATOM 22175 C C . GLY A 1 15 ? 1.431 -16.880 4.559 1.00 0.00 15 GLY A C 13
ATOM 22176 O O . GLY A 1 15 ? 1.320 -17.367 3.436 1.00 0.00 15 GLY A O 13
ATOM 22180 N N . LEU A 1 16 ? 0.524 -16.131 5.140 1.00 0.00 16 LEU A N 13
ATOM 22181 C CA . LEU A 1 16 ? -0.777 -15.898 4.589 1.00 0.00 16 LEU A CA 13
ATOM 22182 C C . LEU A 1 16 ? -1.217 -14.434 4.672 1.00 0.00 16 LEU A C 13
ATOM 22183 O O . LEU A 1 16 ? -2.209 -14.049 4.045 1.00 0.00 16 LEU A O 13
ATOM 22199 N N . ASP A 1 17 ? -0.488 -13.614 5.421 1.00 0.00 17 ASP A N 13
ATOM 22200 C CA . ASP A 1 17 ? -0.837 -12.201 5.525 1.00 0.00 17 ASP A CA 13
ATOM 22201 C C . ASP A 1 17 ? -0.077 -11.427 4.486 1.00 0.00 17 ASP A C 13
ATOM 22202 O O . ASP A 1 17 ? 1.054 -10.977 4.702 1.00 0.00 17 ASP A O 13
ATOM 22211 N N . ASN A 1 18 ? -0.664 -11.364 3.340 1.00 0.00 18 ASN A N 13
ATOM 22212 C CA . ASN A 1 18 ? -0.106 -10.718 2.190 1.00 0.00 18 ASN A CA 13
ATOM 22213 C C . ASN A 1 18 ? -1.211 -9.906 1.573 1.00 0.00 18 ASN A C 13
ATOM 22214 O O . ASN A 1 18 ? -2.052 -10.450 0.860 1.00 0.00 18 ASN A O 13
ATOM 22225 N N . PRO A 1 19 ? -1.272 -8.597 1.902 1.00 0.00 19 PRO A N 13
ATOM 22226 C CA . PRO A 1 19 ? -2.345 -7.698 1.448 1.00 0.00 19 PRO A CA 13
ATOM 22227 C C . PRO A 1 19 ? -2.539 -7.759 -0.060 1.00 0.00 19 PRO A C 13
ATOM 22228 O O . PRO A 1 19 ? -3.643 -7.978 -0.544 1.00 0.00 19 PRO A O 13
ATOM 22239 N N . ARG A 1 20 ? -1.460 -7.597 -0.790 1.00 0.00 20 ARG A N 13
ATOM 22240 C CA . ARG A 1 20 ? -1.506 -7.714 -2.242 1.00 0.00 20 ARG A CA 13
ATOM 22241 C C . ARG A 1 20 ? -0.903 -9.021 -2.612 1.00 0.00 20 ARG A C 13
ATOM 22242 O O . ARG A 1 20 ? -1.476 -9.819 -3.356 1.00 0.00 20 ARG A O 13
ATOM 22263 N N . GLY A 1 21 ? 0.255 -9.232 -2.090 1.00 0.00 21 GLY A N 13
ATOM 22264 C CA . GLY A 1 21 ? 0.958 -10.425 -2.325 1.00 0.00 21 GLY A CA 13
ATOM 22265 C C . GLY A 1 21 ? 2.321 -10.299 -1.790 1.00 0.00 21 GLY A C 13
ATOM 22266 O O . GLY A 1 21 ? 2.807 -11.144 -1.055 1.00 0.00 21 GLY A O 13
ATOM 22270 N N . CYS A 1 22 ? 2.936 -9.242 -2.138 1.00 0.00 22 CYS A N 13
ATOM 22271 C CA . CYS A 1 22 ? 4.194 -8.919 -1.601 1.00 0.00 22 CYS A CA 13
ATOM 22272 C C . CYS A 1 22 ? 3.996 -8.212 -0.281 1.00 0.00 22 CYS A C 13
ATOM 22273 O O . CYS A 1 22 ? 3.162 -7.305 -0.170 1.00 0.00 22 CYS A O 13
ATOM 22280 N N . GLN A 1 23 ? 4.684 -8.665 0.720 1.00 0.00 23 GLN A N 13
ATOM 22281 C CA . GLN A 1 23 ? 4.625 -8.057 2.014 1.00 0.00 23 GLN A CA 13
ATOM 22282 C C . GLN A 1 23 ? 5.909 -7.295 2.257 1.00 0.00 23 GLN A C 13
ATOM 22283 O O . GLN A 1 23 ? 6.931 -7.848 2.650 1.00 0.00 23 GLN A O 13
ATOM 22297 N N . ILE A 1 24 ? 5.882 -6.055 1.957 1.00 0.00 24 ILE A N 13
ATOM 22298 C CA . ILE A 1 24 ? 7.063 -5.245 2.083 1.00 0.00 24 ILE A CA 13
ATOM 22299 C C . ILE A 1 24 ? 6.968 -4.519 3.392 1.00 0.00 24 ILE A C 13
ATOM 22300 O O . ILE A 1 24 ? 5.908 -3.964 3.710 1.00 0.00 24 ILE A O 13
ATOM 22316 N N . ARG A 1 25 ? 8.015 -4.568 4.175 1.00 0.00 25 ARG A N 13
ATOM 22317 C CA . ARG A 1 25 ? 8.002 -3.975 5.469 1.00 0.00 25 ARG A CA 13
ATOM 22318 C C . ARG A 1 25 ? 7.918 -2.479 5.385 1.00 0.00 25 ARG A C 13
ATOM 22319 O O . ARG A 1 25 ? 8.822 -1.820 4.882 1.00 0.00 25 ARG A O 13
ATOM 22340 N N . ILE A 1 26 ? 6.829 -1.941 5.894 1.00 0.00 26 ILE A N 13
ATOM 22341 C CA . ILE A 1 26 ? 6.554 -0.519 5.823 1.00 0.00 26 ILE A CA 13
ATOM 22342 C C . ILE A 1 26 ? 7.601 0.318 6.519 1.00 0.00 26 ILE A C 13
ATOM 22343 O O . ILE A 1 26 ? 7.783 1.495 6.203 1.00 0.00 26 ILE A O 13
ATOM 22359 N N . GLN A 1 27 ? 8.362 -0.327 7.383 1.00 0.00 27 GLN A N 13
ATOM 22360 C CA . GLN A 1 27 ? 9.369 0.345 8.145 1.00 0.00 27 GLN A CA 13
ATOM 22361 C C . GLN A 1 27 ? 10.561 0.698 7.274 1.00 0.00 27 GLN A C 13
ATOM 22362 O O . GLN A 1 27 ? 11.384 1.532 7.650 1.00 0.00 27 GLN A O 13
ATOM 22376 N N . GLN A 1 28 ? 10.663 0.070 6.103 1.00 0.00 28 GLN A N 13
ATOM 22377 C CA . GLN A 1 28 ? 11.756 0.370 5.208 1.00 0.00 28 GLN A CA 13
ATOM 22378 C C . GLN A 1 28 ? 11.331 1.511 4.293 1.00 0.00 28 GLN A C 13
ATOM 22379 O O . GLN A 1 28 ? 12.151 2.164 3.657 1.00 0.00 28 GLN A O 13
ATOM 22393 N N . LEU A 1 29 ? 10.026 1.756 4.258 1.00 0.00 29 LEU A N 13
ATOM 22394 C CA . LEU A 1 29 ? 9.460 2.818 3.445 1.00 0.00 29 LEU A CA 13
ATOM 22395 C C . LEU A 1 29 ? 9.225 4.031 4.268 1.00 0.00 29 LEU A C 13
ATOM 22396 O O . LEU A 1 29 ? 8.648 5.001 3.796 1.00 0.00 29 LEU A O 13
ATOM 22412 N N . ASN A 1 30 ? 9.677 3.972 5.496 1.00 0.00 30 ASN A N 13
ATOM 22413 C CA . ASN A 1 30 ? 9.513 5.051 6.452 1.00 0.00 30 ASN A CA 13
ATOM 22414 C C . ASN A 1 30 ? 10.096 6.358 5.930 1.00 0.00 30 ASN A C 13
ATOM 22415 O O . ASN A 1 30 ? 9.527 7.423 6.169 1.00 0.00 30 ASN A O 13
ATOM 22426 N N . HIS A 1 31 ? 11.188 6.279 5.163 1.00 0.00 31 HIS A N 13
ATOM 22427 C CA . HIS A 1 31 ? 11.802 7.491 4.638 1.00 0.00 31 HIS A CA 13
ATOM 22428 C C . HIS A 1 31 ? 10.892 8.068 3.583 1.00 0.00 31 HIS A C 13
ATOM 22429 O O . HIS A 1 31 ? 10.515 9.230 3.649 1.00 0.00 31 HIS A O 13
ATOM 22443 N N . CYS A 1 32 ? 10.539 7.221 2.634 1.00 0.00 32 CYS A N 13
ATOM 22444 C CA . CYS A 1 32 ? 9.702 7.566 1.503 1.00 0.00 32 CYS A CA 13
ATOM 22445 C C . CYS A 1 32 ? 8.400 8.178 2.040 1.00 0.00 32 CYS A C 13
ATOM 22446 O O . CYS A 1 32 ? 8.023 9.283 1.677 1.00 0.00 32 CYS A O 13
ATOM 22453 N N . GLN A 1 33 ? 7.788 7.467 2.980 1.00 0.00 33 GLN A N 13
ATOM 22454 C CA . GLN A 1 33 ? 6.611 7.896 3.686 1.00 0.00 33 GLN A CA 13
ATOM 22455 C C . GLN A 1 33 ? 6.788 9.292 4.318 1.00 0.00 33 GLN A C 13
ATOM 22456 O O . GLN A 1 33 ? 6.037 10.219 4.015 1.00 0.00 33 GLN A O 13
ATOM 22470 N N . MET A 1 34 ? 7.788 9.436 5.187 1.00 0.00 34 MET A N 13
ATOM 22471 C CA . MET A 1 34 ? 7.947 10.671 5.942 1.00 0.00 34 MET A CA 13
ATOM 22472 C C . MET A 1 34 ? 8.291 11.832 5.042 1.00 0.00 34 MET A C 13
ATOM 22473 O O . MET A 1 34 ? 7.775 12.918 5.210 1.00 0.00 34 MET A O 13
ATOM 22487 N N . HIS A 1 35 ? 9.115 11.577 4.064 1.00 0.00 35 HIS A N 13
ATOM 22488 C CA . HIS A 1 35 ? 9.602 12.619 3.189 1.00 0.00 35 HIS A CA 13
ATOM 22489 C C . HIS A 1 35 ? 8.509 13.090 2.229 1.00 0.00 35 HIS A C 13
ATOM 22490 O O . HIS A 1 35 ? 8.569 14.208 1.722 1.00 0.00 35 HIS A O 13
ATOM 22504 N N . LEU A 1 36 ? 7.542 12.232 1.960 1.00 0.00 36 LEU A N 13
ATOM 22505 C CA . LEU A 1 36 ? 6.433 12.606 1.108 1.00 0.00 36 LEU A CA 13
ATOM 22506 C C . LEU A 1 36 ? 5.301 13.232 1.900 1.00 0.00 36 LEU A C 13
ATOM 22507 O O . LEU A 1 36 ? 4.487 13.946 1.359 1.00 0.00 36 LEU A O 13
ATOM 22523 N N . THR A 1 37 ? 5.217 12.950 3.167 1.00 0.00 37 THR A N 13
ATOM 22524 C CA . THR A 1 37 ? 4.164 13.563 3.937 1.00 0.00 37 THR A CA 13
ATOM 22525 C C . THR A 1 37 ? 4.610 14.896 4.523 1.00 0.00 37 THR A C 13
ATOM 22526 O O . THR A 1 37 ? 3.793 15.759 4.865 1.00 0.00 37 THR A O 13
ATOM 22537 N N . SER A 1 38 ? 5.893 15.053 4.629 1.00 0.00 38 SER A N 13
ATOM 22538 C CA . SER A 1 38 ? 6.475 16.260 5.135 1.00 0.00 38 SER A CA 13
ATOM 22539 C C . SER A 1 38 ? 6.736 17.229 3.988 1.00 0.00 38 SER A C 13
ATOM 22540 O O . SER A 1 38 ? 6.930 16.806 2.848 1.00 0.00 38 SER A O 13
ATOM 22548 N N . PHE A 1 39 ? 6.739 18.500 4.272 1.00 0.00 39 PHE A N 13
ATOM 22549 C CA . PHE A 1 39 ? 6.987 19.487 3.262 1.00 0.00 39 PHE A CA 13
ATOM 22550 C C . PHE A 1 39 ? 8.034 20.461 3.689 1.00 0.00 39 PHE A C 13
ATOM 22551 O O . PHE A 1 39 ? 8.605 20.366 4.779 1.00 0.00 39 PHE A O 13
ATOM 22568 N N . ASP A 1 40 ? 8.269 21.379 2.827 1.00 0.00 40 ASP A N 13
ATOM 22569 C CA . ASP A 1 40 ? 9.124 22.455 3.004 1.00 0.00 40 ASP A CA 13
ATOM 22570 C C . ASP A 1 40 ? 8.235 23.635 2.638 1.00 0.00 40 ASP A C 13
ATOM 22571 O O . ASP A 1 40 ? 7.067 23.417 2.248 1.00 0.00 40 ASP A O 13
ATOM 22580 N N . TYR A 1 41 ? 8.714 24.816 2.689 1.00 0.00 41 TYR A N 13
ATOM 22581 C CA . TYR A 1 41 ? 7.849 25.951 2.477 1.00 0.00 41 TYR A CA 13
ATOM 22582 C C . TYR A 1 41 ? 8.607 27.088 1.868 1.00 0.00 41 TYR A C 13
ATOM 22583 O O . TYR A 1 41 ? 8.084 27.829 1.045 1.00 0.00 41 TYR A O 13
ATOM 22601 N N . LYS A 1 42 ? 9.858 27.197 2.237 1.00 0.00 42 LYS A N 13
ATOM 22602 C CA . LYS A 1 42 ? 10.676 28.271 1.780 1.00 0.00 42 LYS A CA 13
ATOM 22603 C C . LYS A 1 42 ? 11.314 27.941 0.441 1.00 0.00 42 LYS A C 13
ATOM 22604 O O . LYS A 1 42 ? 12.181 28.679 -0.040 1.00 0.00 42 LYS A O 13
ATOM 22623 N N . LEU A 1 43 ? 10.897 26.820 -0.136 1.00 0.00 43 LEU A N 13
ATOM 22624 C CA . LEU A 1 43 ? 11.304 26.405 -1.462 1.00 0.00 43 LEU A CA 13
ATOM 22625 C C . LEU A 1 43 ? 10.920 27.463 -2.488 1.00 0.00 43 LEU A C 13
ATOM 22626 O O . LEU A 1 43 ? 9.752 27.574 -2.872 1.00 0.00 43 LEU A O 13
ATOM 22642 N N . ARG A 1 44 ? 11.875 28.235 -2.909 1.00 0.00 44 ARG A N 13
ATOM 22643 C CA . ARG A 1 44 ? 11.618 29.269 -3.885 1.00 0.00 44 ARG A CA 13
ATOM 22644 C C . ARG A 1 44 ? 11.795 28.711 -5.262 1.00 0.00 44 ARG A C 13
ATOM 22645 O O . ARG A 1 44 ? 11.185 29.168 -6.231 1.00 0.00 44 ARG A O 13
ATOM 22666 N N . MET A 1 45 ? 12.610 27.710 -5.341 1.00 0.00 45 MET A N 13
ATOM 22667 C CA . MET A 1 45 ? 12.915 27.059 -6.561 1.00 0.00 45 MET A CA 13
ATOM 22668 C C . MET A 1 45 ? 13.190 25.591 -6.305 1.00 0.00 45 MET A C 13
ATOM 22669 O O . MET A 1 45 ? 14.300 25.182 -5.994 1.00 0.00 45 MET A O 13
ATOM 22683 N N . ALA A 1 46 ? 12.127 24.830 -6.317 1.00 0.00 46 ALA A N 13
ATOM 22684 C CA . ALA A 1 46 ? 12.181 23.373 -6.143 1.00 0.00 46 ALA A CA 13
ATOM 22685 C C . ALA A 1 46 ? 12.061 22.672 -7.495 1.00 0.00 46 ALA A C 13
ATOM 22686 O O . ALA A 1 46 ? 11.768 21.469 -7.578 1.00 0.00 46 ALA A O 13
ATOM 22693 N N . VAL A 1 47 ? 12.341 23.419 -8.539 1.00 0.00 47 VAL A N 13
ATOM 22694 C CA . VAL A 1 47 ? 12.202 22.951 -9.903 1.00 0.00 47 VAL A CA 13
ATOM 22695 C C . VAL A 1 47 ? 13.242 21.880 -10.207 1.00 0.00 47 VAL A C 13
ATOM 22696 O O . VAL A 1 47 ? 12.913 20.760 -10.617 1.00 0.00 47 VAL A O 13
ATOM 22709 N N . GLU A 1 48 ? 14.476 22.217 -9.980 1.00 0.00 48 GLU A N 13
ATOM 22710 C CA . GLU A 1 48 ? 15.579 21.351 -10.259 1.00 0.00 48 GLU A CA 13
ATOM 22711 C C . GLU A 1 48 ? 16.660 21.482 -9.191 1.00 0.00 48 GLU A C 13
ATOM 22712 O O . GLU A 1 48 ? 17.522 22.354 -9.248 1.00 0.00 48 GLU A O 13
ATOM 22724 N N . ASN A 1 49 ? 16.561 20.658 -8.187 1.00 0.00 49 ASN A N 13
ATOM 22725 C CA . ASN A 1 49 ? 17.532 20.644 -7.105 1.00 0.00 49 ASN A CA 13
ATOM 22726 C C . ASN A 1 49 ? 17.957 19.216 -6.920 1.00 0.00 49 ASN A C 13
ATOM 22727 O O . ASN A 1 49 ? 17.160 18.309 -7.213 1.00 0.00 49 ASN A O 13
ATOM 22738 N N . PRO A 1 50 ? 19.191 18.957 -6.443 1.00 0.00 50 PRO A N 13
ATOM 22739 C CA . PRO A 1 50 ? 19.658 17.586 -6.156 1.00 0.00 50 PRO A CA 13
ATOM 22740 C C . PRO A 1 50 ? 18.737 16.930 -5.130 1.00 0.00 50 PRO A C 13
ATOM 22741 O O . PRO A 1 50 ? 18.396 15.750 -5.217 1.00 0.00 50 PRO A O 13
ATOM 22752 N N . LYS A 1 51 ? 18.254 17.765 -4.223 1.00 0.00 51 LYS A N 13
ATOM 22753 C CA . LYS A 1 51 ? 17.385 17.364 -3.148 1.00 0.00 51 LYS A CA 13
ATOM 22754 C C . LYS A 1 51 ? 16.026 16.904 -3.622 1.00 0.00 51 LYS A C 13
ATOM 22755 O O . LYS A 1 51 ? 15.297 16.263 -2.884 1.00 0.00 51 LYS A O 13
ATOM 22774 N N . GLN A 1 52 ? 15.667 17.217 -4.833 1.00 0.00 52 GLN A N 13
ATOM 22775 C CA . GLN A 1 52 ? 14.363 16.804 -5.296 1.00 0.00 52 GLN A CA 13
ATOM 22776 C C . GLN A 1 52 ? 14.347 15.323 -5.604 1.00 0.00 52 GLN A C 13
ATOM 22777 O O . GLN A 1 52 ? 13.312 14.697 -5.564 1.00 0.00 52 GLN A O 13
ATOM 22791 N N . GLN A 1 53 ? 15.504 14.757 -5.880 1.00 0.00 53 GLN A N 13
ATOM 22792 C CA . GLN A 1 53 ? 15.567 13.341 -6.132 1.00 0.00 53 GLN A CA 13
ATOM 22793 C C . GLN A 1 53 ? 16.356 12.631 -5.045 1.00 0.00 53 GLN A C 13
ATOM 22794 O O . GLN A 1 53 ? 16.686 11.457 -5.182 1.00 0.00 53 GLN A O 13
ATOM 22808 N N . GLN A 1 54 ? 16.613 13.327 -3.932 1.00 0.00 54 GLN A N 13
ATOM 22809 C CA . GLN A 1 54 ? 17.348 12.715 -2.822 1.00 0.00 54 GLN A CA 13
ATOM 22810 C C . GLN A 1 54 ? 16.539 11.560 -2.260 1.00 0.00 54 GLN A C 13
ATOM 22811 O O . GLN A 1 54 ? 17.031 10.453 -2.138 1.00 0.00 54 GLN A O 13
ATOM 22825 N N . HIS A 1 55 ? 15.259 11.814 -2.021 1.00 0.00 55 HIS A N 13
ATOM 22826 C CA . HIS A 1 55 ? 14.355 10.810 -1.512 1.00 0.00 55 HIS A CA 13
ATOM 22827 C C . HIS A 1 55 ? 14.125 9.709 -2.524 1.00 0.00 55 HIS A C 13
ATOM 22828 O O . HIS A 1 55 ? 13.762 8.607 -2.166 1.00 0.00 55 HIS A O 13
ATOM 22842 N N . LEU A 1 56 ? 14.397 9.999 -3.783 1.00 0.00 56 LEU A N 13
ATOM 22843 C CA . LEU A 1 56 ? 14.322 8.991 -4.811 1.00 0.00 56 LEU A CA 13
ATOM 22844 C C . LEU A 1 56 ? 15.488 8.063 -4.648 1.00 0.00 56 LEU A C 13
ATOM 22845 O O . LEU A 1 56 ? 15.314 6.867 -4.521 1.00 0.00 56 LEU A O 13
ATOM 22861 N N . SER A 1 57 ? 16.682 8.640 -4.625 1.00 0.00 57 SER A N 13
ATOM 22862 C CA . SER A 1 57 ? 17.919 7.904 -4.486 1.00 0.00 57 SER A CA 13
ATOM 22863 C C . SER A 1 57 ? 17.926 7.080 -3.199 1.00 0.00 57 SER A C 13
ATOM 22864 O O . SER A 1 57 ? 18.700 6.163 -3.051 1.00 0.00 57 SER A O 13
ATOM 22872 N N . LEU A 1 58 ? 17.099 7.463 -2.267 1.00 0.00 58 LEU A N 13
ATOM 22873 C CA . LEU A 1 58 ? 16.943 6.732 -1.033 1.00 0.00 58 LEU A CA 13
ATOM 22874 C C . LEU A 1 58 ? 15.841 5.662 -1.146 1.00 0.00 58 LEU A C 13
ATOM 22875 O O . LEU A 1 58 ? 16.099 4.481 -0.982 1.00 0.00 58 LEU A O 13
ATOM 22891 N N . CYS A 1 59 ? 14.632 6.092 -1.479 1.00 0.00 59 CYS A N 13
ATOM 22892 C CA . CYS A 1 59 ? 13.454 5.207 -1.554 1.00 0.00 59 CYS A CA 13
ATOM 22893 C C . CYS A 1 59 ? 13.573 4.190 -2.706 1.00 0.00 59 CYS A C 13
ATOM 22894 O O . CYS A 1 59 ? 13.444 3.000 -2.485 1.00 0.00 59 CYS A O 13
ATOM 22901 N N . CYS A 1 60 ? 13.888 4.673 -3.920 1.00 0.00 60 CYS A N 13
ATOM 22902 C CA . CYS A 1 60 ? 14.040 3.819 -5.120 1.00 0.00 60 CYS A CA 13
ATOM 22903 C C . CYS A 1 60 ? 15.156 2.849 -4.897 1.00 0.00 60 CYS A C 13
ATOM 22904 O O . CYS A 1 60 ? 15.090 1.694 -5.291 1.00 0.00 60 CYS A O 13
ATOM 22911 N N . ASN A 1 61 ? 16.149 3.308 -4.196 1.00 0.00 61 ASN A N 13
ATOM 22912 C CA . ASN A 1 61 ? 17.287 2.463 -3.865 1.00 0.00 61 ASN A CA 13
ATOM 22913 C C . ASN A 1 61 ? 16.928 1.427 -2.818 1.00 0.00 61 ASN A C 13
ATOM 22914 O O . ASN A 1 61 ? 17.399 0.313 -2.867 1.00 0.00 61 ASN A O 13
ATOM 22925 N N . GLN A 1 62 ? 16.089 1.796 -1.893 1.00 0.00 62 GLN A N 13
ATOM 22926 C CA . GLN A 1 62 ? 15.697 0.893 -0.840 1.00 0.00 62 GLN A CA 13
ATOM 22927 C C . GLN A 1 62 ? 14.695 -0.147 -1.342 1.00 0.00 62 GLN A C 13
ATOM 22928 O O . GLN A 1 62 ? 14.775 -1.322 -0.989 1.00 0.00 62 GLN A O 13
ATOM 22942 N N . LEU A 1 63 ? 13.791 0.277 -2.185 1.00 0.00 63 LEU A N 13
ATOM 22943 C CA . LEU A 1 63 ? 12.766 -0.606 -2.708 1.00 0.00 63 LEU A CA 13
ATOM 22944 C C . LEU A 1 63 ? 13.365 -1.596 -3.697 1.00 0.00 63 LEU A C 13
ATOM 22945 O O . LEU A 1 63 ? 12.909 -2.715 -3.817 1.00 0.00 63 LEU A O 13
ATOM 22961 N N . GLN A 1 64 ? 14.414 -1.176 -4.396 1.00 0.00 64 GLN A N 13
ATOM 22962 C CA . GLN A 1 64 ? 15.042 -2.017 -5.404 1.00 0.00 64 GLN A CA 13
ATOM 22963 C C . GLN A 1 64 ? 15.849 -3.146 -4.749 1.00 0.00 64 GLN A C 13
ATOM 22964 O O . GLN A 1 64 ? 16.426 -4.004 -5.434 1.00 0.00 64 GLN A O 13
ATOM 22978 N N . GLU A 1 65 ? 15.913 -3.116 -3.429 1.00 0.00 65 GLU A N 13
ATOM 22979 C CA . GLU A 1 65 ? 16.561 -4.147 -2.650 1.00 0.00 65 GLU A CA 13
ATOM 22980 C C . GLU A 1 65 ? 15.563 -5.282 -2.418 1.00 0.00 65 GLU A C 13
ATOM 22981 O O . GLU A 1 65 ? 15.923 -6.407 -2.049 1.00 0.00 65 GLU A O 13
ATOM 22993 N N . VAL A 1 66 ? 14.311 -4.958 -2.612 1.00 0.00 66 VAL A N 13
ATOM 22994 C CA . VAL A 1 66 ? 13.208 -5.894 -2.491 1.00 0.00 66 VAL A CA 13
ATOM 22995 C C . VAL A 1 66 ? 13.063 -6.622 -3.825 1.00 0.00 66 VAL A C 13
ATOM 22996 O O . VAL A 1 66 ? 13.673 -6.223 -4.822 1.00 0.00 66 VAL A O 13
ATOM 23009 N N . GLU A 1 67 ? 12.344 -7.714 -3.811 1.00 0.00 67 GLU A N 13
ATOM 23010 C CA . GLU A 1 67 ? 12.057 -8.514 -4.975 1.00 0.00 67 GLU A CA 13
ATOM 23011 C C . GLU A 1 67 ? 11.445 -7.668 -6.063 1.00 0.00 67 GLU A C 13
ATOM 23012 O O . GLU A 1 67 ? 10.631 -6.804 -5.782 1.00 0.00 67 GLU A O 13
ATOM 23024 N N . LYS A 1 68 ? 11.815 -7.941 -7.290 1.00 0.00 68 LYS A N 13
ATOM 23025 C CA . LYS A 1 68 ? 11.403 -7.125 -8.439 1.00 0.00 68 LYS A CA 13
ATOM 23026 C C . LYS A 1 68 ? 9.890 -7.014 -8.594 1.00 0.00 68 LYS A C 13
ATOM 23027 O O . LYS A 1 68 ? 9.375 -5.962 -8.975 1.00 0.00 68 LYS A O 13
ATOM 23046 N N . GLN A 1 69 ? 9.171 -8.062 -8.227 1.00 0.00 69 GLN A N 13
ATOM 23047 C CA . GLN A 1 69 ? 7.711 -8.029 -8.326 1.00 0.00 69 GLN A CA 13
ATOM 23048 C C . GLN A 1 69 ? 7.109 -7.279 -7.140 1.00 0.00 69 GLN A C 13
ATOM 23049 O O . GLN A 1 69 ? 5.913 -6.987 -7.114 1.00 0.00 69 GLN A O 13
ATOM 23063 N N . CYS A 1 70 ? 7.934 -6.983 -6.180 1.00 0.00 70 CYS A N 13
ATOM 23064 C CA . CYS A 1 70 ? 7.512 -6.376 -4.951 1.00 0.00 70 CYS A CA 13
ATOM 23065 C C . CYS A 1 70 ? 8.043 -4.953 -4.828 1.00 0.00 70 CYS A C 13
ATOM 23066 O O . CYS A 1 70 ? 7.633 -4.212 -3.948 1.00 0.00 70 CYS A O 13
ATOM 23073 N N . GLN A 1 71 ? 8.938 -4.576 -5.729 1.00 0.00 71 GLN A N 13
ATOM 23074 C CA . GLN A 1 71 ? 9.526 -3.236 -5.749 1.00 0.00 71 GLN A CA 13
ATOM 23075 C C . GLN A 1 71 ? 8.456 -2.182 -5.963 1.00 0.00 71 GLN A C 13
ATOM 23076 O O . GLN A 1 71 ? 8.461 -1.142 -5.329 1.00 0.00 71 GLN A O 13
ATOM 23090 N N . CYS A 1 72 ? 7.518 -2.473 -6.830 1.00 0.00 72 CYS A N 13
ATOM 23091 C CA . CYS A 1 72 ? 6.411 -1.566 -7.065 1.00 0.00 72 CYS A CA 13
ATOM 23092 C C . CYS A 1 72 ? 5.369 -1.687 -5.990 1.00 0.00 72 CYS A C 13
ATOM 23093 O O . CYS A 1 72 ? 4.687 -0.731 -5.657 1.00 0.00 72 CYS A O 13
ATOM 23100 N N . GLU A 1 73 ? 5.301 -2.842 -5.402 1.00 0.00 73 GLU A N 13
ATOM 23101 C CA . GLU A 1 73 ? 4.354 -3.096 -4.358 1.00 0.00 73 GLU A CA 13
ATOM 23102 C C . GLU A 1 73 ? 4.715 -2.315 -3.109 1.00 0.00 73 GLU A C 13
ATOM 23103 O O . GLU A 1 73 ? 3.837 -1.838 -2.386 1.00 0.00 73 GLU A O 13
ATOM 23115 N N . ALA A 1 74 ? 6.021 -2.139 -2.888 1.00 0.00 74 ALA A N 13
ATOM 23116 C CA . ALA A 1 74 ? 6.533 -1.380 -1.771 1.00 0.00 74 ALA A CA 13
ATOM 23117 C C . ALA A 1 74 ? 6.011 0.040 -1.827 1.00 0.00 74 ALA A C 13
ATOM 23118 O O . ALA A 1 74 ? 5.744 0.656 -0.801 1.00 0.00 74 ALA A O 13
ATOM 23125 N N . ILE A 1 75 ? 5.785 0.508 -3.047 1.00 0.00 75 ILE A N 13
ATOM 23126 C CA . ILE A 1 75 ? 5.312 1.848 -3.302 1.00 0.00 75 ILE A CA 13
ATOM 23127 C C . ILE A 1 75 ? 3.901 2.008 -2.780 1.00 0.00 75 ILE A C 13
ATOM 23128 O O . ILE A 1 75 ? 3.533 3.051 -2.238 1.00 0.00 75 ILE A O 13
ATOM 23144 N N . LYS A 1 76 ? 3.133 0.945 -2.876 1.00 0.00 76 LYS A N 13
ATOM 23145 C CA . LYS A 1 76 ? 1.724 1.013 -2.558 1.00 0.00 76 LYS A CA 13
ATOM 23146 C C . LYS A 1 76 ? 1.617 1.150 -1.074 1.00 0.00 76 LYS A C 13
ATOM 23147 O O . LYS A 1 76 ? 0.877 1.987 -0.541 1.00 0.00 76 LYS A O 13
ATOM 23166 N N . GLN A 1 77 ? 2.477 0.406 -0.440 1.00 0.00 77 GLN A N 13
ATOM 23167 C CA . GLN A 1 77 ? 2.607 0.331 0.989 1.00 0.00 77 GLN A CA 13
ATOM 23168 C C . GLN A 1 77 ? 2.998 1.691 1.532 1.00 0.00 77 GLN A C 13
ATOM 23169 O O . GLN A 1 77 ? 2.523 2.085 2.598 1.00 0.00 77 GLN A O 13
ATOM 23183 N N . VAL A 1 78 ? 3.856 2.418 0.777 1.00 0.00 78 VAL A N 13
ATOM 23184 C CA . VAL A 1 78 ? 4.263 3.764 1.167 1.00 0.00 78 VAL A CA 13
ATOM 23185 C C . VAL A 1 78 ? 3.042 4.642 1.230 1.00 0.00 78 VAL A C 13
ATOM 23186 O O . VAL A 1 78 ? 2.805 5.314 2.223 1.00 0.00 78 VAL A O 13
ATOM 23199 N N . VAL A 1 79 ? 2.235 4.572 0.170 1.00 0.00 79 VAL A N 13
ATOM 23200 C CA . VAL A 1 79 ? 1.093 5.448 0.024 1.00 0.00 79 VAL A CA 13
ATOM 23201 C C . VAL A 1 79 ? 0.113 5.149 1.121 1.00 0.00 79 VAL A C 13
ATOM 23202 O O . VAL A 1 79 ? -0.324 6.039 1.824 1.00 0.00 79 VAL A O 13
ATOM 23215 N N . GLU A 1 80 ? -0.132 3.873 1.302 1.00 0.00 80 GLU A N 13
ATOM 23216 C CA . GLU A 1 80 ? -1.054 3.366 2.283 1.00 0.00 80 GLU A CA 13
ATOM 23217 C C . GLU A 1 80 ? -0.700 3.827 3.700 1.00 0.00 80 GLU A C 13
ATOM 23218 O O . GLU A 1 80 ? -1.544 4.381 4.401 1.00 0.00 80 GLU A O 13
ATOM 23230 N N . GLN A 1 81 ? 0.553 3.667 4.098 1.00 0.00 81 GLN A N 13
ATOM 23231 C CA . GLN A 1 81 ? 0.936 4.036 5.452 1.00 0.00 81 GLN A CA 13
ATOM 23232 C C . GLN A 1 81 ? 1.019 5.562 5.614 1.00 0.00 81 GLN A C 13
ATOM 23233 O O . GLN A 1 81 ? 0.733 6.108 6.693 1.00 0.00 81 GLN A O 13
ATOM 23247 N N . ALA A 1 82 ? 1.357 6.244 4.546 1.00 0.00 82 ALA A N 13
ATOM 23248 C CA . ALA A 1 82 ? 1.493 7.681 4.582 1.00 0.00 82 ALA A CA 13
ATOM 23249 C C . ALA A 1 82 ? 0.130 8.360 4.614 1.00 0.00 82 ALA A C 13
ATOM 23250 O O . ALA A 1 82 ? -0.083 9.319 5.358 1.00 0.00 82 ALA A O 13
ATOM 23257 N N . GLN A 1 83 ? -0.802 7.835 3.855 1.00 0.00 83 GLN A N 13
ATOM 23258 C CA . GLN A 1 83 ? -2.119 8.432 3.777 1.00 0.00 83 GLN A CA 13
ATOM 23259 C C . GLN A 1 83 ? -2.886 8.174 5.052 1.00 0.00 83 GLN A C 13
ATOM 23260 O O . GLN A 1 83 ? -3.698 8.990 5.472 1.00 0.00 83 GLN A O 13
ATOM 23274 N N . LYS A 1 84 ? -2.604 7.054 5.697 1.00 0.00 84 LYS A N 13
ATOM 23275 C CA . LYS A 1 84 ? -3.297 6.718 6.908 1.00 0.00 84 LYS A CA 13
ATOM 23276 C C . LYS A 1 84 ? -2.778 7.549 8.064 1.00 0.00 84 LYS A C 13
ATOM 23277 O O . LYS A 1 84 ? -3.537 7.895 8.960 1.00 0.00 84 LYS A O 13
ATOM 23296 N N . GLN A 1 85 ? -1.491 7.914 8.018 1.00 0.00 85 GLN A N 13
ATOM 23297 C CA . GLN A 1 85 ? -0.895 8.673 9.104 1.00 0.00 85 GLN A CA 13
ATOM 23298 C C . GLN A 1 85 ? -1.328 10.142 9.070 1.00 0.00 85 GLN A C 13
ATOM 23299 O O . GLN A 1 85 ? -1.376 10.817 10.099 1.00 0.00 85 GLN A O 13
ATOM 23313 N N . LEU A 1 86 ? -1.627 10.637 7.900 1.00 0.00 86 LEU A N 13
ATOM 23314 C CA . LEU A 1 86 ? -2.160 11.986 7.775 1.00 0.00 86 LEU A CA 13
ATOM 23315 C C . LEU A 1 86 ? -3.662 12.019 7.978 1.00 0.00 86 LEU A C 13
ATOM 23316 O O . LEU A 1 86 ? -4.194 12.961 8.566 1.00 0.00 86 LEU A O 13
ATOM 23332 N N . GLN A 1 87 ? -4.342 10.978 7.534 1.00 0.00 87 GLN A N 13
ATOM 23333 C CA . GLN A 1 87 ? -5.792 10.881 7.692 1.00 0.00 87 GLN A CA 13
ATOM 23334 C C . GLN A 1 87 ? -6.163 10.735 9.173 1.00 0.00 87 GLN A C 13
ATOM 23335 O O . GLN A 1 87 ? -7.198 11.227 9.621 1.00 0.00 87 GLN A O 13
ATOM 23349 N N . GLN A 1 88 ? -5.289 10.083 9.926 1.00 0.00 88 GLN A N 13
ATOM 23350 C CA . GLN A 1 88 ? -5.508 9.868 11.364 1.00 0.00 88 GLN A CA 13
ATOM 23351 C C . GLN A 1 88 ? -5.198 11.130 12.154 1.00 0.00 88 GLN A C 13
ATOM 23352 O O . GLN A 1 88 ? -5.491 11.215 13.343 1.00 0.00 88 GLN A O 13
ATOM 23366 N N . GLY A 1 89 ? -4.592 12.087 11.493 1.00 0.00 89 GLY A N 13
ATOM 23367 C CA . GLY A 1 89 ? -4.260 13.320 12.124 1.00 0.00 89 GLY A CA 13
ATOM 23368 C C . GLY A 1 89 ? -5.388 14.308 12.001 1.00 0.00 89 GLY A C 13
ATOM 23369 O O . GLY A 1 89 ? -6.560 13.958 12.183 1.00 0.00 89 GLY A O 13
ATOM 23373 N N . GLN A 1 90 ? -5.062 15.511 11.650 1.00 0.00 90 GLN A N 13
ATOM 23374 C CA . GLN A 1 90 ? -6.055 16.554 11.534 1.00 0.00 90 GLN A CA 13
ATOM 23375 C C . GLN A 1 90 ? -6.376 16.830 10.072 1.00 0.00 90 GLN A C 13
ATOM 23376 O O . GLN A 1 90 ? -7.548 16.859 9.676 1.00 0.00 90 GLN A O 13
ATOM 23390 N N . GLY A 1 91 ? -5.346 17.019 9.277 1.00 0.00 91 GLY A N 13
ATOM 23391 C CA . GLY A 1 91 ? -5.526 17.292 7.868 1.00 0.00 91 GLY A CA 13
ATOM 23392 C C . GLY A 1 91 ? -4.293 16.925 7.087 1.00 0.00 91 GLY A C 13
ATOM 23393 O O . GLY A 1 91 ? -3.592 15.981 7.455 1.00 0.00 91 GLY A O 13
ATOM 23397 N N . GLY A 1 92 ? -4.022 17.645 6.013 1.00 0.00 92 GLY A N 13
ATOM 23398 C CA . GLY A 1 92 ? -2.823 17.415 5.262 1.00 0.00 92 GLY A CA 13
ATOM 23399 C C . GLY A 1 92 ? -3.023 16.607 4.023 1.00 0.00 92 GLY A C 13
ATOM 23400 O O . GLY A 1 92 ? -2.346 16.847 3.055 1.00 0.00 92 GLY A O 13
ATOM 23404 N N . GLN A 1 93 ? -3.973 15.687 4.031 1.00 0.00 93 GLN A N 13
ATOM 23405 C CA . GLN A 1 93 ? -4.229 14.785 2.880 1.00 0.00 93 GLN A CA 13
ATOM 23406 C C . GLN A 1 93 ? -4.336 15.500 1.533 1.00 0.00 93 GLN A C 13
ATOM 23407 O O . GLN A 1 93 ? -3.895 14.973 0.515 1.00 0.00 93 GLN A O 13
ATOM 23421 N N . GLN A 1 94 ? -4.869 16.705 1.537 1.00 0.00 94 GLN A N 13
ATOM 23422 C CA . GLN A 1 94 ? -5.030 17.449 0.299 1.00 0.00 94 GLN A CA 13
ATOM 23423 C C . GLN A 1 94 ? -3.696 18.051 -0.159 1.00 0.00 94 GLN A C 13
ATOM 23424 O O . GLN A 1 94 ? -3.399 18.075 -1.350 1.00 0.00 94 GLN A O 13
ATOM 23438 N N . GLN A 1 95 ? -2.883 18.506 0.789 1.00 0.00 95 GLN A N 13
ATOM 23439 C CA . GLN A 1 95 ? -1.631 19.128 0.438 1.00 0.00 95 GLN A CA 13
ATOM 23440 C C . GLN A 1 95 ? -0.586 18.085 0.190 1.00 0.00 95 GLN A C 13
ATOM 23441 O O . GLN A 1 95 ? 0.121 18.136 -0.796 1.00 0.00 95 GLN A O 13
ATOM 23455 N N . VAL A 1 96 ? -0.547 17.105 1.073 1.00 0.00 96 VAL A N 13
ATOM 23456 C CA . VAL A 1 96 ? 0.359 15.965 0.977 1.00 0.00 96 VAL A CA 13
ATOM 23457 C C . VAL A 1 96 ? 0.142 15.211 -0.325 1.00 0.00 96 VAL A C 13
ATOM 23458 O O . VAL A 1 96 ? 1.064 14.581 -0.838 1.00 0.00 96 VAL A O 13
ATOM 23471 N N . GLN A 1 97 ? -1.063 15.348 -0.894 1.00 0.00 97 GLN A N 13
ATOM 23472 C CA . GLN A 1 97 ? -1.411 14.717 -2.170 1.00 0.00 97 GLN A CA 13
ATOM 23473 C C . GLN A 1 97 ? -0.352 14.988 -3.252 1.00 0.00 97 GLN A C 13
ATOM 23474 O O . GLN A 1 97 ? 0.072 14.068 -3.937 1.00 0.00 97 GLN A O 13
ATOM 23488 N N . GLN A 1 98 ? 0.116 16.238 -3.348 1.00 0.00 98 GLN A N 13
ATOM 23489 C CA . GLN A 1 98 ? 1.081 16.619 -4.384 1.00 0.00 98 GLN A CA 13
ATOM 23490 C C . GLN A 1 98 ? 2.428 15.930 -4.184 1.00 0.00 98 GLN A C 13
ATOM 23491 O O . GLN A 1 98 ? 3.240 15.855 -5.103 1.00 0.00 98 GLN A O 13
ATOM 23505 N N . MET A 1 99 ? 2.665 15.433 -2.997 1.00 0.00 99 MET A N 13
ATOM 23506 C CA . MET A 1 99 ? 3.929 14.831 -2.695 1.00 0.00 99 MET A CA 13
ATOM 23507 C C . MET A 1 99 ? 3.794 13.332 -2.749 1.00 0.00 99 MET A C 13
ATOM 23508 O O . MET A 1 99 ? 4.572 12.659 -3.392 1.00 0.00 99 MET A O 13
ATOM 23522 N N . VAL A 1 100 ? 2.783 12.815 -2.097 1.00 0.00 100 VAL A N 13
ATOM 23523 C CA . VAL A 1 100 ? 2.549 11.375 -2.071 1.00 0.00 100 VAL A CA 13
ATOM 23524 C C . VAL A 1 100 ? 2.208 10.829 -3.482 1.00 0.00 100 VAL A C 13
ATOM 23525 O O . VAL A 1 100 ? 2.454 9.662 -3.786 1.00 0.00 100 VAL A O 13
ATOM 23538 N N . LYS A 1 101 ? 1.694 11.693 -4.359 1.00 0.00 101 LYS A N 13
ATOM 23539 C CA . LYS A 1 101 ? 1.416 11.302 -5.744 1.00 0.00 101 LYS A CA 13
ATOM 23540 C C . LYS A 1 101 ? 2.718 10.946 -6.476 1.00 0.00 101 LYS A C 13
ATOM 23541 O O . LYS A 1 101 ? 2.697 10.215 -7.472 1.00 0.00 101 LYS A O 13
ATOM 23560 N N . LYS A 1 102 ? 3.849 11.485 -5.990 1.00 0.00 102 LYS A N 13
ATOM 23561 C CA . LYS A 1 102 ? 5.143 11.228 -6.579 1.00 0.00 102 LYS A CA 13
ATOM 23562 C C . LYS A 1 102 ? 5.472 9.767 -6.426 1.00 0.00 102 LYS A C 13
ATOM 23563 O O . LYS A 1 102 ? 6.088 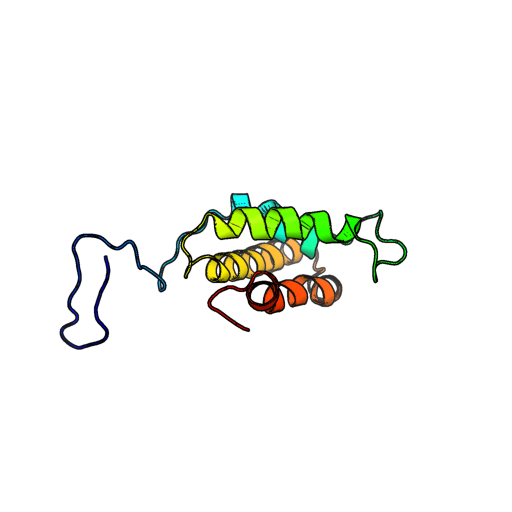9.170 -7.302 1.00 0.00 102 LYS A O 13
ATOM 23582 N N . ALA A 1 103 ? 4.999 9.185 -5.324 1.00 0.00 103 ALA A N 13
ATOM 23583 C CA . ALA A 1 103 ? 5.162 7.766 -5.076 1.00 0.00 103 ALA A CA 13
ATOM 23584 C C . ALA A 1 103 ? 4.413 6.989 -6.133 1.00 0.00 103 ALA A C 13
ATOM 23585 O O . ALA A 1 103 ? 4.895 6.021 -6.643 1.00 0.00 103 ALA A O 13
ATOM 23592 N N . GLN A 1 104 ? 3.269 7.487 -6.535 1.00 0.00 104 GLN A N 13
ATOM 23593 C CA . GLN A 1 104 ? 2.472 6.814 -7.543 1.00 0.00 104 GLN A CA 13
ATOM 23594 C C . GLN A 1 104 ? 3.176 6.858 -8.913 1.00 0.00 104 GLN A C 13
ATOM 23595 O O . GLN A 1 104 ? 2.876 6.075 -9.807 1.00 0.00 104 GLN A O 13
ATOM 23609 N N . MET A 1 105 ? 4.126 7.770 -9.064 1.00 0.00 105 MET A N 13
ATOM 23610 C CA . MET A 1 105 ? 4.922 7.832 -10.285 1.00 0.00 105 MET A CA 13
ATOM 23611 C C . MET A 1 105 ? 6.184 6.989 -10.126 1.00 0.00 105 MET A C 13
ATOM 23612 O O . MET A 1 105 ? 6.858 6.681 -11.102 1.00 0.00 105 MET A O 13
ATOM 23626 N N . LEU A 1 106 ? 6.499 6.621 -8.883 1.00 0.00 106 LEU A N 13
ATOM 23627 C CA . LEU A 1 106 ? 7.712 5.854 -8.543 1.00 0.00 106 LEU A CA 13
ATOM 23628 C C . LEU A 1 106 ? 7.872 4.571 -9.364 1.00 0.00 106 LEU A C 13
ATOM 23629 O O . LEU A 1 106 ? 8.965 4.310 -9.832 1.00 0.00 106 LEU A O 13
ATOM 23645 N N . PRO A 1 107 ? 6.809 3.737 -9.580 1.00 0.00 107 PRO A N 13
ATOM 23646 C CA . PRO A 1 107 ? 6.946 2.554 -10.414 1.00 0.00 107 PRO A CA 13
ATOM 23647 C C . PRO A 1 107 ? 7.355 2.882 -11.843 1.00 0.00 107 PRO A C 13
ATOM 23648 O O . PRO A 1 107 ? 7.971 2.068 -12.504 1.00 0.00 107 PRO A O 13
ATOM 23659 N N . ASN A 1 108 ? 7.076 4.078 -12.296 1.00 0.00 108 ASN A N 13
ATOM 23660 C CA . ASN A 1 108 ? 7.450 4.454 -13.600 1.00 0.00 108 ASN A CA 13
ATOM 23661 C C . ASN A 1 108 ? 8.850 5.058 -13.591 1.00 0.00 108 ASN A C 13
ATOM 23662 O O . ASN A 1 108 ? 9.643 4.804 -14.474 1.00 0.00 108 ASN A O 13
ATOM 23673 N N . GLN A 1 109 ? 9.160 5.821 -12.549 1.00 0.00 109 GLN A N 13
ATOM 23674 C CA . GLN A 1 109 ? 10.461 6.506 -12.435 1.00 0.00 109 GLN A CA 13
ATOM 23675 C C . GLN A 1 109 ? 11.585 5.557 -12.024 1.00 0.00 109 GLN A C 13
ATOM 23676 O O . GLN A 1 109 ? 12.727 5.729 -12.424 1.00 0.00 109 GLN A O 13
ATOM 23690 N N . CYS A 1 110 ? 11.260 4.585 -11.207 1.00 0.00 110 CYS A N 13
ATOM 23691 C CA . CYS A 1 110 ? 12.251 3.660 -10.674 1.00 0.00 110 CYS A CA 13
ATOM 23692 C C . CYS A 1 110 ? 12.354 2.439 -11.582 1.00 0.00 110 CYS A C 13
ATOM 23693 O O . CYS A 1 110 ? 13.172 1.552 -11.347 1.00 0.00 110 CYS A O 13
ATOM 23700 N N . ASN A 1 111 ? 11.504 2.418 -12.625 1.00 0.00 111 ASN A N 13
ATOM 23701 C CA . ASN A 1 111 ? 11.477 1.343 -13.635 1.00 0.00 111 ASN A CA 13
ATOM 23702 C C . ASN A 1 111 ? 11.024 0.041 -12.987 1.00 0.00 111 ASN A C 13
ATOM 23703 O O . ASN A 1 111 ? 11.727 -0.968 -12.973 1.00 0.00 111 ASN A O 13
ATOM 23714 N N . LEU A 1 112 ? 9.869 0.107 -12.384 1.00 0.00 112 LEU A N 13
ATOM 23715 C CA . LEU A 1 112 ? 9.297 -1.031 -11.703 1.00 0.00 112 LEU A CA 13
ATOM 23716 C C . LEU A 1 112 ? 8.222 -1.674 -12.570 1.00 0.00 112 LEU A C 13
ATOM 23717 O O . LEU A 1 112 ? 7.619 -1.008 -13.415 1.00 0.00 112 LEU A O 13
ATOM 23733 N N . GLN A 1 113 ? 7.947 -2.945 -12.319 1.00 0.00 113 GLN A N 13
ATOM 23734 C CA . GLN A 1 113 ? 7.032 -3.774 -13.147 1.00 0.00 113 GLN A CA 13
ATOM 23735 C C . GLN A 1 113 ? 5.555 -3.501 -12.860 1.00 0.00 113 GLN A C 13
ATOM 23736 O O . GLN A 1 113 ? 4.708 -4.406 -12.909 1.00 0.00 113 GLN A O 13
ATOM 23750 N N . CYS A 1 114 ? 5.247 -2.271 -12.670 1.00 0.00 114 CYS A N 13
ATOM 23751 C CA . CYS A 1 114 ? 3.941 -1.836 -12.283 1.00 0.00 114 CYS A CA 13
ATOM 23752 C C . CYS A 1 114 ? 3.769 -0.395 -12.753 1.00 0.00 114 CYS A C 13
ATOM 23753 O O . CYS A 1 114 ? 4.770 0.290 -12.994 1.00 0.00 114 CYS A O 13
ATOM 23760 N N . SER A 1 115 ? 2.548 0.060 -12.898 1.00 0.00 115 SER A N 13
ATOM 23761 C CA . SER A 1 115 ? 2.278 1.416 -13.304 1.00 0.00 115 SER A CA 13
ATOM 23762 C C . SER A 1 115 ? 0.992 1.902 -12.642 1.00 0.00 115 SER A C 13
ATOM 23763 O O . SER A 1 115 ? 0.054 1.124 -12.465 1.00 0.00 115 SER A O 13
ATOM 23771 N N . ILE A 1 116 ? 0.961 3.146 -12.224 1.00 0.00 116 ILE A N 13
ATOM 23772 C CA . ILE A 1 116 ? -0.215 3.689 -11.584 1.00 0.00 116 ILE A CA 13
ATOM 23773 C C . ILE A 1 116 ? -0.902 4.637 -12.547 1.00 0.00 116 ILE A C 13
ATOM 23774 O O . ILE A 1 116 ? -1.899 4.245 -13.171 1.00 0.00 116 ILE A O 13
ATOM 23791 N N . GLY A 1 1 ? -0.129 -12.552 -1.204 1.00 0.00 1 GLY A N 14
ATOM 23792 C CA . GLY A 1 1 ? -1.389 -11.953 -0.735 1.00 0.00 1 GLY A CA 14
ATOM 23793 C C . GLY A 1 1 ? -1.143 -11.045 0.433 1.00 0.00 1 GLY A C 14
ATOM 23794 O O . GLY A 1 1 ? -0.127 -10.376 0.481 1.00 0.00 1 GLY A O 14
ATOM 23800 N N . ARG A 1 2 ? -2.031 -11.021 1.385 1.00 0.00 2 ARG A N 14
ATOM 23801 C CA . ARG A 1 2 ? -1.825 -10.157 2.526 1.00 0.00 2 ARG A CA 14
ATOM 23802 C C . ARG A 1 2 ? -1.118 -10.914 3.572 1.00 0.00 2 ARG A C 14
ATOM 23803 O O . ARG A 1 2 ? -1.551 -11.974 3.955 1.00 0.00 2 ARG A O 14
ATOM 23824 N N . CYS A 1 3 ? -0.059 -10.389 4.036 1.00 0.00 3 CYS A N 14
ATOM 23825 C CA . CYS A 1 3 ? 0.645 -11.020 5.080 1.00 0.00 3 CYS A CA 14
ATOM 23826 C C . CYS A 1 3 ? 0.796 -10.064 6.201 1.00 0.00 3 CYS A C 14
ATOM 23827 O O . CYS A 1 3 ? 1.012 -8.855 5.974 1.00 0.00 3 CYS A O 14
ATOM 23834 N N . THR A 1 4 ? 0.657 -10.560 7.388 1.00 0.00 4 THR A N 14
ATOM 23835 C CA . THR A 1 4 ? 0.847 -9.764 8.542 1.00 0.00 4 THR A CA 14
ATOM 23836 C C . THR A 1 4 ? 2.313 -9.435 8.626 1.00 0.00 4 THR A C 14
ATOM 23837 O O . THR A 1 4 ? 3.175 -10.280 8.300 1.00 0.00 4 THR A O 14
ATOM 23848 N N . LYS A 1 5 ? 2.617 -8.237 9.003 1.00 0.00 5 LYS A N 14
ATOM 23849 C CA . LYS A 1 5 ? 3.972 -7.810 9.025 1.00 0.00 5 LYS A CA 14
ATOM 23850 C C . LYS A 1 5 ? 4.622 -8.222 10.331 1.00 0.00 5 LYS A C 14
ATOM 23851 O O . LYS A 1 5 ? 4.871 -7.403 11.213 1.00 0.00 5 LYS A O 14
ATOM 23870 N N . SER A 1 6 ? 4.805 -9.499 10.474 1.00 0.00 6 SER A N 14
ATOM 23871 C CA . SER A 1 6 ? 5.398 -10.075 11.625 1.00 0.00 6 SER A CA 14
ATOM 23872 C C . SER A 1 6 ? 6.139 -11.323 11.167 1.00 0.00 6 SER A C 14
ATOM 23873 O O . SER A 1 6 ? 6.044 -11.695 9.994 1.00 0.00 6 SER A O 14
ATOM 23881 N N . ILE A 1 7 ? 6.896 -11.920 12.043 1.00 0.00 7 ILE A N 14
ATOM 23882 C CA . ILE A 1 7 ? 7.631 -13.137 11.766 1.00 0.00 7 ILE A CA 14
ATOM 23883 C C . ILE A 1 7 ? 7.310 -14.153 12.867 1.00 0.00 7 ILE A C 14
ATOM 23884 O O . ILE A 1 7 ? 7.593 -13.891 14.046 1.00 0.00 7 ILE A O 14
ATOM 23900 N N . PRO A 1 8 ? 6.712 -15.308 12.529 1.00 0.00 8 PRO A N 14
ATOM 23901 C CA . PRO A 1 8 ? 6.360 -15.677 11.146 1.00 0.00 8 PRO A CA 14
ATOM 23902 C C . PRO A 1 8 ? 5.160 -14.880 10.607 1.00 0.00 8 PRO A C 14
ATOM 23903 O O . PRO A 1 8 ? 4.248 -14.510 11.369 1.00 0.00 8 PRO A O 14
ATOM 23914 N N . PRO A 1 9 ? 5.163 -14.572 9.309 1.00 0.00 9 PRO A N 14
ATOM 23915 C CA . PRO A 1 9 ? 4.101 -13.808 8.691 1.00 0.00 9 PRO A CA 14
ATOM 23916 C C . PRO A 1 9 ? 2.861 -14.653 8.433 1.00 0.00 9 PRO A C 14
ATOM 23917 O O . PRO A 1 9 ? 2.947 -15.801 7.985 1.00 0.00 9 PRO A O 14
ATOM 23928 N N . ILE A 1 10 ? 1.736 -14.099 8.723 1.00 0.00 10 ILE A N 14
ATOM 23929 C CA . ILE A 1 10 ? 0.483 -14.761 8.514 1.00 0.00 10 ILE A CA 14
ATOM 23930 C C . ILE A 1 10 ? -0.050 -14.294 7.169 1.00 0.00 10 ILE A C 14
ATOM 23931 O O . ILE A 1 10 ? -0.391 -13.128 7.020 1.00 0.00 10 ILE A O 14
ATOM 23947 N N . CYS A 1 11 ? -0.064 -15.164 6.193 1.00 0.00 11 CYS A N 14
ATOM 23948 C CA . CYS A 1 11 ? -0.482 -14.767 4.864 1.00 0.00 11 CYS A CA 14
ATOM 23949 C C . CYS A 1 11 ? -1.867 -15.271 4.504 1.00 0.00 11 CYS A C 14
ATOM 23950 O O . CYS A 1 11 ? -2.235 -16.423 4.793 1.00 0.00 11 CYS A O 14
ATOM 23957 N N . PHE A 1 12 ? -2.624 -14.382 3.922 1.00 0.00 12 PHE A N 14
ATOM 23958 C CA . PHE A 1 12 ? -3.938 -14.618 3.401 1.00 0.00 12 PHE A CA 14
ATOM 23959 C C . PHE A 1 12 ? -3.888 -14.524 1.886 1.00 0.00 12 PHE A C 14
ATOM 23960 O O . PHE A 1 12 ? -3.006 -13.835 1.350 1.00 0.00 12 PHE A O 14
ATOM 23977 N N . PRO A 1 13 ? -4.831 -15.194 1.180 1.00 0.00 13 PRO A N 14
ATOM 23978 C CA . PRO A 1 13 ? -4.896 -15.213 -0.300 1.00 0.00 13 PRO A CA 14
ATOM 23979 C C . PRO A 1 13 ? -4.770 -13.829 -0.928 1.00 0.00 13 PRO A C 14
ATOM 23980 O O . PRO A 1 13 ? -3.867 -13.577 -1.729 1.00 0.00 13 PRO A O 14
ATOM 23991 N N . ASP A 1 14 ? -5.640 -12.941 -0.533 1.00 0.00 14 ASP A N 14
ATOM 23992 C CA . ASP A 1 14 ? -5.670 -11.591 -1.049 1.00 0.00 14 ASP A CA 14
ATOM 23993 C C . ASP A 1 14 ? -6.431 -10.778 -0.002 1.00 0.00 14 ASP A C 14
ATOM 23994 O O . ASP A 1 14 ? -6.407 -11.146 1.178 1.00 0.00 14 ASP A O 14
ATOM 24003 N N . GLY A 1 15 ? -7.062 -9.715 -0.379 1.00 0.00 15 GLY A N 14
ATOM 24004 C CA . GLY A 1 15 ? -7.804 -8.921 0.554 1.00 0.00 15 GLY A CA 14
ATOM 24005 C C . GLY A 1 15 ? -8.831 -8.122 -0.138 1.00 0.00 15 GLY A C 14
ATOM 24006 O O . GLY A 1 15 ? -10.029 -8.339 0.041 1.00 0.00 15 GLY A O 14
ATOM 24010 N N . LEU A 1 16 ? -8.375 -7.218 -0.943 1.00 0.00 16 LEU A N 14
ATOM 24011 C CA . LEU A 1 16 ? -9.244 -6.368 -1.680 1.00 0.00 16 LEU A CA 14
ATOM 24012 C C . LEU A 1 16 ? -8.689 -6.265 -3.075 1.00 0.00 16 LEU A C 14
ATOM 24013 O O . LEU A 1 16 ? -9.321 -6.692 -4.047 1.00 0.00 16 LEU A O 14
ATOM 24029 N N . ASP A 1 17 ? -7.505 -5.740 -3.156 1.00 0.00 17 ASP A N 14
ATOM 24030 C CA . ASP A 1 17 ? -6.798 -5.595 -4.420 1.00 0.00 17 ASP A CA 14
ATOM 24031 C C . ASP A 1 17 ? -5.309 -5.752 -4.203 1.00 0.00 17 ASP A C 14
ATOM 24032 O O . ASP A 1 17 ? -4.670 -4.894 -3.588 1.00 0.00 17 ASP A O 14
ATOM 24041 N N . ASN A 1 18 ? -4.779 -6.857 -4.641 1.00 0.00 18 ASN A N 14
ATOM 24042 C CA . ASN A 1 18 ? -3.354 -7.155 -4.536 1.00 0.00 18 ASN A CA 14
ATOM 24043 C C . ASN A 1 18 ? -2.912 -7.735 -5.838 1.00 0.00 18 ASN A C 14
ATOM 24044 O O . ASN A 1 18 ? -3.397 -8.789 -6.227 1.00 0.00 18 ASN A O 14
ATOM 24055 N N . PRO A 1 19 ? -2.033 -7.056 -6.572 1.00 0.00 19 PRO A N 14
ATOM 24056 C CA . PRO A 1 19 ? -1.506 -7.580 -7.822 1.00 0.00 19 PRO A CA 14
ATOM 24057 C C . PRO A 1 19 ? -0.729 -8.871 -7.567 1.00 0.00 19 PRO A C 14
ATOM 24058 O O . PRO A 1 19 ? -0.865 -9.848 -8.307 1.00 0.00 19 PRO A O 14
ATOM 24069 N N . ARG A 1 20 ? 0.072 -8.873 -6.510 1.00 0.00 20 ARG A N 14
ATOM 24070 C CA . ARG A 1 20 ? 0.734 -10.093 -6.064 1.00 0.00 20 ARG A CA 14
ATOM 24071 C C . ARG A 1 20 ? 0.399 -10.277 -4.623 1.00 0.00 20 ARG A C 14
ATOM 24072 O O . ARG A 1 20 ? -0.091 -11.336 -4.196 1.00 0.00 20 ARG A O 14
ATOM 24093 N N . GLY A 1 21 ? 0.614 -9.220 -3.877 1.00 0.00 21 GLY A N 14
ATOM 24094 C CA . GLY A 1 21 ? 0.452 -9.282 -2.481 1.00 0.00 21 GLY A CA 14
ATOM 24095 C C . GLY A 1 21 ? 1.747 -9.590 -1.873 1.00 0.00 21 GLY A C 14
ATOM 24096 O O . GLY A 1 21 ? 1.965 -10.681 -1.352 1.00 0.00 21 GLY A O 14
ATOM 24100 N N . CYS A 1 22 ? 2.625 -8.680 -2.015 1.00 0.00 22 CYS A N 14
ATOM 24101 C CA . CYS A 1 22 ? 3.902 -8.788 -1.435 1.00 0.00 22 CYS A CA 14
ATOM 24102 C C . CYS A 1 22 ? 3.900 -8.157 -0.075 1.00 0.00 22 CYS A C 14
ATOM 24103 O O . CYS A 1 22 ? 3.106 -7.254 0.214 1.00 0.00 22 CYS A O 14
ATOM 24110 N N . GLN A 1 23 ? 4.718 -8.656 0.768 1.00 0.00 23 GLN A N 14
ATOM 24111 C CA . GLN A 1 23 ? 4.846 -8.147 2.082 1.00 0.00 23 GLN A CA 14
ATOM 24112 C C . GLN A 1 23 ? 6.150 -7.396 2.222 1.00 0.00 23 GLN A C 14
ATOM 24113 O O . GLN A 1 23 ? 7.221 -7.971 2.353 1.00 0.00 23 GLN A O 14
ATOM 24127 N N . ILE A 1 24 ? 6.059 -6.132 2.121 1.00 0.00 24 ILE A N 14
ATOM 24128 C CA . ILE A 1 24 ? 7.217 -5.295 2.177 1.00 0.00 24 ILE A CA 14
ATOM 24129 C C . ILE A 1 24 ? 7.224 -4.622 3.533 1.00 0.00 24 ILE A C 14
ATOM 24130 O O . ILE A 1 24 ? 6.157 -4.230 4.032 1.00 0.00 24 ILE A O 14
ATOM 24146 N N . ARG A 1 25 ? 8.381 -4.519 4.148 1.00 0.00 25 ARG A N 14
ATOM 24147 C CA . ARG A 1 25 ? 8.485 -3.889 5.430 1.00 0.00 25 ARG A CA 14
ATOM 24148 C C . ARG A 1 25 ? 8.221 -2.396 5.319 1.00 0.00 25 ARG A C 14
ATOM 24149 O O . ARG A 1 25 ? 8.953 -1.671 4.660 1.00 0.00 25 ARG A O 14
ATOM 24170 N N . ILE A 1 26 ? 7.178 -1.937 5.976 1.00 0.00 26 ILE A N 14
ATOM 24171 C CA . ILE A 1 26 ? 6.754 -0.534 5.894 1.00 0.00 26 ILE A CA 14
ATOM 24172 C C . ILE A 1 26 ? 7.782 0.439 6.455 1.00 0.00 26 ILE A C 14
ATOM 24173 O O . ILE A 1 26 ? 7.726 1.639 6.197 1.00 0.00 26 ILE A O 14
ATOM 24189 N N . GLN A 1 27 ? 8.747 -0.096 7.168 1.00 0.00 27 GLN A N 14
ATOM 24190 C CA . GLN A 1 27 ? 9.775 0.697 7.784 1.00 0.00 27 GLN A CA 14
ATOM 24191 C C . GLN A 1 27 ? 10.793 1.120 6.746 1.00 0.00 27 GLN A C 14
ATOM 24192 O O . GLN A 1 27 ? 11.511 2.096 6.931 1.00 0.00 27 GLN A O 14
ATOM 24206 N N . GLN A 1 28 ? 10.833 0.406 5.626 1.00 0.00 28 GLN A N 14
ATOM 24207 C CA . GLN A 1 28 ? 11.795 0.724 4.609 1.00 0.00 28 GLN A CA 14
ATOM 24208 C C . GLN A 1 28 ? 11.226 1.794 3.694 1.00 0.00 28 GLN A C 14
ATOM 24209 O O . GLN A 1 28 ? 11.944 2.421 2.932 1.00 0.00 28 GLN A O 14
ATOM 24223 N N . LEU A 1 29 ? 9.916 1.983 3.773 1.00 0.00 29 LEU A N 14
ATOM 24224 C CA . LEU A 1 29 ? 9.247 3.018 2.996 1.00 0.00 29 LEU A CA 14
ATOM 24225 C C . LEU A 1 29 ? 9.023 4.215 3.842 1.00 0.00 29 LEU A C 14
ATOM 24226 O O . LEU A 1 29 ? 8.454 5.208 3.389 1.00 0.00 29 LEU A O 14
ATOM 24242 N N . ASN A 1 30 ? 9.488 4.128 5.073 1.00 0.00 30 ASN A N 14
ATOM 24243 C CA . ASN A 1 30 ? 9.328 5.181 6.046 1.00 0.00 30 ASN A CA 14
ATOM 24244 C C . ASN A 1 30 ? 9.892 6.503 5.549 1.00 0.00 30 ASN A C 14
ATOM 24245 O O . ASN A 1 30 ? 9.307 7.547 5.811 1.00 0.00 30 ASN A O 14
ATOM 24256 N N . HIS A 1 31 ? 10.964 6.453 4.747 1.00 0.00 31 HIS A N 14
ATOM 24257 C CA . HIS A 1 31 ? 11.593 7.685 4.275 1.00 0.00 31 HIS A CA 14
ATOM 24258 C C . HIS A 1 31 ? 10.674 8.326 3.247 1.00 0.00 31 HIS A C 14
ATOM 24259 O O . HIS A 1 31 ? 10.302 9.486 3.394 1.00 0.00 31 HIS A O 14
ATOM 24273 N N . CYS A 1 32 ? 10.281 7.543 2.235 1.00 0.00 32 CYS A N 14
ATOM 24274 C CA . CYS A 1 32 ? 9.361 7.995 1.195 1.00 0.00 32 CYS A CA 14
ATOM 24275 C C . CYS A 1 32 ? 8.088 8.522 1.827 1.00 0.00 32 CYS A C 14
ATOM 24276 O O . CYS A 1 32 ? 7.710 9.668 1.607 1.00 0.00 32 CYS A O 14
ATOM 24283 N N . GLN A 1 33 ? 7.480 7.697 2.665 1.00 0.00 33 GLN A N 14
ATOM 24284 C CA . GLN A 1 33 ? 6.305 8.036 3.405 1.00 0.00 33 GLN A CA 14
ATOM 24285 C C . GLN A 1 33 ? 6.434 9.387 4.137 1.00 0.00 33 GLN A C 14
ATOM 24286 O O . GLN A 1 33 ? 5.650 10.302 3.886 1.00 0.00 33 GLN A O 14
ATOM 24300 N N . MET A 1 34 ? 7.437 9.518 5.017 1.00 0.00 34 MET A N 14
ATOM 24301 C CA . MET A 1 34 ? 7.548 10.733 5.821 1.00 0.00 34 MET A CA 14
ATOM 24302 C C . MET A 1 34 ? 7.847 11.932 4.975 1.00 0.00 34 MET A C 14
ATOM 24303 O O . MET A 1 34 ? 7.214 12.955 5.133 1.00 0.00 34 MET A O 14
ATOM 24317 N N . HIS A 1 35 ? 8.748 11.768 4.035 1.00 0.00 35 HIS A N 14
ATOM 24318 C CA . HIS A 1 35 ? 9.231 12.862 3.214 1.00 0.00 35 HIS A CA 14
ATOM 24319 C C . HIS A 1 35 ? 8.128 13.378 2.294 1.00 0.00 35 HIS A C 14
ATOM 24320 O O . HIS A 1 35 ? 8.080 14.565 1.987 1.00 0.00 35 HIS A O 14
ATOM 24334 N N . LEU A 1 36 ? 7.251 12.491 1.858 1.00 0.00 36 LEU A N 14
ATOM 24335 C CA . LEU A 1 36 ? 6.140 12.891 1.012 1.00 0.00 36 LEU A CA 14
ATOM 24336 C C . LEU A 1 36 ? 5.033 13.526 1.827 1.00 0.00 36 LEU A C 14
ATOM 24337 O O . LEU A 1 36 ? 4.257 14.310 1.326 1.00 0.00 36 LEU A O 14
ATOM 24353 N N . THR A 1 37 ? 4.946 13.187 3.081 1.00 0.00 37 THR A N 14
ATOM 24354 C CA . THR A 1 37 ? 3.973 13.855 3.917 1.00 0.00 37 THR A CA 14
ATOM 24355 C C . THR A 1 37 ? 4.595 15.080 4.601 1.00 0.00 37 THR A C 14
ATOM 24356 O O . THR A 1 37 ? 3.932 15.809 5.350 1.00 0.00 37 THR A O 14
ATOM 24367 N N . SER A 1 38 ? 5.856 15.294 4.321 1.00 0.00 38 SER A N 14
ATOM 24368 C CA . SER A 1 38 ? 6.627 16.322 4.935 1.00 0.00 38 SER A CA 14
ATOM 24369 C C . SER A 1 38 ? 6.520 17.626 4.183 1.00 0.00 38 SER A C 14
ATOM 24370 O O . SER A 1 38 ? 6.804 17.704 2.980 1.00 0.00 38 SER A O 14
ATOM 24378 N N . PHE A 1 39 ? 6.073 18.612 4.886 1.00 0.00 39 PHE A N 14
ATOM 24379 C CA . PHE A 1 39 ? 6.101 19.963 4.454 1.00 0.00 39 PHE A CA 14
ATOM 24380 C C . PHE A 1 39 ? 6.742 20.707 5.566 1.00 0.00 39 PHE A C 14
ATOM 24381 O O . PHE A 1 39 ? 6.103 20.996 6.584 1.00 0.00 39 PHE A O 14
ATOM 24398 N N . ASP A 1 40 ? 8.017 20.897 5.454 1.00 0.00 40 ASP A N 14
ATOM 24399 C CA . ASP A 1 40 ? 8.769 21.549 6.494 1.00 0.00 40 ASP A CA 14
ATOM 24400 C C . ASP A 1 40 ? 8.534 23.067 6.427 1.00 0.00 40 ASP A C 14
ATOM 24401 O O . ASP A 1 40 ? 7.836 23.563 5.541 1.00 0.00 40 ASP A O 14
ATOM 24410 N N . TYR A 1 41 ? 9.119 23.771 7.321 1.00 0.00 41 TYR A N 14
ATOM 24411 C CA . TYR A 1 41 ? 8.900 25.171 7.492 1.00 0.00 41 TYR A CA 14
ATOM 24412 C C . TYR A 1 41 ? 10.026 25.986 6.907 1.00 0.00 41 TYR A C 14
ATOM 24413 O O . TYR A 1 41 ? 9.810 27.082 6.408 1.00 0.00 41 TYR A O 14
ATOM 24431 N N . LYS A 1 42 ? 11.228 25.440 6.921 1.00 0.00 42 LYS A N 14
ATOM 24432 C CA . LYS A 1 42 ? 12.368 26.209 6.459 1.00 0.00 42 LYS A CA 14
ATOM 24433 C C . LYS A 1 42 ? 12.633 25.957 4.980 1.00 0.00 42 LYS A C 14
ATOM 24434 O O . LYS A 1 42 ? 13.680 26.312 4.448 1.00 0.00 42 LYS A O 14
ATOM 24453 N N . LEU A 1 43 ? 11.647 25.355 4.335 1.00 0.00 43 LEU A N 14
ATOM 24454 C CA . LEU A 1 43 ? 11.668 25.101 2.906 1.00 0.00 43 LEU A CA 14
ATOM 24455 C C . LEU A 1 43 ? 11.782 26.419 2.145 1.00 0.00 43 LEU A C 14
ATOM 24456 O O . LEU A 1 43 ? 10.823 27.183 2.078 1.00 0.00 43 LEU A O 14
ATOM 24472 N N . ARG A 1 44 ? 12.951 26.711 1.654 1.00 0.00 44 ARG A N 14
ATOM 24473 C CA . ARG A 1 44 ? 13.172 27.907 0.866 1.00 0.00 44 ARG A CA 14
ATOM 24474 C C . ARG A 1 44 ? 13.672 27.538 -0.512 1.00 0.00 44 ARG A C 14
ATOM 24475 O O . ARG A 1 44 ? 13.659 28.349 -1.429 1.00 0.00 44 ARG A O 14
ATOM 24496 N N . MET A 1 45 ? 14.101 26.309 -0.657 1.00 0.00 45 MET A N 14
ATOM 24497 C CA . MET A 1 45 ? 14.635 25.811 -1.911 1.00 0.00 45 MET A CA 14
ATOM 24498 C C . MET A 1 45 ? 14.032 24.465 -2.215 1.00 0.00 45 MET A C 14
ATOM 24499 O O . MET A 1 45 ? 14.654 23.621 -2.870 1.00 0.00 45 MET A O 14
ATOM 24513 N N . ALA A 1 46 ? 12.815 24.274 -1.782 1.00 0.00 46 ALA A N 14
ATOM 24514 C CA . ALA A 1 46 ? 12.150 23.004 -1.944 1.00 0.00 46 ALA A CA 14
ATOM 24515 C C . ALA A 1 46 ? 10.927 23.123 -2.838 1.00 0.00 46 ALA A C 14
ATOM 24516 O O . ALA A 1 46 ? 10.017 22.292 -2.775 1.00 0.00 46 ALA A O 14
ATOM 24523 N N . VAL A 1 47 ? 10.898 24.129 -3.679 1.00 0.00 47 VAL A N 14
ATOM 24524 C CA . VAL A 1 47 ? 9.771 24.305 -4.592 1.00 0.00 47 VAL A CA 14
ATOM 24525 C C . VAL A 1 47 ? 9.927 23.299 -5.727 1.00 0.00 47 VAL A C 14
ATOM 24526 O O . VAL A 1 47 ? 9.087 22.412 -5.920 1.00 0.00 47 VAL A O 14
ATOM 24539 N N . GLU A 1 48 ? 11.020 23.449 -6.442 1.00 0.00 48 GLU A N 14
ATOM 24540 C CA . GLU A 1 48 ? 11.454 22.557 -7.502 1.00 0.00 48 GLU A CA 14
ATOM 24541 C C . GLU A 1 48 ? 12.949 22.599 -7.504 1.00 0.00 48 GLU A C 14
ATOM 24542 O O . GLU A 1 48 ? 13.536 23.627 -7.837 1.00 0.00 48 GLU A O 14
ATOM 24554 N N . ASN A 1 49 ? 13.572 21.539 -7.120 1.00 0.00 49 ASN A N 14
ATOM 24555 C CA . ASN A 1 49 ? 15.008 21.524 -6.974 1.00 0.00 49 ASN A CA 14
ATOM 24556 C C . ASN A 1 49 ? 15.510 20.123 -7.257 1.00 0.00 49 ASN A C 14
ATOM 24557 O O . ASN A 1 49 ? 14.922 19.165 -6.771 1.00 0.00 49 ASN A O 14
ATOM 24568 N N . PRO A 1 50 ? 16.578 19.970 -8.071 1.00 0.00 50 PRO A N 14
ATOM 24569 C CA . PRO A 1 50 ? 17.164 18.657 -8.389 1.00 0.00 50 PRO A CA 14
ATOM 24570 C C . PRO A 1 50 ? 17.509 17.857 -7.129 1.00 0.00 50 PRO A C 14
ATOM 24571 O O . PRO A 1 50 ? 17.306 16.643 -7.074 1.00 0.00 50 PRO A O 14
ATOM 24582 N N . LYS A 1 51 ? 17.948 18.562 -6.091 1.00 0.00 51 LYS A N 14
ATOM 24583 C CA . LYS A 1 51 ? 18.366 17.940 -4.842 1.00 0.00 51 LYS A CA 14
ATOM 24584 C C . LYS A 1 51 ? 17.214 17.314 -4.091 1.00 0.00 51 LYS A C 14
ATOM 24585 O O . LYS A 1 51 ? 17.412 16.445 -3.269 1.00 0.00 51 LYS A O 14
ATOM 24604 N N . GLN A 1 52 ? 16.010 17.741 -4.401 1.00 0.00 52 GLN A N 14
ATOM 24605 C CA . GLN A 1 52 ? 14.813 17.191 -3.779 1.00 0.00 52 GLN A CA 14
ATOM 24606 C C . GLN A 1 52 ? 14.621 15.728 -4.156 1.00 0.00 52 GLN A C 14
ATOM 24607 O O . GLN A 1 52 ? 14.070 14.957 -3.392 1.00 0.00 52 GLN A O 14
ATOM 24621 N N . GLN A 1 53 ? 15.146 15.339 -5.310 1.00 0.00 53 GLN A N 14
ATOM 24622 C CA . GLN A 1 53 ? 15.002 13.975 -5.813 1.00 0.00 53 GLN A CA 14
ATOM 24623 C C . GLN A 1 53 ? 15.958 12.997 -5.119 1.00 0.00 53 GLN A C 14
ATOM 24624 O O . GLN A 1 53 ? 16.010 11.815 -5.466 1.00 0.00 53 GLN A O 14
ATOM 24638 N N . GLN A 1 54 ? 16.678 13.487 -4.115 1.00 0.00 54 GLN A N 14
ATOM 24639 C CA . GLN A 1 54 ? 17.602 12.675 -3.319 1.00 0.00 54 GLN A CA 14
ATOM 24640 C C . GLN A 1 54 ? 16.867 11.496 -2.685 1.00 0.00 54 GLN A C 14
ATOM 24641 O O . GLN A 1 54 ? 17.381 10.380 -2.628 1.00 0.00 54 GLN A O 14
ATOM 24655 N N . HIS A 1 55 ? 15.631 11.745 -2.266 1.00 0.00 55 HIS A N 14
ATOM 24656 C CA . HIS A 1 55 ? 14.826 10.744 -1.612 1.00 0.00 55 HIS A CA 14
ATOM 24657 C C . HIS A 1 55 ? 14.465 9.608 -2.551 1.00 0.00 55 HIS A C 14
ATOM 24658 O O . HIS A 1 55 ? 14.237 8.496 -2.114 1.00 0.00 55 HIS A O 14
ATOM 24672 N N . LEU A 1 56 ? 14.500 9.875 -3.848 1.00 0.00 56 LEU A N 14
ATOM 24673 C CA . LEU A 1 56 ? 14.221 8.857 -4.834 1.00 0.00 56 LEU A CA 14
ATOM 24674 C C . LEU A 1 56 ? 15.405 7.938 -4.903 1.00 0.00 56 LEU A C 14
ATOM 24675 O O . LEU A 1 56 ? 15.245 6.737 -4.882 1.00 0.00 56 LEU A O 14
ATOM 24691 N N . SER A 1 57 ? 16.589 8.509 -4.911 1.00 0.00 57 SER A N 14
ATOM 24692 C CA . SER A 1 57 ? 17.817 7.747 -4.966 1.00 0.00 57 SER A CA 14
ATOM 24693 C C . SER A 1 57 ? 17.950 6.834 -3.731 1.00 0.00 57 SER A C 14
ATOM 24694 O O . SER A 1 57 ? 18.569 5.776 -3.787 1.00 0.00 57 SER A O 14
ATOM 24702 N N . LEU A 1 58 ? 17.329 7.239 -2.649 1.00 0.00 58 LEU A N 14
ATOM 24703 C CA . LEU A 1 58 ? 17.326 6.461 -1.426 1.00 0.00 58 LEU A CA 14
ATOM 24704 C C . LEU A 1 58 ? 16.217 5.407 -1.467 1.00 0.00 58 LEU A C 14
ATOM 24705 O O . LEU A 1 58 ? 16.473 4.210 -1.311 1.00 0.00 58 LEU A O 14
ATOM 24721 N N . CYS A 1 59 ? 15.012 5.863 -1.733 1.00 0.00 59 CYS A N 14
ATOM 24722 C CA . CYS A 1 59 ? 13.807 5.041 -1.729 1.00 0.00 59 CYS A CA 14
ATOM 24723 C C . CYS A 1 59 ? 13.853 3.979 -2.849 1.00 0.00 59 CYS A C 14
ATOM 24724 O O . CYS A 1 59 ? 13.633 2.797 -2.591 1.00 0.00 59 CYS A O 14
ATOM 24731 N N . CYS A 1 60 ? 14.198 4.398 -4.082 1.00 0.00 60 CYS A N 14
ATOM 24732 C CA . CYS A 1 60 ? 14.332 3.485 -5.231 1.00 0.00 60 CYS A CA 14
ATOM 24733 C C . CYS A 1 60 ? 15.390 2.419 -4.948 1.00 0.00 60 CYS A C 14
ATOM 24734 O O . CYS A 1 60 ? 15.236 1.253 -5.320 1.00 0.00 60 CYS A O 14
ATOM 24741 N N . ASN A 1 61 ? 16.413 2.795 -4.200 1.00 0.00 61 ASN A N 14
ATOM 24742 C CA . ASN A 1 61 ? 17.499 1.868 -3.897 1.00 0.00 61 ASN A CA 14
ATOM 24743 C C . ASN A 1 61 ? 17.110 0.956 -2.749 1.00 0.00 61 ASN A C 14
ATOM 24744 O O . ASN A 1 61 ? 17.647 -0.129 -2.580 1.00 0.00 61 ASN A O 14
ATOM 24755 N N . GLN A 1 62 ? 16.188 1.400 -1.948 1.00 0.00 62 GLN A N 14
ATOM 24756 C CA . GLN A 1 62 ? 15.737 0.599 -0.851 1.00 0.00 62 GLN A CA 14
ATOM 24757 C C . GLN A 1 62 ? 14.680 -0.397 -1.321 1.00 0.00 62 GLN A C 14
ATOM 24758 O O . GLN A 1 62 ? 14.675 -1.553 -0.913 1.00 0.00 62 GLN A O 14
ATOM 24772 N N . LEU A 1 63 ? 13.806 0.045 -2.191 1.00 0.00 63 LEU A N 14
ATOM 24773 C CA . LEU A 1 63 ? 12.737 -0.801 -2.694 1.00 0.00 63 LEU A CA 14
ATOM 24774 C C . LEU A 1 63 ? 13.306 -1.927 -3.558 1.00 0.00 63 LEU A C 14
ATOM 24775 O O . LEU A 1 63 ? 12.786 -3.024 -3.585 1.00 0.00 63 LEU A O 14
ATOM 24791 N N . GLN A 1 64 ? 14.399 -1.637 -4.247 1.00 0.00 64 GLN A N 14
ATOM 24792 C CA . GLN A 1 64 ? 15.043 -2.604 -5.129 1.00 0.00 64 GLN A CA 14
ATOM 24793 C C . GLN A 1 64 ? 15.749 -3.719 -4.332 1.00 0.00 64 GLN A C 14
ATOM 24794 O O . GLN A 1 64 ? 16.267 -4.681 -4.912 1.00 0.00 64 GLN A O 14
ATOM 24808 N N . GLU A 1 65 ? 15.800 -3.563 -3.016 1.00 0.00 65 GLU A N 14
ATOM 24809 C CA . GLU A 1 65 ? 16.353 -4.581 -2.140 1.00 0.00 65 GLU A CA 14
ATOM 24810 C C . GLU A 1 65 ? 15.319 -5.693 -1.947 1.00 0.00 65 GLU A C 14
ATOM 24811 O O . GLU A 1 65 ? 15.650 -6.842 -1.613 1.00 0.00 65 GLU A O 14
ATOM 24823 N N . VAL A 1 66 ? 14.081 -5.337 -2.173 1.00 0.00 66 VAL A N 14
ATOM 24824 C CA . VAL A 1 66 ? 12.943 -6.240 -2.051 1.00 0.00 66 VAL A CA 14
ATOM 24825 C C . VAL A 1 66 ? 12.848 -7.052 -3.353 1.00 0.00 66 VAL A C 14
ATOM 24826 O O . VAL A 1 66 ? 13.513 -6.703 -4.337 1.00 0.00 66 VAL A O 14
ATOM 24839 N N . GLU A 1 67 ? 12.095 -8.155 -3.339 1.00 0.00 67 GLU A N 14
ATOM 24840 C CA . GLU A 1 67 ? 11.835 -8.964 -4.539 1.00 0.00 67 GLU A CA 14
ATOM 24841 C C . GLU A 1 67 ? 11.348 -8.086 -5.680 1.00 0.00 67 GLU A C 14
ATOM 24842 O O . GLU A 1 67 ? 10.590 -7.151 -5.448 1.00 0.00 67 GLU A O 14
ATOM 24854 N N . LYS A 1 68 ? 11.740 -8.404 -6.906 1.00 0.00 68 LYS A N 14
ATOM 24855 C CA . LYS A 1 68 ? 11.419 -7.554 -8.051 1.00 0.00 68 LYS A CA 14
ATOM 24856 C C . LYS A 1 68 ? 9.930 -7.422 -8.296 1.00 0.00 68 LYS A C 14
ATOM 24857 O O . LYS A 1 68 ? 9.454 -6.370 -8.716 1.00 0.00 68 LYS A O 14
ATOM 24876 N N . GLN A 1 69 ? 9.186 -8.458 -7.965 1.00 0.00 69 GLN A N 14
ATOM 24877 C CA . GLN A 1 69 ? 7.737 -8.424 -8.129 1.00 0.00 69 GLN A CA 14
ATOM 24878 C C . GLN A 1 69 ? 7.098 -7.645 -6.973 1.00 0.00 69 GLN A C 14
ATOM 24879 O O . GLN A 1 69 ? 5.931 -7.310 -7.001 1.00 0.00 69 GLN A O 14
ATOM 24893 N N . CYS A 1 70 ? 7.892 -7.355 -5.977 1.00 0.00 70 CYS A N 14
ATOM 24894 C CA . CYS A 1 70 ? 7.432 -6.702 -4.784 1.00 0.00 70 CYS A CA 14
ATOM 24895 C C . CYS A 1 70 ? 7.935 -5.266 -4.721 1.00 0.00 70 CYS A C 14
ATOM 24896 O O . CYS A 1 70 ? 7.485 -4.478 -3.891 1.00 0.00 70 CYS A O 14
ATOM 24903 N N . GLN A 1 71 ? 8.860 -4.930 -5.621 1.00 0.00 71 GLN A N 14
ATOM 24904 C CA . GLN A 1 71 ? 9.428 -3.582 -5.717 1.00 0.00 71 GLN A CA 14
ATOM 24905 C C . GLN A 1 71 ? 8.343 -2.564 -5.985 1.00 0.00 71 GLN A C 14
ATOM 24906 O O . GLN A 1 71 ? 8.336 -1.488 -5.408 1.00 0.00 71 GLN A O 14
ATOM 24920 N N . CYS A 1 72 ? 7.407 -2.910 -6.838 1.00 0.00 72 CYS A N 14
ATOM 24921 C CA . CYS A 1 72 ? 6.315 -2.017 -7.108 1.00 0.00 72 CYS A CA 14
ATOM 24922 C C . CYS A 1 72 ? 5.206 -2.134 -6.094 1.00 0.00 72 CYS A C 14
ATOM 24923 O O . CYS A 1 72 ? 4.443 -1.194 -5.882 1.00 0.00 72 CYS A O 14
ATOM 24930 N N . GLU A 1 73 ? 5.129 -3.269 -5.450 1.00 0.00 73 GLU A N 14
ATOM 24931 C CA . GLU A 1 73 ? 4.133 -3.483 -4.415 1.00 0.00 73 GLU A CA 14
ATOM 24932 C C . GLU A 1 73 ? 4.424 -2.548 -3.215 1.00 0.00 73 GLU A C 14
ATOM 24933 O O . GLU A 1 73 ? 3.506 -2.000 -2.574 1.00 0.00 73 GLU A O 14
ATOM 24945 N N . ALA A 1 74 ? 5.724 -2.344 -2.953 1.00 0.00 74 ALA A N 14
ATOM 24946 C CA . ALA A 1 74 ? 6.210 -1.477 -1.886 1.00 0.00 74 ALA A CA 14
ATOM 24947 C C . ALA A 1 74 ? 5.685 -0.075 -2.072 1.00 0.00 74 ALA A C 14
ATOM 24948 O O . ALA A 1 74 ? 5.433 0.642 -1.115 1.00 0.00 74 ALA A O 14
ATOM 24955 N N . ILE A 1 75 ? 5.465 0.265 -3.321 1.00 0.00 75 ILE A N 14
ATOM 24956 C CA . ILE A 1 75 ? 5.013 1.569 -3.722 1.00 0.00 75 ILE A CA 14
ATOM 24957 C C . ILE A 1 75 ? 3.602 1.809 -3.237 1.00 0.00 75 ILE A C 14
ATOM 24958 O O . ILE A 1 75 ? 3.257 2.915 -2.819 1.00 0.00 75 ILE A O 14
ATOM 24974 N N . LYS A 1 76 ? 2.803 0.752 -3.242 1.00 0.00 76 LYS A N 14
ATOM 24975 C CA . LYS A 1 76 ? 1.420 0.869 -2.868 1.00 0.00 76 LYS A CA 14
ATOM 24976 C C . LYS A 1 76 ? 1.383 1.154 -1.407 1.00 0.00 76 LYS A C 14
ATOM 24977 O O . LYS A 1 76 ? 0.681 2.059 -0.946 1.00 0.00 76 LYS A O 14
ATOM 24996 N N . GLN A 1 77 ? 2.246 0.441 -0.705 1.00 0.00 77 GLN A N 14
ATOM 24997 C CA . GLN A 1 77 ? 2.331 0.523 0.734 1.00 0.00 77 GLN A CA 14
ATOM 24998 C C . GLN A 1 77 ? 2.655 1.925 1.188 1.00 0.00 77 GLN A C 14
ATOM 24999 O O . GLN A 1 77 ? 2.089 2.394 2.176 1.00 0.00 77 GLN A O 14
ATOM 25013 N N . VAL A 1 78 ? 3.553 2.607 0.443 1.00 0.00 78 VAL A N 14
ATOM 25014 C CA . VAL A 1 78 ? 3.960 3.971 0.786 1.00 0.00 78 VAL A CA 14
ATOM 25015 C C . VAL A 1 78 ? 2.744 4.859 0.847 1.00 0.00 78 VAL A C 14
ATOM 25016 O O . VAL A 1 78 ? 2.576 5.630 1.783 1.00 0.00 78 VAL A O 14
ATOM 25029 N N . VAL A 1 79 ? 1.879 4.710 -0.144 1.00 0.00 79 VAL A N 14
ATOM 25030 C CA . VAL A 1 79 ? 0.708 5.542 -0.257 1.00 0.00 79 VAL A CA 14
ATOM 25031 C C . VAL A 1 79 ? -0.204 5.264 0.908 1.00 0.00 79 VAL A C 14
ATOM 25032 O O . VAL A 1 79 ? -0.626 6.184 1.613 1.00 0.00 79 VAL A O 14
ATOM 25045 N N . GLU A 1 80 ? -0.431 3.979 1.135 1.00 0.00 80 GLU A N 14
ATOM 25046 C CA . GLU A 1 80 ? -1.320 3.498 2.172 1.00 0.00 80 GLU A CA 14
ATOM 25047 C C . GLU A 1 80 ? -0.919 4.046 3.533 1.00 0.00 80 GLU A C 14
ATOM 25048 O O . GLU A 1 80 ? -1.727 4.672 4.211 1.00 0.00 80 GLU A O 14
ATOM 25060 N N . GLN A 1 81 ? 0.341 3.870 3.894 1.00 0.00 81 GLN A N 14
ATOM 25061 C CA . GLN A 1 81 ? 0.830 4.295 5.198 1.00 0.00 81 GLN A CA 14
ATOM 25062 C C . GLN A 1 81 ? 0.922 5.821 5.309 1.00 0.00 81 GLN A C 14
ATOM 25063 O O . GLN A 1 81 ? 0.632 6.388 6.367 1.00 0.00 81 GLN A O 14
ATOM 25077 N N . ALA A 1 82 ? 1.262 6.483 4.220 1.00 0.00 82 ALA A N 14
ATOM 25078 C CA . ALA A 1 82 ? 1.425 7.923 4.241 1.00 0.00 82 ALA A CA 14
ATOM 25079 C C . ALA A 1 82 ? 0.094 8.637 4.365 1.00 0.00 82 ALA A C 14
ATOM 25080 O O . ALA A 1 82 ? -0.013 9.645 5.065 1.00 0.00 82 ALA A O 14
ATOM 25087 N N . GLN A 1 83 ? -0.919 8.115 3.717 1.00 0.00 83 GLN A N 14
ATOM 25088 C CA . GLN A 1 83 ? -2.218 8.749 3.767 1.00 0.00 83 GLN A CA 14
ATOM 25089 C C . GLN A 1 83 ? -2.907 8.461 5.090 1.00 0.00 83 GLN A C 14
ATOM 25090 O O . GLN A 1 83 ? -3.521 9.343 5.672 1.00 0.00 83 GLN A O 14
ATOM 25104 N N . LYS A 1 84 ? -2.727 7.248 5.607 1.00 0.00 84 LYS A N 14
ATOM 25105 C CA . LYS A 1 84 ? -3.380 6.855 6.842 1.00 0.00 84 LYS A CA 14
ATOM 25106 C C . LYS A 1 84 ? -2.806 7.602 8.031 1.00 0.00 84 LYS A C 14
ATOM 25107 O O . LYS A 1 84 ? -3.520 7.903 8.989 1.00 0.00 84 LYS A O 14
ATOM 25126 N N . GLN A 1 85 ? -1.524 7.947 7.945 1.00 0.00 85 GLN A N 14
ATOM 25127 C CA . GLN A 1 85 ? -0.863 8.616 9.038 1.00 0.00 85 GLN A CA 14
ATOM 25128 C C . GLN A 1 85 ? -1.339 10.072 9.129 1.00 0.00 85 GLN A C 14
ATOM 25129 O O . GLN A 1 85 ? -1.420 10.645 10.207 1.00 0.00 85 GLN A O 14
ATOM 25143 N N . LEU A 1 86 ? -1.672 10.652 7.997 1.00 0.00 86 LEU A N 14
ATOM 25144 C CA . LEU A 1 86 ? -2.227 11.989 7.982 1.00 0.00 86 LEU A CA 14
ATOM 25145 C C . LEU A 1 86 ? -3.723 11.960 8.263 1.00 0.00 86 LEU A C 14
ATOM 25146 O O . LEU A 1 86 ? -4.264 12.873 8.885 1.00 0.00 86 LEU A O 14
ATOM 25162 N N . GLN A 1 87 ? -4.364 10.871 7.860 1.00 0.00 87 GLN A N 14
ATOM 25163 C CA . GLN A 1 87 ? -5.787 10.640 8.102 1.00 0.00 87 GLN A CA 14
ATOM 25164 C C . GLN A 1 87 ? -6.068 10.630 9.604 1.00 0.00 87 GLN A C 14
ATOM 25165 O O . GLN A 1 87 ? -7.073 11.186 10.070 1.00 0.00 87 GLN A O 14
ATOM 25179 N N . GLN A 1 88 ? -5.160 10.018 10.353 1.00 0.00 88 GLN A N 14
ATOM 25180 C CA . GLN A 1 88 ? -5.269 9.921 11.812 1.00 0.00 88 GLN A CA 14
ATOM 25181 C C . GLN A 1 88 ? -4.743 11.183 12.475 1.00 0.00 88 GLN A C 14
ATOM 25182 O O . GLN A 1 88 ? -4.828 11.349 13.686 1.00 0.00 88 GLN A O 14
ATOM 25196 N N . GLY A 1 89 ? -4.196 12.050 11.674 1.00 0.00 89 GLY A N 14
ATOM 25197 C CA . GLY A 1 89 ? -3.633 13.256 12.164 1.00 0.00 89 GLY A CA 14
ATOM 25198 C C . GLY A 1 89 ? -4.610 14.394 12.102 1.00 0.00 89 GLY A C 14
ATOM 25199 O O . GLY A 1 89 ? -5.802 14.228 12.397 1.00 0.00 89 GLY A O 14
ATOM 25203 N N . GLN A 1 90 ? -4.136 15.519 11.673 1.00 0.00 90 GLN A N 14
ATOM 25204 C CA . GLN A 1 90 ? -4.926 16.741 11.653 1.00 0.00 90 GLN A CA 14
ATOM 25205 C C . GLN A 1 90 ? -5.610 16.947 10.319 1.00 0.00 90 GLN A C 14
ATOM 25206 O O . GLN A 1 90 ? -6.569 17.698 10.220 1.00 0.00 90 GLN A O 14
ATOM 25220 N N . GLY A 1 91 ? -5.119 16.279 9.315 1.00 0.00 91 GLY A N 14
ATOM 25221 C CA . GLY A 1 91 ? -5.604 16.459 7.978 1.00 0.00 91 GLY A CA 14
ATOM 25222 C C . GLY A 1 91 ? -4.479 16.238 7.037 1.00 0.00 91 GLY A C 14
ATOM 25223 O O . GLY A 1 91 ? -3.935 15.151 6.993 1.00 0.00 91 GLY A O 14
ATOM 25227 N N . GLY A 1 92 ? -4.121 17.243 6.272 1.00 0.00 92 GLY A N 14
ATOM 25228 C CA . GLY A 1 92 ? -2.965 17.147 5.433 1.00 0.00 92 GLY A CA 14
ATOM 25229 C C . GLY A 1 92 ? -3.180 16.412 4.143 1.00 0.00 92 GLY A C 14
ATOM 25230 O O . GLY A 1 92 ? -2.590 16.781 3.164 1.00 0.00 92 GLY A O 14
ATOM 25234 N N . GLN A 1 93 ? -4.040 15.407 4.132 1.00 0.00 93 GLN A N 14
ATOM 25235 C CA . GLN A 1 93 ? -4.303 14.558 2.949 1.00 0.00 93 GLN A CA 14
ATOM 25236 C C . GLN A 1 93 ? -4.527 15.352 1.659 1.00 0.00 93 GLN A C 14
ATOM 25237 O O . GLN A 1 93 ? -4.149 14.906 0.581 1.00 0.00 93 GLN A O 14
ATOM 25251 N N . GLN A 1 94 ? -5.113 16.519 1.781 1.00 0.00 94 GLN A N 14
ATOM 25252 C CA . GLN A 1 94 ? -5.393 17.359 0.629 1.00 0.00 94 GLN A CA 14
ATOM 25253 C C . GLN A 1 94 ? -4.124 18.075 0.136 1.00 0.00 94 GLN A C 14
ATOM 25254 O O . GLN A 1 94 ? -3.920 18.238 -1.064 1.00 0.00 94 GLN A O 14
ATOM 25268 N N . GLN A 1 95 ? -3.271 18.486 1.064 1.00 0.00 95 GLN A N 14
ATOM 25269 C CA . GLN A 1 95 ? -2.067 19.215 0.719 1.00 0.00 95 GLN A CA 14
ATOM 25270 C C . GLN A 1 95 ? -0.955 18.248 0.380 1.00 0.00 95 GLN A C 14
ATOM 25271 O O . GLN A 1 95 ? -0.233 18.425 -0.577 1.00 0.00 95 GLN A O 14
ATOM 25285 N N . VAL A 1 96 ? -0.884 17.204 1.164 1.00 0.00 96 VAL A N 14
ATOM 25286 C CA . VAL A 1 96 ? 0.050 16.096 0.996 1.00 0.00 96 VAL A CA 14
ATOM 25287 C C . VAL A 1 96 ? -0.188 15.377 -0.320 1.00 0.00 96 VAL A C 14
ATOM 25288 O O . VAL A 1 96 ? 0.728 14.781 -0.867 1.00 0.00 96 VAL A O 14
ATOM 25301 N N . GLN A 1 97 ? -1.404 15.492 -0.854 1.00 0.00 97 GLN A N 14
ATOM 25302 C CA . GLN A 1 97 ? -1.777 14.801 -2.096 1.00 0.00 97 GLN A CA 14
ATOM 25303 C C . GLN A 1 97 ? -0.788 15.091 -3.247 1.00 0.00 97 GLN A C 14
ATOM 25304 O O . GLN A 1 97 ? -0.430 14.190 -4.008 1.00 0.00 97 GLN A O 14
ATOM 25318 N N . GLN A 1 98 ? -0.294 16.326 -3.315 1.00 0.00 98 GLN A N 14
ATOM 25319 C CA . GLN A 1 98 ? 0.648 16.736 -4.366 1.00 0.00 98 GLN A CA 14
ATOM 25320 C C . GLN A 1 98 ? 2.005 16.061 -4.199 1.00 0.00 98 GLN A C 14
ATOM 25321 O O . GLN A 1 98 ? 2.800 16.003 -5.134 1.00 0.00 98 GLN A O 14
ATOM 25335 N N . MET A 1 99 ? 2.270 15.559 -3.026 1.00 0.00 99 MET A N 14
ATOM 25336 C CA . MET A 1 99 ? 3.564 15.010 -2.737 1.00 0.00 99 MET A CA 14
ATOM 25337 C C . MET A 1 99 ? 3.478 13.520 -2.700 1.00 0.00 99 MET A C 14
ATOM 25338 O O . MET A 1 99 ? 4.303 12.840 -3.273 1.00 0.00 99 MET A O 14
ATOM 25352 N N . VAL A 1 100 ? 2.464 13.011 -2.040 1.00 0.00 100 VAL A N 14
ATOM 25353 C CA . VAL A 1 100 ? 2.255 11.571 -1.955 1.00 0.00 100 VAL A CA 14
ATOM 25354 C C . VAL A 1 100 ? 2.004 10.966 -3.351 1.00 0.00 100 VAL A C 14
ATOM 25355 O O . VAL A 1 100 ? 2.288 9.806 -3.583 1.00 0.00 100 VAL A O 14
ATOM 25368 N N . LYS A 1 101 ? 1.510 11.776 -4.297 1.00 0.00 101 LYS A N 14
ATOM 25369 C CA . LYS A 1 101 ? 1.373 11.310 -5.679 1.00 0.00 101 LYS A CA 14
ATOM 25370 C C . LYS A 1 101 ? 2.744 10.931 -6.278 1.00 0.00 101 LYS A C 14
ATOM 25371 O O . LYS A 1 101 ? 2.819 10.161 -7.226 1.00 0.00 101 LYS A O 14
ATOM 25390 N N . LYS A 1 102 ? 3.830 11.485 -5.725 1.00 0.00 102 LYS A N 14
ATOM 25391 C CA . LYS A 1 102 ? 5.157 11.162 -6.182 1.00 0.00 102 LYS A CA 14
ATOM 25392 C C . LYS A 1 102 ? 5.495 9.728 -5.852 1.00 0.00 102 LYS A C 14
ATOM 25393 O O . LYS A 1 102 ? 6.321 9.116 -6.509 1.00 0.00 102 LYS A O 14
ATOM 25412 N N . ALA A 1 103 ? 4.817 9.189 -4.842 1.00 0.00 103 ALA A N 14
ATOM 25413 C CA . ALA A 1 103 ? 4.956 7.779 -4.493 1.00 0.00 103 ALA A CA 14
ATOM 25414 C C . ALA A 1 103 ? 4.454 6.943 -5.648 1.00 0.00 103 ALA A C 14
ATOM 25415 O O . ALA A 1 103 ? 5.021 5.940 -5.990 1.00 0.00 103 ALA A O 14
ATOM 25422 N N . GLN A 1 104 ? 3.437 7.447 -6.306 1.00 0.00 104 GLN A N 14
ATOM 25423 C CA . GLN A 1 104 ? 2.815 6.777 -7.426 1.00 0.00 104 GLN A CA 14
ATOM 25424 C C . GLN A 1 104 ? 3.712 6.904 -8.662 1.00 0.00 104 GLN A C 14
ATOM 25425 O O . GLN A 1 104 ? 3.609 6.137 -9.608 1.00 0.00 104 GLN A O 14
ATOM 25439 N N . MET A 1 105 ? 4.610 7.871 -8.625 1.00 0.00 105 MET A N 14
ATOM 25440 C CA . MET A 1 105 ? 5.557 8.088 -9.708 1.00 0.00 105 MET A CA 14
ATOM 25441 C C . MET A 1 105 ? 6.787 7.239 -9.521 1.00 0.00 105 MET A C 14
ATOM 25442 O O . MET A 1 105 ? 7.572 7.068 -10.450 1.00 0.00 105 MET A O 14
ATOM 25456 N N . LEU A 1 106 ? 6.962 6.719 -8.322 1.00 0.00 106 LEU A N 14
ATOM 25457 C CA . LEU A 1 106 ? 8.132 5.907 -7.975 1.00 0.00 106 LEU A CA 14
ATOM 25458 C C . LEU A 1 106 ? 8.360 4.754 -8.961 1.00 0.00 106 LEU A C 14
ATOM 25459 O O . LEU A 1 106 ? 9.455 4.623 -9.478 1.00 0.00 106 LEU A O 14
ATOM 25475 N N . PRO A 1 107 ? 7.336 3.915 -9.279 1.00 0.00 107 PRO A N 14
ATOM 25476 C CA . PRO A 1 107 ? 7.495 2.835 -10.241 1.00 0.00 107 PRO A CA 14
ATOM 25477 C C . PRO A 1 107 ? 7.822 3.340 -11.632 1.00 0.00 107 PRO A C 14
ATOM 25478 O O . PRO A 1 107 ? 8.439 2.639 -12.415 1.00 0.00 107 PRO A O 14
ATOM 25489 N N . ASN A 1 108 ? 7.478 4.572 -11.903 1.00 0.00 108 ASN A N 14
ATOM 25490 C CA . ASN A 1 108 ? 7.671 5.133 -13.180 1.00 0.00 108 ASN A CA 14
ATOM 25491 C C . ASN A 1 108 ? 9.106 5.648 -13.291 1.00 0.00 108 ASN A C 14
ATOM 25492 O O . ASN A 1 108 ? 9.782 5.431 -14.283 1.00 0.00 108 ASN A O 14
ATOM 25503 N N . GLN A 1 109 ? 9.578 6.280 -12.226 1.00 0.00 109 GLN A N 14
ATOM 25504 C CA . GLN A 1 109 ? 10.927 6.858 -12.177 1.00 0.00 109 GLN A CA 14
ATOM 25505 C C . GLN A 1 109 ? 11.997 5.810 -11.859 1.00 0.00 109 GLN A C 14
ATOM 25506 O O . GLN A 1 109 ? 13.115 5.882 -12.351 1.00 0.00 109 GLN A O 14
ATOM 25520 N N . CYS A 1 110 ? 11.644 4.839 -11.051 1.00 0.00 110 CYS A N 14
ATOM 25521 C CA . CYS A 1 110 ? 12.576 3.786 -10.637 1.00 0.00 110 CYS A CA 14
ATOM 25522 C C . CYS A 1 110 ? 12.545 2.649 -11.662 1.00 0.00 110 CYS A C 14
ATOM 25523 O O . CYS A 1 110 ? 13.288 1.665 -11.550 1.00 0.00 110 CYS A O 14
ATOM 25530 N N . ASN A 1 111 ? 11.684 2.825 -12.670 1.00 0.00 111 ASN A N 14
ATOM 25531 C CA . ASN A 1 111 ? 11.460 1.876 -13.763 1.00 0.00 111 ASN A CA 14
ATOM 25532 C C . ASN A 1 111 ? 11.138 0.500 -13.209 1.00 0.00 111 ASN A C 14
ATOM 25533 O O . ASN A 1 111 ? 11.885 -0.469 -13.363 1.00 0.00 111 ASN A O 14
ATOM 25544 N N . LEU A 1 112 ? 10.077 0.466 -12.469 1.00 0.00 112 LEU A N 14
ATOM 25545 C CA . LEU A 1 112 ? 9.597 -0.729 -11.838 1.00 0.00 112 LEU A CA 14
ATOM 25546 C C . LEU A 1 112 ? 8.624 -1.425 -12.731 1.00 0.00 112 LEU A C 14
ATOM 25547 O O . LEU A 1 112 ? 8.054 -0.812 -13.623 1.00 0.00 112 LEU A O 14
ATOM 25563 N N . GLN A 1 113 ? 8.425 -2.702 -12.481 1.00 0.00 113 GLN A N 14
ATOM 25564 C CA . GLN A 1 113 ? 7.581 -3.586 -13.310 1.00 0.00 113 GLN A CA 14
ATOM 25565 C C . GLN A 1 113 ? 6.080 -3.320 -13.102 1.00 0.00 113 GLN A C 14
ATOM 25566 O O . GLN A 1 113 ? 5.234 -4.225 -13.223 1.00 0.00 113 GLN A O 14
ATOM 25580 N N . CYS A 1 114 ? 5.777 -2.083 -12.907 1.00 0.00 114 CYS A N 14
ATOM 25581 C CA . CYS A 1 114 ? 4.487 -1.587 -12.594 1.00 0.00 114 CYS A CA 14
ATOM 25582 C C . CYS A 1 114 ? 4.448 -0.128 -12.991 1.00 0.00 114 CYS A C 14
ATOM 25583 O O . CYS A 1 114 ? 5.482 0.554 -12.950 1.00 0.00 114 CYS A O 14
ATOM 25590 N N . SER A 1 115 ? 3.307 0.341 -13.368 1.00 0.00 115 SER A N 14
ATOM 25591 C CA . SER A 1 115 ? 3.137 1.699 -13.767 1.00 0.00 115 SER A CA 14
ATOM 25592 C C . SER A 1 115 ? 1.891 2.289 -13.126 1.00 0.00 115 SER A C 14
ATOM 25593 O O . SER A 1 115 ? 0.816 1.659 -13.114 1.00 0.00 115 SER A O 14
ATOM 25601 N N . ILE A 1 116 ? 2.030 3.453 -12.558 1.00 0.00 116 ILE A N 14
ATOM 25602 C CA . ILE A 1 116 ? 0.923 4.130 -11.954 1.00 0.00 116 ILE A CA 14
ATOM 25603 C C . ILE A 1 116 ? 0.701 5.417 -12.708 1.00 0.00 116 ILE A C 14
ATOM 25604 O O . ILE A 1 116 ? -0.315 5.527 -13.430 1.00 0.00 116 ILE A O 14
ATOM 25621 N N . GLY A 1 1 ? -4.569 -14.783 -10.445 1.00 0.00 1 GLY A N 15
ATOM 25622 C CA . GLY A 1 1 ? -4.561 -13.562 -11.235 1.00 0.00 1 GLY A CA 15
ATOM 25623 C C . GLY A 1 1 ? -4.475 -13.886 -12.695 1.00 0.00 1 GLY A C 15
ATOM 25624 O O . GLY A 1 1 ? -4.956 -14.943 -13.123 1.00 0.00 1 GLY A O 15
ATOM 25630 N N . ARG A 1 2 ? -3.853 -13.011 -13.465 1.00 0.00 2 ARG A N 15
ATOM 25631 C CA . ARG A 1 2 ? -3.742 -13.208 -14.907 1.00 0.00 2 ARG A CA 15
ATOM 25632 C C . ARG A 1 2 ? -2.710 -14.262 -15.207 1.00 0.00 2 ARG A C 15
ATOM 25633 O O . ARG A 1 2 ? -1.763 -14.440 -14.445 1.00 0.00 2 ARG A O 15
ATOM 25654 N N . CYS A 1 3 ? -2.899 -14.968 -16.277 1.00 0.00 3 CYS A N 15
ATOM 25655 C CA . CYS A 1 3 ? -1.994 -16.016 -16.643 1.00 0.00 3 CYS A CA 15
ATOM 25656 C C . CYS A 1 3 ? -1.547 -15.826 -18.066 1.00 0.00 3 CYS A C 15
ATOM 25657 O O . CYS A 1 3 ? -2.304 -15.302 -18.898 1.00 0.00 3 CYS A O 15
ATOM 25664 N N . THR A 1 4 ? -0.334 -16.230 -18.354 1.00 0.00 4 THR A N 15
ATOM 25665 C CA . THR A 1 4 ? 0.183 -16.165 -19.689 1.00 0.00 4 THR A CA 15
ATOM 25666 C C . THR A 1 4 ? -0.565 -17.164 -20.559 1.00 0.00 4 THR A C 15
ATOM 25667 O O . THR A 1 4 ? -1.132 -18.161 -20.056 1.00 0.00 4 THR A O 15
ATOM 25678 N N . LYS A 1 5 ? -0.603 -16.916 -21.823 1.00 0.00 5 LYS A N 15
ATOM 25679 C CA . LYS A 1 5 ? -1.289 -17.780 -22.720 1.00 0.00 5 LYS A CA 15
ATOM 25680 C C . LYS A 1 5 ? -0.314 -18.818 -23.262 1.00 0.00 5 LYS A C 15
ATOM 25681 O O . LYS A 1 5 ? 0.150 -18.739 -24.404 1.00 0.00 5 LYS A O 15
ATOM 25700 N N . SER A 1 6 ? 0.062 -19.726 -22.396 1.00 0.00 6 SER A N 15
ATOM 25701 C CA . SER A 1 6 ? 0.980 -20.777 -22.704 1.00 0.00 6 SER A CA 15
ATOM 25702 C C . SER A 1 6 ? 0.563 -21.977 -21.881 1.00 0.00 6 SER A C 15
ATOM 25703 O O . SER A 1 6 ? -0.331 -21.853 -21.033 1.00 0.00 6 SER A O 15
ATOM 25711 N N . ILE A 1 7 ? 1.136 -23.123 -22.153 1.00 0.00 7 ILE A N 15
ATOM 25712 C CA . ILE A 1 7 ? 0.836 -24.326 -21.412 1.00 0.00 7 ILE A CA 15
ATOM 25713 C C . ILE A 1 7 ? 2.156 -24.954 -20.949 1.00 0.00 7 ILE A C 15
ATOM 25714 O O . ILE A 1 7 ? 2.963 -25.364 -21.784 1.00 0.00 7 ILE A O 15
ATOM 25730 N N . PRO A 1 8 ? 2.420 -25.017 -19.635 1.00 0.00 8 PRO A N 15
ATOM 25731 C CA . PRO A 1 8 ? 1.515 -24.532 -18.593 1.00 0.00 8 PRO A CA 15
ATOM 25732 C C . PRO A 1 8 ? 1.525 -23.009 -18.497 1.00 0.00 8 PRO A C 15
ATOM 25733 O O . PRO A 1 8 ? 2.546 -22.365 -18.765 1.00 0.00 8 PRO A O 15
ATOM 25744 N N . PRO A 1 9 ? 0.396 -22.412 -18.153 1.00 0.00 9 PRO A N 15
ATOM 25745 C CA . PRO A 1 9 ? 0.293 -20.975 -18.029 1.00 0.00 9 PRO A CA 15
ATOM 25746 C C . PRO A 1 9 ? 1.004 -20.460 -16.790 1.00 0.00 9 PRO A C 15
ATOM 25747 O O . PRO A 1 9 ? 0.988 -21.101 -15.722 1.00 0.00 9 PRO A O 15
ATOM 25758 N N . ILE A 1 10 ? 1.635 -19.341 -16.936 1.00 0.00 10 ILE A N 15
ATOM 25759 C CA . ILE A 1 10 ? 2.310 -18.702 -15.857 1.00 0.00 10 ILE A CA 15
ATOM 25760 C C . ILE A 1 10 ? 1.318 -17.757 -15.248 1.00 0.00 10 ILE A C 15
ATOM 25761 O O . ILE A 1 10 ? 0.878 -16.815 -15.901 1.00 0.00 10 ILE A O 15
ATOM 25777 N N . CYS A 1 11 ? 0.922 -18.030 -14.057 1.00 0.00 11 CYS A N 15
ATOM 25778 C CA . CYS A 1 11 ? -0.105 -17.270 -13.433 1.00 0.00 11 CYS A CA 15
ATOM 25779 C C . CYS A 1 11 ? 0.440 -16.337 -12.418 1.00 0.00 11 CYS A C 15
ATOM 25780 O O . CYS A 1 11 ? 1.296 -16.695 -11.616 1.00 0.00 11 CYS A O 15
ATOM 25787 N N . PHE A 1 12 ? -0.033 -15.138 -12.484 1.00 0.00 12 PHE A N 15
ATOM 25788 C CA . PHE A 1 12 ? 0.367 -14.100 -11.613 1.00 0.00 12 PHE A CA 15
ATOM 25789 C C . PHE A 1 12 ? -0.509 -14.061 -10.399 1.00 0.00 12 PHE A C 15
ATOM 25790 O O . PHE A 1 12 ? -1.680 -14.440 -10.475 1.00 0.00 12 PHE A O 15
ATOM 25807 N N . PRO A 1 13 ? 0.053 -13.626 -9.248 1.00 0.00 13 PRO A N 15
ATOM 25808 C CA . PRO A 1 13 ? -0.714 -13.445 -8.000 1.00 0.00 13 PRO A CA 15
ATOM 25809 C C . PRO A 1 13 ? -1.877 -12.483 -8.228 1.00 0.00 13 PRO A C 15
ATOM 25810 O O . PRO A 1 13 ? -2.943 -12.573 -7.597 1.00 0.00 13 PRO A O 15
ATOM 25821 N N . ASP A 1 14 ? -1.642 -11.565 -9.133 1.00 0.00 14 ASP A N 15
ATOM 25822 C CA . ASP A 1 14 ? -2.615 -10.619 -9.595 1.00 0.00 14 ASP A CA 15
ATOM 25823 C C . ASP A 1 14 ? -2.251 -10.220 -10.995 1.00 0.00 14 ASP A C 15
ATOM 25824 O O . ASP A 1 14 ? -2.903 -10.616 -11.962 1.00 0.00 14 ASP A O 15
ATOM 25833 N N . GLY A 1 15 ? -1.148 -9.534 -11.090 1.00 0.00 15 GLY A N 15
ATOM 25834 C CA . GLY A 1 15 ? -0.674 -9.015 -12.334 1.00 0.00 15 GLY A CA 15
ATOM 25835 C C . GLY A 1 15 ? -0.059 -7.681 -12.140 1.00 0.00 15 GLY A C 15
ATOM 25836 O O . GLY A 1 15 ? 0.930 -7.347 -12.793 1.00 0.00 15 GLY A O 15
ATOM 25840 N N . LEU A 1 16 ? -0.628 -6.913 -11.229 1.00 0.00 16 LEU A N 15
ATOM 25841 C CA . LEU A 1 16 ? -0.156 -5.566 -11.032 1.00 0.00 16 LEU A CA 15
ATOM 25842 C C . LEU A 1 16 ? -0.274 -5.098 -9.588 1.00 0.00 16 LEU A C 15
ATOM 25843 O O . LEU A 1 16 ? 0.487 -4.228 -9.129 1.00 0.00 16 LEU A O 15
ATOM 25859 N N . ASP A 1 17 ? -1.225 -5.619 -8.878 1.00 0.00 17 ASP A N 15
ATOM 25860 C CA . ASP A 1 17 ? -1.454 -5.138 -7.545 1.00 0.00 17 ASP A CA 15
ATOM 25861 C C . ASP A 1 17 ? -1.675 -6.252 -6.539 1.00 0.00 17 ASP A C 15
ATOM 25862 O O . ASP A 1 17 ? -2.794 -6.780 -6.404 1.00 0.00 17 ASP A O 15
ATOM 25871 N N . ASN A 1 18 ? -0.629 -6.641 -5.869 1.00 0.00 18 ASN A N 15
ATOM 25872 C CA . ASN A 1 18 ? -0.716 -7.614 -4.799 1.00 0.00 18 ASN A CA 15
ATOM 25873 C C . ASN A 1 18 ? 0.268 -7.305 -3.651 1.00 0.00 18 ASN A C 15
ATOM 25874 O O . ASN A 1 18 ? 1.295 -7.980 -3.476 1.00 0.00 18 ASN A O 15
ATOM 25885 N N . PRO A 1 19 ? -0.015 -6.260 -2.856 1.00 0.00 19 PRO A N 15
ATOM 25886 C CA . PRO A 1 19 ? 0.800 -5.917 -1.692 1.00 0.00 19 PRO A CA 15
ATOM 25887 C C . PRO A 1 19 ? 0.431 -6.770 -0.472 1.00 0.00 19 PRO A C 15
ATOM 25888 O O . PRO A 1 19 ? 0.896 -6.530 0.645 1.00 0.00 19 PRO A O 15
ATOM 25899 N N . ARG A 1 20 ? -0.420 -7.756 -0.701 1.00 0.00 20 ARG A N 15
ATOM 25900 C CA . ARG A 1 20 ? -0.819 -8.679 0.347 1.00 0.00 20 ARG A CA 15
ATOM 25901 C C . ARG A 1 20 ? 0.121 -9.846 0.304 1.00 0.00 20 ARG A C 15
ATOM 25902 O O . ARG A 1 20 ? 0.590 -10.336 1.328 1.00 0.00 20 ARG A O 15
ATOM 25923 N N . GLY A 1 21 ? 0.391 -10.280 -0.909 1.00 0.00 21 GLY A N 15
ATOM 25924 C CA . GLY A 1 21 ? 1.309 -11.347 -1.135 1.00 0.00 21 GLY A CA 15
ATOM 25925 C C . GLY A 1 21 ? 2.700 -10.888 -0.910 1.00 0.00 21 GLY A C 15
ATOM 25926 O O . GLY A 1 21 ? 3.491 -11.543 -0.232 1.00 0.00 21 GLY A O 15
ATOM 25930 N N . CYS A 1 22 ? 3.006 -9.763 -1.471 1.00 0.00 22 CYS A N 15
ATOM 25931 C CA . CYS A 1 22 ? 4.270 -9.179 -1.273 1.00 0.00 22 CYS A CA 15
ATOM 25932 C C . CYS A 1 22 ? 4.339 -8.501 0.073 1.00 0.00 22 CYS A C 15
ATOM 25933 O O . CYS A 1 22 ? 3.637 -7.523 0.334 1.00 0.00 22 CYS A O 15
ATOM 25940 N N . GLN A 1 23 ? 5.156 -9.035 0.938 1.00 0.00 23 GLN A N 15
ATOM 25941 C CA . GLN A 1 23 ? 5.347 -8.461 2.239 1.00 0.00 23 GLN A CA 15
ATOM 25942 C C . GLN A 1 23 ? 6.582 -7.578 2.236 1.00 0.00 23 GLN A C 15
ATOM 25943 O O . GLN A 1 23 ? 7.726 -8.051 2.208 1.00 0.00 23 GLN A O 15
ATOM 25957 N N . ILE A 1 24 ? 6.353 -6.316 2.177 1.00 0.00 24 ILE A N 15
ATOM 25958 C CA . ILE A 1 24 ? 7.420 -5.349 2.200 1.00 0.00 24 ILE A CA 15
ATOM 25959 C C . ILE A 1 24 ? 7.327 -4.652 3.533 1.00 0.00 24 ILE A C 15
ATOM 25960 O O . ILE A 1 24 ? 6.213 -4.371 4.001 1.00 0.00 24 ILE A O 15
ATOM 25976 N N . ARG A 1 25 ? 8.440 -4.406 4.166 1.00 0.00 25 ARG A N 15
ATOM 25977 C CA . ARG A 1 25 ? 8.406 -3.791 5.459 1.00 0.00 25 ARG A CA 15
ATOM 25978 C C . ARG A 1 25 ? 8.186 -2.297 5.358 1.00 0.00 25 ARG A C 15
ATOM 25979 O O . ARG A 1 25 ? 8.974 -1.582 4.742 1.00 0.00 25 ARG A O 15
ATOM 26000 N N . ILE A 1 26 ? 7.125 -1.828 5.995 1.00 0.00 26 ILE A N 15
ATOM 26001 C CA . ILE A 1 26 ? 6.717 -0.423 5.936 1.00 0.00 26 ILE A CA 15
ATOM 26002 C C . ILE A 1 26 ? 7.749 0.519 6.518 1.00 0.00 26 ILE A C 15
ATOM 26003 O O . ILE A 1 26 ? 7.726 1.721 6.259 1.00 0.00 26 ILE A O 15
ATOM 26019 N N . GLN A 1 27 ? 8.678 -0.034 7.265 1.00 0.00 27 GLN A N 15
ATOM 26020 C CA . GLN A 1 27 ? 9.690 0.754 7.884 1.00 0.00 27 GLN A CA 15
ATOM 26021 C C . GLN A 1 27 ? 10.780 1.114 6.891 1.00 0.00 27 GLN A C 15
ATOM 26022 O O . GLN A 1 27 ? 11.557 2.025 7.129 1.00 0.00 27 GLN A O 15
ATOM 26036 N N . GLN A 1 28 ? 10.831 0.422 5.756 1.00 0.00 28 GLN A N 15
ATOM 26037 C CA . GLN A 1 28 ? 11.839 0.750 4.773 1.00 0.00 28 GLN A CA 15
ATOM 26038 C C . GLN A 1 28 ? 11.318 1.893 3.907 1.00 0.00 28 GLN A C 15
ATOM 26039 O O . GLN A 1 28 ? 12.077 2.720 3.412 1.00 0.00 28 GLN A O 15
ATOM 26053 N N . LEU A 1 29 ? 9.990 1.962 3.785 1.00 0.00 29 LEU A N 15
ATOM 26054 C CA . LEU A 1 29 ? 9.348 3.010 3.003 1.00 0.00 29 LEU A CA 15
ATOM 26055 C C . LEU A 1 29 ? 9.117 4.210 3.839 1.00 0.00 29 LEU A C 15
ATOM 26056 O O . LEU A 1 29 ? 8.573 5.205 3.361 1.00 0.00 29 LEU A O 15
ATOM 26072 N N . ASN A 1 30 ? 9.553 4.128 5.086 1.00 0.00 30 ASN A N 15
ATOM 26073 C CA . ASN A 1 30 ? 9.406 5.199 6.049 1.00 0.00 30 ASN A CA 15
ATOM 26074 C C . ASN A 1 30 ? 9.964 6.494 5.495 1.00 0.00 30 ASN A C 15
ATOM 26075 O O . ASN A 1 30 ? 9.381 7.544 5.701 1.00 0.00 30 ASN A O 15
ATOM 26086 N N . HIS A 1 31 ? 11.042 6.392 4.701 1.00 0.00 31 HIS A N 15
ATOM 26087 C CA . HIS A 1 31 ? 11.662 7.578 4.134 1.00 0.00 31 HIS A CA 15
ATOM 26088 C C . HIS A 1 31 ? 10.732 8.186 3.088 1.00 0.00 31 HIS A C 15
ATOM 26089 O O . HIS A 1 31 ? 10.398 9.350 3.180 1.00 0.00 31 HIS A O 15
ATOM 26103 N N . CYS A 1 32 ? 10.297 7.373 2.115 1.00 0.00 32 CYS A N 15
ATOM 26104 C CA . CYS A 1 32 ? 9.369 7.839 1.070 1.00 0.00 32 CYS A CA 15
ATOM 26105 C C . CYS A 1 32 ? 8.126 8.410 1.693 1.00 0.00 32 CYS A C 15
ATOM 26106 O O . CYS A 1 32 ? 7.762 9.535 1.418 1.00 0.00 32 CYS A O 15
ATOM 26113 N N . GLN A 1 33 ? 7.527 7.641 2.575 1.00 0.00 33 GLN A N 15
ATOM 26114 C CA . GLN A 1 33 ? 6.375 8.037 3.316 1.00 0.00 33 GLN A CA 15
ATOM 26115 C C . GLN A 1 33 ? 6.565 9.423 3.970 1.00 0.00 33 GLN A C 15
ATOM 26116 O O . GLN A 1 33 ? 5.801 10.343 3.705 1.00 0.00 33 GLN A O 15
ATOM 26130 N N . MET A 1 34 ? 7.621 9.572 4.765 1.00 0.00 34 MET A N 15
ATOM 26131 C CA . MET A 1 34 ? 7.843 10.813 5.497 1.00 0.00 34 MET A CA 15
ATOM 26132 C C . MET A 1 34 ? 8.193 11.951 4.565 1.00 0.00 34 MET A C 15
ATOM 26133 O O . MET A 1 34 ? 7.729 13.053 4.747 1.00 0.00 34 MET A O 15
ATOM 26147 N N . HIS A 1 35 ? 8.967 11.665 3.538 1.00 0.00 35 HIS A N 15
ATOM 26148 C CA . HIS A 1 35 ? 9.404 12.704 2.616 1.00 0.00 35 HIS A CA 15
ATOM 26149 C C . HIS A 1 35 ? 8.246 13.198 1.754 1.00 0.00 35 HIS A C 15
ATOM 26150 O O . HIS A 1 35 ? 8.324 14.261 1.134 1.00 0.00 35 HIS A O 15
ATOM 26164 N N . LEU A 1 36 ? 7.215 12.398 1.676 1.00 0.00 36 LEU A N 15
ATOM 26165 C CA . LEU A 1 36 ? 6.017 12.775 0.968 1.00 0.00 36 LEU A CA 15
ATOM 26166 C C . LEU A 1 36 ? 5.035 13.517 1.867 1.00 0.00 36 LEU A C 15
ATOM 26167 O O . LEU A 1 36 ? 4.326 14.399 1.413 1.00 0.00 36 LEU A O 15
ATOM 26183 N N . THR A 1 37 ? 4.978 13.167 3.125 1.00 0.00 37 THR A N 15
ATOM 26184 C CA . THR A 1 37 ? 4.031 13.818 3.998 1.00 0.00 37 THR A CA 15
ATOM 26185 C C . THR A 1 37 ? 4.609 15.113 4.575 1.00 0.00 37 THR A C 15
ATOM 26186 O O . THR A 1 37 ? 3.868 16.015 5.009 1.00 0.00 37 THR A O 15
ATOM 26197 N N . SER A 1 38 ? 5.914 15.197 4.561 1.00 0.00 38 SER A N 15
ATOM 26198 C CA . SER A 1 38 ? 6.622 16.322 5.087 1.00 0.00 38 SER A CA 15
ATOM 26199 C C . SER A 1 38 ? 6.825 17.388 4.030 1.00 0.00 38 SER A C 15
ATOM 26200 O O . SER A 1 38 ? 7.320 17.114 2.924 1.00 0.00 38 SER A O 15
ATOM 26208 N N . PHE A 1 39 ? 6.427 18.581 4.356 1.00 0.00 39 PHE A N 15
ATOM 26209 C CA . PHE A 1 39 ? 6.711 19.722 3.543 1.00 0.00 39 PHE A CA 15
ATOM 26210 C C . PHE A 1 39 ? 7.839 20.461 4.208 1.00 0.00 39 PHE A C 15
ATOM 26211 O O . PHE A 1 39 ? 7.655 21.029 5.298 1.00 0.00 39 PHE A O 15
ATOM 26228 N N . ASP A 1 40 ? 9.008 20.419 3.598 1.00 0.00 40 ASP A N 15
ATOM 26229 C CA . ASP A 1 40 ? 10.206 20.981 4.201 1.00 0.00 40 ASP A CA 15
ATOM 26230 C C . ASP A 1 40 ? 10.103 22.507 4.267 1.00 0.00 40 ASP A C 15
ATOM 26231 O O . ASP A 1 40 ? 9.267 23.120 3.588 1.00 0.00 40 ASP A O 15
ATOM 26240 N N . TYR A 1 41 ? 10.959 23.102 5.026 1.00 0.00 41 TYR A N 15
ATOM 26241 C CA . TYR A 1 41 ? 10.848 24.498 5.348 1.00 0.00 41 TYR A CA 15
ATOM 26242 C C . TYR A 1 41 ? 11.808 25.328 4.548 1.00 0.00 41 TYR A C 15
ATOM 26243 O O . TYR A 1 41 ? 11.491 26.455 4.153 1.00 0.00 41 TYR A O 15
ATOM 26261 N N . LYS A 1 42 ? 12.973 24.771 4.253 1.00 0.00 42 LYS A N 15
ATOM 26262 C CA . LYS A 1 42 ? 14.001 25.559 3.605 1.00 0.00 42 LYS A CA 15
ATOM 26263 C C . LYS A 1 42 ? 13.770 25.654 2.095 1.00 0.00 42 LYS A C 15
ATOM 26264 O O . LYS A 1 42 ? 14.576 26.231 1.359 1.00 0.00 42 LYS A O 15
ATOM 26283 N N . LEU A 1 43 ? 12.648 25.121 1.656 1.00 0.00 43 LEU A N 15
ATOM 26284 C CA . LEU A 1 43 ? 12.284 25.113 0.255 1.00 0.00 43 LEU A CA 15
ATOM 26285 C C . LEU A 1 43 ? 11.796 26.487 -0.197 1.00 0.00 43 LEU A C 15
ATOM 26286 O O . LEU A 1 43 ? 10.597 26.761 -0.218 1.00 0.00 43 LEU A O 15
ATOM 26302 N N . ARG A 1 44 ? 12.716 27.363 -0.462 1.00 0.00 44 ARG A N 15
ATOM 26303 C CA . ARG A 1 44 ? 12.385 28.651 -1.019 1.00 0.00 44 ARG A CA 15
ATOM 26304 C C . ARG A 1 44 ? 12.814 28.642 -2.453 1.00 0.00 44 ARG A C 15
ATOM 26305 O O . ARG A 1 44 ? 12.003 28.742 -3.382 1.00 0.00 44 ARG A O 15
ATOM 26326 N N . MET A 1 45 ? 14.090 28.476 -2.623 1.00 0.00 45 MET A N 15
ATOM 26327 C CA . MET A 1 45 ? 14.698 28.414 -3.921 1.00 0.00 45 MET A CA 15
ATOM 26328 C C . MET A 1 45 ? 15.062 26.968 -4.195 1.00 0.00 45 MET A C 15
ATOM 26329 O O . MET A 1 45 ? 15.295 26.561 -5.334 1.00 0.00 45 MET A O 15
ATOM 26343 N N . ALA A 1 46 ? 15.090 26.209 -3.126 1.00 0.00 46 ALA A N 15
ATOM 26344 C CA . ALA A 1 46 ? 15.399 24.800 -3.152 1.00 0.00 46 ALA A CA 15
ATOM 26345 C C . ALA A 1 46 ? 14.183 24.014 -3.574 1.00 0.00 46 ALA A C 15
ATOM 26346 O O . ALA A 1 46 ? 13.275 23.778 -2.780 1.00 0.00 46 ALA A O 15
ATOM 26353 N N . VAL A 1 47 ? 14.137 23.683 -4.831 1.00 0.00 47 VAL A N 15
ATOM 26354 C CA . VAL A 1 47 ? 13.057 22.916 -5.391 1.00 0.00 47 VAL A CA 15
ATOM 26355 C C . VAL A 1 47 ? 13.658 21.738 -6.130 1.00 0.00 47 VAL A C 15
ATOM 26356 O O . VAL A 1 47 ? 13.641 20.613 -5.642 1.00 0.00 47 VAL A O 15
ATOM 26369 N N . GLU A 1 48 ? 14.248 22.016 -7.264 1.00 0.00 48 GLU A N 15
ATOM 26370 C CA . GLU A 1 48 ? 14.874 21.011 -8.076 1.00 0.00 48 GLU A CA 15
ATOM 26371 C C . GLU A 1 48 ? 16.374 21.098 -7.849 1.00 0.00 48 GLU A C 15
ATOM 26372 O O . GLU A 1 48 ? 17.027 22.060 -8.281 1.00 0.00 48 GLU A O 15
ATOM 26384 N N . ASN A 1 49 ? 16.904 20.134 -7.142 1.00 0.00 49 ASN A N 15
ATOM 26385 C CA . ASN A 1 49 ? 18.308 20.116 -6.765 1.00 0.00 49 ASN A CA 15
ATOM 26386 C C . ASN A 1 49 ? 18.676 18.680 -6.395 1.00 0.00 49 ASN A C 15
ATOM 26387 O O . ASN A 1 49 ? 17.801 17.945 -5.939 1.00 0.00 49 ASN A O 15
ATOM 26398 N N . PRO A 1 50 ? 19.943 18.235 -6.614 1.00 0.00 50 PRO A N 15
ATOM 26399 C CA . PRO A 1 50 ? 20.409 16.892 -6.215 1.00 0.00 50 PRO A CA 15
ATOM 26400 C C . PRO A 1 50 ? 20.047 16.553 -4.758 1.00 0.00 50 PRO A C 15
ATOM 26401 O O . PRO A 1 50 ? 19.571 15.456 -4.463 1.00 0.00 50 PRO A O 15
ATOM 26412 N N . LYS A 1 51 ? 20.192 17.524 -3.868 1.00 0.00 51 LYS A N 15
ATOM 26413 C CA . LYS A 1 51 ? 19.900 17.332 -2.451 1.00 0.00 51 LYS A CA 15
ATOM 26414 C C . LYS A 1 51 ? 18.405 17.274 -2.193 1.00 0.00 51 LYS A C 15
ATOM 26415 O O . LYS A 1 51 ? 17.969 16.935 -1.102 1.00 0.00 51 LYS A O 15
ATOM 26434 N N . GLN A 1 52 ? 17.631 17.619 -3.180 1.00 0.00 52 GLN A N 15
ATOM 26435 C CA . GLN A 1 52 ? 16.198 17.591 -3.059 1.00 0.00 52 GLN A CA 15
ATOM 26436 C C . GLN A 1 52 ? 15.623 16.328 -3.623 1.00 0.00 52 GLN A C 15
ATOM 26437 O O . GLN A 1 52 ? 14.480 16.005 -3.378 1.00 0.00 52 GLN A O 15
ATOM 26451 N N . GLN A 1 53 ? 16.411 15.626 -4.385 1.00 0.00 53 GLN A N 15
ATOM 26452 C CA . GLN A 1 53 ? 15.964 14.371 -4.952 1.00 0.00 53 GLN A CA 15
ATOM 26453 C C . GLN A 1 53 ? 16.699 13.217 -4.307 1.00 0.00 53 GLN A C 15
ATOM 26454 O O . GLN A 1 53 ? 16.522 12.059 -4.684 1.00 0.00 53 GLN A O 15
ATOM 26468 N N . GLN A 1 54 ? 17.489 13.553 -3.284 1.00 0.00 54 GLN A N 15
ATOM 26469 C CA . GLN A 1 54 ? 18.314 12.594 -2.534 1.00 0.00 54 GLN A CA 15
ATOM 26470 C C . GLN A 1 54 ? 17.478 11.408 -2.054 1.00 0.00 54 GLN A C 15
ATOM 26471 O O . GLN A 1 54 ? 17.892 10.255 -2.136 1.00 0.00 54 GLN A O 15
ATOM 26485 N N . HIS A 1 55 ? 16.275 11.717 -1.623 1.00 0.00 55 HIS A N 15
ATOM 26486 C CA . HIS A 1 55 ? 15.366 10.765 -1.058 1.00 0.00 55 HIS A CA 15
ATOM 26487 C C . HIS A 1 55 ? 14.887 9.724 -2.063 1.00 0.00 55 HIS A C 15
ATOM 26488 O O . HIS A 1 55 ? 14.555 8.609 -1.685 1.00 0.00 55 HIS A O 15
ATOM 26502 N N . LEU A 1 56 ? 14.931 10.055 -3.341 1.00 0.00 56 LEU A N 15
ATOM 26503 C CA . LEU A 1 56 ? 14.530 9.113 -4.365 1.00 0.00 56 LEU A CA 15
ATOM 26504 C C . LEU A 1 56 ? 15.620 8.096 -4.518 1.00 0.00 56 LEU A C 15
ATOM 26505 O O . LEU A 1 56 ? 15.350 6.899 -4.570 1.00 0.00 56 LEU A O 15
ATOM 26521 N N . SER A 1 57 ? 16.849 8.568 -4.530 1.00 0.00 57 SER A N 15
ATOM 26522 C CA . SER A 1 57 ? 18.002 7.713 -4.653 1.00 0.00 57 SER A CA 15
ATOM 26523 C C . SER A 1 57 ? 18.096 6.764 -3.458 1.00 0.00 57 SER A C 15
ATOM 26524 O O . SER A 1 57 ? 18.624 5.678 -3.562 1.00 0.00 57 SER A O 15
ATOM 26532 N N . LEU A 1 58 ? 17.530 7.178 -2.349 1.00 0.00 58 LEU A N 15
ATOM 26533 C CA . LEU A 1 58 ? 17.500 6.362 -1.161 1.00 0.00 58 LEU A CA 15
ATOM 26534 C C . LEU A 1 58 ? 16.316 5.400 -1.202 1.00 0.00 58 LEU A C 15
ATOM 26535 O O . LEU A 1 58 ? 16.465 4.212 -0.938 1.00 0.00 58 LEU A O 15
ATOM 26551 N N . CYS A 1 59 ? 15.152 5.918 -1.542 1.00 0.00 59 CYS A N 15
ATOM 26552 C CA . CYS A 1 59 ? 13.926 5.134 -1.559 1.00 0.00 59 CYS A CA 15
ATOM 26553 C C . CYS A 1 59 ? 13.928 4.086 -2.677 1.00 0.00 59 CYS A C 15
ATOM 26554 O O . CYS A 1 59 ? 13.712 2.908 -2.409 1.00 0.00 59 CYS A O 15
ATOM 26561 N N . CYS A 1 60 ? 14.234 4.506 -3.916 1.00 0.00 60 CYS A N 15
ATOM 26562 C CA . CYS A 1 60 ? 14.310 3.594 -5.066 1.00 0.00 60 CYS A CA 15
ATOM 26563 C C . CYS A 1 60 ? 15.338 2.502 -4.803 1.00 0.00 60 CYS A C 15
ATOM 26564 O O . CYS A 1 60 ? 15.128 1.353 -5.138 1.00 0.00 60 CYS A O 15
ATOM 26571 N N . ASN A 1 61 ? 16.395 2.859 -4.095 1.00 0.00 61 ASN A N 15
ATOM 26572 C CA . ASN A 1 61 ? 17.473 1.909 -3.790 1.00 0.00 61 ASN A CA 15
ATOM 26573 C C . ASN A 1 61 ? 17.069 0.943 -2.691 1.00 0.00 61 ASN A C 15
ATOM 26574 O O . ASN A 1 61 ? 17.536 -0.194 -2.636 1.00 0.00 61 ASN A O 15
ATOM 26585 N N . GLN A 1 62 ? 16.182 1.382 -1.849 1.00 0.00 62 GLN A N 15
ATOM 26586 C CA . GLN A 1 62 ? 15.747 0.586 -0.728 1.00 0.00 62 GLN A CA 15
ATOM 26587 C C . GLN A 1 62 ? 14.669 -0.389 -1.176 1.00 0.00 62 GLN A C 15
ATOM 26588 O O . GLN A 1 62 ? 14.696 -1.575 -0.818 1.00 0.00 62 GLN A O 15
ATOM 26602 N N . LEU A 1 63 ? 13.766 0.101 -2.004 1.00 0.00 63 LEU A N 15
ATOM 26603 C CA . LEU A 1 63 ? 12.663 -0.697 -2.500 1.00 0.00 63 LEU A CA 15
ATOM 26604 C C . LEU A 1 63 ? 13.177 -1.746 -3.482 1.00 0.00 63 LEU A C 15
ATOM 26605 O O . LEU A 1 63 ? 12.663 -2.841 -3.558 1.00 0.00 63 LEU A O 15
ATOM 26621 N N . GLN A 1 64 ? 14.214 -1.393 -4.226 1.00 0.00 64 GLN A N 15
ATOM 26622 C CA . GLN A 1 64 ? 14.747 -2.275 -5.248 1.00 0.00 64 GLN A CA 15
ATOM 26623 C C . GLN A 1 64 ? 15.454 -3.493 -4.668 1.00 0.00 64 GLN A C 15
ATOM 26624 O O . GLN A 1 64 ? 15.709 -4.456 -5.385 1.00 0.00 64 GLN A O 15
ATOM 26638 N N . GLU A 1 65 ? 15.772 -3.468 -3.381 1.00 0.00 65 GLU A N 15
ATOM 26639 C CA . GLU A 1 65 ? 16.402 -4.626 -2.783 1.00 0.00 65 GLU A CA 15
ATOM 26640 C C . GLU A 1 65 ? 15.369 -5.688 -2.466 1.00 0.00 65 GLU A C 15
ATOM 26641 O O . GLU A 1 65 ? 15.703 -6.838 -2.150 1.00 0.00 65 GLU A O 15
ATOM 26653 N N . VAL A 1 66 ? 14.123 -5.288 -2.524 1.00 0.00 66 VAL A N 15
ATOM 26654 C CA . VAL A 1 66 ? 12.996 -6.189 -2.361 1.00 0.00 66 VAL A CA 15
ATOM 26655 C C . VAL A 1 66 ? 12.822 -6.968 -3.687 1.00 0.00 66 VAL A C 15
ATOM 26656 O O . VAL A 1 66 ? 13.416 -6.584 -4.723 1.00 0.00 66 VAL A O 15
ATOM 26669 N N . GLU A 1 67 ? 12.071 -8.070 -3.644 1.00 0.00 67 GLU A N 15
ATOM 26670 C CA . GLU A 1 67 ? 11.741 -8.873 -4.826 1.00 0.00 67 GLU A CA 15
ATOM 26671 C C . GLU A 1 67 ? 11.249 -7.995 -5.949 1.00 0.00 67 GLU A C 15
ATOM 26672 O O . GLU A 1 67 ? 10.501 -7.052 -5.709 1.00 0.00 67 GLU A O 15
ATOM 26684 N N . LYS A 1 68 ? 11.620 -8.330 -7.168 1.00 0.00 68 LYS A N 15
ATOM 26685 C CA . LYS A 1 68 ? 11.325 -7.484 -8.320 1.00 0.00 68 LYS A CA 15
ATOM 26686 C C . LYS A 1 68 ? 9.834 -7.290 -8.540 1.00 0.00 68 LYS A C 15
ATOM 26687 O O . LYS A 1 68 ? 9.406 -6.249 -9.001 1.00 0.00 68 LYS A O 15
ATOM 26706 N N . GLN A 1 69 ? 9.045 -8.261 -8.149 1.00 0.00 69 GLN A N 15
ATOM 26707 C CA . GLN A 1 69 ? 7.600 -8.146 -8.296 1.00 0.00 69 GLN A CA 15
ATOM 26708 C C . GLN A 1 69 ? 7.023 -7.295 -7.155 1.00 0.00 69 GLN A C 15
ATOM 26709 O O . GLN A 1 69 ? 5.985 -6.670 -7.289 1.00 0.00 69 GLN A O 15
ATOM 26723 N N . CYS A 1 70 ? 7.764 -7.220 -6.072 1.00 0.00 70 CYS A N 15
ATOM 26724 C CA . CYS A 1 70 ? 7.297 -6.588 -4.862 1.00 0.00 70 CYS A CA 15
ATOM 26725 C C . CYS A 1 70 ? 7.837 -5.167 -4.712 1.00 0.00 70 CYS A C 15
ATOM 26726 O O . CYS A 1 70 ? 7.418 -4.435 -3.831 1.00 0.00 70 CYS A O 15
ATOM 26733 N N . GLN A 1 71 ? 8.760 -4.786 -5.582 1.00 0.00 71 GLN A N 15
ATOM 26734 C CA . GLN A 1 71 ? 9.328 -3.428 -5.592 1.00 0.00 71 GLN A CA 15
ATOM 26735 C C . GLN A 1 71 ? 8.252 -2.396 -5.843 1.00 0.00 71 GLN A C 15
ATOM 26736 O O . GLN A 1 71 ? 8.205 -1.362 -5.197 1.00 0.00 71 GLN A O 15
ATOM 26750 N N . CYS A 1 72 ? 7.359 -2.689 -6.755 1.00 0.00 72 CYS A N 15
ATOM 26751 C CA . CYS A 1 72 ? 6.256 -1.799 -7.004 1.00 0.00 72 CYS A CA 15
ATOM 26752 C C . CYS A 1 72 ? 5.188 -1.939 -5.964 1.00 0.00 72 CYS A C 15
ATOM 26753 O O . CYS A 1 72 ? 4.413 -1.018 -5.724 1.00 0.00 72 CYS A O 15
ATOM 26760 N N . GLU A 1 73 ? 5.156 -3.078 -5.338 1.00 0.00 73 GLU A N 15
ATOM 26761 C CA . GLU A 1 73 ? 4.216 -3.324 -4.280 1.00 0.00 73 GLU A CA 15
ATOM 26762 C C . GLU A 1 73 ? 4.580 -2.490 -3.057 1.00 0.00 73 GLU A C 15
ATOM 26763 O O . GLU A 1 73 ? 3.709 -2.040 -2.298 1.00 0.00 73 GLU A O 15
ATOM 26775 N N . ALA A 1 74 ? 5.874 -2.244 -2.900 1.00 0.00 74 ALA A N 15
ATOM 26776 C CA . ALA A 1 74 ? 6.390 -1.416 -1.840 1.00 0.00 74 ALA A CA 15
ATOM 26777 C C . ALA A 1 74 ? 5.861 0.002 -1.989 1.00 0.00 74 ALA A C 15
ATOM 26778 O O . ALA A 1 74 ? 5.661 0.707 -1.019 1.00 0.00 74 ALA A O 15
ATOM 26785 N N . ILE A 1 75 ? 5.560 0.367 -3.222 1.00 0.00 75 ILE A N 15
ATOM 26786 C CA . ILE A 1 75 ? 5.059 1.684 -3.540 1.00 0.00 75 ILE A CA 15
ATOM 26787 C C . ILE A 1 75 ? 3.614 1.819 -3.077 1.00 0.00 75 ILE A C 15
ATOM 26788 O O . ILE A 1 75 ? 3.158 2.910 -2.753 1.00 0.00 75 ILE A O 15
ATOM 26804 N N . LYS A 1 76 ? 2.919 0.690 -2.963 1.00 0.00 76 LYS A N 15
ATOM 26805 C CA . LYS A 1 76 ? 1.505 0.728 -2.605 1.00 0.00 76 LYS A CA 15
ATOM 26806 C C . LYS A 1 76 ? 1.475 1.051 -1.143 1.00 0.00 76 LYS A C 15
ATOM 26807 O O . LYS A 1 76 ? 0.738 1.923 -0.667 1.00 0.00 76 LYS A O 15
ATOM 26826 N N . GLN A 1 77 ? 2.395 0.390 -0.478 1.00 0.00 77 GLN A N 15
ATOM 26827 C CA . GLN A 1 77 ? 2.617 0.470 0.945 1.00 0.00 77 GLN A CA 15
ATOM 26828 C C . GLN A 1 77 ? 2.861 1.900 1.350 1.00 0.00 77 GLN A C 15
ATOM 26829 O O . GLN A 1 77 ? 2.247 2.380 2.294 1.00 0.00 77 GLN A O 15
ATOM 26843 N N . VAL A 1 78 ? 3.731 2.588 0.583 1.00 0.00 78 VAL A N 15
ATOM 26844 C CA . VAL A 1 78 ? 4.084 3.980 0.860 1.00 0.00 78 VAL A CA 15
ATOM 26845 C C . VAL A 1 78 ? 2.834 4.831 0.930 1.00 0.00 78 VAL A C 15
ATOM 26846 O O . VAL A 1 78 ? 2.653 5.606 1.863 1.00 0.00 78 VAL A O 15
ATOM 26859 N N . VAL A 1 79 ? 1.953 4.640 -0.038 1.00 0.00 79 VAL A N 15
ATOM 26860 C CA . VAL A 1 79 ? 0.768 5.459 -0.146 1.00 0.00 79 VAL A CA 15
ATOM 26861 C C . VAL A 1 79 ? -0.135 5.160 1.021 1.00 0.00 79 VAL A C 15
ATOM 26862 O O . VAL A 1 79 ? -0.568 6.061 1.740 1.00 0.00 79 VAL A O 15
ATOM 26875 N N . GLU A 1 80 ? -0.322 3.882 1.239 1.00 0.00 80 GLU A N 15
ATOM 26876 C CA . GLU A 1 80 ? -1.193 3.355 2.251 1.00 0.00 80 GLU A CA 15
ATOM 26877 C C . GLU A 1 80 ? -0.811 3.851 3.651 1.00 0.00 80 GLU A C 15
ATOM 26878 O O . GLU A 1 80 ? -1.676 4.309 4.406 1.00 0.00 80 GLU A O 15
ATOM 26890 N N . GLN A 1 81 ? 0.469 3.812 3.972 1.00 0.00 81 GLN A N 15
ATOM 26891 C CA . GLN A 1 81 ? 0.940 4.231 5.286 1.00 0.00 81 GLN A CA 15
ATOM 26892 C C . GLN A 1 81 ? 0.984 5.761 5.405 1.00 0.00 81 GLN A C 15
ATOM 26893 O O . GLN A 1 81 ? 0.670 6.312 6.461 1.00 0.00 81 GLN A O 15
ATOM 26907 N N . ALA A 1 82 ? 1.318 6.441 4.320 1.00 0.00 82 ALA A N 15
ATOM 26908 C CA . ALA A 1 82 ? 1.441 7.890 4.340 1.00 0.00 82 ALA A CA 15
ATOM 26909 C C . ALA A 1 82 ? 0.086 8.561 4.466 1.00 0.00 82 ALA A C 15
ATOM 26910 O O . ALA A 1 82 ? -0.069 9.543 5.197 1.00 0.00 82 ALA A O 15
ATOM 26917 N N . GLN A 1 83 ? -0.903 8.012 3.794 1.00 0.00 83 GLN A N 15
ATOM 26918 C CA . GLN A 1 83 ? -2.224 8.585 3.828 1.00 0.00 83 GLN A CA 15
ATOM 26919 C C . GLN A 1 83 ? -2.864 8.336 5.179 1.00 0.00 83 GLN A C 15
ATOM 26920 O O . GLN A 1 83 ? -3.517 9.212 5.728 1.00 0.00 83 GLN A O 15
ATOM 26934 N N . LYS A 1 84 ? -2.601 7.164 5.752 1.00 0.00 84 LYS A N 15
ATOM 26935 C CA . LYS A 1 84 ? -3.214 6.802 7.010 1.00 0.00 84 LYS A CA 15
ATOM 26936 C C . LYS A 1 84 ? -2.607 7.581 8.161 1.00 0.00 84 LYS A C 15
ATOM 26937 O O . LYS A 1 84 ? -3.301 7.937 9.120 1.00 0.00 84 LYS A O 15
ATOM 26956 N N . GLN A 1 85 ? -1.319 7.895 8.047 1.00 0.00 85 GLN A N 15
ATOM 26957 C CA . GLN A 1 85 ? -0.639 8.576 9.115 1.00 0.00 85 GLN A CA 15
ATOM 26958 C C . GLN A 1 85 ? -1.096 10.024 9.208 1.00 0.00 85 GLN A C 15
ATOM 26959 O O . GLN A 1 85 ? -1.070 10.615 10.276 1.00 0.00 85 GLN A O 15
ATOM 26973 N N . LEU A 1 86 ? -1.497 10.586 8.089 1.00 0.00 86 LEU A N 15
ATOM 26974 C CA . LEU A 1 86 ? -2.064 11.927 8.081 1.00 0.00 86 LEU A CA 15
ATOM 26975 C C . LEU A 1 86 ? -3.555 11.896 8.383 1.00 0.00 86 LEU A C 15
ATOM 26976 O O . LEU A 1 86 ? -4.077 12.785 9.060 1.00 0.00 86 LEU A O 15
ATOM 26992 N N . GLN A 1 87 ? -4.216 10.841 7.934 1.00 0.00 87 GLN A N 15
ATOM 26993 C CA . GLN A 1 87 ? -5.654 10.643 8.130 1.00 0.00 87 GLN A CA 15
ATOM 26994 C C . GLN A 1 87 ? -6.011 10.601 9.620 1.00 0.00 87 GLN A C 15
ATOM 26995 O O . GLN A 1 87 ? -7.065 11.101 10.036 1.00 0.00 87 GLN A O 15
ATOM 27009 N N . GLN A 1 88 ? -5.122 10.027 10.415 1.00 0.00 88 GLN A N 15
ATOM 27010 C CA . GLN A 1 88 ? -5.340 9.874 11.856 1.00 0.00 88 GLN A CA 15
ATOM 27011 C C . GLN A 1 88 ? -5.202 11.216 12.581 1.00 0.00 88 GLN A C 15
ATOM 27012 O O . GLN A 1 88 ? -5.536 11.337 13.765 1.00 0.00 88 GLN A O 15
ATOM 27026 N N . GLY A 1 89 ? -4.694 12.201 11.886 1.00 0.00 89 GLY A N 15
ATOM 27027 C CA . GLY A 1 89 ? -4.482 13.482 12.477 1.00 0.00 89 GLY A CA 15
ATOM 27028 C C . GLY A 1 89 ? -5.651 14.398 12.268 1.00 0.00 89 GLY A C 15
ATOM 27029 O O . GLY A 1 89 ? -6.797 14.047 12.571 1.00 0.00 89 GLY A O 15
ATOM 27033 N N . GLN A 1 90 ? -5.381 15.555 11.741 1.00 0.00 90 GLN A N 15
ATOM 27034 C CA . GLN A 1 90 ? -6.405 16.551 11.518 1.00 0.00 90 GLN A CA 15
ATOM 27035 C C . GLN A 1 90 ? -6.716 16.675 10.036 1.00 0.00 90 GLN A C 15
ATOM 27036 O O . GLN A 1 90 ? -7.800 17.110 9.652 1.00 0.00 90 GLN A O 15
ATOM 27050 N N . GLY A 1 91 ? -5.782 16.272 9.215 1.00 0.00 91 GLY A N 15
ATOM 27051 C CA . GLY A 1 91 ? -5.950 16.371 7.794 1.00 0.00 91 GLY A CA 15
ATOM 27052 C C . GLY A 1 91 ? -4.642 16.173 7.086 1.00 0.00 91 GLY A C 15
ATOM 27053 O O . GLY A 1 91 ? -3.950 15.189 7.332 1.00 0.00 91 GLY A O 15
ATOM 27057 N N . GLY A 1 92 ? -4.299 17.083 6.203 1.00 0.00 92 GLY A N 15
ATOM 27058 C CA . GLY A 1 92 ? -3.051 17.014 5.492 1.00 0.00 92 GLY A CA 15
ATOM 27059 C C . GLY A 1 92 ? -3.169 16.276 4.207 1.00 0.00 92 GLY A C 15
ATOM 27060 O O . GLY A 1 92 ? -2.479 16.594 3.275 1.00 0.00 92 GLY A O 15
ATOM 27064 N N . GLN A 1 93 ? -4.089 15.342 4.145 1.00 0.00 93 GLN A N 15
ATOM 27065 C CA . GLN A 1 93 ? -4.297 14.470 2.980 1.00 0.00 93 GLN A CA 15
ATOM 27066 C C . GLN A 1 93 ? -4.464 15.280 1.687 1.00 0.00 93 GLN A C 15
ATOM 27067 O O . GLN A 1 93 ? -4.001 14.872 0.622 1.00 0.00 93 GLN A O 15
ATOM 27081 N N . GLN A 1 94 ? -5.081 16.441 1.798 1.00 0.00 94 GLN A N 15
ATOM 27082 C CA . GLN A 1 94 ? -5.307 17.291 0.640 1.00 0.00 94 GLN A CA 15
ATOM 27083 C C . GLN A 1 94 ? -4.020 18.005 0.204 1.00 0.00 94 GLN A C 15
ATOM 27084 O O . GLN A 1 94 ? -3.771 18.174 -0.988 1.00 0.00 94 GLN A O 15
ATOM 27098 N N . GLN A 1 95 ? -3.200 18.415 1.167 1.00 0.00 95 GLN A N 15
ATOM 27099 C CA . GLN A 1 95 ? -1.993 19.138 0.844 1.00 0.00 95 GLN A CA 15
ATOM 27100 C C . GLN A 1 95 ? -0.905 18.179 0.470 1.00 0.00 95 GLN A C 15
ATOM 27101 O O . GLN A 1 95 ? -0.253 18.344 -0.545 1.00 0.00 95 GLN A O 15
ATOM 27115 N N . VAL A 1 96 ? -0.773 17.133 1.274 1.00 0.00 96 VAL A N 15
ATOM 27116 C CA . VAL A 1 96 ? 0.186 16.048 1.067 1.00 0.00 96 VAL A CA 15
ATOM 27117 C C . VAL A 1 96 ? -0.030 15.388 -0.293 1.00 0.00 96 VAL A C 15
ATOM 27118 O O . VAL A 1 96 ? 0.902 14.830 -0.861 1.00 0.00 96 VAL A O 15
ATOM 27131 N N . GLN A 1 97 ? -1.254 15.519 -0.836 1.00 0.00 97 GLN A N 15
ATOM 27132 C CA . GLN A 1 97 ? -1.616 14.934 -2.139 1.00 0.00 97 GLN A CA 15
ATOM 27133 C C . GLN A 1 97 ? -0.600 15.298 -3.228 1.00 0.00 97 GLN A C 15
ATOM 27134 O O . GLN A 1 97 ? -0.191 14.447 -4.013 1.00 0.00 97 GLN A O 15
ATOM 27148 N N . GLN A 1 98 ? -0.141 16.543 -3.206 1.00 0.00 98 GLN A N 15
ATOM 27149 C CA . GLN A 1 98 ? 0.778 17.051 -4.220 1.00 0.00 98 GLN A CA 15
ATOM 27150 C C . GLN A 1 98 ? 2.151 16.399 -4.111 1.00 0.00 98 GLN A C 15
ATOM 27151 O O . GLN A 1 98 ? 2.940 16.435 -5.046 1.00 0.00 98 GLN A O 15
ATOM 27165 N N . MET A 1 99 ? 2.434 15.812 -2.984 1.00 0.00 99 MET A N 15
ATOM 27166 C CA . MET A 1 99 ? 3.720 15.214 -2.771 1.00 0.00 99 MET A CA 15
ATOM 27167 C C . MET A 1 99 ? 3.588 13.743 -2.924 1.00 0.00 99 MET A C 15
ATOM 27168 O O . MET A 1 99 ? 4.335 13.128 -3.658 1.00 0.00 99 MET A O 15
ATOM 27182 N N . VAL A 1 100 ? 2.598 13.187 -2.269 1.00 0.00 100 VAL A N 15
ATOM 27183 C CA . VAL A 1 100 ? 2.347 11.752 -2.330 1.00 0.00 100 VAL A CA 15
ATOM 27184 C C . VAL A 1 100 ? 2.055 11.282 -3.775 1.00 0.00 100 VAL A C 15
ATOM 27185 O O . VAL A 1 100 ? 2.285 10.132 -4.112 1.00 0.00 100 VAL A O 15
ATOM 27198 N N . LYS A 1 101 ? 1.582 12.188 -4.636 1.00 0.00 101 LYS A N 15
ATOM 27199 C CA . LYS A 1 101 ? 1.396 11.858 -6.050 1.00 0.00 101 LYS A CA 15
ATOM 27200 C C . LYS A 1 101 ? 2.725 11.437 -6.718 1.00 0.00 101 LYS A C 15
ATOM 27201 O O . LYS A 1 101 ? 2.725 10.705 -7.694 1.00 0.00 101 LYS A O 15
ATOM 27220 N N . LYS A 1 102 ? 3.856 11.896 -6.163 1.00 0.00 102 LYS A N 15
ATOM 27221 C CA . LYS A 1 102 ? 5.175 11.519 -6.660 1.00 0.00 102 LYS A CA 15
ATOM 27222 C C . LYS A 1 102 ? 5.400 10.035 -6.470 1.00 0.00 102 LYS A C 15
ATOM 27223 O O . LYS A 1 102 ? 6.084 9.399 -7.261 1.00 0.00 102 LYS A O 15
ATOM 27242 N N . ALA A 1 103 ? 4.787 9.479 -5.429 1.00 0.00 103 ALA A N 15
ATOM 27243 C CA . ALA A 1 103 ? 4.875 8.033 -5.168 1.00 0.00 103 ALA A CA 15
ATOM 27244 C C . ALA A 1 103 ? 4.249 7.260 -6.314 1.00 0.00 103 ALA A C 15
ATOM 27245 O O . ALA A 1 103 ? 4.672 6.178 -6.650 1.00 0.00 103 ALA A O 15
ATOM 27252 N N . GLN A 1 104 ? 3.290 7.874 -6.961 1.00 0.00 104 GLN A N 15
ATOM 27253 C CA . GLN A 1 104 ? 2.588 7.250 -8.054 1.00 0.00 104 GLN A CA 15
ATOM 27254 C C . GLN A 1 104 ? 3.479 7.199 -9.290 1.00 0.00 104 GLN A C 15
ATOM 27255 O O . GLN A 1 104 ? 3.253 6.421 -10.190 1.00 0.00 104 GLN A O 15
ATOM 27269 N N . MET A 1 105 ? 4.510 8.020 -9.297 1.00 0.00 105 MET A N 15
ATOM 27270 C CA . MET A 1 105 ? 5.454 8.089 -10.407 1.00 0.00 105 MET A CA 15
ATOM 27271 C C . MET A 1 105 ? 6.610 7.153 -10.154 1.00 0.00 105 MET A C 15
ATOM 27272 O O . MET A 1 105 ? 7.346 6.795 -11.074 1.00 0.00 105 MET A O 15
ATOM 27286 N N . LEU A 1 106 ? 6.764 6.763 -8.891 1.00 0.00 106 LEU A N 15
ATOM 27287 C CA . LEU A 1 106 ? 7.849 5.882 -8.431 1.00 0.00 106 LEU A CA 15
ATOM 27288 C C . LEU A 1 106 ? 8.024 4.637 -9.305 1.00 0.00 106 LEU A C 15
ATOM 27289 O O . LEU A 1 106 ? 9.143 4.348 -9.709 1.00 0.00 106 LEU A O 15
ATOM 27305 N N . PRO A 1 107 ? 6.943 3.886 -9.643 1.00 0.00 107 PRO A N 15
ATOM 27306 C CA . PRO A 1 107 ? 7.066 2.722 -10.498 1.00 0.00 107 PRO A CA 15
ATOM 27307 C C . PRO A 1 107 ? 7.597 3.048 -11.891 1.00 0.00 107 PRO A C 15
ATOM 27308 O O . PRO A 1 107 ? 8.218 2.217 -12.515 1.00 0.00 107 PRO A O 15
ATOM 27319 N N . ASN A 1 108 ? 7.397 4.249 -12.359 1.00 0.00 108 ASN A N 15
ATOM 27320 C CA . ASN A 1 108 ? 7.920 4.613 -13.639 1.00 0.00 108 ASN A CA 15
ATOM 27321 C C . ASN A 1 108 ? 9.322 5.173 -13.535 1.00 0.00 108 ASN A C 15
ATOM 27322 O O . ASN A 1 108 ? 10.173 4.875 -14.356 1.00 0.00 108 ASN A O 15
ATOM 27333 N N . GLN A 1 109 ? 9.574 5.930 -12.491 1.00 0.00 109 GLN A N 15
ATOM 27334 C CA . GLN A 1 109 ? 10.879 6.554 -12.276 1.00 0.00 109 GLN A CA 15
ATOM 27335 C C . GLN A 1 109 ? 11.930 5.552 -11.811 1.00 0.00 109 GLN A C 15
ATOM 27336 O O . GLN A 1 109 ? 13.092 5.669 -12.153 1.00 0.00 109 GLN A O 15
ATOM 27350 N N . CYS A 1 110 ? 11.517 4.573 -11.035 1.00 0.00 110 CYS A N 15
ATOM 27351 C CA . CYS A 1 110 ? 12.442 3.556 -10.519 1.00 0.00 110 CYS A CA 15
ATOM 27352 C C . CYS A 1 110 ? 12.436 2.349 -11.463 1.00 0.00 110 CYS A C 15
ATOM 27353 O O . CYS A 1 110 ? 13.181 1.386 -11.277 1.00 0.00 110 CYS A O 15
ATOM 27360 N N . ASN A 1 111 ? 11.582 2.443 -12.486 1.00 0.00 111 ASN A N 15
ATOM 27361 C CA . ASN A 1 111 ? 11.384 1.409 -13.512 1.00 0.00 111 ASN A CA 15
ATOM 27362 C C . ASN A 1 111 ? 10.982 0.088 -12.879 1.00 0.00 111 ASN A C 15
ATOM 27363 O O . ASN A 1 111 ? 11.733 -0.903 -12.844 1.00 0.00 111 ASN A O 15
ATOM 27374 N N . LEU A 1 112 ? 9.847 0.145 -12.270 1.00 0.00 112 LEU A N 15
ATOM 27375 C CA . LEU A 1 112 ? 9.230 -0.970 -11.616 1.00 0.00 112 LEU A CA 15
ATOM 27376 C C . LEU A 1 112 ? 8.143 -1.557 -12.526 1.00 0.00 112 LEU A C 15
ATOM 27377 O O . LEU A 1 112 ? 7.599 -0.853 -13.389 1.00 0.00 112 LEU A O 15
ATOM 27393 N N . GLN A 1 113 ? 7.801 -2.816 -12.295 1.00 0.00 113 GLN A N 15
ATOM 27394 C CA . GLN A 1 113 ? 6.874 -3.611 -13.142 1.00 0.00 113 GLN A CA 15
ATOM 27395 C C . GLN A 1 113 ? 5.417 -3.278 -12.896 1.00 0.00 113 GLN A C 15
ATOM 27396 O O . GLN A 1 113 ? 4.529 -4.100 -13.114 1.00 0.00 113 GLN A O 15
ATOM 27410 N N . CYS A 1 114 ? 5.172 -2.081 -12.554 1.00 0.00 114 CYS A N 15
ATOM 27411 C CA . CYS A 1 114 ? 3.878 -1.651 -12.172 1.00 0.00 114 CYS A CA 15
ATOM 27412 C C . CYS A 1 114 ? 3.737 -0.195 -12.535 1.00 0.00 114 CYS A C 15
ATOM 27413 O O . CYS A 1 114 ? 4.724 0.444 -12.888 1.00 0.00 114 CYS A O 15
ATOM 27420 N N . SER A 1 115 ? 2.543 0.316 -12.486 1.00 0.00 115 SER A N 15
ATOM 27421 C CA . SER A 1 115 ? 2.283 1.715 -12.707 1.00 0.00 115 SER A CA 15
ATOM 27422 C C . SER A 1 115 ? 1.051 2.093 -11.910 1.00 0.00 115 SER A C 15
ATOM 27423 O O . SER A 1 115 ? 0.074 1.338 -11.897 1.00 0.00 115 SER A O 15
ATOM 27431 N N . ILE A 1 116 ? 1.107 3.195 -11.201 1.00 0.00 116 ILE A N 15
ATOM 27432 C CA . ILE A 1 116 ? -0.009 3.602 -10.374 1.00 0.00 116 ILE A CA 15
ATOM 27433 C C . ILE A 1 116 ? -0.985 4.412 -11.211 1.00 0.00 116 ILE A C 15
ATOM 27434 O O . ILE A 1 116 ? -0.723 5.620 -11.468 1.00 0.00 116 ILE A O 15
ATOM 27451 N N . GLY A 1 1 ? -10.427 -3.953 -8.861 1.00 0.00 1 GLY A N 16
ATOM 27452 C CA . GLY A 1 1 ? -10.994 -3.892 -7.510 1.00 0.00 1 GLY A CA 16
ATOM 27453 C C . GLY A 1 1 ? -12.416 -4.368 -7.500 1.00 0.00 1 GLY A C 16
ATOM 27454 O O . GLY A 1 1 ? -12.838 -5.079 -8.424 1.00 0.00 1 GLY A O 16
ATOM 27460 N N . ARG A 1 2 ? -13.163 -3.981 -6.473 1.00 0.00 2 ARG A N 16
ATOM 27461 C CA . ARG A 1 2 ? -14.554 -4.375 -6.344 1.00 0.00 2 ARG A CA 16
ATOM 27462 C C . ARG A 1 2 ? -15.384 -3.556 -7.278 1.00 0.00 2 ARG A C 16
ATOM 27463 O O . ARG A 1 2 ? -15.143 -2.350 -7.455 1.00 0.00 2 ARG A O 16
ATOM 27484 N N . CYS A 1 3 ? -16.337 -4.179 -7.854 1.00 0.00 3 CYS A N 16
ATOM 27485 C CA . CYS A 1 3 ? -17.202 -3.531 -8.782 1.00 0.00 3 CYS A CA 16
ATOM 27486 C C . CYS A 1 3 ? -18.618 -3.966 -8.509 1.00 0.00 3 CYS A C 16
ATOM 27487 O O . CYS A 1 3 ? -18.845 -5.074 -7.998 1.00 0.00 3 CYS A O 16
ATOM 27494 N N . THR A 1 4 ? -19.555 -3.111 -8.806 1.00 0.00 4 THR A N 16
ATOM 27495 C CA . THR A 1 4 ? -20.946 -3.395 -8.606 1.00 0.00 4 THR A CA 16
ATOM 27496 C C . THR A 1 4 ? -21.412 -4.464 -9.583 1.00 0.00 4 THR A C 16
ATOM 27497 O O . THR A 1 4 ? -20.797 -4.661 -10.653 1.00 0.00 4 THR A O 16
ATOM 27508 N N . LYS A 1 5 ? -22.451 -5.172 -9.234 1.00 0.00 5 LYS A N 16
ATOM 27509 C CA . LYS A 1 5 ? -23.010 -6.131 -10.140 1.00 0.00 5 LYS A CA 16
ATOM 27510 C C . LYS A 1 5 ? -24.029 -5.419 -11.016 1.00 0.00 5 LYS A C 16
ATOM 27511 O O . LYS A 1 5 ? -25.235 -5.491 -10.779 1.00 0.00 5 LYS A O 16
ATOM 27530 N N . SER A 1 6 ? -23.533 -4.634 -11.932 1.00 0.00 6 SER A N 16
ATOM 27531 C CA . SER A 1 6 ? -24.359 -3.911 -12.847 1.00 0.00 6 SER A CA 16
ATOM 27532 C C . SER A 1 6 ? -23.580 -3.741 -14.136 1.00 0.00 6 SER A C 16
ATOM 27533 O O . SER A 1 6 ? -22.380 -4.030 -14.169 1.00 0.00 6 SER A O 16
ATOM 27541 N N . ILE A 1 7 ? -24.249 -3.334 -15.181 1.00 0.00 7 ILE A N 16
ATOM 27542 C CA . ILE A 1 7 ? -23.627 -3.068 -16.462 1.00 0.00 7 ILE A CA 16
ATOM 27543 C C . ILE A 1 7 ? -24.052 -1.673 -16.918 1.00 0.00 7 ILE A C 16
ATOM 27544 O O . ILE A 1 7 ? -25.247 -1.418 -17.064 1.00 0.00 7 ILE A O 16
ATOM 27560 N N . PRO A 1 8 ? -23.102 -0.732 -17.103 1.00 0.00 8 PRO A N 16
ATOM 27561 C CA . PRO A 1 8 ? -21.666 -0.960 -16.864 1.00 0.00 8 PRO A CA 16
ATOM 27562 C C . PRO A 1 8 ? -21.340 -1.041 -15.360 1.00 0.00 8 PRO A C 16
ATOM 27563 O O . PRO A 1 8 ? -22.007 -0.395 -14.533 1.00 0.00 8 PRO A O 16
ATOM 27574 N N . PRO A 1 9 ? -20.341 -1.845 -14.981 1.00 0.00 9 PRO A N 16
ATOM 27575 C CA . PRO A 1 9 ? -19.979 -2.025 -13.584 1.00 0.00 9 PRO A CA 16
ATOM 27576 C C . PRO A 1 9 ? -19.286 -0.795 -13.009 1.00 0.00 9 PRO A C 16
ATOM 27577 O O . PRO A 1 9 ? -18.410 -0.189 -13.657 1.00 0.00 9 PRO A O 16
ATOM 27588 N N . ILE A 1 10 ? -19.675 -0.424 -11.826 1.00 0.00 10 ILE A N 16
ATOM 27589 C CA . ILE A 1 10 ? -19.093 0.701 -11.140 1.00 0.00 10 ILE A CA 16
ATOM 27590 C C . ILE A 1 10 ? -18.035 0.142 -10.221 1.00 0.00 10 ILE A C 16
ATOM 27591 O O . ILE A 1 10 ? -18.322 -0.738 -9.420 1.00 0.00 10 ILE A O 16
ATOM 27607 N N . CYS A 1 11 ? -16.836 0.600 -10.346 1.00 0.00 11 CYS A N 16
ATOM 27608 C CA . CYS A 1 11 ? -15.767 0.048 -9.574 1.00 0.00 11 CYS A CA 16
ATOM 27609 C C . CYS A 1 11 ? -15.276 1.007 -8.520 1.00 0.00 11 CYS A C 16
ATOM 27610 O O . CYS A 1 11 ? -15.210 2.226 -8.732 1.00 0.00 11 CYS A O 16
ATOM 27617 N N . PHE A 1 12 ? -14.968 0.456 -7.386 1.00 0.00 12 PHE A N 16
ATOM 27618 C CA . PHE A 1 12 ? -14.525 1.205 -6.249 1.00 0.00 12 PHE A CA 16
ATOM 27619 C C . PHE A 1 12 ? -13.048 1.005 -6.011 1.00 0.00 12 PHE A C 16
ATOM 27620 O O . PHE A 1 12 ? -12.470 0.001 -6.468 1.00 0.00 12 PHE A O 16
ATOM 27637 N N . PRO A 1 13 ? -12.399 1.941 -5.296 1.00 0.00 13 PRO A N 16
ATOM 27638 C CA . PRO A 1 13 ? -11.004 1.807 -4.901 1.00 0.00 13 PRO A CA 16
ATOM 27639 C C . PRO A 1 13 ? -10.918 0.952 -3.630 1.00 0.00 13 PRO A C 16
ATOM 27640 O O . PRO A 1 13 ? -10.343 1.347 -2.595 1.00 0.00 13 PRO A O 16
ATOM 27651 N N . ASP A 1 14 ? -11.500 -0.212 -3.731 1.00 0.00 14 ASP A N 16
ATOM 27652 C CA . ASP A 1 14 ? -11.612 -1.160 -2.665 1.00 0.00 14 ASP A CA 16
ATOM 27653 C C . ASP A 1 14 ? -11.464 -2.535 -3.270 1.00 0.00 14 ASP A C 16
ATOM 27654 O O . ASP A 1 14 ? -11.721 -2.714 -4.471 1.00 0.00 14 ASP A O 16
ATOM 27663 N N . GLY A 1 15 ? -11.015 -3.467 -2.495 1.00 0.00 15 GLY A N 16
ATOM 27664 C CA . GLY A 1 15 ? -10.813 -4.801 -2.950 1.00 0.00 15 GLY A CA 16
ATOM 27665 C C . GLY A 1 15 ? -9.384 -5.111 -2.821 1.00 0.00 15 GLY A C 16
ATOM 27666 O O . GLY A 1 15 ? -8.946 -5.651 -1.805 1.00 0.00 15 GLY A O 16
ATOM 27670 N N . LEU A 1 16 ? -8.646 -4.692 -3.800 1.00 0.00 16 LEU A N 16
ATOM 27671 C CA . LEU A 1 16 ? -7.228 -4.811 -3.819 1.00 0.00 16 LEU A CA 16
ATOM 27672 C C . LEU A 1 16 ? -6.689 -4.128 -5.038 1.00 0.00 16 LEU A C 16
ATOM 27673 O O . LEU A 1 16 ? -7.362 -4.062 -6.082 1.00 0.00 16 LEU A O 16
ATOM 27689 N N . ASP A 1 17 ? -5.546 -3.569 -4.888 1.00 0.00 17 ASP A N 16
ATOM 27690 C CA . ASP A 1 17 ? -4.782 -3.050 -5.995 1.00 0.00 17 ASP A CA 16
ATOM 27691 C C . ASP A 1 17 ? -3.360 -3.504 -5.795 1.00 0.00 17 ASP A C 16
ATOM 27692 O O . ASP A 1 17 ? -2.425 -3.001 -6.401 1.00 0.00 17 ASP A O 16
ATOM 27701 N N . ASN A 1 18 ? -3.237 -4.499 -4.931 1.00 0.00 18 ASN A N 16
ATOM 27702 C CA . ASN A 1 18 ? -1.992 -5.172 -4.615 1.00 0.00 18 ASN A CA 16
ATOM 27703 C C . ASN A 1 18 ? -1.967 -6.475 -5.427 1.00 0.00 18 ASN A C 16
ATOM 27704 O O . ASN A 1 18 ? -2.521 -7.492 -4.996 1.00 0.00 18 ASN A O 16
ATOM 27715 N N . PRO A 1 19 ? -1.391 -6.431 -6.655 1.00 0.00 19 PRO A N 16
ATOM 27716 C CA . PRO A 1 19 ? -1.441 -7.532 -7.621 1.00 0.00 19 PRO A CA 16
ATOM 27717 C C . PRO A 1 19 ? -0.862 -8.849 -7.126 1.00 0.00 19 PRO A C 16
ATOM 27718 O O . PRO A 1 19 ? -1.553 -9.879 -7.147 1.00 0.00 19 PRO A O 16
ATOM 27729 N N . ARG A 1 20 ? 0.371 -8.846 -6.667 1.00 0.00 20 ARG A N 16
ATOM 27730 C CA . ARG A 1 20 ? 0.978 -10.100 -6.246 1.00 0.00 20 ARG A CA 16
ATOM 27731 C C . ARG A 1 20 ? 0.592 -10.328 -4.846 1.00 0.00 20 ARG A C 16
ATOM 27732 O O . ARG A 1 20 ? 0.071 -11.381 -4.485 1.00 0.00 20 ARG A O 16
ATOM 27753 N N . GLY A 1 21 ? 0.758 -9.309 -4.072 1.00 0.00 21 GLY A N 16
ATOM 27754 C CA . GLY A 1 21 ? 0.523 -9.441 -2.687 1.00 0.00 21 GLY A CA 16
ATOM 27755 C C . GLY A 1 21 ? 1.789 -9.632 -1.989 1.00 0.00 21 GLY A C 16
ATOM 27756 O O . GLY A 1 21 ? 1.922 -10.479 -1.112 1.00 0.00 21 GLY A O 16
ATOM 27760 N N . CYS A 1 22 ? 2.734 -8.874 -2.400 1.00 0.00 22 CYS A N 16
ATOM 27761 C CA . CYS A 1 22 ? 4.008 -8.894 -1.807 1.00 0.00 22 CYS A CA 16
ATOM 27762 C C . CYS A 1 22 ? 3.961 -8.236 -0.465 1.00 0.00 22 CYS A C 16
ATOM 27763 O O . CYS A 1 22 ? 3.256 -7.238 -0.280 1.00 0.00 22 CYS A O 16
ATOM 27770 N N . GLN A 1 23 ? 4.655 -8.796 0.468 1.00 0.00 23 GLN A N 16
ATOM 27771 C CA . GLN A 1 23 ? 4.784 -8.179 1.735 1.00 0.00 23 GLN A CA 16
ATOM 27772 C C . GLN A 1 23 ? 6.132 -7.481 1.765 1.00 0.00 23 GLN A C 16
ATOM 27773 O O . GLN A 1 23 ? 7.167 -8.075 1.436 1.00 0.00 23 GLN A O 16
ATOM 27787 N N . ILE A 1 24 ? 6.116 -6.225 2.041 1.00 0.00 24 ILE A N 16
ATOM 27788 C CA . ILE A 1 24 ? 7.308 -5.439 2.038 1.00 0.00 24 ILE A CA 16
ATOM 27789 C C . ILE A 1 24 ? 7.511 -4.853 3.424 1.00 0.00 24 ILE A C 16
ATOM 27790 O O . ILE A 1 24 ? 6.541 -4.558 4.119 1.00 0.00 24 ILE A O 16
ATOM 27806 N N . ARG A 1 25 ? 8.752 -4.727 3.832 1.00 0.00 25 ARG A N 16
ATOM 27807 C CA . ARG A 1 25 ? 9.097 -4.224 5.132 1.00 0.00 25 ARG A CA 16
ATOM 27808 C C . ARG A 1 25 ? 8.692 -2.748 5.250 1.00 0.00 25 ARG A C 16
ATOM 27809 O O . ARG A 1 25 ? 9.156 -1.887 4.495 1.00 0.00 25 ARG A O 16
ATOM 27830 N N . ILE A 1 26 ? 7.840 -2.459 6.208 1.00 0.00 26 ILE A N 16
ATOM 27831 C CA . ILE A 1 26 ? 7.298 -1.112 6.386 1.00 0.00 26 ILE A CA 16
ATOM 27832 C C . ILE A 1 26 ? 8.355 -0.133 6.845 1.00 0.00 26 ILE A C 16
ATOM 27833 O O . ILE A 1 26 ? 8.185 1.084 6.748 1.00 0.00 26 ILE A O 16
ATOM 27849 N N . GLN A 1 27 ? 9.463 -0.677 7.298 1.00 0.00 27 GLN A N 16
ATOM 27850 C CA . GLN A 1 27 ? 10.544 0.116 7.814 1.00 0.00 27 GLN A CA 16
ATOM 27851 C C . GLN A 1 27 ? 11.305 0.773 6.686 1.00 0.00 27 GLN A C 16
ATOM 27852 O O . GLN A 1 27 ? 11.968 1.785 6.886 1.00 0.00 27 GLN A O 16
ATOM 27866 N N . GLN A 1 28 ? 11.180 0.226 5.486 1.00 0.00 28 GLN A N 16
ATOM 27867 C CA . GLN A 1 28 ? 11.904 0.780 4.385 1.00 0.00 28 GLN A CA 16
ATOM 27868 C C . GLN A 1 28 ? 11.116 1.928 3.775 1.00 0.00 28 GLN A C 16
ATOM 27869 O O . GLN A 1 28 ? 11.671 2.940 3.374 1.00 0.00 28 GLN A O 16
ATOM 27883 N N . LEU A 1 29 ? 9.789 1.796 3.775 1.00 0.00 29 LEU A N 16
ATOM 27884 C CA . LEU A 1 29 ? 8.952 2.811 3.170 1.00 0.00 29 LEU A CA 16
ATOM 27885 C C . LEU A 1 29 ? 8.782 3.968 4.069 1.00 0.00 29 LEU A C 16
ATOM 27886 O O . LEU A 1 29 ? 8.263 4.989 3.656 1.00 0.00 29 LEU A O 16
ATOM 27902 N N . ASN A 1 30 ? 9.264 3.820 5.292 1.00 0.00 30 ASN A N 16
ATOM 27903 C CA . ASN A 1 30 ? 9.205 4.856 6.300 1.00 0.00 30 ASN A CA 16
ATOM 27904 C C . ASN A 1 30 ? 9.820 6.142 5.768 1.00 0.00 30 ASN A C 16
ATOM 27905 O O . ASN A 1 30 ? 9.330 7.227 6.051 1.00 0.00 30 ASN A O 16
ATOM 27916 N N . HIS A 1 31 ? 10.846 5.998 4.925 1.00 0.00 31 HIS A N 16
ATOM 27917 C CA . HIS A 1 31 ? 11.522 7.149 4.360 1.00 0.00 31 HIS A CA 16
ATOM 27918 C C . HIS A 1 31 ? 10.592 7.847 3.376 1.00 0.00 31 HIS A C 16
ATOM 27919 O O . HIS A 1 31 ? 10.277 9.028 3.544 1.00 0.00 31 HIS A O 16
ATOM 27933 N N . CYS A 1 32 ? 10.144 7.094 2.373 1.00 0.00 32 CYS A N 16
ATOM 27934 C CA . CYS A 1 32 ? 9.244 7.601 1.349 1.00 0.00 32 CYS A CA 16
ATOM 27935 C C . CYS A 1 32 ? 7.984 8.178 1.987 1.00 0.00 32 CYS A C 16
ATOM 27936 O O . CYS A 1 32 ? 7.596 9.290 1.687 1.00 0.00 32 CYS A O 16
ATOM 27943 N N . GLN A 1 33 ? 7.403 7.427 2.907 1.00 0.00 33 GLN A N 16
ATOM 27944 C CA . GLN A 1 33 ? 6.251 7.824 3.667 1.00 0.00 33 GLN A CA 16
ATOM 27945 C C . GLN A 1 33 ? 6.456 9.181 4.345 1.00 0.00 33 GLN A C 16
ATOM 27946 O O . GLN A 1 33 ? 5.717 10.118 4.076 1.00 0.00 33 GLN A O 16
ATOM 27960 N N . MET A 1 34 ? 7.492 9.293 5.178 1.00 0.00 34 MET A N 16
ATOM 27961 C CA . MET A 1 34 ? 7.692 10.527 5.945 1.00 0.00 34 MET A CA 16
ATOM 27962 C C . MET A 1 34 ? 8.048 11.690 5.053 1.00 0.00 34 MET A C 16
ATOM 27963 O O . MET A 1 34 ? 7.594 12.798 5.267 1.00 0.00 34 MET A O 16
ATOM 27977 N N . HIS A 1 35 ? 8.838 11.434 4.048 1.00 0.00 35 HIS A N 16
ATOM 27978 C CA . HIS A 1 35 ? 9.239 12.478 3.128 1.00 0.00 35 HIS A CA 16
ATOM 27979 C C . HIS A 1 35 ? 8.147 12.914 2.166 1.00 0.00 35 HIS A C 16
ATOM 27980 O O . HIS A 1 35 ? 8.140 14.059 1.734 1.00 0.00 35 HIS A O 16
ATOM 27994 N N . LEU A 1 36 ? 7.234 12.032 1.829 1.00 0.00 36 LEU A N 16
ATOM 27995 C CA . LEU A 1 36 ? 6.102 12.429 0.999 1.00 0.00 36 LEU A CA 16
ATOM 27996 C C . LEU A 1 36 ? 5.056 13.156 1.827 1.00 0.00 36 LEU A C 16
ATOM 27997 O O . LEU A 1 36 ? 4.265 13.912 1.303 1.00 0.00 36 LEU A O 16
ATOM 28013 N N . THR A 1 37 ? 5.024 12.915 3.111 1.00 0.00 37 THR A N 16
ATOM 28014 C CA . THR A 1 37 ? 4.091 13.643 3.928 1.00 0.00 37 THR A CA 16
ATOM 28015 C C . THR A 1 37 ? 4.714 14.949 4.459 1.00 0.00 37 THR A C 16
ATOM 28016 O O . THR A 1 37 ? 4.018 15.831 4.973 1.00 0.00 37 THR A O 16
ATOM 28027 N N . SER A 1 38 ? 6.020 15.057 4.317 1.00 0.00 38 SER A N 16
ATOM 28028 C CA . SER A 1 38 ? 6.764 16.221 4.738 1.00 0.00 38 SER A CA 16
ATOM 28029 C C . SER A 1 38 ? 6.822 17.253 3.611 1.00 0.00 38 SER A C 16
ATOM 28030 O O . SER A 1 38 ? 6.890 16.900 2.423 1.00 0.00 38 SER A O 16
ATOM 28038 N N . PHE A 1 39 ? 6.789 18.514 3.973 1.00 0.00 39 PHE A N 16
ATOM 28039 C CA . PHE A 1 39 ? 6.953 19.583 3.025 1.00 0.00 39 PHE A CA 16
ATOM 28040 C C . PHE A 1 39 ? 8.134 20.442 3.374 1.00 0.00 39 PHE A C 16
ATOM 28041 O O . PHE A 1 39 ? 8.296 20.875 4.522 1.00 0.00 39 PHE A O 16
ATOM 28058 N N . ASP A 1 40 ? 8.970 20.653 2.400 1.00 0.00 40 ASP A N 16
ATOM 28059 C CA . ASP A 1 40 ? 10.147 21.466 2.532 1.00 0.00 40 ASP A CA 16
ATOM 28060 C C . ASP A 1 40 ? 9.837 22.919 2.657 1.00 0.00 40 ASP A C 16
ATOM 28061 O O . ASP A 1 40 ? 9.420 23.590 1.719 1.00 0.00 40 ASP A O 16
ATOM 28070 N N . TYR A 1 41 ? 10.031 23.366 3.855 1.00 0.00 41 TYR A N 16
ATOM 28071 C CA . TYR A 1 41 ? 9.771 24.729 4.275 1.00 0.00 41 TYR A CA 16
ATOM 28072 C C . TYR A 1 41 ? 11.079 25.468 4.427 1.00 0.00 41 TYR A C 16
ATOM 28073 O O . TYR A 1 41 ? 11.117 26.681 4.518 1.00 0.00 41 TYR A O 16
ATOM 28091 N N . LYS A 1 42 ? 12.151 24.710 4.480 1.00 0.00 42 LYS A N 16
ATOM 28092 C CA . LYS A 1 42 ? 13.483 25.261 4.660 1.00 0.00 42 LYS A CA 16
ATOM 28093 C C . LYS A 1 42 ? 14.078 25.748 3.329 1.00 0.00 42 LYS A C 16
ATOM 28094 O O . LYS A 1 42 ? 15.268 26.013 3.223 1.00 0.00 42 LYS A O 16
ATOM 28113 N N . LEU A 1 43 ? 13.221 25.857 2.332 1.00 0.00 43 LEU A N 16
ATOM 28114 C CA . LEU A 1 43 ? 13.589 26.350 1.025 1.00 0.00 43 LEU A CA 16
ATOM 28115 C C . LEU A 1 43 ? 13.968 27.826 1.087 1.00 0.00 43 LEU A C 16
ATOM 28116 O O . LEU A 1 43 ? 13.113 28.707 1.260 1.00 0.00 43 LEU A O 16
ATOM 28132 N N . ARG A 1 44 ? 15.230 28.070 0.987 1.00 0.00 44 ARG A N 16
ATOM 28133 C CA . ARG A 1 44 ? 15.791 29.393 1.018 1.00 0.00 44 ARG A CA 16
ATOM 28134 C C . ARG A 1 44 ? 16.065 29.860 -0.409 1.00 0.00 44 ARG A C 16
ATOM 28135 O O . ARG A 1 44 ? 15.389 30.748 -0.919 1.00 0.00 44 ARG A O 16
ATOM 28156 N N . MET A 1 45 ? 17.024 29.234 -1.061 1.00 0.00 45 MET A N 16
ATOM 28157 C CA . MET A 1 45 ? 17.337 29.566 -2.453 1.00 0.00 45 MET A CA 16
ATOM 28158 C C . MET A 1 45 ? 16.905 28.444 -3.362 1.00 0.00 45 MET A C 16
ATOM 28159 O O . MET A 1 45 ? 17.170 28.453 -4.566 1.00 0.00 45 MET A O 16
ATOM 28173 N N . ALA A 1 46 ? 16.250 27.477 -2.788 1.00 0.00 46 ALA A N 16
ATOM 28174 C CA . ALA A 1 46 ? 15.791 26.351 -3.529 1.00 0.00 46 ALA A CA 16
ATOM 28175 C C . ALA A 1 46 ? 14.294 26.383 -3.660 1.00 0.00 46 ALA A C 16
ATOM 28176 O O . ALA A 1 46 ? 13.594 26.654 -2.703 1.00 0.00 46 ALA A O 16
ATOM 28183 N N . VAL A 1 47 ? 13.823 26.187 -4.845 1.00 0.00 47 VAL A N 16
ATOM 28184 C CA . VAL A 1 47 ? 12.405 26.000 -5.093 1.00 0.00 47 VAL A CA 16
ATOM 28185 C C . VAL A 1 47 ? 12.252 24.527 -5.394 1.00 0.00 47 VAL A C 16
ATOM 28186 O O . VAL A 1 47 ? 11.440 23.810 -4.795 1.00 0.00 47 VAL A O 16
ATOM 28199 N N . GLU A 1 48 ? 13.078 24.093 -6.311 1.00 0.00 48 GLU A N 16
ATOM 28200 C CA . GLU A 1 48 ? 13.254 22.718 -6.670 1.00 0.00 48 GLU A CA 16
ATOM 28201 C C . GLU A 1 48 ? 14.743 22.508 -6.682 1.00 0.00 48 GLU A C 16
ATOM 28202 O O . GLU A 1 48 ? 15.473 23.401 -7.124 1.00 0.00 48 GLU A O 16
ATOM 28214 N N . ASN A 1 49 ? 15.203 21.394 -6.186 1.00 0.00 49 ASN A N 16
ATOM 28215 C CA . ASN A 1 49 ? 16.635 21.139 -6.096 1.00 0.00 49 ASN A CA 16
ATOM 28216 C C . ASN A 1 49 ? 16.866 19.640 -5.988 1.00 0.00 49 ASN A C 16
ATOM 28217 O O . ASN A 1 49 ? 16.058 18.949 -5.365 1.00 0.00 49 ASN A O 16
ATOM 28228 N N . PRO A 1 50 ? 17.949 19.109 -6.611 1.00 0.00 50 PRO A N 16
ATOM 28229 C CA . PRO A 1 50 ? 18.303 17.676 -6.566 1.00 0.00 50 PRO A CA 16
ATOM 28230 C C . PRO A 1 50 ? 18.305 17.099 -5.150 1.00 0.00 50 PRO A C 16
ATOM 28231 O O . PRO A 1 50 ? 17.833 15.989 -4.928 1.00 0.00 50 PRO A O 16
ATOM 28242 N N . LYS A 1 51 ? 18.769 17.882 -4.185 1.00 0.00 51 LYS A N 16
ATOM 28243 C CA . LYS A 1 51 ? 18.864 17.417 -2.813 1.00 0.00 51 LYS A CA 16
ATOM 28244 C C . LYS A 1 51 ? 17.523 17.290 -2.142 1.00 0.00 51 LYS A C 16
ATOM 28245 O O . LYS A 1 51 ? 17.419 16.717 -1.067 1.00 0.00 51 LYS A O 16
ATOM 28264 N N . GLN A 1 52 ? 16.501 17.823 -2.748 1.00 0.00 52 GLN A N 16
ATOM 28265 C CA . GLN A 1 52 ? 15.178 17.685 -2.199 1.00 0.00 52 GLN A CA 16
ATOM 28266 C C . GLN A 1 52 ? 14.632 16.331 -2.609 1.00 0.00 52 GLN A C 16
ATOM 28267 O O . GLN A 1 52 ? 13.825 15.750 -1.914 1.00 0.00 52 GLN A O 16
ATOM 28281 N N . GLN A 1 53 ? 15.155 15.803 -3.712 1.00 0.00 53 GLN A N 16
ATOM 28282 C CA . GLN A 1 53 ? 14.740 14.509 -4.233 1.00 0.00 53 GLN A CA 16
ATOM 28283 C C . GLN A 1 53 ? 15.643 13.392 -3.734 1.00 0.00 53 GLN A C 16
ATOM 28284 O O . GLN A 1 53 ? 15.578 12.257 -4.234 1.00 0.00 53 GLN A O 16
ATOM 28298 N N . GLN A 1 54 ? 16.443 13.704 -2.707 1.00 0.00 54 GLN A N 16
ATOM 28299 C CA . GLN A 1 54 ? 17.338 12.736 -2.052 1.00 0.00 54 GLN A CA 16
ATOM 28300 C C . GLN A 1 54 ? 16.557 11.497 -1.636 1.00 0.00 54 GLN A C 16
ATOM 28301 O O . GLN A 1 54 ? 17.010 10.371 -1.796 1.00 0.00 54 GLN A O 16
ATOM 28315 N N . HIS A 1 55 ? 15.341 11.739 -1.175 1.00 0.00 55 HIS A N 16
ATOM 28316 C CA . HIS A 1 55 ? 14.430 10.726 -0.701 1.00 0.00 55 HIS A CA 16
ATOM 28317 C C . HIS A 1 55 ? 14.156 9.646 -1.751 1.00 0.00 55 HIS A C 16
ATOM 28318 O O . HIS A 1 55 ? 13.971 8.499 -1.411 1.00 0.00 55 HIS A O 16
ATOM 28332 N N . LEU A 1 56 ? 14.222 10.005 -3.021 1.00 0.00 56 LEU A N 16
ATOM 28333 C CA . LEU A 1 56 ? 13.929 9.073 -4.087 1.00 0.00 56 LEU A CA 16
ATOM 28334 C C . LEU A 1 56 ? 15.139 8.248 -4.360 1.00 0.00 56 LEU A C 16
ATOM 28335 O O . LEU A 1 56 ? 15.035 7.039 -4.513 1.00 0.00 56 LEU A O 16
ATOM 28351 N N . SER A 1 57 ? 16.286 8.885 -4.377 1.00 0.00 57 SER A N 16
ATOM 28352 C CA . SER A 1 57 ? 17.535 8.205 -4.605 1.00 0.00 57 SER A CA 16
ATOM 28353 C C . SER A 1 57 ? 17.764 7.150 -3.512 1.00 0.00 57 SER A C 16
ATOM 28354 O O . SER A 1 57 ? 18.342 6.095 -3.753 1.00 0.00 57 SER A O 16
ATOM 28362 N N . LEU A 1 58 ? 17.258 7.431 -2.332 1.00 0.00 58 LEU A N 16
ATOM 28363 C CA . LEU A 1 58 ? 17.348 6.514 -1.223 1.00 0.00 58 LEU A CA 16
ATOM 28364 C C . LEU A 1 58 ? 16.249 5.456 -1.325 1.00 0.00 58 LEU A C 16
ATOM 28365 O O . LEU A 1 58 ? 16.531 4.272 -1.349 1.00 0.00 58 LEU A O 16
ATOM 28381 N N . CYS A 1 59 ? 15.011 5.909 -1.459 1.00 0.00 59 CYS A N 16
ATOM 28382 C CA . CYS A 1 59 ? 13.831 5.036 -1.513 1.00 0.00 59 CYS A CA 16
ATOM 28383 C C . CYS A 1 59 ? 13.912 4.042 -2.681 1.00 0.00 59 CYS A C 16
ATOM 28384 O O . CYS A 1 59 ? 13.765 2.850 -2.471 1.00 0.00 59 CYS A O 16
ATOM 28391 N N . CYS A 1 60 ? 14.209 4.532 -3.902 1.00 0.00 60 CYS A N 16
ATOM 28392 C CA . CYS A 1 60 ? 14.332 3.675 -5.102 1.00 0.00 60 CYS A CA 16
ATOM 28393 C C . CYS A 1 60 ? 15.411 2.614 -4.891 1.00 0.00 60 CYS A C 16
ATOM 28394 O O . CYS A 1 60 ? 15.247 1.445 -5.259 1.00 0.00 60 CYS A O 16
ATOM 28401 N N . ASN A 1 61 ? 16.451 2.996 -4.188 1.00 0.00 61 ASN A N 16
ATOM 28402 C CA . ASN A 1 61 ? 17.598 2.118 -3.969 1.00 0.00 61 ASN A CA 16
ATOM 28403 C C . ASN A 1 61 ? 17.327 1.151 -2.823 1.00 0.00 61 ASN A C 16
ATOM 28404 O O . ASN A 1 61 ? 17.951 0.099 -2.700 1.00 0.00 61 ASN A O 16
ATOM 28415 N N . GLN A 1 62 ? 16.441 1.532 -1.968 1.00 0.00 62 GLN A N 16
ATOM 28416 C CA . GLN A 1 62 ? 16.071 0.717 -0.848 1.00 0.00 62 GLN A CA 16
ATOM 28417 C C . GLN A 1 62 ? 14.962 -0.269 -1.209 1.00 0.00 62 GLN A C 16
ATOM 28418 O O . GLN A 1 62 ? 14.977 -1.429 -0.778 1.00 0.00 62 GLN A O 16
ATOM 28432 N N . LEU A 1 63 ? 14.024 0.180 -2.012 1.00 0.00 63 LEU A N 16
ATOM 28433 C CA . LEU A 1 63 ? 12.913 -0.651 -2.429 1.00 0.00 63 LEU A CA 16
ATOM 28434 C C . LEU A 1 63 ? 13.407 -1.747 -3.346 1.00 0.00 63 LEU A C 16
ATOM 28435 O O . LEU A 1 63 ? 12.881 -2.841 -3.356 1.00 0.00 63 LEU A O 16
ATOM 28451 N N . GLN A 1 64 ? 14.439 -1.433 -4.109 1.00 0.00 64 GLN A N 16
ATOM 28452 C CA . GLN A 1 64 ? 15.010 -2.365 -5.060 1.00 0.00 64 GLN A CA 16
ATOM 28453 C C . GLN A 1 64 ? 15.714 -3.540 -4.360 1.00 0.00 64 GLN A C 16
ATOM 28454 O O . GLN A 1 64 ? 16.106 -4.512 -5.011 1.00 0.00 64 GLN A O 16
ATOM 28468 N N . GLU A 1 65 ? 15.890 -3.434 -3.033 1.00 0.00 65 GLU A N 16
ATOM 28469 C CA . GLU A 1 65 ? 16.490 -4.508 -2.256 1.00 0.00 65 GLU A CA 16
ATOM 28470 C C . GLU A 1 65 ? 15.458 -5.604 -2.036 1.00 0.00 65 GLU A C 16
ATOM 28471 O O . GLU A 1 65 ? 15.784 -6.729 -1.630 1.00 0.00 65 GLU A O 16
ATOM 28483 N N . VAL A 1 66 ? 14.216 -5.253 -2.278 1.00 0.00 66 VAL A N 16
ATOM 28484 C CA . VAL A 1 66 ? 13.103 -6.193 -2.233 1.00 0.00 66 VAL A CA 16
ATOM 28485 C C . VAL A 1 66 ? 13.008 -6.849 -3.623 1.00 0.00 66 VAL A C 16
ATOM 28486 O O . VAL A 1 66 ? 13.626 -6.353 -4.570 1.00 0.00 66 VAL A O 16
ATOM 28499 N N . GLU A 1 67 ? 12.297 -7.973 -3.729 1.00 0.00 67 GLU A N 16
ATOM 28500 C CA . GLU A 1 67 ? 12.046 -8.648 -5.023 1.00 0.00 67 GLU A CA 16
ATOM 28501 C C . GLU A 1 67 ? 11.544 -7.661 -6.051 1.00 0.00 67 GLU A C 16
ATOM 28502 O O . GLU A 1 67 ? 10.737 -6.803 -5.717 1.00 0.00 67 GLU A O 16
ATOM 28514 N N . LYS A 1 68 ? 11.957 -7.823 -7.301 1.00 0.00 68 LYS A N 16
ATOM 28515 C CA . LYS A 1 68 ? 11.602 -6.870 -8.360 1.00 0.00 68 LYS A CA 16
ATOM 28516 C C . LYS A 1 68 ? 10.101 -6.755 -8.556 1.00 0.00 68 LYS A C 16
ATOM 28517 O O . LYS A 1 68 ? 9.580 -5.673 -8.837 1.00 0.00 68 LYS A O 16
ATOM 28536 N N . GLN A 1 69 ? 9.407 -7.852 -8.332 1.00 0.00 69 GLN A N 16
ATOM 28537 C CA . GLN A 1 69 ? 7.958 -7.886 -8.466 1.00 0.00 69 GLN A CA 16
ATOM 28538 C C . GLN A 1 69 ? 7.306 -7.135 -7.298 1.00 0.00 69 GLN A C 16
ATOM 28539 O O . GLN A 1 69 ? 6.215 -6.612 -7.407 1.00 0.00 69 GLN A O 16
ATOM 28553 N N . CYS A 1 70 ? 8.029 -7.046 -6.205 1.00 0.00 70 CYS A N 16
ATOM 28554 C CA . CYS A 1 70 ? 7.531 -6.476 -4.988 1.00 0.00 70 CYS A CA 16
ATOM 28555 C C . CYS A 1 70 ? 8.017 -5.046 -4.816 1.00 0.00 70 CYS A C 16
ATOM 28556 O O . CYS A 1 70 ? 7.557 -4.330 -3.930 1.00 0.00 70 CYS A O 16
ATOM 28563 N N . GLN A 1 71 ? 8.936 -4.633 -5.672 1.00 0.00 71 GLN A N 16
ATOM 28564 C CA . GLN A 1 71 ? 9.487 -3.289 -5.644 1.00 0.00 71 GLN A CA 16
ATOM 28565 C C . GLN A 1 71 ? 8.400 -2.252 -5.882 1.00 0.00 71 GLN A C 16
ATOM 28566 O O . GLN A 1 71 ? 8.368 -1.218 -5.236 1.00 0.00 71 GLN A O 16
ATOM 28580 N N . CYS A 1 72 ? 7.482 -2.548 -6.779 1.00 0.00 72 CYS A N 16
ATOM 28581 C CA . CYS A 1 72 ? 6.386 -1.639 -7.028 1.00 0.00 72 CYS A CA 16
ATOM 28582 C C . CYS A 1 72 ? 5.272 -1.828 -6.038 1.00 0.00 72 CYS A C 16
ATOM 28583 O O . CYS A 1 72 ? 4.491 -0.910 -5.777 1.00 0.00 72 CYS A O 16
ATOM 28590 N N . GLU A 1 73 ? 5.203 -3.009 -5.465 1.00 0.00 73 GLU A N 16
ATOM 28591 C CA . GLU A 1 73 ? 4.197 -3.314 -4.470 1.00 0.00 73 GLU A CA 16
ATOM 28592 C C . GLU A 1 73 ? 4.459 -2.450 -3.218 1.00 0.00 73 GLU A C 16
ATOM 28593 O O . GLU A 1 73 ? 3.529 -1.969 -2.538 1.00 0.00 73 GLU A O 16
ATOM 28605 N N . ALA A 1 74 ? 5.746 -2.224 -2.972 1.00 0.00 74 ALA A N 16
ATOM 28606 C CA . ALA A 1 74 ? 6.244 -1.448 -1.867 1.00 0.00 74 ALA A CA 16
ATOM 28607 C C . ALA A 1 74 ? 5.745 -0.026 -1.946 1.00 0.00 74 ALA A C 16
ATOM 28608 O O . ALA A 1 74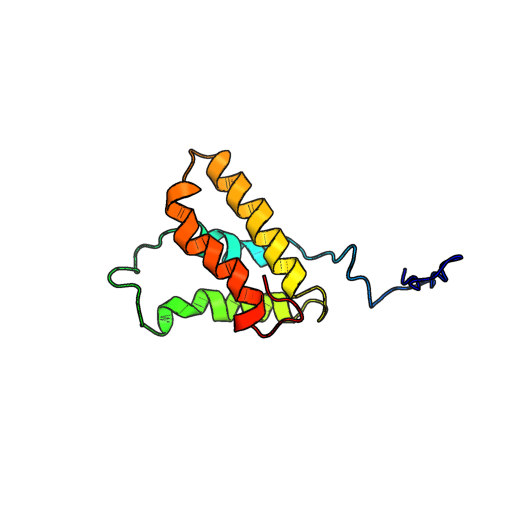 ? 5.478 0.606 -0.935 1.00 0.00 74 ALA A O 16
ATOM 28615 N N . ILE A 1 75 ? 5.556 0.440 -3.167 1.00 0.00 75 ILE A N 16
ATOM 28616 C CA . ILE A 1 75 ? 5.155 1.803 -3.420 1.00 0.00 75 ILE A CA 16
ATOM 28617 C C . ILE A 1 75 ? 3.729 2.006 -2.963 1.00 0.00 75 ILE A C 16
ATOM 28618 O O . ILE A 1 75 ? 3.362 3.065 -2.458 1.00 0.00 75 ILE A O 16
ATOM 28634 N N . LYS A 1 76 ? 2.944 0.963 -3.099 1.00 0.00 76 LYS A N 16
ATOM 28635 C CA . LYS A 1 76 ? 1.561 1.013 -2.731 1.00 0.00 76 LYS A CA 16
ATOM 28636 C C . LYS A 1 76 ? 1.461 1.147 -1.253 1.00 0.00 76 LYS A C 16
ATOM 28637 O O . LYS A 1 76 ? 0.682 1.961 -0.743 1.00 0.00 76 LYS A O 16
ATOM 28656 N N . GLN A 1 77 ? 2.321 0.400 -0.573 1.00 0.00 77 GLN A N 16
ATOM 28657 C CA . GLN A 1 77 ? 2.359 0.393 0.878 1.00 0.00 77 GLN A CA 16
ATOM 28658 C C . GLN A 1 77 ? 2.679 1.772 1.396 1.00 0.00 77 GLN A C 16
ATOM 28659 O O . GLN A 1 77 ? 2.127 2.192 2.410 1.00 0.00 77 GLN A O 16
ATOM 28673 N N . VAL A 1 78 ? 3.555 2.492 0.665 1.00 0.00 78 VAL A N 16
ATOM 28674 C CA . VAL A 1 78 ? 3.923 3.858 1.034 1.00 0.00 78 VAL A CA 16
ATOM 28675 C C . VAL A 1 78 ? 2.674 4.699 1.089 1.00 0.00 78 VAL A C 16
ATOM 28676 O O . VAL A 1 78 ? 2.445 5.416 2.047 1.00 0.00 78 VAL A O 16
ATOM 28689 N N . VAL A 1 79 ? 1.850 4.560 0.059 1.00 0.00 79 VAL A N 16
ATOM 28690 C CA . VAL A 1 79 ? 0.643 5.344 -0.066 1.00 0.00 79 VAL A CA 16
ATOM 28691 C C . VAL A 1 79 ? -0.278 5.033 1.090 1.00 0.00 79 VAL A C 16
ATOM 28692 O O . VAL A 1 79 ? -0.786 5.939 1.745 1.00 0.00 79 VAL A O 16
ATOM 28705 N N . GLU A 1 80 ? -0.418 3.745 1.369 1.00 0.00 80 GLU A N 16
ATOM 28706 C CA . GLU A 1 80 ? -1.297 3.256 2.412 1.00 0.00 80 GLU A CA 16
ATOM 28707 C C . GLU A 1 80 ? -0.935 3.850 3.758 1.00 0.00 80 GLU A C 16
ATOM 28708 O O . GLU A 1 80 ? -1.775 4.449 4.423 1.00 0.00 80 GLU A O 16
ATOM 28720 N N . GLN A 1 81 ? 0.318 3.736 4.116 1.00 0.00 81 GLN A N 16
ATOM 28721 C CA . GLN A 1 81 ? 0.776 4.179 5.413 1.00 0.00 81 GLN A CA 16
ATOM 28722 C C . GLN A 1 81 ? 0.880 5.715 5.498 1.00 0.00 81 GLN A C 16
ATOM 28723 O O . GLN A 1 81 ? 0.623 6.304 6.553 1.00 0.00 81 GLN A O 16
ATOM 28737 N N . ALA A 1 82 ? 1.195 6.359 4.392 1.00 0.00 82 ALA A N 16
ATOM 28738 C CA . ALA A 1 82 ? 1.361 7.803 4.386 1.00 0.00 82 ALA A CA 16
ATOM 28739 C C . ALA A 1 82 ? 0.026 8.531 4.423 1.00 0.00 82 ALA A C 16
ATOM 28740 O O . ALA A 1 82 ? -0.116 9.553 5.102 1.00 0.00 82 ALA A O 16
ATOM 28747 N N . GLN A 1 83 ? -0.967 7.999 3.740 1.00 0.00 83 GLN A N 16
ATOM 28748 C CA . GLN A 1 83 ? -2.255 8.662 3.692 1.00 0.00 83 GLN A CA 16
ATOM 28749 C C . GLN A 1 83 ? -2.963 8.494 5.023 1.00 0.00 83 GLN A C 16
ATOM 28750 O O . GLN A 1 83 ? -3.643 9.397 5.495 1.00 0.00 83 GLN A O 16
ATOM 28764 N N . LYS A 1 84 ? -2.728 7.359 5.664 1.00 0.00 84 LYS A N 16
ATOM 28765 C CA . LYS A 1 84 ? -3.399 7.037 6.887 1.00 0.00 84 LYS A CA 16
ATOM 28766 C C . LYS A 1 84 ? -2.810 7.831 8.046 1.00 0.00 84 LYS A C 16
ATOM 28767 O O . LYS A 1 84 ? -3.524 8.226 8.964 1.00 0.00 84 LYS A O 16
ATOM 28786 N N . GLN A 1 85 ? -1.504 8.116 7.976 1.00 0.00 85 GLN A N 16
ATOM 28787 C CA . GLN A 1 85 ? -0.845 8.837 9.051 1.00 0.00 85 GLN A CA 16
ATOM 28788 C C . GLN A 1 85 ? -1.281 10.297 9.052 1.00 0.00 85 GLN A C 16
ATOM 28789 O O . GLN A 1 85 ? -1.286 10.959 10.085 1.00 0.00 85 GLN A O 16
ATOM 28803 N N . LEU A 1 86 ? -1.649 10.784 7.896 1.00 0.00 86 LEU A N 16
ATOM 28804 C CA . LEU A 1 86 ? -2.199 12.122 7.780 1.00 0.00 86 LEU A CA 16
ATOM 28805 C C . LEU A 1 86 ? -3.689 12.126 8.080 1.00 0.00 86 LEU A C 16
ATOM 28806 O O . LEU A 1 86 ? -4.203 13.054 8.703 1.00 0.00 86 LEU A O 16
ATOM 28822 N N . GLN A 1 87 ? -4.358 11.051 7.687 1.00 0.00 87 GLN A N 16
ATOM 28823 C CA . GLN A 1 87 ? -5.792 10.861 7.919 1.00 0.00 87 GLN A CA 16
ATOM 28824 C C . GLN A 1 87 ? -6.127 10.857 9.414 1.00 0.00 87 GLN A C 16
ATOM 28825 O O . GLN A 1 87 ? -7.181 11.339 9.832 1.00 0.00 87 GLN A O 16
ATOM 28839 N N . GLN A 1 88 ? -5.217 10.348 10.210 1.00 0.00 88 GLN A N 16
ATOM 28840 C CA . GLN A 1 88 ? -5.403 10.269 11.657 1.00 0.00 88 GLN A CA 16
ATOM 28841 C C . GLN A 1 88 ? -4.956 11.553 12.344 1.00 0.00 88 GLN A C 16
ATOM 28842 O O . GLN A 1 88 ? -5.059 11.695 13.566 1.00 0.00 88 GLN A O 16
ATOM 28856 N N . GLY A 1 89 ? -4.467 12.471 11.565 1.00 0.00 89 GLY A N 16
ATOM 28857 C CA . GLY A 1 89 ? -3.964 13.691 12.088 1.00 0.00 89 GLY A CA 16
ATOM 28858 C C . GLY A 1 89 ? -4.976 14.808 12.056 1.00 0.00 89 GLY A C 16
ATOM 28859 O O . GLY A 1 89 ? -6.183 14.597 12.218 1.00 0.00 89 GLY A O 16
ATOM 28863 N N . GLN A 1 90 ? -4.489 15.968 11.823 1.00 0.00 90 GLN A N 16
ATOM 28864 C CA . GLN A 1 90 ? -5.284 17.186 11.863 1.00 0.00 90 GLN A CA 16
ATOM 28865 C C . GLN A 1 90 ? -5.672 17.628 10.468 1.00 0.00 90 GLN A C 16
ATOM 28866 O O . GLN A 1 90 ? -6.804 18.070 10.219 1.00 0.00 90 GLN A O 16
ATOM 28880 N N . GLY A 1 91 ? -4.747 17.522 9.583 1.00 0.00 91 GLY A N 16
ATOM 28881 C CA . GLY A 1 91 ? -4.951 17.897 8.231 1.00 0.00 91 GLY A CA 16
ATOM 28882 C C . GLY A 1 91 ? -3.706 17.663 7.477 1.00 0.00 91 GLY A C 16
ATOM 28883 O O . GLY A 1 91 ? -2.732 17.166 8.054 1.00 0.00 91 GLY A O 16
ATOM 28887 N N . GLY A 1 92 ? -3.700 18.013 6.234 1.00 0.00 92 GLY A N 16
ATOM 28888 C CA . GLY A 1 92 ? -2.571 17.779 5.426 1.00 0.00 92 GLY A CA 16
ATOM 28889 C C . GLY A 1 92 ? -2.904 16.895 4.276 1.00 0.00 92 GLY A C 16
ATOM 28890 O O . GLY A 1 92 ? -2.281 16.993 3.257 1.00 0.00 92 GLY A O 16
ATOM 28894 N N . GLN A 1 93 ? -3.938 16.078 4.425 1.00 0.00 93 GLN A N 16
ATOM 28895 C CA . GLN A 1 93 ? -4.384 15.112 3.394 1.00 0.00 93 GLN A CA 16
ATOM 28896 C C . GLN A 1 93 ? -4.480 15.753 2.008 1.00 0.00 93 GLN A C 16
ATOM 28897 O O . GLN A 1 93 ? -4.074 15.162 1.004 1.00 0.00 93 GLN A O 16
ATOM 28911 N N . GLN A 1 94 ? -4.974 16.971 1.969 1.00 0.00 94 GLN A N 16
ATOM 28912 C CA . GLN A 1 94 ? -5.182 17.665 0.708 1.00 0.00 94 GLN A CA 16
ATOM 28913 C C . GLN A 1 94 ? -3.866 18.205 0.138 1.00 0.00 94 GLN A C 16
ATOM 28914 O O . GLN A 1 94 ? -3.645 18.172 -1.069 1.00 0.00 94 GLN A O 16
ATOM 28928 N N . GLN A 1 95 ? -2.987 18.679 1.007 1.00 0.00 95 GLN A N 16
ATOM 28929 C CA . GLN A 1 95 ? -1.739 19.248 0.554 1.00 0.00 95 GLN A CA 16
ATOM 28930 C C . GLN A 1 95 ? -0.749 18.153 0.251 1.00 0.00 95 GLN A C 16
ATOM 28931 O O . GLN A 1 95 ? -0.099 18.169 -0.768 1.00 0.00 95 GLN A O 16
ATOM 28945 N N . VAL A 1 96 ? -0.697 17.181 1.135 1.00 0.00 96 VAL A N 16
ATOM 28946 C CA . VAL A 1 96 ? 0.162 16.003 1.024 1.00 0.00 96 VAL A CA 16
ATOM 28947 C C . VAL A 1 96 ? -0.184 15.205 -0.227 1.00 0.00 96 VAL A C 16
ATOM 28948 O O . VAL A 1 96 ? 0.663 14.506 -0.779 1.00 0.00 96 VAL A O 16
ATOM 28961 N N . GLN A 1 97 ? -1.415 15.373 -0.705 1.00 0.00 97 GLN A N 16
ATOM 28962 C CA . GLN A 1 97 ? -1.892 14.671 -1.895 1.00 0.00 97 GLN A CA 16
ATOM 28963 C C . GLN A 1 97 ? -0.965 14.896 -3.104 1.00 0.00 97 GLN A C 16
ATOM 28964 O O . GLN A 1 97 ? -0.671 13.963 -3.849 1.00 0.00 97 GLN A O 16
ATOM 28978 N N . GLN A 1 98 ? -0.435 16.107 -3.233 1.00 0.00 98 GLN A N 16
ATOM 28979 C CA . GLN A 1 98 ? 0.438 16.443 -4.360 1.00 0.00 98 GLN A CA 16
ATOM 28980 C C . GLN A 1 98 ? 1.796 15.762 -4.226 1.00 0.00 98 GLN A C 16
ATOM 28981 O O . GLN A 1 98 ? 2.533 15.622 -5.205 1.00 0.00 98 GLN A O 16
ATOM 28995 N N . MET A 1 99 ? 2.117 15.328 -3.038 1.00 0.00 99 MET A N 16
ATOM 28996 C CA . MET A 1 99 ? 3.403 14.732 -2.790 1.00 0.00 99 MET A CA 16
ATOM 28997 C C . MET A 1 99 ? 3.273 13.243 -2.866 1.00 0.00 99 MET A C 16
ATOM 28998 O O . MET A 1 99 ? 4.050 12.583 -3.524 1.00 0.00 99 MET A O 16
ATOM 29012 N N . VAL A 1 100 ? 2.270 12.713 -2.211 1.00 0.00 100 VAL A N 16
ATOM 29013 C CA . VAL A 1 100 ? 2.020 11.280 -2.247 1.00 0.00 100 VAL A CA 16
ATOM 29014 C C . VAL A 1 100 ? 1.701 10.802 -3.679 1.00 0.00 100 VAL A C 16
ATOM 29015 O O . VAL A 1 100 ? 2.005 9.676 -4.045 1.00 0.00 100 VAL A O 16
ATOM 29028 N N . LYS A 1 101 ? 1.146 11.688 -4.509 1.00 0.00 101 LYS A N 16
ATOM 29029 C CA . LYS A 1 101 ? 0.874 11.338 -5.900 1.00 0.00 101 LYS A CA 16
ATOM 29030 C C . LYS A 1 101 ? 2.175 11.046 -6.667 1.00 0.00 101 LYS A C 16
ATOM 29031 O O . LYS A 1 101 ? 2.167 10.367 -7.683 1.00 0.00 101 LYS A O 16
ATOM 29050 N N . LYS A 1 102 ? 3.297 11.553 -6.153 1.00 0.00 102 LYS A N 16
ATOM 29051 C CA . LYS A 1 102 ? 4.602 11.293 -6.739 1.00 0.00 102 LYS A CA 16
ATOM 29052 C C . LYS A 1 102 ? 4.949 9.826 -6.622 1.00 0.00 102 LYS A C 16
ATOM 29053 O O . LYS A 1 102 ? 5.641 9.288 -7.468 1.00 0.00 102 LYS A O 16
ATOM 29072 N N . ALA A 1 103 ? 4.421 9.174 -5.587 1.00 0.00 103 ALA A N 16
ATOM 29073 C CA . ALA A 1 103 ? 4.644 7.742 -5.375 1.00 0.00 103 ALA A CA 16
ATOM 29074 C C . ALA A 1 103 ? 4.113 6.945 -6.555 1.00 0.00 103 ALA A C 16
ATOM 29075 O O . ALA A 1 103 ? 4.677 5.950 -6.942 1.00 0.00 103 ALA A O 16
ATOM 29082 N N . GLN A 1 104 ? 3.074 7.455 -7.182 1.00 0.00 104 GLN A N 16
ATOM 29083 C CA . GLN A 1 104 ? 2.457 6.804 -8.329 1.00 0.00 104 GLN A CA 16
ATOM 29084 C C . GLN A 1 104 ? 3.411 6.853 -9.534 1.00 0.00 104 GLN A C 16
ATOM 29085 O O . GLN A 1 104 ? 3.280 6.090 -10.476 1.00 0.00 104 GLN A O 16
ATOM 29099 N N . MET A 1 105 ? 4.373 7.755 -9.488 1.00 0.00 105 MET A N 16
ATOM 29100 C CA . MET A 1 105 ? 5.340 7.914 -10.571 1.00 0.00 105 MET A CA 16
ATOM 29101 C C . MET A 1 105 ? 6.557 7.056 -10.293 1.00 0.00 105 MET A C 16
ATOM 29102 O O . MET A 1 105 ? 7.321 6.735 -11.196 1.00 0.00 105 MET A O 16
ATOM 29116 N N . LEU A 1 106 ? 6.725 6.684 -9.032 1.00 0.00 106 LEU A N 16
ATOM 29117 C CA . LEU A 1 106 ? 7.868 5.884 -8.583 1.00 0.00 106 LEU A CA 16
ATOM 29118 C C . LEU A 1 106 ? 8.063 4.589 -9.371 1.00 0.00 106 LEU A C 16
ATOM 29119 O O . LEU A 1 106 ? 9.175 4.323 -9.798 1.00 0.00 106 LEU A O 16
ATOM 29135 N N . PRO A 1 107 ? 7.012 3.759 -9.617 1.00 0.00 107 PRO A N 16
ATOM 29136 C CA . PRO A 1 107 ? 7.174 2.560 -10.423 1.00 0.00 107 PRO A CA 16
ATOM 29137 C C . PRO A 1 107 ? 7.590 2.867 -11.852 1.00 0.00 107 PRO A C 16
ATOM 29138 O O . PRO A 1 107 ? 8.195 2.035 -12.508 1.00 0.00 107 PRO A O 16
ATOM 29149 N N . ASN A 1 108 ? 7.322 4.063 -12.310 1.00 0.00 108 ASN A N 16
ATOM 29150 C CA . ASN A 1 108 ? 7.652 4.426 -13.633 1.00 0.00 108 ASN A CA 16
ATOM 29151 C C . ASN A 1 108 ? 9.090 4.897 -13.672 1.00 0.00 108 ASN A C 16
ATOM 29152 O O . ASN A 1 108 ? 9.901 4.415 -14.458 1.00 0.00 108 ASN A O 16
ATOM 29163 N N . GLN A 1 109 ? 9.414 5.794 -12.760 1.00 0.00 109 GLN A N 16
ATOM 29164 C CA . GLN A 1 109 ? 10.729 6.432 -12.714 1.00 0.00 109 GLN A CA 16
ATOM 29165 C C . GLN A 1 109 ? 11.807 5.484 -12.208 1.00 0.00 109 GLN A C 16
ATOM 29166 O O . GLN A 1 109 ? 12.918 5.457 -12.732 1.00 0.00 109 GLN A O 16
ATOM 29180 N N . CYS A 1 110 ? 11.465 4.674 -11.224 1.00 0.00 110 CYS A N 16
ATOM 29181 C CA . CYS A 1 110 ? 12.408 3.721 -10.657 1.00 0.00 110 CYS A CA 16
ATOM 29182 C C . CYS A 1 110 ? 12.439 2.453 -11.544 1.00 0.00 110 CYS A C 16
ATOM 29183 O O . CYS A 1 110 ? 13.171 1.506 -11.274 1.00 0.00 110 CYS A O 16
ATOM 29190 N N . ASN A 1 111 ? 11.603 2.472 -12.619 1.00 0.00 111 ASN A N 16
ATOM 29191 C CA . ASN A 1 111 ? 11.558 1.430 -13.681 1.00 0.00 111 ASN A CA 16
ATOM 29192 C C . ASN A 1 111 ? 11.134 0.075 -13.088 1.00 0.00 111 ASN A C 16
ATOM 29193 O O . ASN A 1 111 ? 11.609 -0.999 -13.477 1.00 0.00 111 ASN A O 16
ATOM 29204 N N . LEU A 1 112 ? 10.182 0.149 -12.205 1.00 0.00 112 LEU A N 16
ATOM 29205 C CA . LEU A 1 112 ? 9.667 -0.993 -11.475 1.00 0.00 112 LEU A CA 16
ATOM 29206 C C . LEU A 1 112 ? 8.670 -1.757 -12.327 1.00 0.00 112 LEU A C 16
ATOM 29207 O O . LEU A 1 112 ? 8.142 -1.212 -13.281 1.00 0.00 112 LEU A O 16
ATOM 29223 N N . GLN A 1 113 ? 8.438 -3.018 -11.980 1.00 0.00 113 GLN A N 16
ATOM 29224 C CA . GLN A 1 113 ? 7.555 -3.967 -12.728 1.00 0.00 113 GLN A CA 16
ATOM 29225 C C . GLN A 1 113 ? 6.065 -3.593 -12.630 1.00 0.00 113 GLN A C 16
ATOM 29226 O O . GLN A 1 113 ? 5.197 -4.465 -12.531 1.00 0.00 113 GLN A O 16
ATOM 29240 N N . CYS A 1 114 ? 5.794 -2.340 -12.732 1.00 0.00 114 CYS A N 16
ATOM 29241 C CA . CYS A 1 114 ? 4.494 -1.783 -12.588 1.00 0.00 114 CYS A CA 16
ATOM 29242 C C . CYS A 1 114 ? 4.484 -0.450 -13.287 1.00 0.00 114 CYS A C 16
ATOM 29243 O O . CYS A 1 114 ? 5.503 0.243 -13.312 1.00 0.00 114 CYS A O 16
ATOM 29250 N N . SER A 1 115 ? 3.385 -0.099 -13.856 1.00 0.00 115 SER A N 16
ATOM 29251 C CA . SER A 1 115 ? 3.266 1.138 -14.572 1.00 0.00 115 SER A CA 16
ATOM 29252 C C . SER A 1 115 ? 1.977 1.848 -14.178 1.00 0.00 115 SER A C 16
ATOM 29253 O O . SER A 1 115 ? 0.873 1.309 -14.345 1.00 0.00 115 SER A O 16
ATOM 29261 N N . ILE A 1 116 ? 2.112 3.026 -13.636 1.00 0.00 116 ILE A N 16
ATOM 29262 C CA . ILE A 1 116 ? 0.980 3.806 -13.210 1.00 0.00 116 ILE A CA 16
ATOM 29263 C C . ILE A 1 116 ? 0.887 5.025 -14.103 1.00 0.00 116 ILE A C 16
ATOM 29264 O O . ILE A 1 116 ? -0.020 5.101 -14.952 1.00 0.00 116 ILE A O 16
ATOM 29281 N N . GLY A 1 1 ? 3.153 -22.960 -0.017 1.00 0.00 1 GLY A N 17
ATOM 29282 C CA . GLY A 1 1 ? 1.955 -22.277 0.426 1.00 0.00 1 GLY A CA 17
ATOM 29283 C C . GLY A 1 1 ? 1.743 -22.450 1.897 1.00 0.00 1 GLY A C 17
ATOM 29284 O O . GLY A 1 1 ? 1.185 -23.453 2.331 1.00 0.00 1 GLY A O 17
ATOM 29290 N N . ARG A 1 2 ? 2.229 -21.512 2.671 1.00 0.00 2 ARG A N 17
ATOM 29291 C CA . ARG A 1 2 ? 2.082 -21.572 4.102 1.00 0.00 2 ARG A CA 17
ATOM 29292 C C . ARG A 1 2 ? 0.914 -20.785 4.595 1.00 0.00 2 ARG A C 17
ATOM 29293 O O . ARG A 1 2 ? 0.745 -19.624 4.239 1.00 0.00 2 ARG A O 17
ATOM 29314 N N . CYS A 1 3 ? 0.144 -21.403 5.430 1.00 0.00 3 CYS A N 17
ATOM 29315 C CA . CYS A 1 3 ? -0.963 -20.759 6.074 1.00 0.00 3 CYS A CA 17
ATOM 29316 C C . CYS A 1 3 ? -0.932 -21.111 7.536 1.00 0.00 3 CYS A C 17
ATOM 29317 O O . CYS A 1 3 ? -0.488 -22.209 7.905 1.00 0.00 3 CYS A O 17
ATOM 29324 N N . THR A 1 4 ? -1.347 -20.196 8.360 1.00 0.00 4 THR A N 17
ATOM 29325 C CA . THR A 1 4 ? -1.366 -20.396 9.781 1.00 0.00 4 THR A CA 17
ATOM 29326 C C . THR A 1 4 ? -2.531 -21.295 10.174 1.00 0.00 4 THR A C 17
ATOM 29327 O O . THR A 1 4 ? -3.496 -21.471 9.405 1.00 0.00 4 THR A O 17
ATOM 29338 N N . LYS A 1 5 ? -2.447 -21.865 11.344 1.00 0.00 5 LYS A N 17
ATOM 29339 C CA . LYS A 1 5 ? -3.487 -22.721 11.858 1.00 0.00 5 LYS A CA 17
ATOM 29340 C C . LYS A 1 5 ? -4.465 -21.895 12.658 1.00 0.00 5 LYS A C 17
ATOM 29341 O O . LYS A 1 5 ? -4.553 -22.012 13.887 1.00 0.00 5 LYS A O 17
ATOM 29360 N N . SER A 1 6 ? -5.154 -21.031 11.978 1.00 0.00 6 SER A N 17
ATOM 29361 C CA . SER A 1 6 ? -6.081 -20.149 12.596 1.00 0.00 6 SER A CA 17
ATOM 29362 C C . SER A 1 6 ? -7.150 -19.801 11.579 1.00 0.00 6 SER A C 17
ATOM 29363 O O . SER A 1 6 ? -7.039 -20.190 10.411 1.00 0.00 6 SER A O 17
ATOM 29371 N N . ILE A 1 7 ? -8.179 -19.116 12.021 1.00 0.00 7 ILE A N 17
ATOM 29372 C CA . ILE A 1 7 ? -9.261 -18.667 11.175 1.00 0.00 7 ILE A CA 17
ATOM 29373 C C . ILE A 1 7 ? -9.451 -17.164 11.416 1.00 0.00 7 ILE A C 17
ATOM 29374 O O . ILE A 1 7 ? -9.714 -16.751 12.549 1.00 0.00 7 ILE A O 17
ATOM 29390 N N . PRO A 1 8 ? -9.269 -16.319 10.386 1.00 0.00 8 PRO A N 17
ATOM 29391 C CA . PRO A 1 8 ? -8.898 -16.749 9.032 1.00 0.00 8 PRO A CA 17
ATOM 29392 C C . PRO A 1 8 ? -7.441 -17.206 8.966 1.00 0.00 8 PRO A C 17
ATOM 29393 O O . PRO A 1 8 ? -6.587 -16.686 9.706 1.00 0.00 8 PRO A O 17
ATOM 29404 N N . PRO A 1 9 ? -7.137 -18.197 8.122 1.00 0.00 9 PRO A N 17
ATOM 29405 C CA . PRO A 1 9 ? -5.782 -18.677 7.967 1.00 0.00 9 PRO A CA 17
ATOM 29406 C C . PRO A 1 9 ? -4.929 -17.621 7.302 1.00 0.00 9 PRO A C 17
ATOM 29407 O O . PRO A 1 9 ? -5.282 -17.091 6.238 1.00 0.00 9 PRO A O 17
ATOM 29418 N N . ILE A 1 10 ? -3.844 -17.299 7.912 1.00 0.00 10 ILE A N 17
ATOM 29419 C CA . ILE A 1 10 ? -2.983 -16.292 7.395 1.00 0.00 10 ILE A CA 17
ATOM 29420 C C . ILE A 1 10 ? -2.005 -16.966 6.479 1.00 0.00 10 ILE A C 17
ATOM 29421 O O . ILE A 1 10 ? -1.192 -17.774 6.918 1.00 0.00 10 ILE A O 17
ATOM 29437 N N . CYS A 1 11 ? -2.112 -16.685 5.228 1.00 0.00 11 CYS A N 17
ATOM 29438 C CA . CYS A 1 11 ? -1.284 -17.324 4.265 1.00 0.00 11 CYS A CA 17
ATOM 29439 C C . CYS A 1 11 ? -0.207 -16.399 3.792 1.00 0.00 11 CYS A C 17
ATOM 29440 O O . CYS A 1 11 ? -0.434 -15.209 3.558 1.00 0.00 11 CYS A O 17
ATOM 29447 N N . PHE A 1 12 ? 0.956 -16.942 3.696 1.00 0.00 12 PHE A N 17
ATOM 29448 C CA . PHE A 1 12 ? 2.125 -16.232 3.301 1.00 0.00 12 PHE A CA 17
ATOM 29449 C C . PHE A 1 12 ? 2.336 -16.357 1.812 1.00 0.00 12 PHE A C 17
ATOM 29450 O O . PHE A 1 12 ? 1.828 -17.299 1.204 1.00 0.00 12 PHE A O 17
ATOM 29467 N N . PRO A 1 13 ? 3.110 -15.433 1.199 1.00 0.00 13 PRO A N 17
ATOM 29468 C CA . PRO A 1 13 ? 3.419 -15.454 -0.254 1.00 0.00 13 PRO A CA 17
ATOM 29469 C C . PRO A 1 13 ? 4.428 -16.561 -0.615 1.00 0.00 13 PRO A C 17
ATOM 29470 O O . PRO A 1 13 ? 5.233 -16.425 -1.531 1.00 0.00 13 PRO A O 17
ATOM 29481 N N . ASP A 1 14 ? 4.297 -17.665 0.061 1.00 0.00 14 ASP A N 17
ATOM 29482 C CA . ASP A 1 14 ? 5.153 -18.798 -0.041 1.00 0.00 14 ASP A CA 17
ATOM 29483 C C . ASP A 1 14 ? 4.633 -19.744 -1.091 1.00 0.00 14 ASP A C 17
ATOM 29484 O O . ASP A 1 14 ? 3.441 -20.070 -1.116 1.00 0.00 14 ASP A O 17
ATOM 29493 N N . GLY A 1 15 ? 5.498 -20.136 -1.951 1.00 0.00 15 GLY A N 17
ATOM 29494 C CA . GLY A 1 15 ? 5.183 -21.082 -2.988 1.00 0.00 15 GLY A CA 17
ATOM 29495 C C . GLY A 1 15 ? 6.260 -21.112 -4.000 1.00 0.00 15 GLY A C 17
ATOM 29496 O O . GLY A 1 15 ? 6.826 -22.167 -4.292 1.00 0.00 15 GLY A O 17
ATOM 29500 N N . LEU A 1 16 ? 6.575 -19.951 -4.495 1.00 0.00 16 LEU A N 17
ATOM 29501 C CA . LEU A 1 16 ? 7.602 -19.765 -5.477 1.00 0.00 16 LEU A CA 17
ATOM 29502 C C . LEU A 1 16 ? 7.785 -18.287 -5.588 1.00 0.00 16 LEU A C 17
ATOM 29503 O O . LEU A 1 16 ? 8.843 -17.747 -5.285 1.00 0.00 16 LEU A O 17
ATOM 29519 N N . ASP A 1 17 ? 6.727 -17.650 -5.962 1.00 0.00 17 ASP A N 17
ATOM 29520 C CA . ASP A 1 17 ? 6.645 -16.219 -6.059 1.00 0.00 17 ASP A CA 17
ATOM 29521 C C . ASP A 1 17 ? 5.185 -15.863 -5.942 1.00 0.00 17 ASP A C 17
ATOM 29522 O O . ASP A 1 17 ? 4.325 -16.710 -6.233 1.00 0.00 17 ASP A O 17
ATOM 29531 N N . ASN A 1 18 ? 4.885 -14.665 -5.525 1.00 0.00 18 ASN A N 17
ATOM 29532 C CA . ASN A 1 18 ? 3.512 -14.276 -5.254 1.00 0.00 18 ASN A CA 17
ATOM 29533 C C . ASN A 1 18 ? 3.424 -12.737 -5.245 1.00 0.00 18 ASN A C 17
ATOM 29534 O O . ASN A 1 18 ? 3.578 -12.104 -4.202 1.00 0.00 18 ASN A O 17
ATOM 29545 N N . PRO A 1 19 ? 3.215 -12.124 -6.434 1.00 0.00 19 PRO A N 17
ATOM 29546 C CA . PRO A 1 19 ? 3.291 -10.657 -6.625 1.00 0.00 19 PRO A CA 17
ATOM 29547 C C . PRO A 1 19 ? 2.227 -9.815 -5.907 1.00 0.00 19 PRO A C 17
ATOM 29548 O O . PRO A 1 19 ? 2.502 -8.701 -5.493 1.00 0.00 19 PRO A O 17
ATOM 29559 N N . ARG A 1 20 ? 1.038 -10.331 -5.730 1.00 0.00 20 ARG A N 17
ATOM 29560 C CA . ARG A 1 20 ? -0.022 -9.502 -5.139 1.00 0.00 20 ARG A CA 17
ATOM 29561 C C . ARG A 1 20 ? 0.084 -9.529 -3.670 1.00 0.00 20 ARG A C 17
ATOM 29562 O O . ARG A 1 20 ? -0.174 -8.539 -2.973 1.00 0.00 20 ARG A O 17
ATOM 29583 N N . GLY A 1 21 ? 0.492 -10.643 -3.197 1.00 0.00 21 GLY A N 17
ATOM 29584 C CA . GLY A 1 21 ? 0.614 -10.823 -1.798 1.00 0.00 21 GLY A CA 17
ATOM 29585 C C . GLY A 1 21 ? 1.987 -10.561 -1.291 1.00 0.00 21 GLY A C 17
ATOM 29586 O O . GLY A 1 21 ? 2.387 -11.113 -0.271 1.00 0.00 21 GLY A O 17
ATOM 29590 N N . CYS A 1 22 ? 2.719 -9.761 -2.020 1.00 0.00 22 CYS A N 17
ATOM 29591 C CA . CYS A 1 22 ? 4.021 -9.324 -1.596 1.00 0.00 22 CYS A CA 17
ATOM 29592 C C . CYS A 1 22 ? 3.944 -8.545 -0.295 1.00 0.00 22 CYS A C 17
ATOM 29593 O O . CYS A 1 22 ? 3.188 -7.563 -0.193 1.00 0.00 22 CYS A O 17
ATOM 29600 N N . GLN A 1 23 ? 4.688 -8.979 0.696 1.00 0.00 23 GLN A N 17
ATOM 29601 C CA . GLN A 1 23 ? 4.733 -8.279 1.947 1.00 0.00 23 GLN A CA 17
ATOM 29602 C C . GLN A 1 23 ? 6.065 -7.555 2.083 1.00 0.00 23 GLN A C 17
ATOM 29603 O O . GLN A 1 23 ? 7.141 -8.162 2.076 1.00 0.00 23 GLN A O 17
ATOM 29617 N N . ILE A 1 24 ? 5.988 -6.270 2.147 1.00 0.00 24 ILE A N 17
ATOM 29618 C CA . ILE A 1 24 ? 7.152 -5.434 2.227 1.00 0.00 24 ILE A CA 17
ATOM 29619 C C . ILE A 1 24 ? 7.036 -4.651 3.511 1.00 0.00 24 ILE A C 17
ATOM 29620 O O . ILE A 1 24 ? 5.957 -4.116 3.802 1.00 0.00 24 ILE A O 17
ATOM 29636 N N . ARG A 1 25 ? 8.101 -4.607 4.285 1.00 0.00 25 ARG A N 17
ATOM 29637 C CA . ARG A 1 25 ? 8.079 -3.933 5.560 1.00 0.00 25 ARG A CA 17
ATOM 29638 C C . ARG A 1 25 ? 7.928 -2.434 5.393 1.00 0.00 25 ARG A C 17
ATOM 29639 O O . ARG A 1 25 ? 8.794 -1.767 4.835 1.00 0.00 25 ARG A O 17
ATOM 29660 N N . ILE A 1 26 ? 6.831 -1.906 5.902 1.00 0.00 26 ILE A N 17
ATOM 29661 C CA . ILE A 1 26 ? 6.506 -0.485 5.779 1.00 0.00 26 ILE A CA 17
ATOM 29662 C C . ILE A 1 26 ? 7.520 0.422 6.442 1.00 0.00 26 ILE A C 17
ATOM 29663 O O . ILE A 1 26 ? 7.570 1.619 6.182 1.00 0.00 26 ILE A O 17
ATOM 29679 N N . GLN A 1 27 ? 8.361 -0.145 7.262 1.00 0.00 27 GLN A N 17
ATOM 29680 C CA . GLN A 1 27 ? 9.318 0.648 7.955 1.00 0.00 27 GLN A CA 17
ATOM 29681 C C . GLN A 1 27 ? 10.481 0.983 7.043 1.00 0.00 27 GLN A C 17
ATOM 29682 O O . GLN A 1 27 ? 11.220 1.921 7.304 1.00 0.00 27 GLN A O 17
ATOM 29696 N N . GLN A 1 28 ? 10.623 0.242 5.941 1.00 0.00 28 GLN A N 17
ATOM 29697 C CA . GLN A 1 28 ? 11.703 0.528 5.024 1.00 0.00 28 GLN A CA 17
ATOM 29698 C C . GLN A 1 28 ? 11.286 1.714 4.156 1.00 0.00 28 GLN A C 17
ATOM 29699 O O . GLN A 1 28 ? 12.114 2.451 3.639 1.00 0.00 28 GLN A O 17
ATOM 29713 N N . LEU A 1 29 ? 9.970 1.905 4.042 1.00 0.00 29 LEU A N 17
ATOM 29714 C CA . LEU A 1 29 ? 9.421 2.983 3.238 1.00 0.00 29 LEU A CA 17
ATOM 29715 C C . LEU A 1 29 ? 9.161 4.191 4.069 1.00 0.00 29 LEU A C 17
ATOM 29716 O O . LEU A 1 29 ? 8.639 5.175 3.566 1.00 0.00 29 LEU A O 17
ATOM 29732 N N . ASN A 1 30 ? 9.542 4.130 5.335 1.00 0.00 30 ASN A N 17
ATOM 29733 C CA . ASN A 1 30 ? 9.315 5.228 6.276 1.00 0.00 30 ASN A CA 17
ATOM 29734 C C . ASN A 1 30 ? 9.898 6.537 5.761 1.00 0.00 30 ASN A C 17
ATOM 29735 O O . ASN A 1 30 ? 9.329 7.604 5.991 1.00 0.00 30 ASN A O 17
ATOM 29746 N N . HIS A 1 31 ? 11.000 6.453 5.006 1.00 0.00 31 HIS A N 17
ATOM 29747 C CA . HIS A 1 31 ? 11.615 7.661 4.486 1.00 0.00 31 HIS A CA 17
ATOM 29748 C C . HIS A 1 31 ? 10.724 8.203 3.409 1.00 0.00 31 HIS A C 17
ATOM 29749 O O . HIS A 1 31 ? 10.328 9.339 3.464 1.00 0.00 31 HIS A O 17
ATOM 29763 N N . CYS A 1 32 ? 10.403 7.351 2.462 1.00 0.00 32 CYS A N 17
ATOM 29764 C CA . CYS A 1 32 ? 9.587 7.690 1.311 1.00 0.00 32 CYS A CA 17
ATOM 29765 C C . CYS A 1 32 ? 8.247 8.266 1.794 1.00 0.00 32 CYS A C 17
ATOM 29766 O O . CYS A 1 32 ? 7.841 9.348 1.386 1.00 0.00 32 CYS A O 17
ATOM 29773 N N . GLN A 1 33 ? 7.617 7.537 2.707 1.00 0.00 33 GLN A N 17
ATOM 29774 C CA . GLN A 1 33 ? 6.414 7.924 3.387 1.00 0.00 33 GLN A CA 17
ATOM 29775 C C . GLN A 1 33 ? 6.521 9.339 3.977 1.00 0.00 33 GLN A C 17
ATOM 29776 O O . GLN A 1 33 ? 5.733 10.218 3.627 1.00 0.00 33 GLN A O 17
ATOM 29790 N N . MET A 1 34 ? 7.513 9.560 4.852 1.00 0.00 34 MET A N 17
ATOM 29791 C CA . MET A 1 34 ? 7.658 10.857 5.513 1.00 0.00 34 MET A CA 17
ATOM 29792 C C . MET A 1 34 ? 8.027 11.933 4.520 1.00 0.00 34 MET A C 17
ATOM 29793 O O . MET A 1 34 ? 7.548 13.021 4.601 1.00 0.00 34 MET A O 17
ATOM 29807 N N . HIS A 1 35 ? 8.852 11.587 3.573 1.00 0.00 35 HIS A N 17
ATOM 29808 C CA . HIS A 1 35 ? 9.298 12.496 2.517 1.00 0.00 35 HIS A CA 17
ATOM 29809 C C . HIS A 1 35 ? 8.114 13.038 1.716 1.00 0.00 35 HIS A C 17
ATOM 29810 O O . HIS A 1 35 ? 8.126 14.183 1.267 1.00 0.00 35 HIS A O 17
ATOM 29824 N N . LEU A 1 36 ? 7.115 12.232 1.558 1.00 0.00 36 LEU A N 17
ATOM 29825 C CA . LEU A 1 36 ? 5.939 12.650 0.851 1.00 0.00 36 LEU A CA 17
ATOM 29826 C C . LEU A 1 36 ? 4.996 13.462 1.733 1.00 0.00 36 LEU A C 17
ATOM 29827 O O . LEU A 1 36 ? 4.439 14.458 1.299 1.00 0.00 36 LEU A O 17
ATOM 29843 N N . THR A 1 37 ? 4.817 13.059 2.960 1.00 0.00 37 THR A N 17
ATOM 29844 C CA . THR A 1 37 ? 3.856 13.741 3.798 1.00 0.00 37 THR A CA 17
ATOM 29845 C C . THR A 1 37 ? 4.437 14.981 4.496 1.00 0.00 37 THR A C 17
ATOM 29846 O O . THR A 1 37 ? 3.700 15.886 4.939 1.00 0.00 37 THR A O 17
ATOM 29857 N N . SER A 1 38 ? 5.723 15.014 4.608 1.00 0.00 38 SER A N 17
ATOM 29858 C CA . SER A 1 38 ? 6.403 16.090 5.276 1.00 0.00 38 SER A CA 17
ATOM 29859 C C . SER A 1 38 ? 6.764 17.185 4.314 1.00 0.00 38 SER A C 17
ATOM 29860 O O . SER A 1 38 ? 7.475 16.960 3.340 1.00 0.00 38 SER A O 17
ATOM 29868 N N . PHE A 1 39 ? 6.287 18.348 4.565 1.00 0.00 39 PHE A N 17
ATOM 29869 C CA . PHE A 1 39 ? 6.728 19.477 3.829 1.00 0.00 39 PHE A CA 17
ATOM 29870 C C . PHE A 1 39 ? 7.752 20.165 4.657 1.00 0.00 39 PHE A C 17
ATOM 29871 O O . PHE A 1 39 ? 7.421 20.853 5.628 1.00 0.00 39 PHE A O 17
ATOM 29888 N N . ASP A 1 40 ? 8.998 19.895 4.335 1.00 0.00 40 ASP A N 17
ATOM 29889 C CA . ASP A 1 40 ? 10.125 20.424 5.073 1.00 0.00 40 ASP A CA 17
ATOM 29890 C C . ASP A 1 40 ? 10.286 21.912 4.762 1.00 0.00 40 ASP A C 17
ATOM 29891 O O . ASP A 1 40 ? 9.640 22.446 3.855 1.00 0.00 40 ASP A O 17
ATOM 29900 N N . TYR A 1 41 ? 11.182 22.541 5.429 1.00 0.00 41 TYR A N 17
ATOM 29901 C CA . TYR A 1 41 ? 11.261 23.971 5.431 1.00 0.00 41 TYR A CA 17
ATOM 29902 C C . TYR A 1 41 ? 12.231 24.533 4.429 1.00 0.00 41 TYR A C 17
ATOM 29903 O O . TYR A 1 41 ? 11.960 25.545 3.788 1.00 0.00 41 TYR A O 17
ATOM 29921 N N . LYS A 1 42 ? 13.331 23.853 4.232 1.00 0.00 42 LYS A N 17
ATOM 29922 C CA . LYS A 1 42 ? 14.350 24.372 3.352 1.00 0.00 42 LYS A CA 17
ATOM 29923 C C . LYS A 1 42 ? 13.988 24.123 1.892 1.00 0.00 42 LYS A C 17
ATOM 29924 O O . LYS A 1 42 ? 14.664 24.572 0.979 1.00 0.00 42 LYS A O 17
ATOM 29943 N N . LEU A 1 43 ? 12.839 23.488 1.695 1.00 0.00 43 LEU A N 17
ATOM 29944 C CA . LEU A 1 43 ? 12.329 23.148 0.375 1.00 0.00 43 LEU A CA 17
ATOM 29945 C C . LEU A 1 43 ? 11.727 24.371 -0.291 1.00 0.00 43 LEU A C 17
ATOM 29946 O O . LEU A 1 43 ? 11.228 24.300 -1.402 1.00 0.00 43 LEU A O 17
ATOM 29962 N N . ARG A 1 44 ? 11.817 25.490 0.397 1.00 0.00 44 ARG A N 17
ATOM 29963 C CA . ARG A 1 44 ? 11.336 26.786 -0.071 1.00 0.00 44 ARG A CA 17
ATOM 29964 C C . ARG A 1 44 ? 12.067 27.241 -1.342 1.00 0.00 44 ARG A C 17
ATOM 29965 O O . ARG A 1 44 ? 11.662 28.189 -2.008 1.00 0.00 44 ARG A O 17
ATOM 29986 N N . MET A 1 45 ? 13.152 26.580 -1.630 1.00 0.00 45 MET A N 17
ATOM 29987 C CA . MET A 1 45 ? 13.965 26.855 -2.791 1.00 0.00 45 MET A CA 17
ATOM 29988 C C . MET A 1 45 ? 14.663 25.581 -3.210 1.00 0.00 45 MET A C 17
ATOM 29989 O O . MET A 1 45 ? 15.540 25.588 -4.073 1.00 0.00 45 MET A O 17
ATOM 30003 N N . ALA A 1 46 ? 14.237 24.493 -2.640 1.00 0.00 46 ALA A N 17
ATOM 30004 C CA . ALA A 1 46 ? 14.939 23.262 -2.788 1.00 0.00 46 ALA A CA 17
ATOM 30005 C C . ALA A 1 46 ? 13.984 22.124 -2.962 1.00 0.00 46 ALA A C 17
ATOM 30006 O O . ALA A 1 46 ? 13.480 21.581 -2.001 1.00 0.00 46 ALA A O 17
ATOM 30013 N N . VAL A 1 47 ? 13.674 21.821 -4.176 1.00 0.00 47 VAL A N 17
ATOM 30014 C CA . VAL A 1 47 ? 12.798 20.718 -4.475 1.00 0.00 47 VAL A CA 17
ATOM 30015 C C . VAL A 1 47 ? 13.470 19.871 -5.529 1.00 0.00 47 VAL A C 17
ATOM 30016 O O . VAL A 1 47 ? 13.886 18.736 -5.274 1.00 0.00 47 VAL A O 17
ATOM 30029 N N . GLU A 1 48 ? 13.637 20.449 -6.689 1.00 0.00 48 GLU A N 17
ATOM 30030 C CA . GLU A 1 48 ? 14.261 19.781 -7.795 1.00 0.00 48 GLU A CA 17
ATOM 30031 C C . GLU A 1 48 ? 15.715 20.201 -7.894 1.00 0.00 48 GLU A C 17
ATOM 30032 O O . GLU A 1 48 ? 16.105 20.972 -8.768 1.00 0.00 48 GLU A O 17
ATOM 30044 N N . ASN A 1 49 ? 16.489 19.768 -6.940 1.00 0.00 49 ASN A N 17
ATOM 30045 C CA . ASN A 1 49 ? 17.907 20.071 -6.896 1.00 0.00 49 ASN A CA 17
ATOM 30046 C C . ASN A 1 49 ? 18.629 18.759 -6.674 1.00 0.00 49 ASN A C 17
ATOM 30047 O O . ASN A 1 49 ? 18.055 17.867 -6.043 1.00 0.00 49 ASN A O 17
ATOM 30058 N N . PRO A 1 50 ? 19.881 18.604 -7.167 1.00 0.00 50 PRO A N 17
ATOM 30059 C CA . PRO A 1 50 ? 20.642 17.342 -7.074 1.00 0.00 50 PRO A CA 17
ATOM 30060 C C . PRO A 1 50 ? 20.682 16.731 -5.668 1.00 0.00 50 PRO A C 17
ATOM 30061 O O . PRO A 1 50 ? 20.309 15.574 -5.479 1.00 0.00 50 PRO A O 17
ATOM 30072 N N . LYS A 1 51 ? 21.044 17.522 -4.671 1.00 0.00 51 LYS A N 17
ATOM 30073 C CA . LYS A 1 51 ? 21.178 16.992 -3.318 1.00 0.00 51 LYS A CA 17
ATOM 30074 C C . LYS A 1 51 ? 19.851 16.862 -2.630 1.00 0.00 51 LYS A C 17
ATOM 30075 O O . LYS A 1 51 ? 19.760 16.299 -1.547 1.00 0.00 51 LYS A O 17
ATOM 30094 N N . GLN A 1 52 ? 18.824 17.382 -3.237 1.00 0.00 52 GLN A N 17
ATOM 30095 C CA . GLN A 1 52 ? 17.505 17.245 -2.679 1.00 0.00 52 GLN A CA 17
ATOM 30096 C C . GLN A 1 52 ? 16.922 15.937 -3.113 1.00 0.00 52 GLN A C 17
ATOM 30097 O O . GLN A 1 52 ? 16.139 15.337 -2.393 1.00 0.00 52 GLN A O 17
ATOM 30111 N N . GLN A 1 53 ? 17.418 15.435 -4.255 1.00 0.00 53 GLN A N 17
ATOM 30112 C CA . GLN A 1 53 ? 16.964 14.176 -4.845 1.00 0.00 53 GLN A CA 17
ATOM 30113 C C . GLN A 1 53 ? 17.396 12.983 -4.001 1.00 0.00 53 GLN A C 17
ATOM 30114 O O . GLN A 1 53 ? 17.014 11.843 -4.284 1.00 0.00 53 GLN A O 17
ATOM 30128 N N . GLN A 1 54 ? 18.174 13.264 -2.956 1.00 0.00 54 GLN A N 17
ATOM 30129 C CA . GLN A 1 54 ? 18.667 12.268 -2.021 1.00 0.00 54 GLN A CA 17
ATOM 30130 C C . GLN A 1 54 ? 17.524 11.378 -1.519 1.00 0.00 54 GLN A C 17
ATOM 30131 O O . GLN A 1 54 ? 17.659 10.187 -1.476 1.00 0.00 54 GLN A O 17
ATOM 30145 N N . HIS A 1 55 ? 16.374 11.987 -1.235 1.00 0.00 55 HIS A N 17
ATOM 30146 C CA . HIS A 1 55 ? 15.207 11.277 -0.706 1.00 0.00 55 HIS A CA 17
ATOM 30147 C C . HIS A 1 55 ? 14.694 10.196 -1.667 1.00 0.00 55 HIS A C 17
ATOM 30148 O O . HIS A 1 55 ? 14.218 9.135 -1.248 1.00 0.00 55 HIS A O 17
ATOM 30162 N N . LEU A 1 56 ? 14.884 10.431 -2.945 1.00 0.00 56 LEU A N 17
ATOM 30163 C CA . LEU A 1 56 ? 14.436 9.511 -3.958 1.00 0.00 56 LEU A CA 17
ATOM 30164 C C . LEU A 1 56 ? 15.517 8.493 -4.141 1.00 0.00 56 LEU A C 17
ATOM 30165 O O . LEU A 1 56 ? 15.243 7.302 -4.240 1.00 0.00 56 LEU A O 17
ATOM 30181 N N . SER A 1 57 ? 16.755 8.971 -4.114 1.00 0.00 57 SER A N 17
ATOM 30182 C CA . SER A 1 57 ? 17.935 8.134 -4.207 1.00 0.00 57 SER A CA 17
ATOM 30183 C C . SER A 1 57 ? 17.944 7.123 -3.053 1.00 0.00 57 SER A C 17
ATOM 30184 O O . SER A 1 57 ? 18.554 6.083 -3.142 1.00 0.00 57 SER A O 17
ATOM 30192 N N . LEU A 1 58 ? 17.263 7.455 -1.981 1.00 0.00 58 LEU A N 17
ATOM 30193 C CA . LEU A 1 58 ? 17.140 6.584 -0.845 1.00 0.00 58 LEU A CA 17
ATOM 30194 C C . LEU A 1 58 ? 15.949 5.638 -1.013 1.00 0.00 58 LEU A C 17
ATOM 30195 O O . LEU A 1 58 ? 16.124 4.429 -1.011 1.00 0.00 58 LEU A O 17
ATOM 30211 N N . CYS A 1 59 ? 14.756 6.193 -1.227 1.00 0.00 59 CYS A N 17
ATOM 30212 C CA . CYS A 1 59 ? 13.523 5.382 -1.374 1.00 0.00 59 CYS A CA 17
ATOM 30213 C C . CYS A 1 59 ? 13.617 4.362 -2.525 1.00 0.00 59 CYS A C 17
ATOM 30214 O O . CYS A 1 59 ? 13.409 3.164 -2.315 1.00 0.00 59 CYS A O 17
ATOM 30221 N N . CYS A 1 60 ? 13.987 4.828 -3.711 1.00 0.00 60 CYS A N 17
ATOM 30222 C CA . CYS A 1 60 ? 14.147 4.019 -4.877 1.00 0.00 60 CYS A CA 17
ATOM 30223 C C . CYS A 1 60 ? 15.197 2.931 -4.642 1.00 0.00 60 CYS A C 17
ATOM 30224 O O . CYS A 1 60 ? 15.046 1.801 -5.080 1.00 0.00 60 CYS A O 17
ATOM 30231 N N . ASN A 1 61 ? 16.195 3.260 -3.848 1.00 0.00 61 ASN A N 17
ATOM 30232 C CA . ASN A 1 61 ? 17.317 2.356 -3.581 1.00 0.00 61 ASN A CA 17
ATOM 30233 C C . ASN A 1 61 ? 16.934 1.352 -2.524 1.00 0.00 61 ASN A C 17
ATOM 30234 O O . ASN A 1 61 ? 17.521 0.290 -2.415 1.00 0.00 61 ASN A O 17
ATOM 30245 N N . GLN A 1 62 ? 15.968 1.706 -1.735 1.00 0.00 62 GLN A N 17
ATOM 30246 C CA . GLN A 1 62 ? 15.471 0.835 -0.720 1.00 0.00 62 GLN A CA 17
ATOM 30247 C C . GLN A 1 62 ? 14.513 -0.187 -1.323 1.00 0.00 62 GLN A C 17
ATOM 30248 O O . GLN A 1 62 ? 14.624 -1.392 -1.063 1.00 0.00 62 GLN A O 17
ATOM 30262 N N . LEU A 1 63 ? 13.614 0.295 -2.149 1.00 0.00 63 LEU A N 17
ATOM 30263 C CA . LEU A 1 63 ? 12.574 -0.528 -2.735 1.00 0.00 63 LEU A CA 17
ATOM 30264 C C . LEU A 1 63 ? 13.157 -1.528 -3.746 1.00 0.00 63 LEU A C 17
ATOM 30265 O O . LEU A 1 63 ? 12.701 -2.645 -3.849 1.00 0.00 63 LEU A O 17
ATOM 30281 N N . GLN A 1 64 ? 14.184 -1.104 -4.463 1.00 0.00 64 GLN A N 17
ATOM 30282 C CA . GLN A 1 64 ? 14.794 -1.901 -5.536 1.00 0.00 64 GLN A CA 17
ATOM 30283 C C . GLN A 1 64 ? 15.531 -3.130 -4.983 1.00 0.00 64 GLN A C 17
ATOM 30284 O O . GLN A 1 64 ? 15.850 -4.068 -5.721 1.00 0.00 64 GLN A O 17
ATOM 30298 N N . GLU A 1 65 ? 15.821 -3.111 -3.694 1.00 0.00 65 GLU A N 17
ATOM 30299 C CA . GLU A 1 65 ? 16.515 -4.211 -3.070 1.00 0.00 65 GLU A CA 17
ATOM 30300 C C . GLU A 1 65 ? 15.522 -5.299 -2.699 1.00 0.00 65 GLU A C 17
ATOM 30301 O O . GLU A 1 65 ? 15.897 -6.423 -2.370 1.00 0.00 65 GLU A O 17
ATOM 30313 N N . VAL A 1 66 ? 14.257 -4.948 -2.746 1.00 0.00 66 VAL A N 17
ATOM 30314 C CA . VAL A 1 66 ? 13.182 -5.891 -2.523 1.00 0.00 66 VAL A CA 17
ATOM 30315 C C . VAL A 1 66 ? 12.986 -6.686 -3.833 1.00 0.00 66 VAL A C 17
ATOM 30316 O O . VAL A 1 66 ? 13.478 -6.263 -4.895 1.00 0.00 66 VAL A O 17
ATOM 30329 N N . GLU A 1 67 ? 12.306 -7.828 -3.747 1.00 0.00 67 GLU A N 17
ATOM 30330 C CA . GLU A 1 67 ? 11.988 -8.665 -4.900 1.00 0.00 67 GLU A CA 17
ATOM 30331 C C . GLU A 1 67 ? 11.358 -7.849 -6.003 1.00 0.00 67 GLU A C 17
ATOM 30332 O O . GLU A 1 67 ? 10.545 -6.969 -5.732 1.00 0.00 67 GLU A O 17
ATOM 30344 N N . LYS A 1 68 ? 11.708 -8.156 -7.233 1.00 0.00 68 LYS A N 17
ATOM 30345 C CA . LYS A 1 68 ? 11.267 -7.380 -8.390 1.00 0.00 68 LYS A CA 17
ATOM 30346 C C . LYS A 1 68 ? 9.759 -7.299 -8.509 1.00 0.00 68 LYS A C 17
ATOM 30347 O O . LYS A 1 68 ? 9.218 -6.280 -8.936 1.00 0.00 68 LYS A O 17
ATOM 30366 N N . GLN A 1 69 ? 9.081 -8.332 -8.075 1.00 0.00 69 GLN A N 17
ATOM 30367 C CA . GLN A 1 69 ? 7.630 -8.352 -8.144 1.00 0.00 69 GLN A CA 17
ATOM 30368 C C . GLN A 1 69 ? 7.010 -7.599 -6.971 1.00 0.00 69 GLN A C 17
ATOM 30369 O O . GLN A 1 69 ? 5.832 -7.277 -6.987 1.00 0.00 69 GLN A O 17
ATOM 30383 N N . CYS A 1 70 ? 7.818 -7.296 -5.989 1.00 0.00 70 CYS A N 17
ATOM 30384 C CA . CYS A 1 70 ? 7.353 -6.683 -4.773 1.00 0.00 70 CYS A CA 17
ATOM 30385 C C . CYS A 1 70 ? 7.840 -5.230 -4.650 1.00 0.00 70 CYS A C 17
ATOM 30386 O O . CYS A 1 70 ? 7.363 -4.496 -3.809 1.00 0.00 70 CYS A O 17
ATOM 30393 N N . GLN A 1 71 ? 8.795 -4.833 -5.496 1.00 0.00 71 GLN A N 17
ATOM 30394 C CA . GLN A 1 71 ? 9.315 -3.443 -5.549 1.00 0.00 71 GLN A CA 17
ATOM 30395 C C . GLN A 1 71 ? 8.194 -2.460 -5.787 1.00 0.00 71 GLN A C 17
ATOM 30396 O O . GLN A 1 71 ? 8.079 -1.455 -5.108 1.00 0.00 71 GLN A O 17
ATOM 30410 N N . CYS A 1 72 ? 7.346 -2.769 -6.738 1.00 0.00 72 CYS A N 17
ATOM 30411 C CA . CYS A 1 72 ? 6.221 -1.921 -7.024 1.00 0.00 72 CYS A CA 17
ATOM 30412 C C . CYS A 1 72 ? 5.146 -2.062 -5.981 1.00 0.00 72 CYS A C 17
ATOM 30413 O O . CYS A 1 72 ? 4.362 -1.150 -5.747 1.00 0.00 72 CYS A O 17
ATOM 30420 N N . GLU A 1 73 ? 5.140 -3.177 -5.320 1.00 0.00 73 GLU A N 17
ATOM 30421 C CA . GLU A 1 73 ? 4.194 -3.403 -4.271 1.00 0.00 73 GLU A CA 17
ATOM 30422 C C . GLU A 1 73 ? 4.572 -2.593 -3.034 1.00 0.00 73 GLU A C 17
ATOM 30423 O O . GLU A 1 73 ? 3.708 -2.143 -2.268 1.00 0.00 73 GLU A O 17
ATOM 30435 N N . ALA A 1 74 ? 5.868 -2.358 -2.872 1.00 0.00 74 ALA A N 17
ATOM 30436 C CA . ALA A 1 74 ? 6.381 -1.556 -1.793 1.00 0.00 74 ALA A CA 17
ATOM 30437 C C . ALA A 1 74 ? 5.885 -0.130 -1.939 1.00 0.00 74 ALA A C 17
ATOM 30438 O O . ALA A 1 74 ? 5.748 0.595 -0.971 1.00 0.00 74 ALA A O 17
ATOM 30445 N N . ILE A 1 75 ? 5.534 0.224 -3.166 1.00 0.00 75 ILE A N 17
ATOM 30446 C CA . ILE A 1 75 ? 5.036 1.536 -3.480 1.00 0.00 75 ILE A CA 17
ATOM 30447 C C . ILE A 1 75 ? 3.624 1.680 -2.943 1.00 0.00 75 ILE A C 17
ATOM 30448 O O . ILE A 1 75 ? 3.204 2.763 -2.547 1.00 0.00 75 ILE A O 17
ATOM 30464 N N . LYS A 1 76 ? 2.922 0.556 -2.842 1.00 0.00 76 LYS A N 17
ATOM 30465 C CA . LYS A 1 76 ? 1.517 0.583 -2.441 1.00 0.00 76 LYS A CA 17
ATOM 30466 C C . LYS A 1 76 ? 1.518 0.894 -0.977 1.00 0.00 76 LYS A C 17
ATOM 30467 O O . LYS A 1 76 ? 0.765 1.746 -0.471 1.00 0.00 76 LYS A O 17
ATOM 30486 N N . GLN A 1 77 ? 2.466 0.252 -0.348 1.00 0.00 77 GLN A N 17
ATOM 30487 C CA . GLN A 1 77 ? 2.738 0.331 1.061 1.00 0.00 77 GLN A CA 17
ATOM 30488 C C . GLN A 1 77 ? 2.985 1.762 1.462 1.00 0.00 77 GLN A C 17
ATOM 30489 O O . GLN A 1 77 ? 2.372 2.246 2.414 1.00 0.00 77 GLN A O 17
ATOM 30503 N N . VAL A 1 78 ? 3.848 2.456 0.686 1.00 0.00 78 VAL A N 17
ATOM 30504 C CA . VAL A 1 78 ? 4.181 3.850 0.966 1.00 0.00 78 VAL A CA 17
ATOM 30505 C C . VAL A 1 78 ? 2.915 4.681 1.007 1.00 0.00 78 VAL A C 17
ATOM 30506 O O . VAL A 1 78 ? 2.706 5.459 1.925 1.00 0.00 78 VAL A O 17
ATOM 30519 N N . VAL A 1 79 ? 2.035 4.454 0.034 1.00 0.00 79 VAL A N 17
ATOM 30520 C CA . VAL A 1 79 ? 0.845 5.265 -0.099 1.00 0.00 79 VAL A CA 17
ATOM 30521 C C . VAL A 1 79 ? -0.076 4.999 1.064 1.00 0.00 79 VAL A C 17
ATOM 30522 O O . VAL A 1 79 ? -0.633 5.921 1.655 1.00 0.00 79 VAL A O 17
ATOM 30535 N N . GLU A 1 80 ? -0.193 3.741 1.404 1.00 0.00 80 GLU A N 17
ATOM 30536 C CA . GLU A 1 80 ? -1.057 3.291 2.462 1.00 0.00 80 GLU A CA 17
ATOM 30537 C C . GLU A 1 80 ? -0.628 3.894 3.800 1.00 0.00 80 GLU A C 17
ATOM 30538 O O . GLU A 1 80 ? -1.416 4.559 4.467 1.00 0.00 80 GLU A O 17
ATOM 30550 N N . GLN A 1 81 ? 0.635 3.733 4.143 1.00 0.00 81 GLN A N 17
ATOM 30551 C CA . GLN A 1 81 ? 1.128 4.197 5.429 1.00 0.00 81 GLN A CA 17
ATOM 30552 C C . GLN A 1 81 ? 1.211 5.724 5.490 1.00 0.00 81 GLN A C 17
ATOM 30553 O O . GLN A 1 81 ? 1.032 6.327 6.558 1.00 0.00 81 GLN A O 17
ATOM 30567 N N . ALA A 1 82 ? 1.465 6.352 4.363 1.00 0.00 82 ALA A N 17
ATOM 30568 C CA . ALA A 1 82 ? 1.580 7.791 4.326 1.00 0.00 82 ALA A CA 17
ATOM 30569 C C . ALA A 1 82 ? 0.226 8.445 4.470 1.00 0.00 82 ALA A C 17
ATOM 30570 O O . ALA A 1 82 ? 0.083 9.418 5.207 1.00 0.00 82 ALA A O 17
ATOM 30577 N N . GLN A 1 83 ? -0.776 7.885 3.814 1.00 0.00 83 GLN A N 17
ATOM 30578 C CA . GLN A 1 83 ? -2.097 8.463 3.869 1.00 0.00 83 GLN A CA 17
ATOM 30579 C C . GLN A 1 83 ? -2.693 8.266 5.238 1.00 0.00 83 GLN A C 17
ATOM 30580 O O . GLN A 1 83 ? -3.255 9.189 5.801 1.00 0.00 83 GLN A O 17
ATOM 30594 N N . LYS A 1 84 ? -2.493 7.072 5.806 1.00 0.00 84 LYS A N 17
ATOM 30595 C CA . LYS A 1 84 ? -3.084 6.735 7.081 1.00 0.00 84 LYS A CA 17
ATOM 30596 C C . LYS A 1 84 ? -2.528 7.593 8.185 1.00 0.00 84 LYS A C 17
ATOM 30597 O O . LYS A 1 84 ? -3.260 8.028 9.062 1.00 0.00 84 LYS A O 17
ATOM 30616 N N . GLN A 1 85 ? -1.242 7.913 8.089 1.00 0.00 85 GLN A N 17
ATOM 30617 C CA . GLN A 1 85 ? -0.595 8.634 9.142 1.00 0.00 85 GLN A CA 17
ATOM 30618 C C . GLN A 1 85 ? -1.068 10.085 9.169 1.00 0.00 85 GLN A C 17
ATOM 30619 O O . GLN A 1 85 ? -1.203 10.684 10.232 1.00 0.00 85 GLN A O 17
ATOM 30633 N N . LEU A 1 86 ? -1.357 10.630 8.008 1.00 0.00 86 LEU A N 17
ATOM 30634 C CA . LEU A 1 86 ? -1.806 11.996 7.928 1.00 0.00 86 LEU A CA 17
ATOM 30635 C C . LEU A 1 86 ? -3.292 12.101 8.161 1.00 0.00 86 LEU A C 17
ATOM 30636 O O . LEU A 1 86 ? -3.749 13.002 8.886 1.00 0.00 86 LEU A O 17
ATOM 30652 N N . GLN A 1 87 ? -4.029 11.142 7.620 1.00 0.00 87 GLN A N 17
ATOM 30653 C CA . GLN A 1 87 ? -5.484 11.076 7.729 1.00 0.00 87 GLN A CA 17
ATOM 30654 C C . GLN A 1 87 ? -5.924 11.047 9.191 1.00 0.00 87 GLN A C 17
ATOM 30655 O O . GLN A 1 87 ? -6.886 11.720 9.573 1.00 0.00 87 GLN A O 17
ATOM 30669 N N . GLN A 1 88 ? -5.211 10.295 10.006 1.00 0.00 88 GLN A N 17
ATOM 30670 C CA . GLN A 1 88 ? -5.573 10.166 11.413 1.00 0.00 88 GLN A CA 17
ATOM 30671 C C . GLN A 1 88 ? -4.870 11.217 12.246 1.00 0.00 88 GLN A C 17
ATOM 30672 O O . GLN A 1 88 ? -5.161 11.396 13.432 1.00 0.00 88 GLN A O 17
ATOM 30686 N N . GLY A 1 89 ? -3.962 11.911 11.626 1.00 0.00 89 GLY A N 17
ATOM 30687 C CA . GLY A 1 89 ? -3.184 12.884 12.320 1.00 0.00 89 GLY A CA 17
ATOM 30688 C C . GLY A 1 89 ? -3.812 14.252 12.307 1.00 0.00 89 GLY A C 17
ATOM 30689 O O . GLY A 1 89 ? -4.457 14.659 13.279 1.00 0.00 89 GLY A O 17
ATOM 30693 N N . GLN A 1 90 ? -3.664 14.943 11.201 1.00 0.00 90 GLN A N 17
ATOM 30694 C CA . GLN A 1 90 ? -4.104 16.335 11.106 1.00 0.00 90 GLN A CA 17
ATOM 30695 C C . GLN A 1 90 ? -4.909 16.620 9.843 1.00 0.00 90 GLN A C 17
ATOM 30696 O O . GLN A 1 90 ? -5.560 17.670 9.720 1.00 0.00 90 GLN A O 17
ATOM 30710 N N . GLY A 1 91 ? -4.872 15.701 8.945 1.00 0.00 91 GLY A N 17
ATOM 30711 C CA . GLY A 1 91 ? -5.463 15.881 7.656 1.00 0.00 91 GLY A CA 17
ATOM 30712 C C . GLY A 1 91 ? -4.367 15.793 6.665 1.00 0.00 91 GLY A C 17
ATOM 30713 O O . GLY A 1 91 ? -3.857 14.711 6.426 1.00 0.00 91 GLY A O 17
ATOM 30717 N N . GLY A 1 92 ? -3.979 16.908 6.091 1.00 0.00 92 GLY A N 17
ATOM 30718 C CA . GLY A 1 92 ? -2.825 16.939 5.253 1.00 0.00 92 GLY A CA 17
ATOM 30719 C C . GLY A 1 92 ? -3.026 16.381 3.874 1.00 0.00 92 GLY A C 17
ATOM 30720 O O . GLY A 1 92 ? -2.501 16.915 2.955 1.00 0.00 92 GLY A O 17
ATOM 30724 N N . GLN A 1 93 ? -3.797 15.341 3.731 1.00 0.00 93 GLN A N 17
ATOM 30725 C CA . GLN A 1 93 ? -3.995 14.658 2.450 1.00 0.00 93 GLN A CA 17
ATOM 30726 C C . GLN A 1 93 ? -4.408 15.565 1.279 1.00 0.00 93 GLN A C 17
ATOM 30727 O O . GLN A 1 93 ? -4.228 15.201 0.128 1.00 0.00 93 GLN A O 17
ATOM 30741 N N . GLN A 1 94 ? -4.949 16.724 1.567 1.00 0.00 94 GLN A N 17
ATOM 30742 C CA . GLN A 1 94 ? -5.264 17.694 0.528 1.00 0.00 94 GLN A CA 17
ATOM 30743 C C . GLN A 1 94 ? -3.995 18.460 0.086 1.00 0.00 94 GLN A C 17
ATOM 30744 O O . GLN A 1 94 ? -3.789 18.714 -1.093 1.00 0.00 94 GLN A O 17
ATOM 30758 N N . GLN A 1 95 ? -3.151 18.796 1.050 1.00 0.00 95 GLN A N 17
ATOM 30759 C CA . GLN A 1 95 ? -1.937 19.568 0.815 1.00 0.00 95 GLN A CA 17
ATOM 30760 C C . GLN A 1 95 ? -0.791 18.641 0.417 1.00 0.00 95 GLN A C 17
ATOM 30761 O O . GLN A 1 95 ? 0.014 18.953 -0.443 1.00 0.00 95 GLN A O 17
ATOM 30775 N N . VAL A 1 96 ? -0.763 17.506 1.067 1.00 0.00 96 VAL A N 17
ATOM 30776 C CA . VAL A 1 96 ? 0.180 16.419 0.837 1.00 0.00 96 VAL A CA 17
ATOM 30777 C C . VAL A 1 96 ? -0.092 15.746 -0.506 1.00 0.00 96 VAL A C 17
ATOM 30778 O O . VAL A 1 96 ? 0.799 15.132 -1.074 1.00 0.00 96 VAL A O 17
ATOM 30791 N N . GLN A 1 97 ? -1.325 15.887 -1.008 1.00 0.00 97 GLN A N 17
ATOM 30792 C CA . GLN A 1 97 ? -1.763 15.255 -2.283 1.00 0.00 97 GLN A CA 17
ATOM 30793 C C . GLN A 1 97 ? -0.741 15.427 -3.422 1.00 0.00 97 GLN A C 17
ATOM 30794 O O . GLN A 1 97 ? -0.426 14.470 -4.134 1.00 0.00 97 GLN A O 17
ATOM 30808 N N . GLN A 1 98 ? -0.217 16.632 -3.563 1.00 0.00 98 GLN A N 17
ATOM 30809 C CA . GLN A 1 98 ? 0.785 16.954 -4.583 1.00 0.00 98 GLN A CA 17
ATOM 30810 C C . GLN A 1 98 ? 2.057 16.107 -4.429 1.00 0.00 98 GLN A C 17
ATOM 30811 O O . GLN A 1 98 ? 2.744 15.817 -5.405 1.00 0.00 98 GLN A O 17
ATOM 30825 N N . MET A 1 99 ? 2.345 15.691 -3.221 1.00 0.00 99 MET A N 17
ATOM 30826 C CA . MET A 1 99 ? 3.573 14.992 -2.941 1.00 0.00 99 MET A CA 17
ATOM 30827 C C . MET A 1 99 ? 3.326 13.519 -2.957 1.00 0.00 99 MET A C 17
ATOM 30828 O O . MET A 1 99 ? 4.045 12.783 -3.601 1.00 0.00 99 MET A O 17
ATOM 30842 N N . VAL A 1 100 ? 2.288 13.093 -2.272 1.00 0.00 100 VAL A N 17
ATOM 30843 C CA . VAL A 1 100 ? 1.941 11.676 -2.217 1.00 0.00 100 VAL A CA 17
ATOM 30844 C C . VAL A 1 100 ? 1.638 11.111 -3.619 1.00 0.00 100 VAL A C 17
ATOM 30845 O O . VAL A 1 100 ? 1.879 9.943 -3.888 1.00 0.00 100 VAL A O 17
ATOM 30858 N N . LYS A 1 101 ? 1.169 11.961 -4.529 1.00 0.00 101 LYS A N 17
ATOM 30859 C CA . LYS A 1 101 ? 0.902 11.527 -5.889 1.00 0.00 101 LYS A CA 17
ATOM 30860 C C . LYS A 1 101 ? 2.193 11.070 -6.593 1.00 0.00 101 LYS A C 17
ATOM 30861 O O . LYS A 1 101 ? 2.148 10.241 -7.497 1.00 0.00 101 LYS A O 17
ATOM 30880 N N . LYS A 1 102 ? 3.343 11.590 -6.137 1.00 0.00 102 LYS A N 17
ATOM 30881 C CA . LYS A 1 102 ? 4.644 11.213 -6.674 1.00 0.00 102 LYS A CA 17
ATOM 30882 C C . LYS A 1 102 ? 4.938 9.751 -6.400 1.00 0.00 102 LYS A C 17
ATOM 30883 O O . LYS A 1 102 ? 5.678 9.120 -7.139 1.00 0.00 102 LYS A O 17
ATOM 30902 N N . ALA A 1 103 ? 4.325 9.212 -5.347 1.00 0.00 103 ALA A N 17
ATOM 30903 C CA . ALA A 1 103 ? 4.469 7.794 -5.015 1.00 0.00 103 ALA A CA 17
ATOM 30904 C C . ALA A 1 103 ? 3.962 6.937 -6.162 1.00 0.00 103 ALA A C 17
ATOM 30905 O O . ALA A 1 103 ? 4.548 5.940 -6.512 1.00 0.00 103 ALA A O 17
ATOM 30912 N N . GLN A 1 104 ? 2.917 7.400 -6.805 1.00 0.00 104 GLN A N 17
ATOM 30913 C CA . GLN A 1 104 ? 2.290 6.668 -7.894 1.00 0.00 104 GLN A CA 17
ATOM 30914 C C . GLN A 1 104 ? 3.174 6.723 -9.153 1.00 0.00 104 GLN A C 17
ATOM 30915 O O . GLN A 1 104 ? 3.003 5.954 -10.098 1.00 0.00 104 GLN A O 17
ATOM 30929 N N . MET A 1 105 ? 4.105 7.648 -9.152 1.00 0.00 105 MET A N 17
ATOM 30930 C CA . MET A 1 105 ? 5.017 7.865 -10.267 1.00 0.00 105 MET A CA 17
ATOM 30931 C C . MET A 1 105 ? 6.288 7.067 -10.059 1.00 0.00 105 MET A C 17
ATOM 30932 O O . MET A 1 105 ? 7.061 6.849 -10.990 1.00 0.00 105 MET A O 17
ATOM 30946 N N . LEU A 1 106 ? 6.485 6.617 -8.831 1.00 0.00 106 LEU A N 17
ATOM 30947 C CA . LEU A 1 106 ? 7.681 5.865 -8.433 1.00 0.00 106 LEU A CA 17
ATOM 30948 C C . LEU A 1 106 ? 7.923 4.630 -9.299 1.00 0.00 106 LEU A C 17
ATOM 30949 O O . LEU A 1 106 ? 9.047 4.420 -9.742 1.00 0.00 106 LEU A O 17
ATOM 30965 N N . PRO A 1 107 ? 6.891 3.777 -9.572 1.00 0.00 107 PRO A N 17
ATOM 30966 C CA . PRO A 1 107 ? 7.051 2.644 -10.472 1.00 0.00 107 PRO A CA 17
ATOM 30967 C C . PRO A 1 107 ? 7.487 3.051 -11.876 1.00 0.00 107 PRO A C 17
ATOM 30968 O O . PRO A 1 107 ? 8.079 2.251 -12.597 1.00 0.00 107 PRO A O 17
ATOM 30979 N N . ASN A 1 108 ? 7.240 4.285 -12.255 1.00 0.00 108 ASN A N 17
ATOM 30980 C CA . ASN A 1 108 ? 7.630 4.743 -13.530 1.00 0.00 108 ASN A CA 17
ATOM 30981 C C . ASN A 1 108 ? 9.080 5.203 -13.463 1.00 0.00 108 ASN A C 17
ATOM 30982 O O . ASN A 1 108 ? 9.917 4.788 -14.262 1.00 0.00 108 ASN A O 17
ATOM 30993 N N . GLN A 1 109 ? 9.376 5.998 -12.449 1.00 0.00 109 GLN A N 17
ATOM 30994 C CA . GLN A 1 109 ? 10.697 6.604 -12.262 1.00 0.00 109 GLN A CA 17
ATOM 30995 C C . GLN A 1 109 ? 11.760 5.567 -11.914 1.00 0.00 109 GLN A C 17
ATOM 30996 O O . GLN A 1 109 ? 12.830 5.527 -12.516 1.00 0.00 109 GLN A O 17
ATOM 31010 N N . CYS A 1 110 ? 11.446 4.706 -10.975 1.00 0.00 110 CYS A N 17
ATOM 31011 C CA . CYS A 1 110 ? 12.358 3.665 -10.553 1.00 0.00 110 CYS A CA 17
ATOM 31012 C C . CYS A 1 110 ? 12.336 2.470 -11.481 1.00 0.00 110 CYS A C 17
ATOM 31013 O O . CYS A 1 110 ? 13.053 1.495 -11.258 1.00 0.00 110 CYS A O 17
ATOM 31020 N N . ASN A 1 111 ? 11.528 2.585 -12.541 1.00 0.00 111 ASN A N 17
ATOM 31021 C CA . ASN A 1 111 ? 11.391 1.573 -13.582 1.00 0.00 111 ASN A CA 17
ATOM 31022 C C . ASN A 1 111 ? 11.061 0.235 -12.982 1.00 0.00 111 ASN A C 17
ATOM 31023 O O . ASN A 1 111 ? 11.853 -0.706 -12.968 1.00 0.00 111 ASN A O 17
ATOM 31034 N N . LEU A 1 112 ? 9.929 0.208 -12.397 1.00 0.00 112 LEU A N 17
ATOM 31035 C CA . LEU A 1 112 ? 9.435 -0.947 -11.744 1.00 0.00 112 LEU A CA 17
ATOM 31036 C C . LEU A 1 112 ? 8.486 -1.647 -12.663 1.00 0.00 112 LEU A C 17
ATOM 31037 O O . LEU A 1 112 ? 7.930 -1.027 -13.575 1.00 0.00 112 LEU A O 17
ATOM 31053 N N . GLN A 1 113 ? 8.283 -2.912 -12.425 1.00 0.00 113 GLN A N 17
ATOM 31054 C CA . GLN A 1 113 ? 7.466 -3.771 -13.277 1.00 0.00 113 GLN A CA 17
ATOM 31055 C C . GLN A 1 113 ? 5.991 -3.598 -12.971 1.00 0.00 113 GLN A C 17
ATOM 31056 O O . GLN A 1 113 ? 5.222 -4.557 -12.922 1.00 0.00 113 GLN A O 17
ATOM 31070 N N . CYS A 1 114 ? 5.623 -2.373 -12.850 1.00 0.00 114 CYS A N 17
ATOM 31071 C CA . CYS A 1 114 ? 4.321 -1.930 -12.506 1.00 0.00 114 CYS A CA 17
ATOM 31072 C C . CYS A 1 114 ? 4.224 -0.474 -12.943 1.00 0.00 114 CYS A C 17
ATOM 31073 O O . CYS A 1 114 ? 5.252 0.190 -13.098 1.00 0.00 114 CYS A O 17
ATOM 31080 N N . SER A 1 115 ? 3.042 0.004 -13.192 1.00 0.00 115 SER A N 17
ATOM 31081 C CA . SER A 1 115 ? 2.809 1.381 -13.555 1.00 0.00 115 SER A CA 17
ATOM 31082 C C . SER A 1 115 ? 1.426 1.765 -13.063 1.00 0.00 115 SER A C 17
ATOM 31083 O O . SER A 1 115 ? 0.493 0.970 -13.172 1.00 0.00 115 SER A O 17
ATOM 31091 N N . ILE A 1 116 ? 1.299 2.934 -12.487 1.00 0.00 116 ILE A N 17
ATOM 31092 C CA . ILE A 1 116 ? 0.022 3.364 -11.973 1.00 0.00 116 ILE A CA 17
ATOM 31093 C C . ILE A 1 116 ? -0.606 4.277 -13.006 1.00 0.00 116 ILE A C 17
ATOM 31094 O O . ILE A 1 116 ? -1.393 3.797 -13.844 1.00 0.00 116 ILE A O 17
ATOM 31111 N N . GLY A 1 1 ? -12.955 -4.095 3.026 1.00 0.00 1 GLY A N 18
ATOM 31112 C CA . GLY A 1 1 ? -11.520 -3.996 3.239 1.00 0.00 1 GLY A CA 18
ATOM 31113 C C . GLY A 1 1 ? -10.914 -5.348 3.376 1.00 0.00 1 GLY A C 18
ATOM 31114 O O . GLY A 1 1 ? -11.612 -6.308 3.691 1.00 0.00 1 GLY A O 18
ATOM 31120 N N . ARG A 1 2 ? -9.632 -5.448 3.144 1.00 0.00 2 ARG A N 18
ATOM 31121 C CA . ARG A 1 2 ? -8.966 -6.729 3.217 1.00 0.00 2 ARG A CA 18
ATOM 31122 C C . ARG A 1 2 ? -8.378 -6.899 4.578 1.00 0.00 2 ARG A C 18
ATOM 31123 O O . ARG A 1 2 ? -7.849 -5.953 5.150 1.00 0.00 2 ARG A O 18
ATOM 31144 N N . CYS A 1 3 ? -8.476 -8.063 5.093 1.00 0.00 3 CYS A N 18
ATOM 31145 C CA . CYS A 1 3 ? -8.013 -8.331 6.417 1.00 0.00 3 CYS A CA 18
ATOM 31146 C C . CYS A 1 3 ? -6.874 -9.337 6.392 1.00 0.00 3 CYS A C 18
ATOM 31147 O O . CYS A 1 3 ? -6.768 -10.158 5.468 1.00 0.00 3 CYS A O 18
ATOM 31154 N N . THR A 1 4 ? -6.004 -9.233 7.360 1.00 0.00 4 THR A N 18
ATOM 31155 C CA . THR A 1 4 ? -4.861 -10.089 7.480 1.00 0.00 4 THR A CA 18
ATOM 31156 C C . THR A 1 4 ? -5.240 -11.409 8.152 1.00 0.00 4 THR A C 18
ATOM 31157 O O . THR A 1 4 ? -6.330 -11.532 8.753 1.00 0.00 4 THR A O 18
ATOM 31168 N N . LYS A 1 5 ? -4.356 -12.383 8.066 1.00 0.00 5 LYS A N 18
ATOM 31169 C CA . LYS A 1 5 ? -4.546 -13.641 8.740 1.00 0.00 5 LYS A CA 18
ATOM 31170 C C . LYS A 1 5 ? -3.919 -13.557 10.116 1.00 0.00 5 LYS A C 18
ATOM 31171 O O . LYS A 1 5 ? -2.785 -14.010 10.335 1.00 0.00 5 LYS A O 18
ATOM 31190 N N . SER A 1 6 ? -4.609 -12.896 11.000 1.00 0.00 6 SER A N 18
ATOM 31191 C CA . SER A 1 6 ? -4.175 -12.721 12.354 1.00 0.00 6 SER A CA 18
ATOM 31192 C C . SER A 1 6 ? -5.406 -12.548 13.219 1.00 0.00 6 SER A C 18
ATOM 31193 O O . SER A 1 6 ? -6.499 -12.327 12.693 1.00 0.00 6 SER A O 18
ATOM 31201 N N . ILE A 1 7 ? -5.247 -12.697 14.506 1.00 0.00 7 ILE A N 18
ATOM 31202 C CA . ILE A 1 7 ? -6.318 -12.494 15.459 1.00 0.00 7 ILE A CA 18
ATOM 31203 C C . ILE A 1 7 ? -5.821 -11.540 16.551 1.00 0.00 7 ILE A C 18
ATOM 31204 O O . ILE A 1 7 ? -4.859 -11.862 17.257 1.00 0.00 7 ILE A O 18
ATOM 31220 N N . PRO A 1 8 ? -6.415 -10.336 16.684 1.00 0.00 8 PRO A N 18
ATOM 31221 C CA . PRO A 1 8 ? -7.506 -9.861 15.821 1.00 0.00 8 PRO A CA 18
ATOM 31222 C C . PRO A 1 8 ? -6.996 -9.475 14.418 1.00 0.00 8 PRO A C 18
ATOM 31223 O O . PRO A 1 8 ? -5.846 -9.027 14.267 1.00 0.00 8 PRO A O 18
ATOM 31234 N N . PRO A 1 9 ? -7.820 -9.674 13.383 1.00 0.00 9 PRO A N 18
ATOM 31235 C CA . PRO A 1 9 ? -7.433 -9.398 12.005 1.00 0.00 9 PRO A CA 18
ATOM 31236 C C . PRO A 1 9 ? -7.273 -7.910 11.752 1.00 0.00 9 PRO A C 18
ATOM 31237 O O . PRO A 1 9 ? -8.063 -7.087 12.256 1.00 0.00 9 PRO A O 18
ATOM 31248 N N . ILE A 1 10 ? -6.275 -7.565 10.999 1.00 0.00 10 ILE A N 18
ATOM 31249 C CA . ILE A 1 10 ? -6.013 -6.195 10.672 1.00 0.00 10 ILE A CA 18
ATOM 31250 C C . ILE A 1 10 ? -6.664 -5.943 9.343 1.00 0.00 10 ILE A C 18
ATOM 31251 O O . ILE A 1 10 ? -6.324 -6.594 8.360 1.00 0.00 10 ILE A O 18
ATOM 31267 N N . CYS A 1 11 ? -7.610 -5.076 9.314 1.00 0.00 11 CYS A N 18
ATOM 31268 C CA . CYS A 1 11 ? -8.311 -4.807 8.105 1.00 0.00 11 CYS A CA 18
ATOM 31269 C C . CYS A 1 11 ? -7.878 -3.488 7.514 1.00 0.00 11 CYS A C 18
ATOM 31270 O O . CYS A 1 11 ? -7.762 -2.470 8.216 1.00 0.00 11 CYS A O 18
ATOM 31277 N N . PHE A 1 12 ? -7.582 -3.522 6.250 1.00 0.00 12 PHE A N 18
ATOM 31278 C CA . PHE A 1 12 ? -7.126 -2.381 5.527 1.00 0.00 12 PHE A CA 18
ATOM 31279 C C . PHE A 1 12 ? -8.248 -1.730 4.758 1.00 0.00 12 PHE A C 18
ATOM 31280 O O . PHE A 1 12 ? -9.112 -2.416 4.206 1.00 0.00 12 PHE A O 18
ATOM 31297 N N . PRO A 1 13 ? -8.240 -0.393 4.710 1.00 0.00 13 PRO A N 18
ATOM 31298 C CA . PRO A 1 13 ? -9.308 0.397 4.094 1.00 0.00 13 PRO A CA 18
ATOM 31299 C C . PRO A 1 13 ? -9.382 0.297 2.572 1.00 0.00 13 PRO A C 18
ATOM 31300 O O . PRO A 1 13 ? -10.419 0.634 1.977 1.00 0.00 13 PRO A O 18
ATOM 31311 N N . ASP A 1 14 ? -8.324 -0.164 1.946 1.00 0.00 14 ASP A N 18
ATOM 31312 C CA . ASP A 1 14 ? -8.272 -0.251 0.505 1.00 0.00 14 ASP A CA 18
ATOM 31313 C C . ASP A 1 14 ? -7.217 -1.274 0.117 1.00 0.00 14 ASP A C 18
ATOM 31314 O O . ASP A 1 14 ? -6.396 -1.647 0.954 1.00 0.00 14 ASP A O 18
ATOM 31323 N N . GLY A 1 15 ? -7.266 -1.751 -1.102 1.00 0.00 15 GLY A N 18
ATOM 31324 C CA . GLY A 1 15 ? -6.276 -2.676 -1.590 1.00 0.00 15 GLY A CA 18
ATOM 31325 C C . GLY A 1 15 ? -6.805 -4.070 -1.752 1.00 0.00 15 GLY A C 18
ATOM 31326 O O . GLY A 1 15 ? -6.396 -4.984 -1.050 1.00 0.00 15 GLY A O 18
ATOM 31330 N N . LEU A 1 16 ? -7.723 -4.232 -2.672 1.00 0.00 16 LEU A N 18
ATOM 31331 C CA . LEU A 1 16 ? -8.288 -5.539 -2.965 1.00 0.00 16 LEU A CA 18
ATOM 31332 C C . LEU A 1 16 ? -7.636 -6.147 -4.206 1.00 0.00 16 LEU A C 18
ATOM 31333 O O . LEU A 1 16 ? -7.735 -7.360 -4.470 1.00 0.00 16 LEU A O 18
ATOM 31349 N N . ASP A 1 17 ? -6.978 -5.296 -4.956 1.00 0.00 17 ASP A N 18
ATOM 31350 C CA . ASP A 1 17 ? -6.285 -5.684 -6.164 1.00 0.00 17 ASP A CA 18
ATOM 31351 C C . ASP A 1 17 ? -4.823 -5.798 -5.866 1.00 0.00 17 ASP A C 18
ATOM 31352 O O . ASP A 1 17 ? -4.133 -4.793 -5.691 1.00 0.00 17 ASP A O 18
ATOM 31361 N N . ASN A 1 18 ? -4.369 -7.002 -5.748 1.00 0.00 18 ASN A N 18
ATOM 31362 C CA . ASN A 1 18 ? -2.996 -7.273 -5.422 1.00 0.00 18 ASN A CA 18
ATOM 31363 C C . ASN A 1 18 ? -2.414 -8.164 -6.483 1.00 0.00 18 ASN A C 18
ATOM 31364 O O . ASN A 1 18 ? -2.739 -9.365 -6.542 1.00 0.00 18 ASN A O 18
ATOM 31375 N N . PRO A 1 19 ? -1.590 -7.600 -7.379 1.00 0.00 19 PRO A N 18
ATOM 31376 C CA . PRO A 1 19 ? -0.979 -8.344 -8.478 1.00 0.00 19 PRO A CA 18
ATOM 31377 C C . PRO A 1 19 ? -0.173 -9.543 -7.989 1.00 0.00 19 PRO A C 18
ATOM 31378 O O . PRO A 1 19 ? -0.221 -10.612 -8.596 1.00 0.00 19 PRO A O 18
ATOM 31389 N N . ARG A 1 20 ? 0.567 -9.369 -6.906 1.00 0.00 20 ARG A N 18
ATOM 31390 C CA . ARG A 1 20 ? 1.298 -10.485 -6.315 1.00 0.00 20 ARG A CA 18
ATOM 31391 C C . ARG A 1 20 ? 0.865 -10.627 -4.890 1.00 0.00 20 ARG A C 18
ATOM 31392 O O . ARG A 1 20 ? 0.522 -11.713 -4.430 1.00 0.00 20 ARG A O 18
ATOM 31413 N N . GLY A 1 21 ? 0.875 -9.517 -4.188 1.00 0.00 21 GLY A N 18
ATOM 31414 C CA . GLY A 1 21 ? 0.554 -9.539 -2.799 1.00 0.00 21 GLY A CA 18
ATOM 31415 C C . GLY A 1 21 ? 1.785 -9.745 -2.027 1.00 0.00 21 GLY A C 18
ATOM 31416 O O . GLY A 1 21 ? 1.874 -10.623 -1.177 1.00 0.00 21 GLY A O 18
ATOM 31420 N N . CYS A 1 22 ? 2.748 -8.972 -2.361 1.00 0.00 22 CYS A N 18
ATOM 31421 C CA . CYS A 1 22 ? 4.009 -9.011 -1.720 1.00 0.00 22 CYS A CA 18
ATOM 31422 C C . CYS A 1 22 ? 3.925 -8.344 -0.372 1.00 0.00 22 CYS A C 18
ATOM 31423 O O . CYS A 1 22 ? 3.246 -7.321 -0.217 1.00 0.00 22 CYS A O 18
ATOM 31430 N N . GLN A 1 23 ? 4.560 -8.927 0.604 1.00 0.00 23 GLN A N 18
ATOM 31431 C CA . GLN A 1 23 ? 4.631 -8.314 1.886 1.00 0.00 23 GLN A CA 18
ATOM 31432 C C . GLN A 1 23 ? 5.993 -7.673 2.057 1.00 0.00 23 GLN A C 18
ATOM 31433 O O . GLN A 1 23 ? 7.029 -8.346 2.226 1.00 0.00 23 GLN A O 18
ATOM 31447 N N . ILE A 1 24 ? 5.998 -6.404 1.915 1.00 0.00 24 ILE A N 18
ATOM 31448 C CA . ILE A 1 24 ? 7.195 -5.620 1.999 1.00 0.00 24 ILE A CA 18
ATOM 31449 C C . ILE A 1 24 ? 7.206 -4.972 3.358 1.00 0.00 24 ILE A C 18
ATOM 31450 O O . ILE A 1 24 ? 6.151 -4.614 3.872 1.00 0.00 24 ILE A O 18
ATOM 31466 N N . ARG A 1 25 ? 8.362 -4.841 3.937 1.00 0.00 25 ARG A N 18
ATOM 31467 C CA . ARG A 1 25 ? 8.492 -4.236 5.227 1.00 0.00 25 ARG A CA 18
ATOM 31468 C C . ARG A 1 25 ? 8.225 -2.730 5.149 1.00 0.00 25 ARG A C 18
ATOM 31469 O O . ARG A 1 25 ? 8.970 -1.986 4.524 1.00 0.00 25 ARG A O 18
ATOM 31490 N N . ILE A 1 26 ? 7.167 -2.287 5.802 1.00 0.00 26 ILE A N 18
ATOM 31491 C CA . ILE A 1 26 ? 6.746 -0.874 5.776 1.00 0.00 26 ILE A CA 18
ATOM 31492 C C . ILE A 1 26 ? 7.747 0.050 6.437 1.00 0.00 26 ILE A C 18
ATOM 31493 O O . ILE A 1 26 ? 7.674 1.269 6.308 1.00 0.00 26 ILE A O 18
ATOM 31509 N N . GLN A 1 27 ? 8.693 -0.542 7.111 1.00 0.00 27 GLN A N 18
ATOM 31510 C CA . GLN A 1 27 ? 9.707 0.188 7.800 1.00 0.00 27 GLN A CA 18
ATOM 31511 C C . GLN A 1 27 ? 10.753 0.679 6.819 1.00 0.00 27 GLN A C 18
ATOM 31512 O O . GLN A 1 27 ? 11.445 1.646 7.083 1.00 0.00 27 GLN A O 18
ATOM 31526 N N . GLN A 1 28 ? 10.833 0.044 5.652 1.00 0.00 28 GLN A N 18
ATOM 31527 C CA . GLN A 1 28 ? 11.810 0.467 4.679 1.00 0.00 28 GLN A CA 18
ATOM 31528 C C . GLN A 1 28 ? 11.256 1.660 3.914 1.00 0.00 28 GLN A C 18
ATOM 31529 O O . GLN A 1 28 ? 12.001 2.524 3.452 1.00 0.00 28 GLN A O 18
ATOM 31543 N N . LEU A 1 29 ? 9.927 1.731 3.846 1.00 0.00 29 LEU A N 18
ATOM 31544 C CA . LEU A 1 29 ? 9.252 2.798 3.127 1.00 0.00 29 LEU A CA 18
ATOM 31545 C C . LEU A 1 29 ? 9.058 3.990 3.994 1.00 0.00 29 LEU A C 18
ATOM 31546 O O . LEU A 1 29 ? 8.556 5.012 3.534 1.00 0.00 29 LEU A O 18
ATOM 31562 N N . ASN A 1 30 ? 9.486 3.866 5.239 1.00 0.00 30 ASN A N 18
ATOM 31563 C CA . ASN A 1 30 ? 9.386 4.929 6.235 1.00 0.00 30 ASN A CA 18
ATOM 31564 C C . ASN A 1 30 ? 9.964 6.240 5.719 1.00 0.00 30 ASN A C 18
ATOM 31565 O O . ASN A 1 30 ? 9.442 7.303 6.021 1.00 0.00 30 ASN A O 18
ATOM 31576 N N . HIS A 1 31 ? 10.995 6.153 4.875 1.00 0.00 31 HIS A N 18
ATOM 31577 C CA . HIS A 1 31 ? 11.621 7.354 4.337 1.00 0.00 31 HIS A CA 18
ATOM 31578 C C . HIS A 1 31 ? 10.663 8.021 3.353 1.00 0.00 31 HIS A C 18
ATOM 31579 O O . HIS A 1 31 ? 10.309 9.189 3.523 1.00 0.00 31 HIS A O 18
ATOM 31593 N N . CYS A 1 32 ? 10.243 7.253 2.340 1.00 0.00 32 CYS A N 18
ATOM 31594 C CA . CYS A 1 32 ? 9.303 7.714 1.318 1.00 0.00 32 CYS A CA 18
ATOM 31595 C C . CYS A 1 32 ? 8.058 8.258 1.969 1.00 0.00 32 CYS A C 18
ATOM 31596 O O . CYS A 1 32 ? 7.684 9.394 1.736 1.00 0.00 32 CYS A O 18
ATOM 31603 N N . GLN A 1 33 ? 7.467 7.447 2.828 1.00 0.00 33 GLN A N 18
ATOM 31604 C CA . GLN A 1 33 ? 6.305 7.789 3.587 1.00 0.00 33 GLN A CA 18
ATOM 31605 C C . GLN A 1 33 ? 6.434 9.157 4.261 1.00 0.00 33 GLN A C 18
ATOM 31606 O O . GLN A 1 33 ? 5.609 10.036 4.031 1.00 0.00 33 GLN A O 18
ATOM 31620 N N . MET A 1 34 ? 7.482 9.343 5.064 1.00 0.00 34 MET A N 18
ATOM 31621 C CA . MET A 1 34 ? 7.610 10.592 5.797 1.00 0.00 34 MET A CA 18
ATOM 31622 C C . MET A 1 34 ? 7.940 11.745 4.900 1.00 0.00 34 MET A C 18
ATOM 31623 O O . MET A 1 34 ? 7.344 12.783 5.014 1.00 0.00 34 MET A O 18
ATOM 31637 N N . HIS A 1 35 ? 8.856 11.558 3.986 1.00 0.00 35 HIS A N 18
ATOM 31638 C CA . HIS A 1 35 ? 9.260 12.641 3.095 1.00 0.00 35 HIS A CA 18
ATOM 31639 C C . HIS A 1 35 ? 8.186 13.061 2.108 1.00 0.00 35 HIS A C 18
ATOM 31640 O O . HIS A 1 35 ? 8.216 14.185 1.614 1.00 0.00 35 HIS A O 18
ATOM 31654 N N . LEU A 1 36 ? 7.250 12.183 1.824 1.00 0.00 36 LEU A N 18
ATOM 31655 C CA . LEU A 1 36 ? 6.137 12.553 0.986 1.00 0.00 36 LEU A CA 18
ATOM 31656 C C . LEU A 1 36 ? 5.078 13.282 1.793 1.00 0.00 36 LEU A C 18
ATOM 31657 O O . LEU A 1 36 ? 4.414 14.168 1.285 1.00 0.00 36 LEU A O 18
ATOM 31673 N N . THR A 1 37 ? 4.894 12.921 3.046 1.00 0.00 37 THR A N 18
ATOM 31674 C CA . THR A 1 37 ? 3.891 13.623 3.809 1.00 0.00 37 THR A CA 18
ATOM 31675 C C . THR A 1 37 ? 4.427 14.920 4.412 1.00 0.00 37 THR A C 18
ATOM 31676 O O . THR A 1 37 ? 3.660 15.846 4.739 1.00 0.00 37 THR A O 18
ATOM 31687 N N . SER A 1 38 ? 5.716 14.988 4.554 1.00 0.00 38 SER A N 18
ATOM 31688 C CA . SER A 1 38 ? 6.339 16.137 5.133 1.00 0.00 38 SER A CA 18
ATOM 31689 C C . SER A 1 38 ? 6.715 17.173 4.102 1.00 0.00 38 SER A C 18
ATOM 31690 O O . SER A 1 38 ? 7.070 16.855 2.957 1.00 0.00 38 SER A O 18
ATOM 31698 N N . PHE A 1 39 ? 6.622 18.388 4.497 1.00 0.00 39 PHE A N 18
ATOM 31699 C CA . PHE A 1 39 ? 7.130 19.473 3.744 1.00 0.00 39 PHE A CA 18
ATOM 31700 C C . PHE A 1 39 ? 8.098 20.146 4.658 1.00 0.00 39 PHE A C 18
ATOM 31701 O O . PHE A 1 39 ? 7.742 20.468 5.806 1.00 0.00 39 PHE A O 18
ATOM 31718 N N . ASP A 1 40 ? 9.321 20.304 4.234 1.00 0.00 40 ASP A N 18
ATOM 31719 C CA . ASP A 1 40 ? 10.307 20.827 5.121 1.00 0.00 40 ASP A CA 18
ATOM 31720 C C . ASP A 1 40 ? 10.135 22.338 5.215 1.00 0.00 40 ASP A C 18
ATOM 31721 O O . ASP A 1 40 ? 9.547 22.973 4.323 1.00 0.00 40 ASP A O 18
ATOM 31730 N N . TYR A 1 41 ? 10.664 22.890 6.229 1.00 0.00 41 TYR A N 18
ATOM 31731 C CA . TYR A 1 41 ? 10.384 24.239 6.612 1.00 0.00 41 TYR A CA 18
ATOM 31732 C C . TYR A 1 41 ? 11.394 25.218 6.077 1.00 0.00 41 TYR A C 18
ATOM 31733 O O . TYR A 1 41 ? 11.057 26.357 5.773 1.00 0.00 41 TYR A O 18
ATOM 31751 N N . LYS A 1 42 ? 12.629 24.791 5.934 1.00 0.00 42 LYS A N 18
ATOM 31752 C CA . LYS A 1 42 ? 13.649 25.728 5.517 1.00 0.00 42 LYS A CA 18
ATOM 31753 C C . LYS A 1 42 ? 13.750 25.801 4.014 1.00 0.00 42 LYS A C 18
ATOM 31754 O O . LYS A 1 42 ? 14.625 26.471 3.469 1.00 0.00 42 LYS A O 18
ATOM 31773 N N . LEU A 1 43 ? 12.833 25.124 3.353 1.00 0.00 43 LEU A N 18
ATOM 31774 C CA . LEU A 1 43 ? 12.746 25.132 1.912 1.00 0.00 43 LEU A CA 18
ATOM 31775 C C . LEU A 1 43 ? 12.224 26.481 1.445 1.00 0.00 43 LEU A C 18
ATOM 31776 O O . LEU A 1 43 ? 11.013 26.676 1.312 1.00 0.00 43 LEU A O 18
ATOM 31792 N N . ARG A 1 44 ? 13.105 27.425 1.302 1.00 0.00 44 ARG A N 18
ATOM 31793 C CA . ARG A 1 44 ? 12.725 28.753 0.853 1.00 0.00 44 ARG A CA 18
ATOM 31794 C C . ARG A 1 44 ? 13.440 29.078 -0.428 1.00 0.00 44 ARG A C 18
ATOM 31795 O O . ARG A 1 44 ? 12.988 29.904 -1.218 1.00 0.00 44 ARG A O 18
ATOM 31816 N N . MET A 1 45 ? 14.541 28.398 -0.641 1.00 0.00 45 MET A N 18
ATOM 31817 C CA . MET A 1 45 ? 15.329 28.537 -1.845 1.00 0.00 45 MET A CA 18
ATOM 31818 C C . MET A 1 45 ? 15.326 27.202 -2.558 1.00 0.00 45 MET A C 18
ATOM 31819 O O . MET A 1 45 ? 16.137 26.941 -3.457 1.00 0.00 45 MET A O 18
ATOM 31833 N N . ALA A 1 46 ? 14.394 26.361 -2.142 1.00 0.00 46 ALA A N 18
ATOM 31834 C CA . ALA A 1 46 ? 14.252 25.027 -2.666 1.00 0.00 46 ALA A CA 18
ATOM 31835 C C . ALA A 1 46 ? 12.796 24.702 -2.899 1.00 0.00 46 ALA A C 18
ATOM 31836 O O . ALA A 1 46 ? 12.416 23.528 -2.897 1.00 0.00 46 ALA A O 18
ATOM 31843 N N . VAL A 1 47 ? 12.001 25.743 -3.164 1.00 0.00 47 VAL A N 18
ATOM 31844 C CA . VAL A 1 47 ? 10.549 25.611 -3.385 1.00 0.00 47 VAL A CA 18
ATOM 31845 C C . VAL A 1 47 ? 10.306 24.620 -4.525 1.00 0.00 47 VAL A C 18
ATOM 31846 O O . VAL A 1 47 ? 9.464 23.721 -4.432 1.00 0.00 47 VAL A O 18
ATOM 31859 N N . GLU A 1 48 ? 11.051 24.798 -5.583 1.00 0.00 48 GLU A N 18
ATOM 31860 C CA . GLU A 1 48 ? 11.125 23.846 -6.657 1.00 0.00 48 GLU A CA 18
ATOM 31861 C C . GLU A 1 48 ? 12.582 23.667 -6.974 1.00 0.00 48 GLU A C 18
ATOM 31862 O O . GLU A 1 48 ? 13.208 24.547 -7.549 1.00 0.00 48 GLU A O 18
ATOM 31874 N N . ASN A 1 49 ? 13.142 22.584 -6.510 1.00 0.00 49 ASN A N 18
ATOM 31875 C CA . ASN A 1 49 ? 14.570 22.306 -6.653 1.00 0.00 49 ASN A CA 18
ATOM 31876 C C . ASN A 1 49 ? 14.783 20.858 -6.979 1.00 0.00 49 ASN A C 18
ATOM 31877 O O . ASN A 1 49 ? 14.001 20.010 -6.547 1.00 0.00 49 ASN A O 18
ATOM 31888 N N . PRO A 1 50 ? 15.877 20.524 -7.690 1.00 0.00 50 PRO A N 18
ATOM 31889 C CA . PRO A 1 50 ? 16.191 19.133 -8.072 1.00 0.00 50 PRO A CA 18
ATOM 31890 C C . PRO A 1 50 ? 16.585 18.304 -6.849 1.00 0.00 50 PRO A C 18
ATOM 31891 O O . PRO A 1 50 ? 16.569 17.074 -6.869 1.00 0.00 50 PRO A O 18
ATOM 31902 N N . LYS A 1 51 ? 16.886 19.007 -5.769 1.00 0.00 51 LYS A N 18
ATOM 31903 C CA . LYS A 1 51 ? 17.287 18.408 -4.512 1.00 0.00 51 LYS A CA 18
ATOM 31904 C C . LYS A 1 51 ? 16.135 17.666 -3.868 1.00 0.00 51 LYS A C 18
ATOM 31905 O O . LYS A 1 51 ? 16.324 16.893 -2.952 1.00 0.00 51 LYS A O 18
ATOM 31924 N N . GLN A 1 52 ? 14.936 17.935 -4.334 1.00 0.00 52 GLN A N 18
ATOM 31925 C CA . GLN A 1 52 ? 13.742 17.300 -3.806 1.00 0.00 52 GLN A CA 18
ATOM 31926 C C . GLN A 1 52 ? 13.697 15.805 -4.080 1.00 0.00 52 GLN A C 18
ATOM 31927 O O . GLN A 1 52 ? 13.136 15.061 -3.303 1.00 0.00 52 GLN A O 18
ATOM 31941 N N . GLN A 1 53 ? 14.370 15.354 -5.131 1.00 0.00 53 GLN A N 18
ATOM 31942 C CA . GLN A 1 53 ? 14.345 13.920 -5.476 1.00 0.00 53 GLN A CA 18
ATOM 31943 C C . GLN A 1 53 ? 15.324 13.112 -4.606 1.00 0.00 53 GLN A C 18
ATOM 31944 O O . GLN A 1 53 ? 15.533 11.918 -4.834 1.00 0.00 53 GLN A O 18
ATOM 31958 N N . GLN A 1 54 ? 15.880 13.774 -3.591 1.00 0.00 54 GLN A N 18
ATOM 31959 C CA . GLN A 1 54 ? 16.814 13.181 -2.630 1.00 0.00 54 GLN A CA 18
ATOM 31960 C C . GLN A 1 54 ? 16.254 11.888 -2.038 1.00 0.00 54 GLN A C 18
ATOM 31961 O O . GLN A 1 54 ? 16.920 10.837 -2.011 1.00 0.00 54 GLN A O 18
ATOM 31975 N N . HIS A 1 55 ? 15.009 11.960 -1.651 1.00 0.00 55 HIS A N 18
ATOM 31976 C CA . HIS A 1 55 ? 14.332 10.887 -0.999 1.00 0.00 55 HIS A CA 18
ATOM 31977 C C . HIS A 1 55 ? 14.026 9.760 -1.957 1.00 0.00 55 HIS A C 18
ATOM 31978 O O . HIS A 1 55 ? 13.905 8.630 -1.550 1.00 0.00 55 HIS A O 18
ATOM 31992 N N . LEU A 1 56 ? 13.995 10.064 -3.237 1.00 0.00 56 LEU A N 18
ATOM 31993 C CA . LEU A 1 56 ? 13.720 9.068 -4.247 1.00 0.00 56 LEU A CA 18
ATOM 31994 C C . LEU A 1 56 ? 14.979 8.302 -4.499 1.00 0.00 56 LEU A C 18
ATOM 31995 O O . LEU A 1 56 ? 14.953 7.083 -4.565 1.00 0.00 56 LEU A O 18
ATOM 32011 N N . SER A 1 57 ? 16.083 9.015 -4.577 1.00 0.00 57 SER A N 18
ATOM 32012 C CA . SER A 1 57 ? 17.379 8.416 -4.783 1.00 0.00 57 SER A CA 18
ATOM 32013 C C . SER A 1 57 ? 17.714 7.433 -3.641 1.00 0.00 57 SER A C 18
ATOM 32014 O O . SER A 1 57 ? 18.463 6.475 -3.822 1.00 0.00 57 SER A O 18
ATOM 32022 N N . LEU A 1 58 ? 17.147 7.678 -2.476 1.00 0.00 58 LEU A N 18
ATOM 32023 C CA . LEU A 1 58 ? 17.318 6.776 -1.349 1.00 0.00 58 LEU A CA 18
ATOM 32024 C C . LEU A 1 58 ? 16.247 5.677 -1.364 1.00 0.00 58 LEU A C 18
ATOM 32025 O O . LEU A 1 58 ? 16.559 4.495 -1.320 1.00 0.00 58 LEU A O 18
ATOM 32041 N N . CYS A 1 59 ? 14.998 6.089 -1.478 1.00 0.00 59 CYS A N 18
ATOM 32042 C CA . CYS A 1 59 ? 13.844 5.186 -1.448 1.00 0.00 59 CYS A CA 18
ATOM 32043 C C . CYS A 1 59 ? 13.903 4.148 -2.569 1.00 0.00 59 CYS A C 18
ATOM 32044 O O . CYS A 1 59 ? 13.752 2.965 -2.307 1.00 0.00 59 CYS A O 18
ATOM 32051 N N . CYS A 1 60 ? 14.169 4.593 -3.809 1.00 0.00 60 CYS A N 18
ATOM 32052 C CA . CYS A 1 60 ? 14.275 3.694 -4.972 1.00 0.00 60 CYS A CA 18
ATOM 32053 C C . CYS A 1 60 ? 15.351 2.652 -4.729 1.00 0.00 60 CYS A C 18
ATOM 32054 O O . CYS A 1 60 ? 15.183 1.484 -5.039 1.00 0.00 60 CYS A O 18
ATOM 32061 N N . ASN A 1 61 ? 16.395 3.072 -4.062 1.00 0.00 61 ASN A N 18
ATOM 32062 C CA . ASN A 1 61 ? 17.549 2.229 -3.799 1.00 0.00 61 ASN A CA 18
ATOM 32063 C C . ASN A 1 61 ? 17.260 1.234 -2.683 1.00 0.00 61 ASN A C 18
ATOM 32064 O O . ASN A 1 61 ? 17.877 0.156 -2.603 1.00 0.00 61 ASN A O 18
ATOM 32075 N N . GLN A 1 62 ? 16.342 1.593 -1.833 1.00 0.00 62 GLN A N 18
ATOM 32076 C CA . GLN A 1 62 ? 15.936 0.744 -0.743 1.00 0.00 62 GLN A CA 18
ATOM 32077 C C . GLN A 1 62 ? 14.854 -0.245 -1.192 1.00 0.00 62 GLN A C 18
ATOM 32078 O O . GLN A 1 62 ? 14.940 -1.445 -0.916 1.00 0.00 62 GLN A O 18
ATOM 32092 N N . LEU A 1 63 ? 13.879 0.244 -1.924 1.00 0.00 63 LEU A N 18
ATOM 32093 C CA . LEU A 1 63 ? 12.768 -0.584 -2.373 1.00 0.00 63 LEU A CA 18
ATOM 32094 C C . LEU A 1 63 ? 13.263 -1.645 -3.359 1.00 0.00 63 LEU A C 18
ATOM 32095 O O . LEU A 1 63 ? 12.753 -2.745 -3.412 1.00 0.00 63 LEU A O 18
ATOM 32111 N N . GLN A 1 64 ? 14.292 -1.295 -4.119 1.00 0.00 64 GLN A N 18
ATOM 32112 C CA . GLN A 1 64 ? 14.852 -2.178 -5.127 1.00 0.00 64 GLN A CA 18
ATOM 32113 C C . GLN A 1 64 ? 15.626 -3.340 -4.495 1.00 0.00 64 GLN A C 18
ATOM 32114 O O . GLN A 1 64 ? 16.047 -4.281 -5.188 1.00 0.00 64 GLN A O 18
ATOM 32128 N N . GLU A 1 65 ? 15.829 -3.263 -3.186 1.00 0.00 65 GLU A N 18
ATOM 32129 C CA . GLU A 1 65 ? 16.455 -4.341 -2.455 1.00 0.00 65 GLU A CA 18
ATOM 32130 C C . GLU A 1 65 ? 15.457 -5.441 -2.214 1.00 0.00 65 GLU A C 18
ATOM 32131 O O . GLU A 1 65 ? 15.812 -6.559 -1.838 1.00 0.00 65 GLU A O 18
ATOM 32143 N N . VAL A 1 66 ? 14.208 -5.106 -2.391 1.00 0.00 66 VAL A N 18
ATOM 32144 C CA . VAL A 1 66 ? 13.138 -6.068 -2.311 1.00 0.00 66 VAL A CA 18
ATOM 32145 C C . VAL A 1 66 ? 13.038 -6.743 -3.689 1.00 0.00 66 VAL A C 18
ATOM 32146 O O . VAL A 1 66 ? 13.584 -6.212 -4.676 1.00 0.00 66 VAL A O 18
ATOM 32159 N N . GLU A 1 67 ? 12.392 -7.903 -3.748 1.00 0.00 67 GLU A N 18
ATOM 32160 C CA . GLU A 1 67 ? 12.162 -8.633 -4.998 1.00 0.00 67 GLU A CA 18
ATOM 32161 C C . GLU A 1 67 ? 11.591 -7.725 -6.069 1.00 0.00 67 GLU A C 18
ATOM 32162 O O . GLU A 1 67 ? 10.753 -6.882 -5.772 1.00 0.00 67 GLU A O 18
ATOM 32174 N N . LYS A 1 68 ? 12.021 -7.925 -7.311 1.00 0.00 68 LYS A N 18
ATOM 32175 C CA . LYS A 1 68 ? 11.656 -7.045 -8.430 1.00 0.00 68 LYS A CA 18
ATOM 32176 C C . LYS A 1 68 ? 10.146 -6.922 -8.609 1.00 0.00 68 LYS A C 18
ATOM 32177 O O . LYS A 1 68 ? 9.637 -5.849 -8.931 1.00 0.00 68 LYS A O 18
ATOM 32196 N N . GLN A 1 69 ? 9.430 -7.996 -8.315 1.00 0.00 69 GLN A N 18
ATOM 32197 C CA . GLN A 1 69 ? 7.978 -7.996 -8.459 1.00 0.00 69 GLN A CA 18
ATOM 32198 C C . GLN A 1 69 ? 7.329 -7.251 -7.283 1.00 0.00 69 GLN A C 18
ATOM 32199 O O . GLN A 1 69 ? 6.235 -6.724 -7.383 1.00 0.00 69 GLN A O 18
ATOM 32213 N N . CYS A 1 70 ? 8.050 -7.175 -6.197 1.00 0.00 70 CYS A N 18
ATOM 32214 C CA . CYS A 1 70 ? 7.535 -6.639 -4.962 1.00 0.00 70 CYS A CA 18
ATOM 32215 C C . CYS A 1 70 ? 7.949 -5.192 -4.763 1.00 0.00 70 CYS A C 18
ATOM 32216 O O . CYS A 1 70 ? 7.402 -4.494 -3.914 1.00 0.00 70 CYS A O 18
ATOM 32223 N N . GLN A 1 71 ? 8.901 -4.745 -5.565 1.00 0.00 71 GLN A N 18
ATOM 32224 C CA . GLN A 1 71 ? 9.391 -3.372 -5.536 1.00 0.00 71 GLN A CA 18
ATOM 32225 C C . GLN A 1 71 ? 8.271 -2.368 -5.757 1.00 0.00 71 GLN A C 18
ATOM 32226 O O . GLN A 1 71 ? 8.200 -1.352 -5.090 1.00 0.00 71 GLN A O 18
ATOM 32240 N N . CYS A 1 72 ? 7.369 -2.666 -6.668 1.00 0.00 72 CYS A N 18
ATOM 32241 C CA . CYS A 1 72 ? 6.273 -1.756 -6.905 1.00 0.00 72 CYS A CA 18
ATOM 32242 C C . CYS A 1 72 ? 5.157 -1.959 -5.932 1.00 0.00 72 CYS A C 18
ATOM 32243 O O . CYS A 1 72 ? 4.380 -1.041 -5.667 1.00 0.00 72 CYS A O 18
ATOM 32250 N N . GLU A 1 73 ? 5.082 -3.149 -5.380 1.00 0.00 73 GLU A N 18
ATOM 32251 C CA . GLU A 1 73 ? 4.081 -3.456 -4.390 1.00 0.00 73 GLU A CA 18
ATOM 32252 C C . GLU A 1 73 ? 4.367 -2.575 -3.143 1.00 0.00 73 GLU A C 18
ATOM 32253 O O . GLU A 1 73 ? 3.452 -2.038 -2.503 1.00 0.00 73 GLU A O 18
ATOM 32265 N N . ALA A 1 74 ? 5.675 -2.381 -2.867 1.00 0.00 74 ALA A N 18
ATOM 32266 C CA . ALA A 1 74 ? 6.160 -1.577 -1.761 1.00 0.00 74 ALA A CA 18
ATOM 32267 C C . ALA A 1 74 ? 5.644 -0.155 -1.853 1.00 0.00 74 ALA A C 18
ATOM 32268 O O . ALA A 1 74 ? 5.361 0.481 -0.846 1.00 0.00 74 ALA A O 18
ATOM 32275 N N . ILE A 1 75 ? 5.459 0.303 -3.077 1.00 0.00 75 ILE A N 18
ATOM 32276 C CA . ILE A 1 75 ? 5.045 1.665 -3.343 1.00 0.00 75 ILE A CA 18
ATOM 32277 C C . ILE A 1 75 ? 3.613 1.872 -2.910 1.00 0.00 75 ILE A C 18
ATOM 32278 O O . ILE A 1 75 ? 3.239 2.943 -2.433 1.00 0.00 75 ILE A O 18
ATOM 32294 N N . LYS A 1 76 ? 2.826 0.824 -3.026 1.00 0.00 76 LYS A N 18
ATOM 32295 C CA . LYS A 1 76 ? 1.433 0.893 -2.686 1.00 0.00 76 LYS A CA 18
ATOM 32296 C C . LYS A 1 76 ? 1.347 1.054 -1.202 1.00 0.00 76 LYS A C 18
ATOM 32297 O O . LYS A 1 76 ? 0.599 1.898 -0.683 1.00 0.00 76 LYS A O 18
ATOM 32316 N N . GLN A 1 77 ? 2.209 0.305 -0.538 1.00 0.00 77 GLN A N 18
ATOM 32317 C CA . GLN A 1 77 ? 2.290 0.295 0.902 1.00 0.00 77 GLN A CA 18
ATOM 32318 C C . GLN A 1 77 ? 2.642 1.673 1.427 1.00 0.00 77 GLN A C 18
ATOM 32319 O O . GLN A 1 77 ? 2.118 2.086 2.468 1.00 0.00 77 GLN A O 18
ATOM 32333 N N . VAL A 1 78 ? 3.531 2.383 0.696 1.00 0.00 78 VAL A N 18
ATOM 32334 C CA . VAL A 1 78 ? 3.943 3.741 1.069 1.00 0.00 78 VAL A CA 18
ATOM 32335 C C . VAL A 1 78 ? 2.725 4.612 1.190 1.00 0.00 78 VAL A C 18
ATOM 32336 O O . VAL A 1 78 ? 2.550 5.308 2.178 1.00 0.00 78 VAL A O 18
ATOM 32349 N N . VAL A 1 79 ? 1.855 4.516 0.192 1.00 0.00 79 VAL A N 18
ATOM 32350 C CA . VAL A 1 79 ? 0.685 5.362 0.118 1.00 0.00 79 VAL A CA 18
ATOM 32351 C C . VAL A 1 79 ? -0.207 5.087 1.304 1.00 0.00 79 VAL A C 18
ATOM 32352 O O . VAL A 1 79 ? -0.630 6.009 2.002 1.00 0.00 79 VAL A O 18
ATOM 32365 N N . GLU A 1 80 ? -0.408 3.806 1.565 1.00 0.00 80 GLU A N 18
ATOM 32366 C CA . GLU A 1 80 ? -1.264 3.340 2.635 1.00 0.00 80 GLU A CA 18
ATOM 32367 C C . GLU A 1 80 ? -0.823 3.903 3.983 1.00 0.00 80 GLU A C 18
ATOM 32368 O O . GLU A 1 80 ? -1.622 4.521 4.698 1.00 0.00 80 GLU A O 18
ATOM 32380 N N . GLN A 1 81 ? 0.453 3.731 4.299 1.00 0.00 81 GLN A N 18
ATOM 32381 C CA . GLN A 1 81 ? 0.984 4.160 5.583 1.00 0.00 81 GLN A CA 18
ATOM 32382 C C . GLN A 1 81 ? 1.118 5.682 5.663 1.00 0.00 81 GLN A C 18
ATOM 32383 O O . GLN A 1 81 ? 0.944 6.286 6.735 1.00 0.00 81 GLN A O 18
ATOM 32397 N N . ALA A 1 82 ? 1.393 6.305 4.543 1.00 0.00 82 ALA A N 18
ATOM 32398 C CA . ALA A 1 82 ? 1.557 7.736 4.506 1.00 0.00 82 ALA A CA 18
ATOM 32399 C C . ALA A 1 82 ? 0.229 8.441 4.695 1.00 0.00 82 ALA A C 18
ATOM 32400 O O . ALA A 1 82 ? 0.145 9.442 5.413 1.00 0.00 82 ALA A O 18
ATOM 32407 N N . GLN A 1 83 ? -0.815 7.907 4.093 1.00 0.00 83 GLN A N 18
ATOM 32408 C CA . GLN A 1 83 ? -2.106 8.526 4.205 1.00 0.00 83 GLN A CA 18
ATOM 32409 C C . GLN A 1 83 ? -2.674 8.322 5.592 1.00 0.00 83 GLN A C 18
ATOM 32410 O O . GLN A 1 83 ? -3.169 9.259 6.190 1.00 0.00 83 GLN A O 18
ATOM 32424 N N . LYS A 1 84 ? -2.503 7.116 6.141 1.00 0.00 84 LYS A N 18
ATOM 32425 C CA . LYS A 1 84 ? -3.067 6.783 7.445 1.00 0.00 84 LYS A CA 18
ATOM 32426 C C . LYS A 1 84 ? -2.417 7.583 8.555 1.00 0.00 84 LYS A C 18
ATOM 32427 O O . LYS A 1 84 ? -3.037 7.862 9.574 1.00 0.00 84 LYS A O 18
ATOM 32446 N N . GLN A 1 85 ? -1.172 7.975 8.355 1.00 0.00 85 GLN A N 18
ATOM 32447 C CA . GLN A 1 85 ? -0.477 8.708 9.376 1.00 0.00 85 GLN A CA 18
ATOM 32448 C C . GLN A 1 85 ? -0.929 10.180 9.397 1.00 0.00 85 GLN A C 18
ATOM 32449 O O . GLN A 1 85 ? -0.944 10.816 10.437 1.00 0.00 85 GLN A O 18
ATOM 32463 N N . LEU A 1 86 ? -1.314 10.696 8.249 1.00 0.00 86 LEU A N 18
ATOM 32464 C CA . LEU A 1 86 ? -1.792 12.078 8.151 1.00 0.00 86 LEU A CA 18
ATOM 32465 C C . LEU A 1 86 ? -3.289 12.186 8.430 1.00 0.00 86 LEU A C 18
ATOM 32466 O O . LEU A 1 86 ? -3.743 13.084 9.150 1.00 0.00 86 LEU A O 18
ATOM 32482 N N . GLN A 1 87 ? -4.030 11.239 7.893 1.00 0.00 87 GLN A N 18
ATOM 32483 C CA . GLN A 1 87 ? -5.492 11.169 7.985 1.00 0.00 87 GLN A CA 18
ATOM 32484 C C . GLN A 1 87 ? -5.984 11.111 9.435 1.00 0.00 87 GLN A C 18
ATOM 32485 O O . GLN A 1 87 ? -7.043 11.657 9.767 1.00 0.00 87 GLN A O 18
ATOM 32499 N N . GLN A 1 88 ? -5.198 10.499 10.293 1.00 0.00 88 GLN A N 18
ATOM 32500 C CA . GLN A 1 88 ? -5.592 10.260 11.683 1.00 0.00 88 GLN A CA 18
ATOM 32501 C C . GLN A 1 88 ? -5.569 11.515 12.554 1.00 0.00 88 GLN A C 18
ATOM 32502 O O . GLN A 1 88 ? -6.006 11.475 13.714 1.00 0.00 88 GLN A O 18
ATOM 32516 N N . GLY A 1 89 ? -5.036 12.593 12.049 1.00 0.00 89 GLY A N 18
ATOM 32517 C CA . GLY A 1 89 ? -4.987 13.786 12.860 1.00 0.00 89 GLY A CA 18
ATOM 32518 C C . GLY A 1 89 ? -4.932 15.057 12.070 1.00 0.00 89 GLY A C 18
ATOM 32519 O O . GLY A 1 89 ? -5.919 15.786 11.980 1.00 0.00 89 GLY A O 18
ATOM 32523 N N . GLN A 1 90 ? -3.790 15.313 11.492 1.00 0.00 90 GLN A N 18
ATOM 32524 C CA . GLN A 1 90 ? -3.518 16.549 10.765 1.00 0.00 90 GLN A CA 18
ATOM 32525 C C . GLN A 1 90 ? -4.439 16.758 9.565 1.00 0.00 90 GLN A C 18
ATOM 32526 O O . GLN A 1 90 ? -4.951 17.858 9.355 1.00 0.00 90 GLN A O 18
ATOM 32540 N N . GLY A 1 91 ? -4.668 15.719 8.817 1.00 0.00 91 GLY A N 18
ATOM 32541 C CA . GLY A 1 91 ? -5.341 15.859 7.556 1.00 0.00 91 GLY A CA 18
ATOM 32542 C C . GLY A 1 91 ? -4.284 15.805 6.531 1.00 0.00 91 GLY A C 18
ATOM 32543 O O . GLY A 1 91 ? -3.747 14.733 6.270 1.00 0.00 91 GLY A O 18
ATOM 32547 N N . GLY A 1 92 ? -3.955 16.930 5.939 1.00 0.00 92 GLY A N 18
ATOM 32548 C CA . GLY A 1 92 ? -2.801 16.991 5.103 1.00 0.00 92 GLY A CA 18
ATOM 32549 C C . GLY A 1 92 ? -2.949 16.363 3.749 1.00 0.00 92 GLY A C 18
ATOM 32550 O O . GLY A 1 92 ? -2.285 16.768 2.854 1.00 0.00 92 GLY A O 18
ATOM 32554 N N . GLN A 1 93 ? -3.840 15.419 3.584 1.00 0.00 93 GLN A N 18
ATOM 32555 C CA . GLN A 1 93 ? -3.963 14.667 2.335 1.00 0.00 93 GLN A CA 18
ATOM 32556 C C . GLN A 1 93 ? -4.244 15.539 1.121 1.00 0.00 93 GLN A C 18
ATOM 32557 O O . GLN A 1 93 ? -3.964 15.151 -0.007 1.00 0.00 93 GLN A O 18
ATOM 32571 N N . GLN A 1 94 ? -4.763 16.712 1.370 1.00 0.00 94 GLN A N 18
ATOM 32572 C CA . GLN A 1 94 ? -4.981 17.696 0.335 1.00 0.00 94 GLN A CA 18
ATOM 32573 C C . GLN A 1 94 ? -3.660 18.412 -0.057 1.00 0.00 94 GLN A C 18
ATOM 32574 O O . GLN A 1 94 ? -3.419 18.678 -1.229 1.00 0.00 94 GLN A O 18
ATOM 32588 N N . GLN A 1 95 ? -2.804 18.688 0.924 1.00 0.00 95 GLN A N 18
ATOM 32589 C CA . GLN A 1 95 ? -1.540 19.382 0.668 1.00 0.00 95 GLN A CA 18
ATOM 32590 C C . GLN A 1 95 ? -0.483 18.369 0.251 1.00 0.00 95 GLN A C 18
ATOM 32591 O O . GLN A 1 95 ? 0.264 18.564 -0.699 1.00 0.00 95 GLN A O 18
ATOM 32605 N N . VAL A 1 96 ? -0.491 17.268 0.970 1.00 0.00 96 VAL A N 18
ATOM 32606 C CA . VAL A 1 96 ? 0.364 16.122 0.770 1.00 0.00 96 VAL A CA 18
ATOM 32607 C C . VAL A 1 96 ? 0.090 15.495 -0.587 1.00 0.00 96 VAL A C 18
ATOM 32608 O O . VAL A 1 96 ? 0.951 14.840 -1.139 1.00 0.00 96 VAL A O 18
ATOM 32621 N N . GLN A 1 97 ? -1.113 15.745 -1.128 1.00 0.00 97 GLN A N 18
ATOM 32622 C CA . GLN A 1 97 ? -1.547 15.206 -2.439 1.00 0.00 97 GLN A CA 18
ATOM 32623 C C . GLN A 1 97 ? -0.466 15.341 -3.516 1.00 0.00 97 GLN A C 18
ATOM 32624 O O . GLN A 1 97 ? -0.135 14.373 -4.187 1.00 0.00 97 GLN A O 18
ATOM 32638 N N . GLN A 1 98 ? 0.120 16.523 -3.611 1.00 0.00 98 GLN A N 18
ATOM 32639 C CA . GLN A 1 98 ? 1.126 16.825 -4.631 1.00 0.00 98 GLN A CA 18
ATOM 32640 C C . GLN A 1 98 ? 2.436 16.069 -4.388 1.00 0.00 98 GLN A C 18
ATOM 32641 O O . GLN A 1 98 ? 3.267 15.944 -5.280 1.00 0.00 98 GLN A O 18
ATOM 32655 N N . MET A 1 99 ? 2.621 15.577 -3.195 1.00 0.00 99 MET A N 18
ATOM 32656 C CA . MET A 1 99 ? 3.837 14.889 -2.870 1.00 0.00 99 MET A CA 18
ATOM 32657 C C . MET A 1 99 ? 3.601 13.404 -2.934 1.00 0.00 99 MET A C 18
ATOM 32658 O O . MET A 1 99 ? 4.377 12.673 -3.509 1.00 0.00 99 MET A O 18
ATOM 32672 N N . VAL A 1 100 ? 2.513 12.965 -2.363 1.00 0.00 100 VAL A N 18
ATOM 32673 C CA . VAL A 1 100 ? 2.171 11.554 -2.373 1.00 0.00 100 VAL A CA 18
ATOM 32674 C C . VAL A 1 100 ? 1.855 11.066 -3.805 1.00 0.00 100 VAL A C 18
ATOM 32675 O O . VAL A 1 100 ? 2.049 9.899 -4.127 1.00 0.00 100 VAL A O 18
ATOM 32688 N N . LYS A 1 101 ? 1.415 11.981 -4.680 1.00 0.00 101 LYS A N 18
ATOM 32689 C CA . LYS A 1 101 ? 1.187 11.643 -6.084 1.00 0.00 101 LYS A CA 18
ATOM 32690 C C . LYS A 1 101 ? 2.479 11.172 -6.763 1.00 0.00 101 LYS A C 18
ATOM 32691 O O . LYS A 1 101 ? 2.435 10.394 -7.708 1.00 0.00 101 LYS A O 18
ATOM 32710 N N . LYS A 1 102 ? 3.627 11.629 -6.240 1.00 0.00 102 LYS A N 18
ATOM 32711 C CA . LYS A 1 102 ? 4.929 11.245 -6.748 1.00 0.00 102 LYS A CA 18
ATOM 32712 C C . LYS A 1 102 ? 5.135 9.758 -6.572 1.00 0.00 102 LYS A C 18
ATOM 32713 O O . LYS A 1 102 ? 5.763 9.128 -7.390 1.00 0.00 102 LYS A O 18
ATOM 32732 N N . ALA A 1 103 ? 4.550 9.200 -5.514 1.00 0.00 103 ALA A N 18
ATOM 32733 C CA . ALA A 1 103 ? 4.649 7.764 -5.242 1.00 0.00 103 ALA A CA 18
ATOM 32734 C C . ALA A 1 103 ? 4.030 6.964 -6.376 1.00 0.00 103 ALA A C 18
ATOM 32735 O O . ALA A 1 103 ? 4.503 5.913 -6.728 1.00 0.00 103 ALA A O 18
ATOM 32742 N N . GLN A 1 104 ? 3.022 7.521 -6.999 1.00 0.00 104 GLN A N 18
ATOM 32743 C CA . GLN A 1 104 ? 2.343 6.843 -8.091 1.00 0.00 104 GLN A CA 18
ATOM 32744 C C . GLN A 1 104 ? 3.244 6.840 -9.337 1.00 0.00 104 GLN A C 18
ATOM 32745 O O . GLN A 1 104 ? 3.106 6.010 -10.232 1.00 0.00 104 GLN A O 18
ATOM 32759 N N . MET A 1 105 ? 4.188 7.762 -9.346 1.00 0.00 105 MET A N 18
ATOM 32760 C CA . MET A 1 105 ? 5.140 7.930 -10.435 1.00 0.00 105 MET A CA 18
ATOM 32761 C C . MET A 1 105 ? 6.396 7.122 -10.143 1.00 0.00 105 MET A C 18
ATOM 32762 O O . MET A 1 105 ? 7.193 6.854 -11.031 1.00 0.00 105 MET A O 18
ATOM 32776 N N . LEU A 1 106 ? 6.560 6.740 -8.887 1.00 0.00 106 LEU A N 18
ATOM 32777 C CA . LEU A 1 106 ? 7.722 5.964 -8.427 1.00 0.00 106 LEU A CA 18
ATOM 32778 C C . LEU A 1 106 ? 7.961 4.686 -9.240 1.00 0.00 106 LEU A C 18
ATOM 32779 O O . LEU A 1 106 ? 9.096 4.438 -9.642 1.00 0.00 106 LEU A O 18
ATOM 32795 N N . PRO A 1 107 ? 6.920 3.849 -9.531 1.00 0.00 107 PRO A N 18
ATOM 32796 C CA . PRO A 1 107 ? 7.109 2.674 -10.363 1.00 0.00 107 PRO A CA 18
ATOM 32797 C C . PRO A 1 107 ? 7.592 3.023 -11.770 1.00 0.00 107 PRO A C 18
ATOM 32798 O O . PRO A 1 107 ? 8.220 2.208 -12.435 1.00 0.00 107 PRO A O 18
ATOM 32809 N N . ASN A 1 108 ? 7.346 4.238 -12.191 1.00 0.00 108 ASN A N 18
ATOM 32810 C CA . ASN A 1 108 ? 7.752 4.690 -13.469 1.00 0.00 108 ASN A CA 18
ATOM 32811 C C . ASN A 1 108 ? 9.189 5.174 -13.399 1.00 0.00 108 ASN A C 18
ATOM 32812 O O . ASN A 1 108 ? 10.051 4.730 -14.165 1.00 0.00 108 ASN A O 18
ATOM 32823 N N . GLN A 1 109 ? 9.460 6.015 -12.413 1.00 0.00 109 GLN A N 18
ATOM 32824 C CA . GLN A 1 109 ? 10.763 6.672 -12.265 1.00 0.00 109 GLN A CA 18
ATOM 32825 C C . GLN A 1 109 ? 11.851 5.722 -11.757 1.00 0.00 109 GLN A C 18
ATOM 32826 O O . GLN A 1 109 ? 13.006 5.853 -12.121 1.00 0.00 109 GLN A O 18
ATOM 32840 N N . CYS A 1 110 ? 11.475 4.778 -10.924 1.00 0.00 110 CYS A N 18
ATOM 32841 C CA . CYS A 1 110 ? 12.434 3.818 -10.367 1.00 0.00 110 CYS A CA 18
ATOM 32842 C C . CYS A 1 110 ? 12.536 2.612 -11.294 1.00 0.00 110 CYS A C 18
ATOM 32843 O O . CYS A 1 110 ? 13.389 1.740 -11.119 1.00 0.00 110 CYS A O 18
ATOM 32850 N N . ASN A 1 111 ? 11.663 2.599 -12.301 1.00 0.00 111 ASN A N 18
ATOM 32851 C CA . ASN A 1 111 ? 11.568 1.518 -13.280 1.00 0.00 111 ASN A CA 18
ATOM 32852 C C . ASN A 1 111 ? 11.244 0.200 -12.594 1.00 0.00 111 ASN A C 18
ATOM 32853 O O . ASN A 1 111 ? 12.066 -0.719 -12.453 1.00 0.00 111 ASN A O 18
ATOM 32864 N N . LEU A 1 112 ? 10.080 0.211 -12.029 1.00 0.00 112 LEU A N 18
ATOM 32865 C CA . LEU A 1 112 ? 9.514 -0.916 -11.333 1.00 0.00 112 LEU A CA 18
ATOM 32866 C C . LEU A 1 112 ? 8.497 -1.596 -12.216 1.00 0.00 112 LEU A C 18
ATOM 32867 O O . LEU A 1 112 ? 7.988 -0.987 -13.155 1.00 0.00 112 LEU A O 18
ATOM 32883 N N . GLN A 1 113 ? 8.208 -2.846 -11.917 1.00 0.00 113 GLN A N 18
ATOM 32884 C CA . GLN A 1 113 ? 7.308 -3.708 -12.724 1.00 0.00 113 GLN A CA 18
ATOM 32885 C C . GLN A 1 113 ? 5.827 -3.325 -12.541 1.00 0.00 113 GLN A C 18
ATOM 32886 O O . GLN A 1 113 ? 4.958 -4.193 -12.422 1.00 0.00 113 GLN A O 18
ATOM 32900 N N . CYS A 1 114 ? 5.558 -2.049 -12.587 1.00 0.00 114 CYS A N 18
ATOM 32901 C CA . CYS A 1 114 ? 4.251 -1.491 -12.349 1.00 0.00 114 CYS A CA 18
ATOM 32902 C C . CYS A 1 114 ? 4.199 -0.069 -12.909 1.00 0.00 114 CYS A C 18
ATOM 32903 O O . CYS A 1 114 ? 5.245 0.520 -13.225 1.00 0.00 114 CYS A O 18
ATOM 32910 N N . SER A 1 115 ? 3.013 0.459 -13.057 1.00 0.00 115 SER A N 18
ATOM 32911 C CA . SER A 1 115 ? 2.780 1.823 -13.474 1.00 0.00 115 SER A CA 18
ATOM 32912 C C . SER A 1 115 ? 1.463 2.288 -12.856 1.00 0.00 115 SER A C 18
ATOM 32913 O O . SER A 1 115 ? 0.436 1.625 -13.020 1.00 0.00 115 SER A O 18
ATOM 32921 N N . ILE A 1 116 ? 1.482 3.368 -12.113 1.00 0.00 116 ILE A N 18
ATOM 32922 C CA . ILE A 1 116 ? 0.273 3.832 -11.475 1.00 0.00 116 ILE A CA 18
ATOM 32923 C C . ILE A 1 116 ? -0.244 5.052 -12.206 1.00 0.00 116 ILE A C 18
ATOM 32924 O O . ILE A 1 116 ? 0.251 6.166 -11.979 1.00 0.00 116 ILE A O 18
ATOM 32941 N N . GLY A 1 1 ? -1.473 -10.839 2.282 1.00 0.00 1 GLY A N 19
ATOM 32942 C CA . GLY A 1 1 ? -1.580 -12.194 1.751 1.00 0.00 1 GLY A CA 19
ATOM 32943 C C . GLY A 1 1 ? -1.366 -13.171 2.855 1.00 0.00 1 GLY A C 19
ATOM 32944 O O . GLY A 1 1 ? -1.367 -12.773 4.024 1.00 0.00 1 GLY A O 19
ATOM 32950 N N . ARG A 1 2 ? -1.213 -14.430 2.532 1.00 0.00 2 ARG A N 19
ATOM 32951 C CA . ARG A 1 2 ? -0.985 -15.432 3.549 1.00 0.00 2 ARG A CA 19
ATOM 32952 C C . ARG A 1 2 ? 0.440 -15.361 4.021 1.00 0.00 2 ARG A C 19
ATOM 32953 O O . ARG A 1 2 ? 1.365 -15.396 3.212 1.00 0.00 2 ARG A O 19
ATOM 32974 N N . CYS A 1 3 ? 0.619 -15.264 5.308 1.00 0.00 3 CYS A N 19
ATOM 32975 C CA . CYS A 1 3 ? 1.925 -15.104 5.864 1.00 0.00 3 CYS A CA 19
ATOM 32976 C C . CYS A 1 3 ? 2.090 -15.992 7.067 1.00 0.00 3 CYS A C 19
ATOM 32977 O O . CYS A 1 3 ? 1.138 -16.212 7.832 1.00 0.00 3 CYS A O 19
ATOM 32984 N N . THR A 1 4 ? 3.278 -16.493 7.234 1.00 0.00 4 THR A N 19
ATOM 32985 C CA . THR A 1 4 ? 3.618 -17.331 8.345 1.00 0.00 4 THR A CA 19
ATOM 32986 C C . THR A 1 4 ? 3.718 -16.472 9.587 1.00 0.00 4 THR A C 19
ATOM 32987 O O . THR A 1 4 ? 4.086 -15.283 9.503 1.00 0.00 4 THR A O 19
ATOM 32998 N N . LYS A 1 5 ? 3.391 -17.021 10.719 1.00 0.00 5 LYS A N 19
ATOM 32999 C CA . LYS A 1 5 ? 3.516 -16.286 11.928 1.00 0.00 5 LYS A CA 19
ATOM 33000 C C . LYS A 1 5 ? 4.903 -16.467 12.464 1.00 0.00 5 LYS A C 19
ATOM 33001 O O . LYS A 1 5 ? 5.169 -17.335 13.296 1.00 0.00 5 LYS A O 19
ATOM 33020 N N . SER A 1 6 ? 5.790 -15.730 11.884 1.00 0.00 6 SER A N 19
ATOM 33021 C CA . SER A 1 6 ? 7.157 -15.711 12.256 1.00 0.00 6 SER A CA 19
ATOM 33022 C C . SER A 1 6 ? 7.645 -14.281 12.170 1.00 0.00 6 SER A C 19
ATOM 33023 O O . SER A 1 6 ? 6.951 -13.422 11.605 1.00 0.00 6 SER A O 19
ATOM 33031 N N . ILE A 1 7 ? 8.774 -14.012 12.755 1.00 0.00 7 ILE A N 19
ATOM 33032 C CA . ILE A 1 7 ? 9.411 -12.718 12.665 1.00 0.00 7 ILE A CA 19
ATOM 33033 C C . ILE A 1 7 ? 10.861 -12.934 12.233 1.00 0.00 7 ILE A C 19
ATOM 33034 O O . ILE A 1 7 ? 11.650 -13.526 12.984 1.00 0.00 7 ILE A O 19
ATOM 33050 N N . PRO A 1 8 ? 11.233 -12.534 11.009 1.00 0.00 8 PRO A N 19
ATOM 33051 C CA . PRO A 1 8 ? 10.327 -11.904 10.027 1.00 0.00 8 PRO A CA 19
ATOM 33052 C C . PRO A 1 8 ? 9.339 -12.917 9.412 1.00 0.00 8 PRO A C 19
ATOM 33053 O O . PRO A 1 8 ? 9.632 -14.128 9.339 1.00 0.00 8 PRO A O 19
ATOM 33064 N N . PRO A 1 9 ? 8.151 -12.456 8.998 1.00 0.00 9 PRO A N 19
ATOM 33065 C CA . PRO A 1 9 ? 7.133 -13.331 8.421 1.00 0.00 9 PRO A CA 19
ATOM 33066 C C . PRO A 1 9 ? 7.488 -13.762 7.001 1.00 0.00 9 PRO A C 19
ATOM 33067 O O . PRO A 1 9 ? 8.287 -13.109 6.319 1.00 0.00 9 PRO A O 19
ATOM 33078 N N . ILE A 1 10 ? 6.938 -14.854 6.576 1.00 0.00 10 ILE A N 19
ATOM 33079 C CA . ILE A 1 10 ? 7.120 -15.346 5.234 1.00 0.00 10 ILE A CA 19
ATOM 33080 C C . ILE A 1 10 ? 5.773 -15.287 4.555 1.00 0.00 10 ILE A C 19
ATOM 33081 O O . ILE A 1 10 ? 4.827 -15.929 5.005 1.00 0.00 10 ILE A O 19
ATOM 33097 N N . CYS A 1 11 ? 5.664 -14.509 3.531 1.00 0.00 11 CYS A N 19
ATOM 33098 C CA . CYS A 1 11 ? 4.405 -14.364 2.868 1.00 0.00 11 CYS A CA 19
ATOM 33099 C C . CYS A 1 11 ? 4.385 -15.073 1.542 1.00 0.00 11 CYS A C 19
ATOM 33100 O O . CYS A 1 11 ? 5.415 -15.177 0.831 1.00 0.00 11 CYS A O 19
ATOM 33107 N N . PHE A 1 12 ? 3.243 -15.590 1.241 1.00 0.00 12 PHE A N 19
ATOM 33108 C CA . PHE A 1 12 ? 2.997 -16.307 0.045 1.00 0.00 12 PHE A CA 19
ATOM 33109 C C . PHE A 1 12 ? 2.332 -15.417 -0.964 1.00 0.00 12 PHE A C 19
ATOM 33110 O O . PHE A 1 12 ? 1.624 -14.475 -0.587 1.00 0.00 12 PHE A O 19
ATOM 33127 N N . PRO A 1 13 ? 2.534 -15.694 -2.256 1.00 0.00 13 PRO A N 19
ATOM 33128 C CA . PRO A 1 13 ? 1.934 -14.916 -3.347 1.00 0.00 13 PRO A CA 19
ATOM 33129 C C . PRO A 1 13 ? 0.443 -15.260 -3.534 1.00 0.00 13 PRO A C 19
ATOM 33130 O O . PRO A 1 13 ? -0.052 -15.391 -4.671 1.00 0.00 13 PRO A O 19
ATOM 33141 N N . ASP A 1 14 ? -0.273 -15.330 -2.431 1.00 0.00 14 ASP A N 19
ATOM 33142 C CA . ASP A 1 14 ? -1.671 -15.681 -2.424 1.00 0.00 14 ASP A CA 19
ATOM 33143 C C . ASP A 1 14 ? -2.379 -15.080 -1.213 1.00 0.00 14 ASP A C 19
ATOM 33144 O O . ASP A 1 14 ? -1.869 -15.146 -0.087 1.00 0.00 14 ASP A O 19
ATOM 33153 N N . GLY A 1 15 ? -3.516 -14.467 -1.454 1.00 0.00 15 GLY A N 19
ATOM 33154 C CA . GLY A 1 15 ? -4.323 -13.896 -0.427 1.00 0.00 15 GLY A CA 19
ATOM 33155 C C . GLY A 1 15 ? -5.723 -13.698 -0.947 1.00 0.00 15 GLY A C 19
ATOM 33156 O O . GLY A 1 15 ? -6.377 -14.656 -1.368 1.00 0.00 15 GLY A O 19
ATOM 33160 N N . LEU A 1 16 ? -6.169 -12.481 -0.957 1.00 0.00 16 LEU A N 19
ATOM 33161 C CA . LEU A 1 16 ? -7.488 -12.150 -1.482 1.00 0.00 16 LEU A CA 19
ATOM 33162 C C . LEU A 1 16 ? -7.515 -10.743 -2.023 1.00 0.00 16 LEU A C 19
ATOM 33163 O O . LEU A 1 16 ? -7.857 -10.514 -3.168 1.00 0.00 16 LEU A O 19
ATOM 33179 N N . ASP A 1 17 ? -7.094 -9.823 -1.216 1.00 0.00 17 ASP A N 19
ATOM 33180 C CA . ASP A 1 17 ? -7.071 -8.404 -1.585 1.00 0.00 17 ASP A CA 19
ATOM 33181 C C . ASP A 1 17 ? -5.700 -8.019 -2.094 1.00 0.00 17 ASP A C 19
ATOM 33182 O O . ASP A 1 17 ? -5.358 -6.847 -2.205 1.00 0.00 17 ASP A O 19
ATOM 33191 N N . ASN A 1 18 ? -4.933 -9.003 -2.442 1.00 0.00 18 ASN A N 19
ATOM 33192 C CA . ASN A 1 18 ? -3.593 -8.792 -2.914 1.00 0.00 18 ASN A CA 19
ATOM 33193 C C . ASN A 1 18 ? -3.383 -9.541 -4.195 1.00 0.00 18 ASN A C 19
ATOM 33194 O O . ASN A 1 18 ? -3.601 -10.759 -4.237 1.00 0.00 18 ASN A O 19
ATOM 33205 N N . PRO A 1 19 ? -3.025 -8.834 -5.275 1.00 0.00 19 PRO A N 19
ATOM 33206 C CA . PRO A 1 19 ? -2.671 -9.462 -6.550 1.00 0.00 19 PRO A CA 19
ATOM 33207 C C . PRO A 1 19 ? -1.512 -10.454 -6.356 1.00 0.00 19 PRO A C 19
ATOM 33208 O O . PRO A 1 19 ? -1.579 -11.601 -6.792 1.00 0.00 19 PRO A O 19
ATOM 33219 N N . ARG A 1 20 ? -0.473 -10.024 -5.669 1.00 0.00 20 ARG A N 19
ATOM 33220 C CA . ARG A 1 20 ? 0.623 -10.918 -5.331 1.00 0.00 20 ARG A CA 19
ATOM 33221 C C . ARG A 1 20 ? 0.569 -11.179 -3.863 1.00 0.00 20 ARG A C 19
ATOM 33222 O O . ARG A 1 20 ? 0.390 -12.289 -3.425 1.00 0.00 20 ARG A O 19
ATOM 33243 N N . GLY A 1 21 ? 0.663 -10.126 -3.113 1.00 0.00 21 GLY A N 19
ATOM 33244 C CA . GLY A 1 21 ? 0.764 -10.256 -1.710 1.00 0.00 21 GLY A CA 19
ATOM 33245 C C . GLY A 1 21 ? 2.175 -10.145 -1.327 1.00 0.00 21 GLY A C 19
ATOM 33246 O O . GLY A 1 21 ? 2.763 -11.059 -0.743 1.00 0.00 21 GLY A O 19
ATOM 33250 N N . CYS A 1 22 ? 2.735 -9.045 -1.681 1.00 0.00 22 CYS A N 19
ATOM 33251 C CA . CYS A 1 22 ? 4.098 -8.805 -1.443 1.00 0.00 22 CYS A CA 19
ATOM 33252 C C . CYS A 1 22 ? 4.346 -8.304 -0.060 1.00 0.00 22 CYS A C 19
ATOM 33253 O O . CYS A 1 22 ? 3.632 -7.434 0.446 1.00 0.00 22 CYS A O 19
ATOM 33260 N N . GLN A 1 23 ? 5.332 -8.859 0.559 1.00 0.00 23 GLN A N 19
ATOM 33261 C CA . GLN A 1 23 ? 5.685 -8.473 1.875 1.00 0.00 23 GLN A CA 19
ATOM 33262 C C . GLN A 1 23 ? 6.886 -7.549 1.847 1.00 0.00 23 GLN A C 19
ATOM 33263 O O . GLN A 1 23 ? 8.038 -7.960 1.631 1.00 0.00 23 GLN A O 19
ATOM 33277 N N . ILE A 1 24 ? 6.620 -6.323 1.979 1.00 0.00 24 ILE A N 19
ATOM 33278 C CA . ILE A 1 24 ? 7.658 -5.354 2.036 1.00 0.00 24 ILE A CA 19
ATOM 33279 C C . ILE A 1 24 ? 7.585 -4.765 3.411 1.00 0.00 24 ILE A C 19
ATOM 33280 O O . ILE A 1 24 ? 6.489 -4.445 3.878 1.00 0.00 24 ILE A O 19
ATOM 33296 N N . ARG A 1 25 ? 8.698 -4.661 4.075 1.00 0.00 25 ARG A N 19
ATOM 33297 C CA . ARG A 1 25 ? 8.723 -4.112 5.398 1.00 0.00 25 ARG A CA 19
ATOM 33298 C C . ARG A 1 25 ? 8.400 -2.616 5.329 1.00 0.00 25 ARG A C 19
ATOM 33299 O O . ARG A 1 25 ? 9.115 -1.839 4.696 1.00 0.00 25 ARG A O 19
ATOM 33320 N N . ILE A 1 26 ? 7.316 -2.219 5.962 1.00 0.00 26 ILE A N 19
ATOM 33321 C CA . ILE A 1 26 ? 6.850 -0.829 5.913 1.00 0.00 26 ILE A CA 19
ATOM 33322 C C . ILE A 1 26 ? 7.819 0.115 6.586 1.00 0.00 26 ILE A C 19
ATOM 33323 O O . ILE A 1 26 ? 7.799 1.321 6.353 1.00 0.00 26 ILE A O 19
ATOM 33339 N N . GLN A 1 27 ? 8.705 -0.456 7.375 1.00 0.00 27 GLN A N 19
ATOM 33340 C CA . GLN A 1 27 ? 9.669 0.308 8.117 1.00 0.00 27 GLN A CA 19
ATOM 33341 C C . GLN A 1 27 ? 10.761 0.812 7.195 1.00 0.00 27 GLN A C 19
ATOM 33342 O O . GLN A 1 27 ? 11.497 1.733 7.536 1.00 0.00 27 GLN A O 19
ATOM 33356 N N . GLN A 1 28 ? 10.855 0.222 6.008 1.00 0.00 28 GLN A N 19
ATOM 33357 C CA . GLN A 1 28 ? 11.867 0.649 5.086 1.00 0.00 28 GLN A CA 19
ATOM 33358 C C . GLN A 1 28 ? 11.319 1.776 4.226 1.00 0.00 28 GLN A C 19
ATOM 33359 O O . GLN A 1 28 ? 12.062 2.555 3.641 1.00 0.00 28 GLN A O 19
ATOM 33373 N N . LEU A 1 29 ? 9.996 1.870 4.177 1.00 0.00 29 LEU A N 19
ATOM 33374 C CA . LEU A 1 29 ? 9.344 2.900 3.398 1.00 0.00 29 LEU A CA 19
ATOM 33375 C C . LEU A 1 29 ? 9.130 4.114 4.211 1.00 0.00 29 LEU A C 19
ATOM 33376 O O . LEU A 1 29 ? 8.605 5.103 3.710 1.00 0.00 29 LEU A O 19
ATOM 33392 N N . ASN A 1 30 ? 9.553 4.045 5.464 1.00 0.00 30 ASN A N 19
ATOM 33393 C CA . ASN A 1 30 ? 9.457 5.155 6.395 1.00 0.00 30 ASN A CA 19
ATOM 33394 C C . ASN A 1 30 ? 10.022 6.426 5.791 1.00 0.00 30 ASN A C 19
ATOM 33395 O O . ASN A 1 30 ? 9.442 7.484 5.955 1.00 0.00 30 ASN A O 19
ATOM 33406 N N . HIS A 1 31 ? 11.111 6.301 5.019 1.00 0.00 31 HIS A N 19
ATOM 33407 C CA . HIS A 1 31 ? 11.731 7.472 4.412 1.00 0.00 31 HIS A CA 19
ATOM 33408 C C . HIS A 1 31 ? 10.784 8.066 3.377 1.00 0.00 31 HIS A C 19
ATOM 33409 O O . HIS A 1 31 ? 10.459 9.234 3.454 1.00 0.00 31 HIS A O 19
ATOM 33423 N N . CYS A 1 32 ? 10.318 7.239 2.446 1.00 0.00 32 CYS A N 19
ATOM 33424 C CA . CYS A 1 32 ? 9.388 7.681 1.394 1.00 0.00 32 CYS A CA 19
ATOM 33425 C C . CYS A 1 32 ? 8.129 8.257 2.003 1.00 0.00 32 CYS A C 19
ATOM 33426 O O . CYS A 1 32 ? 7.747 9.381 1.701 1.00 0.00 32 CYS A O 19
ATOM 33433 N N . GLN A 1 33 ? 7.530 7.497 2.890 1.00 0.00 33 GLN A N 19
ATOM 33434 C CA . GLN A 1 33 ? 6.361 7.885 3.625 1.00 0.00 33 GLN A CA 19
ATOM 33435 C C . GLN A 1 33 ? 6.533 9.268 4.273 1.00 0.00 33 GLN A C 19
ATOM 33436 O O . GLN A 1 33 ? 5.716 10.167 4.058 1.00 0.00 33 GLN A O 19
ATOM 33450 N N . MET A 1 34 ? 7.616 9.449 5.017 1.00 0.00 34 MET A N 19
ATOM 33451 C CA . MET A 1 34 ? 7.831 10.703 5.709 1.00 0.00 34 MET A CA 19
ATOM 33452 C C . MET A 1 34 ? 8.184 11.810 4.750 1.00 0.00 34 MET A C 19
ATOM 33453 O O . MET A 1 34 ? 7.668 12.899 4.870 1.00 0.00 34 MET A O 19
ATOM 33467 N N . HIS A 1 35 ? 9.010 11.518 3.770 1.00 0.00 35 HIS A N 19
ATOM 33468 C CA . HIS A 1 35 ? 9.471 12.546 2.843 1.00 0.00 35 HIS A CA 19
ATOM 33469 C C . HIS A 1 35 ? 8.345 13.056 1.952 1.00 0.00 35 HIS A C 19
ATOM 33470 O O . HIS A 1 35 ? 8.408 14.168 1.423 1.00 0.00 35 HIS A O 19
ATOM 33484 N N . LEU A 1 36 ? 7.343 12.237 1.763 1.00 0.00 36 LEU A N 19
ATOM 33485 C CA . LEU A 1 36 ? 6.186 12.640 1.001 1.00 0.00 36 LEU A CA 19
ATOM 33486 C C . LEU A 1 36 ? 5.192 13.417 1.851 1.00 0.00 36 LEU A C 19
ATOM 33487 O O . LEU A 1 36 ? 4.627 14.396 1.402 1.00 0.00 36 LEU A O 19
ATOM 33503 N N . THR A 1 37 ? 4.979 12.999 3.070 1.00 0.00 37 THR A N 19
ATOM 33504 C CA . THR A 1 37 ? 3.963 13.656 3.870 1.00 0.00 37 THR A CA 19
ATOM 33505 C C . THR A 1 37 ? 4.472 14.920 4.556 1.00 0.00 37 THR A C 19
ATOM 33506 O O . THR A 1 37 ? 3.688 15.805 4.948 1.00 0.00 37 THR A O 19
ATOM 33517 N N . SER A 1 38 ? 5.754 15.006 4.696 1.00 0.00 38 SER A N 19
ATOM 33518 C CA . SER A 1 38 ? 6.354 16.100 5.405 1.00 0.00 38 SER A CA 19
ATOM 33519 C C . SER A 1 38 ? 6.698 17.273 4.505 1.00 0.00 38 SER A C 19
ATOM 33520 O O . SER A 1 38 ? 7.457 17.126 3.542 1.00 0.00 38 SER A O 19
ATOM 33528 N N . PHE A 1 39 ? 6.153 18.413 4.798 1.00 0.00 39 PHE A N 19
ATOM 33529 C CA . PHE A 1 39 ? 6.590 19.620 4.161 1.00 0.00 39 PHE A CA 19
ATOM 33530 C C . PHE A 1 39 ? 7.490 20.298 5.156 1.00 0.00 39 PHE A C 19
ATOM 33531 O O . PHE A 1 39 ? 7.024 20.921 6.114 1.00 0.00 39 PHE A O 19
ATOM 33548 N N . ASP A 1 40 ? 8.775 20.107 4.981 1.00 0.00 40 ASP A N 19
ATOM 33549 C CA . ASP A 1 40 ? 9.737 20.533 5.963 1.00 0.00 40 ASP A CA 19
ATOM 33550 C C . ASP A 1 40 ? 10.030 22.027 5.825 1.00 0.00 40 ASP A C 19
ATOM 33551 O O . ASP A 1 40 ? 9.606 22.671 4.858 1.00 0.00 40 ASP A O 19
ATOM 33560 N N . TYR A 1 41 ? 10.794 22.537 6.730 1.00 0.00 41 TYR A N 19
ATOM 33561 C CA . TYR A 1 41 ? 10.974 23.937 6.907 1.00 0.00 41 TYR A CA 19
ATOM 33562 C C . TYR A 1 41 ? 12.217 24.473 6.262 1.00 0.00 41 TYR A C 19
ATOM 33563 O O . TYR A 1 41 ? 12.196 25.563 5.683 1.00 0.00 41 TYR A O 19
ATOM 33581 N N . LYS A 1 42 ? 13.294 23.717 6.306 1.00 0.00 42 LYS A N 19
ATOM 33582 C CA . LYS A 1 42 ? 14.551 24.236 5.800 1.00 0.00 42 LYS A CA 19
ATOM 33583 C C . LYS A 1 42 ? 14.659 24.035 4.309 1.00 0.00 42 LYS A C 19
ATOM 33584 O O . LYS A 1 42 ? 15.657 24.389 3.692 1.00 0.00 42 LYS A O 19
ATOM 33603 N N . LEU A 1 43 ? 13.613 23.486 3.740 1.00 0.00 43 LEU A N 19
ATOM 33604 C CA . LEU A 1 43 ? 13.558 23.222 2.334 1.00 0.00 43 LEU A CA 19
ATOM 33605 C C . LEU A 1 43 ? 13.189 24.488 1.589 1.00 0.00 43 LEU A C 19
ATOM 33606 O O . LEU A 1 43 ? 12.015 24.778 1.381 1.00 0.00 43 LEU A O 19
ATOM 33622 N N . ARG A 1 44 ? 14.175 25.267 1.274 1.00 0.00 44 ARG A N 19
ATOM 33623 C CA . ARG A 1 44 ? 13.964 26.489 0.538 1.00 0.00 44 ARG A CA 19
ATOM 33624 C C . ARG A 1 44 ? 14.528 26.362 -0.854 1.00 0.00 44 ARG A C 19
ATOM 33625 O O . ARG A 1 44 ? 13.980 26.881 -1.808 1.00 0.00 44 ARG A O 19
ATOM 33646 N N . MET A 1 45 ? 15.594 25.613 -0.965 1.00 0.00 45 MET A N 19
ATOM 33647 C CA . MET A 1 45 ? 16.240 25.352 -2.232 1.00 0.00 45 MET A CA 19
ATOM 33648 C C . MET A 1 45 ? 15.993 23.910 -2.596 1.00 0.00 45 MET A C 19
ATOM 33649 O O . MET A 1 45 ? 16.782 23.275 -3.301 1.00 0.00 45 MET A O 19
ATOM 33663 N N . ALA A 1 46 ? 14.889 23.404 -2.101 1.00 0.00 46 ALA A N 19
ATOM 33664 C CA . ALA A 1 46 ? 14.469 22.061 -2.359 1.00 0.00 46 ALA A CA 19
ATOM 33665 C C . ALA A 1 46 ? 12.961 22.017 -2.547 1.00 0.00 46 ALA A C 19
ATOM 33666 O O . ALA A 1 46 ? 12.195 21.895 -1.582 1.00 0.00 46 ALA A O 19
ATOM 33673 N N . VAL A 1 47 ? 12.545 22.239 -3.769 1.00 0.00 47 VAL A N 19
ATOM 33674 C CA . VAL A 1 47 ? 11.138 22.176 -4.151 1.00 0.00 47 VAL A CA 19
ATOM 33675 C C . VAL A 1 47 ? 11.062 21.339 -5.412 1.00 0.00 47 VAL A C 19
ATOM 33676 O O . VAL A 1 47 ? 10.380 20.320 -5.467 1.00 0.00 47 VAL A O 19
ATOM 33689 N N . GLU A 1 48 ? 11.784 21.796 -6.414 1.00 0.00 48 GLU A N 19
ATOM 33690 C CA . GLU A 1 48 ? 11.984 21.085 -7.660 1.00 0.00 48 GLU A CA 19
ATOM 33691 C C . GLU A 1 48 ? 13.447 21.248 -7.962 1.00 0.00 48 GLU A C 19
ATOM 33692 O O . GLU A 1 48 ? 13.860 22.240 -8.578 1.00 0.00 48 GLU A O 19
ATOM 33704 N N . ASN A 1 49 ? 14.239 20.365 -7.433 1.00 0.00 49 ASN A N 19
ATOM 33705 C CA . ASN A 1 49 ? 15.686 20.483 -7.496 1.00 0.00 49 ASN A CA 19
ATOM 33706 C C . ASN A 1 49 ? 16.261 19.099 -7.422 1.00 0.00 49 ASN A C 19
ATOM 33707 O O . ASN A 1 49 ? 15.552 18.180 -7.008 1.00 0.00 49 ASN A O 19
ATOM 33718 N N . PRO A 1 50 ? 17.553 18.906 -7.780 1.00 0.00 50 PRO A N 19
ATOM 33719 C CA . PRO A 1 50 ? 18.243 17.608 -7.642 1.00 0.00 50 PRO A CA 19
ATOM 33720 C C . PRO A 1 50 ? 18.165 17.077 -6.205 1.00 0.00 50 PRO A C 19
ATOM 33721 O O . PRO A 1 50 ? 18.212 15.876 -5.967 1.00 0.00 50 PRO A O 19
ATOM 33732 N N . LYS A 1 51 ? 17.983 17.989 -5.257 1.00 0.00 51 LYS A N 19
ATOM 33733 C CA . LYS A 1 51 ? 17.861 17.649 -3.847 1.00 0.00 51 LYS A CA 19
ATOM 33734 C C . LYS A 1 51 ? 16.540 16.957 -3.544 1.00 0.00 51 LYS A C 19
ATOM 33735 O O . LYS A 1 51 ? 16.345 16.441 -2.464 1.00 0.00 51 LYS A O 19
ATOM 33754 N N . GLN A 1 52 ? 15.631 16.957 -4.479 1.00 0.00 52 GLN A N 19
ATOM 33755 C CA . GLN A 1 52 ? 14.383 16.251 -4.281 1.00 0.00 52 GLN A CA 19
ATOM 33756 C C . GLN A 1 52 ? 14.547 14.823 -4.752 1.00 0.00 52 GLN A C 19
ATOM 33757 O O . GLN A 1 52 ? 13.720 13.969 -4.517 1.00 0.00 52 GLN A O 19
ATOM 33771 N N . GLN A 1 53 ? 15.627 14.574 -5.416 1.00 0.00 53 GLN A N 19
ATOM 33772 C CA . GLN A 1 53 ? 15.901 13.264 -5.918 1.00 0.00 53 GLN A CA 19
ATOM 33773 C C . GLN A 1 53 ? 16.751 12.496 -4.934 1.00 0.00 53 GLN A C 19
ATOM 33774 O O . GLN A 1 53 ? 16.891 11.295 -5.055 1.00 0.00 53 GLN A O 19
ATOM 33788 N N . GLN A 1 54 ? 17.264 13.195 -3.914 1.00 0.00 54 GLN A N 19
ATOM 33789 C CA . GLN A 1 54 ? 18.161 12.575 -2.929 1.00 0.00 54 GLN A CA 19
ATOM 33790 C C . GLN A 1 54 ? 17.453 11.426 -2.208 1.00 0.00 54 GLN A C 19
ATOM 33791 O O . GLN A 1 54 ? 17.959 10.301 -2.140 1.00 0.00 54 GLN A O 19
ATOM 33805 N N . HIS A 1 55 ? 16.252 11.697 -1.747 1.00 0.00 55 HIS A N 19
ATOM 33806 C CA . HIS A 1 55 ? 15.474 10.722 -1.037 1.00 0.00 55 HIS A CA 19
ATOM 33807 C C . HIS A 1 55 ? 14.897 9.676 -1.960 1.00 0.00 55 HIS A C 19
ATOM 33808 O O . HIS A 1 55 ? 14.587 8.569 -1.534 1.00 0.00 55 HIS A O 19
ATOM 33822 N N . LEU A 1 56 ? 14.815 10.002 -3.238 1.00 0.00 56 LEU A N 19
ATOM 33823 C CA . LEU A 1 56 ? 14.389 9.038 -4.224 1.00 0.00 56 LEU A CA 19
ATOM 33824 C C . LEU A 1 56 ? 15.512 8.053 -4.416 1.00 0.00 56 LEU A C 19
ATOM 33825 O O . LEU A 1 56 ? 15.283 6.861 -4.402 1.00 0.00 56 LEU A O 19
ATOM 33841 N N . SER A 1 57 ? 16.732 8.561 -4.542 1.00 0.00 57 SER A N 19
ATOM 33842 C CA . SER A 1 57 ? 17.916 7.738 -4.681 1.00 0.00 57 SER A CA 19
ATOM 33843 C C . SER A 1 57 ? 18.074 6.783 -3.489 1.00 0.00 57 SER A C 19
ATOM 33844 O O . SER A 1 57 ? 18.655 5.707 -3.614 1.00 0.00 57 SER A O 19
ATOM 33852 N N . LEU A 1 58 ? 17.539 7.180 -2.356 1.00 0.00 58 LEU A N 19
ATOM 33853 C CA . LEU A 1 58 ? 17.534 6.344 -1.175 1.00 0.00 58 LEU A CA 19
ATOM 33854 C C . LEU A 1 58 ? 16.378 5.332 -1.242 1.00 0.00 58 LEU A C 19
ATOM 33855 O O . LEU A 1 58 ? 16.596 4.124 -1.219 1.00 0.00 58 LEU A O 19
ATOM 33871 N N . CYS A 1 59 ? 15.163 5.842 -1.395 1.00 0.00 59 CYS A N 19
ATOM 33872 C CA . CYS A 1 59 ? 13.945 5.026 -1.403 1.00 0.00 59 CYS A CA 19
ATOM 33873 C C . CYS A 1 59 ? 13.921 4.018 -2.568 1.00 0.00 59 CYS A C 19
ATOM 33874 O O . CYS A 1 59 ? 13.684 2.834 -2.353 1.00 0.00 59 CYS A O 19
ATOM 33881 N N . CYS A 1 60 ? 14.213 4.489 -3.787 1.00 0.00 60 CYS A N 19
ATOM 33882 C CA . CYS A 1 60 ? 14.261 3.646 -4.992 1.00 0.00 60 CYS A CA 19
ATOM 33883 C C . CYS A 1 60 ? 15.290 2.540 -4.816 1.00 0.00 60 CYS A C 19
ATOM 33884 O O . CYS A 1 60 ? 15.095 1.423 -5.260 1.00 0.00 60 CYS A O 19
ATOM 33891 N N . ASN A 1 61 ? 16.341 2.834 -4.080 1.00 0.00 61 ASN A N 19
ATOM 33892 C CA . ASN A 1 61 ? 17.383 1.845 -3.840 1.00 0.00 61 ASN A CA 19
ATOM 33893 C C . ASN A 1 61 ? 16.925 0.838 -2.798 1.00 0.00 61 ASN A C 19
ATOM 33894 O O . ASN A 1 61 ? 17.123 -0.366 -2.929 1.00 0.00 61 ASN A O 19
ATOM 33905 N N . GLN A 1 62 ? 16.282 1.344 -1.790 1.00 0.00 62 GLN A N 19
ATOM 33906 C CA . GLN A 1 62 ? 15.781 0.545 -0.697 1.00 0.00 62 GLN A CA 19
ATOM 33907 C C . GLN A 1 62 ? 14.686 -0.421 -1.174 1.00 0.00 62 GLN A C 19
ATOM 33908 O O . GLN A 1 62 ? 14.606 -1.571 -0.718 1.00 0.00 62 GLN A O 19
ATOM 33922 N N . LEU A 1 63 ? 13.879 0.034 -2.105 1.00 0.00 63 LEU A N 19
ATOM 33923 C CA . LEU A 1 63 ? 12.799 -0.771 -2.627 1.00 0.00 63 LEU A CA 19
ATOM 33924 C C . LEU A 1 63 ? 13.304 -1.761 -3.663 1.00 0.00 63 LEU A C 19
ATOM 33925 O O . LEU A 1 63 ? 12.780 -2.851 -3.776 1.00 0.00 63 LEU A O 19
ATOM 33941 N N . GLN A 1 64 ? 14.323 -1.374 -4.418 1.00 0.00 64 GLN A N 19
ATOM 33942 C CA . GLN A 1 64 ? 14.800 -2.204 -5.509 1.00 0.00 64 GLN A CA 19
ATOM 33943 C C . GLN A 1 64 ? 15.462 -3.475 -5.009 1.00 0.00 64 GLN A C 19
ATOM 33944 O O . GLN A 1 64 ? 15.515 -4.468 -5.732 1.00 0.00 64 GLN A O 19
ATOM 33958 N N . GLU A 1 65 ? 15.941 -3.454 -3.765 1.00 0.00 65 GLU A N 19
ATOM 33959 C CA . GLU A 1 65 ? 16.533 -4.642 -3.175 1.00 0.00 65 GLU A CA 19
ATOM 33960 C C . GLU A 1 65 ? 15.454 -5.686 -2.907 1.00 0.00 65 GLU A C 19
ATOM 33961 O O . GLU A 1 65 ? 15.733 -6.886 -2.813 1.00 0.00 65 GLU A O 19
ATOM 33973 N N . VAL A 1 66 ? 14.225 -5.217 -2.789 1.00 0.00 66 VAL A N 19
ATOM 33974 C CA . VAL A 1 66 ? 13.079 -6.077 -2.580 1.00 0.00 66 VAL A CA 19
ATOM 33975 C C . VAL A 1 66 ? 12.764 -6.771 -3.908 1.00 0.00 66 VAL A C 19
ATOM 33976 O O . VAL A 1 66 ? 13.206 -6.310 -4.966 1.00 0.00 66 VAL A O 19
ATOM 33989 N N . GLU A 1 67 ? 12.072 -7.891 -3.826 1.00 0.00 67 GLU A N 19
ATOM 33990 C CA . GLU A 1 67 ? 11.622 -8.681 -4.964 1.00 0.00 67 GLU A CA 19
ATOM 33991 C C . GLU A 1 67 ? 11.073 -7.805 -6.078 1.00 0.00 67 GLU A C 19
ATOM 33992 O O . GLU A 1 67 ? 10.351 -6.851 -5.814 1.00 0.00 67 GLU A O 19
ATOM 34004 N N . LYS A 1 68 ? 11.376 -8.171 -7.313 1.00 0.00 68 LYS A N 19
ATOM 34005 C CA . LYS A 1 68 ? 11.039 -7.343 -8.492 1.00 0.00 68 LYS A CA 19
ATOM 34006 C C . LYS A 1 68 ? 9.547 -7.076 -8.623 1.00 0.00 68 LYS A C 19
ATOM 34007 O O . LYS A 1 68 ? 9.128 -6.003 -9.049 1.00 0.00 68 LYS A O 19
ATOM 34026 N N . GLN A 1 69 ? 8.762 -8.034 -8.207 1.00 0.00 69 GLN A N 19
ATOM 34027 C CA . GLN A 1 69 ? 7.311 -7.930 -8.264 1.00 0.00 69 GLN A CA 19
ATOM 34028 C C . GLN A 1 69 ? 6.778 -7.137 -7.084 1.00 0.00 69 GLN A C 19
ATOM 34029 O O . GLN A 1 69 ? 5.631 -6.738 -7.060 1.00 0.00 69 GLN A O 19
ATOM 34043 N N . CYS A 1 70 ? 7.631 -6.902 -6.127 1.00 0.00 70 CYS A N 19
ATOM 34044 C CA . CYS A 1 70 ? 7.236 -6.304 -4.884 1.00 0.00 70 CYS A CA 19
ATOM 34045 C C . CYS A 1 70 ? 7.821 -4.910 -4.714 1.00 0.00 70 CYS A C 19
ATOM 34046 O O . CYS A 1 70 ? 7.462 -4.190 -3.793 1.00 0.00 70 CYS A O 19
ATOM 34053 N N . GLN A 1 71 ? 8.712 -4.534 -5.615 1.00 0.00 71 GLN A N 19
ATOM 34054 C CA . GLN A 1 71 ? 9.324 -3.201 -5.624 1.00 0.00 71 GLN A CA 19
ATOM 34055 C C . GLN A 1 71 ? 8.254 -2.147 -5.793 1.00 0.00 71 GLN A C 19
ATOM 34056 O O . GLN A 1 71 ? 8.233 -1.138 -5.109 1.00 0.00 71 GLN A O 19
ATOM 34070 N N . CYS A 1 72 ? 7.346 -2.416 -6.688 1.00 0.00 72 CYS A N 19
ATOM 34071 C CA . CYS A 1 72 ? 6.259 -1.523 -6.950 1.00 0.00 72 CYS A CA 19
ATOM 34072 C C . CYS A 1 72 ? 5.200 -1.632 -5.889 1.00 0.00 72 CYS A C 19
ATOM 34073 O O . CYS A 1 72 ? 4.476 -0.678 -5.615 1.00 0.00 72 CYS A O 19
ATOM 34080 N N . GLU A 1 73 ? 5.148 -2.769 -5.258 1.00 0.00 73 GLU A N 19
ATOM 34081 C CA . GLU A 1 73 ? 4.189 -2.999 -4.217 1.00 0.00 73 GLU A CA 19
ATOM 34082 C C . GLU A 1 73 ? 4.582 -2.247 -2.979 1.00 0.00 73 GLU A C 19
ATOM 34083 O O . GLU A 1 73 ? 3.733 -1.813 -2.207 1.00 0.00 73 GLU A O 19
ATOM 34095 N N . ALA A 1 74 ? 5.885 -2.053 -2.817 1.00 0.00 74 ALA A N 19
ATOM 34096 C CA . ALA A 1 74 ? 6.422 -1.287 -1.732 1.00 0.00 74 ALA A CA 19
ATOM 34097 C C . ALA A 1 74 ? 5.865 0.122 -1.783 1.00 0.00 74 ALA A C 19
ATOM 34098 O O . ALA A 1 74 ? 5.579 0.721 -0.757 1.00 0.00 74 ALA A O 19
ATOM 34105 N N . ILE A 1 75 ? 5.625 0.591 -3.005 1.00 0.00 75 ILE A N 19
ATOM 34106 C CA . ILE A 1 75 ? 5.154 1.937 -3.248 1.00 0.00 75 ILE A CA 19
ATOM 34107 C C . ILE A 1 75 ? 3.718 2.076 -2.775 1.00 0.00 75 ILE A C 19
ATOM 34108 O O . ILE A 1 75 ? 3.316 3.119 -2.273 1.00 0.00 75 ILE A O 19
ATOM 34124 N N . LYS A 1 76 ? 2.970 0.987 -2.875 1.00 0.00 76 LYS A N 19
ATOM 34125 C CA . LYS A 1 76 ? 1.561 1.007 -2.554 1.00 0.00 76 LYS A CA 19
ATOM 34126 C C . LYS A 1 76 ? 1.453 1.172 -1.063 1.00 0.00 76 LYS A C 19
ATOM 34127 O O . LYS A 1 76 ? 0.676 1.983 -0.553 1.00 0.00 76 LYS A O 19
ATOM 34146 N N . GLN A 1 77 ? 2.344 0.464 -0.383 1.00 0.00 77 GLN A N 19
ATOM 34147 C CA . GLN A 1 77 ? 2.394 0.442 1.056 1.00 0.00 77 GLN A CA 19
ATOM 34148 C C . GLN A 1 77 ? 2.725 1.806 1.577 1.00 0.00 77 GLN A C 19
ATOM 34149 O O . GLN A 1 77 ? 2.188 2.212 2.612 1.00 0.00 77 GLN A O 19
ATOM 34163 N N . VAL A 1 78 ? 3.608 2.515 0.841 1.00 0.00 78 VAL A N 19
ATOM 34164 C CA . VAL A 1 78 ? 4.003 3.872 1.191 1.00 0.00 78 VAL A CA 19
ATOM 34165 C C . VAL A 1 78 ? 2.767 4.725 1.271 1.00 0.00 78 VAL A C 19
ATOM 34166 O O . VAL A 1 78 ? 2.563 5.431 2.238 1.00 0.00 78 VAL A O 19
ATOM 34179 N N . VAL A 1 79 ? 1.914 4.597 0.260 1.00 0.00 79 VAL A N 19
ATOM 34180 C CA . VAL A 1 79 ? 0.726 5.411 0.164 1.00 0.00 79 VAL A CA 19
ATOM 34181 C C . VAL A 1 79 ? -0.188 5.097 1.323 1.00 0.00 79 VAL A C 19
ATOM 34182 O O . VAL A 1 79 ? -0.648 5.997 2.016 1.00 0.00 79 VAL A O 19
ATOM 34195 N N . GLU A 1 80 ? -0.378 3.813 1.563 1.00 0.00 80 GLU A N 19
ATOM 34196 C CA . GLU A 1 80 ? -1.242 3.331 2.621 1.00 0.00 80 GLU A CA 19
ATOM 34197 C C . GLU A 1 80 ? -0.811 3.860 4.002 1.00 0.00 80 GLU A C 19
ATOM 34198 O O . GLU A 1 80 ? -1.616 4.431 4.723 1.00 0.00 80 GLU A O 19
ATOM 34210 N N . GLN A 1 81 ? 0.459 3.721 4.335 1.00 0.00 81 GLN A N 19
ATOM 34211 C CA . GLN A 1 81 ? 0.957 4.168 5.644 1.00 0.00 81 GLN A CA 19
ATOM 34212 C C . GLN A 1 81 ? 1.058 5.701 5.719 1.00 0.00 81 GLN A C 19
ATOM 34213 O O . GLN A 1 81 ? 0.921 6.296 6.796 1.00 0.00 81 GLN A O 19
ATOM 34227 N N . ALA A 1 82 ? 1.269 6.337 4.592 1.00 0.00 82 ALA A N 19
ATOM 34228 C CA . ALA A 1 82 ? 1.378 7.782 4.547 1.00 0.00 82 ALA A CA 19
ATOM 34229 C C . ALA A 1 82 ? 0.007 8.442 4.678 1.00 0.00 82 ALA A C 19
ATOM 34230 O O . ALA A 1 82 ? -0.144 9.458 5.354 1.00 0.00 82 ALA A O 19
ATOM 34237 N N . GLN A 1 83 ? -0.994 7.849 4.060 1.00 0.00 83 GLN A N 19
ATOM 34238 C CA . GLN A 1 83 ? -2.339 8.393 4.118 1.00 0.00 83 GLN A CA 19
ATOM 34239 C C . GLN A 1 83 ? -2.917 8.201 5.512 1.00 0.00 83 GLN A C 19
ATOM 34240 O O . GLN A 1 83 ? -3.543 9.098 6.056 1.00 0.00 83 GLN A O 19
ATOM 34254 N N . LYS A 1 84 ? -2.620 7.058 6.120 1.00 0.00 84 LYS A N 19
ATOM 34255 C CA . LYS A 1 84 ? -3.164 6.722 7.425 1.00 0.00 84 LYS A CA 19
ATOM 34256 C C . LYS A 1 84 ? -2.535 7.558 8.528 1.00 0.00 84 LYS A C 19
ATOM 34257 O O . LYS A 1 84 ? -3.192 7.881 9.511 1.00 0.00 84 LYS A O 19
ATOM 34276 N N . GLN A 1 85 ? -1.278 7.946 8.346 1.00 0.00 85 GLN A N 19
ATOM 34277 C CA . GLN A 1 85 ? -0.583 8.720 9.363 1.00 0.00 85 GLN A CA 19
ATOM 34278 C C . GLN A 1 85 ? -1.086 10.177 9.370 1.00 0.00 85 GLN A C 19
ATOM 34279 O O . GLN A 1 85 ? -1.128 10.833 10.411 1.00 0.00 85 GLN A O 19
ATOM 34293 N N . LEU A 1 86 ? -1.485 10.658 8.205 1.00 0.00 86 LEU A N 19
ATOM 34294 C CA . LEU A 1 86 ? -1.977 12.021 8.060 1.00 0.00 86 LEU A CA 19
ATOM 34295 C C . LEU A 1 86 ? -3.462 12.128 8.353 1.00 0.00 86 LEU A C 19
ATOM 34296 O O . LEU A 1 86 ? -3.917 13.096 8.986 1.00 0.00 86 LEU A O 19
ATOM 34312 N N . GLN A 1 87 ? -4.201 11.116 7.947 1.00 0.00 87 GLN A N 19
ATOM 34313 C CA . GLN A 1 87 ? -5.647 11.063 8.122 1.00 0.00 87 GLN A CA 19
ATOM 34314 C C . GLN A 1 87 ? -6.032 11.125 9.598 1.00 0.00 87 GLN A C 19
ATOM 34315 O O . GLN A 1 87 ? -7.023 11.754 9.965 1.00 0.00 87 GLN A O 19
ATOM 34329 N N . GLN A 1 88 ? -5.219 10.510 10.436 1.00 0.00 88 GLN A N 19
ATOM 34330 C CA . GLN A 1 88 ? -5.470 10.470 11.875 1.00 0.00 88 GLN A CA 19
ATOM 34331 C C . GLN A 1 88 ? -4.966 11.737 12.560 1.00 0.00 88 GLN A C 19
ATOM 34332 O O . GLN A 1 88 ? -5.119 11.912 13.777 1.00 0.00 88 GLN A O 19
ATOM 34346 N N . GLY A 1 89 ? -4.353 12.591 11.787 1.00 0.00 89 GLY A N 19
ATOM 34347 C CA . GLY A 1 89 ? -3.823 13.823 12.303 1.00 0.00 89 GLY A CA 19
ATOM 34348 C C . GLY A 1 89 ? -4.823 14.941 12.204 1.00 0.00 89 GLY A C 19
ATOM 34349 O O . GLY A 1 89 ? -5.374 15.391 13.213 1.00 0.00 89 GLY A O 19
ATOM 34353 N N . GLN A 1 90 ? -5.072 15.385 11.001 1.00 0.00 90 GLN A N 19
ATOM 34354 C CA . GLN A 1 90 ? -6.018 16.457 10.760 1.00 0.00 90 GLN A CA 19
ATOM 34355 C C . GLN A 1 90 ? -6.659 16.299 9.378 1.00 0.00 90 GLN A C 19
ATOM 34356 O O . GLN A 1 90 ? -7.850 16.557 9.187 1.00 0.00 90 GLN A O 19
ATOM 34370 N N . GLY A 1 91 ? -5.863 15.868 8.444 1.00 0.00 91 GLY A N 19
ATOM 34371 C CA . GLY A 1 91 ? -6.262 15.680 7.095 1.00 0.00 91 GLY A CA 19
ATOM 34372 C C . GLY A 1 91 ? -5.026 15.514 6.294 1.00 0.00 91 GLY A C 19
ATOM 34373 O O . GLY A 1 91 ? -4.511 14.411 6.180 1.00 0.00 91 GLY A O 19
ATOM 34377 N N . GLY A 1 92 ? -4.539 16.605 5.737 1.00 0.00 92 GLY A N 19
ATOM 34378 C CA . GLY A 1 92 ? -3.276 16.621 5.050 1.00 0.00 92 GLY A CA 19
ATOM 34379 C C . GLY A 1 92 ? -3.294 15.993 3.695 1.00 0.00 92 GLY A C 19
ATOM 34380 O O . GLY A 1 92 ? -2.573 16.422 2.837 1.00 0.00 92 GLY A O 19
ATOM 34384 N N . GLN A 1 93 ? -4.125 15.005 3.508 1.00 0.00 93 GLN A N 19
ATOM 34385 C CA . GLN A 1 93 ? -4.253 14.254 2.268 1.00 0.00 93 GLN A CA 19
ATOM 34386 C C . GLN A 1 93 ? -4.355 15.174 1.039 1.00 0.00 93 GLN A C 19
ATOM 34387 O O . GLN A 1 93 ? -3.805 14.866 -0.012 1.00 0.00 93 GLN A O 19
ATOM 34401 N N . GLN A 1 94 ? -5.013 16.317 1.201 1.00 0.00 94 GLN A N 19
ATOM 34402 C CA . GLN A 1 94 ? -5.149 17.292 0.124 1.00 0.00 94 GLN A CA 19
ATOM 34403 C C . GLN A 1 94 ? -3.835 18.059 -0.134 1.00 0.00 94 GLN A C 19
ATOM 34404 O O . GLN A 1 94 ? -3.448 18.266 -1.283 1.00 0.00 94 GLN A O 19
ATOM 34418 N N . GLN A 1 95 ? -3.144 18.458 0.928 1.00 0.00 95 GLN A N 19
ATOM 34419 C CA . GLN A 1 95 ? -1.912 19.217 0.785 1.00 0.00 95 GLN A CA 19
ATOM 34420 C C . GLN A 1 95 ? -0.772 18.294 0.398 1.00 0.00 95 GLN A C 19
ATOM 34421 O O . GLN A 1 95 ? 0.003 18.577 -0.519 1.00 0.00 95 GLN A O 19
ATOM 34435 N N . VAL A 1 96 ? -0.719 17.176 1.077 1.00 0.00 96 VAL A N 19
ATOM 34436 C CA . VAL A 1 96 ? 0.249 16.120 0.857 1.00 0.00 96 VAL A CA 19
ATOM 34437 C C . VAL A 1 96 ? 0.061 15.508 -0.527 1.00 0.00 96 VAL A C 19
ATOM 34438 O O . VAL A 1 96 ? 1.001 14.954 -1.078 1.00 0.00 96 VAL A O 19
ATOM 34451 N N . GLN A 1 97 ? -1.154 15.650 -1.093 1.00 0.00 97 GLN A N 19
ATOM 34452 C CA . GLN A 1 97 ? -1.494 15.094 -2.418 1.00 0.00 97 GLN A CA 19
ATOM 34453 C C . GLN A 1 97 ? -0.415 15.370 -3.458 1.00 0.00 97 GLN A C 19
ATOM 34454 O O . GLN A 1 97 ? 0.022 14.460 -4.134 1.00 0.00 97 GLN A O 19
ATOM 34468 N N . GLN A 1 98 ? 0.072 16.610 -3.510 1.00 0.00 98 GLN A N 19
ATOM 34469 C CA . GLN A 1 98 ? 1.066 17.013 -4.516 1.00 0.00 98 GLN A CA 19
ATOM 34470 C C . GLN A 1 98 ? 2.397 16.277 -4.333 1.00 0.00 98 GLN A C 19
ATOM 34471 O O . GLN A 1 98 ? 3.220 16.227 -5.242 1.00 0.00 98 GLN A O 19
ATOM 34485 N N . MET A 1 99 ? 2.606 15.717 -3.170 1.00 0.00 99 MET A N 19
ATOM 34486 C CA . MET A 1 99 ? 3.837 15.042 -2.887 1.00 0.00 99 MET A CA 19
ATOM 34487 C C . MET A 1 99 ? 3.627 13.565 -3.000 1.00 0.00 99 MET A C 19
ATOM 34488 O O . MET A 1 99 ? 4.369 12.881 -3.672 1.00 0.00 99 MET A O 19
ATOM 34502 N N . VAL A 1 100 ? 2.593 13.085 -2.361 1.00 0.00 100 VAL A N 19
ATOM 34503 C CA . VAL A 1 100 ? 2.264 11.662 -2.388 1.00 0.00 100 VAL A CA 19
ATOM 34504 C C . VAL A 1 100 ? 1.922 11.177 -3.819 1.00 0.00 100 VAL A C 19
ATOM 34505 O O . VAL A 1 100 ? 2.084 10.007 -4.145 1.00 0.00 100 VAL A O 19
ATOM 34518 N N . LYS A 1 101 ? 1.493 12.091 -4.681 1.00 0.00 101 LYS A N 19
ATOM 34519 C CA . LYS A 1 101 ? 1.229 11.755 -6.077 1.00 0.00 101 LYS A CA 19
ATOM 34520 C C . LYS A 1 101 ? 2.522 11.357 -6.787 1.00 0.00 101 LYS A C 19
ATOM 34521 O O . LYS A 1 101 ? 2.506 10.633 -7.767 1.00 0.00 101 LYS A O 19
ATOM 34540 N N . LYS A 1 102 ? 3.648 11.811 -6.253 1.00 0.00 102 LYS A N 19
ATOM 34541 C CA . LYS A 1 102 ? 4.945 11.448 -6.775 1.00 0.00 102 LYS A CA 19
ATOM 34542 C C . LYS A 1 102 ? 5.213 9.979 -6.539 1.00 0.00 102 LYS A C 19
ATOM 34543 O O . LYS A 1 102 ? 5.926 9.358 -7.295 1.00 0.00 102 LYS A O 19
ATOM 34562 N N . ALA A 1 103 ? 4.590 9.413 -5.506 1.00 0.00 103 ALA A N 19
ATOM 34563 C CA . ALA A 1 103 ? 4.714 7.980 -5.233 1.00 0.00 103 ALA A CA 19
ATOM 34564 C C . ALA A 1 103 ? 4.066 7.199 -6.358 1.00 0.00 103 ALA A C 19
ATOM 34565 O O . ALA A 1 103 ? 4.541 6.159 -6.757 1.00 0.00 103 ALA A O 19
ATOM 34572 N N . GLN A 1 104 ? 3.032 7.773 -6.930 1.00 0.00 104 GLN A N 19
ATOM 34573 C CA . GLN A 1 104 ? 2.316 7.165 -8.039 1.00 0.00 104 GLN A CA 19
ATOM 34574 C C . GLN A 1 104 ? 3.211 7.181 -9.290 1.00 0.00 104 GLN A C 19
ATOM 34575 O O . GLN A 1 104 ? 3.035 6.410 -10.226 1.00 0.00 104 GLN A O 19
ATOM 34589 N N . MET A 1 105 ? 4.200 8.052 -9.262 1.00 0.00 105 MET A N 19
ATOM 34590 C CA . MET A 1 105 ? 5.144 8.195 -10.348 1.00 0.00 105 MET A CA 19
ATOM 34591 C C . MET A 1 105 ? 6.352 7.308 -10.107 1.00 0.00 105 MET A C 19
ATOM 34592 O O . MET A 1 105 ? 7.073 6.982 -11.038 1.00 0.00 105 MET A O 19
ATOM 34606 N N . LEU A 1 106 ? 6.544 6.896 -8.863 1.00 0.00 106 LEU A N 19
ATOM 34607 C CA . LEU A 1 106 ? 7.701 6.089 -8.450 1.00 0.00 106 LEU A CA 19
ATOM 34608 C C . LEU A 1 106 ? 7.893 4.813 -9.266 1.00 0.00 106 LEU A C 19
ATOM 34609 O O . LEU A 1 106 ? 9.010 4.541 -9.672 1.00 0.00 106 LEU A O 19
ATOM 34625 N N . PRO A 1 107 ? 6.834 3.998 -9.549 1.00 0.00 107 PRO A N 19
ATOM 34626 C CA . PRO A 1 107 ? 6.995 2.824 -10.397 1.00 0.00 107 PRO A CA 19
ATOM 34627 C C . PRO A 1 107 ? 7.459 3.179 -11.805 1.00 0.00 107 PRO A C 19
ATOM 34628 O O . PRO A 1 107 ? 8.067 2.360 -12.476 1.00 0.00 107 PRO A O 19
ATOM 34639 N N . ASN A 1 108 ? 7.227 4.408 -12.224 1.00 0.00 108 ASN A N 19
ATOM 34640 C CA . ASN A 1 108 ? 7.612 4.833 -13.515 1.00 0.00 108 ASN A CA 19
ATOM 34641 C C . ASN A 1 108 ? 9.059 5.326 -13.449 1.00 0.00 108 ASN A C 19
ATOM 34642 O O . ASN A 1 108 ? 9.900 4.954 -14.259 1.00 0.00 108 ASN A O 19
ATOM 34653 N N . GLN A 1 109 ? 9.343 6.119 -12.419 1.00 0.00 109 GLN A N 19
ATOM 34654 C CA . GLN A 1 109 ? 10.659 6.731 -12.203 1.00 0.00 109 GLN A CA 19
ATOM 34655 C C . GLN A 1 109 ? 11.719 5.704 -11.821 1.00 0.00 109 GLN A C 19
ATOM 34656 O O . GLN A 1 109 ? 12.825 5.728 -12.325 1.00 0.00 109 GLN A O 19
ATOM 34670 N N . CYS A 1 110 ? 11.362 4.800 -10.945 1.00 0.00 110 CYS A N 19
ATOM 34671 C CA . CYS A 1 110 ? 12.296 3.801 -10.435 1.00 0.00 110 CYS A CA 19
ATOM 34672 C C . CYS A 1 110 ? 12.319 2.595 -11.381 1.00 0.00 110 CYS A C 19
ATOM 34673 O O . CYS A 1 110 ? 13.048 1.632 -11.160 1.00 0.00 110 CYS A O 19
ATOM 34680 N N . ASN A 1 111 ? 11.497 2.680 -12.441 1.00 0.00 111 ASN A N 19
ATOM 34681 C CA . ASN A 1 111 ? 11.390 1.653 -13.487 1.00 0.00 111 ASN A CA 19
ATOM 34682 C C . ASN A 1 111 ? 11.028 0.312 -12.864 1.00 0.00 111 ASN A C 19
ATOM 34683 O O . ASN A 1 111 ? 11.788 -0.667 -12.882 1.00 0.00 111 ASN A O 19
ATOM 34694 N N . LEU A 1 112 ? 9.903 0.326 -12.215 1.00 0.00 112 LEU A N 19
ATOM 34695 C CA . LEU A 1 112 ? 9.394 -0.828 -11.532 1.00 0.00 112 LEU A CA 19
ATOM 34696 C C . LEU A 1 112 ? 8.394 -1.553 -12.400 1.00 0.00 112 LEU A C 19
ATOM 34697 O O . LEU A 1 112 ? 7.771 -0.952 -13.276 1.00 0.00 112 LEU A O 19
ATOM 34713 N N . GLN A 1 113 ? 8.211 -2.819 -12.111 1.00 0.00 113 GLN A N 19
ATOM 34714 C CA . GLN A 1 113 ? 7.391 -3.754 -12.904 1.00 0.00 113 GLN A CA 19
ATOM 34715 C C . GLN A 1 113 ? 5.902 -3.590 -12.640 1.00 0.00 113 GLN A C 19
ATOM 34716 O O . GLN A 1 113 ? 5.165 -4.562 -12.564 1.00 0.00 113 GLN A O 19
ATOM 34730 N N . CYS A 1 114 ? 5.478 -2.378 -12.589 1.00 0.00 114 CYS A N 19
ATOM 34731 C CA . CYS A 1 114 ? 4.132 -2.012 -12.284 1.00 0.00 114 CYS A CA 19
ATOM 34732 C C . CYS A 1 114 ? 3.889 -0.636 -12.863 1.00 0.00 114 CYS A C 19
ATOM 34733 O O . CYS A 1 114 ? 4.850 0.112 -13.094 1.00 0.00 114 CYS A O 19
ATOM 34740 N N . SER A 1 115 ? 2.656 -0.295 -13.111 1.00 0.00 115 SER A N 19
ATOM 34741 C CA . SER A 1 115 ? 2.333 0.984 -13.681 1.00 0.00 115 SER A CA 19
ATOM 34742 C C . SER A 1 115 ? 1.129 1.589 -12.976 1.00 0.00 115 SER A C 19
ATOM 34743 O O . SER A 1 115 ? 0.204 0.868 -12.583 1.00 0.00 115 SER A O 19
ATOM 34751 N N . ILE A 1 116 ? 1.172 2.881 -12.764 1.00 0.00 116 ILE A N 19
ATOM 34752 C CA . ILE A 1 116 ? 0.069 3.600 -12.196 1.00 0.00 116 ILE A CA 19
ATOM 34753 C C . ILE A 1 116 ? -0.525 4.447 -13.291 1.00 0.00 116 ILE A C 19
ATOM 34754 O O . ILE A 1 116 ? 0.155 5.380 -13.763 1.00 0.00 116 ILE A O 19
ATOM 34771 N N . GLY A 1 1 ? -4.477 -7.545 7.808 1.00 0.00 1 GLY A N 20
ATOM 34772 C CA . GLY A 1 1 ? -3.732 -6.321 7.571 1.00 0.00 1 GLY A CA 20
ATOM 34773 C C . GLY A 1 1 ? -4.389 -5.159 8.232 1.00 0.00 1 GLY A C 20
ATOM 34774 O O . GLY A 1 1 ? -4.416 -5.071 9.455 1.00 0.00 1 GLY A O 20
ATOM 34780 N N . ARG A 1 2 ? -4.944 -4.275 7.436 1.00 0.00 2 ARG A N 20
ATOM 34781 C CA . ARG A 1 2 ? -5.631 -3.109 7.954 1.00 0.00 2 ARG A CA 20
ATOM 34782 C C . ARG A 1 2 ? -7.036 -3.459 8.375 1.00 0.00 2 ARG A C 20
ATOM 34783 O O . ARG A 1 2 ? -7.542 -4.525 8.030 1.00 0.00 2 ARG A O 20
ATOM 34804 N N . CYS A 1 3 ? -7.653 -2.584 9.113 1.00 0.00 3 CYS A N 20
ATOM 34805 C CA . CYS A 1 3 ? -9.006 -2.769 9.527 1.00 0.00 3 CYS A CA 20
ATOM 34806 C C . CYS A 1 3 ? -9.591 -1.422 9.736 1.00 0.00 3 CYS A C 20
ATOM 34807 O O . CYS A 1 3 ? -8.866 -0.453 9.991 1.00 0.00 3 CYS A O 20
ATOM 34814 N N . THR A 1 4 ? -10.852 -1.336 9.600 1.00 0.00 4 THR A N 20
ATOM 34815 C CA . THR A 1 4 ? -11.531 -0.092 9.791 1.00 0.00 4 THR A CA 20
ATOM 34816 C C . THR A 1 4 ? -11.658 0.176 11.280 1.00 0.00 4 THR A C 20
ATOM 34817 O O . THR A 1 4 ? -11.716 -0.773 12.090 1.00 0.00 4 THR A O 20
ATOM 34828 N N . LYS A 1 5 ? -11.667 1.418 11.672 1.00 0.00 5 LYS A N 20
ATOM 34829 C CA . LYS A 1 5 ? -11.814 1.714 13.067 1.00 0.00 5 LYS A CA 20
ATOM 34830 C C . LYS A 1 5 ? -13.274 1.905 13.394 1.00 0.00 5 LYS A C 20
ATOM 34831 O O . LYS A 1 5 ? -13.754 3.020 13.588 1.00 0.00 5 LYS A O 20
ATOM 34850 N N . SER A 1 6 ? -13.985 0.806 13.367 1.00 0.00 6 SER A N 20
ATOM 34851 C CA . SER A 1 6 ? -15.389 0.792 13.620 1.00 0.00 6 SER A CA 20
ATOM 34852 C C . SER A 1 6 ? -15.692 -0.484 14.373 1.00 0.00 6 SER A C 20
ATOM 34853 O O . SER A 1 6 ? -14.804 -1.331 14.513 1.00 0.00 6 SER A O 20
ATOM 34861 N N . ILE A 1 7 ? -16.877 -0.601 14.914 1.00 0.00 7 ILE A N 20
ATOM 34862 C CA . ILE A 1 7 ? -17.267 -1.789 15.646 1.00 0.00 7 ILE A CA 20
ATOM 34863 C C . ILE A 1 7 ? -18.624 -2.306 15.135 1.00 0.00 7 ILE A C 20
ATOM 34864 O O . ILE A 1 7 ? -19.635 -1.611 15.267 1.00 0.00 7 ILE A O 20
ATOM 34880 N N . PRO A 1 8 ? -18.678 -3.517 14.531 1.00 0.00 8 PRO A N 20
ATOM 34881 C CA . PRO A 1 8 ? -17.511 -4.383 14.330 1.00 0.00 8 PRO A CA 20
ATOM 34882 C C . PRO A 1 8 ? -16.601 -3.870 13.201 1.00 0.00 8 PRO A C 20
ATOM 34883 O O . PRO A 1 8 ? -17.083 -3.261 12.227 1.00 0.00 8 PRO A O 20
ATOM 34894 N N . PRO A 1 9 ? -15.289 -4.070 13.331 1.00 0.00 9 PRO A N 20
ATOM 34895 C CA . PRO A 1 9 ? -14.329 -3.595 12.350 1.00 0.00 9 PRO A CA 20
ATOM 34896 C C . PRO A 1 9 ? -14.283 -4.467 11.096 1.00 0.00 9 PRO A C 20
ATOM 34897 O O . PRO A 1 9 ? -14.595 -5.665 11.132 1.00 0.00 9 PRO A O 20
ATOM 34908 N N . ILE A 1 10 ? -13.915 -3.867 10.004 1.00 0.00 10 ILE A N 20
ATOM 34909 C CA . ILE A 1 10 ? -13.837 -4.539 8.730 1.00 0.00 10 ILE A CA 20
ATOM 34910 C C . ILE A 1 10 ? -12.382 -4.660 8.407 1.00 0.00 10 ILE A C 20
ATOM 34911 O O . ILE A 1 10 ? -11.711 -3.650 8.187 1.00 0.00 10 ILE A O 20
ATOM 34927 N N . CYS A 1 11 ? -11.872 -5.847 8.416 1.00 0.00 11 CYS A N 20
ATOM 34928 C CA . CYS A 1 11 ? -10.462 -6.016 8.256 1.00 0.00 11 CYS A CA 20
ATOM 34929 C C . CYS A 1 11 ? -10.122 -6.502 6.860 1.00 0.00 11 CYS A C 20
ATOM 34930 O O . CYS A 1 11 ? -10.923 -7.173 6.193 1.00 0.00 11 CYS A O 20
ATOM 34937 N N . PHE A 1 12 ? -8.974 -6.115 6.408 1.00 0.00 12 PHE A N 20
ATOM 34938 C CA . PHE A 1 12 ? -8.482 -6.468 5.119 1.00 0.00 12 PHE A CA 20
ATOM 34939 C C . PHE A 1 12 ? -7.393 -7.502 5.249 1.00 0.00 12 PHE A C 20
ATOM 34940 O O . PHE A 1 12 ? -6.712 -7.538 6.286 1.00 0.00 12 PHE A O 20
ATOM 34957 N N . PRO A 1 13 ? -7.214 -8.368 4.210 1.00 0.00 13 PRO A N 20
ATOM 34958 C CA . PRO A 1 13 ? -6.166 -9.405 4.198 1.00 0.00 13 PRO A CA 20
ATOM 34959 C C . PRO A 1 13 ? -4.824 -8.791 4.510 1.00 0.00 13 PRO A C 20
ATOM 34960 O O . PRO A 1 13 ? -4.136 -9.180 5.456 1.00 0.00 13 PRO A O 20
ATOM 34971 N N . ASP A 1 14 ? -4.488 -7.791 3.760 1.00 0.00 14 ASP A N 20
ATOM 34972 C CA . ASP A 1 14 ? -3.306 -7.045 4.006 1.00 0.00 14 ASP A CA 20
ATOM 34973 C C . ASP A 1 14 ? -3.596 -5.598 3.755 1.00 0.00 14 ASP A C 20
ATOM 34974 O O . ASP A 1 14 ? -3.851 -4.829 4.694 1.00 0.00 14 ASP A O 20
ATOM 34983 N N . GLY A 1 15 ? -3.638 -5.239 2.512 1.00 0.00 15 GLY A N 20
ATOM 34984 C CA . GLY A 1 15 ? -3.958 -3.910 2.139 1.00 0.00 15 GLY A CA 20
ATOM 34985 C C . GLY A 1 15 ? -5.243 -3.875 1.424 1.00 0.00 15 GLY A C 20
ATOM 34986 O O . GLY A 1 15 ? -6.239 -4.388 1.910 1.00 0.00 15 GLY A O 20
ATOM 34990 N N . LEU A 1 16 ? -5.231 -3.328 0.262 1.00 0.00 16 LEU A N 20
ATOM 34991 C CA . LEU A 1 16 ? -6.450 -3.169 -0.464 1.00 0.00 16 LEU A CA 20
ATOM 34992 C C . LEU A 1 16 ? -6.502 -4.183 -1.578 1.00 0.00 16 LEU A C 20
ATOM 34993 O O . LEU A 1 16 ? -7.468 -4.935 -1.718 1.00 0.00 16 LEU A O 20
ATOM 35009 N N . ASP A 1 17 ? -5.466 -4.220 -2.325 1.00 0.00 17 ASP A N 20
ATOM 35010 C CA . ASP A 1 17 ? -5.364 -5.101 -3.457 1.00 0.00 17 ASP A CA 20
ATOM 35011 C C . ASP A 1 17 ? -3.986 -5.699 -3.488 1.00 0.00 17 ASP A C 20
ATOM 35012 O O . ASP A 1 17 ? -3.048 -5.068 -3.916 1.00 0.00 17 ASP A O 20
ATOM 35021 N N . ASN A 1 18 ? -3.853 -6.881 -2.954 1.00 0.00 18 ASN A N 20
ATOM 35022 C CA . ASN A 1 18 ? -2.558 -7.558 -2.907 1.00 0.00 18 ASN A CA 20
ATOM 35023 C C . ASN A 1 18 ? -2.539 -8.672 -3.937 1.00 0.00 18 ASN A C 20
ATOM 35024 O O . ASN A 1 18 ? -3.033 -9.769 -3.669 1.00 0.00 18 ASN A O 20
ATOM 35035 N N . PRO A 1 19 ? -2.025 -8.423 -5.145 1.00 0.00 19 PRO A N 20
ATOM 35036 C CA . PRO A 1 19 ? -2.042 -9.415 -6.212 1.00 0.00 19 PRO A CA 20
ATOM 35037 C C . PRO A 1 19 ? -1.016 -10.548 -6.033 1.00 0.00 19 PRO A C 20
ATOM 35038 O O . PRO A 1 19 ? -1.277 -11.685 -6.417 1.00 0.00 19 PRO A O 20
ATOM 35049 N N . ARG A 1 20 ? 0.129 -10.258 -5.428 1.00 0.00 20 ARG A N 20
ATOM 35050 C CA . ARG A 1 20 ? 1.177 -11.287 -5.296 1.00 0.00 20 ARG A CA 20
ATOM 35051 C C . ARG A 1 20 ? 1.118 -11.869 -3.912 1.00 0.00 20 ARG A C 20
ATOM 35052 O O . ARG A 1 20 ? 0.962 -13.072 -3.720 1.00 0.00 20 ARG A O 20
ATOM 35073 N N . GLY A 1 21 ? 1.201 -10.988 -2.957 1.00 0.00 21 GLY A N 20
ATOM 35074 C CA . GLY A 1 21 ? 1.314 -11.359 -1.581 1.00 0.00 21 GLY A CA 20
ATOM 35075 C C . GLY A 1 21 ? 2.686 -11.041 -1.107 1.00 0.00 21 GLY A C 20
ATOM 35076 O O . GLY A 1 21 ? 3.361 -11.854 -0.477 1.00 0.00 21 GLY A O 20
ATOM 35080 N N . CYS A 1 22 ? 3.101 -9.861 -1.441 1.00 0.00 22 CYS A N 20
ATOM 35081 C CA . CYS A 1 22 ? 4.401 -9.386 -1.126 1.00 0.00 22 CYS A CA 20
ATOM 35082 C C . CYS A 1 22 ? 4.477 -8.806 0.256 1.00 0.00 22 CYS A C 20
ATOM 35083 O O . CYS A 1 22 ? 3.626 -7.999 0.658 1.00 0.00 22 CYS A O 20
ATOM 35090 N N . GLN A 1 23 ? 5.473 -9.213 0.985 1.00 0.00 23 GLN A N 20
ATOM 35091 C CA . GLN A 1 23 ? 5.701 -8.693 2.286 1.00 0.00 23 GLN A CA 20
ATOM 35092 C C . GLN A 1 23 ? 6.909 -7.772 2.251 1.00 0.00 23 GLN A C 20
ATOM 35093 O O . GLN A 1 23 ? 8.062 -8.203 2.148 1.00 0.00 23 GLN A O 20
ATOM 35107 N N . ILE A 1 24 ? 6.645 -6.520 2.238 1.00 0.00 24 ILE A N 20
ATOM 35108 C CA . ILE A 1 24 ? 7.695 -5.548 2.232 1.00 0.00 24 ILE A CA 20
ATOM 35109 C C . ILE A 1 24 ? 7.699 -4.909 3.590 1.00 0.00 24 ILE A C 20
ATOM 35110 O O . ILE A 1 24 ? 6.622 -4.564 4.106 1.00 0.00 24 ILE A O 20
ATOM 35126 N N . ARG A 1 25 ? 8.865 -4.792 4.193 1.00 0.00 25 ARG A N 20
ATOM 35127 C CA . ARG A 1 25 ? 8.965 -4.195 5.488 1.00 0.00 25 ARG A CA 20
ATOM 35128 C C . ARG A 1 25 ? 8.634 -2.731 5.391 1.00 0.00 25 ARG A C 20
ATOM 35129 O O . ARG A 1 25 ? 9.344 -1.947 4.770 1.00 0.00 25 ARG A O 20
ATOM 35150 N N . ILE A 1 26 ? 7.555 -2.366 6.009 1.00 0.00 26 ILE A N 20
ATOM 35151 C CA . ILE A 1 26 ? 7.032 -1.027 5.923 1.00 0.00 26 ILE A CA 20
ATOM 35152 C C . ILE A 1 26 ? 7.910 -0.001 6.598 1.00 0.00 26 ILE A C 20
ATOM 35153 O O . ILE A 1 26 ? 7.714 1.201 6.438 1.00 0.00 26 ILE A O 20
ATOM 35169 N N . GLN A 1 27 ? 8.889 -0.478 7.318 1.00 0.00 27 GLN A N 20
ATOM 35170 C CA . GLN A 1 27 ? 9.806 0.374 8.007 1.00 0.00 27 GLN A CA 20
ATOM 35171 C C . GLN A 1 27 ? 10.817 0.942 7.016 1.00 0.00 27 GLN A C 20
ATOM 35172 O O . GLN A 1 27 ? 11.415 1.980 7.264 1.00 0.00 27 GLN A O 20
ATOM 35186 N N . GLN A 1 28 ? 10.968 0.275 5.861 1.00 0.00 28 GLN A N 20
ATOM 35187 C CA . GLN A 1 28 ? 11.917 0.737 4.864 1.00 0.00 28 GLN A CA 20
ATOM 35188 C C . GLN A 1 28 ? 11.278 1.861 4.052 1.00 0.00 28 GLN A C 20
ATOM 35189 O O . GLN A 1 28 ? 11.960 2.669 3.436 1.00 0.00 28 GLN A O 20
ATOM 35203 N N . LEU A 1 29 ? 9.947 1.905 4.074 1.00 0.00 29 LEU A N 20
ATOM 35204 C CA . LEU A 1 29 ? 9.220 2.936 3.342 1.00 0.00 29 LEU A CA 20
ATOM 35205 C C . LEU A 1 29 ? 9.009 4.143 4.167 1.00 0.00 29 LEU A C 20
ATOM 35206 O O . LEU A 1 29 ? 8.507 5.156 3.664 1.00 0.00 29 LEU A O 20
ATOM 35222 N N . ASN A 1 30 ? 9.408 4.061 5.428 1.00 0.00 30 ASN A N 20
ATOM 35223 C CA . ASN A 1 30 ? 9.232 5.159 6.359 1.00 0.00 30 ASN A CA 20
ATOM 35224 C C . ASN A 1 30 ? 9.876 6.425 5.827 1.00 0.00 30 ASN A C 20
ATOM 35225 O O . ASN A 1 30 ? 9.340 7.501 6.021 1.00 0.00 30 ASN A O 20
ATOM 35236 N N . HIS A 1 31 ? 10.982 6.280 5.080 1.00 0.00 31 HIS A N 20
ATOM 35237 C CA . HIS A 1 31 ? 11.679 7.440 4.541 1.00 0.00 31 HIS A CA 20
ATOM 35238 C C . HIS A 1 31 ? 10.794 8.127 3.521 1.00 0.00 31 HIS A C 20
ATOM 35239 O O . HIS A 1 31 ? 10.491 9.303 3.665 1.00 0.00 31 HIS A O 20
ATOM 35253 N N . CYS A 1 32 ? 10.372 7.368 2.502 1.00 0.00 32 CYS A N 20
ATOM 35254 C CA . CYS A 1 32 ? 9.498 7.875 1.452 1.00 0.00 32 CYS A CA 20
ATOM 35255 C C . CYS A 1 32 ? 8.254 8.487 2.072 1.00 0.00 32 CYS A C 20
ATOM 35256 O O . CYS A 1 32 ? 7.929 9.631 1.810 1.00 0.00 32 CYS A O 20
ATOM 35263 N N . GLN A 1 33 ? 7.617 7.724 2.943 1.00 0.00 33 GLN A N 20
ATOM 35264 C CA . GLN A 1 33 ? 6.459 8.140 3.679 1.00 0.00 33 GLN A CA 20
ATOM 35265 C C . GLN A 1 33 ? 6.666 9.501 4.385 1.00 0.00 33 GLN A C 20
ATOM 35266 O O . GLN A 1 33 ? 5.975 10.476 4.085 1.00 0.00 33 GLN A O 20
ATOM 35280 N N . MET A 1 34 ? 7.648 9.563 5.282 1.00 0.00 34 MET A N 20
ATOM 35281 C CA . MET A 1 34 ? 7.844 10.752 6.109 1.00 0.00 34 MET A CA 20
ATOM 35282 C C . MET A 1 34 ? 8.296 11.930 5.292 1.00 0.00 34 MET A C 20
ATOM 35283 O O . MET A 1 34 ? 7.901 13.048 5.551 1.00 0.00 34 MET A O 20
ATOM 35297 N N . HIS A 1 35 ? 9.088 11.668 4.296 1.00 0.00 35 HIS A N 20
ATOM 35298 C CA . HIS A 1 35 ? 9.630 12.723 3.472 1.00 0.00 35 HIS A CA 20
ATOM 35299 C C . HIS A 1 35 ? 8.553 13.290 2.541 1.00 0.00 35 HIS A C 20
ATOM 35300 O O . HIS A 1 35 ? 8.609 14.459 2.174 1.00 0.00 35 HIS A O 20
ATOM 35314 N N . LEU A 1 36 ? 7.597 12.457 2.148 1.00 0.00 36 LEU A N 20
ATOM 35315 C CA . LEU A 1 36 ? 6.513 12.905 1.278 1.00 0.00 36 LEU A CA 20
ATOM 35316 C C . LEU A 1 36 ? 5.382 13.544 2.048 1.00 0.00 36 LEU A C 20
ATOM 35317 O O . LEU A 1 36 ? 4.623 14.318 1.501 1.00 0.00 36 LEU A O 20
ATOM 35333 N N . THR A 1 37 ? 5.231 13.208 3.299 1.00 0.00 37 THR A N 20
ATOM 35334 C CA . THR A 1 37 ? 4.230 13.887 4.066 1.00 0.00 37 THR A CA 20
ATOM 35335 C C . THR A 1 37 ? 4.794 15.200 4.626 1.00 0.00 37 THR A C 20
ATOM 35336 O O . THR A 1 37 ? 4.057 16.076 5.082 1.00 0.00 37 THR A O 20
ATOM 35347 N N . SER A 1 38 ? 6.105 15.322 4.539 1.00 0.00 38 SER A N 20
ATOM 35348 C CA . SER A 1 38 ? 6.832 16.486 4.962 1.00 0.00 38 SER A CA 20
ATOM 35349 C C . SER A 1 38 ? 6.920 17.489 3.803 1.00 0.00 38 SER A C 20
ATOM 35350 O O . SER A 1 38 ? 6.933 17.106 2.628 1.00 0.00 38 SER A O 20
ATOM 35358 N N . PHE A 1 39 ? 6.977 18.755 4.138 1.00 0.00 39 PHE A N 20
ATOM 35359 C CA . PHE A 1 39 ? 7.135 19.809 3.179 1.00 0.00 39 PHE A CA 20
ATOM 35360 C C . PHE A 1 39 ? 8.243 20.710 3.614 1.00 0.00 39 PHE A C 20
ATOM 35361 O O . PHE A 1 39 ? 8.551 20.800 4.808 1.00 0.00 39 PHE A O 20
ATOM 35378 N N . ASP A 1 40 ? 8.854 21.358 2.680 1.00 0.00 40 ASP A N 20
ATOM 35379 C CA . ASP A 1 40 ? 9.958 22.233 2.972 1.00 0.00 40 ASP A CA 20
ATOM 35380 C C . ASP A 1 40 ? 9.497 23.671 2.772 1.00 0.00 40 ASP A C 20
ATOM 35381 O O . ASP A 1 40 ? 8.391 23.903 2.284 1.00 0.00 40 ASP A O 20
ATOM 35390 N N . TYR A 1 41 ? 10.325 24.611 3.085 1.00 0.00 41 TYR A N 20
ATOM 35391 C CA . TYR A 1 41 ? 9.914 25.985 3.131 1.00 0.00 41 TYR A CA 20
ATOM 35392 C C . TYR A 1 41 ? 10.336 26.756 1.905 1.00 0.00 41 TYR A C 20
ATOM 35393 O O . TYR A 1 41 ? 9.618 27.636 1.442 1.00 0.00 41 TYR A O 20
ATOM 35411 N N . LYS A 1 42 ? 11.494 26.431 1.354 1.00 0.00 42 LYS A N 20
ATOM 35412 C CA . LYS A 1 42 ? 11.996 27.212 0.232 1.00 0.00 42 LYS A CA 20
ATOM 35413 C C . LYS A 1 42 ? 11.392 26.751 -1.090 1.00 0.00 42 LYS A C 20
ATOM 35414 O O . LYS A 1 42 ? 11.771 27.221 -2.169 1.00 0.00 42 LYS A O 20
ATOM 35433 N N . LEU A 1 43 ? 10.426 25.856 -0.995 1.00 0.00 43 LEU A N 20
ATOM 35434 C CA . LEU A 1 43 ? 9.710 25.345 -2.154 1.00 0.00 43 LEU A CA 20
ATOM 35435 C C . LEU A 1 43 ? 8.744 26.410 -2.699 1.00 0.00 43 LEU A C 20
ATOM 35436 O O . LEU A 1 43 ? 7.533 26.318 -2.524 1.00 0.00 43 LEU A O 20
ATOM 35452 N N . ARG A 1 44 ? 9.300 27.466 -3.258 1.00 0.00 44 ARG A N 20
ATOM 35453 C CA . ARG A 1 44 ? 8.507 28.547 -3.852 1.00 0.00 44 ARG A CA 20
ATOM 35454 C C . ARG A 1 44 ? 8.923 28.720 -5.300 1.00 0.00 44 ARG A C 20
ATOM 35455 O O . ARG A 1 44 ? 8.368 29.516 -6.037 1.00 0.00 44 ARG A O 20
ATOM 35476 N N . MET A 1 45 ? 9.936 27.982 -5.667 1.00 0.00 45 MET A N 20
ATOM 35477 C CA . MET A 1 45 ? 10.516 28.001 -7.003 1.00 0.00 45 MET A CA 20
ATOM 35478 C C . MET A 1 45 ? 11.063 26.638 -7.325 1.00 0.00 45 MET A C 20
ATOM 35479 O O . MET A 1 45 ? 11.821 26.455 -8.275 1.00 0.00 45 MET A O 20
ATOM 35493 N N . ALA A 1 46 ? 10.642 25.678 -6.557 1.00 0.00 46 ALA A N 20
ATOM 35494 C CA . ALA A 1 46 ? 11.186 24.365 -6.640 1.00 0.00 46 ALA A CA 20
ATOM 35495 C C . ALA A 1 46 ? 10.080 23.370 -6.727 1.00 0.00 46 ALA A C 20
ATOM 35496 O O . ALA A 1 46 ? 9.084 23.485 -6.008 1.00 0.00 46 ALA A O 20
ATOM 35503 N N . VAL A 1 47 ? 10.234 22.421 -7.609 1.00 0.00 47 VAL A N 20
ATOM 35504 C CA . VAL A 1 47 ? 9.259 21.371 -7.798 1.00 0.00 47 VAL A CA 20
ATOM 35505 C C . VAL A 1 47 ? 10.003 20.051 -7.768 1.00 0.00 47 VAL A C 20
ATOM 35506 O O . VAL A 1 47 ? 9.893 19.286 -6.814 1.00 0.00 47 VAL A O 20
ATOM 35519 N N . GLU A 1 48 ? 10.809 19.831 -8.783 1.00 0.00 48 GLU A N 20
ATOM 35520 C CA . GLU A 1 48 ? 11.626 18.646 -8.898 1.00 0.00 48 GLU A CA 20
ATOM 35521 C C . GLU A 1 48 ? 13.043 19.064 -9.195 1.00 0.00 48 GLU A C 20
ATOM 35522 O O . GLU A 1 48 ? 13.391 19.365 -10.345 1.00 0.00 48 GLU A O 20
ATOM 35534 N N . ASN A 1 49 ? 13.833 19.146 -8.175 1.00 0.00 49 ASN A N 20
ATOM 35535 C CA . ASN A 1 49 ? 15.212 19.558 -8.301 1.00 0.00 49 ASN A CA 20
ATOM 35536 C C . ASN A 1 49 ? 16.087 18.435 -7.791 1.00 0.00 49 ASN A C 20
ATOM 35537 O O . ASN A 1 49 ? 15.693 17.758 -6.842 1.00 0.00 49 ASN A O 20
ATOM 35548 N N . PRO A 1 50 ? 17.274 18.211 -8.406 1.00 0.00 50 PRO A N 20
ATOM 35549 C CA . PRO A 1 50 ? 18.166 17.076 -8.091 1.00 0.00 50 PRO A CA 20
ATOM 35550 C C . PRO A 1 50 ? 18.352 16.798 -6.592 1.00 0.00 50 PRO A C 20
ATOM 35551 O O . PRO A 1 50 ? 18.089 15.686 -6.133 1.00 0.00 50 PRO A O 20
ATOM 35562 N N . LYS A 1 51 ? 18.687 17.818 -5.821 1.00 0.00 51 LYS A N 20
ATOM 35563 C CA . LYS A 1 51 ? 18.979 17.624 -4.398 1.00 0.00 51 LYS A CA 20
ATOM 35564 C C . LYS A 1 51 ? 17.733 17.437 -3.567 1.00 0.00 51 LYS A C 20
ATOM 35565 O O . LYS A 1 51 ? 17.803 17.141 -2.379 1.00 0.00 51 LYS A O 20
ATOM 35584 N N . GLN A 1 52 ? 16.609 17.614 -4.171 1.00 0.00 52 GLN A N 20
ATOM 35585 C CA . GLN A 1 52 ? 15.363 17.398 -3.495 1.00 0.00 52 GLN A CA 20
ATOM 35586 C C . GLN A 1 52 ? 14.881 16.011 -3.814 1.00 0.00 52 GLN A C 20
ATOM 35587 O O . GLN A 1 52 ? 14.290 15.352 -2.987 1.00 0.00 52 GLN A O 20
ATOM 35601 N N . GLN A 1 53 ? 15.277 15.526 -4.985 1.00 0.00 53 GLN A N 20
ATOM 35602 C CA . GLN A 1 53 ? 14.903 14.202 -5.468 1.00 0.00 53 GLN A CA 20
ATOM 35603 C C . GLN A 1 53 ? 15.854 13.153 -4.900 1.00 0.00 53 GLN A C 20
ATOM 35604 O O . GLN A 1 53 ? 15.859 11.993 -5.314 1.00 0.00 53 GLN A O 20
ATOM 35618 N N . GLN A 1 54 ? 16.638 13.574 -3.929 1.00 0.00 54 GLN A N 20
ATOM 35619 C CA . GLN A 1 54 ? 17.580 12.720 -3.232 1.00 0.00 54 GLN A CA 20
ATOM 35620 C C . GLN A 1 54 ? 16.846 11.583 -2.526 1.00 0.00 54 GLN A C 20
ATOM 35621 O O . GLN A 1 54 ? 17.344 10.468 -2.426 1.00 0.00 54 GLN A O 20
ATOM 35635 N N . HIS A 1 55 ? 15.631 11.874 -2.082 1.00 0.00 55 HIS A N 20
ATOM 35636 C CA . HIS A 1 55 ? 14.784 10.895 -1.425 1.00 0.00 55 HIS A CA 20
ATOM 35637 C C . HIS A 1 55 ? 14.401 9.763 -2.374 1.00 0.00 55 HIS A C 20
ATOM 35638 O O . HIS A 1 55 ? 14.158 8.643 -1.942 1.00 0.00 55 HIS A O 20
ATOM 35652 N N . LEU A 1 56 ? 14.423 10.049 -3.667 1.00 0.00 56 LEU A N 20
ATOM 35653 C CA . LEU A 1 56 ? 14.114 9.061 -4.674 1.00 0.00 56 LEU A CA 20
ATOM 35654 C C . LEU A 1 56 ? 15.268 8.121 -4.768 1.00 0.00 56 LEU A C 20
ATOM 35655 O O . LEU A 1 56 ? 15.071 6.930 -4.748 1.00 0.00 56 LEU A O 20
ATOM 35671 N N . SER A 1 57 ? 16.468 8.668 -4.794 1.00 0.00 57 SER A N 20
ATOM 35672 C CA . SER A 1 57 ? 17.681 7.887 -4.875 1.00 0.00 57 SER A CA 20
ATOM 35673 C C . SER A 1 57 ? 17.748 6.886 -3.717 1.00 0.00 57 SER A C 20
ATOM 35674 O O . SER A 1 57 ? 18.163 5.759 -3.888 1.00 0.00 57 SER A O 20
ATOM 35682 N N . LEU A 1 58 ? 17.268 7.306 -2.563 1.00 0.00 58 LEU A N 20
ATOM 35683 C CA . LEU A 1 58 ? 17.285 6.476 -1.371 1.00 0.00 58 LEU A CA 20
ATOM 35684 C C . LEU A 1 58 ? 16.148 5.459 -1.398 1.00 0.00 58 LEU A C 20
ATOM 35685 O O . LEU A 1 58 ? 16.356 4.270 -1.158 1.00 0.00 58 LEU A O 20
ATOM 35701 N N . CYS A 1 59 ? 14.965 5.930 -1.713 1.00 0.00 59 CYS A N 20
ATOM 35702 C CA . CYS A 1 59 ? 13.765 5.113 -1.691 1.00 0.00 59 CYS A CA 20
ATOM 35703 C C . CYS A 1 59 ? 13.797 4.069 -2.815 1.00 0.00 59 CYS A C 20
ATOM 35704 O O . CYS A 1 59 ? 13.613 2.885 -2.552 1.00 0.00 59 CYS A O 20
ATOM 35711 N N . CYS A 1 60 ? 14.074 4.511 -4.056 1.00 0.00 60 CYS A N 20
ATOM 35712 C CA . CYS A 1 60 ? 14.239 3.655 -5.201 1.00 0.00 60 CYS A CA 20
ATOM 35713 C C . CYS A 1 60 ? 15.254 2.570 -4.897 1.00 0.00 60 CYS A C 20
ATOM 35714 O O . CYS A 1 60 ? 15.012 1.403 -5.141 1.00 0.00 60 CYS A O 20
ATOM 35721 N N . ASN A 1 61 ? 16.347 2.965 -4.260 1.00 0.00 61 ASN A N 20
ATOM 35722 C CA . ASN A 1 61 ? 17.457 2.049 -3.966 1.00 0.00 61 ASN A CA 20
ATOM 35723 C C . ASN A 1 61 ? 17.088 1.068 -2.876 1.00 0.00 61 ASN A C 20
ATOM 35724 O O . ASN A 1 61 ? 17.653 -0.014 -2.778 1.00 0.00 61 ASN A O 20
ATOM 35735 N N . GLN A 1 62 ? 16.144 1.438 -2.069 1.00 0.00 62 GLN A N 20
ATOM 35736 C CA . GLN A 1 62 ? 15.694 0.582 -1.014 1.00 0.00 62 GLN A CA 20
ATOM 35737 C C . GLN A 1 62 ? 14.652 -0.416 -1.546 1.00 0.00 62 GLN A C 20
ATOM 35738 O O . GLN A 1 62 ? 14.778 -1.628 -1.345 1.00 0.00 62 GLN A O 20
ATOM 35752 N N . LEU A 1 63 ? 13.679 0.092 -2.280 1.00 0.00 63 LEU A N 20
ATOM 35753 C CA . LEU A 1 63 ? 12.584 -0.725 -2.808 1.00 0.00 63 LEU A CA 20
ATOM 35754 C C . LEU A 1 63 ? 13.103 -1.751 -3.826 1.00 0.00 63 LEU A C 20
ATOM 35755 O O . LEU A 1 63 ? 12.612 -2.860 -3.909 1.00 0.00 63 LEU A O 20
ATOM 35771 N N . GLN A 1 64 ? 14.124 -1.362 -4.570 1.00 0.00 64 GLN A N 20
ATOM 35772 C CA . GLN A 1 64 ? 14.689 -2.178 -5.641 1.00 0.00 64 GLN A CA 20
ATOM 35773 C C . GLN A 1 64 ? 15.413 -3.406 -5.098 1.00 0.00 64 GLN A C 20
ATOM 35774 O O . GLN A 1 64 ? 15.718 -4.333 -5.840 1.00 0.00 64 GLN A O 20
ATOM 35788 N N . GLU A 1 65 ? 15.705 -3.399 -3.814 1.00 0.00 65 GLU A N 20
ATOM 35789 C CA . GLU A 1 65 ? 16.370 -4.519 -3.181 1.00 0.00 65 GLU A CA 20
ATOM 35790 C C . GLU A 1 65 ? 15.358 -5.573 -2.780 1.00 0.00 65 GLU A C 20
ATOM 35791 O O . GLU A 1 65 ? 15.708 -6.691 -2.413 1.00 0.00 65 GLU A O 20
ATOM 35803 N N . VAL A 1 66 ? 14.108 -5.203 -2.849 1.00 0.00 66 VAL A N 20
ATOM 35804 C CA . VAL A 1 66 ? 13.020 -6.124 -2.603 1.00 0.00 66 VAL A CA 20
ATOM 35805 C C . VAL A 1 66 ? 12.777 -6.898 -3.913 1.00 0.00 66 VAL A C 20
ATOM 35806 O O . VAL A 1 66 ? 13.289 -6.493 -4.979 1.00 0.00 66 VAL A O 20
ATOM 35819 N N . GLU A 1 67 ? 12.065 -8.017 -3.830 1.00 0.00 67 GLU A N 20
ATOM 35820 C CA . GLU A 1 67 ? 11.683 -8.817 -4.994 1.00 0.00 67 GLU A CA 20
ATOM 35821 C C . GLU A 1 67 ? 11.109 -7.956 -6.100 1.00 0.00 67 GLU A C 20
ATOM 35822 O O . GLU A 1 67 ? 10.383 -7.012 -5.831 1.00 0.00 67 GLU A O 20
ATOM 35834 N N . LYS A 1 68 ? 11.392 -8.311 -7.336 1.00 0.00 68 LYS A N 20
ATOM 35835 C CA . LYS A 1 68 ? 10.979 -7.512 -8.488 1.00 0.00 68 LYS A CA 20
ATOM 35836 C C . LYS A 1 68 ? 9.470 -7.423 -8.612 1.00 0.00 68 LYS A C 20
ATOM 35837 O O . LYS A 1 68 ? 8.937 -6.424 -9.056 1.00 0.00 68 LYS A O 20
ATOM 35856 N N . GLN A 1 69 ? 8.787 -8.435 -8.144 1.00 0.00 69 GLN A N 20
ATOM 35857 C CA . GLN A 1 69 ? 7.326 -8.438 -8.167 1.00 0.00 69 GLN A CA 20
ATOM 35858 C C . GLN A 1 69 ? 6.767 -7.601 -6.994 1.00 0.00 69 GLN A C 20
ATOM 35859 O O . GLN A 1 69 ? 5.594 -7.211 -6.980 1.00 0.00 69 GLN A O 20
ATOM 35873 N N . CYS A 1 70 ? 7.636 -7.308 -6.040 1.00 0.00 70 CYS A N 20
ATOM 35874 C CA . CYS A 1 70 ? 7.263 -6.647 -4.804 1.00 0.00 70 CYS A CA 20
ATOM 35875 C C . CYS A 1 70 ? 7.816 -5.228 -4.721 1.00 0.00 70 CYS A C 20
ATOM 35876 O O . CYS A 1 70 ? 7.494 -4.489 -3.800 1.00 0.00 70 CYS A O 20
ATOM 35883 N N . GLN A 1 71 ? 8.649 -4.859 -5.675 1.00 0.00 71 GLN A N 20
ATOM 35884 C CA . GLN A 1 71 ? 9.213 -3.511 -5.748 1.00 0.00 71 GLN A CA 20
ATOM 35885 C C . GLN A 1 71 ? 8.117 -2.494 -5.951 1.00 0.00 71 GLN A C 20
ATOM 35886 O O . GLN A 1 71 ? 8.113 -1.440 -5.335 1.00 0.00 71 GLN A O 20
ATOM 35900 N N . CYS A 1 72 ? 7.153 -2.827 -6.782 1.00 0.00 72 CYS A N 20
ATOM 35901 C CA . CYS A 1 72 ? 6.032 -1.949 -6.973 1.00 0.00 72 CYS A CA 20
ATOM 35902 C C . CYS A 1 72 ? 5.069 -2.058 -5.805 1.00 0.00 72 CYS A C 20
ATOM 35903 O O . CYS A 1 72 ? 4.324 -1.133 -5.511 1.00 0.00 72 CYS A O 20
ATOM 35910 N N . GLU A 1 73 ? 5.112 -3.179 -5.125 1.00 0.00 73 GLU A N 20
ATOM 35911 C CA . GLU A 1 73 ? 4.256 -3.406 -3.992 1.00 0.00 73 GLU A CA 20
ATOM 35912 C C . GLU A 1 73 ? 4.688 -2.543 -2.825 1.00 0.00 73 GLU A C 20
ATOM 35913 O O . GLU A 1 73 ? 3.862 -2.058 -2.052 1.00 0.00 73 GLU A O 20
ATOM 35925 N N . ALA A 1 74 ? 5.982 -2.293 -2.744 1.00 0.00 74 ALA A N 20
ATOM 35926 C CA . ALA A 1 74 ? 6.544 -1.445 -1.725 1.00 0.00 74 ALA A CA 20
ATOM 35927 C C . ALA A 1 74 ? 6.023 -0.021 -1.892 1.00 0.00 74 ALA A C 20
ATOM 35928 O O . ALA A 1 74 ? 5.850 0.714 -0.926 1.00 0.00 74 ALA A O 20
ATOM 35935 N N . ILE A 1 75 ? 5.677 0.307 -3.126 1.00 0.00 75 ILE A N 20
ATOM 35936 C CA . ILE A 1 75 ? 5.161 1.614 -3.478 1.00 0.00 75 ILE A CA 20
ATOM 35937 C C . ILE A 1 75 ? 3.773 1.792 -2.891 1.00 0.00 75 ILE A C 20
ATOM 35938 O O . ILE A 1 75 ? 3.400 2.878 -2.450 1.00 0.00 75 ILE A O 20
ATOM 35954 N N . LYS A 1 76 ? 3.050 0.690 -2.807 1.00 0.00 76 LYS A N 20
ATOM 35955 C CA . LYS A 1 76 ? 1.661 0.717 -2.384 1.00 0.00 76 LYS A CA 20
ATOM 35956 C C . LYS A 1 76 ? 1.669 1.038 -0.915 1.00 0.00 76 LYS A C 20
ATOM 35957 O O . LYS A 1 76 ? 0.934 1.900 -0.423 1.00 0.00 76 LYS A O 20
ATOM 35976 N N . GLN A 1 77 ? 2.616 0.397 -0.265 1.00 0.00 77 GLN A N 20
ATOM 35977 C CA . GLN A 1 77 ? 2.859 0.486 1.157 1.00 0.00 77 GLN A CA 20
ATOM 35978 C C . GLN A 1 77 ? 3.100 1.914 1.564 1.00 0.00 77 GLN A C 20
ATOM 35979 O O . GLN A 1 77 ? 2.543 2.367 2.570 1.00 0.00 77 GLN A O 20
ATOM 35993 N N . VAL A 1 78 ? 3.912 2.627 0.769 1.00 0.00 78 VAL A N 20
ATOM 35994 C CA . VAL A 1 78 ? 4.228 4.020 1.055 1.00 0.00 78 VAL A CA 20
ATOM 35995 C C . VAL A 1 78 ? 2.956 4.833 1.079 1.00 0.00 78 VAL A C 20
ATOM 35996 O O . VAL A 1 78 ? 2.716 5.595 2.006 1.00 0.00 78 VAL A O 20
ATOM 36009 N N . VAL A 1 79 ? 2.113 4.611 0.076 1.00 0.00 79 VAL A N 20
ATOM 36010 C CA . VAL A 1 79 ? 0.903 5.390 -0.081 1.00 0.00 79 VAL A CA 20
ATOM 36011 C C . VAL A 1 79 ? -0.013 5.111 1.076 1.00 0.00 79 VAL A C 20
ATOM 36012 O O . VAL A 1 79 ? -0.529 6.028 1.706 1.00 0.00 79 VAL A O 20
ATOM 36025 N N . GLU A 1 80 ? -0.149 3.838 1.369 1.00 0.00 80 GLU A N 20
ATOM 36026 C CA . GLU A 1 80 ? -0.990 3.335 2.431 1.00 0.00 80 GLU A CA 20
ATOM 36027 C C . GLU A 1 80 ? -0.643 3.989 3.767 1.00 0.00 80 GLU A C 20
ATOM 36028 O O . GLU A 1 80 ? -1.505 4.557 4.434 1.00 0.00 80 GLU A O 20
ATOM 36040 N N . GLN A 1 81 ? 0.625 3.959 4.119 1.00 0.00 81 GLN A N 20
ATOM 36041 C CA . GLN A 1 81 ? 1.049 4.463 5.406 1.00 0.00 81 GLN A CA 20
ATOM 36042 C C . GLN A 1 81 ? 1.088 5.993 5.451 1.00 0.00 81 GLN A C 20
ATOM 36043 O O . GLN A 1 81 ? 0.735 6.600 6.465 1.00 0.00 81 GLN A O 20
ATOM 36057 N N . ALA A 1 82 ? 1.439 6.616 4.341 1.00 0.00 82 ALA A N 20
ATOM 36058 C CA . ALA A 1 82 ? 1.539 8.061 4.299 1.00 0.00 82 ALA A CA 20
ATOM 36059 C C . ALA A 1 82 ? 0.160 8.707 4.326 1.00 0.00 82 ALA A C 20
ATOM 36060 O O . ALA A 1 82 ? -0.028 9.775 4.920 1.00 0.00 82 ALA A O 20
ATOM 36067 N N . GLN A 1 83 ? -0.814 8.056 3.717 1.00 0.00 83 GLN A N 20
ATOM 36068 C CA . GLN A 1 83 ? -2.142 8.595 3.708 1.00 0.00 83 GLN A CA 20
ATOM 36069 C C . GLN A 1 83 ? -2.793 8.378 5.051 1.00 0.00 83 GLN A C 20
ATOM 36070 O O . GLN A 1 83 ? -3.501 9.241 5.531 1.00 0.00 83 GLN A O 20
ATOM 36084 N N . LYS A 1 84 ? -2.502 7.246 5.691 1.00 0.00 84 LYS A N 20
ATOM 36085 C CA . LYS A 1 84 ? -3.131 6.931 6.949 1.00 0.00 84 LYS A CA 20
ATOM 36086 C C . LYS A 1 84 ? -2.618 7.820 8.048 1.00 0.00 84 LYS A C 20
ATOM 36087 O O . LYS A 1 84 ? -3.386 8.247 8.894 1.00 0.00 84 LYS A O 20
ATOM 36106 N N . GLN A 1 85 ? -1.329 8.157 7.989 1.00 0.00 85 GLN A N 20
ATOM 36107 C CA . GLN A 1 85 ? -0.716 8.943 9.036 1.00 0.00 85 GLN A CA 20
ATOM 36108 C C . GLN A 1 85 ? -1.264 10.372 9.031 1.00 0.00 85 GLN A C 20
ATOM 36109 O O . GLN A 1 85 ? -1.349 11.027 10.071 1.00 0.00 85 GLN A O 20
ATOM 36123 N N . LEU A 1 86 ? -1.644 10.842 7.866 1.00 0.00 86 LEU A N 20
ATOM 36124 C CA . LEU A 1 86 ? -2.271 12.137 7.758 1.00 0.00 86 LEU A CA 20
ATOM 36125 C C . LEU A 1 86 ? -3.789 12.061 7.979 1.00 0.00 86 LEU A C 20
ATOM 36126 O O . LEU A 1 86 ? -4.368 12.925 8.644 1.00 0.00 86 LEU A O 20
ATOM 36142 N N . GLN A 1 87 ? -4.404 10.995 7.487 1.00 0.00 87 GLN A N 20
ATOM 36143 C CA . GLN A 1 87 ? -5.856 10.753 7.603 1.00 0.00 87 GLN A CA 20
ATOM 36144 C C . GLN A 1 87 ? -6.303 10.652 9.066 1.00 0.00 87 GLN A C 20
ATOM 36145 O O . GLN A 1 87 ? -7.400 11.086 9.427 1.00 0.00 87 GLN A O 20
ATOM 36159 N N . GLN A 1 88 ? -5.445 10.093 9.896 1.00 0.00 88 GLN A N 20
ATOM 36160 C CA . GLN A 1 88 ? -5.731 9.912 11.324 1.00 0.00 88 GLN A CA 20
ATOM 36161 C C . GLN A 1 88 ? -5.611 11.225 12.096 1.00 0.00 88 GLN A C 20
ATOM 36162 O O . GLN A 1 88 ? -5.884 11.294 13.304 1.00 0.00 88 GLN A O 20
ATOM 36176 N N . GLY A 1 89 ? -5.190 12.243 11.408 1.00 0.00 89 GLY A N 20
ATOM 36177 C CA . GLY A 1 89 ? -5.072 13.539 11.997 1.00 0.00 89 GLY A CA 20
ATOM 36178 C C . GLY A 1 89 ? -6.183 14.446 11.533 1.00 0.00 89 GLY A C 20
ATOM 36179 O O . GLY A 1 89 ? -7.345 14.039 11.492 1.00 0.00 89 GLY A O 20
ATOM 36183 N N . GLN A 1 90 ? -5.830 15.637 11.134 1.00 0.00 90 GLN A N 20
ATOM 36184 C CA . GLN A 1 90 ? -6.800 16.633 10.721 1.00 0.00 90 GLN A CA 20
ATOM 36185 C C . GLN A 1 90 ? -7.120 16.526 9.227 1.00 0.00 90 GLN A C 20
ATOM 36186 O O . GLN A 1 90 ? -8.190 16.955 8.776 1.00 0.00 90 GLN A O 20
ATOM 36200 N N . GLY A 1 91 ? -6.209 15.965 8.475 1.00 0.00 91 GLY A N 20
ATOM 36201 C CA . GLY A 1 91 ? -6.403 15.817 7.057 1.00 0.00 91 GLY A CA 20
ATOM 36202 C C . GLY A 1 91 ? -5.091 15.660 6.344 1.00 0.00 91 GLY A C 20
ATOM 36203 O O . GLY A 1 91 ? -4.589 14.558 6.216 1.00 0.00 91 GLY A O 20
ATOM 36207 N N . GLY A 1 92 ? -4.553 16.759 5.854 1.00 0.00 92 GLY A N 20
ATOM 36208 C CA . GLY A 1 92 ? -3.250 16.786 5.207 1.00 0.00 92 GLY A CA 20
ATOM 36209 C C . GLY A 1 92 ? -3.198 16.174 3.835 1.00 0.00 92 GLY A C 20
ATOM 36210 O O . GLY A 1 92 ? -2.507 16.685 2.994 1.00 0.00 92 GLY A O 20
ATOM 36214 N N . GLN A 1 93 ? -3.932 15.102 3.610 1.00 0.00 93 GLN A N 20
ATOM 36215 C CA . GLN A 1 93 ? -3.939 14.359 2.342 1.00 0.00 93 GLN A CA 20
ATOM 36216 C C . GLN A 1 93 ? -4.121 15.255 1.110 1.00 0.00 93 GLN A C 20
ATOM 36217 O O . GLN A 1 93 ? -3.619 14.935 0.043 1.00 0.00 93 GLN A O 20
ATOM 36231 N N . GLN A 1 94 ? -4.808 16.369 1.271 1.00 0.00 94 GLN A N 20
ATOM 36232 C CA . GLN A 1 94 ? -5.015 17.317 0.186 1.00 0.00 94 GLN A CA 20
ATOM 36233 C C . GLN A 1 94 ? -3.755 18.159 -0.064 1.00 0.00 94 GLN A C 20
ATOM 36234 O O . GLN A 1 94 ? -3.391 18.405 -1.205 1.00 0.00 94 GLN A O 20
ATOM 36248 N N . GLN A 1 95 ? -3.072 18.575 1.002 1.00 0.00 95 GLN A N 20
ATOM 36249 C CA . GLN A 1 95 ? -1.878 19.382 0.844 1.00 0.00 95 GLN A CA 20
ATOM 36250 C C . GLN A 1 95 ? -0.714 18.481 0.488 1.00 0.00 95 GLN A C 20
ATOM 36251 O O . GLN A 1 95 ? 0.020 18.741 -0.453 1.00 0.00 95 GLN A O 20
ATOM 36265 N N . VAL A 1 96 ? -0.619 17.387 1.226 1.00 0.00 96 VAL A N 20
ATOM 36266 C CA . VAL A 1 96 ? 0.382 16.342 1.057 1.00 0.00 96 VAL A CA 20
ATOM 36267 C C . VAL A 1 96 ? 0.258 15.681 -0.309 1.00 0.00 96 VAL A C 20
ATOM 36268 O O . VAL A 1 96 ? 1.222 15.142 -0.819 1.00 0.00 96 VAL A O 20
ATOM 36281 N N . GLN A 1 97 ? -0.932 15.774 -0.901 1.00 0.00 97 GLN A N 20
ATOM 36282 C CA . GLN A 1 97 ? -1.256 15.194 -2.220 1.00 0.00 97 GLN A CA 20
ATOM 36283 C C . GLN A 1 97 ? -0.146 15.404 -3.245 1.00 0.00 97 GLN A C 20
ATOM 36284 O O . GLN A 1 97 ? 0.346 14.450 -3.823 1.00 0.00 97 GLN A O 20
ATOM 36298 N N . GLN A 1 98 ? 0.278 16.649 -3.399 1.00 0.00 98 GLN A N 20
ATOM 36299 C CA . GLN A 1 98 ? 1.320 17.045 -4.360 1.00 0.00 98 GLN A CA 20
ATOM 36300 C C . GLN A 1 98 ? 2.667 16.345 -4.101 1.00 0.00 98 GLN A C 20
ATOM 36301 O O . GLN A 1 98 ? 3.526 16.305 -4.968 1.00 0.00 98 GLN A O 20
ATOM 36315 N N . MET A 1 99 ? 2.845 15.814 -2.924 1.00 0.00 99 MET A N 20
ATOM 36316 C CA . MET A 1 99 ? 4.086 15.186 -2.575 1.00 0.00 99 MET A CA 20
ATOM 36317 C C . MET A 1 99 ? 3.902 13.688 -2.565 1.00 0.00 99 MET A C 20
ATOM 36318 O O . MET A 1 99 ? 4.686 12.963 -3.138 1.00 0.00 99 MET A O 20
ATOM 36332 N N . VAL A 1 100 ? 2.849 13.232 -1.936 1.00 0.00 100 VAL A N 20
ATOM 36333 C CA . VAL A 1 100 ? 2.556 11.807 -1.869 1.00 0.00 100 VAL A CA 20
ATOM 36334 C C . VAL A 1 100 ? 2.250 11.223 -3.271 1.00 0.00 100 VAL A C 20
ATOM 36335 O O . VAL A 1 100 ? 2.415 10.033 -3.506 1.00 0.00 100 VAL A O 20
ATOM 36348 N N . LYS A 1 101 ? 1.816 12.069 -4.204 1.00 0.00 101 LYS A N 20
ATOM 36349 C CA . LYS A 1 101 ? 1.634 11.641 -5.590 1.00 0.00 101 LYS A CA 20
ATOM 36350 C C . LYS A 1 101 ? 2.964 11.182 -6.202 1.00 0.00 101 LYS A C 20
ATOM 36351 O O . LYS A 1 101 ? 2.983 10.361 -7.101 1.00 0.00 101 LYS A O 20
ATOM 36370 N N . LYS A 1 102 ? 4.081 11.696 -5.667 1.00 0.00 102 LYS A N 20
ATOM 36371 C CA . LYS A 1 102 ? 5.411 11.302 -6.106 1.00 0.00 102 LYS A CA 20
ATOM 36372 C C . LYS A 1 102 ? 5.662 9.844 -5.773 1.00 0.00 102 LYS A C 20
ATOM 36373 O O . LYS A 1 102 ? 6.403 9.171 -6.466 1.00 0.00 102 LYS A O 20
ATOM 36392 N N . ALA A 1 103 ? 5.004 9.357 -4.721 1.00 0.00 103 ALA A N 20
ATOM 36393 C CA . ALA A 1 103 ? 5.085 7.943 -4.351 1.00 0.00 103 ALA A CA 20
ATOM 36394 C C . ALA A 1 103 ? 4.498 7.105 -5.471 1.00 0.00 103 ALA A C 20
ATOM 36395 O O . ALA A 1 103 ? 5.002 6.072 -5.824 1.00 0.00 103 ALA A O 20
ATOM 36402 N N . GLN A 1 104 ? 3.473 7.632 -6.079 1.00 0.00 104 GLN A N 20
ATOM 36403 C CA . GLN A 1 104 ? 2.769 6.969 -7.155 1.00 0.00 104 GLN A CA 20
ATOM 36404 C C . GLN A 1 104 ? 3.572 7.067 -8.455 1.00 0.00 104 GLN A C 20
ATOM 36405 O O . GLN A 1 104 ? 3.323 6.348 -9.422 1.00 0.00 104 GLN A O 20
ATOM 36419 N N . MET A 1 105 ? 4.531 7.969 -8.466 1.00 0.00 105 MET A N 20
ATOM 36420 C CA . MET A 1 105 ? 5.399 8.172 -9.615 1.00 0.00 105 MET A CA 20
ATOM 36421 C C . MET A 1 105 ? 6.631 7.316 -9.489 1.00 0.00 105 MET A C 20
ATOM 36422 O O . MET A 1 105 ? 7.362 7.145 -10.452 1.00 0.00 105 MET A O 20
ATOM 36436 N N . LEU A 1 106 ? 6.863 6.798 -8.293 1.00 0.00 106 LEU A N 20
ATOM 36437 C CA . LEU A 1 106 ? 8.042 5.966 -7.998 1.00 0.00 106 LEU A CA 20
ATOM 36438 C C . LEU A 1 106 ? 8.211 4.815 -9.002 1.00 0.00 106 LEU A C 20
ATOM 36439 O O . LEU A 1 106 ? 9.290 4.656 -9.558 1.00 0.00 106 LEU A O 20
ATOM 36455 N N . PRO A 1 107 ? 7.151 4.001 -9.286 1.00 0.00 107 PRO A N 20
ATOM 36456 C CA . PRO A 1 107 ? 7.244 2.935 -10.277 1.00 0.00 107 PRO A CA 20
ATOM 36457 C C . PRO A 1 107 ? 7.556 3.458 -11.675 1.00 0.00 107 PRO A C 20
ATOM 36458 O O . PRO A 1 107 ? 8.186 2.766 -12.474 1.00 0.00 107 PRO A O 20
ATOM 36469 N N . ASN A 1 108 ? 7.181 4.695 -11.935 1.00 0.00 108 ASN A N 20
ATOM 36470 C CA . ASN A 1 108 ? 7.355 5.297 -13.210 1.00 0.00 108 ASN A CA 20
ATOM 36471 C C . ASN A 1 108 ? 8.780 5.844 -13.330 1.00 0.00 108 ASN A C 20
ATOM 36472 O O . ASN A 1 108 ? 9.336 5.946 -14.421 1.00 0.00 108 ASN A O 20
ATOM 36483 N N . GLN A 1 109 ? 9.360 6.208 -12.198 1.00 0.00 109 GLN A N 20
ATOM 36484 C CA . GLN A 1 109 ? 10.732 6.706 -12.137 1.00 0.00 109 GLN A CA 20
ATOM 36485 C C . GLN A 1 109 ? 11.729 5.555 -12.070 1.00 0.00 109 GLN A C 20
ATOM 36486 O O . GLN A 1 109 ? 12.702 5.508 -12.813 1.00 0.00 109 GLN A O 20
ATOM 36500 N N . CYS A 1 110 ? 11.453 4.622 -11.190 1.00 0.00 110 CYS A N 20
ATOM 36501 C CA . CYS A 1 110 ? 12.335 3.507 -10.916 1.00 0.00 110 CYS A CA 20
ATOM 36502 C C . CYS A 1 110 ? 12.187 2.372 -11.901 1.00 0.00 110 CYS A C 20
ATOM 36503 O O . CYS A 1 110 ? 12.894 1.369 -11.794 1.00 0.00 110 CYS A O 20
ATOM 36510 N N . ASN A 1 111 ? 11.293 2.551 -12.875 1.00 0.00 111 ASN A N 20
ATOM 36511 C CA . ASN A 1 111 ? 11.021 1.554 -13.921 1.00 0.00 111 ASN A CA 20
ATOM 36512 C C . ASN A 1 111 ? 10.609 0.234 -13.286 1.00 0.00 111 ASN A C 20
ATOM 36513 O O . ASN A 1 111 ? 11.310 -0.779 -13.362 1.00 0.00 111 ASN A O 20
ATOM 36524 N N . LEU A 1 112 ? 9.528 0.292 -12.581 1.00 0.00 112 LEU A N 20
ATOM 36525 C CA . LEU A 1 112 ? 9.009 -0.854 -11.891 1.00 0.00 112 LEU A CA 20
ATOM 36526 C C . LEU A 1 112 ? 7.965 -1.534 -12.745 1.00 0.00 112 LEU A C 20
ATOM 36527 O O . LEU A 1 112 ? 7.372 -0.899 -13.618 1.00 0.00 112 LEU A O 20
ATOM 36543 N N . GLN A 1 113 ? 7.716 -2.804 -12.470 1.00 0.00 113 GLN A N 20
ATOM 36544 C CA . GLN A 1 113 ? 6.840 -3.677 -13.298 1.00 0.00 113 GLN A CA 20
ATOM 36545 C C . GLN A 1 113 ? 5.365 -3.347 -13.165 1.00 0.00 113 GLN A C 20
ATOM 36546 O O . GLN A 1 113 ? 4.500 -4.133 -13.567 1.00 0.00 113 GLN A O 20
ATOM 36560 N N . CYS A 1 114 ? 5.080 -2.210 -12.681 1.00 0.00 114 CYS A N 20
ATOM 36561 C CA . CYS A 1 114 ? 3.765 -1.853 -12.303 1.00 0.00 114 CYS A CA 20
ATOM 36562 C C . CYS A 1 114 ? 3.603 -0.375 -12.528 1.00 0.00 114 CYS A C 20
ATOM 36563 O O . CYS A 1 114 ? 4.600 0.347 -12.558 1.00 0.00 114 CYS A O 20
ATOM 36570 N N . SER A 1 115 ? 2.393 0.074 -12.667 1.00 0.00 115 SER A N 20
ATOM 36571 C CA . SER A 1 115 ? 2.134 1.461 -12.884 1.00 0.00 115 SER A CA 20
ATOM 36572 C C . SER A 1 115 ? 0.997 1.905 -11.991 1.00 0.00 115 SER A C 20
ATOM 36573 O O . SER A 1 115 ? 0.108 1.103 -11.670 1.00 0.00 115 SER A O 20
ATOM 36581 N N . ILE A 1 116 ? 1.040 3.129 -11.546 1.00 0.00 116 ILE A N 20
ATOM 36582 C CA . ILE A 1 116 ? -0.015 3.658 -10.735 1.00 0.00 116 ILE A CA 20
ATOM 36583 C C . ILE A 1 116 ? -0.741 4.679 -11.570 1.00 0.00 116 ILE A C 20
ATOM 36584 O O . ILE A 1 116 ? -1.799 4.363 -12.129 1.00 0.00 116 ILE A O 20
#

Sequence (116 aa):
GRCTKSIPPICFPDGLDNPRGCQIRIQQLNHCQMHLTSFDYKLRMAVENPKQQQHLSLCCNQLQEVEKQCQCEAIKQVVEQAQKQLQQGQGGQQQVQQMVKKAQMLPNQCNLQCSIGRCTKSIPPICFPDGLDNPRGCQIRIQQLNHCQMHLTSFDYKLRMAVENPKQQQHLSLCCNQLQEVEKQCQCEAIKQVVEQAQKQLQQGQGGQQQVQQMVKKAQMLPNQCNLQCSIGRCTKSIPPICFPDGLDNPRGCQIRIQQLNHCQMHLTSFDYKLRMAVENPKQQQHLSLCCNQLQEVEKQCQCEAIKQVVEQAQKQLQQGQGGQQQVQQMVKKAQMLPNQCNLQCSIGRCTKSIPPICFPDGLDNPRGCQIRIQQLNHCQMHLTSFDYKLRMAVENPKQQQHLSLCCNQLQEVEKQCQCEAIKQVVEQAQKQLQQGQGGQQQVQQMVKKAQMLPNQCNLQCSIGRCTKSIPPICFPDGLDNPRGCQIRIQQLNHCQMHLTSFDYKLRMAVENPKQQQHLSLCCNQLQEVEKQCQCEAIKQVVEQAQKQLQQGQGGQQQVQQMVKKAQMLPNQCNLQCSIGRCTKSIPPICFPDGLDNPRGCQIRIQQLNHCQMHLTSFDYKLRMAVENPKQQQHLSLCCNQLQEVEKQCQCEAIKQVVEQAQKQLQQGQGGQQQVQQMVKKAQMLPNQCNLQCSIGRCTKSIPPICFPDGLDNPRGCQIRIQQLNHCQMHLTSFDYKLRMAVENPKQQQHLSLCCNQLQEVEKQCQCEAIKQVVEQAQKQLQQGQGGQQQVQQMVKKAQMLPNQCNLQCSIGRCTKSIPPICFPDGLDNPRGCQIRIQQLNHCQMHLTSFDYKLRMAVENPKQQQHLSLCCNQLQEVEKQCQCEAIKQVVEQAQKQLQQGQGGQQQVQQMVKKAQMLPNQCNLQCSIGRCTKSIPPICFPDGLDNPRGCQIRIQQLNHCQMHLTSFDYKLRMAVENPKQQQHLSLCCNQLQEVEKQCQCEAIKQVVEQAQKQLQQGQGGQQQVQQMVKKAQMLPNQCNLQCSIGRCTKSIPPICFPDGLDNPRGCQIRIQQLNHCQMHLTSFDYKLRMAVENPKQQQHLSLCCNQLQEVEKQCQCEAIKQVVEQAQKQLQQGQGGQQQVQQMVKKAQMLPNQCNLQCSIGRCTKSIPPICFPDGLDNPRGCQIRIQQLNHCQMHLTSFDYKLRMAVENPKQQQHLSLCCNQLQEVEKQCQCEAIKQVVEQAQKQLQQGQGGQQQVQQMVKKAQMLPNQCNLQCSIGRCTKSIPPICFPDGLDNPRGCQIRIQQLNHCQMHLTSFDYKLRMAVENPKQQQHLSLCCNQLQEVEKQCQCEAIKQVVEQAQKQLQQGQGGQQQVQQMVKKAQMLPNQCNLQCSIGRCTKSIPPICFPDGLDNPRGCQIRIQQLNHCQMHLTSFDYKLRMAVENPKQQQHLSLCCNQLQEVEKQCQCEAIKQVVEQAQKQLQQGQGGQQQVQQMVKKAQMLPNQCNLQCSIGRCTKSIPPICFPDGLDNPRGCQIRIQQLNHCQMHLTSFDYKLRMAVENPKQQQHLSLCCNQLQEVEKQCQCEAIKQVVEQAQKQLQQGQGGQQQVQQMVKKAQMLPNQCNLQCSIGRCTKSIPPICFPDGLDNPRGCQIRIQQLNHCQMHLTSFDYKLRMAVENPKQQQHLSLCCNQLQEVEKQCQCEAIKQVVEQAQKQLQQGQGGQQQVQQMVKKAQMLPNQCNLQCSIGRCTKSIPPICFPDGLDNPRGCQIRIQQLNHCQMHLTSFDYKLRMAVENPKQQQHLSLCCNQLQEVEKQCQCEAIKQVVEQAQKQLQQGQGGQQQVQQMVKKAQMLPNQCNLQCSIGRCTKSIPPICFPDGLDNPRGCQIRIQQLNHCQMHLTSFDYKLRMAVENPKQQQHLSLCCNQLQEVEKQCQCEAIKQVVEQAQKQLQQGQGGQQQVQQMVKKAQMLPNQCNLQCSIGRCTKSIPPICFPDGLDNPRGCQIRIQQLNHCQMHLTSFDYKLRMAVENPKQQQHLSLCCNQLQEVEKQCQCEAIKQVVEQAQKQLQQGQGGQQQVQQMVKKAQMLPNQCNLQCSIGRCTKSIPPICFPDGLDNPRGCQIRIQQLNHCQMHLTSFDYKLRMAVENPKQQQHLSLCCNQLQEVEKQCQCEAIKQVVEQAQKQLQQGQGGQQQVQQMVKKAQMLPNQCNLQCSIGRCTKSIPPICFPDGLDNPRGCQIRIQQLNHCQMHLTSFDYKLRMAVENPKQQQHLSLCCNQLQEVEKQCQCEAIKQVVEQAQKQLQQGQGGQQQVQQMVKKAQMLPNQCNLQCSI